Protein 7QFZ (pdb70)

Sequence (2276 aa):
LEELSQAQRERLAHIDFTLLFKGEAGRSYLTERFSVAPSVATQDFARYKALAPNNVMYDEKRRVHLKTSTFQPLFDYDIVRTLATISQGFGDGFLGKVRPPMACEAPFHLNKPKLEVVAAISEAIHKRAVINIEYTSLSSGHGSRQIVPHTLIDNGLRWHVRAFDRKHREFRDFVLTRISEVELLEDKVNDEVETLQWDKQWNRIVELELIPHPKLAHPEAVLIDYAMENNRLRVEIRAAFAGYLLRLWNIDCSKNSKSNGREFHLALKNPEALYGVDNAALAPGYSEELSQAQRERLAHIDFTLLFKGEAGRSYLTERFSVAPSVATQDFARYKALAPNNVMYDEKRRVHLKTSTFQPLFDYDIVRTLATISQGFGDGFLGKVRPPMACEAPFHLNKPKLEVVAAISEAIHKRAVINIEYTSLSSGHGSRQIVPHTLIDNGLRWHVRAFDRKHREFRDFVLTRISEVELLEDKVNDEVETLQWDKQWNRIVELELIPHPKLAHPEAVLIDYAMENNRLRVEIRAAFAGYLLRLWNIDCSKNSKSNGREFHLALKNPEALYGVDNAALAPGYSESLEELSQAQRERLAHIDFTLLFKGEAGRSYLTERFSVAPSVATQDFARYKALAPNNVMYDEKRRVHLKTSTFQPLFDYDIVRTLATISQGFGDGFLGKVRPPMACEAPFHLNKPKLEVVAAISEAIHKRAVINIEYTSLSSGHGSRQIVPHTLIDNGLRWHVRAFDRKHREFRDFVLTRISEVELLEDKVNDEVETLQWDKQWNRIVELELIPHPKLAHPEAVLIDYAMENNRLRVEIRAAFAGYLLRLWNIDCSKNSKSNGREFHLALKNPEALYGVDNAALAPGYSESGLEELSQAQRERLAHIDFTLLFKGEAGRSYLTERFSVAPSVATQDFARYKALAPNNVMYDEKRRVHLKTSTFQPLFDYDIVRTLATISQGFGDGFLGKVRPPMACEAPFHLNKPKLEVVAAISEAIHKRAVINIEYTSLSSGHGSRQIVPHTLIDNGLRWHVRAFDRKHREFRDFVLTRISEVELLEDKVNDEVETLQWDKQWNRIVELELIPHPKLAHPEAVLIDYAMENNRLRVEIRAAFAGYLLRLWNIDCSKNSKSNGREFHLALKNPEALYGVDNAALAPGYSESLSQAQRERLAHIDFTLLFKGEAGRSYLTERFSVAPSVATQDFARYKALAPNNVMYDEKRRVHLKTSTFQPLFDYDIVRTLATISQGFGDGFLGKVRPPMACEAPFHLNKPKLEVVAAISEAIHKRAVINIEYTSLSSGHGSRQIVPHTLIDNGLRWHVRAFDRKHREFRDFVLTRISEVELLEDKVNDEVETLQWDKQWNRIVELELIPHPKLAHPEAVLIDYAMENNRLRVEIRAAFAGYLLRLWNIDCSKNSKSNGREFHLALKNPEALYGVDNAALAPGYSESEELSQAQRERLAHIDFTLLFKGEAGRSYLTERFSVAPSVATQDFARYKALAPNNVMYDEKRRVHLKTSTFQPLFDYDIVRTLATISQGFGDGFLGKVRPPMACEAPFHLNKPKLEVVAAISEAIHKRAVINIEYTSLSSGHGSRQIVPHTLIDNGLRWHVRAFDRKHREFRDFVLTRISEVELLEDKVNDEVETLQWDKQWNRIVELELIPHPKLAHPEAVLIDYAMENNRLRVEIRAAFAGYLLRLWNIDCSKNSKSNGREFHLALKNPEALYGVDNAALAPGYSESEELSQAQRERLAHIDFTLLFKGEAGRSYLTERFSVAPSVATQDFARYKALAPNNVMYDEKRRVHLKTSTFQPLFDYDIVRTLATISQGFGDGFLGKVRPPMACEAPFHLNKPKLEVVAAISEAIHKRAVINIEYTSLSSGHGSRQIVPHTLIDNGLRWHVRAFDRKHREFRDFVLTRISEVELLEDKVNDEVETLQWDKQWNRIVELELIPHPKLAHPEAVLIDYAMENNRLRVEIRAAFAGYLLRLWNIDCSKNSKREFHLALKNPEALYGVDNAALAPGYLEELSQAQRERLAHIDFTLLFKGEAGRSYLTERFSVAPSVATQDFARYKALAPNNVMYDEKRRVHLKTSTFQPLFDYDIVRTLATISQGFGDGFLGKVRPPMACEAPFHLNKPKLEVVAAISEAIHKRAVINIEYTSLSSGHGSRQIVPHTLIDNGLRWHVRAFDRKHREFRDFVLTRISEVELLEDKVNDEVETLQWDKQWNRIVELELIPHPKLAHPEAVLIDYAMENNRLRVEIRAAFAGYLLRLWNIDCSEFHLALKNPEAL

Secondary structure (DSSP, 8-state):
-TTS-HHHHHHHHHHHHHHHHSSEE-HHHHHHHH---HHHHHHHHHHHHHH-GGGEEEETTTTEEEE-TT---SS---HHHHHHHHHH-SS-STTS----SSSEE-TT------HHHHHHHHHHHHHT--EEEEEEETTTEEEEEEEEEEEEEE-SSSEEEEEEETTTTEEEEEEGGGEEEEEE--PPP-TTTTSGGG-HHHHPEEEEEEEE-TT-S-HHHHHHHTT-BTTBEEEEEEHHHHHHHHHHTTEE-SSSS---SS--SEEES-GGGGTT-TTGGGSTT--/--S-HHHHHHHHHHHHHHHHSSEE-HHHHHHHH---HHHHHHHHHHHHHH-TTTEEEETTTTEEEE-TT---SS---HHHHHHHHHH-SS-STTS----SSSEE-TT------HHHHHHHHHHHHHT--EEEEEEETTTEEEEEEEEEEEEEE-SSSEEEEEEETTTTEEEEEEGGGEEEEEE--PPP-TTTSSGGG-HHHHPEEEEEEEE-TT-S-HHHHHHHTT-BTTBEEEEEEHHHHHHHHHHTTEE--TT----SS--SEEES-GGGGTT-TTGGGSTT----/--SS-HHHHHHHHHHHHHHHHSSEE-HHHHHHHH---HHHHHHHHHHHHHH-GGGEEEETTTTEEEE-TT---SS---HHHHHHHHHH-SS-STTS----SSSEE-TT------HHHHHHHHHHHHHT--EEEEEEETTTEEEEEEEEEEEEEE-SSSEEEEEEETTTTEEEEEEGGGEEEEEE--PPP-TTTSSGGG-HHHHPEEEEEEEE-TT-S-HHHHHHHTT-BTTBEEEEEEGGGHHHHHHHTTEE-STTS---SS--SEEES-GGGGTT-TTGGGSTT----/-GGGS-HHHHHHHHHHHHHHHHSSEE-HHHHHHHH---HHHHHHHHHHHHHH-TTTEEEETTTTEEEE-TT---SS---HHHHHHHHHH-SS-STTS----SSSEE-TT------HHHHHHHHHHHHHT--EEEEEE-SSS-EEEEEEEEEEEEE-SSSEEEEEEETTTTEEEEEEGGGEEEEEE--PPP-TTTSSGGG-HHHHPEEEEEEEE-TT-S-HHHHHHHTT-BTTBEEEEEEHHHHHHHHHHTTEE--SSS-SS-TT-SEEES-GGGGTT-TTGGGSTT----/--HHHHHHHHHHHHHHHHSSEE-HHHHHHHH---HHHHHHHHHHHHHH-GGGEEEETTTTEEEE-TT---SS-B-HHHHHHHHHH-SS-STTB----SSSEE-TT------HHHHHHHHHHHHHT--EEEEEEETTTEEEEEEEEEEEEEE-SSSEEEEEEETTTTEEEEEEGGGEEEEEE--PPP-TTTSSGGG-HHHHPEEEEEEEE-TT-S-HHHHHHHTT-BTTBEEEEEEGGGHHHHHHHTT-B--SS----SS---EEES-GGGGTT-TTGGGSTT----/--S-HHHHHHHHHHHHHHHHSSEE-HHHHHHHH---HHHHHHHHHHHHHH-GGGEEEETTTTEEEEPTT---SS-B-HHHHHHHHHH-SS-STTB----SSSEE-TT------HHHHHHHHHHHHHT--EEEEEEETTTEEEEEEEEEEEEEE-SSSEEEEEEETTTTEEEEEEGGGEEEEEE--PPP-TTTSSGGG-HHHHPEEEEEEEE-TT-S-HHHHHHHTT-BTTBEEEEEEHHHHHHHHHHTTEE--TTS---SS--SEEES-GGGGTT-TTGGGSTT----/--S-HHHHHHHHHHHHHHHHSSEE-HHHHHHHH---HHHHHHHHHHHHHH-GGGEEEETTTTEEEE-TT---SS---HHHHHHHHHH-SS-STTS----SSSEE-TT------HHHHHHHHHHHHHT-EEEEEEE-SSS-EEEEEEEEEEEEE-SSSEEEEEEETTTTEEEEEEGGGEEEEEEE-PPP-TTTTSGGG-HHHHPEEEEEEEE-TT-S-HHHHHHHTT-BTTBEEEEEEHHHHHHHHHHTTEE--SS------EEES-GGGGTT-TTGGGSTT-/-TTS-HHHHHHHHHHHHHHHHSSEE-HHHHHHHH---HHHHHHHHHHHHHH-GGGEEEETTTTEEEE-TT---SS---HHHHHHHHHH-SS-STTS----SSSEE-TT------HHHHHHHHHHHHHT-EEEEEEE-SSS-EEEEEEEEEEEEE-SSSEEEEEEETTTTEEEEEEGGGEEEEEEE-PPP-TTTSSGGG-HHHH-EEEEEEEE-TT-S-THHHHHHTT-BTTBEEEEEEHHHHHHHHHHTTEE-----EEES-GGG-

Structure (mmCIF, N/CA/C/O backbone):
data_7QFZ
#
_entry.id   7QFZ
#
_cell.length_a   131.125
_cell.length_b   131.125
_cell.length_c   358.359
_cell.angle_alpha   90.000
_cell.angle_beta   90.000
_cell.angle_gamma   90.000
#
_symmetry.space_group_name_H-M   'P 41 2 2'
#
loop_
_entity.id
_entity.type
_entity.pdbx_description
1 polymer 'WYL domain-containing protein'
2 non-polymer 'SULFATE ION'
3 water water
#
loop_
_atom_site.group_PDB
_atom_site.id
_atom_site.type_symbol
_atom_site.label_atom_id
_atom_site.label_alt_id
_atom_site.label_comp_id
_atom_site.label_asym_id
_atom_site.label_entity_id
_atom_site.label_seq_id
_atom_site.pdbx_PDB_ins_code
_atom_site.Cartn_x
_atom_site.Cartn_y
_atom_site.Cartn_z
_atom_site.occupancy
_atom_site.B_iso_or_equiv
_atom_site.auth_seq_id
_atom_site.auth_comp_id
_atom_site.auth_asym_id
_atom_site.auth_atom_id
_atom_site.pdbx_PDB_model_num
ATOM 1 N N . LEU A 1 7 ? -79.14300 3.30000 -47.56000 1.000 76.19000 7 LEU A N 1
ATOM 2 C CA . LEU A 1 7 ? -78.46900 4.20800 -48.48400 1.000 85.21000 7 LEU A CA 1
ATOM 3 C C . LEU A 1 7 ? -76.94900 4.19800 -48.30100 1.000 84.46000 7 LEU A C 1
ATOM 4 O O . LEU A 1 7 ? -76.19500 4.29600 -49.27600 1.000 83.43000 7 LEU A O 1
ATOM 9 N N . GLU A 1 8 ? -76.50400 4.07600 -47.04700 1.000 85.96000 8 GLU A N 1
ATOM 10 C CA . GLU A 1 8 ? -75.07700 4.08000 -46.74200 1.000 85.83000 8 GLU A CA 1
ATOM 11 C C . GLU A 1 8 ? -74.43900 2.70800 -46.91400 1.000 84.75000 8 GLU A C 1
ATOM 12 O O . GLU A 1 8 ? -73.21000 2.61200 -46.98800 1.000 85.13000 8 GLU A O 1
ATOM 18 N N . GLU A 1 9 ? -75.25100 1.65200 -46.97200 1.000 86.24000 9 GLU A N 1
ATOM 19 C CA . GLU A 1 9 ? -74.78100 0.29900 -47.23300 1.000 86.54000 9 GLU A CA 1
ATOM 20 C C . GLU A 1 9 ? -74.26400 0.11600 -48.65500 1.000 85.08000 9 GLU A C 1
ATOM 21 O O . GLU A 1 9 ? -73.63800 -0.91200 -48.94300 1.000 78.87000 9 GLU A O 1
ATOM 27 N N . LEU A 1 10 ? -74.50500 1.08000 -49.53900 1.000 82.95000 10 LEU A N 1
ATOM 28 C CA . LEU A 1 10 ? -74.27300 0.91300 -50.96400 1.000 71.22000 10 LEU A CA 1
ATOM 29 C C . LEU A 1 10 ? -72.83100 1.22000 -51.33200 1.000 68.89000 10 LEU A C 1
ATOM 30 O O . LEU A 1 10 ? -72.07100 1.80200 -50.56100 1.000 71.24000 10 LEU A O 1
ATOM 35 N N . SER A 1 11 ? -72.45000 0.78600 -52.52500 1.000 65.93000 11 SER A N 1
ATOM 36 C CA . SER A 1 11 ? -71.13700 1.13300 -53.02200 1.000 64.79000 11 SER A CA 1
ATOM 37 C C . SER A 1 11 ? -71.09100 2.62100 -53.35900 1.000 69.98000 11 SER A C 1
ATOM 38 O O . SER A 1 11 ? -72.12100 3.26300 -53.59100 1.000 65.87000 11 SER A O 1
ATOM 41 N N . GLN A 1 12 ? -69.87800 3.17700 -53.37600 1.000 71.15000 12 GLN A N 1
ATOM 42 C CA . GLN A 1 12 ? -69.74100 4.57200 -53.78200 1.000 67.39000 12 GLN A CA 1
ATOM 43 C C . GLN A 1 12 ? -70.31000 4.76300 -55.17800 1.000 63.23000 12 GLN A C 1
ATOM 44 O O . GLN A 1 12 ? -71.06600 5.71100 -55.42400 1.000 64.56000 12 GLN A O 1
ATOM 50 N N . ALA A 1 13 ? -70.01100 3.83000 -56.08500 1.000 58.19000 13 ALA A N 1
ATOM 51 C CA . ALA A 1 13 ? -70.52600 3.91500 -57.44700 1.000 60.42000 13 ALA A CA 1
ATOM 52 C C . ALA A 1 13 ? -72.04500 3.94200 -57.45800 1.000 59.58000 13 ALA A C 1
ATOM 53 O O . ALA A 1 13 ? -72.65900 4.66400 -58.25300 1.000 58.52000 13 ALA A O 1
ATOM 55 N N . GLN A 1 14 ? -72.66700 3.19900 -56.54900 1.000 57.84000 14 GLN A N 1
ATOM 56 C CA . GLN A 1 14 ? -74.12000 3.12100 -56.53800 1.000 61.15000 14 GLN A CA 1
ATOM 57 C C . GLN A 1 14 ? -74.73100 4.40800 -56.01100 1.000 58.79000 14 GLN A C 1
ATOM 58 O O . GLN A 1 14 ? -75.77900 4.84200 -56.49900 1.000 58.97000 14 GLN A O 1
ATOM 64 N N . ARG A 1 15 ? -74.09700 5.02800 -55.01100 1.000 58.09000 15 ARG A N 1
ATOM 65 C CA . ARG A 1 15 ? -74.57200 6.32600 -54.54600 1.000 59.48000 15 ARG A CA 1
ATOM 66 C C . ARG A 1 15 ? -74.40700 7.39400 -55.61800 1.000 54.91000 15 ARG A C 1
ATOM 67 O O . ARG A 1 15 ? -75.31400 8.20800 -55.82400 1.000 54.19000 15 ARG A O 1
ATOM 75 N N . GLU A 1 16 ? -73.29000 7.37200 -56.35400 1.000 54.27000 16 GLU A N 1
ATOM 76 C CA . GLU A 1 16 ? -73.08800 8.37000 -57.39900 1.000 53.53000 16 GLU A CA 1
ATOM 77 C C . GLU A 1 16 ? -74.15800 8.26000 -58.47500 1.000 55.72000 16 GLU A C 1
ATOM 78 O O . GLU A 1 16 ? -74.64900 9.27800 -58.98200 1.000 54.06000 16 GLU A O 1
ATOM 84 N N . ARG A 1 17 ? -74.54400 7.03300 -58.83000 1.000 56.20000 17 ARG A N 1
ATOM 85 C CA . ARG A 1 17 ? -75.57100 6.87900 -59.84900 1.000 50.53000 17 ARG A CA 1
ATOM 86 C C . ARG A 1 17 ? -76.94900 7.22300 -59.30000 1.000 49.22000 17 ARG A C 1
ATOM 87 O O . ARG A 1 17 ? -77.77900 7.77500 -60.02700 1.000 47.32000 17 ARG A O 1
ATOM 95 N N . LEU A 1 18 ? -77.20600 6.95000 -58.02000 1.000 49.28000 18 LEU A N 1
ATOM 96 C CA . LEU A 1 18 ? -78.45300 7.42600 -57.42800 1.000 51.29000 18 LEU A CA 1
ATOM 97 C C . LEU A 1 18 ? -78.51100 8.95000 -57.43000 1.000 54.91000 18 LEU A C 1
ATOM 98 O O . LEU A 1 18 ? -79.55200 9.54100 -57.75400 1.000 52.11000 18 LEU A O 1
ATOM 103 N N . ALA A 1 19 ? -77.40000 9.60400 -57.06900 1.000 49.39000 19 ALA A N 1
ATOM 104 C CA . ALA A 1 19 ? -77.38700 11.06100 -57.02800 1.000 51.18000 19 ALA A CA 1
ATOM 105 C C . ALA A 1 19 ? -77.58200 11.64800 -58.41900 1.000 49.42000 19 ALA A C 1
ATOM 106 O O . ALA A 1 19 ? -78.21400 12.69700 -58.56300 1.000 47.55000 19 ALA A O 1
ATOM 108 N N . HIS A 1 20 ? -77.08400 10.96800 -59.44900 1.000 46.02000 20 HIS A N 1
ATOM 109 C CA . HIS A 1 20 ? -77.31900 11.42300 -60.81000 1.000 44.43000 20 HIS A CA 1
ATOM 110 C C . HIS A 1 20 ? -78.78600 11.30000 -61.20300 1.000 48.35000 20 HIS A C 1
ATOM 111 O O . HIS A 1 20 ? -79.27100 12.10000 -62.01200 1.000 46.12000 20 HIS A O 1
ATOM 118 N N . ILE A 1 21 ? -79.49000 10.28600 -60.68400 1.000 47.70000 21 ILE A N 1
ATOM 119 C CA . ILE A 1 21 ? -80.93900 10.19400 -60.88500 1.000 50.45000 21 ILE A CA 1
ATOM 120 C C . ILE A 1 21 ? -81.63600 11.35100 -60.18800 1.000 45.17000 21 ILE A C 1
ATOM 121 O O . ILE A 1 21 ? -82.49100 12.03000 -60.76900 1.000 46.35000 21 ILE A O 1
ATOM 126 N N . ASP A 1 22 ? -81.29400 11.56300 -58.91600 1.000 43.75000 22 ASP A N 1
ATOM 127 C CA . ASP A 1 22 ? -81.82600 12.67300 -58.15000 1.000 44.17000 22 ASP A CA 1
ATOM 128 C C . ASP A 1 22 ? -81.62100 13.97400 -58.90600 1.000 48.22000 22 ASP A C 1
ATOM 129 O O . ASP A 1 22 ? -82.56500 14.75000 -59.09400 1.000 44.35000 22 ASP A O 1
ATOM 134 N N . PHE A 1 23 ? -80.39000 14.19800 -59.39100 1.000 45.06000 23 PHE A N 1
ATOM 135 C CA . PHE A 1 23 ? -80.05900 15.44500 -60.08300 1.000 45.09000 23 PHE A CA 1
ATOM 136 C C . PHE A 1 23 ? -80.87300 15.59800 -61.35900 1.000 44.44000 23 PHE A C 1
ATOM 137 O O . PHE A 1 23 ? -81.42300 16.67100 -61.63300 1.000 42.07000 23 PHE A O 1
ATOM 145 N N . THR A 1 24 ? -80.96500 14.52400 -62.15100 1.000 43.91000 24 THR A N 1
ATOM 146 C CA . THR A 1 24 ? -81.64100 14.60400 -63.43900 1.000 43.55000 24 THR A CA 1
ATOM 147 C C . THR A 1 24 ? -83.12900 14.86000 -63.25300 1.000 47.22000 24 THR A C 1
ATOM 148 O O . THR A 1 24 ? -83.72400 15.66200 -63.98400 1.000 46.96000 24 THR A O 1
ATOM 152 N N . LEU A 1 25 ? -83.73500 14.22300 -62.24900 1.000 44.11000 25 LEU A N 1
ATOM 153 C CA . LEU A 1 25 ? -85.13200 14.48900 -61.93500 1.000 44.57000 25 LEU A CA 1
ATOM 154 C C . LEU A 1 25 ? -85.33100 15.93400 -61.49100 1.000 47.99000 25 LEU A C 1
ATOM 155 O O . LEU A 1 25 ? -86.32200 16.57700 -61.85400 1.000 43.06000 25 LEU A O 1
ATOM 160 N N . LEU A 1 26 ? -84.39400 16.45800 -60.69700 1.000 47.34000 26 LEU A N 1
ATOM 161 C CA . LEU A 1 26 ? -84.53200 17.80700 -60.16500 1.000 44.40000 26 LEU A CA 1
ATOM 162 C C . LEU A 1 26 ? -84.36000 18.85200 -61.26300 1.000 44.93000 26 LEU A C 1
ATOM 163 O O . LEU A 1 26 ? -85.11800 19.82600 -61.33100 1.000 45.27000 26 LEU A O 1
ATOM 168 N N . PHE A 1 27 ? -83.38900 18.65900 -62.15000 1.000 46.00000 27 PHE A N 1
ATOM 169 C CA . PHE A 1 27 ? -83.03800 19.69600 -63.10600 1.000 44.47000 27 PHE A CA 1
ATOM 170 C C . PHE A 1 27 ? -83.66500 19.51600 -64.47900 1.000 46.78000 27 PHE A C 1
ATOM 171 O O . PHE A 1 27 ? -83.68300 20.46500 -65.26700 1.000 45.00000 27 PHE A O 1
ATOM 179 N N . LYS A 1 28 ? -84.10800 18.32100 -64.81300 1.000 47.94000 28 LYS A N 1
ATOM 180 C CA . LYS A 1 28 ? -84.91200 18.09100 -65.99300 1.000 48.88000 28 LYS A CA 1
ATOM 181 C C . LYS A 1 28 ? -86.24700 17.55300 -65.51100 1.000 50.95000 28 LYS A C 1
ATOM 182 O O . LYS A 1 28 ? -86.43600 17.26500 -64.32500 1.000 52.39000 28 LYS A O 1
ATOM 188 N N . GLY A 1 29 ? -87.20400 17.43700 -66.38700 1.000 46.54000 29 GLY A N 1
ATOM 189 C CA . GLY A 1 29 ? -88.32800 16.95000 -65.58700 1.000 57.76000 29 GLY A CA 1
ATOM 190 C C . GLY A 1 29 ? -88.33000 15.47500 -65.22700 1.000 49.59000 29 GLY A C 1
ATOM 191 O O . GLY A 1 29 ? -89.29200 14.99400 -64.63400 1.000 47.98000 29 GLY A O 1
ATOM 192 N N . GLU A 1 30 ? -87.26800 14.74200 -65.54200 1.000 54.15000 30 GLU A N 1
ATOM 193 C CA . GLU A 1 30 ? -87.41400 13.32200 -65.82700 1.000 54.39000 30 GLU A CA 1
ATOM 194 C C . GLU A 1 30 ? -86.04900 12.65600 -65.83400 1.000 53.36000 30 GLU A C 1
ATOM 195 O O . GLU A 1 30 ? -85.01500 13.31500 -65.96900 1.000 50.89000 30 GLU A O 1
ATOM 201 N N . ALA A 1 31 ? -86.06800 11.32400 -65.78600 1.000 51.54000 31 ALA A N 1
ATOM 202 C CA . ALA A 1 31 ? -84.84200 10.54600 -65.85700 1.000 53.69000 31 ALA A CA 1
ATOM 203 C C . ALA A 1 31 ? -85.15700 9.16400 -66.40500 1.000 55.42000 31 ALA A C 1
ATOM 204 O O . ALA A 1 31 ? -86.13500 8.53100 -65.99700 1.000 54.95000 31 ALA A O 1
ATOM 206 N N . GLY A 1 32 ? -84.31600 8.69900 -67.32900 1.000 56.16000 32 GLY A N 1
ATOM 207 C CA . GLY A 1 32 ? -84.45300 7.37000 -67.88000 1.000 58.94000 32 GLY A CA 1
ATOM 208 C C . GLY A 1 32 ? -83.14400 6.59900 -67.81600 1.000 56.70000 32 GLY A C 1
ATOM 209 O O . GLY A 1 32 ? -82.09900 7.12900 -67.43400 1.000 56.02000 32 GLY A O 1
ATOM 210 N N . ARG A 1 33 ? -83.22700 5.32400 -68.19900 1.000 57.75000 33 ARG A N 1
ATOM 211 C CA . ARG A 1 33 ? -82.04900 4.46700 -68.17600 1.000 60.28000 33 ARG A CA 1
ATOM 212 C C . ARG A 1 33 ? -80.94400 5.01100 -69.07500 1.000 60.89000 33 ARG A C 1
ATOM 213 O O . ARG A 1 33 ? -79.76000 4.83100 -68.77600 1.000 61.96000 33 ARG A O 1
ATOM 221 N N . SER A 1 34 ? -81.30200 5.70800 -70.15600 1.000 60.66000 34 SER A N 1
ATOM 222 C CA . SER A 1 34 ? -80.28300 6.22900 -71.06000 1.000 55.15000 34 SER A CA 1
ATOM 223 C C . SER A 1 34 ? -79.39900 7.28100 -70.39400 1.000 64.39000 34 SER A C 1
ATOM 224 O O . SER A 1 34 ? -78.20700 7.37100 -70.71500 1.000 63.93000 34 SER A O 1
ATOM 227 N N . TYR A 1 35 ? -79.94600 8.07900 -69.46800 1.000 59.97000 35 TYR A N 1
ATOM 228 C CA . TYR A 1 35 ? -79.09800 9.02900 -68.74800 1.000 63.77000 35 TYR A CA 1
ATOM 229 C C . TYR A 1 35 ? -77.99300 8.30600 -67.98600 1.000 62.27000 35 TYR A C 1
ATOM 230 O O . TYR A 1 35 ? -76.84500 8.76600 -67.95800 1.000 58.84000 35 TYR A O 1
ATOM 239 N N . LEU A 1 36 ? -78.31000 7.16100 -67.37900 1.000 60.74000 36 LEU A N 1
ATOM 240 C CA . LEU A 1 36 ? -77.30800 6.46500 -66.57900 1.000 59.53000 36 LEU A CA 1
ATOM 241 C C . LEU A 1 36 ? -76.28700 5.74000 -67.44900 1.000 60.77000 36 LEU A C 1
ATOM 242 O O . LEU A 1 36 ? -75.08600 5.78700 -67.16200 1.000 59.27000 36 LEU A O 1
ATOM 247 N N . THR A 1 37 ? -76.72700 5.08800 -68.52700 1.000 61.42000 37 THR A N 1
ATOM 248 C CA . THR A 1 37 ? -75.76900 4.42700 -69.41200 1.000 64.04000 37 THR A CA 1
ATOM 249 C C . THR A 1 37 ? -74.88600 5.42700 -70.14800 1.000 65.81000 37 THR A C 1
ATOM 250 O O . THR A 1 37 ? -73.71400 5.13600 -70.41200 1.000 65.73000 37 THR A O 1
ATOM 254 N N . GLU A 1 38 ? -75.41700 6.59500 -70.50200 1.000 65.29000 38 GLU A N 1
ATOM 255 C CA . GLU A 1 38 ? -74.56900 7.60800 -71.11900 1.000 61.09000 38 GLU A CA 1
ATOM 256 C C . GLU A 1 38 ? -73.54400 8.12400 -70.12000 1.000 61.01000 38 GLU A C 1
ATOM 257 O O . GLU A 1 38 ? -72.34400 8.18100 -70.40800 1.000 64.43000 38 GLU A O 1
ATOM 263 N N . ARG A 1 39 ? -73.99900 8.48100 -68.92500 1.000 61.37000 39 ARG A N 1
ATOM 264 C CA . ARG A 1 39 ? -73.11100 9.11800 -67.96400 1.000 57.80000 39 ARG A CA 1
ATOM 265 C C . ARG A 1 39 ? -72.09100 8.13300 -67.39400 1.000 61.75000 39 ARG A C 1
ATOM 266 O O . ARG A 1 39 ? -70.91400 8.47800 -67.23300 1.000 60.79000 39 ARG A O 1
ATOM 274 N N . PHE A 1 40 ? -72.50800 6.89400 -67.11100 1.000 57.58000 40 PHE A N 1
ATOM 275 C CA . PHE A 1 40 ? -71.67100 5.94900 -66.38400 1.000 57.43000 40 PHE A CA 1
ATOM 276 C C . PHE A 1 40 ? -71.24600 4.72800 -67.18800 1.000 65.13000 40 PHE A C 1
ATOM 277 O O . PHE A 1 40 ? -70.45700 3.92600 -66.67700 1.000 64.05000 40 PHE A O 1
ATOM 285 N N . SER A 1 41 ? -71.76500 4.53900 -68.40300 1.000 65.48000 41 SER A N 1
ATOM 286 C CA . SER A 1 41 ? -71.45000 3.36500 -69.21800 1.000 61.56000 41 SER A CA 1
ATOM 287 C C . SER A 1 41 ? -71.74200 2.07100 -68.46900 1.000 63.48000 41 SER A C 1
ATOM 288 O O . SER A 1 41 ? -71.02200 1.08000 -68.60000 1.000 68.95000 41 SER A O 1
ATOM 291 N N . VAL A 1 42 ? -72.77500 2.09000 -67.64100 1.000 62.14000 42 VAL A N 1
ATOM 292 C CA . VAL A 1 42 ? -73.26000 0.86400 -67.04200 1.000 64.04000 42 VAL A CA 1
ATOM 293 C C . VAL A 1 42 ? -74.22700 0.18100 -68.00600 1.000 66.13000 42 VAL A C 1
ATOM 294 O O . VAL A 1 42 ? -74.74900 0.78800 -68.94500 1.000 67.44000 42 VAL A O 1
ATOM 298 N N . ALA A 1 43 ? -74.43600 -1.11000 -67.78900 1.000 65.16000 43 ALA A N 1
ATOM 299 C CA . ALA A 1 43 ? -75.37800 -1.85300 -68.60200 1.000 66.88000 43 ALA A CA 1
ATOM 300 C C . ALA A 1 43 ? -76.80500 -1.37500 -68.34600 1.000 63.26000 43 ALA A C 1
ATOM 301 O O . ALA A 1 43 ? -77.13800 -0.95900 -67.22900 1.000 64.08000 43 ALA A O 1
ATOM 303 N N . PRO A 1 44 ? -77.67500 -1.45700 -69.35700 1.000 61.42000 44 PRO A N 1
ATOM 304 C CA . PRO A 1 44 ? -79.09100 -1.11700 -69.13500 1.000 62.23000 44 PRO A CA 1
ATOM 305 C C . PRO A 1 44 ? -79.69300 -1.81800 -67.93700 1.000 63.81000 44 PRO A C 1
ATOM 306 O O . PRO A 1 44 ? -80.51400 -1.22900 -67.21900 1.000 63.08000 44 PRO A O 1
ATOM 310 N N . SER A 1 45 ? -79.30400 -3.07200 -67.70200 1.000 64.34000 45 SER A N 1
ATOM 311 C CA . SER A 1 45 ? -79.80300 -3.78200 -66.53400 1.000 62.47000 45 SER A CA 1
ATOM 312 C C . SER A 1 45 ? -79.28700 -3.16200 -65.24100 1.000 61.72000 45 SER A C 1
ATOM 313 O O . SER A 1 45 ? -79.97100 -3.22100 -64.21000 1.000 62.73000 45 SER A O 1
ATOM 316 N N . VAL A 1 46 ? -78.09600 -2.55400 -65.26400 1.000 60.34000 46 VAL A N 1
ATOM 317 C CA . VAL A 1 46 ? -77.61400 -1.87500 -64.06100 1.000 60.75000 46 VAL A CA 1
ATOM 318 C C . VAL A 1 46 ? -78.46300 -0.64400 -63.77900 1.000 58.91000 46 VAL A C 1
ATOM 319 O O . VAL A 1 46 ? -78.90400 -0.41900 -62.64300 1.000 57.39000 46 VAL A O 1
ATOM 323 N N . ALA A 1 47 ? -78.75900 0.13300 -64.82500 1.000 60.02000 47 ALA A N 1
ATOM 324 C CA . ALA A 1 47 ? -79.58900 1.32400 -64.67700 1.000 58.73000 47 ALA A CA 1
ATOM 325 C C . ALA A 1 47 ? -80.96300 0.98200 -64.12200 1.000 61.57000 47 ALA A C 1
ATOM 326 O O . ALA A 1 47 ? -81.50100 1.72300 -63.28800 1.000 60.58000 47 ALA A O 1
ATOM 328 N N . THR A 1 48 ? -81.53900 -0.14800 -64.55700 1.000 61.01000 48 THR A N 1
ATOM 329 C CA . THR A 1 48 ? -82.84500 -0.55500 -64.05100 1.000 59.17000 48 THR A CA 1
ATOM 330 C C . THR A 1 48 ? -82.79600 -0.77500 -62.54800 1.000 60.52000 48 THR A C 1
ATOM 331 O O . THR A 1 48 ? -83.72100 -0.38700 -61.81900 1.000 57.54000 48 THR A O 1
ATOM 335 N N . GLN A 1 49 ? -81.72000 -1.40800 -62.06600 1.000 62.69000 49 GLN A N 1
ATOM 336 C CA . GLN A 1 49 ? -81.55800 -1.61800 -60.63000 1.000 62.20000 49 GLN A CA 1
ATOM 337 C C . GLN A 1 49 ? -81.38300 -0.29300 -59.89900 1.000 57.15000 49 GLN A C 1
ATOM 338 O O . GLN A 1 49 ? -81.87200 -0.11700 -58.77600 1.000 61.32000 49 GLN A O 1
ATOM 344 N N . ASP A 1 50 ? -80.68400 0.64800 -60.52600 1.000 55.57000 50 ASP A N 1
ATOM 345 C CA . ASP A 1 50 ? -80.50200 1.96500 -59.93100 1.000 59.55000 50 ASP A CA 1
ATOM 346 C C . ASP A 1 50 ? -81.85000 2.63000 -59.66700 1.000 55.44000 50 ASP A C 1
ATOM 347 O O . ASP A 1 50 ? -82.12300 3.10200 -58.55300 1.000 54.34000 50 ASP A O 1
ATOM 352 N N . PHE A 1 51 ? -82.72800 2.62500 -60.67000 1.000 52.89000 51 PHE A N 1
ATOM 353 C CA . PHE A 1 51 ? -84.03700 3.24400 -60.50500 1.000 52.02000 51 PHE A CA 1
ATOM 354 C C . PHE A 1 51 ? -84.85100 2.54000 -59.42700 1.000 52.73000 51 PHE A C 1
ATOM 355 O O . PHE A 1 51 ? -85.54600 3.19500 -58.63300 1.000 50.23000 51 PHE A O 1
ATOM 363 N N . ALA A 1 52 ? -84.74100 1.20700 -59.34900 1.000 56.27000 52 ALA A N 1
ATOM 364 C CA . ALA A 1 52 ? -85.41600 0.46600 -58.28600 1.000 54.97000 52 ALA A CA 1
ATOM 365 C C . ALA A 1 52 ? -84.90600 0.89300 -56.91800 1.000 52.58000 52 ALA A C 1
ATOM 366 O O . ALA A 1 52 ? -85.69800 1.10600 -55.98900 1.000 56.15000 52 ALA A O 1
ATOM 368 N N . ARG A 1 53 ? -83.58200 1.02200 -56.76500 1.000 51.90000 53 ARG A N 1
ATOM 369 C CA . ARG A 1 53 ? -83.05000 1.54300 -55.50400 1.000 55.36000 53 ARG A CA 1
ATOM 370 C C . ARG A 1 53 ? -83.55400 2.94900 -55.24100 1.000 55.97000 53 ARG A C 1
ATOM 371 O O . ARG A 1 53 ? -83.86100 3.29900 -54.09300 1.000 55.85000 53 ARG A O 1
ATOM 379 N N . TYR A 1 54 ? -83.65400 3.77400 -56.29200 1.000 53.12000 54 TYR A N 1
ATOM 380 C CA . TYR A 1 54 ? -84.13700 5.13500 -56.08400 1.000 53.29000 54 TYR A CA 1
ATOM 381 C C . TYR A 1 54 ? -85.60400 5.12900 -55.66200 1.000 52.24000 54 TYR A C 1
ATOM 382 O O . TYR A 1 54 ? -85.97900 5.79200 -54.68600 1.000 53.21000 54 TYR A O 1
ATOM 391 N N . LYS A 1 55 ? -86.44700 4.36400 -56.36900 1.000 54.10000 55 LYS A N 1
ATOM 392 C CA . LYS A 1 55 ? -87.86500 4.29000 -56.00600 1.000 52.87000 55 LYS A CA 1
ATOM 393 C C . LYS A 1 55 ? -88.03900 3.79900 -54.57300 1.000 55.83000 55 LYS A C 1
ATOM 394 O O . LYS A 1 55 ? -88.89900 4.29200 -53.83200 1.000 57.45000 55 LYS A O 1
ATOM 400 N N . ALA A 1 56 ? -87.22900 2.82400 -54.16600 1.000 57.68000 56 ALA A N 1
ATOM 401 C CA . ALA A 1 56 ? -87.28600 2.34000 -52.79200 1.000 54.24000 56 ALA A CA 1
ATOM 402 C C . ALA A 1 56 ? -86.88200 3.43000 -51.80400 1.000 57.58000 56 ALA A C 1
ATOM 403 O O . ALA A 1 56 ? -87.46900 3.54300 -50.72100 1.000 62.50000 56 ALA A O 1
ATOM 405 N N . LEU A 1 57 ? -85.87900 4.24600 -52.15000 1.000 56.97000 57 LEU A N 1
ATOM 406 C CA . LEU A 1 57 ? -85.40700 5.24600 -51.19400 1.000 54.67000 57 LEU A CA 1
ATOM 407 C C . LEU A 1 57 ? -86.27500 6.50400 -51.19100 1.000 58.81000 57 LEU A C 1
ATOM 408 O O . LEU A 1 57 ? -86.37000 7.17800 -50.15600 1.000 57.59000 57 LEU A O 1
ATOM 413 N N . ALA A 1 58 ? -86.91600 6.84600 -52.31100 1.000 56.62000 58 ALA A N 1
ATOM 414 C CA . ALA A 1 58 ? -87.74300 8.05300 -52.39900 1.000 60.30000 58 ALA A CA 1
ATOM 415 C C . ALA A 1 58 ? -88.96300 7.80100 -53.28100 1.000 59.35000 58 ALA A C 1
ATOM 416 O O . ALA A 1 58 ? -89.10900 8.39800 -54.35300 1.000 57.09000 58 ALA A O 1
ATOM 418 N N . PRO A 1 59 ? -89.91700 6.99900 -52.80400 1.000 61.27000 59 PRO A N 1
ATOM 419 C CA . PRO A 1 59 ? -91.04100 6.61400 -53.67600 1.000 60.83000 59 PRO A CA 1
ATOM 420 C C . PRO A 1 59 ? -91.92000 7.77800 -54.08500 1.000 57.80000 59 PRO A C 1
ATOM 421 O O . PRO A 1 59 ? -92.49200 7.75600 -55.18200 1.000 59.05000 59 PRO A O 1
ATOM 425 N N . ASN A 1 60 ? -92.02600 8.80700 -53.25800 1.000 58.87000 60 ASN A N 1
ATOM 426 C CA . ASN A 1 60 ? -92.86700 9.95200 -53.57200 1.000 60.01000 60 ASN A CA 1
ATOM 427 C C . ASN A 1 60 ? -92.15800 11.00200 -54.42400 1.000 57.54000 60 ASN A C 1
ATOM 428 O O . ASN A 1 60 ? -92.75600 12.04800 -54.71400 1.000 57.17000 60 ASN A O 1
ATOM 433 N N . ASN A 1 61 ? -90.92400 10.73800 -54.85800 1.000 52.17000 61 ASN A N 1
ATOM 434 C CA . ASN A 1 61 ? -90.20600 11.63800 -55.75000 1.000 54.89000 61 ASN A CA 1
ATOM 435 C C . ASN A 1 61 ? -90.47800 11.35700 -57.22100 1.000 58.91000 61 ASN A C 1
ATOM 436 O O . ASN A 1 61 ? -90.31700 12.25900 -58.05600 1.000 54.51000 61 ASN A O 1
ATOM 441 N N . VAL A 1 62 ? -90.91000 10.15000 -57.56600 1.000 55.99000 62 VAL A N 1
ATOM 442 C CA . VAL A 1 62 ? -90.90800 9.73500 -58.95700 1.000 56.65000 62 VAL A CA 1
ATOM 443 C C . VAL A 1 62 ? -92.21700 9.01900 -59.24300 1.000 57.42000 62 VAL A C 1
ATOM 444 O O . VAL A 1 62 ? -92.77400 8.33700 -58.37500 1.000 54.11000 62 VAL A O 1
ATOM 448 N N . MET A 1 63 ? -92.73500 9.23500 -60.44600 1.000 55.69000 63 MET A N 1
ATOM 449 C CA . MET A 1 63 ? -93.83400 8.46600 -61.00000 1.000 54.83000 63 MET A CA 1
ATOM 450 C C . MET A 1 63 ? -93.37700 8.03200 -62.37200 1.000 54.75000 63 MET A C 1
ATOM 451 O O . MET A 1 63 ? -92.76300 8.81000 -63.10800 1.000 56.22000 63 MET A O 1
ATOM 456 N N . TYR A 1 64 ? -93.71500 6.81000 -62.73300 1.000 62.55000 64 TYR A N 1
ATOM 457 C CA . TYR A 1 64 ? -93.21500 6.23800 -63.96900 1.000 59.22000 64 TYR A CA 1
ATOM 458 C C . TYR A 1 64 ? -94.17300 6.52800 -65.10700 1.000 54.30000 64 TYR A C 1
ATOM 459 O O . TYR A 1 64 ? -95.39200 6.56200 -64.91700 1.000 56.90000 64 TYR A O 1
ATOM 468 N N . ASP A 1 65 ? -93.61100 6.75500 -66.28500 1.000 52.77000 65 ASP A N 1
ATOM 469 C CA . ASP A 1 65 ? -94.38700 6.98400 -67.49000 1.000 54.79000 65 ASP A CA 1
ATOM 470 C C . ASP A 1 65 ? -94.15600 5.81000 -68.42200 1.000 62.45000 65 ASP A C 1
ATOM 471 O O . ASP A 1 65 ? -93.05400 5.64200 -68.96400 1.000 58.01000 65 ASP A O 1
ATOM 476 N N . GLU A 1 66 ? -95.23700 5.07600 -68.68400 1.000 65.58000 66 GLU A N 1
ATOM 477 C CA . GLU A 1 66 ? -95.15900 3.82600 -69.42900 1.000 61.26000 66 GLU A CA 1
ATOM 478 C C . GLU A 1 66 ? -94.89100 4.07400 -70.89700 1.000 58.82000 66 GLU A C 1
ATOM 479 O O . GLU A 1 66 ? -94.16800 3.30400 -71.53100 1.000 60.53000 66 GLU A O 1
ATOM 485 N N . LYS A 1 67 ? -95.50600 5.10200 -71.47500 1.000 63.84000 67 LYS A N 1
ATOM 486 C CA . LYS A 1 67 ? -95.28900 5.35200 -72.89500 1.000 63.12000 67 LYS A CA 1
ATOM 487 C C . LYS A 1 67 ? -93.81900 5.59300 -73.21300 1.000 66.51000 67 LYS A C 1
ATOM 488 O O . LYS A 1 67 ? -93.20600 4.84600 -73.98600 1.000 69.62000 67 LYS A O 1
ATOM 494 N N . ARG A 1 68 ? -93.22100 6.61600 -72.60900 1.000 70.96000 68 ARG A N 1
ATOM 495 C CA . ARG A 1 68 ? -91.87400 7.00600 -73.01000 1.000 65.73000 68 ARG A CA 1
ATOM 496 C C . ARG A 1 68 ? -90.79000 6.25900 -72.23800 1.000 63.46000 68 ARG A C 1
ATOM 497 O O . ARG A 1 68 ? -89.60800 6.38400 -72.57900 1.000 64.37000 68 ARG A O 1
ATOM 505 N N . ARG A 1 69 ? -91.16900 5.49400 -71.21400 1.000 61.82000 69 ARG A N 1
ATOM 506 C CA . ARG A 1 69 ? -90.22700 4.73200 -70.38800 1.000 66.68000 69 ARG A CA 1
ATOM 507 C C . ARG A 1 69 ? -89.21800 5.64400 -69.68600 1.000 64.51000 69 ARG A C 1
ATOM 508 O O . ARG A 1 69 ? -88.01400 5.38300 -69.66400 1.000 64.06000 69 ARG A O 1
ATOM 516 N N . VAL A 1 70 ? -89.71000 6.75000 -69.15200 1.000 58.20000 70 VAL A N 1
ATOM 517 C CA . VAL A 1 70 ? -88.93000 7.65300 -68.32600 1.000 57.49000 70 VAL A CA 1
ATOM 518 C C . VAL A 1 70 ? -89.62300 7.78400 -66.99000 1.000 54.24000 70 VAL A C 1
ATOM 519 O O . VAL A 1 70 ? -90.84600 7.65900 -66.89000 1.000 55.26000 70 VAL A O 1
ATOM 523 N N . HIS A 1 71 ? -88.83000 8.00600 -65.95600 1.000 51.06000 71 HIS A N 1
ATOM 524 C CA . HIS A 1 71 ? -89.35800 8.32000 -64.64400 1.000 51.42000 71 HIS A CA 1
ATOM 525 C C . HIS A 1 71 ? -89.56400 9.82800 -64.54800 1.000 51.23000 71 HIS A C 1
ATOM 526 O O . HIS A 1 71 ? -88.74000 10.60600 -65.03500 1.000 48.58000 71 HIS A O 1
ATOM 533 N N . LEU A 1 72 ? -90.71900 10.23000 -64.02400 1.000 48.55000 72 LEU A N 1
ATOM 534 C CA . LEU A 1 72 ? -91.12200 11.63000 -63.98300 1.000 53.14000 72 LEU A CA 1
ATOM 535 C C . LEU A 1 72 ? -90.99800 12.18200 -62.57000 1.000 50.61000 72 LEU A C 1
ATOM 536 O O . LEU A 1 72 ? -91.31200 11.49000 -61.59500 1.000 53.14000 72 LEU A O 1
ATOM 541 N N . LYS A 1 73 ? -90.55500 13.43800 -62.47100 1.000 50.25000 73 LYS A N 1
ATOM 542 C CA . LYS A 1 73 ? -90.54600 14.16100 -61.20400 1.000 49.42000 73 LYS A CA 1
ATOM 543 C C . LYS A 1 73 ? -91.97000 14.44500 -60.73500 1.000 51.10000 73 LYS A C 1
ATOM 544 O O . LYS A 1 73 ? -92.78100 14.98000 -61.49900 1.000 53.58000 73 LYS A O 1
ATOM 550 N N . THR A 1 74 ? -92.26800 14.13100 -59.47100 1.000 49.67000 74 THR A N 1
ATOM 551 C CA . THR A 1 74 ? -93.59900 14.40100 -58.93800 1.000 53.03000 74 THR A CA 1
ATOM 552 C C . THR A 1 74 ? -93.72000 15.83100 -58.39900 1.000 54.44000 74 THR A C 1
ATOM 553 O O . THR A 1 74 ? -92.73500 16.55400 -58.22600 1.000 51.19000 74 THR A O 1
ATOM 557 N N . SER A 1 75 ? -94.96000 16.22000 -58.09000 1.000 50.94000 75 SER A N 1
ATOM 558 C CA . SER A 1 75 ? -95.20300 17.52200 -57.48200 1.000 52.99000 75 SER A CA 1
ATOM 559 C C . SER A 1 75 ? -94.72500 17.60700 -56.03500 1.000 52.76000 75 SER A C 1
ATOM 560 O O . SER A 1 75 ? -94.59300 18.71500 -55.51000 1.000 55.80000 75 SER A O 1
ATOM 563 N N . THR A 1 76 ? -94.42700 16.48500 -55.39500 1.000 50.54000 76 THR A N 1
ATOM 564 C CA . THR A 1 76 ? -93.97400 16.46900 -54.00900 1.000 54.20000 76 THR A CA 1
ATOM 565 C C . THR A 1 76 ? -92.48600 16.15200 -53.88400 1.000 54.57000 76 THR A C 1
ATOM 566 O O . THR A 1 76 ? -92.02500 15.77300 -52.80300 1.000 56.61000 76 THR A O 1
ATOM 570 N N . PHE A 1 77 ? -91.73000 16.30300 -54.97200 1.000 53.84000 77 PHE A N 1
ATOM 571 C CA . PHE A 1 77 ? -90.32000 15.92900 -54.99400 1.000 51.06000 77 PHE A CA 1
ATOM 572 C C . PHE A 1 77 ? -89.52300 16.62300 -53.89500 1.000 52.16000 77 PHE A C 1
ATOM 573 O O . PHE A 1 77 ? -89.64300 17.83400 -53.68600 1.000 56.19000 77 PHE A O 1
ATOM 581 N N . GLN A 1 78 ? -88.71100 15.84700 -53.17900 1.000 48.65000 78 GLN A N 1
ATOM 582 C CA . GLN A 1 78 ? -87.72600 16.42300 -52.28400 1.000 50.46000 78 GLN A CA 1
ATOM 583 C C . GLN A 1 78 ? -86.39700 15.74000 -52.56800 1.000 51.86000 78 GLN A C 1
ATOM 584 O O . GLN A 1 78 ? -86.33300 14.49800 -52.58000 1.000 50.79000 78 GLN A O 1
ATOM 590 N N . PRO A 1 79 ? -85.32700 16.50500 -52.77800 1.000 49.37000 79 PRO A N 1
ATOM 591 C CA . PRO A 1 79 ? -84.05400 15.90700 -53.18800 1.000 48.76000 79 PRO A CA 1
ATOM 592 C C . PRO A 1 79 ? -83.60900 14.86100 -52.18000 1.000 52.63000 79 PRO A C 1
ATOM 593 O O . PRO A 1 79 ? -83.74900 15.04100 -50.96900 1.000 47.38000 79 PRO A O 1
ATOM 597 N N . LEU A 1 80 ? -83.12800 13.73500 -52.70800 1.000 50.30000 80 LEU A N 1
ATOM 598 C CA . LEU A 1 80 ? -82.65600 12.64800 -51.87200 1.000 53.08000 80 LEU A CA 1
ATOM 599 C C . LEU A 1 80 ? -81.31600 12.96100 -51.22700 1.000 56.55000 80 LEU A C 1
ATOM 600 O O . LEU A 1 80 ? -81.01100 12.39600 -50.16800 1.000 51.37000 80 LEU A O 1
ATOM 605 N N . PHE A 1 81 ? -80.52100 13.85200 -51.82800 1.000 51.95000 81 PHE A N 1
ATOM 606 C CA . PHE A 1 81 ? -79.18200 14.17200 -51.35000 1.000 50.67000 81 PHE A CA 1
ATOM 607 C C . PHE A 1 81 ? -79.05300 15.66000 -51.06600 1.000 49.33000 81 PHE A C 1
ATOM 608 O O . PHE A 1 81 ? -79.84600 16.47100 -51.54400 1.000 53.00000 81 PHE A O 1
ATOM 616 N N . ASP A 1 82 ? -78.04400 16.01500 -50.27500 1.000 49.29000 82 ASP A N 1
ATOM 617 C CA . ASP A 1 82 ? -77.62400 17.40400 -50.15900 1.000 52.76000 82 ASP A CA 1
ATOM 618 C C . ASP A 1 82 ? -76.63600 17.69400 -51.27700 1.000 50.92000 82 ASP A C 1
ATOM 619 O O . ASP A 1 82 ? -75.85500 16.82500 -51.66200 1.000 49.57000 82 ASP A O 1
ATOM 624 N N . TYR A 1 83 ? -76.69400 18.90200 -51.81500 1.000 48.66000 83 TYR A N 1
ATOM 625 C CA . TYR A 1 83 ? -75.86500 19.28900 -52.94700 1.000 42.31000 83 TYR A CA 1
ATOM 626 C C . TYR A 1 83 ? -74.83400 20.32600 -52.52400 1.000 42.63000 83 TYR A C 1
ATOM 627 O O . TYR A 1 83 ? -75.12700 21.21900 -51.72100 1.000 40.63000 83 TYR A O 1
ATOM 636 N N . ASP A 1 84 ? -73.61300 20.18500 -53.02700 1.000 44.47000 84 ASP A N 1
ATOM 637 C CA . ASP A 1 84 ? -72.66900 21.29500 -52.98000 1.000 42.88000 84 ASP A CA 1
ATOM 638 C C . ASP A 1 84 ? -73.11200 22.28600 -54.05500 1.000 39.43000 84 ASP A C 1
ATOM 639 O O . ASP A 1 84 ? -72.97700 22.00000 -55.24900 1.000 37.02000 84 ASP A O 1
ATOM 644 N N . ILE A 1 85 ? -73.65500 23.44000 -53.64400 1.000 40.56000 85 ILE A N 1
ATOM 645 C CA . ILE A 1 85 ? -74.29600 24.31500 -54.62300 1.000 36.57000 85 ILE A CA 1
ATOM 646 C C . ILE A 1 85 ? -73.24600 24.93400 -55.54200 1.000 37.42000 85 ILE A C 1
ATOM 647 O O . ILE A 1 85 ? -73.46600 25.05800 -56.75200 1.000 40.35000 85 ILE A O 1
ATOM 652 N N . VAL A 1 86 ? -72.06800 25.28000 -55.01000 1.000 35.43000 86 VAL A N 1
ATOM 653 C CA . VAL A 1 86 ? -71.02700 25.83000 -55.87300 1.000 33.84000 86 VAL A CA 1
ATOM 654 C C . VAL A 1 86 ? -70.60500 24.79600 -56.90800 1.000 37.85000 86 VAL A C 1
ATOM 655 O O . VAL A 1 86 ? -70.50100 25.09400 -58.10500 1.000 37.35000 86 VAL A O 1
ATOM 659 N N . ARG A 1 87 ? -70.34900 23.56100 -56.46500 1.000 36.90000 87 ARG A N 1
ATOM 660 C CA . ARG A 1 87 ? -69.86900 22.54400 -57.40200 1.000 35.99000 87 ARG A CA 1
ATOM 661 C C . ARG A 1 87 ? -70.97800 22.11300 -58.35800 1.000 38.44000 87 ARG A C 1
ATOM 662 O O . ARG A 1 87 ? -70.73300 21.89700 -59.55400 1.000 37.93000 87 ARG A O 1
ATOM 670 N N . THR A 1 88 ? -72.21400 22.04000 -57.86000 1.000 37.08000 88 THR A N 1
ATOM 671 C CA . THR A 1 88 ? -73.32900 21.68200 -58.72000 1.000 36.12000 88 THR A CA 1
ATOM 672 C C . THR A 1 88 ? -73.52700 22.71600 -59.82000 1.000 35.19000 88 THR A C 1
ATOM 673 O O . THR A 1 88 ? -73.73800 22.35800 -60.98000 1.000 37.37000 88 THR A O 1
ATOM 677 N N . LEU A 1 89 ? -73.44100 24.00900 -59.48200 1.000 37.91000 89 LEU A N 1
ATOM 678 C CA . LEU A 1 89 ? -73.54100 25.03900 -60.51100 1.000 38.19000 89 LEU A CA 1
ATOM 679 C C . LEU A 1 89 ? -72.35400 24.98800 -61.48100 1.000 37.56000 89 LEU A C 1
ATOM 680 O O . LEU A 1 89 ? -72.49700 25.36400 -62.65400 1.000 35.77000 89 LEU A O 1
ATOM 685 N N . ALA A 1 90 ? -71.16800 24.58000 -61.01300 1.000 34.06000 90 ALA A N 1
ATOM 686 C CA . ALA A 1 90 ? -70.05700 24.40900 -61.95300 1.000 38.43000 90 ALA A CA 1
ATOM 687 C C . ALA A 1 90 ? -70.35200 23.27400 -62.92400 1.000 39.39000 90 ALA A C 1
ATOM 688 O O . ALA A 1 90 ? -70.10900 23.40000 -64.12800 1.000 38.43000 90 ALA A O 1
ATOM 690 N N . THR A 1 91 ? -70.89400 22.16300 -62.41600 1.000 38.93000 91 THR A N 1
ATOM 691 C CA . THR A 1 91 ? -71.19200 21.01400 -63.27100 1.000 39.30000 91 THR A CA 1
ATOM 692 C C . THR A 1 91 ? -72.19500 21.36400 -64.38200 1.000 40.22000 91 THR A C 1
ATOM 693 O O . THR A 1 91 ? -71.97300 21.01700 -65.54300 1.000 39.97000 91 THR A O 1
ATOM 697 N N . ILE A 1 92 ? -73.29100 22.06600 -64.05600 1.000 35.59000 92 ILE A N 1
ATOM 698 C CA . ILE A 1 92 ? -74.30600 22.34900 -65.07700 1.000 38.19000 92 ILE A CA 1
ATOM 699 C C . ILE A 1 92 ? -73.83900 23.39700 -66.06400 1.000 40.13000 92 ILE A C 1
ATOM 700 O O . ILE A 1 92 ? -74.41500 23.50800 -67.15200 1.000 39.24000 92 ILE A O 1
ATOM 705 N N . SER A 1 93 ? -72.82400 24.19200 -65.71000 1.000 37.11000 93 SER A N 1
ATOM 706 C CA . SER A 1 93 ? -72.26400 25.16900 -66.62800 1.000 38.45000 93 SER A CA 1
ATOM 707 C C . SER A 1 93 ? -70.94200 24.70700 -67.24800 1.000 41.98000 93 SER A C 1
ATOM 708 O O . SER A 1 93 ? -70.34900 25.44800 -68.03300 1.000 42.01000 93 SER A O 1
ATOM 711 N N . GLN A 1 94 ? -70.45800 23.51500 -66.90800 1.000 36.94000 94 GLN A N 1
ATOM 712 C CA . GLN A 1 94 ? -69.19000 23.05200 -67.45700 1.000 39.99000 94 GLN A CA 1
ATOM 713 C C . GLN A 1 94 ? -69.28300 21.66200 -68.09000 1.000 44.98000 94 GLN A C 1
ATOM 714 O O . GLN A 1 94 ? -68.76800 21.44800 -69.19400 1.000 49.76000 94 GLN A O 1
ATOM 720 N N . GLY A 1 95 ? -69.92900 20.71400 -67.40800 1.000 37.28000 95 GLY A N 1
ATOM 721 C CA . GLY A 1 95 ? -69.92600 19.33000 -67.84100 1.000 44.08000 95 GLY A CA 1
ATOM 722 C C . GLY A 1 95 ? -69.70800 18.37700 -66.67900 1.000 47.03000 95 GLY A C 1
ATOM 723 O O . GLY A 1 95 ? -69.38800 18.83200 -65.57200 1.000 43.08000 95 GLY A O 1
ATOM 724 N N . PHE A 1 96 ? -69.81000 17.05800 -66.92600 1.000 45.37000 96 PHE A N 1
ATOM 725 C CA . PHE A 1 96 ? -69.98400 16.08200 -65.85200 1.000 47.40000 96 PHE A CA 1
ATOM 726 C C . PHE A 1 96 ? -68.72500 15.45000 -65.26500 1.000 48.13000 96 PHE A C 1
ATOM 727 O O . PHE A 1 96 ? -68.81000 14.85100 -64.19500 1.000 62.33000 96 PHE A O 1
ATOM 735 N N . GLY A 1 97 ? -67.58300 15.46400 -65.89000 1.000 48.10000 97 GLY A N 1
ATOM 736 C CA . GLY A 1 97 ? -66.46800 14.79200 -65.23600 1.000 54.99000 97 GLY A CA 1
ATOM 737 C C . GLY A 1 97 ? -65.73900 15.66100 -64.21300 1.000 52.33000 97 GLY A C 1
ATOM 738 O O . GLY A 1 97 ? -66.20900 16.71900 -63.79500 1.000 47.63000 97 GLY A O 1
ATOM 739 N N . ASP A 1 98 ? -64.56200 15.17500 -63.78900 1.000 48.62000 98 ASP A N 1
ATOM 740 C CA . ASP A 1 98 ? -63.60100 16.03100 -63.09800 1.000 41.98000 98 ASP A CA 1
ATOM 741 C C . ASP A 1 98 ? -62.75600 16.85000 -64.06900 1.000 46.29000 98 ASP A C 1
ATOM 742 O O . ASP A 1 98 ? -61.99300 17.72500 -63.63300 1.000 45.37000 98 ASP A O 1
ATOM 747 N N . GLY A 1 99 ? -62.86200 16.58900 -65.36800 1.000 42.33000 99 GLY A N 1
ATOM 748 C CA . GLY A 1 99 ? -62.12100 17.33900 -66.35300 1.000 42.54000 99 GLY A CA 1
ATOM 749 C C . GLY A 1 99 ? -60.86100 16.66900 -66.85000 1.000 45.02000 99 GLY A C 1
ATOM 750 O O . GLY A 1 99 ? -60.23700 17.18800 -67.77900 1.000 46.31000 99 GLY A O 1
ATOM 751 N N . PHE A 1 100 ? -60.48200 15.52200 -66.28400 1.000 47.63000 100 PHE A N 1
ATOM 752 C CA . PHE A 1 100 ? -59.19200 14.91700 -66.59400 1.000 53.13000 100 PHE A CA 1
ATOM 753 C C . PHE A 1 100 ? -59.21400 14.04700 -67.85100 1.000 56.14000 100 PHE A C 1
ATOM 754 O O . PHE A 1 100 ? -58.14300 13.65300 -68.32000 1.000 59.46000 100 PHE A O 1
ATOM 762 N N . LEU A 1 101 ? -60.38200 13.78700 -68.44500 1.000 56.14000 101 LEU A N 1
ATOM 763 C CA . LEU A 1 101 ? -60.50600 12.89000 -69.59200 1.000 54.67000 101 LEU A CA 1
ATOM 764 C C . LEU A 1 101 ? -60.91200 13.61600 -70.87200 1.000 59.26000 101 LEU A C 1
ATOM 765 O O . LEU A 1 101 ? -61.57300 13.03500 -71.73000 1.000 68.53000 101 LEU A O 1
ATOM 770 N N . GLY A 1 102 ? -60.57100 14.88800 -71.00000 1.000 58.80000 102 GLY A N 1
ATOM 771 C CA . GLY A 1 102 ? -60.82300 15.64300 -72.21300 1.000 56.74000 102 GLY A CA 1
ATOM 772 C C . GLY A 1 102 ? -61.95900 16.64200 -72.04900 1.000 56.20000 102 GLY A C 1
ATOM 773 O O . GLY A 1 102 ? -62.63900 16.70200 -71.02200 1.000 55.86000 102 GLY A O 1
ATOM 774 N N . LYS A 1 103 ? -62.16400 17.41000 -73.12300 1.000 53.86000 103 LYS A N 1
ATOM 775 C CA . LYS A 1 103 ? -63.15400 18.47700 -73.12600 1.000 55.41000 103 LYS A CA 1
ATOM 776 C C . LYS A 1 103 ? -64.52000 17.92700 -72.74100 1.000 54.75000 103 LYS A C 1
ATOM 777 O O . LYS A 1 103 ? -64.91400 16.83100 -73.14600 1.000 50.96000 103 LYS A O 1
ATOM 783 N N . VAL A 1 104 ? -65.22700 18.67800 -71.90900 1.000 54.23000 104 VAL A N 1
ATOM 784 C CA . VAL A 1 104 ? -66.58900 18.32300 -71.55800 1.000 53.68000 104 VAL A CA 1
ATOM 785 C C . VAL A 1 104 ? -67.47900 19.48700 -71.94400 1.000 54.24000 104 VAL A C 1
ATOM 786 O O . VAL A 1 104 ? -67.01600 20.60400 -72.18400 1.000 58.58000 104 VAL A O 1
ATOM 790 N N . ARG A 1 105 ? -68.77200 19.21100 -72.01600 1.000 53.99000 105 ARG A N 1
ATOM 791 C CA . ARG A 1 105 ? -69.71800 20.22800 -72.42600 1.000 55.41000 105 ARG A CA 1
ATOM 792 C C . ARG A 1 105 ? -70.88800 20.26100 -71.46000 1.000 47.71000 105 ARG A C 1
ATOM 793 O O . ARG A 1 105 ? -71.24800 19.23400 -70.86500 1.000 46.54000 105 ARG A O 1
ATOM 801 N N . PRO A 1 106 ? -71.48300 21.43500 -71.27200 1.000 50.89000 106 PRO A N 1
ATOM 802 C CA . PRO A 1 106 ? -72.60000 21.57000 -70.32900 1.000 48.29000 106 PRO A CA 1
ATOM 803 C C . PRO A 1 106 ? -73.73900 20.64000 -70.69800 1.000 49.04000 106 PRO A C 1
ATOM 804 O O . PRO A 1 106 ? -74.09200 20.52100 -71.87600 1.000 49.43000 106 PRO A O 1
ATOM 808 N N . PRO A 1 107 ? -74.37200 20.01100 -69.70900 1.000 53.74000 107 PRO A N 1
ATOM 809 C CA . PRO A 1 107 ? -75.47400 19.08600 -69.99700 1.000 49.08000 107 PRO A CA 1
ATOM 810 C C . PRO A 1 107 ? -76.82000 19.77400 -70.20200 1.000 48.32000 107 PRO A C 1
ATOM 811 O O . PRO A 1 107 ? -77.85500 19.12100 -70.04800 1.000 52.93000 107 PRO A O 1
ATOM 815 N N . MET A 1 108 ? -76.85000 21.07200 -70.49800 1.000 47.77000 108 MET A N 1
ATOM 816 C CA . MET A 1 108 ? -78.12400 21.78300 -70.59900 1.000 43.96000 108 MET A CA 1
ATOM 817 C C . MET A 1 108 ? -77.84100 23.15300 -71.21200 1.000 42.70000 108 MET A C 1
ATOM 818 O O . MET A 1 108 ? -76.68600 23.52600 -71.44000 1.000 47.22000 108 MET A O 1
ATOM 823 N N . ALA A 1 109 ? -78.90800 23.91400 -71.45600 1.000 40.51000 109 ALA A N 1
ATOM 824 C CA . ALA A 1 109 ? -78.78500 25.26400 -72.00900 1.000 46.36000 109 ALA A CA 1
ATOM 825 C C . ALA A 1 109 ? -78.28500 26.19100 -70.90700 1.000 41.08000 109 ALA A C 1
ATOM 826 O O . ALA A 1 109 ? -79.03400 26.93600 -70.26800 1.000 41.79000 109 ALA A O 1
ATOM 828 N N . CYS A 1 110 ? -76.98500 26.15000 -70.68900 1.000 43.48000 110 CYS A N 1
ATOM 829 C CA . CYS A 1 110 ? -76.38400 26.95900 -69.64700 1.000 42.95000 110 CYS A CA 1
ATOM 830 C C . CYS A 1 110 ? -75.04200 27.48600 -70.13200 1.000 40.76000 110 CYS A C 1
ATOM 831 O O . CYS A 1 110 ? -74.22100 26.71500 -70.63900 1.000 42.65000 110 CYS A O 1
ATOM 834 N N . GLU A 1 111 ? -74.83100 28.80100 -70.01500 1.000 38.31000 111 GLU A N 1
ATOM 835 C CA . GLU A 1 111 ? -73.60400 29.41400 -70.50200 1.000 38.73000 111 GLU A CA 1
ATOM 836 C C . GLU A 1 111 ? -72.90400 30.11100 -69.35100 1.000 41.49000 111 GLU A C 1
ATOM 837 O O . GLU A 1 111 ? -73.54700 30.56800 -68.39600 1.000 37.14000 111 GLU A O 1
ATOM 843 N N . ALA A 1 112 ? -71.57700 30.15500 -69.44300 1.000 37.99000 112 ALA A N 1
ATOM 844 C CA . ALA A 1 112 ? -70.73000 30.88000 -68.50000 1.000 38.09000 112 ALA A CA 1
ATOM 845 C C . ALA A 1 112 ? -69.73000 31.66800 -69.33400 1.000 34.32000 112 ALA A C 1
ATOM 846 O O . ALA A 1 112 ? -68.60700 31.22000 -69.57300 1.000 39.73000 112 ALA A O 1
ATOM 848 N N . PRO A 1 113 ? -70.13100 32.83500 -69.83300 1.000 37.46000 113 PRO A N 1
ATOM 849 C CA . PRO A 1 113 ? -69.32300 33.55800 -70.82200 1.000 36.71000 113 PRO A CA 1
ATOM 850 C C . PRO A 1 113 ? -68.22900 34.43400 -70.23300 1.000 38.81000 113 PRO A C 1
ATOM 851 O O . PRO A 1 113 ? -67.60700 35.19600 -70.97500 1.000 39.79000 113 PRO A O 1
ATOM 855 N N . PHE A 1 114 ? -67.95400 34.37100 -68.93300 1.000 40.89000 114 PHE A N 1
ATOM 856 C CA . PHE A 1 114 ? -67.03300 35.33900 -68.34800 1.000 40.37000 114 PHE A CA 1
ATOM 857 C C . PHE A 1 114 ? -65.58000 34.89700 -68.40400 1.000 42.39000 114 PHE A C 1
ATOM 858 O O . PHE A 1 114 ? -64.70000 35.69600 -68.06400 1.000 42.58000 114 PHE A O 1
ATOM 866 N N . HIS A 1 115 ? -65.29900 33.68000 -68.86200 1.000 43.49000 115 HIS A N 1
ATOM 867 C CA . HIS A 1 115 ? -63.92400 33.19100 -68.89100 1.000 42.02000 115 HIS A CA 1
ATOM 868 C C . HIS A 1 115 ? -63.18800 33.79700 -70.07400 1.000 46.04000 115 HIS A C 1
ATOM 869 O O . HIS A 1 115 ? -63.67600 33.76300 -71.20900 1.000 49.15000 115 HIS A O 1
ATOM 876 N N . LEU A 1 116 ? -62.03200 34.38900 -69.80700 1.000 48.82000 116 LEU A N 1
ATOM 877 C CA . LEU A 1 116 ? -61.10100 34.66000 -70.89300 1.000 42.37000 116 LEU A CA 1
ATOM 878 C C . LEU A 1 116 ? -60.07200 33.53200 -70.80100 1.000 47.10000 116 LEU A C 1
ATOM 879 O O . LEU A 1 116 ? -60.33900 32.50100 -70.17100 1.000 51.75000 116 LEU A O 1
ATOM 884 N N . ASN A 1 117 ? -58.89500 33.69600 -71.39100 1.000 41.80000 117 ASN A N 1
ATOM 885 C CA . ASN A 1 117 ? -57.95000 32.59800 -71.29800 1.000 39.76000 117 ASN A CA 1
ATOM 886 C C . ASN A 1 117 ? -57.53600 32.17200 -69.89000 1.000 39.11000 117 ASN A C 1
ATOM 887 O O . ASN A 1 117 ? -57.48600 32.97600 -68.95600 1.000 39.70000 117 ASN A O 1
ATOM 892 N N . LYS A 1 118 ? -57.17200 30.90400 -69.77600 1.000 41.61000 118 LYS A N 1
ATOM 893 C CA . LYS A 1 118 ? -56.79200 30.23000 -68.55400 1.000 41.29000 118 LYS A CA 1
ATOM 894 C C . LYS A 1 118 ? -55.29500 30.00000 -68.54600 1.000 45.12000 118 LYS A C 1
ATOM 895 O O . LYS A 1 118 ? -54.65800 29.96000 -69.60400 1.000 46.07000 118 LYS A O 1
ATOM 901 N N . PRO A 1 119 ? -54.69600 29.83600 -67.37000 1.000 45.33000 119 PRO A N 1
ATOM 902 C CA . PRO A 1 119 ? -53.27800 29.47600 -67.31200 1.000 43.36000 119 PRO A CA 1
ATOM 903 C C . PRO A 1 119 ? -53.01900 28.15000 -68.01000 1.000 45.71000 119 PRO A C 1
ATOM 904 O O . PRO A 1 119 ? -53.90200 27.29400 -68.10600 1.000 44.18000 119 PRO A O 1
ATOM 908 N N . LYS A 1 120 ? -51.78200 27.97400 -68.47100 1.000 47.16000 120 LYS A N 1
ATOM 909 C CA . LYS A 1 120 ? -51.37300 26.69900 -69.04900 1.000 45.77000 120 LYS A CA 1
ATOM 910 C C . LYS A 1 120 ? -51.35500 25.59900 -67.99900 1.000 46.29000 120 LYS A C 1
ATOM 911 O O . LYS A 1 120 ? -50.90500 25.79900 -66.86500 1.000 46.62000 120 LYS A O 1
ATOM 917 N N . LEU A 1 121 ? -51.83800 24.42300 -68.40000 1.000 44.65000 121 LEU A N 1
ATOM 918 C CA . LEU A 1 121 ? -51.87900 23.25800 -67.51700 1.000 45.97000 121 LEU A CA 1
ATOM 919 C C . LEU A 1 121 ? -50.53600 23.02800 -66.82900 1.000 51.37000 121 LEU A C 1
ATOM 920 O O . LEU A 1 121 ? -50.47700 22.80100 -65.61400 1.000 46.77000 121 LEU A O 1
ATOM 925 N N . GLU A 1 122 ? -49.43900 23.10400 -67.59300 1.000 47.31000 122 GLU A N 1
ATOM 926 C CA . GLU A 1 122 ? -48.12400 22.80000 -67.02700 1.000 50.24000 122 GLU A CA 1
ATOM 927 C C . GLU A 1 122 ? -47.68100 23.84300 -66.01200 1.000 46.98000 122 GLU A C 1
ATOM 928 O O . GLU A 1 122 ? -46.99600 23.50300 -65.03900 1.000 47.83000 122 GLU A O 1
ATOM 934 N N . VAL A 1 123 ? -48.05200 25.11000 -66.22000 1.000 46.97000 123 VAL A N 1
ATOM 935 C CA . VAL A 1 123 ? -47.67400 26.15200 -65.27700 1.000 44.35000 123 VAL A CA 1
ATOM 936 C C . VAL A 1 123 ? -48.42700 25.97200 -63.95900 1.000 42.90000 123 VAL A C 1
ATOM 937 O O . VAL A 1 123 ? -47.82000 26.02200 -62.88100 1.000 48.15000 123 VAL A O 1
ATOM 941 N N . VAL A 1 124 ? -49.75000 25.74200 -64.01500 1.000 46.06000 124 VAL A N 1
ATOM 942 C CA . VAL A 1 124 ? -50.52300 25.50200 -62.78500 1.000 45.15000 124 VAL A CA 1
ATOM 943 C C . VAL A 1 124 ? -50.05900 24.24000 -62.08600 1.000 43.48000 124 VAL A C 1
ATOM 944 O O . VAL A 1 124 ? -49.98800 24.19000 -60.85200 1.000 47.89000 124 VAL A O 1
ATOM 948 N N . ALA A 1 125 ? -49.80100 23.18000 -62.84900 1.000 44.04000 125 ALA A N 1
ATOM 949 C CA . ALA A 1 125 ? -49.36100 21.92100 -62.24900 1.000 46.18000 125 ALA A CA 1
ATOM 950 C C . ALA A 1 125 ? -48.01200 22.07200 -61.55000 1.000 46.71000 125 ALA A C 1
ATOM 951 O O . ALA A 1 125 ? -47.80400 21.53300 -60.46000 1.000 47.86000 125 ALA A O 1
ATOM 953 N N . ALA A 1 126 ? -47.07600 22.78800 -62.17200 1.000 46.79000 126 ALA A N 1
ATOM 954 C CA . ALA A 1 126 ? -45.75000 22.95100 -61.58400 1.000 44.09000 126 ALA A CA 1
ATOM 955 C C . ALA A 1 126 ? -45.80400 23.76200 -60.29300 1.000 45.65000 126 ALA A C 1
ATOM 956 O O . ALA A 1 126 ? -45.13400 23.42600 -59.30700 1.000 44.10000 126 ALA A O 1
ATOM 958 N N . ILE A 1 127 ? -46.59900 24.83600 -60.28000 1.000 48.07000 127 ILE A N 1
ATOM 959 C CA . ILE A 1 127 ? -46.76100 25.62400 -59.06000 1.000 46.66000 127 ILE A CA 1
ATOM 960 C C . ILE A 1 127 ? -47.46900 24.80100 -57.99800 1.000 43.86000 127 ILE A C 1
ATOM 961 O O . ILE A 1 127 ? -47.06300 24.78800 -56.83200 1.000 45.30000 127 ILE A O 1
ATOM 966 N N . SER A 1 128 ? -48.50300 24.06000 -58.39800 1.000 40.88000 128 SER A N 1
ATOM 967 C CA . SER A 1 128 ? -49.18100 23.15800 -57.47700 1.000 42.19000 128 SER A CA 1
ATOM 968 C C . SER A 1 128 ? -48.21800 22.13100 -56.88800 1.000 46.93000 128 SER A C 1
ATOM 969 O O . SER A 1 128 ? -48.27200 21.82100 -55.68500 1.000 42.06000 128 SER A O 1
ATOM 972 N N . GLU A 1 129 ? -47.34700 21.57300 -57.72900 1.000 49.22000 129 GLU A N 1
ATOM 973 C CA . GLU A 1 129 ? -46.35900 20.61600 -57.24600 1.000 50.15000 129 GLU A CA 1
ATOM 974 C C . GLU A 1 129 ? -45.42900 21.26300 -56.22500 1.000 45.29000 129 GLU A C 1
ATOM 975 O O . GLU A 1 129 ? -45.18900 20.71000 -55.14500 1.000 48.37000 129 GLU A O 1
ATOM 981 N N . ALA A 1 130 ? -44.95900 22.47200 -56.51900 1.000 47.49000 130 ALA A N 1
ATOM 982 C CA . ALA A 1 130 ? -44.05200 23.16100 -55.61200 1.000 44.42000 130 ALA A CA 1
ATOM 983 C C . ALA A 1 130 ? -44.71800 23.47800 -54.27300 1.000 46.81000 130 ALA A C 1
ATOM 984 O O . ALA A 1 130 ? -44.07900 23.40000 -53.21700 1.000 48.95000 130 ALA A O 1
ATOM 986 N N . ILE A 1 131 ? -45.98900 23.87900 -54.29200 1.000 46.42000 131 ILE A N 1
ATOM 987 C CA . ILE A 1 131 ? -46.70300 24.10600 -53.04000 1.000 45.09000 131 ILE A CA 1
ATOM 988 C C . ILE A 1 131 ? -46.77100 22.81500 -52.22800 1.000 47.27000 131 ILE A C 1
ATOM 989 O O . ILE A 1 131 ? -46.50700 22.79900 -51.01900 1.000 52.84000 131 ILE A O 1
ATOM 994 N N . HIS A 1 132 ? -47.15300 21.72000 -52.88100 1.000 43.91000 132 HIS A N 1
ATOM 995 C CA . HIS A 1 132 ? -47.27700 20.44500 -52.18800 1.000 47.76000 132 HIS A CA 1
ATOM 996 C C . HIS A 1 132 ? -45.94500 20.00000 -51.58700 1.000 51.18000 132 HIS A C 1
ATOM 997 O O . HIS A 1 132 ? -45.90300 19.48100 -50.47000 1.000 48.27000 132 HIS A O 1
ATOM 1004 N N . LYS A 1 133 ? -44.85100 20.17500 -52.32800 1.000 51.82000 133 LYS A N 1
ATOM 1005 C CA . LYS A 1 133 ? -43.53200 19.76100 -51.87600 1.000 50.67000 133 LYS A CA 1
ATOM 1006 C C . LYS A 1 133 ? -42.85900 20.79000 -50.99300 1.000 52.69000 133 LYS A C 1
ATOM 1007 O O . LYS A 1 133 ? -41.72700 20.54300 -50.56600 1.000 61.73000 133 LYS A O 1
ATOM 1013 N N . ARG A 1 134 ? -43.49900 21.93400 -50.72900 1.000 52.37000 134 ARG A N 1
ATOM 1014 C CA . ARG A 1 134 ? -42.90200 23.00200 -49.91500 1.000 55.89000 134 ARG A CA 1
ATOM 1015 C C . ARG A 1 134 ? -41.55700 23.45100 -50.49100 1.000 53.86000 134 ARG A C 1
ATOM 1016 O O . ARG A 1 134 ? -40.60400 23.72000 -49.76000 1.000 51.73000 134 ARG A O 1
ATOM 1024 N N . ALA A 1 135 ? -41.49000 23.58600 -51.80100 1.000 46.96000 135 ALA A N 1
ATOM 1025 C CA . ALA A 1 135 ? -40.24500 23.86300 -52.49200 1.000 48.60000 135 ALA A CA 1
ATOM 1026 C C . ALA A 1 135 ? -40.16200 25.33200 -52.88600 1.000 51.93000 135 ALA A C 1
ATOM 1027 O O . ALA A 1 135 ? -41.13900 26.07800 -52.80800 1.000 48.49000 135 ALA A O 1
ATOM 1029 N N . VAL A 1 136 ? -38.94900 25.74900 -53.21600 1.000 50.32000 136 VAL A N 1
ATOM 1030 C CA . VAL A 1 136 ? -38.65200 27.00600 -53.88600 1.000 46.83000 136 VAL A CA 1
ATOM 1031 C C . VAL A 1 136 ? -38.72000 26.76100 -55.38300 1.000 50.53000 136 VAL A C 1
ATOM 1032 O O . VAL A 1 136 ? -38.36100 25.68100 -55.86400 1.000 49.19000 136 VAL A O 1
ATOM 1036 N N . ILE A 1 137 ? -39.21900 27.73000 -56.12900 1.000 47.52000 137 ILE A N 1
ATOM 1037 C CA . ILE A 1 137 ? -39.17900 27.61300 -57.57700 1.000 48.84000 137 ILE A CA 1
ATOM 1038 C C . ILE A 1 137 ? -38.56800 28.86900 -58.15300 1.000 45.39000 137 ILE A C 1
ATOM 1039 O O . ILE A 1 137 ? -38.72500 29.96700 -57.61000 1.000 49.05000 137 ILE A O 1
ATOM 1044 N N . ASN A 1 138 ? -37.85000 28.69100 -59.25000 1.000 45.48000 138 ASN A N 1
ATOM 1045 C CA . ASN A 1 138 ? -37.45000 29.79200 -60.10600 1.000 48.93000 138 ASN A CA 1
ATOM 1046 C C . ASN A 1 138 ? -38.49600 29.93500 -61.20000 1.000 45.12000 138 ASN A C 1
ATOM 1047 O O . ASN A 1 138 ? -38.97000 28.93800 -61.74900 1.000 48.97000 138 ASN A O 1
ATOM 1052 N N . ILE A 1 139 ? -38.90000 31.17500 -61.46500 1.000 41.37000 139 ILE A N 1
ATOM 1053 C CA . ILE A 1 139 ? -39.88500 31.45900 -62.49400 1.000 47.28000 139 ILE A CA 1
ATOM 1054 C C . ILE A 1 139 ? -39.35300 32.59500 -63.34200 1.000 44.30000 139 ILE A C 1
ATOM 1055 O O . ILE A 1 139 ? -38.51300 33.38700 -62.91300 1.000 46.76000 139 ILE A O 1
ATOM 1060 N N . GLU A 1 140 ? -39.85800 32.65100 -64.56100 1.000 43.30000 140 GLU A N 1
ATOM 1061 C CA . GLU A 1 140 ? -39.83000 33.85000 -65.37200 1.000 49.01000 140 GLU A CA 1
ATOM 1062 C C . GLU A 1 140 ? -41.19000 34.52000 -65.26900 1.000 47.18000 140 GLU A C 1
ATOM 1063 O O . GLU A 1 140 ? -42.22500 33.85100 -65.26200 1.000 45.37000 140 GLU A O 1
ATOM 1069 N N . TYR A 1 141 ? -41.18300 35.83700 -65.15800 1.000 42.34000 141 TYR A N 1
ATOM 1070 C CA . TYR A 1 141 ? -42.40300 36.57200 -64.90000 1.000 41.47000 141 TYR A CA 1
ATOM 1071 C C . TYR A 1 141 ? -42.32900 37.90100 -65.61300 1.000 42.31000 141 TYR A C 1
ATOM 1072 O O . TYR A 1 141 ? -41.32900 38.60900 -65.50500 1.000 42.01000 141 TYR A O 1
ATOM 1081 N N . THR A 1 142 ? -43.40900 38.27000 -66.27300 1.000 39.00000 142 THR A N 1
ATOM 1082 C CA . THR A 1 142 ? -43.50900 39.57100 -66.91200 1.000 42.89000 142 THR A CA 1
ATOM 1083 C C . THR A 1 142 ? -44.50100 40.38400 -66.09600 1.000 42.91000 142 THR A C 1
ATOM 1084 O O . THR A 1 142 ? -45.70500 40.12600 -66.14400 1.000 46.01000 142 THR A O 1
ATOM 1088 N N . SER A 1 143 ? -43.99600 41.33600 -65.32500 1.000 43.72000 143 SER A N 1
ATOM 1089 C CA . SER A 1 143 ? -44.83500 42.12900 -64.44300 1.000 44.36000 143 SER A CA 1
ATOM 1090 C C . SER A 1 143 ? -45.21800 43.41700 -65.13000 1.000 43.63000 143 SER A C 1
ATOM 1091 O O . SER A 1 143 ? -44.51900 43.88800 -66.02700 1.000 43.57000 143 SER A O 1
ATOM 1094 N N . LEU A 1 144 ? -46.33000 44.00300 -64.67000 1.000 43.41000 144 LEU A N 1
ATOM 1095 C CA . LEU A 1 144 ? -46.71900 45.31500 -65.15900 1.000 41.11000 144 LEU A CA 1
ATOM 1096 C C . LEU A 1 144 ? -45.79800 46.40200 -64.65100 1.000 44.45000 144 LEU A C 1
ATOM 1097 O O . LEU A 1 144 ? -45.64600 47.44500 -65.30500 1.000 44.10000 144 LEU A O 1
ATOM 1102 N N . SER A 1 145 ? -45.18300 46.19400 -63.49400 1.000 43.34000 145 SER A N 1
ATOM 1103 C CA . SER A 1 145 ? -44.43600 47.29300 -62.91800 1.000 44.36000 145 SER A CA 1
ATOM 1104 C C . SER A 1 145 ? -43.04800 47.39900 -63.51900 1.000 46.06000 145 SER A C 1
ATOM 1105 O O . SER A 1 145 ? -42.54300 48.51700 -63.68300 1.000 47.50000 145 SER A O 1
ATOM 1108 N N . SER A 1 146 ? -42.43200 46.26700 -63.88500 1.000 39.77000 146 SER A N 1
ATOM 1109 C CA . SER A 1 146 ? -41.06100 46.29300 -64.38400 1.000 47.65000 146 SER A CA 1
ATOM 1110 C C . SER A 1 146 ? -40.77600 45.43500 -65.60700 1.000 46.53000 146 SER A C 1
ATOM 1111 O O . SER A 1 146 ? -39.60200 45.29800 -65.95400 1.000 47.26000 146 SER A O 1
ATOM 1114 N N . GLY A 1 147 ? -41.77400 44.84400 -66.25300 1.000 44.69000 147 GLY A N 1
ATOM 1115 C CA . GLY A 1 147 ? -41.54300 44.01800 -67.42600 1.000 40.82000 147 GLY A CA 1
ATOM 1116 C C . GLY A 1 147 ? -41.02900 42.62900 -67.09400 1.000 45.31000 147 GLY A C 1
ATOM 1117 O O . GLY A 1 147 ? -41.19300 42.11500 -65.98300 1.000 42.98000 147 GLY A O 1
ATOM 1118 N N . HIS A 1 148 ? -40.34400 42.03500 -68.07500 1.000 41.87000 148 HIS A N 1
ATOM 1119 C CA . HIS A 1 148 ? -39.89200 40.64500 -67.98600 1.000 46.68000 148 HIS A CA 1
ATOM 1120 C C . HIS A 1 148 ? -38.70200 40.47300 -67.04000 1.000 49.08000 148 HIS A C 1
ATOM 1121 O O . HIS A 1 148 ? -37.85200 41.35500 -66.91000 1.000 51.61000 148 HIS A O 1
ATOM 1128 N N . GLY A 1 149 ? -38.64800 39.32000 -66.37200 1.000 47.34000 149 GLY A N 1
ATOM 1129 C CA . GLY A 1 149 ? -37.53000 39.03700 -65.48600 1.000 40.81000 149 GLY A CA 1
ATOM 1130 C C . GLY A 1 149 ? -37.62700 37.63100 -64.93300 1.000 47.10000 149 GLY A C 1
ATOM 1131 O O . GLY A 1 149 ? -38.56800 36.88500 -65.22600 1.000 45.26000 149 GLY A O 1
ATOM 1132 N N . SER A 1 150 ? -36.62500 37.27900 -64.12100 1.000 46.28000 150 SER A N 1
ATOM 1133 C CA . SER A 1 150 ? -36.53800 36.00400 -63.42300 1.000 46.94000 150 SER A CA 1
ATOM 1134 C C . SER A 1 150 ? -36.47100 36.26300 -61.93100 1.000 44.50000 150 SER A C 1
ATOM 1135 O O . SER A 1 150 ? -36.10200 37.35600 -61.49800 1.000 44.90000 150 SER A O 1
ATOM 1138 N N . ARG A 1 151 ? -36.86500 35.26200 -61.14700 1.000 40.35000 151 ARG A N 1
ATOM 1139 C CA . ARG A 1 151 ? -36.80700 35.41400 -59.70100 1.000 46.67000 151 ARG A CA 1
ATOM 1140 C C . ARG A 1 151 ? -37.13300 34.08500 -59.04900 1.000 44.08000 151 ARG A C 1
ATOM 1141 O O . ARG A 1 151 ? -37.74900 33.20600 -59.65700 1.000 47.12000 151 ARG A O 1
ATOM 1149 N N . GLN A 1 152 ? -36.73000 33.95900 -57.79500 1.000 44.58000 152 GLN A N 1
ATOM 1150 C CA . GLN A 1 152 ? -37.10200 32.82300 -56.97000 1.000 41.90000 152 GLN A CA 1
ATOM 1151 C C . GLN A 1 152 ? -38.27600 33.22100 -56.08900 1.000 41.72000 152 GLN A C 1
ATOM 1152 O O . GLN A 1 152 ? -38.32300 34.34700 -55.58600 1.000 39.97000 152 GLN A O 1
ATOM 1158 N N . ILE A 1 153 ? -39.24900 32.31200 -55.94300 1.000 44.62000 153 ILE A N 1
ATOM 1159 C CA . ILE A 1 153 ? -40.41200 32.56000 -55.09500 1.000 44.82000 153 ILE A CA 1
ATOM 1160 C C . ILE A 1 153 ? -40.70700 31.31700 -54.26900 1.000 43.81000 153 ILE A C 1
ATOM 1161 O O . ILE A 1 153 ? -40.30900 30.20400 -54.61600 1.000 42.87000 153 ILE A O 1
ATOM 1166 N N . VAL A 1 154 ? -41.37800 31.52800 -53.13600 1.000 37.64000 154 VAL A N 1
ATOM 1167 C CA . VAL A 1 154 ? -41.79100 30.41900 -52.27800 1.000 38.98000 154 VAL A CA 1
ATOM 1168 C C . VAL A 1 154 ? -43.31700 30.39000 -52.23800 1.000 42.16000 154 VAL A C 1
ATOM 1169 O O . VAL A 1 154 ? -43.94000 31.06300 -51.40200 1.000 42.53000 154 VAL A O 1
ATOM 1173 N N . PRO A 1 155 ? -43.95300 29.60700 -53.09300 1.000 43.27000 155 PRO A N 1
ATOM 1174 C CA . PRO A 1 155 ? -45.41300 29.65800 -53.20900 1.000 42.54000 155 PRO A CA 1
ATOM 1175 C C . PRO A 1 155 ? -46.08300 28.90500 -52.07800 1.000 40.59000 155 PRO A C 1
ATOM 1176 O O . PRO A 1 155 ? -45.61200 27.85500 -51.64200 1.000 49.29000 155 PRO A O 1
ATOM 1180 N N . HIS A 1 156 ? -47.23800 29.39900 -51.63900 1.000 39.14000 156 HIS A N 1
ATOM 1181 C CA . HIS A 1 156 ? -47.99100 28.63900 -50.63800 1.000 41.02000 156 HIS A CA 1
ATOM 1182 C C . HIS A 1 156 ? -49.46300 28.38200 -50.96500 1.000 42.47000 156 HIS A C 1
ATOM 1183 O O . HIS A 1 156 ? -50.01500 27.40600 -50.43900 1.000 42.48000 156 HIS A O 1
ATOM 1190 N N . THR A 1 157 ? -50.10000 29.16300 -51.84300 1.000 39.56000 157 THR A N 1
ATOM 1191 C CA . THR A 1 157 ? -51.50800 28.97200 -52.16700 1.000 36.43000 157 THR A CA 1
ATOM 1192 C C . THR A 1 157 ? -51.79000 29.39700 -53.60800 1.000 36.20000 157 THR A C 1
ATOM 1193 O O . THR A 1 157 ? -51.23800 30.38700 -54.09200 1.000 35.54000 157 THR A O 1
ATOM 1197 N N . LEU A 1 158 ? -52.64200 28.63100 -54.28200 1.000 38.42000 158 LEU A N 1
ATOM 1198 C CA . LEU A 1 158 ? -53.18600 28.99200 -55.58600 1.000 35.74000 158 LEU A CA 1
ATOM 1199 C C . LEU A 1 158 ? -54.53600 29.67400 -55.41500 1.000 37.02000 158 LEU A C 1
ATOM 1200 O O . LEU A 1 158 ? -55.35000 29.26100 -54.58400 1.000 38.38000 158 LEU A O 1
ATOM 1205 N N . ILE A 1 159 ? -54.78700 30.70300 -56.22300 1.000 31.64000 159 ILE A N 1
ATOM 1206 C CA . ILE A 1 159 ? -55.98900 31.50900 -56.08300 1.000 37.23000 159 ILE A CA 1
ATOM 1207 C C . ILE A 1 159 ? -56.67500 31.64600 -57.44000 1.000 34.75000 159 ILE A C 1
ATOM 1208 O O . ILE A 1 159 ? -56.07900 32.15600 -58.39600 1.000 35.28000 159 ILE A O 1
ATOM 1213 N N . ASP A 1 160 ? -57.95100 31.27600 -57.50200 1.000 37.37000 160 ASP A N 1
ATOM 1214 C CA . ASP A 1 160 ? -58.82900 31.73600 -58.58700 1.000 37.90000 160 ASP A CA 1
ATOM 1215 C C . ASP A 1 160 ? -59.46300 33.02200 -58.08400 1.000 36.17000 160 ASP A C 1
ATOM 1216 O O . ASP A 1 160 ? -60.39900 32.98300 -57.29600 1.000 39.33000 160 ASP A O 1
ATOM 1221 N N . ASN A 1 161 ? -58.94800 34.17400 -58.50500 1.000 36.44000 161 ASN A N 1
ATOM 1222 C CA . ASN A 1 161 ? -59.59400 35.39700 -58.05800 1.000 39.43000 161 ASN A CA 1
ATOM 1223 C C . ASN A 1 161 ? -60.65500 35.69400 -59.10300 1.000 45.59000 161 ASN A C 1
ATOM 1224 O O . ASN A 1 161 ? -60.83400 34.91000 -60.04200 1.000 56.95000 161 ASN A O 1
ATOM 1229 N N . GLY A 1 162 ? -61.41800 36.75300 -58.99400 1.000 44.86000 162 GLY A N 1
ATOM 1230 C CA . GLY A 1 162 ? -62.53400 36.85800 -59.93300 1.000 61.50000 162 GLY A CA 1
ATOM 1231 C C . GLY A 1 162 ? -62.14100 36.61500 -61.39300 1.000 52.57000 162 GLY A C 1
ATOM 1232 O O . GLY A 1 162 ? -62.80600 35.87100 -62.11800 1.000 43.52000 162 GLY A O 1
ATOM 1233 N N . LEU A 1 163 ? -61.01300 37.18400 -61.81300 1.000 51.72000 163 LEU A N 1
ATOM 1234 C CA . LEU A 1 163 ? -60.64900 37.39300 -63.20800 1.000 50.64000 163 LEU A CA 1
ATOM 1235 C C . LEU A 1 163 ? -59.57000 36.45400 -63.72900 1.000 55.56000 163 LEU A C 1
ATOM 1236 O O . LEU A 1 163 ? -59.67900 35.94300 -64.85500 1.000 50.18000 163 LEU A O 1
ATOM 1241 N N . ARG A 1 164 ? -58.47800 36.30400 -62.97400 1.000 43.75000 164 ARG A N 1
ATOM 1242 C CA . ARG A 1 164 ? -57.32900 35.51800 -63.37000 1.000 39.48000 164 ARG A CA 1
ATOM 1243 C C . ARG A 1 164 ? -57.02100 34.51900 -62.26600 1.000 43.10000 164 ARG A C 1
ATOM 1244 O O . ARG A 1 164 ? -57.67800 34.49100 -61.21700 1.000 38.72000 164 ARG A O 1
ATOM 1252 N N . TRP A 1 165 ? -56.02000 33.68400 -62.51500 1.000 43.40000 165 TRP A N 1
ATOM 1253 C CA . TRP A 1 165 ? -55.43600 32.82600 -61.49700 1.000 41.55000 165 TRP A CA 1
ATOM 1254 C C . TRP A 1 165 ? -54.11600 33.43700 -61.04400 1.000 41.37000 165 TRP A C 1
ATOM 1255 O O . TRP A 1 165 ? -53.35600 33.96500 -61.86700 1.000 40.41000 165 TRP A O 1
ATOM 1266 N N . HIS A 1 166 ? -53.85500 33.40500 -59.73400 1.000 38.69000 166 HIS A N 1
ATOM 1267 C CA . HIS A 1 166 ? -52.54600 33.82800 -59.24600 1.000 41.82000 166 HIS A CA 1
ATOM 1268 C C . HIS A 1 166 ? -52.06000 32.89300 -58.14600 1.000 39.68000 166 HIS A C 1
ATOM 1269 O O . HIS A 1 166 ? -52.80500 32.04300 -57.63300 1.000 37.41000 166 HIS A O 1
ATOM 1276 N N . VAL A 1 167 ? -50.76700 33.01100 -57.82500 1.000 34.30000 167 VAL A N 1
ATOM 1277 C CA . VAL A 1 167 ? -50.18000 32.26300 -56.71800 1.000 35.27000 167 VAL A CA 1
ATOM 1278 C C . VAL A 1 167 ? -49.75300 33.25700 -55.65300 1.000 35.65000 167 VAL A C 1
ATOM 1279 O O . VAL A 1 167 ? -49.19100 34.31900 -55.95700 1.000 38.30000 167 VAL A O 1
ATOM 1283 N N . ARG A 1 168 ? -50.08600 32.95000 -54.41100 1.000 35.24000 168 ARG A N 1
ATOM 1284 C CA . ARG A 1 168 ? -49.62300 33.74800 -53.29200 1.000 38.25000 168 ARG A CA 1
ATOM 1285 C C . ARG A 1 168 ? -48.26000 33.21500 -52.87600 1.000 35.31000 168 ARG A C 1
ATOM 1286 O O . ARG A 1 168 ? -48.10200 32.01300 -52.66300 1.000 35.96000 168 ARG A O 1
ATOM 1294 N N . ALA A 1 169 ? -47.26700 34.08800 -52.80600 1.000 36.83000 169 ALA A N 1
ATOM 1295 C CA . ALA A 1 169 ? -45.92800 33.55200 -52.60600 1.000 40.17000 169 ALA A CA 1
ATOM 1296 C C . ALA A 1 169 ? -45.04600 34.59700 -51.95200 1.000 41.78000 169 ALA A C 1
ATOM 1297 O O . ALA A 1 169 ? -45.28100 35.80100 -52.09100 1.000 41.44000 169 ALA A O 1
ATOM 1299 N N . PHE A 1 170 ? -43.97900 34.12300 -51.29900 1.000 36.80000 170 PHE A N 1
ATOM 1300 C CA . PHE A 1 170 ? -42.90600 35.01900 -50.86600 1.000 40.34000 170 PHE A CA 1
ATOM 1301 C C . PHE A 1 170 ? -41.95700 35.25900 -52.03000 1.000 38.75000 170 PHE A C 1
ATOM 1302 O O . PHE A 1 170 ? -41.39300 34.31500 -52.58400 1.000 37.19000 170 PHE A O 1
ATOM 1310 N N . ASP A 1 171 ? -41.79100 36.51700 -52.41500 1.000 42.41000 171 ASP A N 1
ATOM 1311 C CA . ASP A 1 171 ? -40.92200 36.86400 -53.53500 1.000 43.19000 171 ASP A CA 1
ATOM 1312 C C . ASP A 1 171 ? -39.49500 37.13400 -53.04800 1.000 46.12000 171 ASP A C 1
ATOM 1313 O O . ASP A 1 171 ? -39.25300 38.13400 -52.36700 1.000 42.15000 171 ASP A O 1
ATOM 1318 N N . ARG A 1 172 ? -38.53100 36.30300 -53.46300 1.000 43.31000 172 ARG A N 1
ATOM 1319 C CA . ARG A 1 172 ? -37.16200 36.54500 -53.00400 1.000 46.92000 172 ARG A CA 1
ATOM 1320 C C . ARG A 1 172 ? -36.49700 37.72600 -53.69000 1.000 49.16000 172 ARG A C 1
ATOM 1321 O O . ARG A 1 172 ? -35.52600 38.27400 -53.15000 1.000 51.90000 172 ARG A O 1
ATOM 1329 N N . LYS A 1 173 ? -37.02000 38.18000 -54.82300 1.000 46.60000 173 LYS A N 1
ATOM 1330 C CA . LYS A 1 173 ? -36.42000 39.34200 -55.46300 1.000 46.72000 173 LYS A CA 1
ATOM 1331 C C . LYS A 1 173 ? -36.51900 40.57000 -54.56700 1.000 49.04000 173 LYS A C 1
ATOM 1332 O O . LYS A 1 173 ? -35.51200 41.23300 -54.29600 1.000 53.06000 173 LYS A O 1
ATOM 1338 N N . HIS A 1 174 ? -37.72000 40.88400 -54.08000 1.000 44.09000 174 HIS A N 1
ATOM 1339 C CA . HIS A 1 174 ? -37.91500 42.03200 -53.19900 1.000 44.81000 174 HIS A CA 1
ATOM 1340 C C . HIS A 1 174 ? -38.22500 41.62200 -51.75600 1.000 45.43000 174 HIS A C 1
ATOM 1341 O O . HIS A 1 174 ? -38.53900 42.48500 -50.92400 1.000 41.35000 174 HIS A O 1
ATOM 1348 N N . ARG A 1 175 ? -38.14700 40.33400 -51.43900 1.000 44.75000 175 ARG A N 1
ATOM 1349 C CA . ARG A 1 175 ? -38.31400 39.85200 -50.06400 1.000 50.71000 175 ARG A CA 1
ATOM 1350 C C . ARG A 1 175 ? -39.63800 40.32300 -49.45200 1.000 46.79000 175 ARG A C 1
ATOM 1351 O O . ARG A 1 175 ? -39.69700 40.93800 -48.38600 1.000 45.96000 175 ARG A O 1
ATOM 1359 N N . GLU A 1 176 ? -40.72500 39.95200 -50.12400 1.000 43.52000 176 GLU A N 1
ATOM 1360 C CA . GLU A 1 176 ? -42.05100 40.30500 -49.64600 1.000 43.85000 176 GLU A CA 1
ATOM 1361 C C . GLU A 1 176 ? -43.01900 39.25800 -50.16500 1.000 42.52000 176 GLU A C 1
ATOM 1362 O O . GLU A 1 176 ? -42.77100 38.63300 -51.20200 1.000 40.96000 176 GLU A O 1
ATOM 1368 N N . PHE A 1 177 ? -44.10300 39.04200 -49.41300 1.000 39.76000 177 PHE A N 1
ATOM 1369 C CA . PHE A 1 177 ? -45.19200 38.20700 -49.89600 1.000 38.81000 177 PHE A CA 1
ATOM 1370 C C . PHE A 1 177 ? -45.98800 38.97400 -50.93400 1.000 40.28000 177 PHE A C 1
ATOM 1371 O O . PHE A 1 177 ? -46.18500 40.18600 -50.80400 1.000 39.46000 177 PHE A O 1
ATOM 1379 N N . ARG A 1 178 ? -46.48800 38.26000 -51.94000 1.000 39.75000 178 ARG A N 1
ATOM 1380 C CA . ARG A 1 178 ? -46.91300 38.91300 -53.18000 1.000 41.08000 178 ARG A CA 1
ATOM 1381 C C . ARG A 1 178 ? -47.75400 37.93400 -53.99700 1.000 44.24000 178 ARG A C 1
ATOM 1382 O O . ARG A 1 178 ? -47.62900 36.71100 -53.84500 1.000 37.80000 178 ARG A O 1
ATOM 1390 N N . ASP A 1 179 ? -48.57100 38.48600 -54.90500 1.000 42.02000 179 ASP A N 1
ATOM 1391 C CA . ASP A 1 179 ? -49.33200 37.70500 -55.87600 1.000 41.58000 179 ASP A CA 1
ATOM 1392 C C . ASP A 1 179 ? -48.58000 37.65700 -57.19400 1.000 40.26000 179 ASP A C 1
ATOM 1393 O O . ASP A 1 179 ? -48.02200 38.66600 -57.63200 1.000 40.70000 179 ASP A O 1
ATOM 1398 N N . PHE A 1 180 ? -48.61000 36.50200 -57.84900 1.000 40.22000 180 PHE A N 1
ATOM 1399 C CA . PHE A 1 180 ? -48.07800 36.36300 -59.20600 1.000 40.43000 180 PHE A CA 1
ATOM 1400 C C . PHE A 1 180 ? -49.16000 35.77700 -60.10200 1.000 37.23000 180 PHE A C 1
ATOM 1401 O O . PHE A 1 180 ? -49.60000 34.64500 -59.88100 1.000 40.46000 180 PHE A O 1
ATOM 1409 N N . VAL A 1 181 ? -49.55700 36.52800 -61.13300 1.000 39.80000 181 VAL A N 1
ATOM 1410 C CA . VAL A 1 181 ? -50.58100 36.06700 -62.07000 1.000 34.37000 181 VAL A CA 1
ATOM 1411 C C . VAL A 1 181 ? -50.03100 34.91000 -62.90100 1.000 39.64000 181 VAL A C 1
ATOM 1412 O O . VAL A 1 181 ? -48.97200 35.02400 -63.53900 1.000 38.14000 181 VAL A O 1
ATOM 1416 N N . LEU A 1 182 ? -50.74800 33.78700 -62.89800 1.000 33.50000 182 LEU A N 1
ATOM 1417 C CA . LEU A 1 182 ? -50.22100 32.57000 -63.50700 1.000 41.63000 182 LEU A CA 1
ATOM 1418 C C . LEU A 1 182 ? -50.04200 32.71000 -65.01000 1.000 44.28000 182 LEU A C 1
ATOM 1419 O O . LEU A 1 182 ? -49.09400 32.15800 -65.56900 1.000 44.12000 182 LEU A O 1
ATOM 1424 N N . THR A 1 183 ? -50.90900 33.45300 -65.68200 1.000 44.65000 183 THR A N 1
ATOM 1425 C CA . THR A 1 183 ? -50.72100 33.55600 -67.12100 1.000 37.87000 183 THR A CA 1
ATOM 1426 C C . THR A 1 183 ? -49.54900 34.44600 -67.49900 1.000 44.93000 183 THR A C 1
ATOM 1427 O O . THR A 1 183 ? -49.24000 34.57700 -68.69300 1.000 44.88000 183 THR A O 1
ATOM 1431 N N . ARG A 1 184 ? -48.88600 35.07100 -66.53200 1.000 37.80000 184 ARG A N 1
ATOM 1432 C CA . ARG A 1 184 ? -47.67400 35.81500 -66.82000 1.000 41.81000 184 ARG A CA 1
ATOM 1433 C C . ARG A 1 184 ? -46.43800 35.07700 -66.33300 1.000 42.22000 184 ARG A C 1
ATOM 1434 O O . ARG A 1 184 ? -45.33600 35.63000 -66.38300 1.000 43.96000 184 ARG A O 1
ATOM 1442 N N . ILE A 1 185 ? -46.60100 33.85200 -65.84500 1.000 38.65000 185 ILE A N 1
ATOM 1443 C CA . ILE A 1 185 ? -45.47900 32.99300 -65.49900 1.000 47.40000 185 ILE A CA 1
ATOM 1444 C C . ILE A 1 185 ? -45.15000 32.15200 -66.72500 1.000 50.75000 185 ILE A C 1
ATOM 1445 O O . ILE A 1 185 ? -46.02200 31.45300 -67.25500 1.000 50.62000 185 ILE A O 1
ATOM 1450 N N . SER A 1 186 ? -43.89000 32.20000 -67.17000 1.000 51.36000 186 SER A N 1
ATOM 1451 C CA . SER A 1 186 ? -43.51300 31.59500 -68.44700 1.000 54.64000 186 SER A CA 1
ATOM 1452 C C . SER A 1 186 ? -42.84500 30.24900 -68.29000 1.000 60.47000 186 SER A C 1
ATOM 1453 O O . SER A 1 186 ? -43.08100 29.35100 -69.10800 1.000 66.23000 186 SER A O 1
ATOM 1456 N N . GLU A 1 187 ? -42.01900 30.09900 -67.25800 1.000 51.97000 187 GLU A N 1
ATOM 1457 C CA . GLU A 1 187 ? -41.27600 28.88200 -66.99300 1.000 52.32000 187 GLU A CA 1
ATOM 1458 C C . GLU A 1 187 ? -41.33800 28.64900 -65.49600 1.000 57.19000 187 GLU A C 1
ATOM 1459 O O . GLU A 1 187 ? -41.36200 29.61100 -64.72600 1.000 58.79000 187 GLU A O 1
ATOM 1465 N N . VAL A 1 188 ? -41.38000 27.38500 -65.07900 1.000 53.83000 188 VAL A N 1
ATOM 1466 C CA . VAL A 1 188 ? -41.31200 27.04500 -63.66200 1.000 51.56000 188 VAL A CA 1
ATOM 1467 C C . VAL A 1 188 ? -40.27300 25.95100 -63.48900 1.000 54.32000 188 VAL A C 1
ATOM 1468 O O . VAL A 1 188 ? -40.37400 24.89600 -64.12400 1.000 59.46000 188 VAL A O 1
ATOM 1472 N N . GLU A 1 189 ? -39.31800 26.16700 -62.58200 1.000 51.97000 189 GLU A N 1
ATOM 1473 C CA . GLU A 1 189 ? -38.27500 25.18600 -62.30100 1.000 52.85000 189 GLU A CA 1
ATOM 1474 C C . GLU A 1 189 ? -38.23400 24.93000 -60.80100 1.000 53.78000 189 GLU A C 1
ATOM 1475 O O . GLU A 1 189 ? -37.93500 25.83500 -60.01400 1.000 55.25000 189 GLU A O 1
ATOM 1481 N N . LEU A 1 190 ? -38.52800 23.69900 -60.41600 1.000 48.47000 190 LEU A N 1
ATOM 1482 C CA . LEU A 1 190 ? -38.42300 23.27900 -59.03300 1.000 52.66000 190 LEU A CA 1
ATOM 1483 C C . LEU A 1 190 ? -36.95300 23.26700 -58.62600 1.000 58.25000 190 LEU A C 1
ATOM 1484 O O . LEU A 1 190 ? -36.11400 22.69400 -59.32700 1.000 60.70000 190 LEU A O 1
ATOM 1489 N N . LEU A 1 191 ? -36.63900 23.90900 -57.50400 1.000 55.18000 191 LEU A N 1
ATOM 1490 C CA . LEU A 1 191 ? -35.28400 24.03500 -56.98900 1.000 52.77000 191 LEU A CA 1
ATOM 1491 C C . LEU A 1 191 ? -35.14700 23.22800 -55.70700 1.000 60.23000 191 LEU A C 1
ATOM 1492 O O . LEU A 1 191 ? -36.14400 22.84600 -55.08300 1.000 60.07000 191 LEU A O 1
ATOM 1497 N N . GLU A 1 192 ? -33.89900 22.96200 -55.31400 1.000 59.54000 192 GLU A N 1
ATOM 1498 C CA . GLU A 1 192 ? -33.63000 22.30900 -54.03900 1.000 63.82000 192 GLU A CA 1
ATOM 1499 C C . GLU A 1 192 ? -33.26400 23.28300 -52.92600 1.000 60.60000 192 GLU A C 1
ATOM 1500 O O . GLU A 1 192 ? -33.10100 22.84800 -51.78000 1.000 59.38000 192 GLU A O 1
ATOM 1506 N N . ASP A 1 193 ? -33.15700 24.58400 -53.22000 1.000 56.38000 193 ASP A N 1
ATOM 1507 C CA . ASP A 1 193 ? -32.81300 25.55800 -52.18800 1.000 54.38000 193 ASP A CA 1
ATOM 1508 C C . ASP A 1 193 ? -33.73400 25.43100 -50.97800 1.000 57.68000 193 ASP A C 1
ATOM 1509 O O . ASP A 1 193 ? -34.89600 25.02200 -51.08200 1.000 55.75000 193 ASP A O 1
ATOM 1514 N N . LYS A 1 194 ? -33.18400 25.76600 -49.81600 1.000 60.09000 194 LYS A N 1
ATOM 1515 C CA . LYS A 1 194 ? -33.89100 25.65100 -48.54900 1.000 57.65000 194 LYS A CA 1
ATOM 1516 C C . LYS A 1 194 ? -34.91700 26.76200 -48.37900 1.000 52.68000 194 LYS A C 1
ATOM 1517 O O . LYS A 1 194 ? -34.64200 27.93000 -48.67200 1.000 56.73000 194 LYS A O 1
ATOM 1523 N N . VAL A 1 195 ? -36.08200 26.40600 -47.84200 1.000 50.19000 195 VAL A N 1
ATOM 1524 C CA . VAL A 1 195 ? -37.05600 27.41900 -47.45100 1.000 49.72000 195 VAL A CA 1
ATOM 1525 C C . VAL A 1 195 ? -36.68600 27.90900 -46.05700 1.000 51.51000 195 VAL A C 1
ATOM 1526 O O . VAL A 1 195 ? -36.39000 27.10700 -45.16600 1.000 55.14000 195 VAL A O 1
ATOM 1530 N N . ASN A 1 196 ? -36.67600 29.21600 -45.86800 1.000 42.33000 196 ASN A N 1
ATOM 1531 C CA . ASN A 1 196 ? -36.48300 29.79000 -44.54200 1.000 47.77000 196 ASN A CA 1
ATOM 1532 C C . ASN A 1 196 ? -37.83300 29.81900 -43.82600 1.000 50.22000 196 ASN A C 1
ATOM 1533 O O . ASN A 1 196 ? -38.62700 30.75500 -43.99100 1.000 48.24000 196 ASN A O 1
ATOM 1538 N N . ASP A 1 197 ? -38.08500 28.82600 -43.00200 1.000 49.71000 197 ASP A N 1
ATOM 1539 C CA . ASP A 1 197 ? -39.38600 28.77900 -42.35500 1.000 51.34000 197 ASP A CA 1
ATOM 1540 C C . ASP A 1 197 ? -39.57300 29.84300 -41.28200 1.000 52.15000 197 ASP A C 1
ATOM 1541 O O . ASP A 1 197 ? -40.58100 29.82200 -40.57500 1.000 51.41000 197 ASP A O 1
ATOM 1546 N N . GLU A 1 198 ? -38.66800 30.80100 -41.12500 1.000 51.01000 198 GLU A N 1
ATOM 1547 C CA . GLU A 1 198 ? -38.87800 31.92800 -40.23300 1.000 47.24000 198 GLU A CA 1
ATOM 1548 C C . GLU A 1 198 ? -39.23300 33.21200 -40.97100 1.000 48.45000 198 GLU A C 1
ATOM 1549 O O . GLU A 1 198 ? -39.52700 34.22400 -40.32700 1.000 45.31000 198 GLU A O 1
ATOM 1555 N N . VAL A 1 199 ? -39.23500 33.19800 -42.30100 1.000 45.78000 199 VAL A N 1
ATOM 1556 C CA . VAL A 1 199 ? -39.45900 34.42500 -43.05000 1.000 49.10000 199 VAL A CA 1
ATOM 1557 C C . VAL A 1 199 ? -40.46900 34.21500 -44.17700 1.000 46.92000 199 VAL A C 1
ATOM 1558 O O . VAL A 1 199 ? -41.32400 35.07400 -44.43200 1.000 45.77000 199 VAL A O 1
ATOM 1562 N N . GLU A 1 200 ? -40.37600 33.06600 -44.83800 1.000 44.63000 200 GLU A N 1
ATOM 1563 C CA . GLU A 1 200 ? -40.91700 32.85700 -46.17200 1.000 44.65000 200 GLU A CA 1
ATOM 1564 C C . GLU A 1 200 ? -42.17100 32.00000 -46.21400 1.000 45.63000 200 GLU A C 1
ATOM 1565 O O . GLU A 1 200 ? -42.79500 31.91700 -47.27400 1.000 45.23000 200 GLU A O 1
ATOM 1571 N N . THR A 1 201 ? -42.55500 31.37500 -45.11100 1.000 37.99000 201 THR A N 1
ATOM 1572 C CA . THR A 1 201 ? -43.67500 30.46200 -45.10400 1.000 44.91000 201 THR A CA 1
ATOM 1573 C C . THR A 1 201 ? -44.96500 31.20600 -44.76900 1.000 41.99000 201 THR A C 1
ATOM 1574 O O . THR A 1 201 ? -44.95600 32.35400 -44.32800 1.000 43.12000 201 THR A O 1
ATOM 1578 N N . LEU A 1 202 ? -46.07700 30.48300 -44.92100 1.000 40.73000 202 LEU A N 1
ATOM 1579 C CA . LEU A 1 202 ? -47.41600 31.06800 -44.87300 1.000 43.59000 202 LEU A CA 1
ATOM 1580 C C . LEU A 1 202 ? -47.66100 31.83700 -43.57300 1.000 43.50000 202 LEU A C 1
ATOM 1581 O O . LEU A 1 202 ? -48.29400 32.90100 -43.57900 1.000 44.05000 202 LEU A O 1
ATOM 1586 N N . GLN A 1 203 ? -47.16300 31.32600 -42.44700 1.000 43.05000 203 GLN A N 1
ATOM 1587 C CA . GLN A 1 203 ? -47.45400 31.96500 -41.16100 1.000 42.97000 203 GLN A CA 1
ATOM 1588 C C . GLN A 1 203 ? -46.94300 33.39600 -41.07900 1.000 42.87000 203 GLN A C 1
ATOM 1589 O O . GLN A 1 203 ? -47.44300 34.17700 -40.26200 1.000 44.48000 203 GLN A O 1
ATOM 1595 N N . TRP A 1 204 ? -45.97200 33.77300 -41.89300 1.000 39.92000 204 TRP A N 1
ATOM 1596 C CA . TRP A 1 204 ? -45.46400 35.13700 -41.82600 1.000 41.64000 204 TRP A CA 1
ATOM 1597 C C . TRP A 1 204 ? -46.17300 36.08900 -42.77800 1.000 40.22000 204 TRP A C 1
ATOM 1598 O O . TRP A 1 204 ? -45.88300 37.29300 -42.76100 1.000 42.10000 204 TRP A O 1
ATOM 1609 N N . ASP A 1 205 ? -47.10400 35.59700 -43.58500 1.000 38.72000 205 ASP A N 1
ATOM 1610 C CA . ASP A 1 205 ? -47.74900 36.43700 -44.59500 1.000 37.80000 205 ASP A CA 1
ATOM 1611 C C . ASP A 1 205 ? -48.87100 37.23600 -43.91600 1.000 40.10000 205 ASP A C 1
ATOM 1612 O O . ASP A 1 205 ? -50.01100 36.78900 -43.83100 1.000 38.84000 205 ASP A O 1
ATOM 1617 N N . LYS A 1 206 ? -48.56200 38.45900 -43.46900 1.000 37.07000 206 LYS A N 1
ATOM 1618 C CA . LYS A 1 206 ? -49.52100 39.19300 -42.64300 1.000 42.26000 206 LYS A CA 1
ATOM 1619 C C . LYS A 1 206 ? -50.80000 39.52300 -43.42000 1.000 41.52000 206 LYS A C 1
ATOM 1620 O O . LYS A 1 206 ? -51.90900 39.33300 -42.91100 1.000 38.87000 206 LYS A O 1
ATOM 1626 N N . GLN A 1 207 ? -50.66600 40.02200 -44.65800 1.000 38.60000 207 GLN A N 1
ATOM 1627 C CA . GLN A 1 207 ? -51.84900 40.39900 -45.43300 1.000 38.13000 207 GLN A CA 1
ATOM 1628 C C . GLN A 1 207 ? -52.71000 39.18300 -45.75500 1.000 36.49000 207 GLN A C 1
ATOM 1629 O O . GLN A 1 207 ? -53.92700 39.30600 -45.89200 1.000 37.31000 207 GLN A O 1
ATOM 1635 N N . TRP A 1 208 ? -52.09600 38.01000 -45.86200 1.000 33.57000 208 TRP A N 1
ATOM 1636 C CA . TRP A 1 208 ? -52.84000 36.77800 -46.07500 1.000 33.06000 208 TRP A CA 1
ATOM 1637 C C . TRP A 1 208 ? -53.58900 36.37300 -44.81800 1.000 40.26000 208 TRP A C 1
ATOM 1638 O O . TRP A 1 208 ? -54.73200 35.89400 -44.88400 1.000 42.42000 208 TRP A O 1
ATOM 1649 N N . ASN A 1 209 ? -52.93800 36.51200 -43.66200 1.000 40.69000 209 ASN A N 1
ATOM 1650 C CA . ASN A 1 209 ? -53.50200 36.00000 -42.42800 1.000 38.01000 209 ASN A CA 1
ATOM 1651 C C . ASN A 1 209 ? -54.47400 36.97200 -41.79400 1.000 35.95000 209 ASN A C 1
ATOM 1652 O O . ASN A 1 209 ? -55.29900 36.54900 -40.98100 1.000 38.77000 209 ASN A O 1
ATOM 1657 N N . ARG A 1 210 ? -54.41900 38.25100 -42.16200 1.000 34.74000 210 ARG A N 1
ATOM 1658 C CA . ARG A 1 210 ? -55.37400 39.21900 -41.65100 1.000 33.22000 210 ARG A CA 1
ATOM 1659 C C . ARG A 1 210 ? -56.71300 39.07300 -42.36800 1.000 38.92000 210 ARG A C 1
ATOM 1660 O O . ARG A 1 210 ? -56.78600 39.26200 -43.59000 1.000 39.05000 210 ARG A O 1
ATOM 1668 N N . ILE A 1 211 ? -57.76900 38.78900 -41.61100 1.000 33.91000 211 ILE A N 1
ATOM 1669 C CA . ILE A 1 211 ? -59.13800 38.70000 -42.12200 1.000 36.96000 211 ILE A CA 1
ATOM 1670 C C . ILE A 1 211 ? -59.84000 40.03100 -41.86900 1.000 37.38000 211 ILE A C 1
ATOM 1671 O O . ILE A 1 211 ? -59.82800 40.51900 -40.73500 1.000 38.66000 211 ILE A O 1
ATOM 1676 N N . VAL A 1 212 ? -60.42000 40.65400 -42.92400 1.000 34.27000 212 VAL A N 1
ATOM 1677 C CA . VAL A 1 212 ? -61.21400 41.87200 -42.76600 1.000 34.50000 212 VAL A CA 1
ATOM 1678 C C . VAL A 1 212 ? -62.69800 41.53200 -42.83900 1.000 39.37000 212 VAL A C 1
ATOM 1679 O O . VAL A 1 212 ? -63.13900 40.71500 -43.67100 1.000 36.16000 212 VAL A O 1
ATOM 1683 N N . GLU A 1 213 ? -63.46300 42.14100 -41.92800 1.000 32.44000 213 GLU A N 1
ATOM 1684 C CA . GLU A 1 213 ? -64.87100 41.84700 -41.72500 1.000 40.09000 213 GLU A CA 1
ATOM 1685 C C . GLU A 1 213 ? -65.65500 42.99700 -42.35600 1.000 36.99000 213 GLU A C 1
ATOM 1686 O O . GLU A 1 213 ? -65.72600 44.10100 -41.81900 1.000 36.49000 213 GLU A O 1
ATOM 1692 N N . LEU A 1 214 ? -66.18200 42.73700 -43.53400 1.000 35.33000 214 LEU A N 1
ATOM 1693 C CA . LEU A 1 214 ? -66.85800 43.74000 -44.32600 1.000 35.58000 214 LEU A CA 1
ATOM 1694 C C . LEU A 1 214 ? -68.35400 43.69500 -44.06100 1.000 34.36000 214 LEU A C 1
ATOM 1695 O O . LEU A 1 214 ? -68.93500 42.62100 -43.88400 1.000 32.43000 214 LEU A O 1
ATOM 1700 N N . GLU A 1 215 ? -68.97000 44.86100 -44.02100 1.000 33.91000 215 GLU A N 1
ATOM 1701 C CA . GLU A 1 215 ? -70.41800 44.96600 -43.90300 1.000 40.11000 215 GLU A CA 1
ATOM 1702 C C . GLU A 1 215 ? -70.94500 45.56200 -45.20000 1.000 36.37000 215 GLU A C 1
ATOM 1703 O O . GLU A 1 215 ? -70.71900 46.74800 -45.47000 1.000 34.23000 215 GLU A O 1
ATOM 1709 N N . LEU A 1 216 ? -71.65200 44.75300 -45.98100 1.000 34.61000 216 LEU A N 1
ATOM 1710 C CA . LEU A 1 216 ? -72.24200 45.19900 -47.23300 1.000 39.82000 216 LEU A CA 1
ATOM 1711 C C . LEU A 1 216 ? -73.71500 45.51000 -46.99500 1.000 35.03000 216 LEU A C 1
ATOM 1712 O O . LEU A 1 216 ? -74.40900 44.75200 -46.31400 1.000 33.91000 216 LEU A O 1
ATOM 1717 N N . ILE A 1 217 ? -74.17300 46.63200 -47.54900 1.000 34.99000 217 ILE A N 1
ATOM 1718 C CA . ILE A 1 217 ? -75.55700 47.08700 -47.42200 1.000 34.44000 217 ILE A CA 1
ATOM 1719 C C . ILE A 1 217 ? -76.06400 47.47300 -48.80800 1.000 33.35000 217 ILE A C 1
ATOM 1720 O O . ILE A 1 217 ? -75.26700 47.75900 -49.71600 1.000 31.06000 217 ILE A O 1
ATOM 1725 N N . PRO A 1 218 ? -77.38500 47.48900 -49.00100 1.000 34.33000 218 PRO A N 1
ATOM 1726 C CA . PRO A 1 218 ? -77.92900 48.01000 -50.26600 1.000 33.25000 218 PRO A CA 1
ATOM 1727 C C . PRO A 1 218 ? -77.47900 49.44500 -50.47700 1.000 34.14000 218 PRO A C 1
ATOM 1728 O O . PRO A 1 218 ? -77.38000 50.21800 -49.52600 1.000 37.34000 218 PRO A O 1
ATOM 1732 N N . HIS A 1 219 ? -77.14700 49.78200 -51.71900 1.000 30.80000 219 HIS A N 1
ATOM 1733 C CA . HIS A 1 219 ? -76.63100 51.10800 -51.97900 1.000 33.18000 219 HIS A CA 1
ATOM 1734 C C . HIS A 1 219 ? -77.68600 52.15300 -51.62900 1.000 32.31000 219 HIS A C 1
ATOM 1735 O O . HIS A 1 219 ? -78.85800 51.98000 -51.96400 1.000 34.39000 219 HIS A O 1
ATOM 1742 N N . PRO A 1 220 ? -77.30300 53.24200 -50.96100 1.000 36.37000 220 PRO A N 1
ATOM 1743 C CA . PRO A 1 220 ? -78.30300 54.23200 -50.51900 1.000 37.36000 220 PRO A CA 1
ATOM 1744 C C . PRO A 1 220 ? -79.05300 54.88700 -51.66000 1.000 39.04000 220 PRO A C 1
ATOM 1745 O O . PRO A 1 220 ? -80.17400 55.36200 -51.44600 1.000 36.83000 220 PRO A O 1
ATOM 1749 N N . LYS A 1 221 ? -78.50000 54.90300 -52.87800 1.000 37.13000 221 LYS A N 1
ATOM 1750 C CA . LYS A 1 221 ? -79.22000 55.55200 -53.96600 1.000 37.29000 221 LYS A CA 1
ATOM 1751 C C . LYS A 1 221 ? -80.37800 54.72300 -54.50900 1.000 39.23000 221 LYS A C 1
ATOM 1752 O O . LYS A 1 221 ? -81.17000 55.25900 -55.27800 1.000 41.87000 221 LYS A O 1
ATOM 1758 N N . LEU A 1 222 ? -80.55500 53.47000 -54.08500 1.000 36.64000 222 LEU A N 1
ATOM 1759 C CA . LEU A 1 222 ? -81.55000 52.62000 -54.72100 1.000 34.05000 222 LEU A CA 1
ATOM 1760 C C . LEU A 1 222 ? -82.97400 52.95000 -54.26900 1.000 40.71000 222 LEU A C 1
ATOM 1761 O O . LEU A 1 222 ? -83.25100 53.14000 -53.07600 1.000 39.70000 222 LEU A O 1
ATOM 1766 N N . ALA A 1 223 ? -83.89100 52.98300 -55.23500 1.000 39.54000 223 ALA A N 1
ATOM 1767 C CA . ALA A 1 223 ? -85.31300 53.11900 -54.91300 1.000 37.41000 223 ALA A CA 1
ATOM 1768 C C . ALA A 1 223 ? -85.87900 51.84300 -54.31400 1.000 34.84000 223 ALA A C 1
ATOM 1769 O O . ALA A 1 223 ? -86.80800 51.90200 -53.50500 1.000 37.83000 223 ALA A O 1
ATOM 1771 N N . HIS A 1 224 ? -85.33400 50.68100 -54.65800 1.000 34.21000 224 HIS A N 1
ATOM 1772 C CA . HIS A 1 224 ? -85.84700 49.40800 -54.13700 1.000 33.73000 224 HIS A CA 1
ATOM 1773 C C . HIS A 1 224 ? -84.73000 48.56700 -53.52600 1.000 39.15000 224 HIS A C 1
ATOM 1774 O O . HIS A 1 224 ? -84.42500 47.46600 -54.01200 1.000 38.82000 224 HIS A O 1
ATOM 1781 N N . PRO A 1 225 ? -84.17100 49.00500 -52.38700 1.000 38.20000 225 PRO A N 1
ATOM 1782 C CA . PRO A 1 225 ? -83.11400 48.20500 -51.74100 1.000 37.05000 225 PRO A CA 1
ATOM 1783 C C . PRO A 1 225 ? -83.57700 46.81300 -51.35100 1.000 41.66000 225 PRO A C 1
ATOM 1784 O O . PRO A 1 225 ? -82.74000 45.89100 -51.25200 1.000 36.61000 225 PRO A O 1
ATOM 1788 N N . GLU A 1 226 ? -84.88800 46.61000 -51.21000 1.000 35.36000 226 GLU A N 1
ATOM 1789 C CA . GLU A 1 226 ? -85.39600 45.28400 -50.86100 1.000 38.00000 226 GLU A CA 1
ATOM 1790 C C . GLU A 1 226 ? -85.05100 44.25900 -51.92400 1.000 39.10000 226 GLU A C 1
ATOM 1791 O O . GLU A 1 226 ? -84.95000 43.06800 -51.61600 1.000 44.41000 226 GLU A O 1
ATOM 1797 N N . ALA A 1 227 ? -84.82900 44.69400 -53.16100 1.000 36.44000 227 ALA A N 1
ATOM 1798 C CA . ALA A 1 227 ? -84.35800 43.77500 -54.18700 1.000 39.48000 227 ALA A CA 1
ATOM 1799 C C . ALA A 1 227 ? -82.94900 43.27800 -53.86900 1.000 38.38000 227 ALA A C 1
ATOM 1800 O O . ALA A 1 227 ? -82.62300 42.10600 -54.12000 1.000 37.30000 227 ALA A O 1
ATOM 1802 N N . VAL A 1 228 ? -82.09700 44.15700 -53.33100 1.000 36.53000 228 VAL A N 1
ATOM 1803 C CA . VAL A 1 228 ? -80.73400 43.76000 -52.98300 1.000 32.65000 228 VAL A CA 1
ATOM 1804 C C . VAL A 1 228 ? -80.70700 42.91100 -51.70400 1.000 37.06000 228 VAL A C 1
ATOM 1805 O O . VAL A 1 228 ? -79.90200 41.97700 -51.59200 1.000 35.05000 228 VAL A O 1
ATOM 1809 N N . LEU A 1 229 ? -81.60100 43.19400 -50.74900 1.000 34.75000 229 LEU A N 1
ATOM 1810 C CA . LEU A 1 229 ? -81.71400 42.37700 -49.54500 1.000 38.88000 229 LEU A CA 1
ATOM 1811 C C . LEU A 1 229 ? -81.98800 40.92200 -49.90100 1.000 40.01000 229 LEU A C 1
ATOM 1812 O O . LEU A 1 229 ? -81.38300 40.01600 -49.31700 1.000 35.88000 229 LEU A O 1
ATOM 1817 N N . ILE A 1 230 ? -82.90300 40.67800 -50.85100 1.000 34.30000 230 ILE A N 1
ATOM 1818 C CA . ILE A 1 230 ? -83.19100 39.30400 -51.25500 1.000 34.58000 230 ILE A CA 1
ATOM 1819 C C . ILE A 1 230 ? -82.03600 38.73500 -52.06300 1.000 36.52000 230 ILE A C 1
ATOM 1820 O O . ILE A 1 230 ? -81.57700 37.61200 -51.81000 1.000 40.91000 230 ILE A O 1
ATOM 1825 N N . ASP A 1 231 ? -81.51000 39.52900 -53.00800 1.000 35.39000 231 ASP A N 1
ATOM 1826 C CA . ASP A 1 231 ? -80.45400 39.08900 -53.91900 1.000 36.88000 231 ASP A CA 1
ATOM 1827 C C . ASP A 1 231 ? -79.26700 38.50100 -53.15800 1.000 38.63000 231 ASP A C 1
ATOM 1828 O O . ASP A 1 231 ? -78.75900 37.42800 -53.49300 1.000 35.23000 231 ASP A O 1
ATOM 1833 N N . TYR A 1 232 ? -78.82100 39.18600 -52.11000 1.000 35.62000 232 TYR A N 1
ATOM 1834 C CA . TYR A 1 232 ? -77.63100 38.75200 -51.40000 1.000 37.02000 232 TYR A CA 1
ATOM 1835 C C . TYR A 1 232 ? -77.95300 38.03800 -50.08300 1.000 37.45000 232 TYR A C 1
ATOM 1836 O O . TYR A 1 232 ? -77.06400 37.86200 -49.25400 1.000 37.92000 232 TYR A O 1
ATOM 1845 N N . ALA A 1 233 ? -79.19900 37.60200 -49.88900 1.000 34.00000 233 ALA A N 1
ATOM 1846 C CA . ALA A 1 233 ? -79.59500 36.86400 -48.68300 1.000 37.98000 233 ALA A CA 1
ATOM 1847 C C . ALA A 1 233 ? -79.14100 37.61000 -47.43000 1.000 39.08000 233 ALA A C 1
ATOM 1848 O O . ALA A 1 233 ? -78.49200 37.05200 -46.53400 1.000 36.35000 233 ALA A O 1
ATOM 1850 N N . MET A 1 234 ? -79.49300 38.89400 -47.37500 1.000 35.11000 234 MET A N 1
ATOM 1851 C CA . MET A 1 234 ? -79.02500 39.73700 -46.29200 1.000 38.40000 234 MET A CA 1
ATOM 1852 C C . MET A 1 234 ? -79.90400 39.55100 -45.06100 1.000 40.58000 234 MET A C 1
ATOM 1853 O O . MET A 1 234 ? -81.05500 39.12100 -45.15300 1.000 42.08000 234 MET A O 1
ATOM 1858 N N . GLU A 1 235 ? -79.36600 39.92700 -43.90800 1.000 33.41000 235 GLU A N 1
ATOM 1859 C CA . GLU A 1 235 ? -80.09800 39.87500 -42.64800 1.000 39.30000 235 GLU A CA 1
ATOM 1860 C C . GLU A 1 235 ? -79.75600 41.13500 -41.87900 1.000 37.62000 235 GLU A C 1
ATOM 1861 O O . GLU A 1 235 ? -78.60600 41.57700 -41.89700 1.000 37.13000 235 GLU A O 1
ATOM 1867 N N . ASN A 1 236 ? -80.75400 41.72400 -41.23400 1.000 38.69000 236 ASN A N 1
ATOM 1868 C CA . ASN A 1 236 ? -80.57700 42.98500 -40.51100 1.000 35.77000 236 ASN A CA 1
ATOM 1869 C C . ASN A 1 236 ? -80.00800 44.05500 -41.43200 1.000 33.70000 236 ASN A C 1
ATOM 1870 O O . ASN A 1 236 ? -79.08600 44.78600 -41.05900 1.000 37.11000 236 ASN A O 1
ATOM 1875 N N . ASN A 1 237 ? -80.51800 44.09800 -42.67400 1.000 37.33000 237 ASN A N 1
ATOM 1876 C CA . ASN A 1 237 ? -80.13900 45.08900 -43.67800 1.000 35.78000 237 ASN A CA 1
ATOM 1877 C C . ASN A 1 237 ? -78.67600 44.96100 -44.10500 1.000 33.28000 237 ASN A C 1
ATOM 1878 O O . ASN A 1 237 ? -78.10500 45.91400 -44.64700 1.000 35.33000 237 ASN A O 1
ATOM 1883 N N . ARG A 1 238 ? -78.02300 43.81400 -43.89900 1.000 36.14000 238 ARG A N 1
ATOM 1884 C CA . ARG A 1 238 ? -76.61400 43.78200 -44.25200 1.000 33.59000 238 ARG A CA 1
ATOM 1885 C C . ARG A 1 238 ? -76.15500 42.37400 -44.61600 1.000 34.52000 238 ARG A C 1
ATOM 1886 O O . ARG A 1 238 ? -76.78100 41.37400 -44.26800 1.000 34.29000 238 ARG A O 1
ATOM 1894 N N . LEU A 1 239 ? -75.03400 42.30600 -45.32300 1.000 34.55000 239 LEU A N 1
ATOM 1895 C CA . LEU A 1 239 ? -74.33500 41.04700 -45.55300 1.000 36.83000 239 LEU A CA 1
ATOM 1896 C C . LEU A 1 239 ? -72.93800 41.18100 -44.97400 1.000 37.25000 239 LEU A C 1
ATOM 1897 O O . LEU A 1 239 ? -72.19800 42.09900 -45.34300 1.000 36.18000 239 LEU A O 1
ATOM 1902 N N . ARG A 1 240 ? -72.60200 40.30100 -44.04300 1.000 38.06000 240 ARG A N 1
ATOM 1903 C CA . ARG A 1 240 ? -71.26200 40.24200 -43.46800 1.000 39.78000 240 ARG A CA 1
ATOM 1904 C C . ARG A 1 240 ? -70.41200 39.27200 -44.26900 1.000 35.18000 240 ARG A C 1
ATOM 1905 O O . ARG A 1 240 ? -70.78900 38.10800 -44.43900 1.000 42.14000 240 ARG A O 1
ATOM 1913 N N . VAL A 1 241 ? -69.28200 39.75100 -44.77300 1.000 38.13000 241 VAL A N 1
ATOM 1914 C CA . VAL A 1 241 ? -68.35900 38.92700 -45.54000 1.000 38.13000 241 VAL A CA 1
ATOM 1915 C C . VAL A 1 241 ? -66.96500 39.08400 -44.93800 1.000 35.89000 241 VAL A C 1
ATOM 1916 O O . VAL A 1 241 ? -66.52800 40.19700 -44.63300 1.000 42.49000 241 VAL A O 1
ATOM 1920 N N . GLU A 1 242 ? -66.29900 37.97100 -44.72000 1.000 35.00000 242 GLU A N 1
ATOM 1921 C CA . GLU A 1 242 ? -64.94700 37.92800 -44.18100 1.000 38.44000 242 GLU A CA 1
ATOM 1922 C C . GLU A 1 242 ? -64.04200 37.46600 -45.30400 1.000 36.43000 242 GLU A C 1
ATOM 1923 O O . GLU A 1 242 ? -64.25900 36.39000 -45.86300 1.000 39.45000 242 GLU A O 1
ATOM 1929 N N . ILE A 1 243 ? -63.05200 38.27600 -45.64800 1.000 37.59000 243 ILE A N 1
ATOM 1930 C CA . ILE A 1 243 ? -62.12300 37.93500 -46.71100 1.000 37.85000 243 ILE A CA 1
ATOM 1931 C C . ILE A 1 243 ? -60.71600 38.28100 -46.25300 1.000 34.88000 243 ILE A C 1
ATOM 1932 O O . ILE A 1 243 ? -60.51800 39.16800 -45.41600 1.000 35.74000 243 ILE A O 1
ATOM 1937 N N . ARG A 1 244 ? -59.73200 37.56800 -46.80300 1.000 36.35000 244 ARG A N 1
ATOM 1938 C CA . ARG A 1 244 ? -58.34600 37.91100 -46.52900 1.000 35.68000 244 ARG A CA 1
ATOM 1939 C C . ARG A 1 244 ? -58.06500 39.31800 -47.03200 1.000 36.51000 244 ARG A C 1
ATOM 1940 O O . ARG A 1 244 ? -58.51600 39.70800 -48.11000 1.000 38.24000 244 ARG A O 1
ATOM 1948 N N . ALA A 1 245 ? -57.31200 40.08500 -46.24000 1.000 34.98000 245 ALA A N 1
ATOM 1949 C CA . ALA A 1 245 ? -56.91600 41.42000 -46.66400 1.000 34.54000 245 ALA A CA 1
ATOM 1950 C C . ALA A 1 245 ? -56.21900 41.37400 -48.02000 1.000 33.21000 245 ALA A C 1
ATOM 1951 O O . ALA A 1 245 ? -56.41300 42.26400 -48.85000 1.000 34.07000 245 ALA A O 1
ATOM 1953 N N . ALA A 1 246 ? -55.41600 40.33400 -48.26600 1.000 32.81000 246 ALA A N 1
ATOM 1954 C CA . ALA A 1 246 ? -54.74000 40.19900 -49.56200 1.000 32.56000 246 ALA A CA 1
ATOM 1955 C C . ALA A 1 246 ? -55.70800 40.07400 -50.74100 1.000 38.72000 246 ALA A C 1
ATOM 1956 O O . ALA A 1 246 ? -55.27500 40.23700 -51.88800 1.000 40.01000 246 ALA A O 1
ATOM 1958 N N . PHE A 1 247 ? -56.99400 39.77800 -50.49500 1.000 32.92000 247 PHE A N 1
ATOM 1959 C CA . PHE A 1 247 ? -58.01200 39.68700 -51.54600 1.000 35.68000 247 PHE A CA 1
ATOM 1960 C C . PHE A 1 247 ? -58.86900 40.93100 -51.68400 1.000 42.32000 247 PHE A C 1
ATOM 1961 O O . PHE A 1 247 ? -59.61800 41.02600 -52.66400 1.000 40.14000 247 PHE A O 1
ATOM 1969 N N . ALA A 1 248 ? -58.83900 41.83600 -50.69800 1.000 38.58000 248 ALA A N 1
ATOM 1970 C CA . ALA A 1 248 ? -59.92400 42.80400 -50.54400 1.000 37.16000 248 ALA A CA 1
ATOM 1971 C C . ALA A 1 248 ? -60.07700 43.68900 -51.77800 1.000 42.47000 248 ALA A C 1
ATOM 1972 O O . ALA A 1 248 ? -61.18600 43.85800 -52.29600 1.000 40.17000 248 ALA A O 1
ATOM 1974 N N . GLY A 1 249 ? -58.97600 44.26100 -52.26000 1.000 39.60000 249 GLY A N 1
ATOM 1975 C CA . GLY A 1 249 ? -59.00800 45.09500 -53.43900 1.000 42.84000 249 GLY A CA 1
ATOM 1976 C C . GLY A 1 249 ? -59.61900 44.41200 -54.65100 1.000 46.97000 249 GLY A C 1
ATOM 1977 O O . GLY A 1 249 ? -60.57700 44.95500 -55.20400 1.000 42.19000 249 GLY A O 1
ATOM 1978 N N . TYR A 1 250 ? -59.05100 43.26700 -55.08400 1.000 43.01000 250 TYR A N 1
ATOM 1979 C CA . TYR A 1 250 ? -59.59100 42.43900 -56.16400 1.000 47.75000 250 TYR A CA 1
ATOM 1980 C C . TYR A 1 250 ? -61.10000 42.28100 -56.04700 1.000 42.86000 250 TYR A C 1
ATOM 1981 O O . TYR A 1 250 ? -61.84600 42.55100 -56.99500 1.000 40.57000 250 TYR A O 1
ATOM 1990 N N . LEU A 1 251 ? -61.54100 41.77200 -54.89000 1.000 35.58000 251 LEU A N 1
ATOM 1991 C CA . LEU A 1 251 ? -62.90900 41.28300 -54.75300 1.000 37.83000 251 LEU A CA 1
ATOM 1992 C C . LEU A 1 251 ? -63.90500 42.42800 -54.65600 1.000 37.27000 251 LEU A C 1
ATOM 1993 O O . LEU A 1 251 ? -65.00100 42.35200 -55.22900 1.000 37.89000 251 LEU A O 1
ATOM 1998 N N . LEU A 1 252 ? -63.54500 43.49900 -53.94900 1.000 33.67000 252 LEU A N 1
ATOM 1999 C CA . LEU A 1 252 ? -64.44300 44.63900 -53.87200 1.000 35.08000 252 LEU A CA 1
ATOM 2000 C C . LEU A 1 252 ? -64.65100 45.25800 -55.24700 1.000 35.44000 252 LEU A C 1
ATOM 2001 O O . LEU A 1 252 ? -65.75700 45.70400 -55.57100 1.000 35.36000 252 LEU A O 1
ATOM 2006 N N . ARG A 1 253 ? -63.61000 45.27800 -56.08500 1.000 34.80000 253 ARG A N 1
ATOM 2007 C CA . ARG A 1 253 ? -63.80900 45.77400 -57.44700 1.000 39.18000 253 ARG A CA 1
ATOM 2008 C C . ARG A 1 253 ? -64.62000 44.78200 -58.27400 1.000 37.61000 253 ARG A C 1
ATOM 2009 O O . ARG A 1 253 ? -65.56300 45.16600 -58.97400 1.000 33.06000 253 ARG A O 1
ATOM 2017 N N . LEU A 1 254 ? -64.27000 43.50000 -58.19200 1.000 35.30000 254 LEU A N 1
ATOM 2018 C CA . LEU A 1 254 ? -65.00100 42.47400 -58.91400 1.000 38.34000 254 LEU A CA 1
ATOM 2019 C C . LEU A 1 254 ? -66.49200 42.49200 -58.55800 1.000 40.60000 254 LEU A C 1
ATOM 2020 O O . LEU A 1 254 ? -67.35400 42.42800 -59.44200 1.000 40.89000 254 LEU A O 1
ATOM 2025 N N . TRP A 1 255 ? -66.81600 42.60200 -57.27300 1.000 37.97000 255 TRP A N 1
ATOM 2026 C CA . TRP A 1 255 ? -68.19900 42.63500 -56.80700 1.000 35.20000 255 TRP A CA 1
ATOM 2027 C C . TRP A 1 255 ? -68.88300 43.97900 -57.06100 1.000 36.34000 255 TRP A C 1
ATOM 2028 O O . TRP A 1 255 ? -70.06800 44.12700 -56.74200 1.000 32.97000 255 TRP A O 1
ATOM 2039 N N . ASN A 1 256 ? -68.15900 44.96900 -57.59200 1.000 36.86000 256 ASN A N 1
ATOM 2040 C CA . ASN A 1 256 ? -68.74000 46.27500 -57.91000 1.000 40.12000 256 ASN A CA 1
ATOM 2041 C C . ASN A 1 256 ? -69.39000 46.92200 -56.67500 1.000 37.29000 256 ASN A C 1
ATOM 2042 O O . ASN A 1 256 ? -70.55100 47.33900 -56.69600 1.000 36.09000 256 ASN A O 1
ATOM 2047 N N . ILE A 1 257 ? -68.62400 46.99700 -55.58100 1.000 33.42000 257 ILE A N 1
ATOM 2048 C CA . ILE A 1 257 ? -69.09800 47.55200 -54.31200 1.000 35.22000 257 ILE A CA 1
ATOM 2049 C C . ILE A 1 257 ? -68.62400 48.99500 -54.16300 1.000 32.62000 257 ILE A C 1
ATOM 2050 O O . ILE A 1 257 ? -67.43700 49.28300 -54.32000 1.000 38.91000 257 ILE A O 1
ATOM 2055 N N . ASP A 1 258 ? -69.55400 49.91100 -53.87100 1.000 35.26000 258 ASP A N 1
ATOM 2056 C CA . ASP A 1 258 ? -69.19400 51.31000 -53.63500 1.000 37.67000 258 ASP A CA 1
ATOM 2057 C C . ASP A 1 258 ? -68.53700 51.43500 -52.26300 1.000 36.20000 258 ASP A C 1
ATOM 2058 O O . ASP A 1 258 ? -69.20600 51.26700 -51.23400 1.000 34.01000 258 ASP A O 1
ATOM 2063 N N . CYS A 1 259 ? -67.23200 51.73500 -52.23400 1.000 35.11000 259 CYS A N 1
ATOM 2064 C CA . CYS A 1 259 ? -66.50100 51.80600 -50.97300 1.000 38.30000 259 CYS A CA 1
ATOM 2065 C C . CYS A 1 259 ? -66.12400 53.23600 -50.60700 1.000 40.91000 259 CYS A C 1
ATOM 2066 O O . CYS A 1 259 ? -65.25600 53.44400 -49.75300 1.000 43.84000 259 CYS A O 1
ATOM 2069 N N . SER A 1 260 ? -66.76800 54.22600 -51.21700 1.000 41.45000 260 SER A N 1
ATOM 2070 C CA . SER A 1 260 ? -66.50400 55.61200 -50.86400 1.000 44.51000 260 SER A CA 1
ATOM 2071 C C . SER A 1 260 ? -67.21100 55.94600 -49.55900 1.000 51.55000 260 SER A C 1
ATOM 2072 O O . SER A 1 260 ? -68.23000 55.33600 -49.20900 1.000 49.89000 260 SER A O 1
ATOM 2075 N N . LYS A 1 261 ? -66.66600 56.93500 -48.84200 1.000 53.73000 261 LYS A N 1
ATOM 2076 C CA . LYS A 1 261 ? -67.16700 57.24400 -47.50200 1.000 58.54000 261 LYS A CA 1
ATOM 2077 C C . LYS A 1 261 ? -68.65000 57.59800 -47.50700 1.000 56.82000 261 LYS A C 1
ATOM 2078 O O . LYS A 1 261 ? -69.42200 57.08400 -46.69000 1.000 63.63000 261 LYS A O 1
ATOM 2084 N N . ASN A 1 262 ? -69.06700 58.48300 -48.40000 1.000 54.15000 262 ASN A N 1
ATOM 2085 C CA . ASN A 1 262 ? -70.45500 58.93700 -48.42800 1.000 62.68000 262 ASN A CA 1
ATOM 2086 C C . ASN A 1 262 ? -71.37100 58.21100 -49.42200 1.000 62.36000 262 ASN A C 1
ATOM 2087 O O . ASN A 1 262 ? -72.57600 58.47300 -49.40700 1.000 59.77000 262 ASN A O 1
ATOM 2092 N N . SER A 1 263 ? -70.84200 57.30500 -50.23900 1.000 60.00000 263 SER A N 1
ATOM 2093 C CA . SER A 1 263 ? -71.64100 56.57700 -51.26400 1.000 60.45000 263 SER A CA 1
ATOM 2094 C C . SER A 1 263 ? -72.13200 57.53500 -52.34400 1.000 61.14000 263 SER A C 1
ATOM 2095 O O . SER A 1 263 ? -73.24600 57.34800 -52.82900 1.000 67.11000 263 SER A O 1
ATOM 2098 N N . LYS A 1 264 ? -71.30800 58.51000 -52.70300 1.000 70.47000 264 LYS A N 1
ATOM 2099 C CA . LYS A 1 264 ? -71.68500 59.49600 -53.74200 1.000 75.36000 264 LYS A CA 1
ATOM 2100 C C . LYS A 1 264 ? -70.61100 59.49000 -54.82800 1.000 80.92000 264 LYS A C 1
ATOM 2101 O O . LYS A 1 264 ? -70.87900 60.02100 -55.91400 1.000 89.94000 264 LYS A O 1
ATOM 2107 N N . SER A 1 265 ? -69.43700 58.92800 -54.53700 1.000 79.39000 265 SER A N 1
ATOM 2108 C CA . SER A 1 265 ? -68.37600 58.79100 -55.56900 1.000 78.32000 265 SER A CA 1
ATOM 2109 C C . SER A 1 265 ? -68.67700 57.53200 -56.36500 1.000 84.64000 265 SER A C 1
ATOM 2110 O O . SER A 1 265 ? -68.45800 56.42500 -55.83100 1.000 80.32000 265 SER A O 1
ATOM 2113 N N . ASN A 1 266 ? -69.15100 57.69700 -57.59500 1.000 92.69000 266 ASN A N 1
ATOM 2114 C CA . ASN A 1 266 ? -69.58900 56.49800 -58.34200 1.000 93.19000 266 ASN A CA 1
ATOM 2115 C C . ASN A 1 266 ? -69.12900 56.17500 -59.75400 1.000 94.97000 266 ASN A C 1
ATOM 2116 O O . ASN A 1 266 ? -68.35100 55.22000 -59.91700 1.000 96.01000 266 ASN A O 1
ATOM 2121 N N . GLY A 1 267 ? -69.63600 56.93700 -60.72700 1.000 90.24000 267 GLY A N 1
ATOM 2122 C CA . GLY A 1 267 ? -69.37300 56.61200 -62.13900 1.000 90.80000 267 GLY A CA 1
ATOM 2123 C C . GLY A 1 267 ? -69.93400 55.28000 -62.59700 1.000 88.95000 267 GLY A C 1
ATOM 2124 O O . GLY A 1 267 ? -69.86900 54.99200 -63.80500 1.000 94.94000 267 GLY A O 1
ATOM 2125 N N . ARG A 1 268 ? -70.51900 54.51900 -61.66600 1.000 80.93000 268 ARG A N 1
ATOM 2126 C CA . ARG A 1 268 ? -71.05200 53.18100 -62.01800 1.000 74.62000 268 ARG A CA 1
ATOM 2127 C C . ARG A 1 268 ? -72.51100 53.03500 -61.59500 1.000 74.56000 268 ARG A C 1
ATOM 2128 O O . ARG A 1 268 ? -73.16600 54.06500 -61.36000 1.000 77.99000 268 ARG A O 1
ATOM 2136 N N . GLU A 1 269 ? -72.97400 51.79800 -61.46500 1.000 67.42000 269 GLU A N 1
ATOM 2137 C CA . GLU A 1 269 ? -74.36900 51.48900 -61.16100 1.000 60.86000 269 GLU A CA 1
ATOM 2138 C C . GLU A 1 269 ? -74.35400 50.45200 -60.03400 1.000 58.97000 269 GLU A C 1
ATOM 2139 O O . GLU A 1 269 ? -74.67200 49.27300 -60.20200 1.000 61.07000 269 GLU A O 1
ATOM 2145 N N . PHE A 1 270 ? -73.88700 50.91000 -58.87800 1.000 42.16000 270 PHE A N 1
ATOM 2146 C CA . PHE A 1 270 ? -73.73300 50.06700 -57.69700 1.000 43.70000 270 PHE A CA 1
ATOM 2147 C C . PHE A 1 270 ? -75.06600 49.51800 -57.17900 1.000 41.20000 270 PHE A C 1
ATOM 2148 O O . PHE A 1 270 ? -76.06500 50.23000 -57.10500 1.000 41.16000 270 PHE A O 1
ATOM 2156 N N . HIS A 1 271 ? -75.07400 48.23500 -56.81600 1.000 37.78000 271 HIS A N 1
ATOM 2157 C CA . HIS A 1 271 ? -76.14200 47.68200 -55.99000 1.000 40.57000 271 HIS A CA 1
ATOM 2158 C C . HIS A 1 271 ? -75.76700 47.62900 -54.51900 1.000 34.11000 271 HIS A C 1
ATOM 2159 O O . HIS A 1 271 ? -76.66300 47.59100 -53.66500 1.000 34.34000 271 HIS A O 1
ATOM 2166 N N . LEU A 1 272 ? -74.47800 47.57700 -54.20700 1.000 35.31000 272 LEU A N 1
ATOM 2167 C CA . LEU A 1 272 ? -74.01100 47.37200 -52.84600 1.000 34.95000 272 LEU A CA 1
ATOM 2168 C C . LEU A 1 272 ? -73.09100 48.51200 -52.46000 1.000 35.98000 272 LEU A C 1
ATOM 2169 O O . LEU A 1 272 ? -72.36300 49.04900 -53.30400 1.000 34.61000 272 LEU A O 1
ATOM 2174 N N . ALA A 1 273 ? -73.12600 48.87400 -51.17500 1.000 32.22000 273 ALA A N 1
ATOM 2175 C CA . ALA A 1 273 ? -72.16200 49.80500 -50.61200 1.000 34.19000 273 ALA A CA 1
ATOM 2176 C C . ALA A 1 273 ? -71.43800 49.13500 -49.44800 1.000 34.34000 273 ALA A C 1
ATOM 2177 O O . ALA A 1 273 ? -71.98700 48.26000 -48.76700 1.000 36.50000 273 ALA A O 1
ATOM 2179 N N . LEU A 1 274 ? -70.17900 49.51800 -49.25100 1.000 36.25000 274 LEU A N 1
ATOM 2180 C CA . LEU A 1 274 ? -69.41000 49.06600 -48.10000 1.000 33.31000 274 LEU A CA 1
ATOM 2181 C C . LEU A 1 274 ? -69.73100 50.00600 -46.94400 1.000 39.11000 274 LEU A C 1
ATOM 2182 O O . LEU A 1 274 ? -69.36700 51.18800 -46.97400 1.000 37.61000 274 LEU A O 1
ATOM 2187 N N . LYS A 1 275 ? -70.42400 49.48700 -45.93400 1.000 38.06000 275 LYS A N 1
ATOM 2188 C CA . LYS A 1 275 ? -70.83200 50.33000 -44.81200 1.000 38.11000 275 LYS A CA 1
ATOM 2189 C C . LYS A 1 275 ? -69.64200 50.82400 -43.99700 1.000 38.68000 275 LYS A C 1
ATOM 2190 O O . LYS A 1 275 ? -69.66400 51.95400 -43.50600 1.000 42.78000 275 LYS A O 1
ATOM 2196 N N . ASN A 1 276 ? -68.58300 50.01900 -43.87000 1.000 36.25000 276 ASN A N 1
ATOM 2197 C CA . ASN A 1 276 ? -67.47100 50.31400 -42.96400 1.000 33.60000 276 ASN A CA 1
ATOM 2198 C C . ASN A 1 276 ? -66.14200 50.31100 -43.71200 1.000 36.15000 276 ASN A C 1
ATOM 2199 O O . ASN A 1 276 ? -65.29900 49.43000 -43.49800 1.000 36.77000 276 ASN A O 1
ATOM 2204 N N . PRO A 1 277 ? -65.90100 51.31000 -44.56300 1.000 37.39000 277 PRO A N 1
ATOM 2205 C CA . PRO A 1 277 ? -64.59100 51.39800 -45.22300 1.000 38.17000 277 PRO A CA 1
ATOM 2206 C C . PRO A 1 277 ? -63.41600 51.51200 -44.24700 1.000 42.62000 277 PRO A C 1
ATOM 2207 O O . PRO A 1 277 ? -62.27200 51.27000 -44.66100 1.000 39.95000 277 PRO A O 1
ATOM 2211 N N . GLU A 1 278 ? -63.66400 51.84800 -42.97000 1.000 39.44000 278 GLU A N 1
ATOM 2212 C CA . GLU A 1 278 ? -62.60700 51.80700 -41.95800 1.000 38.90000 278 GLU A CA 1
ATOM 2213 C C . GLU A 1 278 ? -61.94600 50.43400 -41.90500 1.000 38.39000 278 GLU A C 1
ATOM 2214 O O . GLU A 1 278 ? -60.78300 50.31700 -41.49500 1.000 39.82000 278 GLU A O 1
ATOM 2220 N N . ALA A 1 279 ? -62.66800 49.38400 -42.30600 1.000 33.25000 279 ALA A N 1
ATOM 2221 C CA . ALA A 1 279 ? -62.12200 48.03500 -42.23000 1.000 38.72000 279 ALA A CA 1
ATOM 2222 C C . ALA A 1 279 ? -61.01100 47.79200 -43.24100 1.000 38.21000 279 ALA A C 1
ATOM 2223 O O . ALA A 1 279 ? -60.33800 46.76200 -43.15000 1.000 35.56000 279 ALA A O 1
ATOM 2225 N N . LEU A 1 280 ? -60.80700 48.70400 -44.19000 1.000 37.72000 280 LEU A N 1
ATOM 2226 C CA . LEU A 1 280 ? -59.77800 48.53800 -45.20700 1.000 39.13000 280 LEU A CA 1
ATOM 2227 C C . LEU A 1 280 ? -58.48100 49.24500 -44.84100 1.000 42.06000 280 LEU A C 1
ATOM 2228 O O . LEU A 1 280 ? -57.52900 49.20900 -45.63400 1.000 37.70000 280 LEU A O 1
ATOM 2233 N N . TYR A 1 281 ? -58.42800 49.90300 -43.67600 1.000 37.14000 281 TYR A N 1
ATOM 2234 C CA . TYR A 1 281 ? -57.21300 50.61400 -43.29500 1.000 40.02000 281 TYR A CA 1
ATOM 2235 C C . TYR A 1 281 ? -56.03600 49.65300 -43.26600 1.000 34.15000 281 TYR A C 1
ATOM 2236 O O . TYR A 1 281 ? -56.11000 48.57900 -42.66100 1.000 35.76000 281 TYR A O 1
ATOM 2245 N N . GLY A 1 282 ? -54.93800 50.05300 -43.90400 1.000 35.86000 282 GLY A N 1
ATOM 2246 C CA . GLY A 1 282 ? -53.74500 49.23200 -43.88700 1.000 36.56000 282 GLY A CA 1
ATOM 2247 C C . GLY A 1 282 ? -53.78500 48.03000 -44.80100 1.000 41.72000 282 GLY A C 1
ATOM 2248 O O . GLY A 1 282 ? -52.85600 47.21000 -44.76800 1.000 43.04000 282 GLY A O 1
ATOM 2249 N N . VAL A 1 283 ? -54.83100 47.87700 -45.60600 1.000 38.29000 283 VAL A N 1
ATOM 2250 C CA . VAL A 1 283 ? -54.93300 46.73900 -46.51600 1.000 39.70000 283 VAL A CA 1
ATOM 2251 C C . VAL A 1 283 ? -54.18600 47.09400 -47.79300 1.000 38.09000 283 VAL A C 1
ATOM 2252 O O . VAL A 1 283 ? -54.51700 48.07400 -48.46600 1.000 38.46000 283 VAL A O 1
ATOM 2256 N N . ASP A 1 284 ? -53.13900 46.33800 -48.08600 1.000 39.62000 284 ASP A N 1
ATOM 2257 C CA . ASP A 1 284 ? -52.37900 46.58300 -49.29500 1.000 43.71000 284 ASP A CA 1
ATOM 2258 C C . ASP A 1 284 ? -53.29900 46.40400 -50.48800 1.000 45.63000 284 ASP A C 1
ATOM 2259 O O . ASP A 1 284 ? -53.99000 45.39100 -50.59800 1.000 48.38000 284 ASP A O 1
ATOM 2264 N N . ASN A 1 285 ? -53.35800 47.41900 -51.33300 1.000 47.96000 285 ASN A N 1
ATOM 2265 C CA . ASN A 1 285 ? -54.15700 47.43000 -52.55200 1.000 55.36000 285 ASN A CA 1
ATOM 2266 C C . ASN A 1 285 ? -55.63700 47.67000 -52.30100 1.000 51.02000 285 ASN A C 1
ATOM 2267 O O . ASN A 1 285 ? -56.46200 47.35100 -53.16800 1.000 48.04000 285 ASN A O 1
ATOM 2272 N N . ALA A 1 286 ? -56.00400 48.26000 -51.15700 1.000 44.14000 286 ALA A N 1
ATOM 2273 C CA . ALA A 1 286 ? -57.38800 48.69800 -50.98200 1.000 44.71000 286 ALA A CA 1
ATOM 2274 C C . ALA A 1 286 ? -57.79500 49.74900 -52.00600 1.000 43.54000 286 ALA A C 1
ATOM 2275 O O . ALA A 1 286 ? -58.99400 49.93100 -52.24600 1.000 43.35000 286 ALA A O 1
ATOM 2277 N N . ALA A 1 287 ? -56.83200 50.45600 -52.61100 1.000 49.09000 287 ALA A N 1
ATOM 2278 C CA . ALA A 1 287 ? -57.16500 51.50700 -53.57200 1.000 48.93000 287 ALA A CA 1
ATOM 2279 C C . ALA A 1 287 ? -57.85000 50.95700 -54.82500 1.000 44.55000 287 ALA A C 1
ATOM 2280 O O . ALA A 1 287 ? -58.49400 51.71800 -55.54900 1.000 39.60000 287 ALA A O 1
ATOM 2282 N N . LEU A 1 288 ? -57.72900 49.65500 -55.08800 1.000 43.18000 288 LEU A N 1
ATOM 2283 C CA . LEU A 1 288 ? -58.50900 49.02200 -56.14300 1.000 46.00000 288 LEU A CA 1
ATOM 2284 C C . LEU A 1 288 ? -60.00700 49.01800 -55.85500 1.000 45.65000 288 LEU A C 1
ATOM 2285 O O . LEU A 1 288 ? -60.80300 48.86200 -56.78700 1.000 39.77000 288 LEU A O 1
ATOM 2290 N N . ALA A 1 289 ? -60.41600 49.13200 -54.59100 1.000 42.18000 289 ALA A N 1
ATOM 2291 C CA . ALA A 1 289 ? -61.84400 49.06500 -54.27000 1.000 39.54000 289 ALA A CA 1
ATOM 2292 C C . ALA A 1 289 ? -62.53200 50.32900 -54.77600 1.000 40.73000 289 ALA A C 1
ATOM 2293 O O . ALA A 1 289 ? -62.04600 51.42900 -54.50700 1.000 43.09000 289 ALA A O 1
ATOM 2295 N N . PRO A 1 290 ? -63.65600 50.21600 -55.49100 1.000 39.93000 290 PRO A N 1
ATOM 2296 C CA . PRO A 1 290 ? -64.27600 51.39600 -56.12700 1.000 37.61000 290 PRO A CA 1
ATOM 2297 C C . PRO A 1 290 ? -64.57300 52.51700 -55.13800 1.000 41.30000 290 PRO A C 1
ATOM 2298 O O . PRO A 1 290 ? -65.29000 52.33400 -54.14800 1.000 40.24000 290 PRO A O 1
ATOM 2302 N N . GLY A 1 291 ? -64.00800 53.68900 -55.41300 1.000 42.27000 291 GLY A N 1
ATOM 2303 C CA . GLY A 1 291 ? -64.28000 54.87300 -54.62200 1.000 45.76000 291 GLY A CA 1
ATOM 2304 C C . GLY A 1 291 ? -63.59900 54.92600 -53.27400 1.000 47.40000 291 GLY A C 1
ATOM 2305 O O . GLY A 1 291 ? -63.86300 55.85700 -52.50700 1.000 48.61000 291 GLY A O 1
ATOM 2306 N N . TYR A 1 292 ? -62.72700 53.97100 -52.95700 1.000 41.77000 292 TYR A N 1
ATOM 2307 C CA . TYR A 1 292 ? -62.08300 53.98700 -51.65400 1.000 46.51000 292 TYR A CA 1
ATOM 2308 C C . TYR A 1 292 ? -61.02900 55.08900 -51.57500 1.000 54.33000 292 TYR A C 1
ATOM 2309 O O . TYR A 1 292 ? -60.19400 55.24300 -52.47500 1.000 57.48000 292 TYR A O 1
ATOM 2318 N N . SER A 1 293 ? -61.05400 55.83700 -50.47600 1.000 52.42000 293 SER A N 1
ATOM 2319 C CA . SER A 1 293 ? -60.09800 56.90800 -50.24000 1.000 58.70000 293 SER A CA 1
ATOM 2320 C C . SER A 1 293 ? -59.63100 56.89800 -48.78200 1.000 59.15000 293 SER A C 1
ATOM 2321 O O . SER A 1 293 ? -60.43500 56.73700 -47.85900 1.000 58.34000 293 SER A O 1
ATOM 2324 N N . GLU B 1 8 ? -58.86200 2.78000 -73.75000 1.000 94.35000 8 GLU B N 1
ATOM 2325 C CA . GLU B 1 8 ? -59.92900 2.78000 -74.74900 1.000 100.80000 8 GLU B CA 1
ATOM 2326 C C . GLU B 1 8 ? -60.65900 1.42600 -74.78100 1.000 97.65000 8 GLU B C 1
ATOM 2327 O O . GLU B 1 8 ? -61.84700 1.34000 -75.10200 1.000 93.56000 8 GLU B O 1
ATOM 2333 N N . GLU B 1 9 ? -59.93100 0.36900 -74.44500 1.000 96.44000 9 GLU B N 1
ATOM 2334 C CA . GLU B 1 9 ? -60.51200 -0.94900 -74.24100 1.000 94.43000 9 GLU B CA 1
ATOM 2335 C C . GLU B 1 9 ? -60.96000 -1.16300 -72.79800 1.000 93.50000 9 GLU B C 1
ATOM 2336 O O . GLU B 1 9 ? -61.59500 -2.17900 -72.49500 1.000 89.90000 9 GLU B O 1
ATOM 2342 N N . LEU B 1 10 ? -60.64800 -0.21900 -71.91800 1.000 90.39000 10 LEU B N 1
ATOM 2343 C CA . LEU B 1 10 ? -60.87400 -0.27500 -70.48400 1.000 79.84000 10 LEU B CA 1
ATOM 2344 C C . LEU B 1 10 ? -62.30500 0.12800 -70.15900 1.000 75.26000 10 LEU B C 1
ATOM 2345 O O . LEU B 1 10 ? -63.00600 0.73100 -70.97500 1.000 79.27000 10 LEU B O 1
ATOM 2350 N N . SER B 1 11 ? -62.74800 -0.22200 -68.96100 1.000 71.79000 11 SER B N 1
ATOM 2351 C CA . SER B 1 11 ? -64.04400 0.27500 -68.53000 1.000 71.80000 11 SER B CA 1
ATOM 2352 C C . SER B 1 11 ? -63.93900 1.76600 -68.19400 1.000 73.30000 11 SER B C 1
ATOM 2353 O O . SER B 1 11 ? -62.85300 2.30200 -67.94600 1.000 70.32000 11 SER B O 1
ATOM 2356 N N . GLN B 1 12 ? -65.08700 2.44900 -68.21200 1.000 72.86000 12 GLN B N 1
ATOM 2357 C CA . GLN B 1 12 ? -65.07700 3.87300 -67.88400 1.000 70.14000 12 GLN B CA 1
ATOM 2358 C C . GLN B 1 12 ? -64.48300 4.09700 -66.50100 1.000 68.86000 12 GLN B C 1
ATOM 2359 O O . GLN B 1 12 ? -63.66200 5.00300 -66.31200 1.000 67.15000 12 GLN B O 1
ATOM 2365 N N . ALA B 1 13 ? -64.85900 3.25500 -65.53100 1.000 65.06000 13 ALA B N 1
ATOM 2366 C CA . ALA B 1 13 ? -64.31800 3.37600 -64.18200 1.000 67.33000 13 ALA B CA 1
ATOM 2367 C C . ALA B 1 13 ? -62.79800 3.25900 -64.18400 1.000 75.17000 13 ALA B C 1
ATOM 2368 O O . ALA B 1 13 ? -62.11600 3.91900 -63.38700 1.000 72.14000 13 ALA B O 1
ATOM 2370 N N . GLN B 1 14 ? -62.24900 2.41700 -65.07000 1.000 71.43000 14 GLN B N 1
ATOM 2371 C CA . GLN B 1 14 ? -60.80500 2.23800 -65.09600 1.000 67.23000 14 GLN B CA 1
ATOM 2372 C C . GLN B 1 14 ? -60.10600 3.40600 -65.77500 1.000 66.33000 14 GLN B C 1
ATOM 2373 O O . GLN B 1 14 ? -59.04100 3.83300 -65.31600 1.000 69.34000 14 GLN B O 1
ATOM 2379 N N . ARG B 1 15 ? -60.69000 3.95300 -66.84500 1.000 63.34000 15 ARG B N 1
ATOM 2380 C CA . ARG B 1 15 ? -60.11200 5.14700 -67.45100 1.000 65.71000 15 ARG B CA 1
ATOM 2381 C C . ARG B 1 15 ? -60.13900 6.31500 -66.47600 1.000 62.67000 15 ARG B C 1
ATOM 2382 O O . ARG B 1 15 ? -59.19700 7.10900 -66.42300 1.000 63.95000 15 ARG B O 1
ATOM 2390 N N . GLU B 1 16 ? -61.20500 6.42500 -65.68600 1.000 62.78000 16 GLU B N 1
ATOM 2391 C CA . GLU B 1 16 ? -61.28500 7.48700 -64.69300 1.000 63.95000 16 GLU B CA 1
ATOM 2392 C C . GLU B 1 16 ? -60.17800 7.35400 -63.65900 1.000 65.25000 16 GLU B C 1
ATOM 2393 O O . GLU B 1 16 ? -59.59200 8.35600 -63.23500 1.000 62.24000 16 GLU B O 1
ATOM 2399 N N . ARG B 1 17 ? -59.89800 6.11700 -63.23900 1.000 67.47000 17 ARG B N 1
ATOM 2400 C CA . ARG B 1 17 ? -58.84700 5.88900 -62.20900 1.000 60.99000 17 ARG B CA 1
ATOM 2401 C C . ARG B 1 17 ? -57.47800 6.19500 -62.82000 1.000 61.83000 17 ARG B C 1
ATOM 2402 O O . ARG B 1 17 ? -56.60700 6.69300 -62.08800 1.000 64.74000 17 ARG B O 1
ATOM 2410 N N . LEU B 1 18 ? -57.31600 5.92800 -64.11800 1.000 62.38000 18 LEU B N 1
ATOM 2411 C CA . LEU B 1 18 ? -56.02500 6.19800 -64.80400 1.000 60.55000 18 LEU B CA 1
ATOM 2412 C C . LEU B 1 18 ? -55.85000 7.71300 -64.93900 1.000 62.95000 18 LEU B C 1
ATOM 2413 O O . LEU B 1 18 ? -54.70700 8.18300 -64.79000 1.000 59.96000 18 LEU B O 1
ATOM 2418 N N . ALA B 1 19 ? -56.93600 8.44000 -65.22500 1.000 61.05000 19 ALA B N 1
ATOM 2419 C CA . ALA B 1 19 ? -56.86500 9.89300 -65.32200 1.000 56.32000 19 ALA B CA 1
ATOM 2420 C C . ALA B 1 19 ? -56.57100 10.52000 -63.96900 1.000 51.07000 19 ALA B C 1
ATOM 2421 O O . ALA B 1 19 ? -55.80900 11.48800 -63.88400 1.000 51.93000 19 ALA B O 1
ATOM 2423 N N . HIS B 1 20 ? -57.10600 9.94200 -62.89100 1.000 52.38000 20 HIS B N 1
ATOM 2424 C CA . HIS B 1 20 ? -56.79400 10.45600 -61.55900 1.000 55.80000 20 HIS B CA 1
ATOM 2425 C C . HIS B 1 20 ? -55.32700 10.22800 -61.19500 1.000 58.87000 20 HIS B C 1
ATOM 2426 O O . HIS B 1 20 ? -54.72500 11.06500 -60.50800 1.000 58.05000 20 HIS B O 1
ATOM 2433 N N . ILE B 1 21 ? -54.73500 9.11800 -61.65200 1.000 59.15000 21 ILE B N 1
ATOM 2434 C CA . ILE B 1 21 ? -53.29800 8.90900 -61.48100 1.000 59.44000 21 ILE B CA 1
ATOM 2435 C C . ILE B 1 21 ? -52.52200 9.95800 -62.26100 1.000 55.61000 21 ILE B C 1
ATOM 2436 O O . ILE B 1 21 ? -51.58500 10.57900 -61.74400 1.000 56.94000 21 ILE B O 1
ATOM 2441 N N . ASP B 1 22 ? -52.88800 10.15700 -63.52500 1.000 54.02000 22 ASP B N 1
ATOM 2442 C CA . ASP B 1 22 ? -52.24000 11.18200 -64.33200 1.000 56.67000 22 ASP B CA 1
ATOM 2443 C C . ASP B 1 22 ? -52.30200 12.54400 -63.64300 1.000 60.35000 22 ASP B C 1
ATOM 2444 O O . ASP B 1 22 ? -51.29400 13.26500 -63.56500 1.000 53.45000 22 ASP B O 1
ATOM 2449 N N . PHE B 1 23 ? -53.49000 12.90600 -63.13600 1.000 56.41000 23 PHE B N 1
ATOM 2450 C CA . PHE B 1 23 ? -53.67400 14.20000 -62.48300 1.000 55.61000 23 PHE B CA 1
ATOM 2451 C C . PHE B 1 23 ? -52.79900 14.32500 -61.23900 1.000 53.96000 23 PHE B C 1
ATOM 2452 O O . PHE B 1 23 ? -52.15400 15.35600 -61.02400 1.000 50.47000 23 PHE B O 1
ATOM 2460 N N . THR B 1 24 ? -52.76700 13.28400 -60.40500 1.000 55.31000 24 THR B N 1
ATOM 2461 C CA . THR B 1 24 ? -52.01300 13.36600 -59.15800 1.000 57.55000 24 THR B CA 1
ATOM 2462 C C . THR B 1 24 ? -50.51300 13.46500 -59.41300 1.000 59.82000 24 THR B C 1
ATOM 2463 O O . THR B 1 24 ? -49.81300 14.23300 -58.73900 1.000 58.86000 24 THR B O 1
ATOM 2467 N N . LEU B 1 25 ? -50.00700 12.71300 -60.39300 1.000 53.65000 25 LEU B N 1
ATOM 2468 C CA . LEU B 1 25 ? -48.60100 12.83300 -60.75900 1.000 57.78000 25 LEU B CA 1
ATOM 2469 C C . LEU B 1 25 ? -48.29300 14.21700 -61.30200 1.000 57.78000 25 LEU B C 1
ATOM 2470 O O . LEU B 1 25 ? -47.25200 14.80000 -60.99000 1.000 59.88000 25 LEU B O 1
ATOM 2475 N N . LEU B 1 26 ? -49.19600 14.76300 -62.10800 1.000 56.92000 26 LEU B N 1
ATOM 2476 C CA . LEU B 1 26 ? -48.96300 16.06700 -62.71000 1.000 52.78000 26 LEU B CA 1
ATOM 2477 C C . LEU B 1 26 ? -48.97600 17.16900 -61.66400 1.000 52.65000 26 LEU B C 1
ATOM 2478 O O . LEU B 1 26 ? -48.11200 18.05400 -61.68100 1.000 50.19000 26 LEU B O 1
ATOM 2483 N N . PHE B 1 27 ? -49.92800 17.11400 -60.72800 1.000 51.19000 27 PHE B N 1
ATOM 2484 C CA . PHE B 1 27 ? -50.17500 18.22400 -59.82000 1.000 53.34000 27 PHE B CA 1
ATOM 2485 C C . PHE B 1 27 ? -49.51200 18.06700 -58.45900 1.000 56.48000 27 PHE B C 1
ATOM 2486 O O . PHE B 1 27 ? -49.28700 19.07200 -57.77700 1.000 55.61000 27 PHE B O 1
ATOM 2494 N N . LYS B 1 28 ? -49.18000 16.85400 -58.05900 1.000 54.44000 28 LYS B N 1
ATOM 2495 C CA . LYS B 1 28 ? -48.32300 16.60600 -56.91600 1.000 55.74000 28 LYS B CA 1
ATOM 2496 C C . LYS B 1 28 ? -47.08600 15.90600 -57.45000 1.000 63.11000 28 LYS B C 1
ATOM 2497 O O . LYS B 1 28 ? -47.02400 15.53900 -58.62500 1.000 66.29000 28 LYS B O 1
ATOM 2503 N N . GLY B 1 29 ? -46.07500 15.73700 -56.62700 1.000 62.38000 29 GLY B N 1
ATOM 2504 C CA . GLY B 1 29 ? -44.98100 15.08800 -57.33800 1.000 70.55000 29 GLY B CA 1
ATOM 2505 C C . GLY B 1 29 ? -45.11000 13.59100 -57.52500 1.000 66.08000 29 GLY B C 1
ATOM 2506 O O . GLY B 1 29 ? -44.22400 12.96300 -58.11400 1.000 69.56000 29 GLY B O 1
ATOM 2507 N N . GLU B 1 30 ? -46.23000 13.01300 -57.10600 1.000 65.85000 30 GLU B N 1
ATOM 2508 C CA . GLU B 1 30 ? -46.25400 11.62500 -56.67100 1.000 72.74000 30 GLU B CA 1
ATOM 2509 C C . GLU B 1 30 ? -47.69500 11.15300 -56.58700 1.000 73.49000 30 GLU B C 1
ATOM 2510 O O . GLU B 1 30 ? -48.62400 11.95900 -56.55800 1.000 71.85000 30 GLU B O 1
ATOM 2516 N N . ALA B 1 31 ? -47.86800 9.83600 -56.52600 1.000 73.45000 31 ALA B N 1
ATOM 2517 C CA . ALA B 1 31 ? -49.19400 9.25700 -56.37600 1.000 71.68000 31 ALA B CA 1
ATOM 2518 C C . ALA B 1 31 ? -49.05800 7.86500 -55.78100 1.000 79.28000 31 ALA B C 1
ATOM 2519 O O . ALA B 1 31 ? -48.23800 7.07200 -56.25300 1.000 80.26000 31 ALA B O 1
ATOM 2521 N N . GLY B 1 32 ? -49.89800 7.55100 -54.79100 1.000 75.81000 32 GLY B N 1
ATOM 2522 C CA . GLY B 1 32 ? -49.89100 6.24400 -54.17600 1.000 74.31000 32 GLY B CA 1
ATOM 2523 C C . GLY B 1 32 ? -51.28100 5.63100 -54.16200 1.000 77.95000 32 GLY B C 1
ATOM 2524 O O . GLY B 1 32 ? -52.27300 6.26900 -54.50000 1.000 79.73000 32 GLY B O 1
ATOM 2525 N N . ARG B 1 33 ? -51.32400 4.37400 -53.73900 1.000 76.84000 33 ARG B N 1
ATOM 2526 C CA . ARG B 1 33 ? -52.57500 3.63200 -53.70000 1.000 74.13000 33 ARG B CA 1
ATOM 2527 C C . ARG B 1 33 ? -53.61400 4.31800 -52.82200 1.000 74.89000 33 ARG B C 1
ATOM 2528 O O . ARG B 1 33 ? -54.81400 4.20700 -53.08800 1.000 76.28000 33 ARG B O 1
ATOM 2536 N N . SER B 1 34 ? -53.18300 5.04100 -51.78400 1.000 77.66000 34 SER B N 1
ATOM 2537 C CA . SER B 1 34 ? -54.15500 5.68900 -50.90900 1.000 73.90000 34 SER B CA 1
ATOM 2538 C C . SER B 1 34 ? -54.95800 6.75700 -51.64600 1.000 80.01000 34 SER B C 1
ATOM 2539 O O . SER B 1 34 ? -56.14100 6.95000 -51.34200 1.000 81.87000 34 SER B O 1
ATOM 2542 N N . TYR B 1 35 ? -54.35500 7.44400 -52.62600 1.000 77.42000 35 TYR B N 1
ATOM 2543 C CA . TYR B 1 35 ? -55.12000 8.41500 -53.40700 1.000 76.27000 35 TYR B CA 1
ATOM 2544 C C . TYR B 1 35 ? -56.29000 7.74400 -54.11700 1.000 74.88000 35 TYR B C 1
ATOM 2545 O O . TYR B 1 35 ? -57.38400 8.31500 -54.18600 1.000 73.35000 35 TYR B O 1
ATOM 2554 N N . LEU B 1 36 ? -56.08800 6.52500 -54.63900 1.000 74.51000 36 LEU B N 1
ATOM 2555 C CA . LEU B 1 36 ? -57.14600 5.87000 -55.40700 1.000 71.76000 36 LEU B CA 1
ATOM 2556 C C . LEU B 1 36 ? -58.24500 5.31000 -54.51700 1.000 71.08000 36 LEU B C 1
ATOM 2557 O O . LEU B 1 36 ? -59.42500 5.40100 -54.86700 1.000 73.37000 36 LEU B O 1
ATOM 2562 N N . THR B 1 37 ? -57.88700 4.71000 -53.38300 1.000 71.68000 37 THR B N 1
ATOM 2563 C CA . THR B 1 37 ? -58.91000 4.19600 -52.47600 1.000 76.17000 37 THR B CA 1
ATOM 2564 C C . THR B 1 37 ? -59.70900 5.31900 -51.82100 1.000 76.84000 37 THR B C 1
ATOM 2565 O O . THR B 1 37 ? -60.90700 5.15600 -51.57100 1.000 78.37000 37 THR B O 1
ATOM 2569 N N . GLU B 1 38 ? -59.07700 6.45600 -51.52600 1.000 78.28000 38 GLU B N 1
ATOM 2570 C CA . GLU B 1 38 ? -59.83200 7.58500 -50.99400 1.000 76.60000 38 GLU B CA 1
ATOM 2571 C C . GLU B 1 38 ? -60.77700 8.14700 -52.04900 1.000 75.78000 38 GLU B C 1
ATOM 2572 O O . GLU B 1 38 ? -61.96700 8.35400 -51.78900 1.000 75.51000 38 GLU B O 1
ATOM 2578 N N . ARG B 1 39 ? -60.25900 8.40000 -53.25300 1.000 71.19000 39 ARG B N 1
ATOM 2579 C CA . ARG B 1 39 ? -61.07300 9.04300 -54.27500 1.000 68.26000 39 ARG B CA 1
ATOM 2580 C C . ARG B 1 39 ? -62.15700 8.10300 -54.79600 1.000 71.32000 39 ARG B C 1
ATOM 2581 O O . ARG B 1 39 ? -63.30700 8.52000 -54.98600 1.000 68.37000 39 ARG B O 1
ATOM 2589 N N . PHE B 1 40 ? -61.83300 6.82100 -54.97800 1.000 71.42000 40 PHE B N 1
ATOM 2590 C CA . PHE B 1 40 ? -62.73100 5.90900 -55.67500 1.000 71.47000 40 PHE B CA 1
ATOM 2591 C C . PHE B 1 40 ? -63.30400 4.80300 -54.79800 1.000 73.39000 40 PHE B C 1
ATOM 2592 O O . PHE B 1 40 ? -64.21500 4.10000 -55.24600 1.000 71.97000 40 PHE B O 1
ATOM 2600 N N . SER B 1 41 ? -62.81600 4.64600 -53.56500 1.000 76.38000 41 SER B N 1
ATOM 2601 C CA . SER B 1 41 ? -63.28400 3.59700 -52.65200 1.000 77.09000 41 SER B CA 1
ATOM 2602 C C . SER B 1 41 ? -63.18600 2.20800 -53.27500 1.000 75.57000 41 SER B C 1
ATOM 2603 O O . SER B 1 41 ? -64.01500 1.33700 -53.00600 1.000 76.11000 41 SER B O 1
ATOM 2606 N N . VAL B 1 42 ? -62.16600 1.98600 -54.10300 1.000 73.15000 42 VAL B N 1
ATOM 2607 C CA . VAL B 1 42 ? -61.89900 0.64400 -54.59500 1.000 78.05000 42 VAL B CA 1
ATOM 2608 C C . VAL B 1 42 ? -61.10800 -0.12000 -53.53800 1.000 85.15000 42 VAL B C 1
ATOM 2609 O O . VAL B 1 42 ? -60.47800 0.46500 -52.64400 1.000 81.05000 42 VAL B O 1
ATOM 2613 N N . ALA B 1 43 ? -61.13100 -1.44900 -53.65100 1.000 87.03000 43 ALA B N 1
ATOM 2614 C CA . ALA B 1 43 ? -60.36600 -2.26400 -52.72500 1.000 87.02000 43 ALA B CA 1
ATOM 2615 C C . ALA B 1 43 ? -58.87900 -1.96400 -52.90600 1.000 87.16000 43 ALA B C 1
ATOM 2616 O O . ALA B 1 43 ? -58.43600 -1.62400 -54.01100 1.000 82.19000 43 ALA B O 1
ATOM 2618 N N . PRO B 1 44 ? -58.09200 -2.06600 -51.82600 1.000 89.61000 44 PRO B N 1
ATOM 2619 C CA . PRO B 1 44 ? -56.64700 -1.79300 -51.93000 1.000 85.85000 44 PRO B CA 1
ATOM 2620 C C . PRO B 1 44 ? -55.96200 -2.55200 -53.05700 1.000 88.99000 44 PRO B C 1
ATOM 2621 O O . PRO B 1 44 ? -55.06300 -2.01700 -53.72000 1.000 87.03000 44 PRO B O 1
ATOM 2625 N N . SER B 1 45 ? -56.37300 -3.79700 -53.29600 1.000 86.92000 45 SER B N 1
ATOM 2626 C CA . SER B 1 45 ? -55.79600 -4.58400 -54.37800 1.000 82.96000 45 SER B CA 1
ATOM 2627 C C . SER B 1 45 ? -56.12700 -4.01600 -55.75500 1.000 86.87000 45 SER B C 1
ATOM 2628 O O . SER B 1 45 ? -55.38200 -4.26800 -56.71100 1.000 87.37000 45 SER B O 1
ATOM 2631 N N . VAL B 1 46 ? -57.23600 -3.27500 -55.88700 1.000 87.57000 46 VAL B N 1
ATOM 2632 C CA . VAL B 1 46 ? -57.60600 -2.68800 -57.17700 1.000 83.44000 46 VAL B CA 1
ATOM 2633 C C . VAL B 1 46 ? -56.62000 -1.59700 -57.59500 1.000 81.55000 46 VAL B C 1
ATOM 2634 O O . VAL B 1 46 ? -56.30900 -1.44700 -58.78400 1.000 79.53000 46 VAL B O 1
ATOM 2638 N N . ALA B 1 47 ? -56.14300 -0.79400 -56.63800 1.000 80.79000 47 ALA B N 1
ATOM 2639 C CA . ALA B 1 47 ? -55.22800 0.29800 -56.96800 1.000 79.85000 47 ALA B CA 1
ATOM 2640 C C . ALA B 1 47 ? -53.94400 -0.19300 -57.63500 1.000 79.46000 47 ALA B C 1
ATOM 2641 O O . ALA B 1 47 ? -53.45400 0.43500 -58.58200 1.000 77.14000 47 ALA B O 1
ATOM 2643 N N . THR B 1 48 ? -53.38200 -1.30900 -57.16600 1.000 82.59000 48 THR B N 1
ATOM 2644 C CA . THR B 1 48 ? -52.18800 -1.83900 -57.81600 1.000 78.51000 48 THR B CA 1
ATOM 2645 C C . THR B 1 48 ? -52.47300 -2.17000 -59.27400 1.000 77.46000 48 THR B C 1
ATOM 2646 O O . THR B 1 48 ? -51.66100 -1.87000 -60.15800 1.000 76.74000 48 THR B O 1
ATOM 2650 N N . GLN B 1 49 ? -53.65600 -2.72400 -59.55000 1.000 80.58000 49 GLN B N 1
ATOM 2651 C CA . GLN B 1 49 ? -54.04800 -3.00400 -60.92900 1.000 82.53000 49 GLN B CA 1
ATOM 2652 C C . GLN B 1 49 ? -54.05900 -1.72800 -61.76000 1.000 79.80000 49 GLN B C 1
ATOM 2653 O O . GLN B 1 49 ? -53.66900 -1.73200 -62.93500 1.000 78.91000 49 GLN B O 1
ATOM 2659 N N . ASP B 1 50 ? -54.51600 -0.62800 -61.15500 1.000 79.32000 50 ASP B N 1
ATOM 2660 C CA . ASP B 1 50 ? -54.55800 0.66500 -61.83200 1.000 76.70000 50 ASP B CA 1
ATOM 2661 C C . ASP B 1 50 ? -53.15800 1.17300 -62.16000 1.000 72.57000 50 ASP B C 1
ATOM 2662 O O . ASP B 1 50 ? -52.87900 1.57200 -63.29900 1.000 71.32000 50 ASP B O 1
ATOM 2667 N N . PHE B 1 51 ? -52.26100 1.17600 -61.16700 1.000 72.75000 51 PHE B N 1
ATOM 2668 C CA . PHE B 1 51 ? -50.91100 1.68500 -61.39900 1.000 74.01000 51 PHE B CA 1
ATOM 2669 C C . PHE B 1 51 ? -50.17200 0.83500 -62.42000 1.000 75.29000 51 PHE B C 1
ATOM 2670 O O . PHE B 1 51 ? -49.43000 1.36100 -63.26100 1.000 73.86000 51 PHE B O 1
ATOM 2678 N N . ALA B 1 52 ? -50.37700 -0.48300 -62.37200 1.000 76.09000 52 ALA B N 1
ATOM 2679 C CA . ALA B 1 52 ? -49.79400 -1.35400 -63.38300 1.000 71.27000 52 ALA B CA 1
ATOM 2680 C C . ALA B 1 52 ? -50.32700 -0.99600 -64.76300 1.000 73.17000 52 ALA B C 1
ATOM 2681 O O . ALA B 1 52 ? -49.55900 -0.89300 -65.72900 1.000 72.89000 52 ALA B O 1
ATOM 2683 N N . ARG B 1 53 ? -51.64700 -0.78200 -64.86900 1.000 74.26000 53 ARG B N 1
ATOM 2684 C CA . ARG B 1 53 ? -52.21900 -0.34000 -66.13800 1.000 73.13000 53 ARG B CA 1
ATOM 2685 C C . ARG B 1 53 ? -51.62700 0.99900 -66.56500 1.000 74.86000 53 ARG B C 1
ATOM 2686 O O . ARG B 1 53 ? -51.32600 1.20200 -67.75000 1.000 75.14000 53 ARG B O 1
ATOM 2694 N N . TYR B 1 54 ? -51.42600 1.91700 -65.61000 1.000 72.73000 54 TYR B N 1
ATOM 2695 C CA . TYR B 1 54 ? -50.82400 3.20800 -65.94300 1.000 73.77000 54 TYR B CA 1
ATOM 2696 C C . TYR B 1 54 ? -49.36700 3.04500 -66.36100 1.000 72.50000 54 TYR B C 1
ATOM 2697 O O . TYR B 1 54 ? -48.91700 3.66800 -67.33200 1.000 73.45000 54 TYR B O 1
ATOM 2706 N N . LYS B 1 55 ? -48.60200 2.24200 -65.61400 1.000 73.07000 55 LYS B N 1
ATOM 2707 C CA . LYS B 1 55 ? -47.20100 2.01400 -65.96500 1.000 75.07000 55 LYS B CA 1
ATOM 2708 C C . LYS B 1 55 ? -47.06200 1.44400 -67.37000 1.000 75.98000 55 LYS B C 1
ATOM 2709 O O . LYS B 1 55 ? -46.19100 1.86900 -68.13800 1.000 76.63000 55 LYS B O 1
ATOM 2715 N N . ALA B 1 56 ? -47.93300 0.49800 -67.73100 1.000 76.04000 56 ALA B N 1
ATOM 2716 C CA . ALA B 1 56 ? -47.88900 -0.09000 -69.06500 1.000 75.75000 56 ALA B CA 1
ATOM 2717 C C . ALA B 1 56 ? -48.16300 0.95100 -70.14000 1.000 79.67000 56 ALA B C 1
ATOM 2718 O O . ALA B 1 56 ? -47.54000 0.93400 -71.21100 1.000 78.45000 56 ALA B O 1
ATOM 2720 N N . LEU B 1 57 ? -49.09300 1.86700 -69.87900 1.000 75.69000 57 LEU B N 1
ATOM 2721 C CA . LEU B 1 57 ? -49.48500 2.80400 -70.91900 1.000 72.72000 57 LEU B CA 1
ATOM 2722 C C . LEU B 1 57 ? -48.52600 3.98200 -71.02400 1.000 74.39000 57 LEU B C 1
ATOM 2723 O O . LEU B 1 57 ? -48.35300 4.53300 -72.11500 1.000 69.89000 57 LEU B O 1
ATOM 2728 N N . ALA B 1 58 ? -47.87000 4.36000 -69.92600 1.000 78.05000 58 ALA B N 1
ATOM 2729 C CA . ALA B 1 58 ? -46.94900 5.50000 -69.90500 1.000 76.26000 58 ALA B CA 1
ATOM 2730 C C . ALA B 1 58 ? -45.76100 5.18000 -69.00800 1.000 82.73000 58 ALA B C 1
ATOM 2731 O O . ALA B 1 58 ? -45.67300 5.65500 -67.86900 1.000 83.95000 58 ALA B O 1
ATOM 2733 N N . PRO B 1 59 ? -44.83900 4.33500 -69.48100 1.000 84.01000 59 PRO B N 1
ATOM 2734 C CA . PRO B 1 59 ? -43.70700 3.93700 -68.62300 1.000 81.20000 59 PRO B CA 1
ATOM 2735 C C . PRO B 1 59 ? -42.73200 5.06700 -68.32700 1.000 82.23000 59 PRO B C 1
ATOM 2736 O O . PRO B 1 59 ? -42.09600 5.04600 -67.26500 1.000 82.71000 59 PRO B O 1
ATOM 2740 N N . ASN B 1 60 ? -42.59700 6.05000 -69.22500 1.000 82.65000 60 ASN B N 1
ATOM 2741 C CA . ASN B 1 60 ? -41.65200 7.15400 -69.07200 1.000 82.74000 60 ASN B CA 1
ATOM 2742 C C . ASN B 1 60 ? -42.20800 8.31100 -68.24200 1.000 86.54000 60 ASN B C 1
ATOM 2743 O O . ASN B 1 60 ? -41.55800 9.36300 -68.15600 1.000 82.47000 60 ASN B O 1
ATOM 2748 N N . ASN B 1 61 ? -43.34800 8.09500 -67.58600 1.000 83.11000 61 ASN B N 1
ATOM 2749 C CA . ASN B 1 61 ? -43.99300 9.15600 -66.77600 1.000 75.55000 61 ASN B CA 1
ATOM 2750 C C . ASN B 1 61 ? -43.83200 8.81400 -65.29800 1.000 78.13000 61 ASN B C 1
ATOM 2751 O O . ASN B 1 61 ? -43.84500 9.74300 -64.48200 1.000 76.22000 61 ASN B O 1
ATOM 2756 N N . VAL B 1 62 ? -43.67400 7.53200 -64.97100 1.000 79.53000 62 VAL B N 1
ATOM 2757 C CA . VAL B 1 62 ? -43.65400 7.11800 -63.53700 1.000 82.73000 62 VAL B CA 1
ATOM 2758 C C . VAL B 1 62 ? -42.30900 6.50800 -63.13600 1.000 87.33000 62 VAL B C 1
ATOM 2759 O O . VAL B 1 62 ? -41.54600 6.12200 -64.03700 1.000 90.99000 62 VAL B O 1
ATOM 2763 N N . MET B 1 63 ? -42.07800 6.36300 -61.82900 1.000 86.96000 63 MET B N 1
ATOM 2764 C CA . MET B 1 63 ? -40.82400 5.77700 -61.29700 1.000 92.25000 63 MET B CA 1
ATOM 2765 C C . MET B 1 63 ? -41.08800 5.41100 -59.83600 1.000 93.35000 63 MET B C 1
ATOM 2766 O O . MET B 1 63 ? -41.02400 6.31200 -58.99300 1.000 95.21000 63 MET B O 1
ATOM 2771 N N . TYR B 1 64 ? -41.36700 4.14100 -59.54300 1.000 96.02000 64 TYR B N 1
ATOM 2772 C CA . TYR B 1 64 ? -41.73200 3.73900 -58.15800 1.000 97.99000 64 TYR B CA 1
ATOM 2773 C C . TYR B 1 64 ? -40.55000 3.86900 -57.19500 1.000 101.26000 64 TYR B C 1
ATOM 2774 O O . TYR B 1 64 ? -39.41900 3.55200 -57.59500 1.000 102.04000 64 TYR B O 1
ATOM 2783 N N . ASP B 1 65 ? -40.81000 4.32000 -55.96400 1.000 102.66000 65 ASP B N 1
ATOM 2784 C CA . ASP B 1 65 ? -39.76200 4.40000 -54.91300 1.000 106.26000 65 ASP B CA 1
ATOM 2785 C C . ASP B 1 65 ? -40.16500 3.40100 -53.83600 1.000 112.16000 65 ASP B C 1
ATOM 2786 O O . ASP B 1 65 ? -41.20300 3.62400 -53.20600 1.000 110.32000 65 ASP B O 1
ATOM 2791 N N . GLU B 1 66 ? -39.37600 2.34100 -53.65100 1.000 117.00000 66 GLU B N 1
ATOM 2792 C CA . GLU B 1 66 ? -39.75000 1.25900 -52.70500 1.000 114.78000 66 GLU B CA 1
ATOM 2793 C C . GLU B 1 66 ? -39.78400 1.78800 -51.27400 1.000 115.62000 66 GLU B C 1
ATOM 2794 O O . GLU B 1 66 ? -40.70300 1.41300 -50.52900 1.000 115.52000 66 GLU B O 1
ATOM 2800 N N . LYS B 1 67 ? -38.82000 2.62900 -50.91500 1.000 118.17000 67 LYS B N 1
ATOM 2801 C CA . LYS B 1 67 ? -38.74400 3.13400 -49.52500 1.000 117.75000 67 LYS B CA 1
ATOM 2802 C C . LYS B 1 67 ? -39.93300 4.05000 -49.27600 1.000 118.46000 67 LYS B C 1
ATOM 2803 O O . LYS B 1 67 ? -40.54000 3.94700 -48.19600 1.000 117.73000 67 LYS B O 1
ATOM 2809 N N . ARG B 1 68 ? -40.25600 4.90000 -50.24900 1.000 116.16000 68 ARG B N 1
ATOM 2810 C CA . ARG B 1 68 ? -41.33500 5.89200 -50.03000 1.000 113.97000 68 ARG B CA 1
ATOM 2811 C C . ARG B 1 68 ? -42.69000 5.24300 -50.30300 1.000 114.99000 68 ARG B C 1
ATOM 2812 O O . ARG B 1 68 ? -43.70600 5.87300 -49.95700 1.000 114.22000 68 ARG B O 1
ATOM 2820 N N . ARG B 1 69 ? -42.69200 4.04900 -50.90700 1.000 115.34000 69 ARG B N 1
ATOM 2821 C CA . ARG B 1 69 ? -43.95000 3.31500 -51.21100 1.000 114.21000 69 ARG B CA 1
ATOM 2822 C C . ARG B 1 69 ? -44.83800 4.19600 -52.09400 1.000 108.23000 69 ARG B C 1
ATOM 2823 O O . ARG B 1 69 ? -46.06200 4.16600 -51.90200 1.000 104.54000 69 ARG B O 1
ATOM 2831 N N . VAL B 1 70 ? -44.24400 4.91700 -53.04500 1.000 105.39000 70 VAL B N 1
ATOM 2832 C CA . VAL B 1 70 ? -45.03600 5.88500 -53.85200 1.000 96.82000 70 VAL B CA 1
ATOM 2833 C C . VAL B 1 70 ? -44.48000 5.93900 -55.27700 1.000 93.02000 70 VAL B C 1
ATOM 2834 O O . VAL B 1 70 ? -43.27000 5.73400 -55.44600 1.000 96.32000 70 VAL B O 1
ATOM 2838 N N . HIS B 1 71 ? -45.34900 6.13900 -56.26500 1.000 85.56000 71 HIS B N 1
ATOM 2839 C CA . HIS B 1 71 ? -44.90900 6.27300 -57.67100 1.000 84.85000 71 HIS B CA 1
ATOM 2840 C C . HIS B 1 71 ? -44.52200 7.73100 -57.88900 1.000 84.41000 71 HIS B C 1
ATOM 2841 O O . HIS B 1 71 ? -45.26200 8.59300 -57.41900 1.000 84.87000 71 HIS B O 1
ATOM 2848 N N . LEU B 1 72 ? -43.41200 7.99600 -58.57300 1.000 83.67000 72 LEU B N 1
ATOM 2849 C CA . LEU B 1 72 ? -42.94500 9.39800 -58.67100 1.000 76.67000 72 LEU B CA 1
ATOM 2850 C C . LEU B 1 72 ? -42.99600 9.90000 -60.10700 1.000 76.67000 72 LEU B C 1
ATOM 2851 O O . LEU B 1 72 ? -42.71600 9.11900 -61.01500 1.000 77.17000 72 LEU B O 1
ATOM 2856 N N . LYS B 1 73 ? -43.33100 11.17600 -60.27400 1.000 73.34000 73 LYS B N 1
ATOM 2857 C CA . LYS B 1 73 ? -43.34300 11.78800 -61.62000 1.000 71.68000 73 LYS B CA 1
ATOM 2858 C C . LYS B 1 73 ? -41.89300 11.93000 -62.06800 1.000 71.61000 73 LYS B C 1
ATOM 2859 O O . LYS B 1 73 ? -41.06700 12.38000 -61.26500 1.000 68.70000 73 LYS B O 1
ATOM 2865 N N . THR B 1 74 ? -41.60100 11.51900 -63.29500 1.000 72.75000 74 THR B N 1
ATOM 2866 C CA . THR B 1 74 ? -40.25900 11.64300 -63.83500 1.000 73.64000 74 THR B CA 1
ATOM 2867 C C . THR B 1 74 ? -40.03800 13.05000 -64.36900 1.000 73.45000 74 THR B C 1
ATOM 2868 O O . THR B 1 74 ? -40.94800 13.87900 -64.40400 1.000 75.49000 74 THR B O 1
ATOM 2872 N N . SER B 1 75 ? -38.79200 13.33200 -64.74900 1.000 74.54000 75 SER B N 1
ATOM 2873 C CA . SER B 1 75 ? -38.48500 14.58100 -65.43900 1.000 71.84000 75 SER B CA 1
ATOM 2874 C C . SER B 1 75 ? -38.97700 14.59600 -66.88100 1.000 71.79000 75 SER B C 1
ATOM 2875 O O . SER B 1 75 ? -38.97800 15.66000 -67.50500 1.000 76.36000 75 SER B O 1
ATOM 2878 N N . THR B 1 76 ? -39.37900 13.45700 -67.43400 1.000 74.42000 76 THR B N 1
ATOM 2879 C CA . THR B 1 76 ? -39.84300 13.39100 -68.81500 1.000 79.79000 76 THR B CA 1
ATOM 2880 C C . THR B 1 76 ? -41.35500 13.22300 -68.92200 1.000 80.49000 76 THR B C 1
ATOM 2881 O O . THR B 1 76 ? -41.86100 12.91000 -70.00800 1.000 79.21000 76 THR B O 1
ATOM 2885 N N . PHE B 1 77 ? -42.07700 13.45900 -67.82700 1.000 77.68000 77 PHE B N 1
ATOM 2886 C CA . PHE B 1 77 ? -43.52300 13.28800 -67.77500 1.000 72.46000 77 PHE B CA 1
ATOM 2887 C C . PHE B 1 77 ? -44.22700 14.12600 -68.83300 1.000 69.87000 77 PHE B C 1
ATOM 2888 O O . PHE B 1 77 ? -43.93900 15.31400 -69.00200 1.000 74.47000 77 PHE B O 1
ATOM 2896 N N . GLN B 1 78 ? -45.14000 13.48700 -69.55800 1.000 69.74000 78 GLN B N 1
ATOM 2897 C CA . GLN B 1 78 ? -46.08600 14.16700 -70.42500 1.000 69.42000 78 GLN B CA 1
ATOM 2898 C C . GLN B 1 78 ? -47.45800 13.57400 -70.13500 1.000 69.37000 78 GLN B C 1
ATOM 2899 O O . GLN B 1 78 ? -47.59800 12.34000 -70.08300 1.000 65.99000 78 GLN B O 1
ATOM 2905 N N . PRO B 1 79 ? -48.47800 14.40600 -69.91700 1.000 69.76000 79 PRO B N 1
ATOM 2906 C CA . PRO B 1 79 ? -49.76900 13.89100 -69.44600 1.000 65.37000 79 PRO B CA 1
ATOM 2907 C C . PRO B 1 79 ? -50.34000 12.84200 -70.38200 1.000 65.73000 79 PRO B C 1
ATOM 2908 O O . PRO B 1 79 ? -50.30600 12.98200 -71.60500 1.000 64.47000 79 PRO B O 1
ATOM 2912 N N . LEU B 1 80 ? -50.86800 11.77600 -69.78200 1.000 64.64000 80 LEU B N 1
ATOM 2913 C CA . LEU B 1 80 ? -51.44700 10.69900 -70.56700 1.000 66.98000 80 LEU B CA 1
ATOM 2914 C C . LEU B 1 80 ? -52.76700 11.11100 -71.20700 1.000 69.20000 80 LEU B C 1
ATOM 2915 O O . LEU B 1 80 ? -53.14700 10.55500 -72.24700 1.000 66.81000 80 LEU B O 1
ATOM 2920 N N . PHE B 1 81 ? -53.45200 12.10000 -70.64300 1.000 67.91000 81 PHE B N 1
ATOM 2921 C CA . PHE B 1 81 ? -54.75400 12.51500 -71.13400 1.000 59.13000 81 PHE B CA 1
ATOM 2922 C C . PHE B 1 81 ? -54.72300 13.98800 -71.49400 1.000 58.25000 81 PHE B C 1
ATOM 2923 O O . PHE B 1 81 ? -53.78400 14.71100 -71.16200 1.000 63.42000 81 PHE B O 1
ATOM 2931 N N . ASP B 1 82 ? -55.72200 14.41000 -72.25000 1.000 63.41000 82 ASP B N 1
ATOM 2932 C CA . ASP B 1 82 ? -56.00000 15.82600 -72.42000 1.000 61.77000 82 ASP B CA 1
ATOM 2933 C C . ASP B 1 82 ? -56.90700 16.29000 -71.29200 1.000 63.19000 82 ASP B C 1
ATOM 2934 O O . ASP B 1 82 ? -57.78500 15.54600 -70.83900 1.000 62.74000 82 ASP B O 1
ATOM 2939 N N . TYR B 1 83 ? -56.69400 17.51900 -70.84200 1.000 53.97000 83 TYR B N 1
ATOM 2940 C CA . TYR B 1 83 ? -57.47900 18.07500 -69.75400 1.000 54.78000 83 TYR B CA 1
ATOM 2941 C C . TYR B 1 83 ? -58.38100 19.16700 -70.30300 1.000 47.64000 83 TYR B C 1
ATOM 2942 O O . TYR B 1 83 ? -57.96700 19.96000 -71.15200 1.000 51.60000 83 TYR B O 1
ATOM 2951 N N . ASP B 1 84 ? -59.63300 19.15900 -69.86500 1.000 49.56000 84 ASP B N 1
ATOM 2952 C CA . ASP B 1 84 ? -60.48000 20.34000 -69.99100 1.000 45.51000 84 ASP B CA 1
ATOM 2953 C C . ASP B 1 84 ? -59.97200 21.35100 -68.96600 1.000 44.18000 84 ASP B C 1
ATOM 2954 O O . ASP B 1 84 ? -60.05900 21.10300 -67.75600 1.000 46.18000 84 ASP B O 1
ATOM 2959 N N . ILE B 1 85 ? -59.37600 22.45700 -69.43200 1.000 40.68000 85 ILE B N 1
ATOM 2960 C CA . ILE B 1 85 ? -58.66900 23.33400 -68.50100 1.000 41.73000 85 ILE B CA 1
ATOM 2961 C C . ILE B 1 85 ? -59.65300 24.05600 -67.57100 1.000 38.94000 85 ILE B C 1
ATOM 2962 O O . ILE B 1 85 ? -59.38800 24.20100 -66.37400 1.000 41.93000 85 ILE B O 1
ATOM 2967 N N . VAL B 1 86 ? -60.82400 24.45300 -68.07100 1.000 36.31000 86 VAL B N 1
ATOM 2968 C CA . VAL B 1 86 ? -61.79800 25.12700 -67.20700 1.000 38.84000 86 VAL B CA 1
ATOM 2969 C C . VAL B 1 86 ? -62.28200 24.18300 -66.11700 1.000 42.40000 86 VAL B C 1
ATOM 2970 O O . VAL B 1 86 ? -62.23800 24.50600 -64.92700 1.000 40.39000 86 VAL B O 1
ATOM 2974 N N . ARG B 1 87 ? -62.68500 22.97300 -66.50200 1.000 40.26000 87 ARG B N 1
ATOM 2975 C CA . ARG B 1 87 ? -63.21400 22.03400 -65.51900 1.000 38.47000 87 ARG B CA 1
ATOM 2976 C C . ARG B 1 87 ? -62.12100 21.54900 -64.55800 1.000 41.61000 87 ARG B C 1
ATOM 2977 O O . ARG B 1 87 ? -62.39100 21.32500 -63.37100 1.000 45.16000 87 ARG B O 1
ATOM 2985 N N . THR B 1 88 ? -60.88800 21.36600 -65.05100 1.000 41.46000 88 THR B N 1
ATOM 2986 C CA . THR B 1 88 ? -59.79400 20.93200 -64.18300 1.000 41.84000 88 THR B CA 1
ATOM 2987 C C . THR B 1 88 ? -59.49200 21.99200 -63.12600 1.000 41.21000 88 THR B C 1
ATOM 2988 O O . THR B 1 88 ? -59.33300 21.67700 -61.93900 1.000 40.56000 88 THR B O 1
ATOM 2992 N N . LEU B 1 89 ? -59.42300 23.26200 -63.54600 1.000 38.37000 89 LEU B N 1
ATOM 2993 C CA . LEU B 1 89 ? -59.20900 24.34700 -62.60300 1.000 40.34000 89 LEU B CA 1
ATOM 2994 C C . LEU B 1 89 ? -60.35900 24.44500 -61.61100 1.000 43.11000 89 LEU B C 1
ATOM 2995 O O . LEU B 1 89 ? -60.13700 24.76400 -60.43000 1.000 37.56000 89 LEU B O 1
ATOM 3000 N N . ALA B 1 90 ? -61.58500 24.12200 -62.05200 1.000 37.18000 90 ALA B N 1
ATOM 3001 C CA . ALA B 1 90 ? -62.70500 24.07400 -61.11800 1.000 40.25000 90 ALA B CA 1
ATOM 3002 C C . ALA B 1 90 ? -62.50500 22.96500 -60.09400 1.000 37.54000 90 ALA B C 1
ATOM 3003 O O . ALA B 1 90 ? -62.67600 23.17400 -58.88500 1.000 37.84000 90 ALA B O 1
ATOM 3005 N N . THR B 1 91 ? -62.09400 21.78700 -60.55200 1.000 43.43000 91 THR B N 1
ATOM 3006 C CA . THR B 1 91 ? -61.93500 20.66000 -59.63600 1.000 38.53000 91 THR B CA 1
ATOM 3007 C C . THR B 1 91 ? -60.88700 20.95600 -58.57000 1.000 38.53000 91 THR B C 1
ATOM 3008 O O . THR B 1 91 ? -61.10300 20.68400 -57.38500 1.000 42.77000 91 THR B O 1
ATOM 3012 N N . ILE B 1 92 ? -59.74600 21.52800 -58.96000 1.000 40.47000 92 ILE B N 1
ATOM 3013 C CA . ILE B 1 92 ? -58.71800 21.79600 -57.96200 1.000 38.16000 92 ILE B CA 1
ATOM 3014 C C . ILE B 1 92 ? -59.09700 22.95900 -57.04800 1.000 44.46000 92 ILE B C 1
ATOM 3015 O O . ILE B 1 92 ? -58.54800 23.06600 -55.94700 1.000 42.19000 92 ILE B O 1
ATOM 3020 N N . SER B 1 93 ? -60.02800 23.83300 -57.46000 1.000 42.07000 93 SER B N 1
ATOM 3021 C CA . SER B 1 93 ? -60.48700 24.93100 -56.61300 1.000 41.43000 93 SER B CA 1
ATOM 3022 C C . SER B 1 93 ? -61.81400 24.63400 -55.94000 1.000 42.61000 93 SER B C 1
ATOM 3023 O O . SER B 1 93 ? -62.31400 25.48400 -55.20600 1.000 42.12000 93 SER B O 1
ATOM 3026 N N . GLN B 1 94 ? -62.40800 23.46400 -56.18400 1.000 44.46000 94 GLN B N 1
ATOM 3027 C CA . GLN B 1 94 ? -63.70700 23.14700 -55.60000 1.000 43.41000 94 GLN B CA 1
ATOM 3028 C C . GLN B 1 94 ? -63.73300 21.78000 -54.91500 1.000 44.32000 94 GLN B C 1
ATOM 3029 O O . GLN B 1 94 ? -64.19600 21.66900 -53.77600 1.000 49.14000 94 GLN B O 1
ATOM 3035 N N . GLY B 1 95 ? -63.21400 20.74100 -55.57200 1.000 44.59000 95 GLY B N 1
ATOM 3036 C CA . GLY B 1 95 ? -63.33100 19.37700 -55.06300 1.000 44.31000 95 GLY B CA 1
ATOM 3037 C C . GLY B 1 95 ? -63.66900 18.36800 -56.14700 1.000 44.02000 95 GLY B C 1
ATOM 3038 O O . GLY B 1 95 ? -64.00200 18.76300 -57.27200 1.000 43.72000 95 GLY B O 1
ATOM 3039 N N . PHE B 1 96 ? -63.66600 17.06900 -55.82000 1.000 47.38000 96 PHE B N 1
ATOM 3040 C CA . PHE B 1 96 ? -63.67200 16.01700 -56.83900 1.000 46.39000 96 PHE B CA 1
ATOM 3041 C C . PHE B 1 96 ? -65.05000 15.54200 -57.30200 1.000 49.91000 96 PHE B C 1
ATOM 3042 O O . PHE B 1 96 ? -65.16900 15.03400 -58.42300 1.000 59.63000 96 PHE B O 1
ATOM 3050 N N . GLY B 1 97 ? -66.11100 15.62700 -56.52400 1.000 45.49000 97 GLY B N 1
ATOM 3051 C CA . GLY B 1 97 ? -67.33600 15.07900 -57.10900 1.000 55.74000 97 GLY B CA 1
ATOM 3052 C C . GLY B 1 97 ? -67.89800 15.87100 -58.30600 1.000 45.18000 97 GLY B C 1
ATOM 3053 O O . GLY B 1 97 ? -67.27600 16.77800 -58.86400 1.000 46.31000 97 GLY B O 1
ATOM 3054 N N . ASP B 1 98 ? -69.11300 15.49000 -58.70300 1.000 42.66000 98 ASP B N 1
ATOM 3055 C CA . ASP B 1 98 ? -69.95100 16.37500 -59.50500 1.000 44.71000 98 ASP B CA 1
ATOM 3056 C C . ASP B 1 98 ? -70.71900 17.35600 -58.63300 1.000 42.95000 98 ASP B C 1
ATOM 3057 O O . ASP B 1 98 ? -71.34600 18.28900 -59.15800 1.000 43.26000 98 ASP B O 1
ATOM 3062 N N . GLY B 1 99 ? -70.68700 17.16100 -57.32400 1.000 41.34000 99 GLY B N 1
ATOM 3063 C CA . GLY B 1 99 ? -71.36700 18.01500 -56.38300 1.000 41.51000 99 GLY B CA 1
ATOM 3064 C C . GLY B 1 99 ? -72.68400 17.48100 -55.87300 1.000 43.34000 99 GLY B C 1
ATOM 3065 O O . GLY B 1 99 ? -73.27000 18.09600 -54.97200 1.000 46.98000 99 GLY B O 1
ATOM 3066 N N . PHE B 1 100 ? -73.16100 16.35400 -56.39800 1.000 46.23000 100 PHE B N 1
ATOM 3067 C CA . PHE B 1 100 ? -74.50500 15.87400 -56.08200 1.000 47.74000 100 PHE B CA 1
ATOM 3068 C C . PHE B 1 100 ? -74.56700 15.05100 -54.79000 1.000 49.08000 100 PHE B C 1
ATOM 3069 O O . PHE B 1 100 ? -75.66100 14.66800 -54.36600 1.000 50.27000 100 PHE B O 1
ATOM 3077 N N . LEU B 1 101 ? -73.43100 14.77400 -54.14900 1.000 48.17000 101 LEU B N 1
ATOM 3078 C CA . LEU B 1 101 ? -73.38800 13.96800 -52.93200 1.000 52.01000 101 LEU B CA 1
ATOM 3079 C C . LEU B 1 101 ? -72.92800 14.76100 -51.71000 1.000 54.92000 101 LEU B C 1
ATOM 3080 O O . LEU B 1 101 ? -72.29200 14.20400 -50.81500 1.000 60.64000 101 LEU B O 1
ATOM 3085 N N . GLY B 1 102 ? -73.17200 16.06200 -51.67900 1.000 50.01000 102 GLY B N 1
ATOM 3086 C CA . GLY B 1 102 ? -72.86200 16.85400 -50.50700 1.000 47.66000 102 GLY B CA 1
ATOM 3087 C C . GLY B 1 102 ? -71.63300 17.71800 -50.72100 1.000 47.66000 102 GLY B C 1
ATOM 3088 O O . GLY B 1 102 ? -70.99000 17.69400 -51.77000 1.000 44.86000 102 GLY B O 1
ATOM 3089 N N . LYS B 1 103 ? -71.34100 18.50700 -49.69100 1.000 48.12000 103 LYS B N 1
ATOM 3090 C CA . LYS B 1 103 ? -70.23100 19.44300 -49.73300 1.000 46.91000 103 LYS B CA 1
ATOM 3091 C C . LYS B 1 103 ? -68.93800 18.71900 -50.08800 1.000 49.52000 103 LYS B C 1
ATOM 3092 O O . LYS B 1 103 ? -68.64100 17.65200 -49.55300 1.000 50.52000 103 LYS B O 1
ATOM 3098 N N . VAL B 1 104 ? -68.15900 19.32000 -50.98400 1.000 51.95000 104 VAL B N 1
ATOM 3099 C CA . VAL B 1 104 ? -66.83300 18.83700 -51.32400 1.000 48.04000 104 VAL B CA 1
ATOM 3100 C C . VAL B 1 104 ? -65.84600 19.95400 -51.00600 1.000 51.46000 104 VAL B C 1
ATOM 3101 O O . VAL B 1 104 ? -66.21700 21.11100 -50.80500 1.000 51.57000 104 VAL B O 1
ATOM 3105 N N . ARG B 1 105 ? -64.57400 19.58300 -50.93900 1.000 55.11000 105 ARG B N 1
ATOM 3106 C CA . ARG B 1 105 ? -63.49900 20.46900 -50.53500 1.000 52.99000 105 ARG B CA 1
ATOM 3107 C C . ARG B 1 105 ? -62.32000 20.36100 -51.48800 1.000 45.90000 105 ARG B C 1
ATOM 3108 O O . ARG B 1 105 ? -62.04700 19.28700 -52.02700 1.000 51.27000 105 ARG B O 1
ATOM 3116 N N . PRO B 1 106 ? -61.59700 21.45500 -51.70300 1.000 48.35000 106 PRO B N 1
ATOM 3117 C CA . PRO B 1 106 ? -60.47700 21.43900 -52.64200 1.000 45.37000 106 PRO B CA 1
ATOM 3118 C C . PRO B 1 106 ? -59.42600 20.42100 -52.24100 1.000 48.29000 106 PRO B C 1
ATOM 3119 O O . PRO B 1 106 ? -59.12500 20.24800 -51.04700 1.000 46.78000 106 PRO B O 1
ATOM 3123 N N . PRO B 1 107 ? -58.83800 19.73800 -53.22500 1.000 47.74000 107 PRO B N 1
ATOM 3124 C CA . PRO B 1 107 ? -57.84100 18.70500 -52.93500 1.000 48.98000 107 PRO B CA 1
ATOM 3125 C C . PRO B 1 107 ? -56.43100 19.24100 -52.72800 1.000 51.77000 107 PRO B C 1
ATOM 3126 O O . PRO B 1 107 ? -55.47200 18.46400 -52.80200 1.000 54.35000 107 PRO B O 1
ATOM 3130 N N . MET B 1 108 ? -56.27000 20.53700 -52.48600 1.000 48.82000 108 MET B N 1
ATOM 3131 C CA . MET B 1 108 ? -54.93600 21.13100 -52.41300 1.000 46.09000 108 MET B CA 1
ATOM 3132 C C . MET B 1 108 ? -55.10700 22.55700 -51.89100 1.000 45.38000 108 MET B C 1
ATOM 3133 O O . MET B 1 108 ? -56.22800 23.03300 -51.69600 1.000 45.87000 108 MET B O 1
ATOM 3138 N N . ALA B 1 109 ? -53.98000 23.24200 -51.68400 1.000 42.26000 109 ALA B N 1
ATOM 3139 C CA . ALA B 1 109 ? -53.94500 24.62100 -51.18700 1.000 42.55000 109 ALA B CA 1
ATOM 3140 C C . ALA B 1 109 ? -54.37200 25.56300 -52.31100 1.000 39.45000 109 ALA B C 1
ATOM 3141 O O . ALA B 1 109 ? -53.55700 26.20100 -52.97800 1.000 37.78000 109 ALA B O 1
ATOM 3143 N N . CYS B 1 110 ? -55.68500 25.64300 -52.52100 1.000 38.97000 110 CYS B N 1
ATOM 3144 C CA . CYS B 1 110 ? -56.25300 26.43900 -53.59600 1.000 35.79000 110 CYS B CA 1
ATOM 3145 C C . CYS B 1 110 ? -57.55000 27.05900 -53.10200 1.000 39.76000 110 CYS B C 1
ATOM 3146 O O . CYS B 1 110 ? -58.38200 26.36400 -52.51200 1.000 38.08000 110 CYS B O 1
ATOM 3149 N N . GLU B 1 111 ? -57.69000 28.37000 -53.28200 1.000 40.24000 111 GLU B N 1
ATOM 3150 C CA . GLU B 1 111 ? -58.85400 29.10900 -52.82000 1.000 38.66000 111 GLU B CA 1
ATOM 3151 C C . GLU B 1 111 ? -59.50300 29.82600 -54.00000 1.000 38.94000 111 GLU B C 1
ATOM 3152 O O . GLU B 1 111 ? -58.83000 30.23800 -54.94900 1.000 38.82000 111 GLU B O 1
ATOM 3158 N N . ALA B 1 112 ? -60.81800 29.96800 -53.92100 1.000 39.01000 112 ALA B N 1
ATOM 3159 C CA . ALA B 1 112 ? -61.62600 30.68100 -54.90900 1.000 38.00000 112 ALA B CA 1
ATOM 3160 C C . ALA B 1 112 ? -62.55600 31.58800 -54.11800 1.000 41.13000 112 ALA B C 1
ATOM 3161 O O . ALA B 1 112 ? -63.72300 31.23900 -53.87700 1.000 40.96000 112 ALA B O 1
ATOM 3163 N N . PRO B 1 113 ? -62.06400 32.74100 -53.66700 1.000 35.89000 113 PRO B N 1
ATOM 3164 C CA . PRO B 1 113 ? -62.80000 33.55500 -52.68500 1.000 33.93000 113 PRO B CA 1
ATOM 3165 C C . PRO B 1 113 ? -63.83900 34.50700 -53.26300 1.000 39.46000 113 PRO B C 1
ATOM 3166 O O . PRO B 1 113 ? -64.34900 35.34600 -52.51500 1.000 39.07000 113 PRO B O 1
ATOM 3170 N N . PHE B 1 114 ? -64.15000 34.43800 -54.55300 1.000 39.63000 114 PHE B N 1
ATOM 3171 C CA . PHE B 1 114 ? -65.00300 35.44600 -55.17900 1.000 36.50000 114 PHE B CA 1
ATOM 3172 C C . PHE B 1 114 ? -66.49600 35.12600 -55.12800 1.000 36.98000 114 PHE B C 1
ATOM 3173 O O . PHE B 1 114 ? -67.29600 35.93600 -55.60600 1.000 39.55000 114 PHE B O 1
ATOM 3181 N N . HIS B 1 115 ? -66.90100 33.97200 -54.61200 1.000 36.59000 115 HIS B N 1
ATOM 3182 C CA . HIS B 1 115 ? -68.32000 33.61900 -54.59300 1.000 42.17000 115 HIS B CA 1
ATOM 3183 C C . HIS B 1 115 ? -69.01700 34.32000 -53.42800 1.000 45.79000 115 HIS B C 1
ATOM 3184 O O . HIS B 1 115 ? -68.55600 34.24300 -52.28500 1.000 42.51000 115 HIS B O 1
ATOM 3191 N N . LEU B 1 116 ? -70.11500 35.01800 -53.71500 1.000 40.64000 116 LEU B N 1
ATOM 3192 C CA . LEU B 1 116 ? -71.02700 35.40200 -52.64300 1.000 40.31000 116 LEU B CA 1
ATOM 3193 C C . LEU B 1 116 ? -72.13100 34.34800 -52.69000 1.000 44.47000 116 LEU B C 1
ATOM 3194 O O . LEU B 1 116 ? -71.90900 33.25800 -53.22700 1.000 50.64000 116 LEU B O 1
ATOM 3199 N N . ASN B 1 117 ? -73.32000 34.63800 -52.18500 1.000 34.35000 117 ASN B N 1
ATOM 3200 C CA . ASN B 1 117 ? -74.36500 33.62700 -52.22200 1.000 37.31000 117 ASN B CA 1
ATOM 3201 C C . ASN B 1 117 ? -74.78600 33.15800 -53.62100 1.000 41.36000 117 ASN B C 1
ATOM 3202 O O . ASN B 1 117 ? -74.68200 33.88400 -54.61100 1.000 39.22000 117 ASN B O 1
ATOM 3207 N N . LYS B 1 118 ? -75.28800 31.93200 -53.68600 1.000 42.82000 118 LYS B N 1
ATOM 3208 C CA . LYS B 1 118 ? -75.74500 31.29200 -54.91200 1.000 40.70000 118 LYS B CA 1
ATOM 3209 C C . LYS B 1 118 ? -77.26700 31.17400 -54.90400 1.000 41.76000 118 LYS B C 1
ATOM 3210 O O . LYS B 1 118 ? -77.89400 31.18400 -53.83800 1.000 39.80000 118 LYS B O 1
ATOM 3216 N N . PRO B 1 119 ? -77.90300 31.04200 -56.07000 1.000 40.44000 119 PRO B N 1
ATOM 3217 C CA . PRO B 1 119 ? -79.34600 30.78100 -56.07300 1.000 42.19000 119 PRO B CA 1
ATOM 3218 C C . PRO B 1 119 ? -79.66300 29.51900 -55.28500 1.000 42.34000 119 PRO B C 1
ATOM 3219 O O . PRO B 1 119 ? -78.80200 28.66000 -55.07000 1.000 39.31000 119 PRO B O 1
ATOM 3223 N N . LYS B 1 120 ? -80.91100 29.45100 -54.81500 1.000 40.98000 120 LYS B N 1
ATOM 3224 C CA . LYS B 1 120 ? -81.41700 28.26700 -54.12900 1.000 44.07000 120 LYS B CA 1
ATOM 3225 C C . LYS B 1 120 ? -81.47400 27.10800 -55.10600 1.000 38.50000 120 LYS B C 1
ATOM 3226 O O . LYS B 1 120 ? -81.88500 27.27600 -56.25700 1.000 37.07000 120 LYS B O 1
ATOM 3232 N N . LEU B 1 121 ? -81.05800 25.92800 -54.63700 1.000 40.44000 121 LEU B N 1
ATOM 3233 C CA . LEU B 1 121 ? -81.05500 24.72700 -55.47100 1.000 42.55000 121 LEU B CA 1
ATOM 3234 C C . LEU B 1 121 ? -82.39300 24.51900 -56.17600 1.000 43.61000 121 LEU B C 1
ATOM 3235 O O . LEU B 1 121 ? -82.44300 24.19200 -57.36600 1.000 40.42000 121 LEU B O 1
ATOM 3240 N N . GLU B 1 122 ? -83.49500 24.67800 -55.44100 1.000 43.51000 122 GLU B N 1
ATOM 3241 C CA . GLU B 1 122 ? -84.80700 24.43500 -56.03100 1.000 44.34000 122 GLU B CA 1
ATOM 3242 C C . GLU B 1 122 ? -85.14800 25.47100 -57.08600 1.000 40.90000 122 GLU B C 1
ATOM 3243 O O . GLU B 1 122 ? -85.82100 25.14900 -58.06800 1.000 43.14000 122 GLU B O 1
ATOM 3249 N N . VAL B 1 123 ? -84.70400 26.71600 -56.90700 1.000 39.82000 123 VAL B N 1
ATOM 3250 C CA . VAL B 1 123 ? -85.00900 27.74500 -57.89300 1.000 36.74000 123 VAL B CA 1
ATOM 3251 C C . VAL B 1 123 ? -84.25200 27.48800 -59.20100 1.000 38.75000 123 VAL B C 1
ATOM 3252 O O . VAL B 1 123 ? -84.86000 27.49600 -60.28100 1.000 36.32000 123 VAL B O 1
ATOM 3256 N N . VAL B 1 124 ? -82.92700 27.22900 -59.13300 1.000 37.38000 124 VAL B N 1
ATOM 3257 C CA . VAL B 1 124 ? -82.17100 26.95000 -60.36300 1.000 39.29000 124 VAL B CA 1
ATOM 3258 C C . VAL B 1 124 ? -82.73600 25.72700 -61.05600 1.000 37.94000 124 VAL B C 1
ATOM 3259 O O . VAL B 1 124 ? -82.84400 25.68700 -62.28700 1.000 35.56000 124 VAL B O 1
ATOM 3263 N N . ALA B 1 125 ? -83.06700 24.69500 -60.27300 1.000 36.39000 125 ALA B N 1
ATOM 3264 C CA . ALA B 1 125 ? -83.59500 23.46500 -60.85100 1.000 41.80000 125 ALA B CA 1
ATOM 3265 C C . ALA B 1 125 ? -84.93100 23.70300 -61.54100 1.000 39.55000 125 ALA B C 1
ATOM 3266 O O . ALA B 1 125 ? -85.18000 23.17600 -62.63700 1.000 43.65000 125 ALA B O 1
ATOM 3268 N N . ALA B 1 126 ? -85.80800 24.49100 -60.92000 1.000 36.89000 126 ALA B N 1
ATOM 3269 C CA . ALA B 1 126 ? -87.11600 24.70800 -61.52400 1.000 36.05000 126 ALA B CA 1
ATOM 3270 C C . ALA B 1 126 ? -86.98700 25.45900 -62.84300 1.000 39.42000 126 ALA B C 1
ATOM 3271 O O . ALA B 1 126 ? -87.67000 25.13200 -63.81900 1.000 37.05000 126 ALA B O 1
ATOM 3273 N N . ILE B 1 127 ? -86.09600 26.45200 -62.90300 1.000 35.77000 127 ILE B N 1
ATOM 3274 C CA . ILE B 1 127 ? -85.89900 27.17700 -64.15300 1.000 36.68000 127 ILE B CA 1
ATOM 3275 C C . ILE B 1 127 ? -85.25300 26.28100 -65.20400 1.000 38.71000 127 ILE B C 1
ATOM 3276 O O . ILE B 1 127 ? -85.67200 26.26500 -66.36500 1.000 39.57000 127 ILE B O 1
ATOM 3281 N N . SER B 1 128 ? -84.23500 25.51400 -64.81300 1.000 39.26000 128 SER B N 1
ATOM 3282 C CA . SER B 1 128 ? -83.62000 24.55600 -65.72300 1.000 37.59000 128 SER B CA 1
ATOM 3283 C C . SER B 1 128 ? -84.64100 23.54400 -66.24100 1.000 40.11000 128 SER B C 1
ATOM 3284 O O . SER B 1 128 ? -84.66100 23.21500 -67.43500 1.000 41.05000 128 SER B O 1
ATOM 3287 N N . GLU B 1 129 ? -85.50900 23.05100 -65.35900 1.000 41.62000 129 GLU B N 1
ATOM 3288 C CA . GLU B 1 129 ? -86.55400 22.13600 -65.80100 1.000 41.44000 129 GLU B CA 1
ATOM 3289 C C . GLU B 1 129 ? -87.47700 22.79200 -66.82400 1.000 42.43000 129 GLU B C 1
ATOM 3290 O O . GLU B 1 129 ? -87.80600 22.18700 -67.85100 1.000 44.44000 129 GLU B O 1
ATOM 3296 N N . ALA B 1 130 ? -87.88900 24.03500 -66.57700 1.000 41.22000 130 ALA B N 1
ATOM 3297 C CA . ALA B 1 130 ? -88.77400 24.71400 -67.51700 1.000 39.87000 130 ALA B CA 1
ATOM 3298 C C . ALA B 1 130 ? -88.09100 24.94600 -68.85700 1.000 43.80000 130 ALA B C 1
ATOM 3299 O O . ALA B 1 130 ? -88.71900 24.80800 -69.91200 1.000 42.23000 130 ALA B O 1
ATOM 3301 N N . ILE B 1 131 ? -86.80900 25.31400 -68.83800 1.000 43.27000 131 ILE B N 1
ATOM 3302 C CA . ILE B 1 131 ? -86.06600 25.46600 -70.08400 1.000 41.42000 131 ILE B CA 1
ATOM 3303 C C . ILE B 1 131 ? -86.05500 24.14900 -70.84700 1.000 43.30000 131 ILE B C 1
ATOM 3304 O O . ILE B 1 131 ? -86.32100 24.10600 -72.05500 1.000 44.86000 131 ILE B O 1
ATOM 3309 N N . HIS B 1 132 ? -85.76300 23.05500 -70.14200 1.000 42.16000 132 HIS B N 1
ATOM 3310 C CA . HIS B 1 132 ? -85.72100 21.73500 -70.76700 1.000 46.28000 132 HIS B CA 1
ATOM 3311 C C . HIS B 1 132 ? -87.06200 21.36700 -71.39800 1.000 47.88000 132 HIS B C 1
ATOM 3312 O O . HIS B 1 132 ? -87.10700 20.83700 -72.50900 1.000 47.98000 132 HIS B O 1
ATOM 3319 N N . LYS B 1 133 ? -88.16600 21.63500 -70.70300 1.000 45.81000 133 LYS B N 1
ATOM 3320 C CA . LYS B 1 133 ? -89.48800 21.28700 -71.20100 1.000 43.18000 133 LYS B CA 1
ATOM 3321 C C . LYS B 1 133 ? -90.06400 22.33800 -72.12900 1.000 44.51000 133 LYS B C 1
ATOM 3322 O O . LYS B 1 133 ? -91.18500 22.15500 -72.61700 1.000 48.44000 133 LYS B O 1
ATOM 3328 N N . ARG B 1 134 ? -89.34100 23.42900 -72.37100 1.000 43.20000 134 ARG B N 1
ATOM 3329 C CA . ARG B 1 134 ? -89.83000 24.50500 -73.22700 1.000 45.56000 134 ARG B CA 1
ATOM 3330 C C . ARG B 1 134 ? -91.15800 25.04300 -72.71200 1.000 47.72000 134 ARG B C 1
ATOM 3331 O O . ARG B 1 134 ? -92.09500 25.24900 -73.48200 1.000 44.94000 134 ARG B O 1
ATOM 3339 N N . ALA B 1 135 ? -91.24300 25.25700 -71.39900 1.000 40.82000 135 ALA B N 1
ATOM 3340 C CA . ALA B 1 135 ? -92.47700 25.64800 -70.73800 1.000 39.81000 135 ALA B CA 1
ATOM 3341 C C . ALA B 1 135 ? -92.46700 27.12600 -70.35500 1.000 43.24000 135 ALA B C 1
ATOM 3342 O O . ALA B 1 135 ? -91.43900 27.80300 -70.37700 1.000 40.95000 135 ALA B O 1
ATOM 3344 N N . VAL B 1 136 ? -93.66400 27.62300 -70.05100 1.000 39.00000 136 VAL B N 1
ATOM 3345 C CA . VAL B 1 136 ? -93.90400 28.89300 -69.39300 1.000 36.78000 136 VAL B CA 1
ATOM 3346 C C . VAL B 1 136 ? -93.84700 28.65900 -67.89000 1.000 42.26000 136 VAL B C 1
ATOM 3347 O O . VAL B 1 136 ? -94.27200 27.60100 -67.40600 1.000 40.85000 136 VAL B O 1
ATOM 3351 N N . ILE B 1 137 ? -93.32000 29.62900 -67.13800 1.000 38.76000 137 ILE B N 1
ATOM 3352 C CA . ILE B 1 137 ? -93.36000 29.55900 -65.67600 1.000 39.75000 137 ILE B CA 1
ATOM 3353 C C . ILE B 1 137 ? -93.91600 30.85500 -65.10100 1.000 41.15000 137 ILE B C 1
ATOM 3354 O O . ILE B 1 137 ? -93.68800 31.95200 -65.62400 1.000 38.93000 137 ILE B O 1
ATOM 3359 N N . ASN B 1 138 ? -94.61800 30.72700 -63.98700 1.000 37.95000 138 ASN B N 1
ATOM 3360 C CA . ASN B 1 138 ? -94.96100 31.89300 -63.19700 1.000 44.07000 138 ASN B CA 1
ATOM 3361 C C . ASN B 1 138 ? -93.87600 32.05900 -62.14300 1.000 40.01000 138 ASN B C 1
ATOM 3362 O O . ASN B 1 138 ? -93.45500 31.08300 -61.51800 1.000 41.64000 138 ASN B O 1
ATOM 3367 N N . ILE B 1 139 ? -93.38400 33.27500 -61.98000 1.000 42.10000 139 ILE B N 1
ATOM 3368 C CA . ILE B 1 139 ? -92.35800 33.51800 -60.98100 1.000 44.85000 139 ILE B CA 1
ATOM 3369 C C . ILE B 1 139 ? -92.77900 34.70700 -60.13300 1.000 42.20000 139 ILE B C 1
ATOM 3370 O O . ILE B 1 139 ? -93.57000 35.55800 -60.54800 1.000 43.01000 139 ILE B O 1
ATOM 3375 N N . GLU B 1 140 ? -92.25200 34.73200 -58.91900 1.000 34.66000 140 GLU B N 1
ATOM 3376 C CA . GLU B 1 140 ? -92.20300 35.94300 -58.13100 1.000 43.41000 140 GLU B CA 1
ATOM 3377 C C . GLU B 1 140 ? -90.80100 36.51200 -58.25700 1.000 41.04000 140 GLU B C 1
ATOM 3378 O O . GLU B 1 140 ? -89.81400 35.77400 -58.25000 1.000 43.01000 140 GLU B O 1
ATOM 3384 N N . TYR B 1 141 ? -90.72900 37.81700 -58.46900 1.000 39.92000 141 TYR B N 1
ATOM 3385 C CA . TYR B 1 141 ? -89.48200 38.49100 -58.79500 1.000 41.63000 141 TYR B CA 1
ATOM 3386 C C . TYR B 1 141 ? -89.50600 39.85800 -58.14200 1.000 39.16000 141 TYR B C 1
ATOM 3387 O O . TYR B 1 141 ? -90.52000 40.55800 -58.17900 1.000 42.66000 141 TYR B O 1
ATOM 3396 N N . THR B 1 142 ? -88.39400 40.23200 -57.55600 1.000 37.20000 142 THR B N 1
ATOM 3397 C CA . THR B 1 142 ? -88.23500 41.54800 -56.95400 1.000 40.34000 142 THR B CA 1
ATOM 3398 C C . THR B 1 142 ? -87.23900 42.31400 -57.81100 1.000 37.59000 142 THR B C 1
ATOM 3399 O O . THR B 1 142 ? -86.04600 41.99600 -57.82300 1.000 38.86000 142 THR B O 1
ATOM 3403 N N . SER B 1 143 ? -87.72100 43.29500 -58.55400 1.000 38.33000 143 SER B N 1
ATOM 3404 C CA . SER B 1 143 ? -86.84800 44.00500 -59.46700 1.000 36.90000 143 SER B CA 1
ATOM 3405 C C . SER B 1 143 ? -86.29600 45.26800 -58.80800 1.000 39.61000 143 SER B C 1
ATOM 3406 O O . SER B 1 143 ? -86.85500 45.78400 -57.83900 1.000 36.72000 143 SER B O 1
ATOM 3409 N N . LEU B 1 144 ? -85.18600 45.76600 -59.35600 1.000 39.78000 144 LEU B N 1
ATOM 3410 C CA . LEU B 1 144 ? -84.64900 47.03500 -58.88900 1.000 39.29000 144 LEU B CA 1
ATOM 3411 C C . LEU B 1 144 ? -85.54200 48.19700 -59.29300 1.000 41.04000 144 LEU B C 1
ATOM 3412 O O . LEU B 1 144 ? -85.59600 49.21300 -58.59100 1.000 39.07000 144 LEU B O 1
ATOM 3417 N N . SER B 1 145 ? -86.24900 48.08100 -60.41100 1.000 38.23000 145 SER B N 1
ATOM 3418 C CA . SER B 1 145 ? -87.04500 49.21300 -60.85200 1.000 38.66000 145 SER B CA 1
ATOM 3419 C C . SER B 1 145 ? -88.41200 49.24700 -60.19900 1.000 35.48000 145 SER B C 1
ATOM 3420 O O . SER B 1 145 ? -88.94700 50.32900 -59.99500 1.000 41.70000 145 SER B O 1
ATOM 3423 N N . SER B 1 146 ? -88.99400 48.10100 -59.83700 1.000 37.16000 146 SER B N 1
ATOM 3424 C CA . SER B 1 146 ? -90.35100 48.11900 -59.31200 1.000 38.60000 146 SER B CA 1
ATOM 3425 C C . SER B 1 146 ? -90.59200 47.31300 -58.04400 1.000 42.34000 146 SER B C 1
ATOM 3426 O O . SER B 1 146 ? -91.73500 47.27000 -57.59300 1.000 40.52000 146 SER B O 1
ATOM 3429 N N . GLY B 1 147 ? -89.59500 46.67600 -57.45800 1.000 38.21000 147 GLY B N 1
ATOM 3430 C CA . GLY B 1 147 ? -89.84200 45.89000 -56.26400 1.000 37.60000 147 GLY B CA 1
ATOM 3431 C C . GLY B 1 147 ? -90.54800 44.58100 -56.57700 1.000 39.62000 147 GLY B C 1
ATOM 3432 O O . GLY B 1 147 ? -90.57200 44.10000 -57.71500 1.000 41.81000 147 GLY B O 1
ATOM 3433 N N . HIS B 1 148 ? -91.21800 44.05500 -55.56100 1.000 39.34000 148 HIS B N 1
ATOM 3434 C CA . HIS B 1 148 ? -91.79500 42.71600 -55.64400 1.000 40.40000 148 HIS B CA 1
ATOM 3435 C C . HIS B 1 148 ? -93.00900 42.67200 -56.54900 1.000 40.05000 148 HIS B C 1
ATOM 3436 O O . HIS B 1 148 ? -93.80000 43.61400 -56.59300 1.000 39.92000 148 HIS B O 1
ATOM 3443 N N . GLY B 1 149 ? -93.15800 41.55200 -57.25000 1.000 41.65000 149 GLY B N 1
ATOM 3444 C CA . GLY B 1 149 ? -94.30900 41.30200 -58.09900 1.000 38.38000 149 GLY B CA 1
ATOM 3445 C C . GLY B 1 149 ? -94.21600 39.90300 -58.66400 1.000 40.03000 149 GLY B C 1
ATOM 3446 O O . GLY B 1 149 ? -93.25800 39.16800 -58.41300 1.000 38.55000 149 GLY B O 1
ATOM 3447 N N . SER B 1 150 ? -95.22300 39.53300 -59.43700 1.000 41.59000 150 SER B N 1
ATOM 3448 C CA . SER B 1 150 ? -95.20700 38.24200 -60.10700 1.000 42.24000 150 SER B CA 1
ATOM 3449 C C . SER B 1 150 ? -95.40900 38.45100 -61.60700 1.000 43.06000 150 SER B C 1
ATOM 3450 O O . SER B 1 150 ? -95.86200 39.51400 -62.04900 1.000 42.27000 150 SER B O 1
ATOM 3453 N N . ARG B 1 151 ? -95.01000 37.44900 -62.40000 1.000 42.52000 151 ARG B N 1
ATOM 3454 C CA . ARG B 1 151 ? -95.13800 37.52400 -63.85600 1.000 40.35000 151 ARG B CA 1
ATOM 3455 C C . ARG B 1 151 ? -94.89100 36.14600 -64.45600 1.000 41.41000 151 ARG B C 1
ATOM 3456 O O . ARG B 1 151 ? -94.35700 35.24600 -63.79500 1.000 44.29000 151 ARG B O 1
ATOM 3464 N N . GLN B 1 152 ? -95.32700 35.97700 -65.70500 1.000 40.91000 152 GLN B N 1
ATOM 3465 C CA . GLN B 1 152 ? -95.03200 34.78000 -66.49200 1.000 41.51000 152 GLN B CA 1
ATOM 3466 C C . GLN B 1 152 ? -93.84300 35.05300 -67.39400 1.000 36.70000 152 GLN B C 1
ATOM 3467 O O . GLN B 1 152 ? -93.77500 36.10300 -68.03200 1.000 39.50000 152 GLN B O 1
ATOM 3473 N N . ILE B 1 153 ? -92.91400 34.10700 -67.45600 1.000 37.14000 153 ILE B N 1
ATOM 3474 C CA . ILE B 1 153 ? -91.74500 34.25000 -68.30800 1.000 36.76000 153 ILE B CA 1
ATOM 3475 C C . ILE B 1 153 ? -91.52600 32.94900 -69.05000 1.000 38.39000 153 ILE B C 1
ATOM 3476 O O . ILE B 1 153 ? -91.95100 31.88100 -68.60900 1.000 33.73000 153 ILE B O 1
ATOM 3481 N N . VAL B 1 154 ? -90.87300 33.05400 -70.19800 1.000 37.65000 154 VAL B N 1
ATOM 3482 C CA . VAL B 1 154 ? -90.54300 31.91100 -71.03100 1.000 35.82000 154 VAL B CA 1
ATOM 3483 C C . VAL B 1 154 ? -89.03100 31.80900 -71.09100 1.000 34.61000 154 VAL B C 1
ATOM 3484 O O . VAL B 1 154 ? -88.38500 32.51200 -71.87200 1.000 34.79000 154 VAL B O 1
ATOM 3488 N N . PRO B 1 155 ? -88.42900 30.97100 -70.24900 1.000 33.31000 155 PRO B N 1
ATOM 3489 C CA . PRO B 1 155 ? -86.96700 30.92300 -70.14800 1.000 32.45000 155 PRO B CA 1
ATOM 3490 C C . PRO B 1 155 ? -86.34600 30.12900 -71.27700 1.000 33.76000 155 PRO B C 1
ATOM 3491 O O . PRO B 1 155 ? -86.89500 29.12400 -71.72500 1.000 35.93000 155 PRO B O 1
ATOM 3495 N N . HIS B 1 156 ? -85.15300 30.54900 -71.71500 1.000 32.87000 156 HIS B N 1
ATOM 3496 C CA . HIS B 1 156 ? -84.44700 29.71900 -72.67700 1.000 34.31000 156 HIS B CA 1
ATOM 3497 C C . HIS B 1 156 ? -82.98400 29.44400 -72.35700 1.000 41.18000 156 HIS B C 1
ATOM 3498 O O . HIS B 1 156 ? -82.47700 28.43000 -72.83400 1.000 36.55000 156 HIS B O 1
ATOM 3505 N N . THR B 1 157 ? -82.30100 30.25500 -71.54400 1.000 36.24000 157 THR B N 1
ATOM 3506 C CA . THR B 1 157 ? -80.90800 29.94000 -71.24200 1.000 34.43000 157 THR B CA 1
ATOM 3507 C C . THR B 1 157 ? -80.59600 30.40400 -69.82100 1.000 38.65000 157 THR B C 1
ATOM 3508 O O . THR B 1 157 ? -81.05600 31.46900 -69.38200 1.000 35.29000 157 THR B O 1
ATOM 3512 N N . LEU B 1 158 ? -79.84800 29.57100 -69.09700 1.000 35.81000 158 LEU B N 1
ATOM 3513 C CA . LEU B 1 158 ? -79.29200 29.93200 -67.79800 1.000 39.01000 158 LEU B CA 1
ATOM 3514 C C . LEU B 1 158 ? -77.88800 30.48000 -67.97700 1.000 38.48000 158 LEU B C 1
ATOM 3515 O O . LEU B 1 158 ? -77.11800 29.96300 -68.79200 1.000 37.57000 158 LEU B O 1
ATOM 3520 N N . ILE B 1 159 ? -77.54500 31.50800 -67.19700 1.000 34.22000 159 ILE B N 1
ATOM 3521 C CA . ILE B 1 159 ? -76.27500 32.21000 -67.37100 1.000 38.52000 159 ILE B CA 1
ATOM 3522 C C . ILE B 1 159 ? -75.57500 32.37000 -66.02200 1.000 37.27000 159 ILE B C 1
ATOM 3523 O O . ILE B 1 159 ? -76.12100 32.98900 -65.09700 1.000 35.98000 159 ILE B O 1
ATOM 3528 N N . ASP B 1 160 ? -74.34700 31.89400 -65.93500 1.000 35.14000 160 ASP B N 1
ATOM 3529 C CA . ASP B 1 160 ? -73.45800 32.31400 -64.85800 1.000 35.81000 160 ASP B CA 1
ATOM 3530 C C . ASP B 1 160 ? -72.72300 33.52900 -65.39500 1.000 32.52000 160 ASP B C 1
ATOM 3531 O O . ASP B 1 160 ? -71.74100 33.39000 -66.11700 1.000 35.29000 160 ASP B O 1
ATOM 3536 N N . ASN B 1 161 ? -73.18100 34.73300 -65.05500 1.000 35.61000 161 ASN B N 1
ATOM 3537 C CA . ASN B 1 161 ? -72.44800 35.90200 -65.51400 1.000 37.33000 161 ASN B CA 1
ATOM 3538 C C . ASN B 1 161 ? -71.25400 36.00100 -64.57300 1.000 42.66000 161 ASN B C 1
ATOM 3539 O O . ASN B 1 161 ? -70.97000 35.09100 -63.78800 1.000 48.24000 161 ASN B O 1
ATOM 3544 N N . GLY B 1 162 ? -70.48500 37.05200 -64.59300 1.000 43.25000 162 GLY B N 1
ATOM 3545 C CA . GLY B 1 162 ? -69.39700 37.04800 -63.61100 1.000 59.37000 162 GLY B CA 1
ATOM 3546 C C . GLY B 1 162 ? -69.85500 36.94600 -62.15400 1.000 48.80000 162 GLY B C 1
ATOM 3547 O O . GLY B 1 162 ? -69.26600 36.21900 -61.34900 1.000 48.63000 162 GLY B O 1
ATOM 3548 N N . LEU B 1 163 ? -70.92200 37.66200 -61.81100 1.000 47.32000 163 LEU B N 1
ATOM 3549 C CA . LEU B 1 163 ? -71.27900 38.06900 -60.45700 1.000 46.46000 163 LEU B CA 1
ATOM 3550 C C . LEU B 1 163 ? -72.47000 37.32300 -59.86800 1.000 46.20000 163 LEU B C 1
ATOM 3551 O O . LEU B 1 163 ? -72.46400 36.96700 -58.68100 1.000 45.92000 163 LEU B O 1
ATOM 3556 N N . ARG B 1 164 ? -73.54400 37.18600 -60.64000 1.000 37.80000 164 ARG B N 1
ATOM 3557 C CA . ARG B 1 164 ? -74.75300 36.50400 -60.23900 1.000 38.51000 164 ARG B CA 1
ATOM 3558 C C . ARG B 1 164 ? -75.09400 35.47700 -61.30800 1.000 40.91000 164 ARG B C 1
ATOM 3559 O O . ARG B 1 164 ? -74.45800 35.40100 -62.35900 1.000 36.26000 164 ARG B O 1
ATOM 3567 N N . TRP B 1 165 ? -76.13200 34.70900 -61.03900 1.000 35.31000 165 TRP B N 1
ATOM 3568 C CA . TRP B 1 165 ? -76.73600 33.83600 -62.02500 1.000 32.03000 165 TRP B CA 1
ATOM 3569 C C . TRP B 1 165 ? -77.99700 34.50600 -62.53600 1.000 35.03000 165 TRP B C 1
ATOM 3570 O O . TRP B 1 165 ? -78.75800 35.09000 -61.75500 1.000 36.00000 165 TRP B O 1
ATOM 3581 N N . HIS B 1 166 ? -78.23700 34.42100 -63.83900 1.000 32.40000 166 HIS B N 1
ATOM 3582 C CA . HIS B 1 166 ? -79.51000 34.91500 -64.33400 1.000 35.15000 166 HIS B CA 1
ATOM 3583 C C . HIS B 1 166 ? -80.06500 33.95800 -65.38400 1.000 34.13000 166 HIS B C 1
ATOM 3584 O O . HIS B 1 166 ? -79.36900 33.06100 -65.87300 1.000 35.76000 166 HIS B O 1
ATOM 3591 N N . VAL B 1 167 ? -81.35000 34.13900 -65.70500 1.000 35.96000 167 VAL B N 1
ATOM 3592 C CA . VAL B 1 167 ? -82.01400 33.39700 -66.77200 1.000 34.68000 167 VAL B CA 1
ATOM 3593 C C . VAL B 1 167 ? -82.40700 34.39100 -67.86000 1.000 35.62000 167 VAL B C 1
ATOM 3594 O O . VAL B 1 167 ? -82.92200 35.47800 -67.56700 1.000 35.13000 167 VAL B O 1
ATOM 3598 N N . ARG B 1 168 ? -82.12200 34.04100 -69.10700 1.000 36.41000 168 ARG B N 1
ATOM 3599 C CA . ARG B 1 168 ? -82.57400 34.82900 -70.24800 1.000 36.29000 168 ARG B CA 1
ATOM 3600 C C . ARG B 1 168 ? -83.95300 34.31600 -70.65200 1.000 34.95000 168 ARG B C 1
ATOM 3601 O O . ARG B 1 168 ? -84.11800 33.12000 -70.90000 1.000 35.88000 168 ARG B O 1
ATOM 3609 N N . ALA B 1 169 ? -84.93200 35.20800 -70.72600 1.000 31.99000 169 ALA B N 1
ATOM 3610 C CA . ALA B 1 169 ? -86.31400 34.76900 -70.90100 1.000 35.01000 169 ALA B CA 1
ATOM 3611 C C . ALA B 1 169 ? -87.12800 35.82600 -71.61600 1.000 36.61000 169 ALA B C 1
ATOM 3612 O O . ALA B 1 169 ? -86.83100 37.02200 -71.53600 1.000 34.07000 169 ALA B O 1
ATOM 3614 N N . PHE B 1 170 ? -88.22400 35.38300 -72.24300 1.000 33.64000 170 PHE B N 1
ATOM 3615 C CA . PHE B 1 170 ? -89.23000 36.33300 -72.70000 1.000 33.52000 170 PHE B CA 1
ATOM 3616 C C . PHE B 1 170 ? -90.13100 36.67700 -71.52600 1.000 34.33000 170 PHE B C 1
ATOM 3617 O O . PHE B 1 170 ? -90.72400 35.78300 -70.91700 1.000 34.09000 170 PHE B O 1
ATOM 3625 N N . ASP B 1 171 ? -90.21200 37.96400 -71.19100 1.000 36.92000 171 ASP B N 1
ATOM 3626 C CA . ASP B 1 171 ? -91.04400 38.44800 -70.09200 1.000 36.34000 171 ASP B CA 1
ATOM 3627 C C . ASP B 1 171 ? -92.43500 38.79200 -70.62300 1.000 36.19000 171 ASP B C 1
ATOM 3628 O O . ASP B 1 171 ? -92.58700 39.72500 -71.41100 1.000 40.43000 171 ASP B O 1
ATOM 3633 N N . ARG B 1 172 ? -93.44900 38.07500 -70.16300 1.000 36.84000 172 ARG B N 1
ATOM 3634 C CA . ARG B 1 172 ? -94.81000 38.35600 -70.61100 1.000 41.75000 172 ARG B CA 1
ATOM 3635 C C . ARG B 1 172 ? -95.39700 39.59400 -69.97700 1.000 43.00000 172 ARG B C 1
ATOM 3636 O O . ARG B 1 172 ? -96.42800 40.06400 -70.44800 1.000 47.46000 172 ARG B O 1
ATOM 3644 N N . LYS B 1 173 ? -94.79800 40.11300 -68.90700 1.000 42.42000 173 LYS B N 1
ATOM 3645 C CA . LYS B 1 173 ? -95.32900 41.33100 -68.31100 1.000 41.79000 173 LYS B CA 1
ATOM 3646 C C . LYS B 1 173 ? -95.17400 42.51200 -69.25600 1.000 39.68000 173 LYS B C 1
ATOM 3647 O O . LYS B 1 173 ? -96.14100 43.22800 -69.52500 1.000 43.38000 173 LYS B O 1
ATOM 3653 N N . HIS B 1 174 ? -93.96200 42.74100 -69.76600 1.000 40.18000 174 HIS B N 1
ATOM 3654 C CA . HIS B 1 174 ? -93.70900 43.84700 -70.68500 1.000 40.89000 174 HIS B CA 1
ATOM 3655 C C . HIS B 1 174 ? -93.41400 43.38800 -72.10700 1.000 39.53000 174 HIS B C 1
ATOM 3656 O O . HIS B 1 174 ? -93.00700 44.20900 -72.93700 1.000 39.63000 174 HIS B O 1
ATOM 3663 N N . ARG B 1 175 ? -93.54300 42.09500 -72.38400 1.000 38.74000 175 ARG B N 1
ATOM 3664 C CA . ARG B 1 175 ? -93.39300 41.53600 -73.72400 1.000 42.90000 175 ARG B CA 1
ATOM 3665 C C . ARG B 1 175 ? -92.05000 41.89300 -74.35400 1.000 40.53000 175 ARG B C 1
ATOM 3666 O O . ARG B 1 175 ? -91.97400 42.49100 -75.42800 1.000 43.32000 175 ARG B O 1
ATOM 3674 N N . GLU B 1 176 ? -90.97800 41.46200 -73.68100 1.000 40.35000 176 GLU B N 1
ATOM 3675 C CA . GLU B 1 176 ? -89.62300 41.69000 -74.16500 1.000 39.77000 176 GLU B CA 1
ATOM 3676 C C . GLU B 1 176 ? -88.72100 40.58400 -73.63000 1.000 36.92000 176 GLU B C 1
ATOM 3677 O O . GLU B 1 176 ? -88.98300 40.00600 -72.56600 1.000 34.28000 176 GLU B O 1
ATOM 3683 N N . PHE B 1 177 ? -87.65600 40.29000 -74.37200 1.000 34.74000 177 PHE B N 1
ATOM 3684 C CA . PHE B 1 177 ? -86.62600 39.39800 -73.83700 1.000 36.54000 177 PHE B CA 1
ATOM 3685 C C . PHE B 1 177 ? -85.80300 40.14000 -72.80300 1.000 36.06000 177 PHE B C 1
ATOM 3686 O O . PHE B 1 177 ? -85.63200 41.35600 -72.88000 1.000 38.68000 177 PHE B O 1
ATOM 3694 N N . ARG B 1 178 ? -85.34300 39.40700 -71.79400 1.000 34.77000 178 ARG B N 1
ATOM 3695 C CA . ARG B 1 178 ? -84.86500 40.09400 -70.60000 1.000 40.07000 178 ARG B CA 1
ATOM 3696 C C . ARG B 1 178 ? -84.09800 39.11100 -69.72000 1.000 36.71000 178 ARG B C 1
ATOM 3697 O O . ARG B 1 178 ? -84.32800 37.90500 -69.78800 1.000 39.07000 178 ARG B O 1
ATOM 3705 N N . ASP B 1 179 ? -83.23900 39.64700 -68.84600 1.000 33.66000 179 ASP B N 1
ATOM 3706 C CA . ASP B 1 179 ? -82.55200 38.87300 -67.81900 1.000 36.60000 179 ASP B CA 1
ATOM 3707 C C . ASP B 1 179 ? -83.33200 38.92700 -66.50000 1.000 40.10000 179 ASP B C 1
ATOM 3708 O O . ASP B 1 179 ? -83.84700 39.98400 -66.11400 1.000 36.46000 179 ASP B O 1
ATOM 3713 N N . PHE B 1 180 ? -83.38000 37.79300 -65.79000 1.000 35.46000 180 PHE B N 1
ATOM 3714 C CA . PHE B 1 180 ? -83.90400 37.72200 -64.42300 1.000 33.27000 180 PHE B CA 1
ATOM 3715 C C . PHE B 1 180 ? -82.85000 37.10400 -63.50900 1.000 34.95000 180 PHE B C 1
ATOM 3716 O O . PHE B 1 180 ? -82.43000 35.96400 -63.72400 1.000 38.62000 180 PHE B O 1
ATOM 3724 N N . VAL B 1 181 ? -82.43300 37.84600 -62.48600 1.000 37.13000 181 VAL B N 1
ATOM 3725 C CA . VAL B 1 181 ? -81.42000 37.34900 -61.55000 1.000 33.96000 181 VAL B CA 1
ATOM 3726 C C . VAL B 1 181 ? -82.01100 36.21600 -60.71800 1.000 32.99000 181 VAL B C 1
ATOM 3727 O O . VAL B 1 181 ? -83.08000 36.36900 -60.12500 1.000 34.72000 181 VAL B O 1
ATOM 3731 N N . LEU B 1 182 ? -81.33700 35.05800 -60.68600 1.000 29.97000 182 LEU B N 1
ATOM 3732 C CA . LEU B 1 182 ? -81.95700 33.91200 -60.01300 1.000 34.17000 182 LEU B CA 1
ATOM 3733 C C . LEU B 1 182 ? -82.13400 34.13700 -58.51400 1.000 36.64000 182 LEU B C 1
ATOM 3734 O O . LEU B 1 182 ? -83.06600 33.59400 -57.91900 1.000 37.50000 182 LEU B O 1
ATOM 3739 N N . THR B 1 183 ? -81.23200 34.88500 -57.87300 1.000 36.63000 183 THR B N 1
ATOM 3740 C CA . THR B 1 183 ? -81.37700 35.13000 -56.44400 1.000 36.63000 183 THR B CA 1
ATOM 3741 C C . THR B 1 183 ? -82.48500 36.14100 -56.11300 1.000 36.72000 183 THR B C 1
ATOM 3742 O O . THR B 1 183 ? -82.71100 36.43400 -54.93300 1.000 37.88000 183 THR B O 1
ATOM 3746 N N . ARG B 1 184 ? -83.15300 36.73200 -57.09900 1.000 33.80000 184 ARG B N 1
ATOM 3747 C CA . ARG B 1 184 ? -84.34300 37.53300 -56.81300 1.000 36.19000 184 ARG B CA 1
ATOM 3748 C C . ARG B 1 184 ? -85.62900 36.83100 -57.22700 1.000 33.31000 184 ARG B C 1
ATOM 3749 O O . ARG B 1 184 ? -86.70000 37.42500 -57.12700 1.000 36.58000 184 ARG B O 1
ATOM 3757 N N . ILE B 1 185 ? -85.54800 35.59900 -57.71300 1.000 35.97000 185 ILE B N 1
ATOM 3758 C CA . ILE B 1 185 ? -86.72100 34.79400 -58.03200 1.000 37.61000 185 ILE B CA 1
ATOM 3759 C C . ILE B 1 185 ? -87.04100 33.97100 -56.79200 1.000 43.63000 185 ILE B C 1
ATOM 3760 O O . ILE B 1 185 ? -86.18000 33.22900 -56.30000 1.000 42.57000 185 ILE B O 1
ATOM 3765 N N . SER B 1 186 ? -88.26000 34.10200 -56.27100 1.000 43.63000 186 SER B N 1
ATOM 3766 C CA . SER B 1 186 ? -88.58500 33.49400 -54.97600 1.000 50.00000 186 SER B CA 1
ATOM 3767 C C . SER B 1 186 ? -89.48000 32.27000 -55.06900 1.000 57.88000 186 SER B C 1
ATOM 3768 O O . SER B 1 186 ? -89.34500 31.36100 -54.24100 1.000 63.20000 186 SER B O 1
ATOM 3771 N N . GLU B 1 187 ? -90.38500 32.22600 -56.04400 1.000 49.69000 187 GLU B N 1
ATOM 3772 C CA . GLU B 1 187 ? -91.23600 31.08000 -56.29500 1.000 49.49000 187 GLU B CA 1
ATOM 3773 C C . GLU B 1 187 ? -91.15700 30.84900 -57.78700 1.000 54.28000 187 GLU B C 1
ATOM 3774 O O . GLU B 1 187 ? -90.96800 31.80300 -58.56000 1.000 50.95000 187 GLU B O 1
ATOM 3780 N N . VAL B 1 188 ? -91.21100 29.57600 -58.17100 1.000 41.14000 188 VAL B N 1
ATOM 3781 C CA . VAL B 1 188 ? -91.25900 29.15400 -59.56400 1.000 44.62000 188 VAL B CA 1
ATOM 3782 C C . VAL B 1 188 ? -92.36400 28.12200 -59.69000 1.000 43.61000 188 VAL B C 1
ATOM 3783 O O . VAL B 1 188 ? -92.44100 27.19800 -58.87700 1.000 40.95000 188 VAL B O 1
ATOM 3787 N N . GLU B 1 189 ? -93.25200 28.31400 -60.66400 1.000 43.52000 189 GLU B N 1
ATOM 3788 C CA . GLU B 1 189 ? -94.34500 27.38100 -60.91000 1.000 46.80000 189 GLU B CA 1
ATOM 3789 C C . GLU B 1 189 ? -94.38700 27.03600 -62.39400 1.000 42.61000 189 GLU B C 1
ATOM 3790 O O . GLU B 1 189 ? -94.63000 27.90700 -63.23800 1.000 38.66000 189 GLU B O 1
ATOM 3796 N N . LEU B 1 190 ? -94.15600 25.76300 -62.70700 1.000 44.93000 190 LEU B N 1
ATOM 3797 C CA . LEU B 1 190 ? -94.23300 25.28900 -64.07800 1.000 41.41000 190 LEU B CA 1
ATOM 3798 C C . LEU B 1 190 ? -95.68000 25.33300 -64.56600 1.000 41.47000 190 LEU B C 1
ATOM 3799 O O . LEU B 1 190 ? -96.58700 24.90900 -63.85300 1.000 43.42000 190 LEU B O 1
ATOM 3804 N N . LEU B 1 191 ? -95.92000 25.90700 -65.74200 1.000 41.87000 191 LEU B N 1
ATOM 3805 C CA . LEU B 1 191 ? -97.28400 26.03600 -66.24500 1.000 42.11000 191 LEU B CA 1
ATOM 3806 C C . LEU B 1 191 ? -97.51600 25.15400 -67.46400 1.000 46.20000 191 LEU B C 1
ATOM 3807 O O . LEU B 1 191 ? -96.57700 24.69500 -68.12200 1.000 43.36000 191 LEU B O 1
ATOM 3812 N N . GLU B 1 192 ? -98.79700 24.93500 -67.77500 1.000 49.10000 192 GLU B N 1
ATOM 3813 C CA . GLU B 1 192 ? -99.15100 24.22300 -68.99600 1.000 48.92000 192 GLU B CA 1
ATOM 3814 C C . GLU B 1 192 ? -99.43000 25.16400 -70.15800 1.000 49.75000 192 GLU B C 1
ATOM 3815 O O . GLU B 1 192 ? -99.64500 24.68400 -71.27600 1.000 49.19000 192 GLU B O 1
ATOM 3821 N N . ASP B 1 193 ? -99.32600 26.46200 -69.89700 1.000 46.85000 193 ASP B N 1
ATOM 3822 C CA . ASP B 1 193 ? -99.62300 27.49800 -70.91400 1.000 45.30000 193 ASP B CA 1
ATOM 3823 C C . ASP B 1 193 ? -98.78200 27.29900 -72.17300 1.000 49.43000 193 ASP B C 1
ATOM 3824 O O . ASP B 1 193 ? -97.60600 26.96900 -72.05100 1.000 50.10000 193 ASP B O 1
ATOM 3829 N N . LYS B 1 194 ? -99.37300 27.54400 -73.33600 1.000 48.45000 194 LYS B N 1
ATOM 3830 C CA . LYS B 1 194 ? -98.71300 27.34400 -74.61600 1.000 47.47000 194 LYS B CA 1
ATOM 3831 C C . LYS B 1 194 ? -97.71000 28.44900 -74.90300 1.000 47.00000 194 LYS B C 1
ATOM 3832 O O . LYS B 1 194 ? -97.96600 29.62400 -74.63400 1.000 46.62000 194 LYS B O 1
ATOM 3838 N N . VAL B 1 195 ? -96.57000 28.07000 -75.47100 1.000 44.44000 195 VAL B N 1
ATOM 3839 C CA . VAL B 1 195 ? -95.56700 29.03600 -75.89600 1.000 41.57000 195 VAL B CA 1
ATOM 3840 C C . VAL B 1 195 ? -95.90800 29.50900 -77.30800 1.000 47.50000 195 VAL B C 1
ATOM 3841 O O . VAL B 1 195 ? -96.25200 28.70500 -78.18200 1.000 46.55000 195 VAL B O 1
ATOM 3845 N N . ASN B 1 196 ? -95.85400 30.82000 -77.52300 1.000 45.64000 196 ASN B N 1
ATOM 3846 C CA . ASN B 1 196 ? -96.01400 31.41500 -78.85000 1.000 44.95000 196 ASN B CA 1
ATOM 3847 C C . ASN B 1 196 ? -94.66500 31.33900 -79.55100 1.000 46.72000 196 ASN B C 1
ATOM 3848 O O . ASN B 1 196 ? -93.82100 32.23200 -79.37900 1.000 47.54000 196 ASN B O 1
ATOM 3853 N N . ASP B 1 197 ? -94.45100 30.28600 -80.36900 1.000 45.74000 197 ASP B N 1
ATOM 3854 C CA . ASP B 1 197 ? -93.11300 30.15300 -80.97000 1.000 47.68000 197 ASP B CA 1
ATOM 3855 C C . ASP B 1 197 ? -92.85800 31.13900 -82.08700 1.000 48.92000 197 ASP B C 1
ATOM 3856 O O . ASP B 1 197 ? -91.82800 31.03900 -82.75500 1.000 51.47000 197 ASP B O 1
ATOM 3861 N N . GLU B 1 198 ? -93.73200 32.11400 -82.30300 1.000 44.63000 198 GLU B N 1
ATOM 3862 C CA . GLU B 1 198 ? -93.45000 33.19300 -83.23000 1.000 51.49000 198 GLU B CA 1
ATOM 3863 C C . GLU B 1 198 ? -93.01600 34.46100 -82.52800 1.000 47.94000 198 GLU B C 1
ATOM 3864 O O . GLU B 1 198 ? -92.65400 35.42400 -83.20800 1.000 44.68000 198 GLU B O 1
ATOM 3870 N N . VAL B 1 199 ? -93.03300 34.48700 -81.19100 1.000 42.28000 199 VAL B N 1
ATOM 3871 C CA . VAL B 1 199 ? -92.72600 35.71300 -80.46300 1.000 43.46000 199 VAL B CA 1
ATOM 3872 C C . VAL B 1 199 ? -91.74800 35.45100 -79.32100 1.000 46.33000 199 VAL B C 1
ATOM 3873 O O . VAL B 1 199 ? -90.82900 36.25100 -79.08800 1.000 40.70000 199 VAL B O 1
ATOM 3877 N N . GLU B 1 200 ? -91.90700 34.30900 -78.63500 1.000 42.59000 200 GLU B N 1
ATOM 3878 C CA . GLU B 1 200 ? -91.35700 34.13100 -77.29500 1.000 42.51000 200 GLU B CA 1
ATOM 3879 C C . GLU B 1 200 ? -90.13200 33.22500 -77.22100 1.000 41.05000 200 GLU B C 1
ATOM 3880 O O . GLU B 1 200 ? -89.51200 33.15300 -76.16000 1.000 43.12000 200 GLU B O 1
ATOM 3886 N N . THR B 1 201 ? -89.75800 32.54300 -78.29700 1.000 39.97000 201 THR B N 1
ATOM 3887 C CA . THR B 1 201 ? -88.63800 31.61800 -78.25200 1.000 42.19000 201 THR B CA 1
ATOM 3888 C C . THR B 1 201 ? -87.33300 32.29600 -78.65800 1.000 37.75000 201 THR B C 1
ATOM 3889 O O . THR B 1 201 ? -87.30200 33.42200 -79.16200 1.000 39.28000 201 THR B O 1
ATOM 3893 N N . LEU B 1 202 ? -86.25600 31.53000 -78.49200 1.000 39.58000 202 LEU B N 1
ATOM 3894 C CA . LEU B 1 202 ? -84.89000 32.03700 -78.56600 1.000 39.11000 202 LEU B CA 1
ATOM 3895 C C . LEU B 1 202 ? -84.58500 32.74700 -79.88300 1.000 40.85000 202 LEU B C 1
ATOM 3896 O O . LEU B 1 202 ? -83.93200 33.80100 -79.89300 1.000 39.64000 202 LEU B O 1
ATOM 3901 N N . GLN B 1 203 ? -85.07400 32.21500 -81.00000 1.000 40.92000 203 GLN B N 1
ATOM 3902 C CA . GLN B 1 203 ? -84.70300 32.76700 -82.30500 1.000 37.99000 203 GLN B CA 1
ATOM 3903 C C . GLN B 1 203 ? -85.12000 34.21300 -82.47900 1.000 38.34000 203 GLN B C 1
ATOM 3904 O O . GLN B 1 203 ? -84.55100 34.89500 -83.33600 1.000 44.68000 203 GLN B O 1
ATOM 3910 N N . TRP B 1 204 ? -86.10200 34.69900 -81.70700 1.000 39.66000 204 TRP B N 1
ATOM 3911 C CA . TRP B 1 204 ? -86.57900 36.08000 -81.81100 1.000 37.30000 204 TRP B CA 1
ATOM 3912 C C . TRP B 1 204 ? -85.84500 37.04000 -80.88000 1.000 37.41000 204 TRP B C 1
ATOM 3913 O O . TRP B 1 204 ? -86.11600 38.24600 -80.90800 1.000 38.46000 204 TRP B O 1
ATOM 3924 N N . ASP B 1 205 ? -84.93800 36.53100 -80.05100 1.000 40.99000 205 ASP B N 1
ATOM 3925 C CA . ASP B 1 205 ? -84.21400 37.31200 -79.04100 1.000 35.96000 205 ASP B CA 1
ATOM 3926 C C . ASP B 1 205 ? -83.01500 37.96000 -79.70800 1.000 35.84000 205 ASP B C 1
ATOM 3927 O O . ASP B 1 205 ? -81.93800 37.36600 -79.79900 1.000 32.85000 205 ASP B O 1
ATOM 3932 N N . LYS B 1 206 ? -83.20200 39.20600 -80.15200 1.000 34.34000 206 LYS B N 1
ATOM 3933 C CA . LYS B 1 206 ? -82.21700 39.86700 -80.99700 1.000 32.79000 206 LYS B CA 1
ATOM 3934 C C . LYS B 1 206 ? -80.91000 40.14100 -80.26200 1.000 38.64000 206 LYS B C 1
ATOM 3935 O O . LYS B 1 206 ? -79.82000 39.92700 -80.81900 1.000 37.02000 206 LYS B O 1
ATOM 3941 N N . GLN B 1 207 ? -80.98900 40.66800 -79.02800 1.000 35.34000 207 GLN B N 1
ATOM 3942 C CA . GLN B 1 207 ? -79.75300 40.96200 -78.30400 1.000 34.46000 207 GLN B CA 1
ATOM 3943 C C . GLN B 1 207 ? -78.98900 39.68500 -77.98400 1.000 31.81000 207 GLN B C 1
ATOM 3944 O O . GLN B 1 207 ? -77.75700 39.70300 -77.89900 1.000 38.05000 207 GLN B O 1
ATOM 3950 N N . TRP B 1 208 ? -79.70000 38.56800 -77.83500 1.000 31.17000 208 TRP B N 1
ATOM 3951 C CA . TRP B 1 208 ? -79.05400 37.28700 -77.57800 1.000 34.81000 208 TRP B CA 1
ATOM 3952 C C . TRP B 1 208 ? -78.33700 36.78300 -78.82400 1.000 38.91000 208 TRP B C 1
ATOM 3953 O O . TRP B 1 208 ? -77.18800 36.33100 -78.74600 1.000 34.66000 208 TRP B O 1
ATOM 3964 N N . ASN B 1 209 ? -78.98300 36.90700 -79.99500 1.000 34.04000 209 ASN B N 1
ATOM 3965 C CA . ASN B 1 209 ? -78.45000 36.32100 -81.21500 1.000 34.52000 209 ASN B CA 1
ATOM 3966 C C . ASN B 1 209 ? -77.42100 37.21500 -81.88400 1.000 38.62000 209 ASN B C 1
ATOM 3967 O O . ASN B 1 209 ? -76.62300 36.71500 -82.68100 1.000 36.09000 209 ASN B O 1
ATOM 3972 N N . ARG B 1 210 ? -77.39600 38.51100 -81.54900 1.000 33.76000 210 ARG B N 1
ATOM 3973 C CA . ARG B 1 210 ? -76.39400 39.42000 -82.08300 1.000 31.75000 210 ARG B CA 1
ATOM 3974 C C . ARG B 1 210 ? -75.04800 39.19200 -81.38700 1.000 38.40000 210 ARG B C 1
ATOM 3975 O O . ARG B 1 210 ? -74.92800 39.37100 -80.17000 1.000 36.85000 210 ARG B O 1
ATOM 3983 N N . ILE B 1 211 ? -74.02500 38.81600 -82.15300 1.000 33.37000 211 ILE B N 1
ATOM 3984 C CA . ILE B 1 211 ? -72.69200 38.58800 -81.61700 1.000 34.25000 211 ILE B CA 1
ATOM 3985 C C . ILE B 1 211 ? -71.85900 39.83500 -81.86400 1.000 35.76000 211 ILE B C 1
ATOM 3986 O O . ILE B 1 211 ? -71.80100 40.32200 -82.99400 1.000 35.60000 211 ILE B O 1
ATOM 3991 N N . VAL B 1 212 ? -71.25400 40.39500 -80.81100 1.000 39.10000 212 VAL B N 1
ATOM 3992 C CA . VAL B 1 212 ? -70.41600 41.58300 -80.95700 1.000 36.35000 212 VAL B CA 1
ATOM 3993 C C . VAL B 1 212 ? -68.96200 41.14800 -80.96300 1.000 37.46000 212 VAL B C 1
ATOM 3994 O O . VAL B 1 212 ? -68.54300 40.31100 -80.15300 1.000 37.80000 212 VAL B O 1
ATOM 3998 N N . GLU B 1 213 ? -68.19700 41.69500 -81.90000 1.000 40.85000 213 GLU B N 1
ATOM 3999 C CA . GLU B 1 213 ? -66.81000 41.30100 -82.10800 1.000 42.68000 213 GLU B CA 1
ATOM 4000 C C . GLU B 1 213 ? -65.92300 42.39700 -81.53700 1.000 43.54000 213 GLU B C 1
ATOM 4001 O O . GLU B 1 213 ? -65.71000 43.44900 -82.15500 1.000 45.35000 213 GLU B O 1
ATOM 4007 N N . LEU B 1 214 ? -65.41700 42.13900 -80.33800 1.000 41.66000 214 LEU B N 1
ATOM 4008 C CA . LEU B 1 214 ? -64.62100 43.10900 -79.60400 1.000 43.97000 214 LEU B CA 1
ATOM 4009 C C . LEU B 1 214 ? -63.14300 42.89000 -79.90100 1.000 42.99000 214 LEU B C 1
ATOM 4010 O O . LEU B 1 214 ? -62.68000 41.74500 -80.00800 1.000 41.50000 214 LEU B O 1
ATOM 4015 N N . GLU B 1 215 ? -62.40400 43.98800 -80.01300 1.000 41.23000 215 GLU B N 1
ATOM 4016 C CA . GLU B 1 215 ? -60.95300 43.95000 -80.12700 1.000 43.22000 215 GLU B CA 1
ATOM 4017 C C . GLU B 1 215 ? -60.38400 44.56400 -78.86000 1.000 45.06000 215 GLU B C 1
ATOM 4018 O O . GLU B 1 215 ? -60.54300 45.76500 -78.62200 1.000 40.24000 215 GLU B O 1
ATOM 4024 N N . LEU B 1 216 ? -59.74800 43.73400 -78.04400 1.000 41.84000 216 LEU B N 1
ATOM 4025 C CA . LEU B 1 216 ? -59.12700 44.18000 -76.80600 1.000 45.67000 216 LEU B CA 1
ATOM 4026 C C . LEU B 1 216 ? -57.63200 44.38100 -77.04000 1.000 45.89000 216 LEU B C 1
ATOM 4027 O O . LEU B 1 216 ? -56.98900 43.59400 -77.74600 1.000 44.44000 216 LEU B O 1
ATOM 4032 N N . ILE B 1 217 ? -57.09500 45.46700 -76.49100 1.000 43.02000 217 ILE B N 1
ATOM 4033 C CA . ILE B 1 217 ? -55.67500 45.76700 -76.64300 1.000 42.43000 217 ILE B CA 1
ATOM 4034 C C . ILE B 1 217 ? -55.12400 46.12300 -75.27400 1.000 44.58000 217 ILE B C 1
ATOM 4035 O O . ILE B 1 217 ? -55.88400 46.52500 -74.37400 1.000 43.26000 217 ILE B O 1
ATOM 4040 N N . PRO B 1 218 ? -53.80600 45.99100 -75.08000 1.000 41.21000 218 PRO B N 1
ATOM 4041 C CA . PRO B 1 218 ? -53.21100 46.48600 -73.83900 1.000 41.65000 218 PRO B CA 1
ATOM 4042 C C . PRO B 1 218 ? -53.50300 47.96700 -73.70100 1.000 42.42000 218 PRO B C 1
ATOM 4043 O O . PRO B 1 218 ? -53.46800 48.70900 -74.68000 1.000 44.06000 218 PRO B O 1
ATOM 4047 N N . HIS B 1 219 ? -53.82600 48.38700 -72.48100 1.000 42.09000 219 HIS B N 1
ATOM 4048 C CA . HIS B 1 219 ? -54.24500 49.76500 -72.28800 1.000 45.89000 219 HIS B CA 1
ATOM 4049 C C . HIS B 1 219 ? -53.10900 50.70600 -72.68400 1.000 45.29000 219 HIS B C 1
ATOM 4050 O O . HIS B 1 219 ? -51.94900 50.45200 -72.35700 1.000 43.10000 219 HIS B O 1
ATOM 4057 N N . PRO B 1 220 ? -53.40300 51.78100 -73.40900 1.000 44.62000 220 PRO B N 1
ATOM 4058 C CA . PRO B 1 220 ? -52.32000 52.62600 -73.93300 1.000 45.51000 220 PRO B CA 1
ATOM 4059 C C . PRO B 1 220 ? -51.48400 53.31300 -72.85900 1.000 51.16000 220 PRO B C 1
ATOM 4060 O O . PRO B 1 220 ? -50.32000 53.62500 -73.12500 1.000 52.98000 220 PRO B O 1
ATOM 4064 N N . LYS B 1 221 ? -52.00900 53.52700 -71.65500 1.000 45.91000 221 LYS B N 1
ATOM 4065 C CA . LYS B 1 221 ? -51.23700 54.18100 -70.60400 1.000 49.92000 221 LYS B CA 1
ATOM 4066 C C . LYS B 1 221 ? -50.22500 53.26200 -69.92600 1.000 50.50000 221 LYS B C 1
ATOM 4067 O O . LYS B 1 221 ? -49.49400 53.71600 -69.04000 1.000 49.67000 221 LYS B O 1
ATOM 4073 N N . LEU B 1 222 ? -50.17400 51.98600 -70.27700 1.000 45.90000 222 LEU B N 1
ATOM 4074 C CA . LEU B 1 222 ? -49.30400 51.06600 -69.56300 1.000 44.73000 222 LEU B CA 1
ATOM 4075 C C . LEU B 1 222 ? -47.84500 51.24400 -69.97500 1.000 46.71000 222 LEU B C 1
ATOM 4076 O O . LEU B 1 222 ? -47.52700 51.37200 -71.16100 1.000 45.10000 222 LEU B O 1
ATOM 4081 N N . ALA B 1 223 ? -46.95000 51.22600 -68.98600 1.000 44.50000 223 ALA B N 1
ATOM 4082 C CA . ALA B 1 223 ? -45.52300 51.20600 -69.30500 1.000 37.96000 223 ALA B CA 1
ATOM 4083 C C . ALA B 1 223 ? -45.08200 49.85400 -69.83700 1.000 40.89000 223 ALA B C 1
ATOM 4084 O O . ALA B 1 223 ? -44.09900 49.77000 -70.57800 1.000 43.84000 223 ALA B O 1
ATOM 4086 N N . HIS B 1 224 ? -45.75700 48.77600 -69.45400 1.000 43.86000 224 HIS B N 1
ATOM 4087 C CA . HIS B 1 224 ? -45.36900 47.43300 -69.88500 1.000 42.61000 224 HIS B CA 1
ATOM 4088 C C . HIS B 1 224 ? -46.55400 46.68200 -70.47800 1.000 43.93000 224 HIS B C 1
ATOM 4089 O O . HIS B 1 224 ? -47.09200 45.75200 -69.86300 1.000 43.57000 224 HIS B O 1
ATOM 4096 N N . PRO B 1 225 ? -46.98900 47.06200 -71.68300 1.000 43.45000 225 PRO B N 1
ATOM 4097 C CA . PRO B 1 225 ? -48.05700 46.29600 -72.34400 1.000 38.22000 225 PRO B CA 1
ATOM 4098 C C . PRO B 1 225 ? -47.66400 44.86500 -72.62600 1.000 42.79000 225 PRO B C 1
ATOM 4099 O O . PRO B 1 225 ? -48.55100 44.00500 -72.75600 1.000 43.40000 225 PRO B O 1
ATOM 4103 N N . GLU B 1 226 ? -46.36300 44.56200 -72.69800 1.000 37.32000 226 GLU B N 1
ATOM 4104 C CA . GLU B 1 226 ? -45.96500 43.18000 -72.95500 1.000 39.28000 226 GLU B CA 1
ATOM 4105 C C . GLU B 1 226 ? -46.44200 42.25000 -71.86300 1.000 37.29000 226 GLU B C 1
ATOM 4106 O O . GLU B 1 226 ? -46.57400 41.05000 -72.11200 1.000 47.54000 226 GLU B O 1
ATOM 4112 N N . ALA B 1 227 ? -46.68600 42.76300 -70.65500 1.000 38.83000 227 ALA B N 1
ATOM 4113 C CA . ALA B 1 227 ? -47.26000 41.92200 -69.60600 1.000 39.78000 227 ALA B CA 1
ATOM 4114 C C . ALA B 1 227 ? -48.69900 41.52100 -69.93400 1.000 37.50000 227 ALA B C 1
ATOM 4115 O O . ALA B 1 227 ? -49.11900 40.39900 -69.62600 1.000 39.43000 227 ALA B O 1
ATOM 4117 N N . VAL B 1 228 ? -49.47000 42.43100 -70.54500 1.000 37.65000 228 VAL B N 1
ATOM 4118 C CA . VAL B 1 228 ? -50.85100 42.13200 -70.93000 1.000 39.99000 228 VAL B CA 1
ATOM 4119 C C . VAL B 1 228 ? -50.88200 41.17600 -72.11800 1.000 42.53000 228 VAL B C 1
ATOM 4120 O O . VAL B 1 228 ? -51.73100 40.27200 -72.18600 1.000 41.04000 228 VAL B O 1
ATOM 4124 N N . LEU B 1 229 ? -49.91800 41.31900 -73.03600 1.000 43.84000 229 LEU B N 1
ATOM 4125 C CA . LEU B 1 229 ? -49.83300 40.43300 -74.19700 1.000 45.38000 229 LEU B CA 1
ATOM 4126 C C . LEU B 1 229 ? -49.68000 38.97900 -73.78800 1.000 42.44000 229 LEU B C 1
ATOM 4127 O O . LEU B 1 229 ? -50.36800 38.10700 -74.32200 1.000 43.93000 229 LEU B O 1
ATOM 4132 N N . ILE B 1 230 ? -48.77300 38.68000 -72.85600 1.000 43.66000 230 ILE B N 1
ATOM 4133 C CA . ILE B 1 230 ? -48.66900 37.27800 -72.44500 1.000 41.04000 230 ILE B CA 1
ATOM 4134 C C . ILE B 1 230 ? -49.87100 36.88800 -71.58200 1.000 42.25000 230 ILE B C 1
ATOM 4135 O O . ILE B 1 230 ? -50.41400 35.78100 -71.71800 1.000 44.94000 230 ILE B O 1
ATOM 4140 N N . ASP B 1 231 ? -50.32500 37.80000 -70.70500 1.000 41.25000 231 ASP B N 1
ATOM 4141 C CA . ASP B 1 231 ? -51.42100 37.49800 -69.77300 1.000 43.16000 231 ASP B CA 1
ATOM 4142 C C . ASP B 1 231 ? -52.65700 36.96600 -70.50500 1.000 38.96000 231 ASP B C 1
ATOM 4143 O O . ASP B 1 231 ? -53.22100 35.92900 -70.13200 1.000 42.17000 231 ASP B O 1
ATOM 4148 N N . TYR B 1 232 ? -53.08300 37.65900 -71.56100 1.000 42.61000 232 TYR B N 1
ATOM 4149 C CA . TYR B 1 232 ? -54.30600 37.32500 -72.28900 1.000 42.74000 232 TYR B CA 1
ATOM 4150 C C . TYR B 1 232 ? -54.02000 36.58000 -73.59300 1.000 44.09000 232 TYR B C 1
ATOM 4151 O O . TYR B 1 232 ? -54.93600 36.37100 -74.39000 1.000 41.13000 232 TYR B O 1
ATOM 4160 N N . ALA B 1 233 ? -52.78900 36.09400 -73.77000 1.000 42.36000 233 ALA B N 1
ATOM 4161 C CA . ALA B 1 233 ? -52.39500 35.29500 -74.93000 1.000 47.77000 233 ALA B CA 1
ATOM 4162 C C . ALA B 1 233 ? -52.76200 36.00500 -76.21800 1.000 47.84000 233 ALA B C 1
ATOM 4163 O O . ALA B 1 233 ? -53.40700 35.44200 -77.09300 1.000 45.76000 233 ALA B O 1
ATOM 4165 N N . MET B 1 234 ? -52.34000 37.26100 -76.32700 1.000 48.43000 234 MET B N 1
ATOM 4166 C CA . MET B 1 234 ? -52.71800 38.06900 -77.46800 1.000 44.60000 234 MET B CA 1
ATOM 4167 C C . MET B 1 234 ? -51.85400 37.72300 -78.67300 1.000 47.59000 234 MET B C 1
ATOM 4168 O O . MET B 1 234 ? -50.82200 37.06400 -78.55800 1.000 52.39000 234 MET B O 1
ATOM 4173 N N . GLU B 1 235 ? -52.31400 38.15300 -79.84700 1.000 52.45000 235 GLU B N 1
ATOM 4174 C CA . GLU B 1 235 ? -51.58400 37.98600 -81.09900 1.000 54.18000 235 GLU B CA 1
ATOM 4175 C C . GLU B 1 235 ? -51.73800 39.27000 -81.88300 1.000 52.93000 235 GLU B C 1
ATOM 4176 O O . GLU B 1 235 ? -52.83000 39.84600 -81.92700 1.000 52.46000 235 GLU B O 1
ATOM 4182 N N . ASN B 1 236 ? -50.64000 39.73600 -82.46700 1.000 54.49000 236 ASN B N 1
ATOM 4183 C CA . ASN B 1 236 ? -50.64500 41.00900 -83.18100 1.000 56.13000 236 ASN B CA 1
ATOM 4184 C C . ASN B 1 236 ? -51.22400 42.11400 -82.30600 1.000 53.81000 236 ASN B C 1
ATOM 4185 O O . ASN B 1 236 ? -52.03200 42.93300 -82.74800 1.000 53.76000 236 ASN B O 1
ATOM 4190 N N . ASN B 1 237 ? -50.84700 42.08000 -81.02500 1.000 51.58000 237 ASN B N 1
ATOM 4191 C CA . ASN B 1 237 ? -51.15700 43.11700 -80.05100 1.000 46.67000 237 ASN B CA 1
ATOM 4192 C C . ASN B 1 237 ? -52.64800 43.27000 -79.76000 1.000 44.83000 237 ASN B C 1
ATOM 4193 O O . ASN B 1 237 ? -53.08800 44.34400 -79.33400 1.000 50.32000 237 ASN B O 1
ATOM 4198 N N . ARG B 1 238 ? -53.45100 42.23500 -79.97600 1.000 45.06000 238 ARG B N 1
ATOM 4199 C CA . ARG B 1 238 ? -54.87400 42.35700 -79.68700 1.000 47.89000 238 ARG B CA 1
ATOM 4200 C C . ARG B 1 238 ? -55.41800 40.99400 -79.32400 1.000 42.26000 238 ARG B C 1
ATOM 4201 O O . ARG B 1 238 ? -54.79300 39.96900 -79.58800 1.000 43.05000 238 ARG B O 1
ATOM 4209 N N . LEU B 1 239 ? -56.56200 41.00700 -78.64200 1.000 45.00000 239 LEU B N 1
ATOM 4210 C CA . LEU B 1 239 ? -57.34000 39.80600 -78.37000 1.000 48.48000 239 LEU B CA 1
ATOM 4211 C C . LEU B 1 239 ? -58.71700 40.01200 -78.96900 1.000 45.59000 239 LEU B C 1
ATOM 4212 O O . LEU B 1 239 ? -59.38500 41.00300 -78.66000 1.000 45.02000 239 LEU B O 1
ATOM 4217 N N . ARG B 1 240 ? -59.12000 39.10900 -79.85200 1.000 41.58000 240 ARG B N 1
ATOM 4218 C CA . ARG B 1 240 ? -60.45800 39.14400 -80.41600 1.000 44.48000 240 ARG B CA 1
ATOM 4219 C C . ARG B 1 240 ? -61.36700 38.32600 -79.51300 1.000 40.70000 240 ARG B C 1
ATOM 4220 O O . ARG B 1 240 ? -61.05300 37.18100 -79.18000 1.000 43.36000 240 ARG B O 1
ATOM 4228 N N . VAL B 1 241 ? -62.44600 38.93200 -79.05800 1.000 39.95000 241 VAL B N 1
ATOM 4229 C CA . VAL B 1 241 ? -63.41600 38.24600 -78.21300 1.000 40.75000 241 VAL B CA 1
ATOM 4230 C C . VAL B 1 241 ? -64.78600 38.45000 -78.83700 1.000 40.35000 241 VAL B C 1
ATOM 4231 O O . VAL B 1 241 ? -65.13800 39.57300 -79.21600 1.000 45.57000 241 VAL B O 1
ATOM 4235 N N . GLU B 1 242 ? -65.54200 37.37000 -78.96700 1.000 42.89000 242 GLU B N 1
ATOM 4236 C CA . GLU B 1 242 ? -66.90000 37.41000 -79.49000 1.000 40.69000 242 GLU B CA 1
ATOM 4237 C C . GLU B 1 242 ? -67.86500 37.09100 -78.36100 1.000 39.50000 242 GLU B C 1
ATOM 4238 O O . GLU B 1 242 ? -67.75000 36.03400 -77.73400 1.000 41.47000 242 GLU B O 1
ATOM 4244 N N . ILE B 1 243 ? -68.79700 38.00500 -78.08700 1.000 36.53000 243 ILE B N 1
ATOM 4245 C CA . ILE B 1 243 ? -69.76200 37.79100 -77.01500 1.000 40.44000 243 ILE B CA 1
ATOM 4246 C C . ILE B 1 243 ? -71.15100 38.21100 -77.46900 1.000 34.56000 243 ILE B C 1
ATOM 4247 O O . ILE B 1 243 ? -71.31300 39.09700 -78.31500 1.000 33.07000 243 ILE B O 1
ATOM 4252 N N . ARG B 1 244 ? -72.15700 37.58600 -76.87100 1.000 33.14000 244 ARG B N 1
ATOM 4253 C CA . ARG B 1 244 ? -73.52800 38.00400 -77.10900 1.000 34.36000 244 ARG B CA 1
ATOM 4254 C C . ARG B 1 244 ? -73.71000 39.44600 -76.66700 1.000 37.30000 244 ARG B C 1
ATOM 4255 O O . ARG B 1 244 ? -73.20500 39.85100 -75.61100 1.000 37.27000 244 ARG B O 1
ATOM 4263 N N . ALA B 1 245 ? -74.43900 40.21900 -77.49200 1.000 32.45000 245 ALA B N 1
ATOM 4264 C CA . ALA B 1 245 ? -74.73700 41.60200 -77.14900 1.000 35.78000 245 ALA B CA 1
ATOM 4265 C C . ALA B 1 245 ? -75.39200 41.69200 -75.77400 1.000 31.53000 245 ALA B C 1
ATOM 4266 O O . ALA B 1 245 ? -75.10600 42.61000 -75.00500 1.000 34.94000 245 ALA B O 1
ATOM 4268 N N . ALA B 1 246 ? -76.26000 40.73200 -75.45700 1.000 33.96000 246 ALA B N 1
ATOM 4269 C CA . ALA B 1 246 ? -76.95700 40.65400 -74.18100 1.000 35.06000 246 ALA B CA 1
ATOM 4270 C C . ALA B 1 246 ? -76.00100 40.48500 -73.00400 1.000 40.53000 246 ALA B C 1
ATOM 4271 O O . ALA B 1 246 ? -76.41700 40.68200 -71.85100 1.000 42.06000 246 ALA B O 1
ATOM 4273 N N . PHE B 1 247 ? -74.74000 40.11700 -73.26500 1.000 34.70000 247 PHE B N 1
ATOM 4274 C CA . PHE B 1 247 ? -73.71700 39.98400 -72.22500 1.000 39.58000 247 PHE B CA 1
ATOM 4275 C C . PHE B 1 247 ? -72.78200 41.18800 -72.13400 1.000 43.26000 247 PHE B C 1
ATOM 4276 O O . PHE B 1 247 ? -72.03300 41.28400 -71.15900 1.000 40.92000 247 PHE B O 1
ATOM 4284 N N . ALA B 1 248 ? -72.75900 42.06300 -73.14600 1.000 38.10000 248 ALA B N 1
ATOM 4285 C CA . ALA B 1 248 ? -71.63500 42.98100 -73.32900 1.000 38.46000 248 ALA B CA 1
ATOM 4286 C C . ALA B 1 248 ? -71.41900 43.89100 -72.11900 1.000 41.35000 248 ALA B C 1
ATOM 4287 O O . ALA B 1 248 ? -70.29200 44.04400 -71.63300 1.000 40.63000 248 ALA B O 1
ATOM 4289 N N . GLY B 1 249 ? -72.47700 44.51500 -71.63200 1.000 40.39000 249 GLY B N 1
ATOM 4290 C CA . GLY B 1 249 ? -72.35200 45.38300 -70.47900 1.000 46.69000 249 GLY B CA 1
ATOM 4291 C C . GLY B 1 249 ? -71.73000 44.71100 -69.26700 1.000 47.64000 249 GLY B C 1
ATOM 4292 O O . GLY B 1 249 ? -70.69000 45.17700 -68.76800 1.000 43.24000 249 GLY B O 1
ATOM 4293 N N . TYR B 1 250 ? -72.37600 43.63500 -68.79200 1.000 40.53000 250 TYR B N 1
ATOM 4294 C CA . TYR B 1 250 ? -71.87600 42.81800 -67.69000 1.000 44.85000 250 TYR B CA 1
ATOM 4295 C C . TYR B 1 250 ? -70.40200 42.53600 -67.85000 1.000 41.51000 250 TYR B C 1
ATOM 4296 O O . TYR B 1 250 ? -69.59800 42.78500 -66.94600 1.000 44.63000 250 TYR B O 1
ATOM 4305 N N . LEU B 1 251 ? -70.05100 41.93400 -68.98600 1.000 38.21000 251 LEU B N 1
ATOM 4306 C CA . LEU B 1 251 ? -68.73200 41.33300 -69.09900 1.000 37.69000 251 LEU B CA 1
ATOM 4307 C C . LEU B 1 251 ? -67.66200 42.40400 -69.21800 1.000 39.23000 251 LEU B C 1
ATOM 4308 O O . LEU B 1 251 ? -66.57300 42.26000 -68.65100 1.000 37.77000 251 LEU B O 1
ATOM 4313 N N . LEU B 1 252 ? -67.94700 43.48600 -69.94000 1.000 32.68000 252 LEU B N 1
ATOM 4314 C CA . LEU B 1 252 ? -66.94800 44.53100 -70.03800 1.000 36.47000 252 LEU B CA 1
ATOM 4315 C C . LEU B 1 252 ? -66.68900 45.15600 -68.67100 1.000 38.19000 252 LEU B C 1
ATOM 4316 O O . LEU B 1 252 ? -65.55100 45.52300 -68.37000 1.000 37.42000 252 LEU B O 1
ATOM 4321 N N . ARG B 1 253 ? -67.71800 45.24800 -67.82400 1.000 37.20000 253 ARG B N 1
ATOM 4322 C CA . ARG B 1 253 ? -67.51300 45.74100 -66.46900 1.000 42.39000 253 ARG B CA 1
ATOM 4323 C C . ARG B 1 253 ? -66.77500 44.71300 -65.62700 1.000 37.04000 253 ARG B C 1
ATOM 4324 O O . ARG B 1 253 ? -65.80500 45.04300 -64.94600 1.000 38.70000 253 ARG B O 1
ATOM 4332 N N . LEU B 1 254 ? -67.20500 43.45900 -65.69300 1.000 37.64000 254 LEU B N 1
ATOM 4333 C CA . LEU B 1 254 ? -66.56800 42.41600 -64.90800 1.000 38.56000 254 LEU B CA 1
ATOM 4334 C C . LEU B 1 254 ? -65.08200 42.33600 -65.22000 1.000 41.22000 254 LEU B C 1
ATOM 4335 O O . LEU B 1 254 ? -64.26400 42.22600 -64.30800 1.000 38.77000 254 LEU B O 1
ATOM 4340 N N . TRP B 1 255 ? -64.72000 42.39200 -66.50500 1.000 40.69000 255 TRP B N 1
ATOM 4341 C CA . TRP B 1 255 ? -63.33800 42.34200 -66.96800 1.000 40.05000 255 TRP B CA 1
ATOM 4342 C C . TRP B 1 255 ? -62.59800 43.66300 -66.79700 1.000 40.43000 255 TRP B C 1
ATOM 4343 O O . TRP B 1 255 ? -61.40900 43.73200 -67.14600 1.000 38.57000 255 TRP B O 1
ATOM 4354 N N . ASN B 1 256 ? -63.27100 44.72100 -66.33300 1.000 36.65000 256 ASN B N 1
ATOM 4355 C CA . ASN B 1 256 ? -62.62100 46.00900 -66.10500 1.000 44.72000 256 ASN B CA 1
ATOM 4356 C C . ASN B 1 256 ? -61.94400 46.52600 -67.38300 1.000 43.11000 256 ASN B C 1
ATOM 4357 O O . ASN B 1 256 ? -60.76400 46.89400 -67.38800 1.000 42.35000 256 ASN B O 1
ATOM 4362 N N . ILE B 1 257 ? -62.70300 46.57200 -68.48300 1.000 43.49000 257 ILE B N 1
ATOM 4363 C CA . ILE B 1 257 ? -62.15300 46.97800 -69.78100 1.000 39.20000 257 ILE B CA 1
ATOM 4364 C C . ILE B 1 257 ? -62.42700 48.46300 -69.96500 1.000 38.05000 257 ILE B C 1
ATOM 4365 O O . ILE B 1 257 ? -63.57100 48.90500 -69.83600 1.000 42.33000 257 ILE B O 1
ATOM 4370 N N . ASP B 1 258 ? -61.41000 49.23600 -70.32100 1.000 41.58000 258 ASP B N 1
ATOM 4371 C CA . ASP B 1 258 ? -61.65500 50.65100 -70.60300 1.000 42.96000 258 ASP B CA 1
ATOM 4372 C C . ASP B 1 258 ? -62.35100 50.78900 -71.95800 1.000 41.29000 258 ASP B C 1
ATOM 4373 O O . ASP B 1 258 ? -61.76400 50.48500 -73.00200 1.000 42.92000 258 ASP B O 1
ATOM 4378 N N . CYS B 1 259 ? -63.61300 51.22700 -71.96400 1.000 41.20000 259 CYS B N 1
ATOM 4379 C CA . CYS B 1 259 ? -64.36500 51.33400 -73.21400 1.000 44.28000 259 CYS B CA 1
ATOM 4380 C C . CYS B 1 259 ? -64.59700 52.77900 -73.63800 1.000 49.27000 259 CYS B C 1
ATOM 4381 O O . CYS B 1 259 ? -65.45400 53.04600 -74.49300 1.000 45.34000 259 CYS B O 1
ATOM 4384 N N . SER B 1 260 ? -63.81900 53.70900 -73.09400 1.000 46.84000 260 SER B N 1
ATOM 4385 C CA . SER B 1 260 ? -63.92400 55.10100 -73.49400 1.000 50.55000 260 SER B CA 1
ATOM 4386 C C . SER B 1 260 ? -63.23400 55.33100 -74.83000 1.000 55.15000 260 SER B C 1
ATOM 4387 O O . SER B 1 260 ? -62.33400 54.58700 -75.23000 1.000 58.37000 260 SER B O 1
ATOM 4390 N N . LYS B 1 261 ? -63.70400 56.36600 -75.53400 1.000 63.75000 261 LYS B N 1
ATOM 4391 C CA . LYS B 1 261 ? -63.20600 56.68900 -76.86800 1.000 62.59000 261 LYS B CA 1
ATOM 4392 C C . LYS B 1 261 ? -61.71600 57.00300 -76.84500 1.000 71.23000 261 LYS B C 1
ATOM 4393 O O . LYS B 1 261 ? -60.92900 56.42500 -77.60200 1.000 73.36000 261 LYS B O 1
ATOM 4399 N N . ASN B 1 262 ? -61.32300 58.02200 -76.07800 1.000 77.10000 262 ASN B N 1
ATOM 4400 C CA . ASN B 1 262 ? -59.89800 58.45300 -76.13900 1.000 78.07000 262 ASN B CA 1
ATOM 4401 C C . ASN B 1 262 ? -59.17400 58.07700 -74.85000 1.000 78.75000 262 ASN B C 1
ATOM 4402 O O . ASN B 1 262 ? -58.39300 58.91900 -74.37500 1.000 81.78000 262 ASN B O 1
ATOM 4407 N N . SER B 1 263 ? -59.39700 56.86000 -74.34200 1.000 72.70000 263 SER B N 1
ATOM 4408 C CA . SER B 1 263 ? -58.79400 56.44200 -73.04800 1.000 71.97000 263 SER B CA 1
ATOM 4409 C C . SER B 1 263 ? -58.95700 57.65000 -72.12000 1.000 78.09000 263 SER B C 1
ATOM 4410 O O . SER B 1 263 ? -60.11700 58.06300 -71.91400 1.000 82.47000 263 SER B O 1
ATOM 4413 N N . LYS B 1 264 ? -57.84500 58.21100 -71.63000 1.000 80.64000 264 LYS B N 1
ATOM 4414 C CA . LYS B 1 264 ? -57.89800 59.37200 -70.69900 1.000 91.28000 264 LYS B CA 1
ATOM 4415 C C . LYS B 1 264 ? -58.69200 58.88100 -69.48600 1.000 93.49000 264 LYS B C 1
ATOM 4416 O O . LYS B 1 264 ? -59.38800 59.70600 -68.86300 1.000 98.24000 264 LYS B O 1
ATOM 4422 N N . SER B 1 265 ? -58.58100 57.58500 -69.17300 1.000 88.19000 265 SER B N 1
ATOM 4423 C CA . SER B 1 265 ? -59.35000 57.00200 -68.05700 1.000 89.54000 265 SER B CA 1
ATOM 4424 C C . SER B 1 265 ? -58.37400 56.06300 -67.35700 1.000 93.61000 265 SER B C 1
ATOM 4425 O O . SER B 1 265 ? -57.99900 55.05700 -67.97500 1.000 87.69000 265 SER B O 1
ATOM 4428 N N . ASN B 1 266 ? -57.90000 56.44600 -66.17400 1.000 97.28000 266 ASN B N 1
ATOM 4429 C CA . ASN B 1 266 ? -56.98400 55.57400 -65.39800 1.000 94.09000 266 ASN B CA 1
ATOM 4430 C C . ASN B 1 266 ? -57.19600 55.84800 -63.91600 1.000 96.39000 266 ASN B C 1
ATOM 4431 O O . ASN B 1 266 ? -56.19900 55.87900 -63.17200 1.000 95.14000 266 ASN B O 1
ATOM 4436 N N . GLY B 1 267 ? -58.44900 56.05800 -63.51500 1.000 93.88000 267 GLY B N 1
ATOM 4437 C CA . GLY B 1 267 ? -58.72700 56.17000 -62.07500 1.000 95.35000 267 GLY B CA 1
ATOM 4438 C C . GLY B 1 267 ? -59.12700 54.79600 -61.58100 1.000 98.25000 267 GLY B C 1
ATOM 4439 O O . GLY B 1 267 ? -59.56500 54.68800 -60.42100 1.000 101.56000 267 GLY B O 1
ATOM 4440 N N . ARG B 1 268 ? -58.95500 53.77600 -62.42900 1.000 92.25000 268 ARG B N 1
ATOM 4441 C CA . ARG B 1 268 ? -59.43800 52.42500 -62.06500 1.000 88.90000 268 ARG B CA 1
ATOM 4442 C C . ARG B 1 268 ? -58.34600 51.39700 -62.35500 1.000 81.19000 268 ARG B C 1
ATOM 4443 O O . ARG B 1 268 ? -58.60000 50.20200 -62.10900 1.000 77.09000 268 ARG B O 1
ATOM 4451 N N . GLU B 1 269 ? -57.20000 51.84500 -62.86300 1.000 83.55000 269 GLU B N 1
ATOM 4452 C CA . GLU B 1 269 ? -56.06800 50.91700 -63.13300 1.000 79.58000 269 GLU B CA 1
ATOM 4453 C C . GLU B 1 269 ? -56.49800 49.83900 -64.13500 1.000 72.63000 269 GLU B C 1
ATOM 4454 O O . GLU B 1 269 ? -56.52000 48.65300 -63.77200 1.000 73.98000 269 GLU B O 1
ATOM 4460 N N . PHE B 1 270 ? -56.78400 50.24400 -65.36200 1.000 58.13000 270 PHE B N 1
ATOM 4461 C CA . PHE B 1 270 ? -57.15900 49.28100 -66.41600 1.000 51.43000 270 PHE B CA 1
ATOM 4462 C C . PHE B 1 270 ? -55.91000 48.61800 -66.99400 1.000 48.97000 270 PHE B C 1
ATOM 4463 O O . PHE B 1 270 ? -54.87100 49.27600 -67.05900 1.000 49.74000 270 PHE B O 1
ATOM 4471 N N . HIS B 1 271 ? -56.01600 47.35100 -67.38500 1.000 44.66000 271 HIS B N 1
ATOM 4472 C CA . HIS B 1 271 ? -54.90500 46.65400 -68.07600 1.000 43.43000 271 HIS B CA 1
ATOM 4473 C C . HIS B 1 271 ? -55.30400 46.53500 -69.54300 1.000 43.00000 271 HIS B C 1
ATOM 4474 O O . HIS B 1 271 ? -54.43500 46.30200 -70.38100 1.000 41.74000 271 HIS B O 1
ATOM 4481 N N . LEU B 1 272 ? -56.59200 46.68900 -69.82400 1.000 41.63000 272 LEU B N 1
ATOM 4482 C CA . LEU B 1 272 ? -57.08400 46.45800 -71.19800 1.000 42.40000 272 LEU B CA 1
ATOM 4483 C C . LEU B 1 272 ? -57.97400 47.59400 -71.67300 1.000 41.69000 272 LEU B C 1
ATOM 4484 O O . LEU B 1 272 ? -58.67900 48.16900 -70.84300 1.000 45.64000 272 LEU B O 1
ATOM 4489 N N . ALA B 1 273 ? -57.93300 47.88500 -72.96600 1.000 40.51000 273 ALA B N 1
ATOM 4490 C CA . ALA B 1 273 ? -58.80700 48.88100 -73.56800 1.000 44.47000 273 ALA B CA 1
ATOM 4491 C C . ALA B 1 273 ? -59.58100 48.23300 -74.71200 1.000 44.51000 273 ALA B C 1
ATOM 4492 O O . ALA B 1 273 ? -59.11500 47.27300 -75.33900 1.000 43.25000 273 ALA B O 1
ATOM 4494 N N . LEU B 1 274 ? -60.79000 48.72200 -74.93600 1.000 42.07000 274 LEU B N 1
ATOM 4495 C CA . LEU B 1 274 ? -61.59600 48.30600 -76.07600 1.000 46.16000 274 LEU B CA 1
ATOM 4496 C C . LEU B 1 274 ? -61.21100 49.18000 -77.26200 1.000 43.06000 274 LEU B C 1
ATOM 4497 O O . LEU B 1 274 ? -61.43600 50.39400 -77.24700 1.000 42.54000 274 LEU B O 1
ATOM 4502 N N . LYS B 1 275 ? -60.58900 48.56800 -78.26400 1.000 43.29000 275 LYS B N 1
ATOM 4503 C CA . LYS B 1 275 ? -60.13400 49.32100 -79.42400 1.000 38.40000 275 LYS B CA 1
ATOM 4504 C C . LYS B 1 275 ? -61.28900 49.84400 -80.25500 1.000 41.33000 275 LYS B C 1
ATOM 4505 O O . LYS B 1 275 ? -61.17400 50.92700 -80.82900 1.000 42.50000 275 LYS B O 1
ATOM 4511 N N . ASN B 1 276 ? -62.41100 49.11400 -80.32200 1.000 41.93000 276 ASN B N 1
ATOM 4512 C CA . ASN B 1 276 ? -63.52900 49.46100 -81.20200 1.000 39.29000 276 ASN B CA 1
ATOM 4513 C C . ASN B 1 276 ? -64.83300 49.60800 -80.42000 1.000 40.77000 276 ASN B C 1
ATOM 4514 O O . ASN B 1 276 ? -65.74200 48.78100 -80.54600 1.000 39.76000 276 ASN B O 1
ATOM 4519 N N . PRO B 1 277 ? -64.97800 50.67700 -79.63400 1.000 39.65000 277 PRO B N 1
ATOM 4520 C CA . PRO B 1 277 ? -66.25300 50.88800 -78.94400 1.000 42.50000 277 PRO B CA 1
ATOM 4521 C C . PRO B 1 277 ? -67.42900 51.06900 -79.88100 1.000 42.12000 277 PRO B C 1
ATOM 4522 O O . PRO B 1 277 ? -68.57300 50.92400 -79.43200 1.000 39.46000 277 PRO B O 1
ATOM 4526 N N . GLU B 1 278 ? -67.19200 51.36400 -81.16700 1.000 43.01000 278 GLU B N 1
ATOM 4527 C CA . GLU B 1 278 ? -68.27900 51.37800 -82.14300 1.000 37.27000 278 GLU B CA 1
ATOM 4528 C C . GLU B 1 278 ? -69.01000 50.04400 -82.19700 1.000 37.98000 278 GLU B C 1
ATOM 4529 O O . GLU B 1 278 ? -70.16700 49.99100 -82.62800 1.000 42.17000 278 GLU B O 1
ATOM 4535 N N . ALA B 1 279 ? -68.36300 48.95900 -81.77800 1.000 39.62000 279 ALA B N 1
ATOM 4536 C CA . ALA B 1 279 ? -69.02400 47.66100 -81.78700 1.000 39.95000 279 ALA B CA 1
ATOM 4537 C C . ALA B 1 279 ? -70.14400 47.53900 -80.74500 1.000 40.33000 279 ALA B C 1
ATOM 4538 O O . ALA B 1 279 ? -70.88900 46.55700 -80.77900 1.000 36.72000 279 ALA B O 1
ATOM 4540 N N . LEU B 1 280 ? -70.28600 48.50400 -79.83600 1.000 37.41000 280 LEU B N 1
ATOM 4541 C CA . LEU B 1 280 ? -71.29900 48.47400 -78.79000 1.000 39.08000 280 LEU B CA 1
ATOM 4542 C C . LEU B 1 280 ? -72.55600 49.25300 -79.13800 1.000 41.37000 280 LEU B C 1
ATOM 4543 O O . LEU B 1 280 ? -73.51800 49.22100 -78.36200 1.000 40.07000 280 LEU B O 1
ATOM 4548 N N . TYR B 1 281 ? -72.57700 49.94700 -80.27300 1.000 42.61000 281 TYR B N 1
ATOM 4549 C CA . TYR B 1 281 ? -73.75800 50.70900 -80.65500 1.000 40.20000 281 TYR B CA 1
ATOM 4550 C C . TYR B 1 281 ? -74.98200 49.80000 -80.74500 1.000 38.66000 281 TYR B C 1
ATOM 4551 O O . TYR B 1 281 ? -74.92900 48.74100 -81.37100 1.000 42.44000 281 TYR B O 1
ATOM 4560 N N . GLY B 1 282 ? -76.09100 50.22700 -80.12700 1.000 38.50000 282 GLY B N 1
ATOM 4561 C CA . GLY B 1 282 ? -77.32600 49.46900 -80.13200 1.000 38.73000 282 GLY B CA 1
ATOM 4562 C C . GLY B 1 282 ? -77.35800 48.28000 -79.19500 1.000 38.87000 282 GLY B C 1
ATOM 4563 O O . GLY B 1 282 ? -78.35100 47.53700 -79.18700 1.000 39.46000 282 GLY B O 1
ATOM 4564 N N . VAL B 1 283 ? -76.31100 48.07400 -78.41300 1.000 36.15000 283 VAL B N 1
ATOM 4565 C CA . VAL B 1 283 ? -76.25800 46.99300 -77.44300 1.000 39.42000 283 VAL B CA 1
ATOM 4566 C C . VAL B 1 283 ? -76.91800 47.48100 -76.16300 1.000 38.63000 283 VAL B C 1
ATOM 4567 O O . VAL B 1 283 ? -76.49500 48.48500 -75.57600 1.000 40.88000 283 VAL B O 1
ATOM 4571 N N . ASP B 1 284 ? -77.97100 46.79600 -75.74700 1.000 36.84000 284 ASP B N 1
ATOM 4572 C CA . ASP B 1 284 ? -78.64900 47.19300 -74.52400 1.000 45.87000 284 ASP B CA 1
ATOM 4573 C C . ASP B 1 284 ? -77.71500 46.96900 -73.35000 1.000 50.37000 284 ASP B C 1
ATOM 4574 O O . ASP B 1 284 ? -76.99300 45.96700 -73.29800 1.000 44.12000 284 ASP B O 1
ATOM 4579 N N . ASN B 1 285 ? -77.68700 47.94800 -72.44600 1.000 45.93000 285 ASN B N 1
ATOM 4580 C CA . ASN B 1 285 ? -76.82200 47.95100 -71.26800 1.000 50.31000 285 ASN B CA 1
ATOM 4581 C C . ASN B 1 285 ? -75.35400 48.04700 -71.61800 1.000 49.93000 285 ASN B C 1
ATOM 4582 O O . ASN B 1 285 ? -74.50100 47.63600 -70.82000 1.000 46.87000 285 ASN B O 1
ATOM 4587 N N . ALA B 1 286 ? -75.04200 48.58600 -72.79900 1.000 41.64000 286 ALA B N 1
ATOM 4588 C CA . ALA B 1 286 ? -73.66300 48.97800 -73.05100 1.000 44.06000 286 ALA B CA 1
ATOM 4589 C C . ALA B 1 286 ? -73.19500 50.00500 -72.04400 1.000 47.05000 286 ALA B C 1
ATOM 4590 O O . ALA B 1 286 ? -71.98900 50.09200 -71.77500 1.000 45.57000 286 ALA B O 1
ATOM 4592 N N . ALA B 1 287 ? -74.12400 50.77900 -71.47800 1.000 46.79000 287 ALA B N 1
ATOM 4593 C CA . ALA B 1 287 ? -73.75600 51.83800 -70.54000 1.000 49.88000 287 ALA B CA 1
ATOM 4594 C C . ALA B 1 287 ? -73.01700 51.28900 -69.32400 1.000 46.34000 287 ALA B C 1
ATOM 4595 O O . ALA B 1 287 ? -72.25300 52.02200 -68.68800 1.000 45.04000 287 ALA B O 1
ATOM 4597 N N . LEU B 1 288 ? -73.23800 50.01400 -68.98400 1.000 42.61000 288 LEU B N 1
ATOM 4598 C CA . LEU B 1 288 ? -72.48800 49.35100 -67.92600 1.000 45.29000 288 LEU B CA 1
ATOM 4599 C C . LEU B 1 288 ? -71.02300 49.13200 -68.27100 1.000 50.21000 288 LEU B C 1
ATOM 4600 O O . LEU B 1 288 ? -70.26300 48.67500 -67.40600 1.000 48.98000 288 LEU B O 1
ATOM 4605 N N . ALA B 1 289 ? -70.62400 49.35900 -69.49700 1.000 39.52000 289 ALA B N 1
ATOM 4606 C CA . ALA B 1 289 ? -69.22300 49.16600 -69.83500 1.000 46.02000 289 ALA B CA 1
ATOM 4607 C C . ALA B 1 289 ? -68.41300 50.35900 -69.34200 1.000 45.34000 289 ALA B C 1
ATOM 4608 O O . ALA B 1 289 ? -68.75700 51.50000 -69.65800 1.000 43.32000 289 ALA B O 1
ATOM 4610 N N . PRO B 1 290 ? -67.31700 50.13400 -68.59400 1.000 48.58000 290 PRO B N 1
ATOM 4611 C CA . PRO B 1 290 ? -66.53500 51.25700 -68.05500 1.000 44.87000 290 PRO B CA 1
ATOM 4612 C C . PRO B 1 290 ? -66.16200 52.29400 -69.10100 1.000 48.80000 290 PRO B C 1
ATOM 4613 O O . PRO B 1 290 ? -65.53400 51.97400 -70.11900 1.000 44.61000 290 PRO B O 1
ATOM 4617 N N . GLY B 1 291 ? -66.56500 53.54000 -68.86200 1.000 42.54000 291 GLY B N 1
ATOM 4618 C CA . GLY B 1 291 ? -66.17900 54.62100 -69.73700 1.000 42.62000 291 GLY B CA 1
ATOM 4619 C C . GLY B 1 291 ? -66.89900 54.67500 -71.06000 1.000 49.68000 291 GLY B C 1
ATOM 4620 O O . GLY B 1 291 ? -66.51900 55.48000 -71.91300 1.000 50.66000 291 GLY B O 1
ATOM 4621 N N . TYR B 1 292 ? -67.91500 53.84300 -71.27900 1.000 46.46000 292 TYR B N 1
ATOM 4622 C CA . TYR B 1 292 ? -68.57100 53.83500 -72.57600 1.000 50.82000 292 TYR B CA 1
ATOM 4623 C C . TYR B 1 292 ? -69.47600 55.04700 -72.71800 1.000 53.46000 292 TYR B C 1
ATOM 4624 O O . TYR B 1 292 ? -70.35200 55.27600 -71.87600 1.000 59.36000 292 TYR B O 1
ATOM 4633 N N . SER B 1 293 ? -69.28700 55.79400 -73.80500 1.000 54.59000 293 SER B N 1
ATOM 4634 C CA . SER B 1 293 ? -70.14100 56.92600 -74.15500 1.000 67.56000 293 SER B CA 1
ATOM 4635 C C . SER B 1 293 ? -70.50800 56.85700 -75.63400 1.000 68.94000 293 SER B C 1
ATOM 4636 O O . SER B 1 293 ? -69.63000 56.92300 -76.50200 1.000 68.87000 293 SER B O 1
ATOM 4639 N N . GLU B 1 294 ? -71.80100 56.74000 -75.92500 1.000 70.37000 294 GLU B N 1
ATOM 4640 C CA . GLU B 1 294 ? -72.26800 56.82700 -77.30500 1.000 72.82000 294 GLU B CA 1
ATOM 4641 C C . GLU B 1 294 ? -72.81700 58.22700 -77.56100 1.000 84.83000 294 GLU B C 1
ATOM 4642 O O . GLU B 1 294 ? -72.21400 59.01600 -78.30100 1.000 82.67000 294 GLU B O 1
ATOM 4648 N N . SER B 1 295 ? -73.95700 58.53600 -76.93400 1.000 89.42000 295 SER B N 1
ATOM 4649 C CA . SER B 1 295 ? -74.56700 59.87100 -76.95400 1.000 91.08000 295 SER B CA 1
ATOM 4650 C C . SER B 1 295 ? -74.60100 60.48400 -75.54800 1.000 90.97000 295 SER B C 1
ATOM 4651 O O . SER B 1 295 ? -73.63500 60.38300 -74.78200 1.000 90.01000 295 SER B O 1
ATOM 4654 N N . LEU C 1 7 ? -29.15100 11.77000 -4.91100 1.000 74.34000 7 LEU C N 1
ATOM 4655 C CA . LEU C 1 7 ? -29.42300 13.10000 -5.45700 1.000 78.85000 7 LEU C CA 1
ATOM 4656 C C . LEU C 1 7 ? -28.35700 14.11300 -5.01200 1.000 81.64000 7 LEU C C 1
ATOM 4657 O O . LEU C 1 7 ? -27.92700 14.96300 -5.79100 1.000 78.66000 7 LEU C O 1
ATOM 4662 N N . GLU C 1 8 ? -27.92600 14.01100 -3.75500 1.000 84.07000 8 GLU C N 1
ATOM 4663 C CA . GLU C 1 8 ? -26.88600 14.90000 -3.25200 1.000 85.42000 8 GLU C CA 1
ATOM 4664 C C . GLU C 1 8 ? -25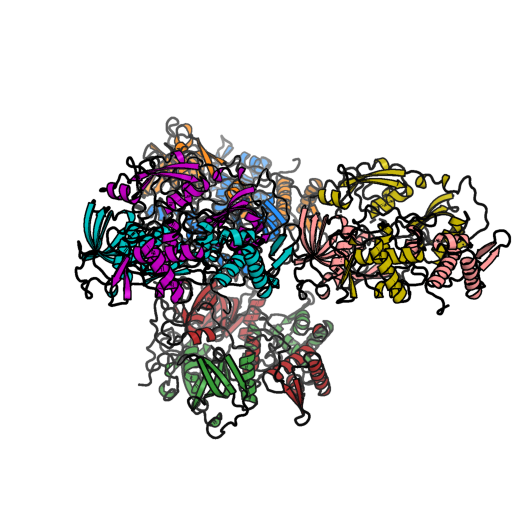.48700 14.46400 -3.68900 1.000 85.81000 8 GLU C C 1
ATOM 4665 O O . GLU C 1 8 ? -24.60100 15.31300 -3.85600 1.000 87.25000 8 GLU C O 1
ATOM 4671 N N . GLU C 1 9 ? -25.26800 13.15700 -3.87900 1.000 81.83000 9 GLU C N 1
ATOM 4672 C CA . GLU C 1 9 ? -23.96600 12.66100 -4.31500 1.000 79.13000 9 GLU C CA 1
ATOM 4673 C C . GLU C 1 9 ? -23.69100 12.94000 -5.78800 1.000 77.39000 9 GLU C C 1
ATOM 4674 O O . GLU C 1 9 ? -22.54000 12.82400 -6.21900 1.000 78.50000 9 GLU C O 1
ATOM 4680 N N . LEU C 1 10 ? -24.70900 13.29000 -6.57100 1.000 74.14000 10 LEU C N 1
ATOM 4681 C CA . LEU C 1 10 ? -24.50100 13.55100 -7.98400 1.000 67.60000 10 LEU C CA 1
ATOM 4682 C C . LEU C 1 10 ? -23.79600 14.88600 -8.18500 1.000 62.19000 10 LEU C C 1
ATOM 4683 O O . LEU C 1 10 ? -23.75800 15.73400 -7.29500 1.000 62.22000 10 LEU C O 1
ATOM 4688 N N . SER C 1 11 ? -23.20900 15.05500 -9.36500 1.000 55.09000 11 SER C N 1
ATOM 4689 C CA . SER C 1 11 ? -22.62700 16.34000 -9.71000 1.000 53.55000 11 SER C CA 1
ATOM 4690 C C . SER C 1 11 ? -23.72700 17.33800 -10.04900 1.000 58.37000 11 SER C C 1
ATOM 4691 O O . SER C 1 11 ? -24.84100 16.96600 -10.43900 1.000 58.17000 11 SER C O 1
ATOM 4694 N N . GLN C 1 12 ? -23.38800 18.62600 -9.94700 1.000 52.07000 12 GLN C N 1
ATOM 4695 C CA . GLN C 1 12 ? -24.36400 19.65300 -10.29600 1.000 55.74000 12 GLN C CA 1
ATOM 4696 C C . GLN C 1 12 ? -24.85300 19.46900 -11.72800 1.000 52.61000 12 GLN C C 1
ATOM 4697 O O . GLN C 1 12 ? -26.05600 19.56200 -11.99400 1.000 52.82000 12 GLN C O 1
ATOM 4703 N N . ALA C 1 13 ? -23.93900 19.18500 -12.66300 1.000 47.41000 13 ALA C N 1
ATOM 4704 C CA . ALA C 1 13 ? -24.36400 18.98400 -14.04700 1.000 50.34000 13 ALA C CA 1
ATOM 4705 C C . ALA C 1 13 ? -25.35900 17.83500 -14.17000 1.000 49.55000 13 ALA C C 1
ATOM 4706 O O . ALA C 1 13 ? -26.28000 17.90000 -14.99200 1.000 49.28000 13 ALA C O 1
ATOM 4708 N N . GLN C 1 14 ? -25.20900 16.78800 -13.35300 1.000 53.00000 14 GLN C N 1
ATOM 4709 C CA . GLN C 1 14 ? -26.13500 15.65700 -13.42000 1.000 51.16000 14 GLN C CA 1
ATOM 4710 C C . GLN C 1 14 ? -27.49300 15.99700 -12.80800 1.000 50.85000 14 GLN C C 1
ATOM 4711 O O . GLN C 1 14 ? -28.52600 15.52300 -13.29400 1.000 50.59000 14 GLN C O 1
ATOM 4717 N N . ARG C 1 15 ? -27.52100 16.79000 -11.72700 1.000 50.21000 15 ARG C N 1
ATOM 4718 C CA . ARG C 1 15 ? -28.80500 17.26900 -11.21700 1.000 50.00000 15 ARG C CA 1
ATOM 4719 C C . ARG C 1 15 ? -29.49900 18.17900 -12.22200 1.000 51.56000 15 ARG C C 1
ATOM 4720 O O . ARG C 1 15 ? -30.72900 18.14200 -12.35400 1.000 49.18000 15 ARG C O 1
ATOM 4728 N N . GLU C 1 16 ? -28.73900 19.02100 -12.92900 1.000 50.00000 16 GLU C N 1
ATOM 4729 C CA . GLU C 1 16 ? -29.37400 19.91000 -13.89400 1.000 47.48000 16 GLU C CA 1
ATOM 4730 C C . GLU C 1 16 ? -30.06200 19.12000 -14.99700 1.000 47.11000 16 GLU C C 1
ATOM 4731 O O . GLU C 1 16 ? -31.14600 19.50000 -15.45600 1.000 49.15000 16 GLU C O 1
ATOM 4737 N N . ARG C 1 17 ? -29.46200 18.01800 -15.44200 1.000 48.89000 17 ARG C N 1
ATOM 4738 C CA . ARG C 1 17 ? -30.12400 17.23800 -16.48400 1.000 46.55000 17 ARG C CA 1
ATOM 4739 C C . ARG C 1 17 ? -31.31100 16.46000 -15.92600 1.000 44.92000 17 ARG C C 1
ATOM 4740 O O . ARG C 1 17 ? -32.32000 16.28700 -16.61900 1.000 46.94000 17 ARG C O 1
ATOM 4748 N N . LEU C 1 18 ? -31.22800 16.01800 -14.67700 1.000 45.15000 18 LEU C N 1
ATOM 4749 C CA . LEU C 1 18 ? -32.39000 15.41400 -14.04400 1.000 48.09000 18 LEU C CA 1
ATOM 4750 C C . LEU C 1 18 ? -33.53000 16.41800 -13.93500 1.000 50.58000 18 LEU C C 1
ATOM 4751 O O . LEU C 1 18 ? -34.68700 16.09500 -14.24600 1.000 48.12000 18 LEU C O 1
ATOM 4756 N N . ALA C 1 19 ? -33.21900 17.65700 -13.53200 1.000 47.63000 19 ALA C N 1
ATOM 4757 C CA . ALA C 1 19 ? -34.26400 18.67000 -13.42400 1.000 43.58000 19 ALA C CA 1
ATOM 4758 C C . ALA C 1 19 ? -34.86900 18.96600 -14.78300 1.000 43.56000 19 ALA C C 1
ATOM 4759 O O . ALA C 1 19 ? -36.08200 19.18400 -14.89500 1.000 44.21000 19 ALA C O 1
ATOM 4761 N N . HIS C 1 20 ? -34.06200 18.91500 -15.83500 1.000 42.19000 20 HIS C N 1
ATOM 4762 C CA . HIS C 1 20 ? -34.61600 19.13500 -17.15900 1.000 45.26000 20 HIS C CA 1
ATOM 4763 C C . HIS C 1 20 ? -35.56900 18.01500 -17.55400 1.000 45.80000 20 HIS C C 1
ATOM 4764 O O . HIS C 1 20 ? -36.58800 18.27900 -18.20600 1.000 44.52000 20 HIS C O 1
ATOM 4771 N N . ILE C 1 21 ? -35.28600 16.77600 -17.13400 1.000 44.95000 21 ILE C N 1
ATOM 4772 C CA . ILE C 1 21 ? -36.22300 15.68100 -17.38300 1.000 46.54000 21 ILE C CA 1
ATOM 4773 C C . ILE C 1 21 ? -37.50900 15.91300 -16.60900 1.000 43.59000 21 ILE C C 1
ATOM 4774 O O . ILE C 1 21 ? -38.61200 15.75800 -17.14400 1.000 46.03000 21 ILE C O 1
ATOM 4779 N N . ASP C 1 22 ? -37.37900 16.24700 -15.32400 1.000 44.49000 22 ASP C N 1
ATOM 4780 C CA . ASP C 1 22 ? -38.53700 16.57100 -14.50300 1.000 44.61000 22 ASP C CA 1
ATOM 4781 C C . ASP C 1 22 ? -39.37700 17.66500 -15.16400 1.000 44.19000 22 ASP C C 1
ATOM 4782 O O . ASP C 1 22 ? -40.58800 17.50600 -15.35200 1.000 44.96000 22 ASP C O 1
ATOM 4787 N N . PHE C 1 23 ? -38.72600 18.75100 -15.59600 1.000 42.32000 23 PHE C N 1
ATOM 4788 C CA . PHE C 1 23 ? -39.44200 19.85700 -16.22900 1.000 43.98000 23 PHE C CA 1
ATOM 4789 C C . PHE C 1 23 ? -40.15100 19.40000 -17.50200 1.000 44.20000 23 PHE C C 1
ATOM 4790 O O . PHE C 1 23 ? -41.32100 19.72600 -17.72800 1.000 43.08000 23 PHE C O 1
ATOM 4798 N N . THR C 1 24 ? -39.45600 18.64000 -18.35600 1.000 45.41000 24 THR C N 1
ATOM 4799 C CA . THR C 1 24 ? -40.06000 18.26900 -19.63600 1.000 48.98000 24 THR C CA 1
ATOM 4800 C C . THR C 1 24 ? -41.25300 17.34300 -19.45300 1.000 45.06000 24 THR C C 1
ATOM 4801 O O . THR C 1 24 ? -42.26400 17.48600 -20.15100 1.000 46.08000 24 THR C O 1
ATOM 4805 N N . LEU C 1 25 ? -41.16100 16.39500 -18.51700 1.000 45.80000 25 LEU C N 1
ATOM 4806 C CA . LEU C 1 25 ? -42.29900 15.53000 -18.23200 1.000 49.94000 25 LEU C CA 1
ATOM 4807 C C . LEU C 1 25 ? -43.47200 16.32700 -17.67900 1.000 49.59000 25 LEU C C 1
ATOM 4808 O O . LEU C 1 25 ? -44.62800 16.07800 -18.04300 1.000 47.74000 25 LEU C O 1
ATOM 4813 N N . LEU C 1 26 ? -43.18700 17.30600 -16.81900 1.000 46.25000 26 LEU C N 1
ATOM 4814 C CA . LEU C 1 26 ? -44.24200 18.10200 -16.20200 1.000 43.75000 26 LEU C CA 1
ATOM 4815 C C . LEU C 1 26 ? -44.95000 18.98800 -17.22400 1.000 46.04000 26 LEU C C 1
ATOM 4816 O O . LEU C 1 26 ? -46.18700 19.08500 -17.21400 1.000 47.09000 26 LEU C O 1
ATOM 4821 N N . PHE C 1 27 ? -44.19000 19.63400 -18.12300 1.000 42.01000 27 PHE C N 1
ATOM 4822 C CA . PHE C 1 27 ? -44.74400 20.64700 -19.02400 1.000 42.24000 27 PHE C CA 1
ATOM 4823 C C . PHE C 1 27 ? -45.08300 20.11300 -20.41400 1.000 44.67000 27 PHE C C 1
ATOM 4824 O O . PHE C 1 27 ? -45.78400 20.79400 -21.16400 1.000 43.74000 27 PHE C O 1
ATOM 4832 N N . LYS C 1 28 ? -44.54900 18.96200 -20.80200 1.000 45.36000 28 LYS C N 1
ATOM 4833 C CA . LYS C 1 28 ? -44.97600 18.24700 -21.98900 1.000 47.91000 28 LYS C CA 1
ATOM 4834 C C . LYS C 1 28 ? -45.46400 16.86500 -21.55500 1.000 53.38000 28 LYS C C 1
ATOM 4835 O O . LYS C 1 28 ? -45.27300 16.43900 -20.41100 1.000 55.60000 28 LYS C O 1
ATOM 4841 N N . GLY C 1 29 ? -46.10100 16.13300 -22.43400 1.000 52.74000 29 GLY C N 1
ATOM 4842 C CA . GLY C 1 29 ? -46.46700 14.89300 -21.74600 1.000 61.74000 29 GLY C CA 1
ATOM 4843 C C . GLY C 1 29 ? -45.37400 13.84400 -21.58300 1.000 57.44000 29 GLY C C 1
ATOM 4844 O O . GLY C 1 29 ? -45.63100 12.76700 -21.03400 1.000 58.81000 29 GLY C O 1
ATOM 4845 N N . GLU C 1 30 ? -44.14800 14.15500 -21.99100 1.000 57.79000 30 GLU C N 1
ATOM 4846 C CA . GLU C 1 30 ? -43.18400 13.15000 -22.41900 1.000 59.32000 30 GLU C CA 1
ATOM 4847 C C . GLU C 1 30 ? -41.80000 13.77900 -22.50200 1.000 59.31000 30 GLU C C 1
ATOM 4848 O O . GLU C 1 30 ? -41.65700 15.00600 -22.56300 1.000 55.68000 30 GLU C O 1
ATOM 4854 N N . ALA C 1 31 ? -40.78700 12.91800 -22.55900 1.000 54.67000 31 ALA C N 1
ATOM 4855 C CA . ALA C 1 31 ? -39.40600 13.35500 -22.70100 1.000 61.84000 31 ALA C CA 1
ATOM 4856 C C . ALA C 1 31 ? -38.57600 12.22500 -23.31400 1.000 65.46000 31 ALA C C 1
ATOM 4857 O O . ALA C 1 31 ? -38.72900 11.06600 -22.92400 1.000 60.84000 31 ALA C O 1
ATOM 4859 N N . GLY C 1 32 ? -37.69500 12.56700 -24.26900 1.000 62.27000 32 GLY C N 1
ATOM 4860 C CA . GLY C 1 32 ? -36.80700 11.59400 -24.87200 1.000 60.94000 32 GLY C CA 1
ATOM 4861 C C . GLY C 1 32 ? -35.35700 12.04900 -24.81500 1.000 62.07000 32 GLY C C 1
ATOM 4862 O O . GLY C 1 32 ? -35.04700 13.16100 -24.37700 1.000 61.10000 32 GLY C O 1
ATOM 4863 N N . ARG C 1 33 ? -34.46800 11.15600 -25.25900 1.000 56.80000 33 ARG C N 1
ATOM 4864 C CA . ARG C 1 33 ? -33.03800 11.45300 -25.24500 1.000 58.92000 33 ARG C CA 1
ATOM 4865 C C . ARG C 1 33 ? -32.70900 12.68600 -26.06900 1.000 59.51000 33 ARG C C 1
ATOM 4866 O O . ARG C 1 33 ? -31.77400 13.42400 -25.73400 1.000 56.94000 33 ARG C O 1
ATOM 4874 N N . SER C 1 34 ? -33.46800 12.93700 -27.13700 1.000 56.76000 34 SER C N 1
ATOM 4875 C CA . SER C 1 34 ? -33.16200 14.07900 -27.98800 1.000 58.72000 34 SER C CA 1
ATOM 4876 C C . SER C 1 34 ? -33.34000 15.39200 -27.23800 1.000 63.12000 34 SER C C 1
ATOM 4877 O O . SER C 1 34 ? -32.64900 16.37300 -27.53800 1.000 64.58000 34 SER C O 1
ATOM 4880 N N . TYR C 1 35 ? -34.26200 15.43900 -26.27300 1.000 60.50000 35 TYR C N 1
ATOM 4881 C CA . TYR C 1 35 ? -34.36200 16.62600 -25.43500 1.000 59.06000 35 TYR C CA 1
ATOM 4882 C C . TYR C 1 35 ? -33.06400 16.86800 -24.68100 1.000 60.88000 35 TYR C C 1
ATOM 4883 O O . TYR C 1 35 ? -32.62500 18.01700 -24.55700 1.000 56.40000 35 TYR C O 1
ATOM 4892 N N . LEU C 1 36 ? -32.42700 15.80400 -24.17500 1.000 57.15000 36 LEU C N 1
ATOM 4893 C CA . LEU C 1 36 ? -31.22500 16.02900 -23.38000 1.000 55.64000 36 LEU C CA 1
ATOM 4894 C C . LEU C 1 36 ? -30.01100 16.33300 -24.24900 1.000 53.03000 36 LEU C C 1
ATOM 4895 O O . LEU C 1 36 ? -29.20400 17.20400 -23.90300 1.000 54.34000 36 LEU C O 1
ATOM 4900 N N . THR C 1 37 ? -29.84800 15.63800 -25.36900 1.000 54.72000 37 THR C N 1
ATOM 4901 C CA . THR C 1 37 ? -28.70900 15.94500 -26.23200 1.000 56.65000 37 THR C CA 1
ATOM 4902 C C . THR C 1 37 ? -28.83100 17.32500 -26.87700 1.000 55.78000 37 THR C C 1
ATOM 4903 O O . THR C 1 37 ? -27.82300 18.01700 -27.04500 1.000 56.27000 37 THR C O 1
ATOM 4907 N N . GLU C 1 38 ? -30.04200 17.75800 -27.24100 1.000 56.14000 38 GLU C N 1
ATOM 4908 C CA . GLU C 1 38 ? -30.18900 19.10700 -27.79400 1.000 58.94000 38 GLU C CA 1
ATOM 4909 C C . GLU C 1 38 ? -29.93400 20.16400 -26.73100 1.000 60.67000 38 GLU C C 1
ATOM 4910 O O . GLU C 1 38 ? -29.24200 21.15900 -26.98200 1.000 60.10000 38 GLU C O 1
ATOM 4916 N N . ARG C 1 39 ? -30.52600 19.98700 -25.54800 1.000 57.72000 39 ARG C N 1
ATOM 4917 C CA . ARG C 1 39 ? -30.41500 20.99000 -24.49500 1.000 51.66000 39 ARG C CA 1
ATOM 4918 C C . ARG C 1 39 ? -28.99700 21.05700 -23.92800 1.000 55.04000 39 ARG C C 1
ATOM 4919 O O . ARG C 1 39 ? -28.48600 22.14700 -23.64800 1.000 48.61000 39 ARG C O 1
ATOM 4927 N N . PHE C 1 40 ? -28.33200 19.90800 -23.75800 1.000 52.35000 40 PHE C N 1
ATOM 4928 C CA . PHE C 1 40 ? -27.06200 19.88000 -23.04500 1.000 51.19000 40 PHE C CA 1
ATOM 4929 C C . PHE C 1 40 ? -25.86700 19.47700 -23.89500 1.000 53.93000 40 PHE C C 1
ATOM 4930 O O . PHE C 1 40 ? -24.72800 19.60600 -23.42600 1.000 52.84000 40 PHE C O 1
ATOM 4938 N N . SER C 1 41 ? -26.08800 19.01600 -25.12400 1.000 54.79000 41 SER C N 1
ATOM 4939 C CA . SER C 1 41 ? -25.01000 18.54100 -25.99000 1.000 57.49000 41 SER C CA 1
ATOM 4940 C C . SER C 1 41 ? -24.20400 17.41700 -25.33500 1.000 53.92000 41 SER C C 1
ATOM 4941 O O . SER C 1 41 ? -22.97800 17.37500 -25.43500 1.000 54.57000 41 SER C O 1
ATOM 4944 N N . VAL C 1 42 ? -24.88600 16.56200 -24.56800 1.000 55.63000 42 VAL C N 1
ATOM 4945 C CA . VAL C 1 42 ? -24.29400 15.33000 -24.05700 1.000 55.63000 42 VAL C CA 1
ATOM 4946 C C . VAL C 1 42 ? -24.48500 14.21900 -25.08300 1.000 57.79000 42 VAL C C 1
ATOM 4947 O O . VAL C 1 42 ? -25.30200 14.31600 -26.00900 1.000 55.67000 42 VAL C O 1
ATOM 4951 N N . ALA C 1 43 ? -23.69700 13.15800 -24.92900 1.000 57.03000 43 ALA C N 1
ATOM 4952 C CA . ALA C 1 43 ? -23.82600 11.99000 -25.79100 1.000 65.86000 43 ALA C CA 1
ATOM 4953 C C . ALA C 1 43 ? -25.15200 11.26700 -25.53900 1.000 64.56000 43 ALA C C 1
ATOM 4954 O O . ALA C 1 43 ? -25.66900 11.27600 -24.41900 1.000 66.15000 43 ALA C O 1
ATOM 4956 N N . PRO C 1 44 ? -25.72500 10.63600 -26.56900 1.000 63.33000 44 PRO C N 1
ATOM 4957 C CA . PRO C 1 44 ? -26.93300 9.82600 -26.34500 1.000 63.66000 44 PRO C CA 1
ATOM 4958 C C . PRO C 1 44 ? -26.77200 8.82100 -25.22400 1.000 62.30000 44 PRO C C 1
ATOM 4959 O O . PRO C 1 44 ? -27.71800 8.58900 -24.46400 1.000 66.49000 44 PRO C O 1
ATOM 4963 N N . SER C 1 45 ? -25.59100 8.22500 -25.08700 1.000 62.56000 45 SER C N 1
ATOM 4964 C CA . SER C 1 45 ? -25.38900 7.29600 -23.98600 1.000 62.96000 45 SER C CA 1
ATOM 4965 C C . SER C 1 45 ? -25.44300 8.00800 -22.64500 1.000 65.82000 45 SER C C 1
ATOM 4966 O O . SER C 1 45 ? -25.88100 7.42100 -21.64900 1.000 69.47000 45 SER C O 1
ATOM 4969 N N . VAL C 1 46 ? -25.03800 9.27900 -22.59700 1.000 63.51000 46 VAL C N 1
ATOM 4970 C CA . VAL C 1 46 ? -25.14100 10.00800 -21.34000 1.000 63.15000 46 VAL C CA 1
ATOM 4971 C C . VAL C 1 46 ? -26.60300 10.25200 -20.99800 1.000 60.34000 46 VAL C C 1
ATOM 4972 O O . VAL C 1 46 ? -27.03100 10.03600 -19.85600 1.000 59.26000 46 VAL C O 1
ATOM 4976 N N . ALA C 1 47 ? -27.40200 10.65300 -21.99600 1.000 58.49000 47 ALA C N 1
ATOM 4977 C CA . ALA C 1 47 ? -28.81900 10.90300 -21.76600 1.000 56.27000 47 ALA C CA 1
ATOM 4978 C C . ALA C 1 47 ? -29.51500 9.65600 -21.24200 1.000 57.76000 47 ALA C C 1
ATOM 4979 O O . ALA C 1 47 ? -30.37500 9.73900 -20.35600 1.000 57.78000 47 ALA C O 1
ATOM 4981 N N . THR C 1 48 ? -29.12500 8.48700 -21.75800 1.000 62.33000 48 THR C N 1
ATOM 4982 C CA . THR C 1 48 ? -29.69100 7.22500 -21.28900 1.000 57.11000 48 THR C CA 1
ATOM 4983 C C . THR C 1 48 ? -29.41700 7.01700 -19.80400 1.000 54.92000 48 THR C C 1
ATOM 4984 O O . THR C 1 48 ? -30.32100 6.66300 -19.03900 1.000 60.00000 48 THR C O 1
ATOM 4988 N N . GLN C 1 49 ? -28.19500 7.30000 -19.36300 1.000 59.64000 49 GLN C N 1
ATOM 4989 C CA . GLN C 1 49 ? -27.88700 7.23800 -17.93500 1.000 62.84000 49 GLN C CA 1
ATOM 4990 C C . GLN C 1 49 ? -28.70000 8.25800 -17.14300 1.000 59.97000 49 GLN C C 1
ATOM 4991 O O . GLN C 1 49 ? -29.04600 8.02200 -15.97800 1.000 58.06000 49 GLN C O 1
ATOM 4997 N N . ASP C 1 50 ? -28.95400 9.42900 -17.73200 1.000 58.58000 50 ASP C N 1
ATOM 4998 C CA . ASP C 1 50 ? -29.77900 10.41400 -17.04800 1.000 57.20000 50 ASP C CA 1
ATOM 4999 C C . ASP C 1 50 ? -31.17400 9.85900 -16.80500 1.000 55.43000 50 ASP C C 1
ATOM 5000 O O . ASP C 1 50 ? -31.67500 9.88500 -15.67400 1.000 58.65000 50 ASP C O 1
ATOM 5005 N N . PHE C 1 51 ? -31.80400 9.31100 -17.84800 1.000 51.30000 51 PHE C N 1
ATOM 5006 C CA . PHE C 1 51 ? -33.16100 8.79700 -17.66900 1.000 56.99000 51 PHE C CA 1
ATOM 5007 C C . PHE C 1 51 ? -33.19100 7.66300 -16.64700 1.000 58.37000 51 PHE C C 1
ATOM 5008 O O . PHE C 1 51 ? -34.14500 7.54900 -15.86700 1.000 55.13000 51 PHE C O 1
ATOM 5016 N N . ALA C 1 52 ? -32.14900 6.82700 -16.62300 1.000 56.05000 52 ALA C N 1
ATOM 5017 C CA . ALA C 1 52 ? -32.06100 5.78300 -15.60600 1.000 56.24000 52 ALA C CA 1
ATOM 5018 C C . ALA C 1 52 ? -31.94200 6.37500 -14.20800 1.000 56.94000 52 ALA C C 1
ATOM 5019 O O . ALA C 1 52 ? -32.61200 5.91800 -13.27400 1.000 61.21000 52 ALA C O 1
ATOM 5021 N N . ARG C 1 53 ? -31.08100 7.38700 -14.03300 1.000 56.61000 53 ARG C N 1
ATOM 5022 C CA . ARG C 1 53 ? -30.99300 8.03000 -12.72000 1.000 59.67000 53 ARG C CA 1
ATOM 5023 C C . ARG C 1 53 ? -32.33300 8.62600 -12.31800 1.000 58.92000 53 ARG C C 1
ATOM 5024 O O . ARG C 1 53 ? -32.73400 8.54200 -11.14900 1.000 55.71000 53 ARG C O 1
ATOM 5032 N N . TYR C 1 54 ? -33.05300 9.20800 -13.28000 1.000 57.73000 54 TYR C N 1
ATOM 5033 C CA . TYR C 1 54 ? -34.35500 9.77700 -12.96700 1.000 59.14000 54 TYR C CA 1
ATOM 5034 C C . TYR C 1 54 ? -35.32500 8.68400 -12.53000 1.000 61.53000 54 TYR C C 1
ATOM 5035 O O . TYR C 1 54 ? -36.00100 8.81500 -11.50100 1.000 63.67000 54 TYR C O 1
ATOM 5044 N N . LYS C 1 55 ? -35.37200 7.57600 -13.28100 1.000 62.92000 55 LYS C N 1
ATOM 5045 C CA . LYS C 1 55 ? -36.26500 6.46900 -12.93100 1.000 67.31000 55 LYS C CA 1
ATOM 5046 C C . LYS C 1 55 ? -35.99600 5.94700 -11.52500 1.000 63.04000 55 LYS C C 1
ATOM 5047 O O . LYS C 1 55 ? -36.93400 5.69200 -10.76300 1.000 65.53000 55 LYS C O 1
ATOM 5053 N N . ALA C 1 56 ? -34.72100 5.83100 -11.14600 1.000 62.98000 56 ALA C N 1
ATOM 5054 C CA . ALA C 1 56 ? -34.38800 5.34900 -9.80800 1.000 61.28000 56 ALA C CA 1
ATOM 5055 C C . ALA C 1 56 ? -34.92100 6.27900 -8.72900 1.000 63.64000 56 ALA C C 1
ATOM 5056 O O . ALA C 1 56 ? -35.31900 5.82300 -7.65100 1.000 67.62000 56 ALA C O 1
ATOM 5058 N N . LEU C 1 57 ? -34.88300 7.58900 -8.97400 1.000 62.90000 57 LEU C N 1
ATOM 5059 C CA . LEU C 1 57 ? -35.28100 8.54100 -7.94500 1.000 60.45000 57 LEU C CA 1
ATOM 5060 C C . LEU C 1 57 ? -36.78500 8.76900 -7.90900 1.000 61.96000 57 LEU C C 1
ATOM 5061 O O . LEU C 1 57 ? -37.33600 9.06700 -6.84100 1.000 64.17000 57 LEU C O 1
ATOM 5066 N N . ALA C 1 58 ? -37.46600 8.62300 -9.04200 1.000 62.04000 58 ALA C N 1
ATOM 5067 C CA . ALA C 1 58 ? -38.90900 8.85600 -9.12900 1.000 61.25000 58 ALA C CA 1
ATOM 5068 C C . ALA C 1 58 ? -39.51200 7.79500 -10.03400 1.000 63.80000 58 ALA C C 1
ATOM 5069 O O . ALA C 1 58 ? -39.96100 8.08200 -11.15000 1.000 61.40000 58 ALA C O 1
ATOM 5071 N N . PRO C 1 59 ? -39.57800 6.54800 -9.55700 1.000 67.22000 59 PRO C N 1
ATOM 5072 C CA . PRO C 1 59 ? -40.02800 5.45400 -10.43300 1.000 66.49000 59 PRO C CA 1
ATOM 5073 C C . PRO C 1 59 ? -41.48800 5.56900 -10.83300 1.000 63.17000 59 PRO C C 1
ATOM 5074 O O . PRO C 1 59 ? -41.86200 5.12100 -11.92600 1.000 67.29000 59 PRO C O 1
ATOM 5078 N N . ASN C 1 60 ? -42.32000 6.16000 -9.98300 1.000 62.11000 60 ASN C N 1
ATOM 5079 C CA . ASN C 1 60 ? -43.74300 6.30900 -10.23700 1.000 66.38000 60 ASN C CA 1
ATOM 5080 C C . ASN C 1 60 ? -44.07800 7.58900 -10.99800 1.000 67.56000 60 ASN C C 1
ATOM 5081 O O . ASN C 1 60 ? -45.26000 7.90300 -11.17900 1.000 64.88000 60 ASN C O 1
ATOM 5086 N N . ASN C 1 61 ? -43.06600 8.33400 -11.44300 1.000 66.12000 61 ASN C N 1
ATOM 5087 C CA . ASN C 1 61 ? -43.29200 9.50400 -12.27600 1.000 58.88000 61 ASN C CA 1
ATOM 5088 C C . ASN C 1 61 ? -43.32600 9.18300 -13.75700 1.000 57.74000 61 ASN C C 1
ATOM 5089 O O . ASN C 1 61 ? -43.94400 9.92600 -14.52400 1.000 58.70000 61 ASN C O 1
ATOM 5094 N N . VAL C 1 62 ? -42.68600 8.10500 -14.18300 1.000 54.02000 62 VAL C N 1
ATOM 5095 C CA . VAL C 1 62 ? -42.35400 7.95900 -15.59000 1.000 60.72000 62 VAL C CA 1
ATOM 5096 C C . VAL C 1 62 ? -42.50600 6.50100 -16.01100 1.000 61.22000 62 VAL C C 1
ATOM 5097 O O . VAL C 1 62 ? -42.26600 5.58200 -15.22200 1.000 61.28000 62 VAL C O 1
ATOM 5101 N N . MET C 1 63 ? -42.92600 6.31300 -17.26800 1.000 59.65000 63 MET C N 1
ATOM 5102 C CA . MET C 1 63 ? -43.01200 4.96400 -17.87900 1.000 64.61000 63 MET C CA 1
ATOM 5103 C C . MET C 1 63 ? -42.42600 5.06900 -19.29400 1.000 65.88000 63 MET C C 1
ATOM 5104 O O . MET C 1 63 ? -42.51500 6.14300 -19.87200 1.000 64.37000 63 MET C O 1
ATOM 5109 N N . TYR C 1 64 ? -41.84000 3.99500 -19.82700 1.000 68.31000 64 TYR C N 1
ATOM 5110 C CA . TYR C 1 64 ? -41.17600 4.06200 -21.15600 1.000 69.86000 64 TYR C CA 1
ATOM 5111 C C . TYR C 1 64 ? -42.04100 3.45700 -22.25800 1.000 72.58000 64 TYR C C 1
ATOM 5112 O O . TYR C 1 64 ? -42.53400 2.34100 -22.07900 1.000 73.41000 64 TYR C O 1
ATOM 5121 N N . ASP C 1 65 ? -42.22000 4.18700 -23.35700 1.000 73.70000 65 ASP C N 1
ATOM 5122 C CA . ASP C 1 65 ? -42.95700 3.66300 -24.53000 1.000 78.49000 65 ASP C CA 1
ATOM 5123 C C . ASP C 1 65 ? -41.89500 3.21300 -25.52100 1.000 85.24000 65 ASP C C 1
ATOM 5124 O O . ASP C 1 65 ? -41.39900 4.06300 -26.26100 1.000 84.12000 65 ASP C O 1
ATOM 5129 N N . GLU C 1 66 ? -41.57200 1.92000 -25.51800 1.000 92.34000 66 GLU C N 1
ATOM 5130 C CA . GLU C 1 66 ? -40.53500 1.35200 -26.41800 1.000 94.77000 66 GLU C CA 1
ATOM 5131 C C . GLU C 1 66 ? -40.88400 1.65800 -27.87500 1.000 95.86000 66 GLU C C 1
ATOM 5132 O O . GLU C 1 66 ? -39.95100 1.79600 -28.68200 1.000 97.87000 66 GLU C O 1
ATOM 5138 N N . LYS C 1 67 ? -42.17500 1.76300 -28.18600 1.000 100.53000 67 LYS C N 1
ATOM 5139 C CA . LYS C 1 67 ? -42.61700 2.04800 -29.57000 1.000 103.90000 67 LYS C CA 1
ATOM 5140 C C . LYS C 1 67 ? -42.19100 3.46300 -29.95800 1.000 103.78000 67 LYS C C 1
ATOM 5141 O O . LYS C 1 67 ? -41.48900 3.60000 -30.97100 1.000 105.89000 67 LYS C O 1
ATOM 5147 N N . ARG C 1 68 ? -42.60400 4.47400 -29.19100 1.000 98.80000 68 ARG C N 1
ATOM 5148 C CA . ARG C 1 68 ? -42.31100 5.87900 -29.57900 1.000 98.83000 68 ARG C CA 1
ATOM 5149 C C . ARG C 1 68 ? -40.91000 6.27100 -29.12000 1.000 92.66000 68 ARG C C 1
ATOM 5150 O O . ARG C 1 68 ? -40.51000 7.41600 -29.39900 1.000 86.14000 68 ARG C O 1
ATOM 5158 N N . ARG C 1 69 ? -40.21500 5.36300 -28.43400 1.000 91.68000 69 ARG C N 1
ATOM 5159 C CA . ARG C 1 69 ? -38.86900 5.66600 -27.89100 1.000 88.79000 69 ARG C CA 1
ATOM 5160 C C . ARG C 1 69 ? -38.94600 6.95400 -27.07600 1.000 83.17000 69 ARG C C 1
ATOM 5161 O O . ARG C 1 69 ? -38.06900 7.81100 -27.25800 1.000 81.04000 69 ARG C O 1
ATOM 5169 N N . VAL C 1 70 ? -39.95100 7.06400 -26.20700 1.000 78.49000 70 VAL C N 1
ATOM 5170 C CA . VAL C 1 70 ? -40.14400 8.29500 -25.39600 1.000 70.25000 70 VAL C CA 1
ATOM 5171 C C . VAL C 1 70 ? -40.60800 7.90600 -23.99300 1.000 70.69000 70 VAL C C 1
ATOM 5172 O O . VAL C 1 70 ? -41.40200 6.97000 -23.86200 1.000 73.32000 70 VAL C O 1
ATOM 5176 N N . HIS C 1 71 ? -40.04500 8.54100 -22.97300 1.000 66.28000 71 HIS C N 1
ATOM 5177 C CA . HIS C 1 71 ? -40.50800 8.30600 -21.58600 1.000 65.35000 71 HIS C CA 1
ATOM 5178 C C . HIS C 1 71 ? -41.74900 9.17200 -21.39000 1.000 64.08000 71 HIS C C 1
ATOM 5179 O O . HIS C 1 71 ? -41.72800 10.30100 -21.86100 1.000 64.32000 71 HIS C O 1
ATOM 5186 N N . LEU C 1 72 ? -42.78300 8.65900 -20.72700 1.000 62.19000 72 LEU C N 1
ATOM 5187 C CA . LEU C 1 72 ? -44.06000 9.40200 -20.61900 1.000 59.85000 72 LEU C CA 1
ATOM 5188 C C . LEU C 1 72 ? -44.40800 9.72400 -19.16900 1.000 58.52000 72 LEU C C 1
ATOM 5189 O O . LEU C 1 72 ? -44.10700 8.90400 -18.30000 1.000 58.45000 72 LEU C O 1
ATOM 5194 N N . LYS C 1 73 ? -45.03600 10.87500 -18.94100 1.000 53.44000 73 LYS C N 1
ATOM 5195 C CA . LYS C 1 73 ? -45.49300 11.25300 -17.60800 1.000 55.46000 73 LYS C CA 1
ATOM 5196 C C . LYS C 1 73 ? -46.66100 10.37100 -17.16300 1.000 56.05000 73 LYS C C 1
ATOM 5197 O O . LYS C 1 73 ? -47.61900 10.17800 -17.90800 1.000 60.46000 73 LYS C O 1
ATOM 5203 N N . THR C 1 74 ? -46.59200 9.84600 -15.94400 1.000 56.43000 74 THR C N 1
ATOM 5204 C CA . THR C 1 74 ? -47.67000 9.02400 -15.42100 1.000 56.66000 74 THR C CA 1
ATOM 5205 C C . THR C 1 74 ? -48.74800 9.89300 -14.79100 1.000 64.80000 74 THR C C 1
ATOM 5206 O O . THR C 1 74 ? -48.59800 11.10500 -14.62700 1.000 64.18000 74 THR C O 1
ATOM 5210 N N . SER C 1 75 ? -49.87200 9.26400 -14.43600 1.000 65.64000 75 SER C N 1
ATOM 5211 C CA . SER C 1 75 ? -50.95300 10.01100 -13.74100 1.000 63.03000 75 SER C CA 1
ATOM 5212 C C . SER C 1 75 ? -50.51300 10.24900 -12.29600 1.000 63.07000 75 SER C C 1
ATOM 5213 O O . SER C 1 75 ? -51.00600 11.21000 -11.67500 1.000 63.56000 75 SER C O 1
ATOM 5216 N N . THR C 1 76 ? -49.60900 9.40400 -11.79400 1.000 61.64000 76 THR C N 1
ATOM 5217 C CA . THR C 1 76 ? -49.12800 9.52900 -10.39300 1.000 63.86000 76 THR C CA 1
ATOM 5218 C C . THR C 1 76 ? -47.92500 10.47400 -10.30300 1.000 65.93000 76 THR C C 1
ATOM 5219 O O . THR C 1 76 ? -47.26900 10.48900 -9.24300 1.000 62.37000 76 THR C O 1
ATOM 5223 N N . PHE C 1 77 ? -47.65000 11.22300 -11.37600 1.000 63.18000 77 PHE C N 1
ATOM 5224 C CA . PHE C 1 77 ? -46.50700 12.14200 -11.36900 1.000 60.68000 77 PHE C CA 1
ATOM 5225 C C . PHE C 1 77 ? -46.46900 13.16500 -10.23900 1.000 58.87000 77 PHE C C 1
ATOM 5226 O O . PHE C 1 77 ? -47.42300 13.92100 -10.02900 1.000 55.54000 77 PHE C O 1
ATOM 5234 N N . GLN C 1 78 ? -45.33100 13.22900 -9.55000 1.000 55.88000 78 GLN C N 1
ATOM 5235 C CA . GLN C 1 78 ? -45.06400 14.32200 -8.62700 1.000 61.82000 78 GLN C CA 1
ATOM 5236 C C . GLN C 1 78 ? -43.67000 14.87800 -8.89600 1.000 55.20000 78 GLN C C 1
ATOM 5237 O O . GLN C 1 78 ? -42.69000 14.11000 -8.95000 1.000 49.90000 78 GLN C O 1
ATOM 5243 N N . PRO C 1 79 ? -43.53400 16.19300 -9.04400 1.000 52.76000 79 PRO C N 1
ATOM 5244 C CA . PRO C 1 79 ? -42.25500 16.75400 -9.49500 1.000 48.74000 79 PRO C CA 1
ATOM 5245 C C . PRO C 1 79 ? -41.12800 16.33200 -8.56200 1.000 50.10000 79 PRO C C 1
ATOM 5246 O O . PRO C 1 79 ? -41.25100 16.40500 -7.33900 1.000 47.03000 79 PRO C O 1
ATOM 5250 N N . LEU C 1 80 ? -40.01100 15.90400 -9.14600 1.000 46.89000 80 LEU C N 1
ATOM 5251 C CA . LEU C 1 80 ? -38.89700 15.50300 -8.30200 1.000 45.88000 80 LEU C CA 1
ATOM 5252 C C . LEU C 1 80 ? -38.24300 16.69600 -7.61800 1.000 49.42000 80 LEU C C 1
ATOM 5253 O O . LEU C 1 80 ? -37.59900 16.52000 -6.58400 1.000 52.10000 80 LEU C O 1
ATOM 5258 N N . PHE C 1 81 ? -38.40700 17.90300 -8.15200 1.000 48.15000 81 PHE C N 1
ATOM 5259 C CA . PHE C 1 81 ? -37.74200 19.08900 -7.64500 1.000 48.41000 81 PHE C CA 1
ATOM 5260 C C . PHE C 1 81 ? -38.75100 20.16900 -7.29200 1.000 46.81000 81 PHE C C 1
ATOM 5261 O O . PHE C 1 81 ? -39.91900 20.11300 -7.69100 1.000 46.07000 81 PHE C O 1
ATOM 5269 N N . ASP C 1 82 ? -38.28700 21.13200 -6.49600 1.000 45.97000 82 ASP C N 1
ATOM 5270 C CA . ASP C 1 82 ? -38.97600 22.40100 -6.31400 1.000 43.72000 82 ASP C CA 1
ATOM 5271 C C . ASP C 1 82 ? -38.58200 23.35000 -7.43300 1.000 50.52000 82 ASP C C 1
ATOM 5272 O O . ASP C 1 82 ? -37.45200 23.30600 -7.93900 1.000 47.81000 82 ASP C O 1
ATOM 5277 N N . TYR C 1 83 ? -39.53600 24.16100 -7.86400 1.000 45.79000 83 TYR C N 1
ATOM 5278 C CA . TYR C 1 83 ? -39.32900 25.09900 -8.95300 1.000 44.51000 83 TYR C CA 1
ATOM 5279 C C . TYR C 1 83 ? -39.42300 26.51600 -8.42400 1.000 43.41000 83 TYR C C 1
ATOM 5280 O O . TYR C 1 83 ? -40.31900 26.82700 -7.64000 1.000 45.37000 83 TYR C O 1
ATOM 5289 N N . ASP C 1 84 ? -38.49900 27.37100 -8.85100 1.000 43.92000 84 ASP C N 1
ATOM 5290 C CA . ASP C 1 84 ? -38.65100 28.81000 -8.66600 1.000 38.84000 84 ASP C CA 1
ATOM 5291 C C . ASP C 1 84 ? -39.70800 29.28600 -9.66000 1.000 37.30000 84 ASP C C 1
ATOM 5292 O O . ASP C 1 84 ? -39.48300 29.23600 -10.87300 1.000 36.37000 84 ASP C O 1
ATOM 5297 N N . ILE C 1 85 ? -40.88200 29.70600 -9.17300 1.000 36.85000 85 ILE C N 1
ATOM 5298 C CA . ILE C 1 85 ? -41.98100 29.91400 -10.11300 1.000 37.79000 85 ILE C CA 1
ATOM 5299 C C . ILE C 1 85 ? -41.71600 31.12000 -11.00900 1.000 34.57000 85 ILE C C 1
ATOM 5300 O O . ILE C 1 85 ? -41.99400 31.07200 -12.21200 1.000 35.19000 85 ILE C O 1
ATOM 5305 N N . VAL C 1 86 ? -41.13700 32.20200 -10.47200 1.000 36.26000 86 VAL C N 1
ATOM 5306 C CA . VAL C 1 86 ? -40.83400 33.34400 -11.33600 1.000 31.40000 86 VAL C CA 1
ATOM 5307 C C . VAL C 1 86 ? -39.82000 32.94500 -12.40700 1.000 35.39000 86 VAL C C 1
ATOM 5308 O O . VAL C 1 86 ? -40.02700 33.18700 -13.59900 1.000 32.74000 86 VAL C O 1
ATOM 5312 N N . ARG C 1 87 ? -38.73200 32.28700 -12.00400 1.000 33.15000 87 ARG C N 1
ATOM 5313 C CA . ARG C 1 87 ? -37.69400 31.94900 -12.97100 1.000 33.74000 87 ARG C CA 1
ATOM 5314 C C . ARG C 1 87 ? -38.17800 30.87400 -13.94500 1.000 36.02000 87 ARG C C 1
ATOM 5315 O O . ARG C 1 87 ? -37.87700 30.94000 -15.14600 1.000 33.09000 87 ARG C O 1
ATOM 5323 N N . THR C 1 88 ? -38.97300 29.90700 -13.46600 1.000 36.82000 88 THR C N 1
ATOM 5324 C CA . THR C 1 88 ? -39.50600 28.88200 -14.36600 1.000 34.27000 88 THR C CA 1
ATOM 5325 C C . THR C 1 88 ? -40.40200 29.50500 -15.43600 1.000 36.25000 88 THR C C 1
ATOM 5326 O O . THR C 1 88 ? -40.26800 29.19200 -16.62200 1.000 35.42000 88 THR C O 1
ATOM 5330 N N . LEU C 1 89 ? -41.29500 30.42300 -15.04000 1.000 34.62000 89 LEU C N 1
ATOM 5331 C CA . LEU C 1 89 ? -42.13700 31.09900 -16.01800 1.000 38.39000 89 LEU C CA 1
ATOM 5332 C C . LEU C 1 89 ? -41.31500 31.95400 -16.97900 1.000 43.23000 89 LEU C C 1
ATOM 5333 O O . LEU C 1 89 ? -41.69400 32.13300 -18.15800 1.000 36.01000 89 LEU C O 1
ATOM 5338 N N . ALA C 1 90 ? -40.20600 32.51300 -16.49600 1.000 35.53000 90 ALA C N 1
ATOM 5339 C CA . ALA C 1 90 ? -39.32000 33.23300 -17.40100 1.000 38.28000 90 ALA C CA 1
ATOM 5340 C C . ALA C 1 90 ? -38.71900 32.27900 -18.42200 1.000 36.09000 90 ALA C C 1
ATOM 5341 O O . ALA C 1 90 ? -38.65800 32.58700 -19.61300 1.000 35.84000 90 ALA C O 1
ATOM 5343 N N . THR C 1 91 ? -38.26200 31.11900 -17.96300 1.000 37.64000 91 THR C N 1
ATOM 5344 C CA . THR C 1 91 ? -37.61700 30.17300 -18.86100 1.000 35.41000 91 THR C CA 1
ATOM 5345 C C . THR C 1 91 ? -38.56600 29.70300 -19.96000 1.000 37.92000 91 THR C C 1
ATOM 5346 O O . THR C 1 91 ? -38.16900 29.63200 -21.12300 1.000 35.87000 91 THR C O 1
ATOM 5350 N N . ILE C 1 92 ? -39.82400 29.37800 -19.62400 1.000 35.68000 92 ILE C N 1
ATOM 5351 C CA . ILE C 1 92 ? -40.71500 28.85500 -20.66700 1.000 37.94000 92 ILE C CA 1
ATOM 5352 C C . ILE C 1 92 ? -41.12400 29.95400 -21.64000 1.000 40.16000 92 ILE C C 1
ATOM 5353 O O . ILE C 1 92 ? -41.47900 29.64800 -22.77700 1.000 42.27000 92 ILE C O 1
ATOM 5358 N N . SER C 1 93 ? -41.01600 31.23100 -21.25800 1.000 36.00000 93 SER C N 1
ATOM 5359 C CA . SER C 1 93 ? -41.31300 32.33300 -22.16700 1.000 38.39000 93 SER C CA 1
ATOM 5360 C C . SER C 1 93 ? -40.06600 32.99300 -22.75900 1.000 35.57000 93 SER C C 1
ATOM 5361 O O . SER C 1 93 ? -40.19900 33.93700 -23.53700 1.000 37.01000 93 SER C O 1
ATOM 5364 N N . GLN C 1 94 ? -38.86400 32.52800 -22.43000 1.000 35.02000 94 GLN C N 1
ATOM 5365 C CA . GLN C 1 94 ? -37.67900 33.18600 -22.97500 1.000 38.15000 94 GLN C CA 1
ATOM 5366 C C . GLN C 1 94 ? -36.74700 32.18400 -23.63500 1.000 40.54000 94 GLN C C 1
ATOM 5367 O O . GLN C 1 94 ? -36.25600 32.41300 -24.74000 1.000 41.87000 94 GLN C O 1
ATOM 5373 N N . GLY C 1 95 ? -36.50100 31.06500 -22.96700 1.000 41.44000 95 GLY C N 1
ATOM 5374 C CA . GLY C 1 95 ? -35.56400 30.06700 -23.43600 1.000 40.19000 95 GLY C CA 1
ATOM 5375 C C . GLY C 1 95 ? -34.66100 29.58400 -22.31900 1.000 41.00000 95 GLY C C 1
ATOM 5376 O O . GLY C 1 95 ? -34.65400 30.10800 -21.20300 1.000 39.93000 95 GLY C O 1
ATOM 5377 N N . PHE C 1 96 ? -33.87700 28.57000 -22.65400 1.000 37.71000 96 PHE C N 1
ATOM 5378 C CA . PHE C 1 96 ? -33.09100 27.85600 -21.67600 1.000 36.50000 96 PHE C CA 1
ATOM 5379 C C . PHE C 1 96 ? -31.74300 28.55400 -21.56100 1.000 40.48000 96 PHE C C 1
ATOM 5380 O O . PHE C 1 96 ? -31.27700 29.19200 -22.51000 1.000 40.81000 96 PHE C O 1
ATOM 5388 N N . GLY C 1 97 ? -31.11200 28.40800 -20.40100 1.000 39.15000 97 GLY C N 1
ATOM 5389 C CA . GLY C 1 97 ? -29.82100 29.01000 -20.12100 1.000 34.54000 97 GLY C CA 1
ATOM 5390 C C . GLY C 1 97 ? -29.92400 30.42600 -19.57400 1.000 37.14000 97 GLY C C 1
ATOM 5391 O O . GLY C 1 97 ? -31.00200 31.02400 -19.43400 1.000 38.76000 97 GLY C O 1
ATOM 5392 N N . ASP C 1 98 ? -28.75200 30.99500 -19.30000 1.000 41.28000 98 ASP C N 1
ATOM 5393 C CA . ASP C 1 98 ? -28.69300 32.27400 -18.60600 1.000 39.72000 98 ASP C CA 1
ATOM 5394 C C . ASP C 1 98 ? -28.72600 33.46000 -19.55200 1.000 38.46000 98 ASP C C 1
ATOM 5395 O O . ASP C 1 98 ? -28.92300 34.59800 -19.09300 1.000 35.62000 98 ASP C O 1
ATOM 5400 N N . GLY C 1 99 ? -28.57400 33.20900 -20.85100 1.000 34.37000 99 GLY C N 1
ATOM 5401 C CA . GLY C 1 99 ? -28.59600 34.25000 -21.86000 1.000 34.99000 99 GLY C CA 1
ATOM 5402 C C . GLY C 1 99 ? -27.23800 34.70600 -22.35800 1.000 38.33000 99 GLY C C 1
ATOM 5403 O O . GLY C 1 99 ? -27.19000 35.57900 -23.22300 1.000 34.59000 99 GLY C O 1
ATOM 5404 N N . PHE C 1 100 ? -26.14100 34.17200 -21.81000 1.000 37.53000 100 PHE C N 1
ATOM 5405 C CA . PHE C 1 100 ? -24.78800 34.65400 -22.07700 1.000 37.93000 100 PHE C CA 1
ATOM 5406 C C . PHE C 1 100 ? -24.13500 34.03900 -23.32000 1.000 44.27000 100 PHE C C 1
ATOM 5407 O O . PHE C 1 100 ? -22.98800 34.38800 -23.63300 1.000 44.68000 100 PHE C O 1
ATOM 5415 N N . LEU C 1 101 ? -24.80000 33.11400 -24.01600 1.000 43.96000 101 LEU C N 1
ATOM 5416 C CA . LEU C 1 101 ? -24.22300 32.47600 -25.19800 1.000 46.79000 101 LEU C CA 1
ATOM 5417 C C . LEU C 1 101 ? -24.97800 32.78900 -26.48900 1.000 50.93000 101 LEU C C 1
ATOM 5418 O O . LEU C 1 101 ? -24.86500 32.03700 -27.45600 1.000 57.67000 101 LEU C O 1
ATOM 5423 N N . GLY C 1 102 ? -25.69700 33.89000 -26.55600 1.000 48.10000 102 GLY C N 1
ATOM 5424 C CA . GLY C 1 102 ? -26.43000 34.25800 -27.75300 1.000 47.80000 102 GLY C CA 1
ATOM 5425 C C . GLY C 1 102 ? -27.93300 34.10900 -27.56800 1.000 46.67000 102 GLY C C 1
ATOM 5426 O O . GLY C 1 102 ? -28.42900 33.70900 -26.51100 1.000 44.66000 102 GLY C O 1
ATOM 5427 N N . LYS C 1 103 ? -28.64700 34.47200 -28.63800 1.000 47.14000 103 LYS C N 1
ATOM 5428 C CA . LYS C 1 103 ? -30.10900 34.46900 -28.65700 1.000 48.06000 103 LYS C CA 1
ATOM 5429 C C . LYS C 1 103 ? -30.67400 33.10600 -28.26600 1.000 49.75000 103 LYS C C 1
ATOM 5430 O O . LYS C 1 103 ? -30.17300 32.05800 -28.68100 1.000 50.13000 103 LYS C O 1
ATOM 5436 N N . VAL C 1 104 ? -31.71400 33.12200 -27.43800 1.000 47.59000 104 VAL C N 1
ATOM 5437 C CA . VAL C 1 104 ? -32.43500 31.90600 -27.09500 1.000 46.25000 104 VAL C CA 1
ATOM 5438 C C . VAL C 1 104 ? -33.89900 32.10800 -27.46400 1.000 49.40000 104 VAL C C 1
ATOM 5439 O O . VAL C 1 104 ? -34.35100 33.22500 -27.72300 1.000 50.63000 104 VAL C O 1
ATOM 5443 N N . ARG C 1 105 ? -34.63300 31.00300 -27.53400 1.000 50.95000 105 ARG C N 1
ATOM 5444 C CA . ARG C 1 105 ? -36.03600 31.05800 -27.92500 1.000 49.65000 105 ARG C CA 1
ATOM 5445 C C . ARG C 1 105 ? -36.87900 30.18000 -27.00900 1.000 44.19000 105 ARG C C 1
ATOM 5446 O O . ARG C 1 105 ? -36.38300 29.18700 -26.46500 1.000 41.99000 105 ARG C O 1
ATOM 5454 N N . PRO C 1 106 ? -38.14500 30.53900 -26.80500 1.000 45.13000 106 PRO C N 1
ATOM 5455 C CA . PRO C 1 106 ? -39.02300 29.75500 -25.91000 1.000 46.23000 106 PRO C CA 1
ATOM 5456 C C . PRO C 1 106 ? -39.10400 28.30000 -26.34000 1.000 50.14000 106 PRO C C 1
ATOM 5457 O O . PRO C 1 106 ? -39.18200 27.99500 -27.53700 1.000 48.31000 106 PRO C O 1
ATOM 5461 N N . PRO C 1 107 ? -39.08700 27.37100 -25.39200 1.000 46.66000 107 PRO C N 1
ATOM 5462 C CA . PRO C 1 107 ? -39.16300 25.94600 -25.74400 1.000 45.96000 107 PRO C CA 1
ATOM 5463 C C . PRO C 1 107 ? -40.58400 25.42800 -25.98500 1.000 51.62000 107 PRO C C 1
ATOM 5464 O O . PRO C 1 107 ? -40.80600 24.21700 -25.90800 1.000 53.25000 107 PRO C O 1
ATOM 5468 N N . MET C 1 108 ? -41.55300 26.29700 -26.24900 1.000 46.34000 108 MET C N 1
ATOM 5469 C CA . MET C 1 108 ? -42.94400 25.86200 -26.36500 1.000 44.55000 108 MET C CA 1
ATOM 5470 C C . MET C 1 108 ? -43.72300 27.03300 -26.94100 1.000 44.62000 108 MET C C 1
ATOM 5471 O O . MET C 1 108 ? -43.16600 28.10900 -27.17800 1.000 45.85000 108 MET C O 1
ATOM 5476 N N . ALA C 1 109 ? -45.01300 26.80900 -27.20000 1.000 46.58000 109 ALA C N 1
ATOM 5477 C CA . ALA C 1 109 ? -45.89600 27.85600 -27.71900 1.000 39.95000 109 ALA C CA 1
ATOM 5478 C C . ALA C 1 109 ? -46.23300 28.80200 -26.56900 1.000 45.26000 109 ALA C C 1
ATOM 5479 O O . ALA C 1 109 ? -47.30900 28.76600 -25.95700 1.000 43.33000 109 ALA C O 1
ATOM 5481 N N . CYS C 1 110 ? -45.28300 29.68900 -26.29000 1.000 46.99000 110 CYS C N 1
ATOM 5482 C CA . CYS C 1 110 ? -45.40300 30.63800 -25.19600 1.000 40.92000 110 CYS C CA 1
ATOM 5483 C C . CYS C 1 110 ? -44.83100 31.96900 -25.66200 1.000 39.99000 110 CYS C C 1
ATOM 5484 O O . CYS C 1 110 ? -43.72100 32.00800 -26.20600 1.000 41.59000 110 CYS C O 1
ATOM 5487 N N . GLU C 1 111 ? -45.60800 33.04000 -25.50400 1.000 35.76000 111 GLU C N 1
ATOM 5488 C CA . GLU C 1 111 ? -45.22800 34.37400 -25.95100 1.000 40.33000 111 GLU C CA 1
ATOM 5489 C C . GLU C 1 111 ? -45.24700 35.34400 -24.77500 1.000 41.75000 111 GLU C C 1
ATOM 5490 O O . GLU C 1 111 ? -46.05200 35.21100 -23.84700 1.000 40.74000 111 GLU C O 1
ATOM 5496 N N . ALA C 1 112 ? -44.37800 36.34400 -24.84700 1.000 43.92000 112 ALA C N 1
ATOM 5497 C CA . ALA C 1 112 ? -44.29100 37.42200 -23.86100 1.000 37.04000 112 ALA C CA 1
ATOM 5498 C C . ALA C 1 112 ? -44.20900 38.70900 -24.65900 1.000 36.24000 112 ALA C C 1
ATOM 5499 O O . ALA C 1 112 ? -43.11800 39.26200 -24.85500 1.000 39.40000 112 ALA C O 1
ATOM 5501 N N . PRO C 1 113 ? -45.34700 39.22300 -25.12600 1.000 37.42000 113 PRO C N 1
ATOM 5502 C CA . PRO C 1 113 ? -45.33500 40.31100 -26.11200 1.000 36.00000 113 PRO C CA 1
ATOM 5503 C C . PRO C 1 113 ? -45.18600 41.71100 -25.53400 1.000 39.64000 113 PRO C C 1
ATOM 5504 O O . PRO C 1 113 ? -45.32100 42.68100 -26.28400 1.000 39.09000 113 PRO C O 1
ATOM 5508 N N . PHE C 1 114 ? -44.92800 41.87800 -24.23500 1.000 40.62000 114 PHE C N 1
ATOM 5509 C CA . PHE C 1 114 ? -44.97100 43.20800 -23.62300 1.000 43.09000 114 PHE C CA 1
ATOM 5510 C C . PHE C 1 114 ? -43.63200 43.93900 -23.65500 1.000 41.90000 114 PHE C C 1
ATOM 5511 O O . PHE C 1 114 ? -43.55900 45.09400 -23.21400 1.000 42.44000 114 PHE C O 1
ATOM 5519 N N . HIS C 1 115 ? -42.58100 43.31300 -24.16000 1.000 44.10000 115 HIS C N 1
ATOM 5520 C CA . HIS C 1 115 ? -41.26600 43.94100 -24.19200 1.000 43.97000 115 HIS C CA 1
ATOM 5521 C C . HIS C 1 115 ? -41.19000 44.93400 -25.34100 1.000 49.17000 115 HIS C C 1
ATOM 5522 O O . HIS C 1 115 ? -41.53500 44.60900 -26.48600 1.000 52.53000 115 HIS C O 1
ATOM 5529 N N . LEU C 1 116 ? -40.78200 46.16100 -25.03000 1.000 49.92000 116 LEU C N 1
ATOM 5530 C CA . LEU C 1 116 ? -40.31700 47.06200 -26.07100 1.000 44.95000 116 LEU C CA 1
ATOM 5531 C C . LEU C 1 116 ? -38.81800 47.14500 -25.77200 1.000 51.24000 116 LEU C C 1
ATOM 5532 O O . LEU C 1 116 ? -38.31800 46.36300 -24.95700 1.000 60.38000 116 LEU C O 1
ATOM 5537 N N . ASN C 1 117 ? -38.07600 48.04600 -26.41000 1.000 38.66000 117 ASN C N 1
ATOM 5538 C CA . ASN C 1 117 ? -36.63200 47.89200 -26.47800 1.000 42.65000 117 ASN C CA 1
ATOM 5539 C C . ASN C 1 117 ? -36.02700 47.88700 -25.07100 1.000 43.12000 117 ASN C C 1
ATOM 5540 O O . ASN C 1 117 ? -36.59100 48.42700 -24.11200 1.000 38.70000 117 ASN C O 1
ATOM 5545 N N . LYS C 1 118 ? -34.85300 47.29700 -24.97200 1.000 40.94000 118 LYS C N 1
ATOM 5546 C CA . LYS C 1 118 ? -34.11100 47.12300 -23.74500 1.000 37.92000 118 LYS C CA 1
ATOM 5547 C C . LYS C 1 118 ? -32.90300 48.04300 -23.71600 1.000 41.92000 118 LYS C C 1
ATOM 5548 O O . LYS C 1 118 ? -32.41400 48.48300 -24.75900 1.000 36.43000 118 LYS C O 1
ATOM 5554 N N . PRO C 1 119 ? -32.38500 48.35300 -22.53500 1.000 39.35000 119 PRO C N 1
ATOM 5555 C CA . PRO C 1 119 ? -31.14300 49.12300 -22.47400 1.000 41.00000 119 PRO C CA 1
ATOM 5556 C C . PRO C 1 119 ? -30.05000 48.37200 -23.21100 1.000 39.66000 119 PRO C C 1
ATOM 5557 O O . PRO C 1 119 ? -30.11600 47.15300 -23.37700 1.000 39.08000 119 PRO C O 1
ATOM 5561 N N . LYS C 1 120 ? -29.04800 49.11700 -23.67100 1.000 36.82000 120 LYS C N 1
ATOM 5562 C CA . LYS C 1 120 ? -27.86400 48.49400 -24.25900 1.000 41.48000 120 LYS C CA 1
ATOM 5563 C C . LYS C 1 120 ? -27.09700 47.69400 -23.21700 1.000 41.83000 120 LYS C C 1
ATOM 5564 O O . LYS C 1 120 ? -26.98600 48.09500 -22.04600 1.000 39.19000 120 LYS C O 1
ATOM 5570 N N . LEU C 1 121 ? -26.58100 46.54200 -23.65500 1.000 40.45000 121 LEU C N 1
ATOM 5571 C CA . LEU C 1 121 ? -25.79300 45.68100 -22.78100 1.000 40.21000 121 LEU C CA 1
ATOM 5572 C C . LEU C 1 121 ? -24.68700 46.45100 -22.06900 1.000 40.57000 121 LEU C C 1
ATOM 5573 O O . LEU C 1 121 ? -24.49100 46.30800 -20.86000 1.000 38.57000 121 LEU C O 1
ATOM 5578 N N . GLU C 1 122 ? -23.95000 47.28100 -22.81100 1.000 41.81000 122 GLU C N 1
ATOM 5579 C CA . GLU C 1 122 ? -22.79200 47.94600 -22.22100 1.000 44.82000 122 GLU C CA 1
ATOM 5580 C C . GLU C 1 122 ? -23.20200 48.97100 -21.17900 1.000 38.48000 122 GLU C C 1
ATOM 5581 O O . GLU C 1 122 ? -22.45700 49.20500 -20.21700 1.000 42.88000 122 GLU C O 1
ATOM 5587 N N . VAL C 1 123 ? -24.35200 49.60900 -21.37200 1.000 36.78000 123 VAL C N 1
ATOM 5588 C CA . VAL C 1 123 ? -24.82300 50.59900 -20.41400 1.000 37.02000 123 VAL C CA 1
ATOM 5589 C C . VAL C 1 123 ? -25.22900 49.92300 -19.10400 1.000 37.60000 123 VAL C C 1
ATOM 5590 O O . VAL C 1 123 ? -24.68900 50.25900 -18.03700 1.000 34.13000 123 VAL C O 1
ATOM 5594 N N . VAL C 1 124 ? -26.08200 48.88300 -19.17500 1.000 38.85000 124 VAL C N 1
ATOM 5595 C CA . VAL C 1 124 ? -26.49700 48.17400 -17.95300 1.000 33.72000 124 VAL C CA 1
ATOM 5596 C C . VAL C 1 124 ? -25.28500 47.62900 -17.23800 1.000 35.87000 124 VAL C C 1
ATOM 5597 O O . VAL C 1 124 ? -25.19600 47.69200 -16.01000 1.000 37.82000 124 VAL C O 1
ATOM 5601 N N . ALA C 1 125 ? -24.33700 47.06400 -17.99700 1.000 34.50000 125 ALA C N 1
ATOM 5602 C CA . ALA C 1 125 ? -23.14600 46.48300 -17.37500 1.000 40.06000 125 ALA C CA 1
ATOM 5603 C C . ALA C 1 125 ? -22.30700 47.54600 -16.67900 1.000 34.37000 125 ALA C C 1
ATOM 5604 O O . ALA C 1 125 ? -21.82400 47.33300 -15.56400 1.000 36.12000 125 ALA C O 1
ATOM 5606 N N . ALA C 1 126 ? -22.13200 48.69800 -17.31500 1.000 35.95000 126 ALA C N 1
ATOM 5607 C CA . ALA C 1 126 ? -21.30900 49.74200 -16.71100 1.000 35.28000 126 ALA C CA 1
ATOM 5608 C C . ALA C 1 126 ? -21.92800 50.23700 -15.41200 1.000 35.90000 126 ALA C C 1
ATOM 5609 O O . ALA C 1 126 ? -21.22100 50.46300 -14.42100 1.000 35.61000 126 ALA C O 1
ATOM 5611 N N . ILE C 1 127 ? -23.25700 50.39400 -15.39100 1.000 33.48000 127 ILE C N 1
ATOM 5612 C CA . ILE C 1 127 ? -23.92800 50.82900 -14.16800 1.000 37.94000 127 ILE C CA 1
ATOM 5613 C C . ILE C 1 127 ? -23.83700 49.75500 -13.09700 1.000 33.55000 127 ILE C C 1
ATOM 5614 O O . ILE C 1 127 ? -23.55000 50.04500 -11.93100 1.000 32.46000 127 ILE C O 1
ATOM 5619 N N . SER C 1 128 ? -24.04500 48.49600 -13.48200 1.000 35.65000 128 SER C N 1
ATOM 5620 C CA . SER C 1 128 ? -23.86400 47.39600 -12.54400 1.000 36.86000 128 SER C CA 1
ATOM 5621 C C . SER C 1 128 ? -22.43400 47.34400 -11.99800 1.000 39.01000 128 SER C C 1
ATOM 5622 O O . SER C 1 128 ? -22.22700 47.14400 -10.79600 1.000 39.31000 128 SER C O 1
ATOM 5625 N N . GLU C 1 129 ? -21.43400 47.53300 -12.86700 1.000 40.59000 129 GLU C N 1
ATOM 5626 C CA . GLU C 1 129 ? -20.04400 47.54000 -12.41500 1.000 37.80000 129 GLU C CA 1
ATOM 5627 C C . GLU C 1 129 ? -19.82200 48.63100 -11.38900 1.000 37.84000 129 GLU C C 1
ATOM 5628 O O . GLU C 1 129 ? -19.22100 48.39500 -10.32600 1.000 38.17000 129 GLU C O 1
ATOM 5634 N N . ALA C 1 130 ? -20.36400 49.82500 -11.66700 1.000 37.70000 130 ALA C N 1
ATOM 5635 C CA . ALA C 1 130 ? -20.24600 50.93800 -10.73600 1.000 36.87000 130 ALA C CA 1
ATOM 5636 C C . ALA C 1 130 ? -20.96900 50.65400 -9.41500 1.000 38.60000 130 ALA C C 1
ATOM 5637 O O . ALA C 1 130 ? -20.44600 50.96300 -8.34400 1.000 40.75000 130 ALA C O 1
ATOM 5639 N N . ILE C 1 131 ? -22.16500 50.05600 -9.45600 1.000 37.29000 131 ILE C N 1
ATOM 5640 C CA . ILE C 1 131 ? -22.83300 49.69200 -8.20100 1.000 36.10000 131 ILE C CA 1
ATOM 5641 C C . ILE C 1 131 ? -21.97300 48.71600 -7.40700 1.000 36.22000 131 ILE C C 1
ATOM 5642 O O . ILE C 1 131 ? -21.78300 48.86300 -6.19100 1.000 39.96000 131 ILE C O 1
ATOM 5647 N N . HIS C 1 132 ? -21.44700 47.69700 -8.08400 1.000 39.82000 132 HIS C N 1
ATOM 5648 C CA . HIS C 1 132 ? -20.62000 46.70300 -7.41200 1.000 40.27000 132 HIS C CA 1
ATOM 5649 C C . HIS C 1 132 ? -19.39000 47.33700 -6.75800 1.000 44.95000 132 HIS C C 1
ATOM 5650 O O . HIS C 1 132 ? -19.02100 46.97400 -5.63200 1.000 41.97000 132 HIS C O 1
ATOM 5657 N N . LYS C 1 133 ? -18.73300 48.27100 -7.45600 1.000 38.01000 133 LYS C N 1
ATOM 5658 C CA . LYS C 1 133 ? -17.52500 48.91300 -6.95900 1.000 37.76000 133 LYS C CA 1
ATOM 5659 C C . LYS C 1 133 ? -17.81900 50.10100 -6.06400 1.000 43.66000 133 LYS C C 1
ATOM 5660 O O . LYS C 1 133 ? -16.87000 50.68500 -5.53200 1.000 40.84000 133 LYS C O 1
ATOM 5666 N N . ARG C 1 134 ? -19.09600 50.46100 -5.86900 1.000 40.93000 134 ARG C N 1
ATOM 5667 C CA . ARG C 1 134 ? -19.47100 51.60300 -5.02400 1.000 42.73000 134 ARG C CA 1
ATOM 5668 C C . ARG C 1 134 ? -18.82800 52.88700 -5.52900 1.000 45.57000 134 ARG C C 1
ATOM 5669 O O . ARG C 1 134 ? -18.25100 53.65700 -4.75700 1.000 42.82000 134 ARG C O 1
ATOM 5677 N N . ALA C 1 135 ? -18.88700 53.09700 -6.83800 1.000 43.00000 135 ALA C N 1
ATOM 5678 C CA . ALA C 1 135 ? -18.20100 54.20700 -7.46800 1.000 47.48000 135 ALA C CA 1
ATOM 5679 C C . ALA C 1 135 ? -19.17800 55.30400 -7.88500 1.000 46.61000 135 ALA C C 1
ATOM 5680 O O . ALA C 1 135 ? -20.39700 55.09900 -7.97100 1.000 40.30000 135 ALA C O 1
ATOM 5682 N N . VAL C 1 136 ? -18.60600 56.48400 -8.13500 1.000 40.28000 136 VAL C N 1
ATOM 5683 C CA . VAL C 1 136 ? -19.27200 57.57500 -8.83000 1.000 35.95000 136 VAL C CA 1
ATOM 5684 C C . VAL C 1 136 ? -19.08200 57.34100 -10.32100 1.000 39.70000 136 VAL C C 1
ATOM 5685 O O . VAL C 1 136 ? -18.01800 56.89600 -10.77000 1.000 42.37000 136 VAL C O 1
ATOM 5689 N N . ILE C 1 137 ? -20.11400 57.62400 -11.09500 1.000 38.75000 137 ILE C N 1
ATOM 5690 C CA . ILE C 1 137 ? -20.02100 57.57400 -12.54400 1.000 38.11000 137 ILE C CA 1
ATOM 5691 C C . ILE C 1 137 ? -20.50600 58.89600 -13.09500 1.000 36.95000 137 ILE C C 1
ATOM 5692 O O . ILE C 1 137 ? -21.42000 59.52000 -12.54200 1.000 36.01000 137 ILE C O 1
ATOM 5697 N N . ASN C 1 138 ? -19.87500 59.32500 -14.17500 1.000 40.04000 138 ASN C N 1
ATOM 5698 C CA . ASN C 1 138 ? -20.37500 60.41000 -14.99400 1.000 37.54000 138 ASN C CA 1
ATOM 5699 C C . ASN C 1 138 ? -21.19500 59.79300 -16.11000 1.000 38.99000 138 ASN C C 1
ATOM 5700 O O . ASN C 1 138 ? -20.75300 58.82700 -16.73200 1.000 38.47000 138 ASN C O 1
ATOM 5705 N N . ILE C 1 139 ? -22.39100 60.33900 -16.34600 1.000 37.64000 139 ILE C N 1
ATOM 5706 C CA . ILE C 1 139 ? -23.27100 59.84000 -17.38600 1.000 40.97000 139 ILE C CA 1
ATOM 5707 C C . ILE C 1 139 ? -23.72100 60.99800 -18.25200 1.000 38.23000 139 ILE C C 1
ATOM 5708 O O . ILE C 1 139 ? -23.75300 62.15000 -17.83000 1.000 41.40000 139 ILE C O 1
ATOM 5713 N N . GLU C 1 140 ? -24.08400 60.66200 -19.47600 1.000 37.67000 140 GLU C N 1
ATOM 5714 C CA . GLU C 1 140 ? -24.90900 61.51200 -20.31400 1.000 40.08000 140 GLU C CA 1
ATOM 5715 C C . GLU C 1 140 ? -26.33900 61.00200 -20.23400 1.000 39.69000 140 GLU C C 1
ATOM 5716 O O . GLU C 1 140 ? -26.57300 59.79000 -20.24900 1.000 40.58000 140 GLU C O 1
ATOM 5722 N N . TYR C 1 141 ? -27.28200 61.93100 -20.09800 1.000 36.39000 141 TYR C N 1
ATOM 5723 C CA . TYR C 1 141 ? -28.67200 61.61300 -19.84700 1.000 37.22000 141 TYR C CA 1
ATOM 5724 C C . TYR C 1 141 ? -29.54200 62.64100 -20.55200 1.000 41.54000 141 TYR C C 1
ATOM 5725 O O . TYR C 1 141 ? -29.30700 63.85400 -20.44900 1.000 45.23000 141 TYR C O 1
ATOM 5734 N N . THR C 1 142 ? -30.57400 62.15300 -21.21300 1.000 34.73000 142 THR C N 1
ATOM 5735 C CA . THR C 1 142 ? -31.56300 62.99700 -21.86900 1.000 40.38000 142 THR C CA 1
ATOM 5736 C C . THR C 1 142 ? -32.85300 62.90200 -21.06700 1.000 42.04000 142 THR C C 1
ATOM 5737 O O . THR C 1 142 ? -33.54100 61.87600 -21.09300 1.000 39.87000 142 THR C O 1
ATOM 5741 N N . SER C 1 143 ? -33.16200 63.95100 -20.32900 1.000 39.51000 143 SER C N 1
ATOM 5742 C CA . SER C 1 143 ? -34.32000 63.87100 -19.46500 1.000 42.04000 143 SER C CA 1
ATOM 5743 C C . SER C 1 143 ? -35.53600 64.41100 -20.18600 1.000 37.32000 143 SER C C 1
ATOM 5744 O O . SER C 1 143 ? -35.42700 65.21400 -21.10900 1.000 41.40000 143 SER C O 1
ATOM 5747 N N . LEU C 1 144 ? -36.70900 63.98900 -19.73200 1.000 39.19000 144 LEU C N 1
ATOM 5748 C CA . LEU C 1 144 ? -37.91800 64.59500 -20.25700 1.000 42.18000 144 LEU C CA 1
ATOM 5749 C C . LEU C 1 144 ? -38.04700 66.03200 -19.80400 1.000 42.53000 144 LEU C C 1
ATOM 5750 O O . LEU C 1 144 ? -38.69400 66.83300 -20.48400 1.000 40.25000 144 LEU C O 1
ATOM 5755 N N . SER C 1 145 ? -37.47300 66.36400 -18.64300 1.000 37.64000 145 SER C N 1
ATOM 5756 C CA . SER C 1 145 ? -37.69000 67.67400 -18.05600 1.000 42.94000 145 SER C CA 1
ATOM 5757 C C . SER C 1 145 ? -36.73100 68.73800 -18.58300 1.000 42.39000 145 SER C C 1
ATOM 5758 O O . SER C 1 145 ? -37.12800 69.89600 -18.70700 1.000 44.50000 145 SER C O 1
ATOM 5761 N N . SER C 1 146 ? -35.49300 68.38200 -18.93400 1.000 41.75000 146 SER C N 1
ATOM 5762 C CA . SER C 1 146 ? -34.52900 69.38100 -19.38800 1.000 40.41000 146 SER C CA 1
ATOM 5763 C C . SER C 1 146 ? -33.71200 68.99000 -20.60900 1.000 43.83000 146 SER C C 1
ATOM 5764 O O . SER C 1 146 ? -32.85100 69.77300 -21.01700 1.000 44.34000 146 SER C O 1
ATOM 5767 N N . GLY C 1 147 ? -33.93400 67.82100 -21.19600 1.000 42.34000 147 GLY C N 1
ATOM 5768 C CA . GLY C 1 147 ? -33.20600 67.40200 -22.37500 1.000 41.25000 147 GLY C CA 1
ATOM 5769 C C . GLY C 1 147 ? -31.82400 66.86300 -22.06500 1.000 42.39000 147 GLY C C 1
ATOM 5770 O O . GLY C 1 147 ? -31.51200 66.48600 -20.93600 1.000 43.82000 147 GLY C O 1
ATOM 5771 N N . HIS C 1 148 ? -30.95800 66.90600 -23.07700 1.000 39.71000 148 HIS C N 1
ATOM 5772 C CA . HIS C 1 148 ? -29.64700 66.27300 -22.95900 1.000 43.53000 148 HIS C CA 1
ATOM 5773 C C . HIS C 1 148 ? -28.72100 67.03100 -22.00500 1.000 43.75000 148 HIS C C 1
ATOM 5774 O O . HIS C 1 148 ? -28.76600 68.25900 -21.89700 1.000 45.58000 148 HIS C O 1
ATOM 5781 N N . GLY C 1 149 ? -27.88000 66.28000 -21.30100 1.000 44.32000 149 GLY C N 1
ATOM 5782 C CA . GLY C 1 149 ? -26.87000 66.87400 -20.43500 1.000 38.05000 149 GLY C CA 1
ATOM 5783 C C . GLY C 1 149 ? -25.99200 65.78400 -19.85300 1.000 42.83000 149 GLY C C 1
ATOM 5784 O O . GLY C 1 149 ? -26.20300 64.58800 -20.10300 1.000 43.51000 149 GLY C O 1
ATOM 5785 N N . SER C 1 150 ? -25.01400 66.22200 -19.04200 1.000 39.83000 150 SER C N 1
ATOM 5786 C CA . SER C 1 150 ? -24.07700 65.37300 -18.31800 1.000 40.06000 150 SER C CA 1
ATOM 5787 C C . SER C 1 150 ? -24.22600 65.61800 -16.82700 1.000 40.49000 150 SER C C 1
ATOM 5788 O O . SER C 1 150 ? -24.66100 66.69300 -16.40600 1.000 41.38000 150 SER C O 1
ATOM 5791 N N . ARG C 1 151 ? -23.85400 64.61900 -16.02400 1.000 39.51000 151 ARG C N 1
ATOM 5792 C CA . ARG C 1 151 ? -23.94800 64.74900 -14.57200 1.000 38.99000 151 ARG C CA 1
ATOM 5793 C C . ARG C 1 151 ? -23.23400 63.56100 -13.94700 1.000 39.08000 151 ARG C C 1
ATOM 5794 O O . ARG C 1 151 ? -23.05200 62.52500 -14.58600 1.000 40.68000 151 ARG C O 1
ATOM 5802 N N . GLN C 1 152 ? -22.84500 63.71800 -12.68900 1.000 34.66000 152 GLN C N 1
ATOM 5803 C CA . GLN C 1 152 ? -22.29000 62.63100 -11.89300 1.000 37.28000 152 GLN C CA 1
ATOM 5804 C C . GLN C 1 152 ? -23.41700 62.04700 -11.05400 1.000 38.31000 152 GLN C C 1
ATOM 5805 O O . GLN C 1 152 ? -24.29500 62.78900 -10.59100 1.000 36.46000 152 GLN C O 1
ATOM 5811 N N . ILE C 1 153 ? -23.44500 60.71900 -10.93400 1.000 34.07000 153 ILE C N 1
ATOM 5812 C CA . ILE C 1 153 ? -24.43600 60.05300 -10.09200 1.000 36.05000 153 ILE C CA 1
ATOM 5813 C C . ILE C 1 153 ? -23.75000 58.95500 -9.30800 1.000 35.31000 153 ILE C C 1
ATOM 5814 O O . ILE C 1 153 ? -22.70100 58.43400 -9.70100 1.000 35.61000 153 ILE C O 1
ATOM 5819 N N . VAL C 1 154 ? -24.34600 58.62500 -8.17400 1.000 34.36000 154 VAL C N 1
ATOM 5820 C CA . VAL C 1 154 ? -23.87600 57.55500 -7.31400 1.000 30.94000 154 VAL C CA 1
ATOM 5821 C C . VAL C 1 154 ? -24.95000 56.47400 -7.29200 1.000 34.97000 154 VAL C C 1
ATOM 5822 O O . VAL C 1 154 ? -25.90700 56.54800 -6.52300 1.000 33.50000 154 VAL C O 1
ATOM 5826 N N . PRO C 1 155 ? -24.83000 55.46000 -8.13900 1.000 35.22000 155 PRO C N 1
ATOM 5827 C CA . PRO C 1 155 ? -25.89700 54.45700 -8.25300 1.000 35.07000 155 PRO C CA 1
ATOM 5828 C C . PRO C 1 155 ? -25.84400 53.45800 -7.11200 1.000 35.35000 155 PRO C C 1
ATOM 5829 O O . PRO C 1 155 ? -24.77900 53.12100 -6.58900 1.000 38.11000 155 PRO C O 1
ATOM 5833 N N . HIS C 1 156 ? -27.00600 52.97800 -6.70600 1.000 36.20000 156 HIS C N 1
ATOM 5834 C CA . HIS C 1 156 ? -26.98200 51.89700 -5.72400 1.000 35.57000 156 HIS C CA 1
ATOM 5835 C C . HIS C 1 156 ? -27.82800 50.67600 -6.07600 1.000 35.27000 156 HIS C C 1
ATOM 5836 O O . HIS C 1 156 ? -27.56700 49.61200 -5.51000 1.000 36.64000 156 HIS C O 1
ATOM 5843 N N . THR C 1 157 ? -28.82000 50.77700 -6.96800 1.000 34.30000 157 THR C N 1
ATOM 5844 C CA . THR C 1 157 ? -29.64600 49.61700 -7.30200 1.000 32.72000 157 THR C CA 1
ATOM 5845 C C . THR C 1 157 ? -30.14100 49.71200 -8.74100 1.000 34.90000 157 THR C C 1
ATOM 5846 O O . THR C 1 157 ? -30.52000 50.79300 -9.20800 1.000 32.80000 157 THR C O 1
ATOM 5850 N N . LEU C 1 158 ? -30.15000 48.57300 -9.43500 1.000 29.18000 158 LEU C N 1
ATOM 5851 C CA . LEU C 1 158 ? -30.77300 48.47400 -10.75500 1.000 34.52000 158 LEU C CA 1
ATOM 5852 C C . LEU C 1 158 ? -32.20400 47.98700 -10.60800 1.000 34.89000 158 LEU C C 1
ATOM 5853 O O . LEU C 1 158 ? -32.47800 47.11400 -9.77900 1.000 35.48000 158 LEU C O 1
ATOM 5858 N N . ILE C 1 159 ? -33.12100 48.55100 -11.40400 1.000 32.95000 159 ILE C N 1
ATOM 5859 C CA . ILE C 1 159 ? -34.54400 48.23900 -11.26400 1.000 33.35000 159 ILE C CA 1
ATOM 5860 C C . ILE C 1 159 ? -35.14700 47.88200 -12.63000 1.000 35.96000 159 ILE C C 1
ATOM 5861 O O . ILE C 1 159 ? -35.12600 48.69900 -13.55900 1.000 32.74000 159 ILE C O 1
ATOM 5866 N N . ASP C 1 160 ? -35.75900 46.70500 -12.72800 1.000 34.27000 160 ASP C N 1
ATOM 5867 C CA . ASP C 1 160 ? -36.71700 46.43400 -13.80600 1.000 34.90000 160 ASP C CA 1
ATOM 5868 C C . ASP C 1 160 ? -38.08100 46.82900 -13.26100 1.000 34.45000 160 ASP C C 1
ATOM 5869 O O . ASP C 1 160 ? -38.66700 46.10200 -12.46500 1.000 30.74000 160 ASP C O 1
ATOM 5874 N N . ASN C 1 161 ? -38.59200 47.99100 -13.67300 1.000 32.37000 161 ASN C N 1
ATOM 5875 C CA . ASN C 1 161 ? -39.89900 48.37600 -13.15800 1.000 35.99000 161 ASN C CA 1
ATOM 5876 C C . ASN C 1 161 ? -41.06000 47.74700 -13.91100 1.000 41.58000 161 ASN C C 1
ATOM 5877 O O . ASN C 1 161 ? -42.21000 48.06300 -13.59800 1.000 38.73000 161 ASN C O 1
ATOM 5882 N N . GLY C 1 162 ? -40.80900 46.87600 -14.88700 1.000 41.43000 162 GLY C N 1
ATOM 5883 C CA . GLY C 1 162 ? -41.92500 46.27100 -15.58800 1.000 39.32000 162 GLY C CA 1
ATOM 5884 C C . GLY C 1 162 ? -42.06400 46.81600 -16.99100 1.000 41.16000 162 GLY C C 1
ATOM 5885 O O . GLY C 1 162 ? -42.47600 46.09500 -17.89900 1.000 46.72000 162 GLY C O 1
ATOM 5886 N N . LEU C 1 163 ? -41.84100 48.12000 -17.13900 1.000 41.17000 163 LEU C N 1
ATOM 5887 C CA . LEU C 1 163 ? -41.99400 48.85200 -18.39200 1.000 42.78000 163 LEU C CA 1
ATOM 5888 C C . LEU C 1 163 ? -40.64700 49.26900 -18.96100 1.000 47.35000 163 LEU C C 1
ATOM 5889 O O . LEU C 1 163 ? -40.36400 49.05300 -20.14000 1.000 45.56000 163 LEU C O 1
ATOM 5894 N N . ARG C 1 164 ? -39.80800 49.88800 -18.13700 1.000 44.18000 164 ARG C N 1
ATOM 5895 C CA . ARG C 1 164 ? -38.44900 50.26500 -18.47700 1.000 39.78000 164 ARG C CA 1
ATOM 5896 C C . ARG C 1 164 ? -37.50900 49.72600 -17.39900 1.000 38.62000 164 ARG C C 1
ATOM 5897 O O . ARG C 1 164 ? -37.93400 49.28500 -16.32600 1.000 35.71000 164 ARG C O 1
ATOM 5905 N N . TRP C 1 165 ? -36.21500 49.85400 -17.66100 1.000 31.74000 165 TRP C N 1
ATOM 5906 C CA . TRP C 1 165 ? -35.16900 49.65700 -16.67200 1.000 33.51000 165 TRP C CA 1
ATOM 5907 C C . TRP C 1 165 ? -34.71600 51.02100 -16.17000 1.000 35.27000 165 TRP C C 1
ATOM 5908 O O . TRP C 1 165 ? -34.58900 51.98000 -16.94800 1.000 34.39000 165 TRP C O 1
ATOM 5919 N N . HIS C 1 166 ? -34.50200 51.12200 -14.86800 1.000 34.07000 166 HIS C N 1
ATOM 5920 C CA . HIS C 1 166 ? -33.90900 52.34300 -14.34400 1.000 33.20000 166 HIS C CA 1
ATOM 5921 C C . HIS C 1 166 ? -32.90800 51.98800 -13.26100 1.000 33.51000 166 HIS C C 1
ATOM 5922 O O . HIS C 1 166 ? -32.86100 50.84600 -12.77600 1.000 32.53000 166 HIS C O 1
ATOM 5929 N N . VAL C 1 167 ? -32.07400 52.97200 -12.92000 1.000 31.83000 167 VAL C N 1
ATOM 5930 C CA . VAL C 1 167 ? -31.12300 52.85100 -11.81800 1.000 32.81000 167 VAL C CA 1
ATOM 5931 C C . VAL C 1 167 ? -31.51000 53.85300 -10.73600 1.000 31.77000 167 VAL C C 1
ATOM 5932 O O . VAL C 1 167 ? -31.79800 55.02100 -11.02500 1.000 30.57000 167 VAL C O 1
ATOM 5936 N N . ARG C 1 168 ? -31.52200 53.40200 -9.49400 1.000 33.10000 168 ARG C N 1
ATOM 5937 C CA . ARG C 1 168 ? -31.73200 54.31000 -8.37300 1.000 35.61000 168 ARG C CA 1
ATOM 5938 C C . ARG C 1 168 ? -30.37500 54.86700 -7.93700 1.000 33.36000 168 ARG C C 1
ATOM 5939 O O . ARG C 1 168 ? -29.42900 54.09800 -7.70600 1.000 34.77000 168 ARG C O 1
ATOM 5947 N N . ALA C 1 169 ? -30.26500 56.19800 -7.87100 1.000 33.45000 169 ALA C N 1
ATOM 5948 C CA . ALA C 1 169 ? -28.95800 56.81000 -7.63100 1.000 34.15000 169 ALA C CA 1
ATOM 5949 C C . ALA C 1 169 ? -29.07000 58.18400 -6.98100 1.000 35.46000 169 ALA C C 1
ATOM 5950 O O . ALA C 1 169 ? -30.08000 58.89600 -7.10800 1.000 33.68000 169 ALA C O 1
ATOM 5952 N N . PHE C 1 170 ? -27.97200 58.58600 -6.34000 1.000 34.08000 170 PHE C N 1
ATOM 5953 C CA . PHE C 1 170 ? -27.85800 59.97000 -5.89700 1.000 37.11000 170 PHE C CA 1
ATOM 5954 C C . PHE C 1 170 ? -27.39200 60.80900 -7.07200 1.000 32.94000 170 PHE C C 1
ATOM 5955 O O . PHE C 1 170 ? -26.35800 60.51500 -7.67100 1.000 34.78000 170 PHE C O 1
ATOM 5963 N N . ASP C 1 171 ? -28.18500 61.80700 -7.43600 1.000 34.18000 171 ASP C N 1
ATOM 5964 C CA . ASP C 1 171 ? -27.87600 62.70400 -8.54200 1.000 37.36000 171 ASP C CA 1
ATOM 5965 C C . ASP C 1 171 ? -27.09400 63.88400 -7.97700 1.000 39.12000 171 ASP C C 1
ATOM 5966 O O . ASP C 1 171 ? -27.64600 64.65500 -7.19400 1.000 37.55000 171 ASP C O 1
ATOM 5971 N N . ARG C 1 172 ? -25.82400 64.04600 -8.37600 1.000 36.64000 172 ARG C N 1
ATOM 5972 C CA . ARG C 1 172 ? -25.06800 65.18500 -7.85300 1.000 39.39000 172 ARG C CA 1
ATOM 5973 C C . ARG C 1 172 ? -25.47600 66.49800 -8.50200 1.000 42.68000 172 ARG C C 1
ATOM 5974 O O . ARG C 1 172 ? -25.22300 67.55300 -7.91500 1.000 40.22000 172 ARG C O 1
ATOM 5982 N N . LYS C 1 173 ? -26.15200 66.45500 -9.66200 1.000 34.93000 173 LYS C N 1
ATOM 5983 C CA . LYS C 1 173 ? -26.59300 67.69800 -10.29800 1.000 36.96000 173 LYS C CA 1
ATOM 5984 C C . LYS C 1 173 ? -27.57400 68.44500 -9.40300 1.000 40.77000 173 LYS C C 1
ATOM 5985 O O . LYS C 1 173 ? -27.38800 69.62800 -9.12100 1.000 45.25000 173 LYS C O 1
ATOM 5991 N N . HIS C 1 174 ? -28.62400 67.77400 -8.93600 1.000 40.00000 174 HIS C N 1
ATOM 5992 C CA . HIS C 1 174 ? -29.59200 68.42200 -8.05900 1.000 40.56000 174 HIS C CA 1
ATOM 5993 C C . HIS C 1 174 ? -29.51000 67.91900 -6.63000 1.000 40.95000 174 HIS C C 1
ATOM 5994 O O . HIS C 1 174 ? -30.31300 68.33400 -5.79300 1.000 40.34000 174 HIS C O 1
ATOM 6001 N N . ARG C 1 175 ? -28.52400 67.07500 -6.32400 1.000 40.61000 175 ARG C N 1
ATOM 6002 C CA . ARG C 1 175 ? -28.26500 66.62400 -4.96400 1.000 41.42000 175 ARG C CA 1
ATOM 6003 C C . ARG C 1 175 ? -29.52100 65.98600 -4.36600 1.000 39.53000 175 ARG C C 1
ATOM 6004 O O . ARG C 1 175 ? -30.05900 66.41600 -3.34300 1.000 44.31000 175 ARG C O 1
ATOM 6012 N N . GLU C 1 176 ? -29.99300 64.94300 -5.04800 1.000 38.72000 176 GLU C N 1
ATOM 6013 C CA . GLU C 1 176 ? -31.17300 64.21700 -4.60500 1.000 40.25000 176 GLU C CA 1
ATOM 6014 C C . GLU C 1 176 ? -31.09300 62.79500 -5.13100 1.000 36.10000 176 GLU C C 1
ATOM 6015 O O . GLU C 1 176 ? -30.44900 62.53000 -6.15000 1.000 34.59000 176 GLU C O 1
ATOM 6021 N N . PHE C 1 177 ? -31.72700 61.88400 -4.40300 1.000 33.29000 177 PHE C N 1
ATOM 6022 C CA . PHE C 1 177 ? -31.94800 60.53500 -4.89600 1.000 37.43000 177 PHE C CA 1
ATOM 6023 C C . PHE C 1 177 ? -33.08600 60.52000 -5.90300 1.000 35.07000 177 PHE C C 1
ATOM 6024 O O . PHE C 1 177 ? -34.09300 61.20400 -5.71900 1.000 34.12000 177 PHE C O 1
ATOM 6032 N N . ARG C 1 178 ? -32.93900 59.70700 -6.94800 1.000 34.76000 178 ARG C N 1
ATOM 6033 C CA . ARG C 1 178 ? -33.87000 59.71200 -8.07800 1.000 35.85000 178 ARG C CA 1
ATOM 6034 C C . ARG C 1 178 ? -33.55800 58.53400 -8.99900 1.000 39.21000 178 ARG C C 1
ATOM 6035 O O . ARG C 1 178 ? -32.52900 57.85900 -8.86700 1.000 33.99000 178 ARG C O 1
ATOM 6043 N N . ASP C 1 179 ? -34.49000 58.29900 -9.92500 1.000 33.57000 179 ASP C N 1
ATOM 6044 C CA . ASP C 1 179 ? -34.38800 57.28000 -10.94800 1.000 34.78000 179 ASP C CA 1
ATOM 6045 C C . ASP C 1 179 ? -33.82200 57.85400 -12.23800 1.000 33.96000 179 ASP C C 1
ATOM 6046 O O . ASP C 1 179 ? -34.15500 58.97600 -12.63500 1.000 35.27000 179 ASP C O 1
ATOM 6051 N N . PHE C 1 180 ? -33.00300 57.05500 -12.91900 1.000 34.02000 180 PHE C N 1
ATOM 6052 C CA . PHE C 1 180 ? -32.52800 57.36200 -14.26600 1.000 32.60000 180 PHE C CA 1
ATOM 6053 C C . PHE C 1 180 ? -32.90200 56.20800 -15.19600 1.000 33.10000 180 PHE C C 1
ATOM 6054 O O . PHE C 1 180 ? -32.51800 55.06300 -14.95200 1.000 34.03000 180 PHE C O 1
ATOM 6062 N N . VAL C 1 181 ? -33.66600 56.50300 -16.24400 1.000 34.90000 181 VAL C N 1
ATOM 6063 C CA . VAL C 1 181 ? -34.07000 55.47000 -17.20300 1.000 35.99000 181 VAL C CA 1
ATOM 6064 C C . VAL C 1 181 ? -32.84400 54.99300 -17.98000 1.000 29.38000 181 VAL C C 1
ATOM 6065 O O . VAL C 1 181 ? -32.14400 55.78800 -18.60700 1.000 35.11000 181 VAL C O 1
ATOM 6069 N N . LEU C 1 182 ? -32.59100 53.68400 -17.96600 1.000 31.31000 182 LEU C N 1
ATOM 6070 C CA . LEU C 1 182 ? -31.34500 53.17800 -18.53400 1.000 34.57000 182 LEU C CA 1
ATOM 6071 C C . LEU C 1 182 ? -31.27200 53.42900 -20.03800 1.000 38.43000 182 LEU C C 1
ATOM 6072 O O . LEU C 1 182 ? -30.18800 53.68800 -20.56800 1.000 38.70000 182 LEU C O 1
ATOM 6077 N N . THR C 1 183 ? -32.40500 53.37300 -20.74600 1.000 36.62000 183 THR C N 1
ATOM 6078 C CA . THR C 1 183 ? -32.36100 53.61900 -22.18400 1.000 35.49000 183 THR C CA 1
ATOM 6079 C C . THR C 1 183 ? -32.18400 55.09200 -22.53300 1.000 38.67000 183 THR C C 1
ATOM 6080 O O . THR C 1 183 ? -32.06000 55.42500 -23.71200 1.000 39.77000 183 THR C O 1
ATOM 6084 N N . ARG C 1 184 ? -32.17000 55.98600 -21.55800 1.000 37.68000 184 ARG C N 1
ATOM 6085 C CA . ARG C 1 184 ? -31.86000 57.38500 -21.82400 1.000 36.30000 184 ARG C CA 1
ATOM 6086 C C . ARG C 1 184 ? -30.45700 57.76500 -21.37200 1.000 33.66000 184 ARG C C 1
ATOM 6087 O O . ARG C 1 184 ? -30.07300 58.93600 -21.47500 1.000 36.02000 184 ARG C O 1
ATOM 6095 N N . ILE C 1 185 ? -29.69900 56.80400 -20.87500 1.000 34.65000 185 ILE C N 1
ATOM 6096 C CA . ILE C 1 185 ? -28.30100 56.99200 -20.51200 1.000 39.33000 185 ILE C CA 1
ATOM 6097 C C . ILE C 1 185 ? -27.47700 56.57300 -21.71400 1.000 43.02000 185 ILE C C 1
ATOM 6098 O O . ILE C 1 185 ? -27.62600 55.44900 -22.20800 1.000 46.44000 185 ILE C O 1
ATOM 6103 N N . SER C 1 186 ? -26.63900 57.47600 -22.22000 1.000 45.06000 186 SER C N 1
ATOM 6104 C CA . SER C 1 186 ? -25.91300 57.19100 -23.45700 1.000 49.67000 186 SER C CA 1
ATOM 6105 C C . SER C 1 186 ? -24.44000 56.90500 -23.23800 1.000 53.44000 186 SER C C 1
ATOM 6106 O O . SER C 1 186 ? -23.83600 56.20800 -24.06200 1.000 62.17000 186 SER C O 1
ATOM 6109 N N . GLU C 1 187 ? -23.82900 57.48100 -22.20200 1.000 43.33000 187 GLU C N 1
ATOM 6110 C CA . GLU C 1 187 ? -22.43700 57.21400 -21.88500 1.000 45.62000 187 GLU C CA 1
ATOM 6111 C C . GLU C 1 187 ? -22.37100 57.01100 -20.39000 1.000 51.39000 187 GLU C C 1
ATOM 6112 O O . GLU C 1 187 ? -23.14900 57.62200 -19.64800 1.000 53.86000 187 GLU C O 1
ATOM 6118 N N . VAL C 1 188 ? -21.48200 56.11500 -19.96200 1.000 40.61000 188 VAL C N 1
ATOM 6119 C CA . VAL C 1 188 ? -21.20300 55.86200 -18.55100 1.000 41.12000 188 VAL C CA 1
ATOM 6120 C C . VAL C 1 188 ? -19.69200 55.85500 -18.39700 1.000 43.55000 188 VAL C C 1
ATOM 6121 O O . VAL C 1 188 ? -19.00400 55.18700 -19.16900 1.000 41.96000 188 VAL C O 1
ATOM 6125 N N . GLU C 1 189 ? -19.17400 56.61600 -17.43500 1.000 44.68000 189 GLU C N 1
ATOM 6126 C CA . GLU C 1 189 ? -17.73700 56.66500 -17.18000 1.000 45.12000 189 GLU C CA 1
ATOM 6127 C C . GLU C 1 189 ? -17.49500 56.48000 -15.68600 1.000 43.66000 189 GLU C C 1
ATOM 6128 O O . GLU C 1 189 ? -17.98800 57.26300 -14.87000 1.000 40.03000 189 GLU C O 1
ATOM 6134 N N . LEU C 1 190 ? -16.79500 55.41100 -15.33600 1.000 42.74000 190 LEU C N 1
ATOM 6135 C CA . LEU C 1 190 ? -16.43300 55.14300 -13.95300 1.000 45.87000 190 LEU C CA 1
ATOM 6136 C C . LEU C 1 190 ? -15.39300 56.15700 -13.49800 1.000 47.97000 190 LEU C C 1
ATOM 6137 O O . LEU C 1 190 ? -14.35700 56.31100 -14.14600 1.000 44.92000 190 LEU C O 1
ATOM 6142 N N . LEU C 1 191 ? -15.63800 56.80800 -12.36300 1.000 49.91000 191 LEU C N 1
ATOM 6143 C CA . LEU C 1 191 ? -14.75900 57.84900 -11.84600 1.000 44.90000 191 LEU C CA 1
ATOM 6144 C C . LEU C 1 191 ? -14.03200 57.38300 -10.59900 1.000 50.14000 191 LEU C C 1
ATOM 6145 O O . LEU C 1 191 ? -14.38700 56.37300 -9.97600 1.000 51.00000 191 LEU C O 1
ATOM 6150 N N . GLU C 1 192 ? -12.99500 58.14300 -10.24200 1.000 51.07000 192 GLU C N 1
ATOM 6151 C CA . GLU C 1 192 ? -12.27000 57.89000 -9.00900 1.000 52.77000 192 GLU C CA 1
ATOM 6152 C C . GLU C 1 192 ? -12.73600 58.74900 -7.84500 1.000 49.02000 192 GLU C C 1
ATOM 6153 O O . GLU C 1 192 ? -12.30200 58.50200 -6.72100 1.000 46.27000 192 GLU C O 1
ATOM 6159 N N . ASP C 1 193 ? -13.63200 59.71200 -8.07200 1.000 46.97000 193 ASP C N 1
ATOM 6160 C CA . ASP C 1 193 ? -14.08900 60.57100 -6.98800 1.000 46.74000 193 ASP C CA 1
ATOM 6161 C C . ASP C 1 193 ? -14.65100 59.74800 -5.83500 1.000 48.73000 193 ASP C C 1
ATOM 6162 O O . ASP C 1 193 ? -15.20800 58.66500 -6.02500 1.000 48.20000 193 ASP C O 1
ATOM 6167 N N . LYS C 1 194 ? -14.47500 60.26600 -4.62700 1.000 48.85000 194 LYS C N 1
ATOM 6168 C CA . LYS C 1 194 ? -14.90900 59.57900 -3.42400 1.000 47.10000 194 LYS C CA 1
ATOM 6169 C C . LYS C 1 194 ? -16.40800 59.74800 -3.25600 1.000 43.51000 194 LYS C C 1
ATOM 6170 O O . LYS C 1 194 ? -16.96100 60.78400 -3.60700 1.000 43.31000 194 LYS C O 1
ATOM 6176 N N . VAL C 1 195 ? -17.06700 58.72200 -2.74700 1.000 43.92000 195 VAL C N 1
ATOM 6177 C CA . VAL C 1 195 ? -18.47900 58.81300 -2.39100 1.000 40.18000 195 VAL C CA 1
ATOM 6178 C C . VAL C 1 195 ? -18.60000 59.40500 -0.99500 1.000 43.63000 195 VAL C C 1
ATOM 6179 O O . VAL C 1 195 ? -17.87400 59.02300 -0.07500 1.000 42.66000 195 VAL C O 1
ATOM 6183 N N . ASN C 1 196 ? -19.52400 60.33700 -0.82800 1.000 39.73000 196 ASN C N 1
ATOM 6184 C CA . ASN C 1 196 ? -19.82300 60.88200 0.48700 1.000 37.62000 196 ASN C CA 1
ATOM 6185 C C . ASN C 1 196 ? -20.79200 59.94300 1.20800 1.000 46.57000 196 ASN C C 1
ATOM 6186 O O . ASN C 1 196 ? -22.01500 60.01500 1.00300 1.000 41.61000 196 ASN C O 1
ATOM 6191 N N . ASP C 1 197 ? -20.28200 59.12600 2.13000 1.000 47.06000 197 ASP C N 1
ATOM 6192 C CA . ASP C 1 197 ? -21.11400 58.10800 2.83000 1.000 46.76000 197 ASP C CA 1
ATOM 6193 C C . ASP C 1 197 ? -22.05100 58.70000 3.89200 1.000 44.23000 197 ASP C C 1
ATOM 6194 O O . ASP C 1 197 ? -22.65400 57.91500 4.62000 1.000 49.27000 197 ASP C O 1
ATOM 6199 N N . GLU C 1 198 ? -22.17600 60.02000 3.96100 1.000 47.02000 198 GLU C N 1
ATOM 6200 C CA . GLU C 1 198 ? -23.10900 60.66400 4.91900 1.000 47.45000 198 GLU C CA 1
ATOM 6201 C C . GLU C 1 198 ? -24.29800 61.28900 4.18300 1.000 48.60000 198 GLU C C 1
ATOM 6202 O O . GLU C 1 198 ? -25.19900 61.79200 4.85800 1.000 48.16000 198 GLU C O 1
ATOM 6208 N N . VAL C 1 199 ? -24.28300 61.26400 2.85000 1.000 44.73000 199 VAL C N 1
ATOM 6209 C CA . VAL C 1 199 ? -25.39500 61.86000 2.05300 1.000 48.16000 199 VAL C CA 1
ATOM 6210 C C . VAL C 1 199 ? -25.72400 60.78100 1.01300 1.000 45.38000 199 VAL C C 1
ATOM 6211 O O . VAL C 1 199 ? -26.84200 60.27000 1.06500 1.000 50.12000 199 VAL C O 1
ATOM 6215 N N . GLU C 1 200 ? -24.78100 60.39000 0.16000 1.000 38.89000 200 GLU C N 1
ATOM 6216 C CA . GLU C 1 200 ? -25.04300 59.78000 -1.16900 1.000 40.74000 200 GLU C CA 1
ATOM 6217 C C . GLU C 1 200 ? -25.29400 58.27700 -1.12800 1.000 42.98000 200 GLU C C 1
ATOM 6218 O O . GLU C 1 200 ? -25.62700 57.72400 -2.17300 1.000 40.29000 200 GLU C O 1
ATOM 6224 N N . THR C 1 201 ? -25.16600 57.65900 0.03200 1.000 38.18000 201 THR C N 1
ATOM 6225 C CA . THR C 1 201 ? -25.29200 56.19000 0.11000 1.000 37.01000 201 THR C CA 1
ATOM 6226 C C . THR C 1 201 ? -26.75500 55.76800 0.25700 1.000 37.82000 201 THR C C 1
ATOM 6227 O O . THR C 1 201 ? -27.56600 56.60800 0.64500 1.000 41.29000 201 THR C O 1
ATOM 6231 N N . LEU C 1 202 ? -27.04600 54.49500 0.00000 1.000 39.35000 202 LEU C N 1
ATOM 6232 C CA . LEU C 1 202 ? -28.40700 53.95900 0.04100 1.000 39.31000 202 LEU C CA 1
ATOM 6233 C C . LEU C 1 202 ? -29.11000 54.25300 1.36700 1.000 38.67000 202 LEU C C 1
ATOM 6234 O O . LEU C 1 202 ? -30.32700 54.47700 1.39100 1.000 37.00000 202 LEU C O 1
ATOM 6239 N N . GLN C 1 203 ? -28.38100 54.21400 2.49000 1.000 39.41000 203 GLN C N 1
ATOM 6240 C CA . GLN C 1 203 ? -29.05900 54.40200 3.77500 1.000 36.09000 203 GLN C CA 1
ATOM 6241 C C . GLN C 1 203 ? -29.74700 55.75500 3.88200 1.000 38.52000 203 GLN C C 1
ATOM 6242 O O . GLN C 1 203 ? -30.71500 55.88400 4.63600 1.000 40.67000 203 GLN C O 1
ATOM 6248 N N . TRP C 1 204 ? -29.32300 56.75200 3.11400 1.000 37.30000 204 TRP C N 1
ATOM 6249 C CA . TRP C 1 204 ? -29.93800 58.07300 3.20300 1.000 35.98000 204 TRP C CA 1
ATOM 6250 C C . TRP C 1 204 ? -31.09300 58.27600 2.22600 1.000 36.29000 204 TRP C C 1
ATOM 6251 O O . TRP C 1 204 ? -31.69400 59.35600 2.21600 1.000 36.40000 204 TRP C O 1
ATOM 6262 N N . ASP C 1 205 ? -31.39500 57.28700 1.38900 1.000 35.39000 205 ASP C N 1
ATOM 6263 C CA . ASP C 1 205 ? -32.44900 57.39600 0.37200 1.000 33.53000 205 ASP C CA 1
ATOM 6264 C C . ASP C 1 205 ? -33.79500 57.12200 1.04700 1.000 35.97000 205 ASP C C 1
ATOM 6265 O O . ASP C 1 205 ? -34.25200 55.97700 1.13700 1.000 35.15000 205 ASP C O 1
ATOM 6270 N N . LYS C 1 206 ? -34.44900 58.19500 1.50300 1.000 33.71000 206 LYS C N 1
ATOM 6271 C CA . LYS C 1 206 ? -35.66500 58.06300 2.30400 1.000 33.37000 206 LYS C CA 1
ATOM 6272 C C . LYS C 1 206 ? -36.80600 57.41400 1.51700 1.000 37.80000 206 LYS C C 1
ATOM 6273 O O . LYS C 1 206 ? -37.51500 56.55500 2.05000 1.000 36.86000 206 LYS C O 1
ATOM 6279 N N . GLN C 1 207 ? -37.02200 57.83000 0.25800 1.000 32.37000 207 GLN C N 1
ATOM 6280 C CA . GLN C 1 207 ? -38.09200 57.22500 -0.52800 1.000 34.46000 207 GLN C CA 1
ATOM 6281 C C . GLN C 1 207 ? -37.80800 55.75900 -0.83300 1.000 35.26000 207 GLN C C 1
ATOM 6282 O O . GLN C 1 207 ? -38.74100 54.95700 -0.96000 1.000 35.90000 207 GLN C O 1
ATOM 6288 N N . TRP C 1 208 ? -36.53200 55.38500 -0.91800 1.000 32.27000 208 TRP C N 1
ATOM 6289 C CA . TRP C 1 208 ? -36.18900 53.99000 -1.15400 1.000 32.76000 208 TRP C CA 1
ATOM 6290 C C . TRP C 1 208 ? -36.44800 53.12900 0.07500 1.000 34.33000 208 TRP C C 1
ATOM 6291 O O . TRP C 1 208 ? -36.90000 51.97500 -0.03900 1.000 32.30000 208 TRP C O 1
ATOM 6302 N N . ASN C 1 209 ? -36.10800 53.64800 1.25200 1.000 33.49000 209 ASN C N 1
ATOM 6303 C CA . ASN C 1 209 ? -36.13800 52.86500 2.47400 1.000 31.82000 209 ASN C CA 1
ATOM 6304 C C . ASN C 1 209 ? -37.51300 52.83700 3.12000 1.000 35.34000 209 ASN C C 1
ATOM 6305 O O . ASN C 1 209 ? -37.75700 51.97400 3.96500 1.000 38.23000 209 ASN C O 1
ATOM 6310 N N . ARG C 1 210 ? -38.39500 53.76900 2.75500 1.000 31.33000 210 ARG C N 1
ATOM 6311 C CA . ARG C 1 210 ? -39.76500 53.79000 3.25800 1.000 34.41000 210 ARG C CA 1
ATOM 6312 C C . ARG C 1 210 ? -40.59400 52.70500 2.56400 1.000 36.76000 210 ARG C C 1
ATOM 6313 O O . ARG C 1 210 ? -40.76200 52.73300 1.33700 1.000 32.80000 210 ARG C O 1
ATOM 6321 N N . ILE C 1 211 ? -41.13900 51.77200 3.33800 1.000 34.23000 211 ILE C N 1
ATOM 6322 C CA . ILE C 1 211 ? -42.02100 50.73700 2.80600 1.000 35.89000 211 ILE C CA 1
ATOM 6323 C C . ILE C 1 211 ? -43.45300 51.20200 2.99400 1.000 35.86000 211 ILE C C 1
ATOM 6324 O O . ILE C 1 211 ? -43.83100 51.61700 4.09500 1.000 35.00000 211 ILE C O 1
ATOM 6329 N N . VAL C 1 212 ? -44.23200 51.22600 1.91500 1.000 32.11000 212 VAL C N 1
ATOM 6330 C CA . VAL C 1 212 ? -45.64600 51.54900 2.03900 1.000 34.14000 212 VAL C CA 1
ATOM 6331 C C . VAL C 1 212 ? -46.43500 50.24200 2.00900 1.000 37.67000 212 VAL C C 1
ATOM 6332 O O . VAL C 1 212 ? -46.12600 49.31600 1.24500 1.000 36.02000 212 VAL C O 1
ATOM 6336 N N . GLU C 1 213 ? -47.39800 50.13400 2.90300 1.000 36.35000 213 GLU C N 1
ATOM 6337 C CA . GLU C 1 213 ? -48.16300 48.90500 3.10200 1.000 38.65000 213 GLU C CA 1
ATOM 6338 C C . GLU C 1 213 ? -49.54200 49.14100 2.49100 1.000 39.40000 213 GLU C C 1
ATOM 6339 O O . GLU C 1 213 ? -50.37900 49.84000 3.06500 1.000 39.65000 213 GLU C O 1
ATOM 6345 N N . LEU C 1 214 ? -49.74700 48.59700 1.29600 1.000 39.57000 214 LEU C N 1
ATOM 6346 C CA . LEU C 1 214 ? -50.96200 48.83200 0.53000 1.000 37.11000 214 LEU C CA 1
ATOM 6347 C C . LEU C 1 214 ? -51.97600 47.72500 0.79100 1.000 34.72000 214 LEU C C 1
ATOM 6348 O O . LEU C 1 214 ? -51.62000 46.55400 0.92700 1.000 40.16000 214 LEU C O 1
ATOM 6353 N N . GLU C 1 215 ? -53.23500 48.09900 0.87100 1.000 36.54000 215 GLU C N 1
ATOM 6354 C CA . GLU C 1 215 ? -54.31500 47.14200 1.04200 1.000 41.65000 215 GLU C CA 1
ATOM 6355 C C . GLU C 1 215 ? -55.16000 47.15800 -0.22800 1.000 38.93000 215 GLU C C 1
ATOM 6356 O O . GLU C 1 215 ? -55.88000 48.12900 -0.48800 1.000 41.41000 215 GLU C O 1
ATOM 6362 N N . LEU C 1 216 ? -55.08300 46.09200 -1.01600 1.000 34.47000 216 LEU C N 1
ATOM 6363 C CA . LEU C 1 216 ? -55.81600 46.01800 -2.27900 1.000 38.52000 216 LEU C CA 1
ATOM 6364 C C . LEU C 1 216 ? -57.07300 45.18000 -2.11900 1.000 37.75000 216 LEU C C 1
ATOM 6365 O O . LEU C 1 216 ? -57.04700 44.14700 -1.45100 1.000 37.66000 216 LEU C O 1
ATOM 6370 N N . ILE C 1 217 ? -58.16800 45.63200 -2.72800 1.000 36.19000 217 ILE C N 1
ATOM 6371 C CA . ILE C 1 217 ? -59.44900 44.93200 -2.65000 1.000 37.81000 217 ILE C CA 1
ATOM 6372 C C . ILE C 1 217 ? -60.05700 44.83800 -4.04300 1.000 38.30000 217 ILE C C 1
ATOM 6373 O O . ILE C 1 217 ? -59.71700 45.62200 -4.93900 1.000 36.30000 217 ILE C O 1
ATOM 6378 N N . PRO C 1 218 ? -60.97700 43.89300 -4.25800 1.000 40.46000 218 PRO C N 1
ATOM 6379 C CA . PRO C 1 218 ? -61.70700 43.87100 -5.52900 1.000 34.42000 218 PRO C CA 1
ATOM 6380 C C . PRO C 1 218 ? -62.42300 45.18500 -5.74100 1.000 36.89000 218 PRO C C 1
ATOM 6381 O O . PRO C 1 218 ? -62.95000 45.77900 -4.80300 1.000 37.70000 218 PRO C O 1
ATOM 6385 N N . HIS C 1 219 ? -62.39900 45.66800 -6.97700 1.000 37.81000 219 HIS C N 1
ATOM 6386 C CA . HIS C 1 219 ? -62.98200 46.97000 -7.21400 1.000 38.13000 219 HIS C CA 1
ATOM 6387 C C . HIS C 1 219 ? -64.46200 46.91500 -6.85000 1.000 37.80000 219 HIS C C 1
ATOM 6388 O O . HIS C 1 219 ? -65.14300 45.94500 -7.16800 1.000 37.26000 219 HIS C O 1
ATOM 6395 N N . PRO C 1 220 ? -64.97700 47.91200 -6.15300 1.000 41.15000 220 PRO C N 1
ATOM 6396 C CA . PRO C 1 220 ? -66.36500 47.82300 -5.69700 1.000 42.60000 220 PRO C CA 1
ATOM 6397 C C . PRO C 1 220 ? -67.38400 47.78400 -6.84200 1.000 45.17000 220 PRO C C 1
ATOM 6398 O O . PRO C 1 220 ? -68.51500 47.34000 -6.62400 1.000 43.47000 220 PRO C O 1
ATOM 6402 N N . LYS C 1 221 ? -67.02600 48.19500 -8.05900 1.000 43.42000 221 LYS C N 1
ATOM 6403 C CA . LYS C 1 221 ? -68.01200 48.14700 -9.12600 1.000 47.83000 221 LYS C CA 1
ATOM 6404 C C . LYS C 1 221 ? -68.23200 46.75100 -9.67500 1.000 45.74000 221 LYS C C 1
ATOM 6405 O O . LYS C 1 221 ? -69.18400 46.55300 -10.42600 1.000 50.64000 221 LYS C O 1
ATOM 6411 N N . LEU C 1 222 ? -67.44000 45.76400 -9.28000 1.000 39.22000 222 LEU C N 1
ATOM 6412 C CA . LEU C 1 222 ? -67.52200 44.46200 -9.93200 1.000 39.48000 222 LEU C CA 1
ATOM 6413 C C . LEU C 1 222 ? -68.73600 43.68100 -9.44900 1.000 46.60000 222 LEU C C 1
ATOM 6414 O O . LEU C 1 222 ? -69.01700 43.61700 -8.24700 1.000 42.44000 222 LEU C O 1
ATOM 6419 N N . ALA C 1 223 ? -69.43500 43.05200 -10.39900 1.000 46.30000 223 ALA C N 1
ATOM 6420 C CA . ALA C 1 223 ? -70.55300 42.17400 -10.06000 1.000 42.23000 223 ALA C CA 1
ATOM 6421 C C . ALA C 1 223 ? -70.08500 40.86400 -9.45300 1.000 42.76000 223 ALA C C 1
ATOM 6422 O O . ALA C 1 223 ? -70.78000 40.28700 -8.60500 1.000 41.98000 223 ALA C O 1
ATOM 6424 N N . HIS C 1 224 ? -68.90400 40.39200 -9.84000 1.000 42.18000 224 HIS C N 1
ATOM 6425 C CA . HIS C 1 224 ? -68.36900 39.12000 -9.35600 1.000 42.63000 224 HIS C CA 1
ATOM 6426 C C . HIS C 1 224 ? -66.96700 39.32400 -8.79300 1.000 44.21000 224 HIS C C 1
ATOM 6427 O O . HIS C 1 224 ? -65.97900 38.85000 -9.37000 1.000 43.76000 224 HIS C O 1
ATOM 6434 N N . PRO C 1 225 ? -66.84600 39.99700 -7.64000 1.000 43.86000 225 PRO C N 1
ATOM 6435 C CA . PRO C 1 225 ? -65.51300 40.17500 -7.03200 1.000 42.97000 225 PRO C CA 1
ATOM 6436 C C . PRO C 1 225 ? -64.80900 38.87100 -6.68800 1.000 45.57000 225 PRO C C 1
ATOM 6437 O O . PRO C 1 225 ? -63.58300 38.87200 -6.49200 1.000 42.94000 225 PRO C O 1
ATOM 6441 N N . GLU C 1 226 ? -65.54100 37.76000 -6.58300 1.000 42.24000 226 GLU C N 1
ATOM 6442 C CA . GLU C 1 226 ? -64.89400 36.49500 -6.25100 1.000 43.07000 226 GLU C CA 1
ATOM 6443 C C . GLU C 1 226 ? -63.88100 36.09200 -7.30200 1.000 45.33000 226 GLU C C 1
ATOM 6444 O O . GLU C 1 226 ? -62.91000 35.39100 -6.99500 1.000 42.77000 226 GLU C O 1
ATOM 6450 N N . ALA C 1 227 ? -64.05800 36.55600 -8.53400 1.000 43.27000 227 ALA C N 1
ATOM 6451 C CA . ALA C 1 227 ? -63.07600 36.25900 -9.56600 1.000 44.68000 227 ALA C CA 1
ATOM 6452 C C . ALA C 1 227 ? -61.73900 36.92100 -9.25100 1.000 43.94000 227 ALA C C 1
ATOM 6453 O O . ALA C 1 227 ? -60.67700 36.32300 -9.46800 1.000 43.46000 227 ALA C O 1
ATOM 6455 N N . VAL C 1 228 ? -61.77700 38.13900 -8.71000 1.000 38.21000 228 VAL C N 1
ATOM 6456 C CA . VAL C 1 228 ? -60.55200 38.84300 -8.34200 1.000 40.34000 228 VAL C CA 1
ATOM 6457 C C . VAL C 1 228 ? -59.92300 38.23900 -7.08300 1.000 43.88000 228 VAL C C 1
ATOM 6458 O O . VAL C 1 228 ? -58.69300 38.16200 -6.97300 1.000 39.51000 228 VAL C O 1
ATOM 6462 N N . LEU C 1 229 ? -60.75500 37.77400 -6.13200 1.000 42.43000 229 LEU C N 1
ATOM 6463 C CA . LEU C 1 229 ? -60.24300 37.13600 -4.91600 1.000 42.23000 229 LEU C CA 1
ATOM 6464 C C . LEU C 1 229 ? -59.38900 35.92400 -5.25100 1.000 43.19000 229 LEU C C 1
ATOM 6465 O O . LEU C 1 229 ? -58.29500 35.76200 -4.70000 1.000 42.11000 229 LEU C O 1
ATOM 6470 N N . ILE C 1 230 ? -59.86100 35.07300 -6.17500 1.000 41.54000 230 ILE C N 1
ATOM 6471 C CA . ILE C 1 230 ? -59.07800 33.90800 -6.58200 1.000 36.95000 230 ILE C CA 1
ATOM 6472 C C . ILE C 1 230 ? -57.86900 34.35000 -7.39800 1.000 41.93000 230 ILE C C 1
ATOM 6473 O O . ILE C 1 230 ? -56.74800 33.85000 -7.21200 1.000 43.39000 230 ILE C O 1
ATOM 6478 N N . ASP C 1 231 ? -58.07800 35.31100 -8.30100 1.000 40.26000 231 ASP C N 1
ATOM 6479 C CA . ASP C 1 231 ? -57.03100 35.75300 -9.21600 1.000 40.41000 231 ASP C CA 1
ATOM 6480 C C . ASP C 1 231 ? -55.78000 36.17200 -8.45200 1.000 41.14000 231 ASP C C 1
ATOM 6481 O O . ASP C 1 231 ? -54.67500 35.70100 -8.74300 1.000 40.60000 231 ASP C O 1
ATOM 6486 N N . TYR C 1 232 ? -55.94400 37.01100 -7.42200 1.000 42.54000 232 TYR C N 1
ATOM 6487 C CA . TYR C 1 232 ? -54.82400 37.59700 -6.69400 1.000 38.20000 232 TYR C CA 1
ATOM 6488 C C . TYR C 1 232 ? -54.58600 36.92300 -5.35300 1.000 37.09000 232 TYR C C 1
ATOM 6489 O O . TYR C 1 232 ? -53.95000 37.51600 -4.48300 1.000 42.59000 232 TYR C O 1
ATOM 6498 N N . ALA C 1 233 ? -55.12200 35.71600 -5.15700 1.000 42.06000 233 ALA C N 1
ATOM 6499 C CA . ALA C 1 233 ? -54.92500 34.95000 -3.92200 1.000 42.99000 233 ALA C CA 1
ATOM 6500 C C . ALA C 1 233 ? -55.22300 35.81800 -2.70000 1.000 39.31000 233 ALA C C 1
ATOM 6501 O O . ALA C 1 233 ? -54.41300 35.96000 -1.78500 1.000 37.84000 233 ALA C O 1
ATOM 6503 N N . MET C 1 234 ? -56.38600 36.45300 -2.71300 1.000 39.72000 234 MET C N 1
ATOM 6504 C CA . MET C 1 234 ? -56.70300 37.36100 -1.63000 1.000 41.12000 234 MET C CA 1
ATOM 6505 C C . MET C 1 234 ? -57.21600 36.56400 -0.43600 1.000 41.77000 234 MET C C 1
ATOM 6506 O O . MET C 1 234 ? -57.64200 35.41800 -0.56000 1.000 46.16000 234 MET C O 1
ATOM 6511 N N . GLU C 1 235 ? -57.17000 37.18900 0.73100 1.000 36.51000 235 GLU C N 1
ATOM 6512 C CA . GLU C 1 235 ? -57.70200 36.61400 1.95900 1.000 43.30000 235 GLU C CA 1
ATOM 6513 C C . GLU C 1 235 ? -58.38900 37.71900 2.73200 1.000 41.08000 235 GLU C C 1
ATOM 6514 O O . GLU C 1 235 ? -57.89900 38.85000 2.76000 1.000 38.27000 235 GLU C O 1
ATOM 6520 N N . ASN C 1 236 ? -59.53200 37.39800 3.33600 1.000 40.58000 236 ASN C N 1
ATOM 6521 C CA . ASN C 1 236 ? -60.29000 38.40000 4.07200 1.000 36.88000 236 ASN C CA 1
ATOM 6522 C C . ASN C 1 236 ? -60.60900 39.59900 3.18000 1.000 42.83000 236 ASN C C 1
ATOM 6523 O O . ASN C 1 236 ? -60.56400 40.75300 3.62500 1.000 39.65000 236 ASN C O 1
ATOM 6528 N N . ASN C 1 237 ? -60.92600 39.31100 1.90200 1.000 40.14000 237 ASN C N 1
ATOM 6529 C CA . ASN C 1 237 ? -61.30900 40.29300 0.89000 1.000 37.57000 237 ASN C CA 1
ATOM 6530 C C . ASN C 1 237 ? -60.16500 41.25700 0.56100 1.000 36.56000 237 ASN C C 1
ATOM 6531 O O . ASN C 1 237 ? -60.39300 42.33700 0.01200 1.000 40.24000 237 ASN C O 1
ATOM 6536 N N . ARG C 1 238 ? -58.91600 40.85900 0.79400 1.000 39.90000 238 ARG C N 1
ATOM 6537 C CA . ARG C 1 238 ? -57.80100 41.79400 0.69400 1.000 37.19000 238 ARG C CA 1
ATOM 6538 C C . ARG C 1 238 ? -56.54400 41.10000 0.18800 1.000 38.72000 238 ARG C C 1
ATOM 6539 O O . ARG C 1 238 ? -56.32100 39.90900 0.43300 1.000 36.41000 238 ARG C O 1
ATOM 6547 N N . LEU C 1 239 ? -55.68500 41.89800 -0.44400 1.000 36.82000 239 LEU C N 1
ATOM 6548 C CA . LEU C 1 239 ? -54.29500 41.55800 -0.70600 1.000 38.20000 239 LEU C CA 1
ATOM 6549 C C . LEU C 1 239 ? -53.46600 42.68300 -0.10100 1.000 37.39000 239 LEU C C 1
ATOM 6550 O O . LEU C 1 239 ? -53.64500 43.85300 -0.45800 1.000 37.30000 239 LEU C O 1
ATOM 6555 N N . ARG C 1 240 ? -52.59000 42.33000 0.82800 1.000 35.83000 240 ARG C N 1
ATOM 6556 C CA . ARG C 1 240 ? -51.63100 43.25800 1.39400 1.000 39.86000 240 ARG C CA 1
ATOM 6557 C C . ARG C 1 240 ? -50.34200 43.18800 0.57800 1.000 40.76000 240 ARG C C 1
ATOM 6558 O O . ARG C 1 240 ? -49.79500 42.10600 0.35400 1.000 40.41000 240 ARG C O 1
ATOM 6566 N N . VAL C 1 241 ? -49.89700 44.34000 0.09500 1.000 34.41000 241 VAL C N 1
ATOM 6567 C CA . VAL C 1 241 ? -48.70400 44.46500 -0.73500 1.000 38.05000 241 VAL C CA 1
ATOM 6568 C C . VAL C 1 241 ? -47.79300 45.50100 -0.09700 1.000 37.00000 241 VAL C C 1
ATOM 6569 O O . VAL C 1 241 ? -48.25200 46.58600 0.28600 1.000 39.52000 241 VAL C O 1
ATOM 6573 N N . GLU C 1 242 ? -46.51800 45.16200 0.04300 1.000 36.87000 242 GLU C N 1
ATOM 6574 C CA . GLU C 1 242 ? -45.50200 46.04300 0.61800 1.000 38.33000 242 GLU C CA 1
ATOM 6575 C C . GLU C 1 242 ? -44.52900 46.42600 -0.48400 1.000 40.10000 242 GLU C C 1
ATOM 6576 O O . GLU C 1 242 ? -43.95800 45.55500 -1.14100 1.000 37.93000 242 GLU C O 1
ATOM 6582 N N . ILE C 1 243 ? -44.38500 47.71400 -0.73500 1.000 36.85000 243 ILE C N 1
ATOM 6583 C CA . ILE C 1 243 ? -43.49600 48.14400 -1.80100 1.000 36.70000 243 ILE C CA 1
ATOM 6584 C C . ILE C 1 243 ? -42.71400 49.35600 -1.33500 1.000 35.35000 243 ILE C C 1
ATOM 6585 O O . ILE C 1 243 ? -43.19700 50.16100 -0.52800 1.000 34.50000 243 ILE C O 1
ATOM 6590 N N . ARG C 1 244 ? -41.52000 49.51900 -1.89400 1.000 33.94000 244 ARG C N 1
ATOM 6591 C CA . ARG C 1 244 ? -40.80200 50.76500 -1.67200 1.000 30.65000 244 ARG C CA 1
ATOM 6592 C C . ARG C 1 244 ? -41.63200 51.94400 -2.16700 1.000 32.96000 244 ARG C C 1
ATOM 6593 O O . ARG C 1 244 ? -42.27300 51.87500 -3.22300 1.000 36.09000 244 ARG C O 1
ATOM 6601 N N . ALA C 1 245 ? -41.63000 53.03100 -1.37900 1.000 33.64000 245 ALA C N 1
ATOM 6602 C CA . ALA C 1 245 ? -42.28100 54.27900 -1.78100 1.000 31.20000 245 ALA C CA 1
ATOM 6603 C C . ALA C 1 245 ? -41.77500 54.76900 -3.13400 1.000 34.24000 245 ALA C C 1
ATOM 6604 O O . ALA C 1 245 ? -42.54200 55.31700 -3.93500 1.000 31.60000 245 ALA C O 1
ATOM 6606 N N . ALA C 1 246 ? -40.47100 54.61400 -3.38700 1.000 31.74000 246 ALA C N 1
ATOM 6607 C CA . ALA C 1 246 ? -39.89200 55.01800 -4.66000 1.000 32.84000 246 ALA C CA 1
ATOM 6608 C C . ALA C 1 246 ? -40.49700 54.26500 -5.83900 1.000 37.66000 246 ALA C C 1
ATOM 6609 O O . ALA C 1 246 ? -40.30400 54.69600 -6.97700 1.000 41.80000 246 ALA C O 1
ATOM 6611 N N . PHE C 1 247 ? -41.19500 53.14300 -5.59900 1.000 35.91000 247 PHE C N 1
ATOM 6612 C CA . PHE C 1 247 ? -41.85700 52.36900 -6.65700 1.000 40.02000 247 PHE C CA 1
ATOM 6613 C C . PHE C 1 247 ? -43.35400 52.63700 -6.79600 1.000 40.47000 247 PHE C C 1
ATOM 6614 O O . PHE C 1 247 ? -43.94300 52.20900 -7.79400 1.000 40.97000 247 PHE C O 1
ATOM 6622 N N . ALA C 1 248 ? -43.99100 53.27600 -5.80500 1.000 37.64000 248 ALA C N 1
ATOM 6623 C CA . ALA C 1 248 ? -45.44800 53.18300 -5.65100 1.000 38.47000 248 ALA C CA 1
ATOM 6624 C C . ALA C 1 248 ? -46.20200 53.69300 -6.88100 1.000 40.21000 248 ALA C C 1
ATOM 6625 O O . ALA C 1 248 ? -47.13600 53.03500 -7.36600 1.000 37.91000 248 ALA C O 1
ATOM 6627 N N . GLY C 1 249 ? -45.83600 54.87100 -7.37700 1.000 36.90000 249 GLY C N 1
ATOM 6628 C CA . GLY C 1 249 ? -46.43800 55.42900 -8.56900 1.000 42.11000 249 GLY C CA 1
ATOM 6629 C C . GLY C 1 249 ? -46.37300 54.51200 -9.78900 1.000 48.22000 249 GLY C C 1
ATOM 6630 O O . GLY C 1 249 ? -47.42400 54.17300 -10.34900 1.000 46.98000 249 GLY C O 1
ATOM 6631 N N . TYR C 1 250 ? -45.15800 54.12500 -10.21200 1.000 44.42000 250 TYR C N 1
ATOM 6632 C CA . TYR C 1 250 ? -44.96000 53.15500 -11.28600 1.000 45.41000 250 TYR C CA 1
ATOM 6633 C C . TYR C 1 250 ? -45.92000 51.98900 -11.16200 1.000 41.19000 250 TYR C C 1
ATOM 6634 O O . TYR C 1 250 ? -46.61900 51.62900 -12.11200 1.000 41.43000 250 TYR C O 1
ATOM 6643 N N . LEU C 1 251 ? -45.87800 51.32900 -10.00300 1.000 36.67000 251 LEU C N 1
ATOM 6644 C CA . LEU C 1 251 ? -46.47000 50.00800 -9.87500 1.000 38.27000 251 LEU C CA 1
ATOM 6645 C C . LEU C 1 251 ? -47.99000 50.08900 -9.79400 1.000 37.69000 251 LEU C C 1
ATOM 6646 O O . LEU C 1 251 ? -48.68900 49.31200 -10.45400 1.000 38.37000 251 LEU C O 1
ATOM 6651 N N . LEU C 1 252 ? -48.51900 51.07100 -9.06600 1.000 38.49000 252 LEU C N 1
ATOM 6652 C CA . LEU C 1 252 ? -49.96300 51.22400 -8.99100 1.000 37.01000 252 LEU C CA 1
ATOM 6653 C C . LEU C 1 252 ? -50.55100 51.51700 -10.36800 1.000 40.07000 252 LEU C C 1
ATOM 6654 O O . LEU C 1 252 ? -51.66800 51.08200 -10.66800 1.000 37.18000 252 LEU C O 1
ATOM 6659 N N . ARG C 1 253 ? -49.82900 52.26000 -11.21600 1.000 40.62000 253 ARG C N 1
ATOM 6660 C CA . ARG 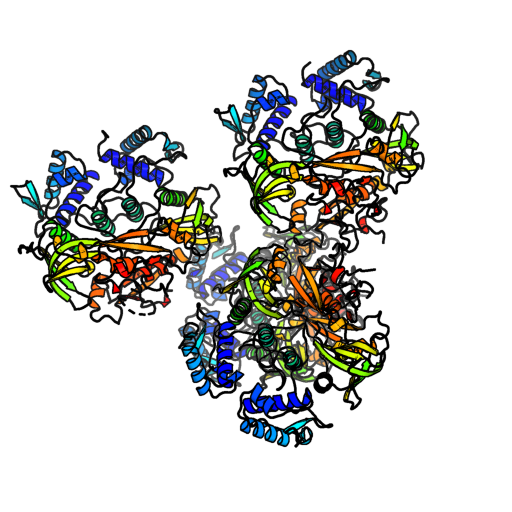C 1 253 ? -50.31600 52.47800 -12.57700 1.000 41.21000 253 ARG C CA 1
ATOM 6661 C C . ARG C 1 253 ? -50.17100 51.21200 -13.41000 1.000 41.96000 253 ARG C C 1
ATOM 6662 O O . ARG C 1 253 ? -51.09200 50.83000 -14.13200 1.000 38.60000 253 ARG C O 1
ATOM 6670 N N . LEU C 1 254 ? -49.01100 50.55800 -13.31900 1.000 38.08000 254 LEU C N 1
ATOM 6671 C CA . LEU C 1 254 ? -48.76300 49.33900 -14.07000 1.000 38.02000 254 LEU C CA 1
ATOM 6672 C C . LEU C 1 254 ? -49.79800 48.27000 -13.76700 1.000 45.45000 254 LEU C C 1
ATOM 6673 O O . LEU C 1 254 ? -50.30100 47.60100 -14.68100 1.000 41.67000 254 LEU C O 1
ATOM 6678 N N . TRP C 1 255 ? -50.11400 48.08500 -12.49000 1.000 39.66000 255 TRP C N 1
ATOM 6679 C CA . TRP C 1 255 ? -51.10700 47.13200 -12.04700 1.000 36.38000 255 TRP C CA 1
ATOM 6680 C C . TRP C 1 255 ? -52.53800 47.60400 -12.29100 1.000 34.32000 255 TRP C C 1
ATOM 6681 O O . TRP C 1 255 ? -53.46900 46.87100 -11.94200 1.000 35.09000 255 TRP C O 1
ATOM 6692 N N . ASN C 1 256 ? -52.73900 48.82300 -12.81000 1.000 38.26000 256 ASN C N 1
ATOM 6693 C CA . ASN C 1 256 ? -54.08300 49.34400 -13.12500 1.000 42.04000 256 ASN C CA 1
ATOM 6694 C C . ASN C 1 256 ? -55.00100 49.35100 -11.89400 1.000 40.38000 256 ASN C C 1
ATOM 6695 O O . ASN C 1 256 ? -56.11400 48.82500 -11.91500 1.000 39.60000 256 ASN C O 1
ATOM 6700 N N . ILE C 1 257 ? -54.51700 49.93300 -10.80200 1.000 39.34000 257 ILE C N 1
ATOM 6701 C CA . ILE C 1 257 ? -55.24800 49.96400 -9.54300 1.000 34.78000 257 ILE C CA 1
ATOM 6702 C C . ILE C 1 257 ? -55.91800 51.31500 -9.36500 1.000 37.33000 257 ILE C C 1
ATOM 6703 O O . ILE C 1 257 ? -55.27800 52.36200 -9.50100 1.000 42.29000 257 ILE C O 1
ATOM 6708 N N . ASP C 1 258 ? -57.21100 51.28900 -9.06900 1.000 39.59000 258 ASP C N 1
ATOM 6709 C CA . ASP C 1 258 ? -57.97700 52.50300 -8.80800 1.000 38.00000 258 ASP C CA 1
ATOM 6710 C C . ASP C 1 258 ? -57.62100 53.01500 -7.41400 1.000 40.17000 258 ASP C C 1
ATOM 6711 O O . ASP C 1 258 ? -57.95000 52.38200 -6.39900 1.000 37.10000 258 ASP C O 1
ATOM 6716 N N . CYS C 1 259 ? -56.94400 54.16400 -7.36700 1.000 38.55000 259 CYS C N 1
ATOM 6717 C CA . CYS C 1 259 ? -56.46400 54.73800 -6.11900 1.000 40.53000 259 CYS C CA 1
ATOM 6718 C C . CYS C 1 259 ? -57.23500 55.99600 -5.73300 1.000 42.96000 259 CYS C C 1
ATOM 6719 O O . CYS C 1 259 ? -56.77100 56.76600 -4.88300 1.000 43.34000 259 CYS C O 1
ATOM 6722 N N . SER C 1 260 ? -58.41600 56.20200 -6.32100 1.000 43.31000 260 SER C N 1
ATOM 6723 C CA . SER C 1 260 ? -59.25500 57.33000 -5.94500 1.000 47.07000 260 SER C CA 1
ATOM 6724 C C . SER C 1 260 ? -59.99400 57.04100 -4.64000 1.000 49.43000 260 SER C C 1
ATOM 6725 O O . SER C 1 260 ? -60.22000 55.88600 -4.26900 1.000 46.01000 260 SER C O 1
ATOM 6728 N N . LYS C 1 261 ? -60.35600 58.11500 -3.93700 1.000 53.05000 261 LYS C N 1
ATOM 6729 C CA . LYS C 1 261 ? -60.97800 57.97500 -2.62400 1.000 55.30000 261 LYS C CA 1
ATOM 6730 C C . LYS C 1 261 ? -62.26500 57.16700 -2.69300 1.000 59.47000 261 LYS C C 1
ATOM 6731 O O . LYS C 1 261 ? -62.48300 56.24900 -1.89100 1.000 62.81000 261 LYS C O 1
ATOM 6737 N N . ASN C 1 262 ? -63.16000 57.53100 -3.59900 1.000 55.11000 262 ASN C N 1
ATOM 6738 C CA . ASN C 1 262 ? -64.46800 56.89700 -3.63600 1.000 62.76000 262 ASN C CA 1
ATOM 6739 C C . ASN C 1 262 ? -64.57400 55.75700 -4.64300 1.000 64.50000 262 ASN C C 1
ATOM 6740 O O . ASN C 1 262 ? -65.67600 55.23200 -4.84700 1.000 67.27000 262 ASN C O 1
ATOM 6745 N N . SER C 1 263 ? -63.46700 55.35800 -5.26900 1.000 60.28000 263 SER C N 1
ATOM 6746 C CA . SER C 1 263 ? -63.48500 54.33900 -6.32400 1.000 55.30000 263 SER C CA 1
ATOM 6747 C C . SER C 1 263 ? -64.49900 54.66900 -7.41500 1.000 59.17000 263 SER C C 1
ATOM 6748 O O . SER C 1 263 ? -65.13100 53.77200 -7.98200 1.000 59.28000 263 SER C O 1
ATOM 6751 N N . LYS C 1 264 ? -64.69500 55.95700 -7.69700 1.000 66.83000 264 LYS C N 1
ATOM 6752 C CA . LYS C 1 264 ? -65.64000 56.34700 -8.73900 1.000 75.70000 264 LYS C CA 1
ATOM 6753 C C . LYS C 1 264 ? -64.98000 56.70900 -10.05800 1.000 78.03000 264 LYS C C 1
ATOM 6754 O O . LYS C 1 264 ? -65.64700 56.64300 -11.10000 1.000 82.71000 264 LYS C O 1
ATOM 6760 N N . SER C 1 265 ? -63.70300 57.10300 -10.04800 1.000 78.05000 265 SER C N 1
ATOM 6761 C CA . SER C 1 265 ? -63.00000 57.39600 -11.29600 1.000 79.92000 265 SER C CA 1
ATOM 6762 C C . SER C 1 265 ? -62.92800 56.13000 -12.14500 1.000 83.85000 265 SER C C 1
ATOM 6763 O O . SER C 1 265 ? -62.51400 55.07200 -11.65400 1.000 78.36000 265 SER C O 1
ATOM 6766 N N . ASN C 1 266 ? -63.29000 56.22100 -13.42800 1.000 90.75000 266 ASN C N 1
ATOM 6767 C CA . ASN C 1 266 ? -63.14700 55.01600 -14.29000 1.000 90.63000 266 ASN C CA 1
ATOM 6768 C C . ASN C 1 266 ? -62.47500 55.34000 -15.62400 1.000 95.61000 266 ASN C C 1
ATOM 6769 O O . ASN C 1 266 ? -63.19700 55.40000 -16.63800 1.000 97.01000 266 ASN C O 1
ATOM 6774 N N . GLY C 1 267 ? -61.15200 55.52900 -15.62800 1.000 95.83000 267 GLY C N 1
ATOM 6775 C CA . GLY C 1 267 ? -60.44800 55.70500 -16.91400 1.000 93.93000 267 GLY C CA 1
ATOM 6776 C C . GLY C 1 267 ? -60.53400 54.40200 -17.68300 1.000 94.63000 267 GLY C C 1
ATOM 6777 O O . GLY C 1 267 ? -61.03400 54.42200 -18.82400 1.000 103.59000 267 GLY C O 1
ATOM 6778 N N . ARG C 1 268 ? -60.14300 53.30100 -17.05000 1.000 88.64000 268 ARG C N 1
ATOM 6779 C CA . ARG C 1 268 ? -60.30000 51.98600 -17.71000 1.000 83.61000 268 ARG C CA 1
ATOM 6780 C C . ARG C 1 268 ? -61.21100 51.14400 -16.83600 1.000 78.31000 268 ARG C C 1
ATOM 6781 O O . ARG C 1 268 ? -61.86300 51.71400 -15.96700 1.000 85.70000 268 ARG C O 1
ATOM 6789 N N . GLU C 1 269 ? -61.24200 49.84600 -17.07900 1.000 70.61000 269 GLU C N 1
ATOM 6790 C CA . GLU C 1 269 ? -62.01800 48.91500 -16.24000 1.000 70.25000 269 GLU C CA 1
ATOM 6791 C C . GLU C 1 269 ? -61.12600 48.43400 -15.09200 1.000 65.77000 269 GLU C C 1
ATOM 6792 O O . GLU C 1 269 ? -60.31600 47.53000 -15.33900 1.000 64.65000 269 GLU C O 1
ATOM 6798 N N . PHE C 1 270 ? -61.27200 49.00700 -13.89700 1.000 60.28000 270 PHE C N 1
ATOM 6799 C CA . PHE C 1 270 ? -60.36100 48.57300 -12.80900 1.000 49.85000 270 PHE C CA 1
ATOM 6800 C C . PHE C 1 270 ? -60.94200 47.32600 -12.14200 1.000 50.66000 270 PHE C C 1
ATOM 6801 O O . PHE C 1 270 ? -62.17500 47.25200 -11.98400 1.000 51.77000 270 PHE C O 1
ATOM 6809 N N . HIS C 1 271 ? -60.08100 46.37200 -11.79000 1.000 45.28000 271 HIS C N 1
ATOM 6810 C CA . HIS C 1 271 ? -60.53400 45.14800 -11.08000 1.000 52.87000 271 HIS C CA 1
ATOM 6811 C C . HIS C 1 271 ? -60.02200 45.21600 -9.64200 1.000 38.25000 271 HIS C C 1
ATOM 6812 O O . HIS C 1 271 ? -60.51600 44.43400 -8.80900 1.000 43.16000 271 HIS C O 1
ATOM 6819 N N . LEU C 1 272 ? -59.06100 46.10800 -9.36900 1.000 38.79000 272 LEU C N 1
ATOM 6820 C CA . LEU C 1 272 ? -58.57900 46.26800 -8.01100 1.000 36.51000 272 LEU C CA 1
ATOM 6821 C C . LEU C 1 272 ? -58.73900 47.71400 -7.61800 1.000 37.63000 272 LEU C C 1
ATOM 6822 O O . LEU C 1 272 ? -58.64600 48.61900 -8.45500 1.000 39.16000 272 LEU C O 1
ATOM 6827 N N . ALA C 1 273 ? -58.99300 47.92700 -6.34200 1.000 35.98000 273 ALA C N 1
ATOM 6828 C CA . ALA C 1 273 ? -58.97800 49.26100 -5.77400 1.000 33.81000 273 ALA C CA 1
ATOM 6829 C C . ALA C 1 273 ? -58.00900 49.29100 -4.59700 1.000 35.04000 273 ALA C C 1
ATOM 6830 O O . ALA C 1 273 ? -57.80100 48.28100 -3.91000 1.000 38.06000 273 ALA C O 1
ATOM 6832 N N . LEU C 1 274 ? -57.40100 50.44500 -4.39100 1.000 36.86000 274 LEU C N 1
ATOM 6833 C CA . LEU C 1 274 ? -56.56700 50.67300 -3.22100 1.000 38.09000 274 LEU C CA 1
ATOM 6834 C C . LEU C 1 274 ? -57.47600 51.10700 -2.08100 1.000 39.97000 274 LEU C C 1
ATOM 6835 O O . LEU C 1 274 ? -58.08100 52.18400 -2.13700 1.000 37.27000 274 LEU C O 1
ATOM 6840 N N . LYS C 1 275 ? -57.60000 50.25400 -1.06200 1.000 37.84000 275 LYS C N 1
ATOM 6841 C CA . LYS C 1 275 ? -58.47100 50.57600 0.05700 1.000 40.41000 275 LYS C CA 1
ATOM 6842 C C . LYS C 1 275 ? -57.94400 51.75500 0.86500 1.000 42.67000 275 LYS C C 1
ATOM 6843 O O . LYS C 1 275 ? -58.74200 52.54900 1.37100 1.000 47.29000 275 LYS C O 1
ATOM 6849 N N . ASN C 1 276 ? -56.61900 51.93000 0.96600 1.000 39.29000 276 ASN C N 1
ATOM 6850 C CA . ASN C 1 276 ? -56.04100 52.93400 1.86500 1.000 39.15000 276 ASN C CA 1
ATOM 6851 C C . ASN C 1 276 ? -55.12600 53.90400 1.11000 1.000 39.04000 276 ASN C C 1
ATOM 6852 O O . ASN C 1 276 ? -53.90700 53.92000 1.33200 1.000 36.63000 276 ASN C O 1
ATOM 6857 N N . PRO C 1 277 ? -55.68900 54.77900 0.26100 1.000 43.06000 277 PRO C N 1
ATOM 6858 C CA . PRO C 1 277 ? -54.84500 55.77800 -0.42900 1.000 38.86000 277 PRO C CA 1
ATOM 6859 C C . PRO C 1 277 ? -54.10600 56.71600 0.52600 1.000 41.07000 277 PRO C C 1
ATOM 6860 O O . PRO C 1 277 ? -53.11600 57.34700 0.11900 1.000 39.45000 277 PRO C O 1
ATOM 6864 N N . GLU C 1 278 ? -54.54700 56.79500 1.78800 1.000 43.13000 278 GLU C N 1
ATOM 6865 C CA . GLU C 1 278 ? -53.81700 57.52900 2.82200 1.000 43.78000 278 GLU C CA 1
ATOM 6866 C C . GLU C 1 278 ? -52.38100 57.03400 2.94000 1.000 42.31000 278 GLU C C 1
ATOM 6867 O O . GLU C 1 278 ? -51.49900 57.78700 3.37500 1.000 37.84000 278 GLU C O 1
ATOM 6873 N N . ALA C 1 279 ? -52.12600 55.78200 2.54500 1.000 37.42000 279 ALA C N 1
ATOM 6874 C CA . ALA C 1 279 ? -50.77900 55.22800 2.60900 1.000 36.15000 279 ALA C CA 1
ATOM 6875 C C . ALA C 1 279 ? -49.83300 55.86200 1.59900 1.000 41.45000 279 ALA C C 1
ATOM 6876 O O . ALA C 1 279 ? -48.61300 55.66600 1.69600 1.000 35.99000 279 ALA C O 1
ATOM 6878 N N . LEU C 1 280 ? -50.35200 56.63100 0.65100 1.000 40.42000 280 LEU C N 1
ATOM 6879 C CA . LEU C 1 280 ? -49.49900 57.26200 -0.34300 1.000 38.28000 280 LEU C CA 1
ATOM 6880 C C . LEU C 1 280 ? -49.10400 58.69000 0.04200 1.000 37.24000 280 LEU C C 1
ATOM 6881 O O . LEU C 1 280 ? -48.40800 59.34800 -0.73300 1.000 38.22000 280 LEU C O 1
ATOM 6886 N N . TYR C 1 281 ? -49.53200 59.20100 1.20600 1.000 37.71000 281 TYR C N 1
ATOM 6887 C CA . TYR C 1 281 ? -49.17600 60.57100 1.57300 1.000 37.26000 281 TYR C CA 1
ATOM 6888 C C . TYR C 1 281 ? -47.66000 60.72500 1.61000 1.000 34.00000 281 TYR C C 1
ATOM 6889 O O . TYR C 1 281 ? -46.96400 59.92200 2.23000 1.000 35.03000 281 TYR C O 1
ATOM 6898 N N . GLY C 1 282 ? -47.15400 61.76800 0.95800 1.000 35.99000 282 GLY C N 1
ATOM 6899 C CA . GLY C 1 282 ? -45.72900 62.05900 0.96700 1.000 33.14000 282 GLY C CA 1
ATOM 6900 C C . GLY C 1 282 ? -44.89200 61.15600 0.08600 1.000 38.95000 282 GLY C C 1
ATOM 6901 O O . GLY C 1 282 ? -43.66000 61.20900 0.15800 1.000 40.61000 282 GLY C O 1
ATOM 6902 N N . VAL C 1 283 ? -45.51500 60.30900 -0.72200 1.000 34.41000 283 VAL C N 1
ATOM 6903 C CA . VAL C 1 283 ? -44.79500 59.42400 -1.62500 1.000 35.06000 283 VAL C CA 1
ATOM 6904 C C . VAL C 1 283 ? -44.55700 60.18200 -2.91900 1.000 38.30000 283 VAL C C 1
ATOM 6905 O O . VAL C 1 283 ? -45.50800 60.63400 -3.56100 1.000 35.60000 283 VAL C O 1
ATOM 6909 N N . ASP C 1 284 ? -43.29000 60.36000 -3.28200 1.000 38.15000 284 ASP C N 1
ATOM 6910 C CA . ASP C 1 284 ? -42.97400 61.07800 -4.51000 1.000 47.11000 284 ASP C CA 1
ATOM 6911 C C . ASP C 1 284 ? -43.49900 60.27600 -5.69400 1.000 45.71000 284 ASP C C 1
ATOM 6912 O O . ASP C 1 284 ? -43.40400 59.04800 -5.71200 1.000 49.80000 284 ASP C O 1
ATOM 6917 N N . ASN C 1 285 ? -44.10600 60.95900 -6.65700 1.000 46.24000 285 ASN C N 1
ATOM 6918 C CA . ASN C 1 285 ? -44.71200 60.32400 -7.83000 1.000 51.32000 285 ASN C CA 1
ATOM 6919 C C . ASN C 1 285 ? -45.98000 59.53400 -7.50700 1.000 51.11000 285 ASN C C 1
ATOM 6920 O O . ASN C 1 285 ? -46.43200 58.72900 -8.33300 1.000 47.98000 285 ASN C O 1
ATOM 6925 N N . ALA C 1 286 ? -46.58400 59.72900 -6.33000 1.000 48.41000 286 ALA C N 1
ATOM 6926 C CA . ALA C 1 286 ? -47.86000 59.06500 -6.06600 1.000 43.69000 286 ALA C CA 1
ATOM 6927 C C . ALA C 1 286 ? -48.91100 59.44900 -7.09700 1.000 44.10000 286 ALA C C 1
ATOM 6928 O O . ALA C 1 286 ? -49.81600 58.65900 -7.37500 1.000 44.66000 286 ALA C O 1
ATOM 6930 N N . ALA C 1 287 ? -48.80300 60.64000 -7.68600 1.000 39.62000 287 ALA C N 1
ATOM 6931 C CA . ALA C 1 287 ? -49.82200 61.11200 -8.62200 1.000 41.53000 287 ALA C CA 1
ATOM 6932 C C . ALA C 1 287 ? -49.86400 60.30800 -9.92100 1.000 44.65000 287 ALA C C 1
ATOM 6933 O O . ALA C 1 287 ? -50.80500 60.46700 -10.69300 1.000 47.24000 287 ALA C O 1
ATOM 6935 N N . LEU C 1 288 ? -48.86500 59.47000 -10.19100 1.000 43.83000 288 LEU C N 1
ATOM 6936 C CA . LEU C 1 288 ? -48.96600 58.49500 -11.26000 1.000 43.88000 288 LEU C CA 1
ATOM 6937 C C . LEU C 1 288 ? -49.97000 57.40100 -10.95400 1.000 47.75000 288 LEU C C 1
ATOM 6938 O O . LEU C 1 288 ? -50.32500 56.65400 -11.86800 1.000 43.32000 288 LEU C O 1
ATOM 6943 N N . ALA C 1 289 ? -50.39600 57.24700 -9.69500 1.000 44.32000 289 ALA C N 1
ATOM 6944 C CA . ALA C 1 289 ? -51.32700 56.17000 -9.36600 1.000 43.33000 289 ALA C CA 1
ATOM 6945 C C . ALA C 1 289 ? -52.71500 56.54300 -9.87100 1.000 41.01000 289 ALA C C 1
ATOM 6946 O O . ALA C 1 289 ? -53.16600 57.66500 -9.63400 1.000 45.23000 289 ALA C O 1
ATOM 6948 N N . PRO C 1 290 ? -53.41300 55.64500 -10.57000 1.000 41.00000 290 PRO C N 1
ATOM 6949 C CA . PRO C 1 290 ? -54.69000 56.02600 -11.20600 1.000 39.82000 290 PRO C CA 1
ATOM 6950 C C . PRO C 1 290 ? -55.70700 56.59400 -10.22600 1.000 41.29000 290 PRO C C 1
ATOM 6951 O O . PRO C 1 290 ? -56.08000 55.96400 -9.22900 1.000 45.31000 290 PRO C O 1
ATOM 6955 N N . GLY C 1 291 ? -56.16700 57.79600 -10.52700 1.000 42.64000 291 GLY C N 1
ATOM 6956 C CA . GLY C 1 291 ? -57.20800 58.40500 -9.73700 1.000 44.89000 291 GLY C CA 1
ATOM 6957 C C . GLY C 1 291 ? -56.74200 58.96800 -8.41800 1.000 47.32000 291 GLY C C 1
ATOM 6958 O O . GLY C 1 291 ? -57.57900 59.37900 -7.61500 1.000 47.88000 291 GLY C O 1
ATOM 6959 N N . TYR C 1 292 ? -55.43900 59.00200 -8.15600 1.000 44.56000 292 TYR C N 1
ATOM 6960 C CA . TYR C 1 292 ? -54.99900 59.41200 -6.83400 1.000 46.15000 292 TYR C CA 1
ATOM 6961 C C . TYR C 1 292 ? -55.10500 60.92100 -6.69900 1.000 51.64000 292 TYR C C 1
ATOM 6962 O O . TYR C 1 292 ? -54.67600 61.66600 -7.58100 1.000 53.66000 292 TYR C O 1
ATOM 6971 N N . SER C 1 293 ? -55.65900 61.36600 -5.57300 1.000 54.43000 293 SER C N 1
ATOM 6972 C CA . SER C 1 293 ? -55.73900 62.78300 -5.24600 1.000 58.23000 293 SER C CA 1
ATOM 6973 C C . SER C 1 293 ? -55.37800 62.95700 -3.77700 1.000 61.29000 293 SER C C 1
ATOM 6974 O O . SER C 1 293 ? -56.04300 62.39000 -2.90300 1.000 58.52000 293 SER C O 1
ATOM 6977 N N . GLU C 1 294 ? -54.32500 63.73200 -3.50200 1.000 65.27000 294 GLU C N 1
ATOM 6978 C CA . GLU C 1 294 ? -53.91800 63.94200 -2.11400 1.000 69.67000 294 GLU C CA 1
ATOM 6979 C C . GLU C 1 294 ? -55.00600 64.67800 -1.33600 1.000 71.76000 294 GLU C C 1
ATOM 6980 O O . GLU C 1 294 ? -55.49600 64.19000 -0.30900 1.000 75.57000 294 GLU C O 1
ATOM 6986 N N . SER C 1 295 ? -55.41300 65.84500 -1.83000 1.000 76.33000 295 SER C N 1
ATOM 6987 C CA . SER C 1 295 ? -56.45000 66.65000 -1.18300 1.000 82.44000 295 SER C CA 1
ATOM 6988 C C . SER C 1 295 ? -57.85500 66.10900 -1.47400 1.000 78.27000 295 SER C C 1
ATOM 6989 O O . SER C 1 295 ? -58.41900 66.34000 -2.54700 1.000 76.33000 295 SER C O 1
ATOM 6992 N N . GLY D 1 6 ? -11.43900 29.33000 -31.61000 1.000 79.38000 6 GLY D N 1
ATOM 6993 C CA . GLY D 1 6 ? -11.21200 28.15500 -30.78400 1.000 85.99000 6 GLY D CA 1
ATOM 6994 C C . GLY D 1 6 ? -12.44000 27.66900 -30.02500 1.000 80.09000 6 GLY D C 1
ATOM 6995 O O . GLY D 1 6 ? -12.44800 26.56700 -29.48400 1.000 74.46000 6 GLY D O 1
ATOM 6996 N N . LEU D 1 7 ? -13.48800 28.49600 -29.99600 1.000 77.83000 7 LEU D N 1
ATOM 6997 C CA . LEU D 1 7 ? -14.70300 28.15700 -29.26000 1.000 74.47000 7 LEU D CA 1
ATOM 6998 C C . LEU D 1 7 ? -15.41100 26.92600 -29.81100 1.000 75.59000 7 LEU D C 1
ATOM 6999 O O . LEU D 1 7 ? -16.12200 26.24600 -29.06400 1.000 68.72000 7 LEU D O 1
ATOM 7004 N N . GLU D 1 8 ? -15.21300 26.62400 -31.09600 1.000 85.53000 8 GLU D N 1
ATOM 7005 C CA . GLU D 1 8 ? -15.97000 25.57100 -31.76900 1.000 82.44000 8 GLU D CA 1
ATOM 7006 C C . GLU D 1 8 ? -15.81300 24.22400 -31.06700 1.000 77.83000 8 GLU D C 1
ATOM 7007 O O . GLU D 1 8 ? -16.79600 23.50800 -30.84800 1.000 79.45000 8 GLU D O 1
ATOM 7013 N N . GLU D 1 9 ? -14.58400 23.86400 -30.69900 1.000 78.12000 9 GLU D N 1
ATOM 7014 C CA . GLU D 1 9 ? -14.28400 22.50400 -30.27100 1.000 74.31000 9 GLU D CA 1
ATOM 7015 C C . GLU D 1 9 ? -14.43700 22.27200 -28.76700 1.000 72.59000 9 GLU D C 1
ATOM 7016 O O . GLU D 1 9 ? -14.24600 21.13400 -28.31800 1.000 73.12000 9 GLU D O 1
ATOM 7022 N N . LEU D 1 10 ? -14.76600 23.29400 -27.97200 1.000 65.74000 10 LEU D N 1
ATOM 7023 C CA . LEU D 1 10 ? -14.96400 23.03300 -26.55500 1.000 58.76000 10 LEU D CA 1
ATOM 7024 C C . LEU D 1 10 ? -16.35800 22.46900 -26.31700 1.000 55.61000 10 LEU D C 1
ATOM 7025 O O . LEU D 1 10 ? -17.25500 22.59800 -27.15000 1.000 57.73000 10 LEU D O 1
ATOM 7030 N N . SER D 1 11 ? -16.53100 21.83500 -25.16200 1.000 52.68000 11 SER D N 1
ATOM 7031 C CA . SER D 1 11 ? -17.84500 21.33000 -24.78900 1.000 51.99000 11 SER D CA 1
ATOM 7032 C C . SER D 1 11 ? -18.78200 22.47700 -24.41400 1.000 50.99000 11 SER D C 1
ATOM 7033 O O . SER D 1 11 ? -18.35400 23.57700 -24.06100 1.000 50.29000 11 SER D O 1
ATOM 7036 N N . GLN D 1 12 ? -20.08500 22.20200 -24.48700 1.000 50.95000 12 GLN D N 1
ATOM 7037 C CA . GLN D 1 12 ? -21.06300 23.21300 -24.11000 1.000 45.32000 12 GLN D CA 1
ATOM 7038 C C . GLN D 1 12 ? -20.84300 23.67100 -22.67600 1.000 46.74000 12 GLN D C 1
ATOM 7039 O O . GLN D 1 12 ? -20.85600 24.87300 -22.39300 1.000 47.03000 12 GLN D O 1
ATOM 7045 N N . ALA D 1 13 ? -20.58300 22.73000 -21.76800 1.000 48.79000 13 ALA D N 1
ATOM 7046 C CA . ALA D 1 13 ? -20.32800 23.09900 -20.38000 1.000 47.79000 13 ALA D CA 1
ATOM 7047 C C . ALA D 1 13 ? -19.13900 24.04900 -20.28100 1.000 45.32000 13 ALA D C 1
ATOM 7048 O O . ALA D 1 13 ? -19.13000 24.98200 -19.46100 1.000 46.43000 13 ALA D O 1
ATOM 7050 N N . GLN D 1 14 ? -18.14300 23.85900 -21.13700 1.000 47.67000 14 GLN D N 1
ATOM 7051 C CA . GLN D 1 14 ? -16.97500 24.72100 -21.06000 1.000 45.30000 14 GLN D CA 1
ATOM 7052 C C . GLN D 1 14 ? -17.27800 26.09900 -21.60800 1.000 39.80000 14 GLN D C 1
ATOM 7053 O O . GLN D 1 14 ? -16.85700 27.10500 -21.03300 1.000 42.34000 14 GLN D O 1
ATOM 7059 N N . ARG D 1 15 ? -18.05500 26.16200 -22.68500 1.000 43.89000 15 ARG D N 1
ATOM 7060 C CA . ARG D 1 15 ? -18.47300 27.44700 -23.21700 1.000 42.77000 15 ARG D CA 1
ATOM 7061 C C . ARG D 1 15 ? -19.33800 28.18600 -22.20200 1.000 44.23000 15 ARG D C 1
ATOM 7062 O O . ARG D 1 15 ? -19.22800 29.40600 -22.05100 1.000 46.33000 15 ARG D O 1
ATOM 7070 N N . GLU D 1 16 ? -20.19000 27.45600 -21.47700 1.000 41.44000 16 GLU D N 1
ATOM 7071 C CA . GLU D 1 16 ? -21.02700 28.09700 -20.47500 1.000 43.85000 16 GLU D CA 1
ATOM 7072 C C . GLU D 1 16 ? -20.18400 28.74800 -19.39300 1.000 39.00000 16 GLU D C 1
ATOM 7073 O O . GLU D 1 16 ? -20.48900 29.85900 -18.94300 1.000 40.30000 16 GLU D O 1
ATOM 7079 N N . ARG D 1 17 ? -19.10200 28.09000 -18.98100 1.000 38.73000 17 ARG D N 1
ATOM 7080 C CA . ARG D 1 17 ? -18.27000 28.66700 -17.93200 1.000 39.57000 17 ARG D CA 1
ATOM 7081 C C . ARG D 1 17 ? -17.43400 29.83300 -18.46500 1.000 36.88000 17 ARG D C 1
ATOM 7082 O O . ARG D 1 17 ? -17.22300 30.81600 -17.75000 1.000 36.91000 17 ARG D O 1
ATOM 7090 N N . LEU D 1 18 ? -17.01600 29.77800 -19.73000 1.000 40.28000 18 LEU D N 1
ATOM 7091 C CA . LEU D 1 18 ? -16.39600 30.94500 -20.35900 1.000 37.36000 18 LEU D CA 1
ATOM 7092 C C . LEU D 1 18 ? -17.37500 32.11800 -20.44300 1.000 40.93000 18 LEU D C 1
ATOM 7093 O O . LEU D 1 18 ? -16.99800 33.27800 -20.22300 1.000 38.07000 18 LEU D O 1
ATOM 7098 N N . ALA D 1 19 ? -18.63400 31.84500 -20.80100 1.000 39.87000 19 ALA D N 1
ATOM 7099 C CA . ALA D 1 19 ? -19.60800 32.93600 -20.87700 1.000 40.89000 19 ALA D CA 1
ATOM 7100 C C . ALA D 1 19 ? -19.85900 33.55500 -19.50400 1.000 38.27000 19 ALA D C 1
ATOM 7101 O O . ALA D 1 19 ? -20.11600 34.75500 -19.40200 1.000 36.41000 19 ALA D O 1
ATOM 7103 N N . HIS D 1 20 ? -19.78900 32.75300 -18.43900 1.000 38.33000 20 HIS D N 1
ATOM 7104 C CA . HIS D 1 20 ? -19.94500 33.28700 -17.09200 1.000 35.41000 20 HIS D CA 1
ATOM 7105 C C . HIS D 1 20 ? -18.76100 34.16000 -16.68200 1.000 37.29000 20 HIS D C 1
ATOM 7106 O O . HIS D 1 20 ? -18.94400 35.16900 -15.99300 1.000 35.85000 20 HIS D O 1
ATOM 7113 N N . ILE D 1 21 ? -17.54300 33.81100 -17.11000 1.000 37.68000 21 ILE D N 1
ATOM 7114 C CA . ILE D 1 21 ? -16.40000 34.69700 -16.86700 1.000 36.78000 21 ILE D CA 1
ATOM 7115 C C . ILE D 1 21 ? -16.61700 36.01600 -17.58700 1.000 36.46000 21 ILE D C 1
ATOM 7116 O O . ILE D 1 21 ? -16.45700 37.09900 -17.00700 1.000 40.03000 21 ILE D O 1
ATOM 7121 N N . ASP D 1 22 ? -17.00200 35.93600 -18.86600 1.000 38.21000 22 ASP D N 1
ATOM 7122 C CA . ASP D 1 22 ? -17.29800 37.12800 -19.65600 1.000 37.37000 22 ASP D CA 1
ATOM 7123 C C . ASP D 1 22 ? -18.31800 37.99900 -18.93200 1.000 36.79000 22 ASP D C 1
ATOM 7124 O O . ASP D 1 22 ? -18.10200 39.20100 -18.73000 1.000 36.62000 22 ASP D O 1
ATOM 7129 N N . PHE D 1 23 ? -19.42400 37.38600 -18.49400 1.000 38.48000 23 PHE D N 1
ATOM 7130 C CA . PHE D 1 23 ? -20.49700 38.12600 -17.82900 1.000 39.05000 23 PHE D CA 1
ATOM 7131 C C . PHE D 1 23 ? -19.98800 38.79300 -16.55800 1.000 35.21000 23 PHE D C 1
ATOM 7132 O O . PHE D 1 23 ? -20.27700 39.96400 -16.29300 1.000 38.36000 23 PHE D O 1
ATOM 7140 N N . THR D 1 24 ? -19.23300 38.04700 -15.75600 1.000 35.41000 24 THR D N 1
ATOM 7141 C CA . THR D 1 24 ? -18.75400 38.56600 -14.48400 1.000 37.78000 24 THR D CA 1
ATOM 7142 C C . THR D 1 24 ? -17.76700 39.70500 -14.69100 1.000 44.30000 24 THR D C 1
ATOM 7143 O O . THR D 1 24 ? -17.80400 40.69700 -13.95900 1.000 41.91000 24 THR D O 1
ATOM 7147 N N . LEU D 1 25 ? -16.87500 39.57600 -15.68200 1.000 37.36000 25 LEU D N 1
ATOM 7148 C CA . LEU D 1 25 ? -15.98200 40.67800 -16.00500 1.000 41.23000 25 LEU D CA 1
ATOM 7149 C C . LEU D 1 25 ? -16.78200 41.87200 -16.48200 1.000 44.82000 25 LEU D C 1
ATOM 7150 O O . LEU D 1 25 ? -16.48600 43.01200 -16.12300 1.000 38.06000 25 LEU D O 1
ATOM 7155 N N . LEU D 1 26 ? -17.82900 41.61500 -17.26500 1.000 38.15000 26 LEU D N 1
ATOM 7156 C CA . LEU D 1 26 ? -18.61800 42.68800 -17.83600 1.000 37.15000 26 LEU D CA 1
ATOM 7157 C C . LEU D 1 26 ? -19.44500 43.41800 -16.78000 1.000 37.84000 26 LEU D C 1
ATOM 7158 O O . LEU D 1 26 ? -19.54900 44.65100 -16.80800 1.000 40.40000 26 LEU D O 1
ATOM 7163 N N . PHE D 1 27 ? -20.06100 42.69000 -15.85700 1.000 39.12000 27 PHE D N 1
ATOM 7164 C CA . PHE D 1 27 ? -21.02200 43.30800 -14.95300 1.000 37.85000 27 PHE D CA 1
ATOM 7165 C C . PHE D 1 27 ? -20.45400 43.64400 -13.59200 1.000 41.08000 27 PHE D C 1
ATOM 7166 O O . PHE D 1 27 ? -21.01900 44.49000 -12.89100 1.000 40.17000 27 PHE D O 1
ATOM 7174 N N . LYS D 1 28 ? -19.35000 43.02200 -13.21700 1.000 40.82000 28 LYS D N 1
ATOM 7175 C CA . LYS D 1 28 ? -18.58500 43.40200 -12.05200 1.000 42.25000 28 LYS D CA 1
ATOM 7176 C C . LYS D 1 28 ? -17.21300 43.84100 -12.54600 1.000 49.11000 28 LYS D C 1
ATOM 7177 O O . LYS D 1 28 ? -16.85800 43.64600 -13.71000 1.000 53.21000 28 LYS D O 1
ATOM 7183 N N . GLY D 1 29 ? -16.43000 44.46000 -11.70800 1.000 45.92000 29 GLY D N 1
ATOM 7184 C CA . GLY D 1 29 ? -15.22900 44.81300 -12.47200 1.000 56.81000 29 GLY D CA 1
ATOM 7185 C C . GLY D 1 29 ? -14.18900 43.72500 -12.70300 1.000 50.00000 29 GLY D C 1
ATOM 7186 O O . GLY D 1 29 ? -13.11700 44.00200 -13.24900 1.000 47.59000 29 GLY D O 1
ATOM 7187 N N . GLU D 1 30 ? -14.47600 42.48600 -12.32300 1.000 50.15000 30 GLU D N 1
ATOM 7188 C CA . GLU D 1 30 ? -13.43800 41.54400 -11.92700 1.000 49.75000 30 GLU D CA 1
ATOM 7189 C C . GLU D 1 30 ? -14.05000 40.15300 -11.92500 1.000 48.50000 30 GLU D C 1
ATOM 7190 O O . GLU D 1 30 ? -15.26900 40.00800 -11.94800 1.000 47.39000 30 GLU D O 1
ATOM 7196 N N . ALA D 1 31 ? -13.19200 39.12700 -11.87100 1.000 50.75000 31 ALA D N 1
ATOM 7197 C CA . ALA D 1 31 ? -13.64700 37.74200 -11.79900 1.000 45.86000 31 ALA D CA 1
ATOM 7198 C C . ALA D 1 31 ? -12.54900 36.88100 -11.18600 1.000 49.89000 31 ALA D C 1
ATOM 7199 O O . ALA D 1 31 ? -11.37100 37.10500 -11.45100 1.000 52.33000 31 ALA D O 1
ATOM 7201 N N . GLY D 1 32 ? -12.93300 35.95200 -10.31000 1.000 45.54000 32 GLY D N 1
ATOM 7202 C CA . GLY D 1 32 ? -12.00400 35.00000 -9.73600 1.000 45.89000 32 GLY D CA 1
ATOM 7203 C C . GLY D 1 32 ? -12.55900 33.58700 -9.81400 1.000 50.71000 32 GLY D C 1
ATOM 7204 O O . GLY D 1 32 ? -13.71200 33.37300 -10.20500 1.000 49.48000 32 GLY D O 1
ATOM 7205 N N . ARG D 1 33 ? -11.72300 32.62800 -9.39600 1.000 46.63000 33 ARG D N 1
ATOM 7206 C CA . ARG D 1 33 ? -12.13600 31.22200 -9.44300 1.000 49.08000 33 ARG D CA 1
ATOM 7207 C C . ARG D 1 33 ? -13.37900 30.96100 -8.59600 1.000 49.96000 33 ARG D C 1
ATOM 7208 O O . ARG D 1 33 ? -14.21100 30.12600 -8.96400 1.000 48.03000 33 ARG D O 1
ATOM 7216 N N . SER D 1 34 ? -13.55400 31.70300 -7.49300 1.000 49.77000 34 SER D N 1
ATOM 7217 C CA . SER D 1 34 ? -14.67800 31.45900 -6.58900 1.000 49.28000 34 SER D CA 1
ATOM 7218 C C . SER D 1 34 ? -16.01800 31.70700 -7.27300 1.000 50.91000 34 SER D C 1
ATOM 7219 O O . SER D 1 34 ? -17.02200 31.10100 -6.88800 1.000 55.67000 34 SER D O 1
ATOM 7222 N N . TYR D 1 35 ? -16.07500 32.62200 -8.24700 1.000 48.27000 35 TYR D N 1
ATOM 7223 C CA . TYR D 1 35 ? -17.30300 32.76100 -9.02400 1.000 51.07000 35 TYR D CA 1
ATOM 7224 C C . TYR D 1 35 ? -17.62700 31.45800 -9.75300 1.000 50.46000 35 TYR D C 1
ATOM 7225 O O . TYR D 1 35 ? -18.79700 31.06900 -9.85800 1.000 46.88000 35 TYR D O 1
ATOM 7234 N N . LEU D 1 36 ? -16.60600 30.78000 -10.29100 1.000 45.51000 36 LEU D N 1
ATOM 7235 C CA . LEU D 1 36 ? -16.88400 29.57800 -11.06300 1.000 45.24000 36 LEU D CA 1
ATOM 7236 C C . LEU D 1 36 ? -17.20800 28.40200 -10.16100 1.000 44.76000 36 LEU D C 1
ATOM 7237 O O . LEU D 1 36 ? -18.09100 27.60300 -10.48500 1.000 41.83000 36 LEU D O 1
ATOM 7242 N N . THR D 1 37 ? -16.51300 28.27000 -9.02700 1.000 45.37000 37 THR D N 1
ATOM 7243 C CA . THR D 1 37 ? -16.81200 27.15000 -8.13900 1.000 49.05000 37 THR D CA 1
ATOM 7244 C C . THR D 1 37 ? -18.19800 27.28700 -7.50800 1.000 49.98000 37 THR D C 1
ATOM 7245 O O . THR D 1 37 ? -18.93300 26.29900 -7.39600 1.000 49.16000 37 THR D O 1
ATOM 7249 N N . GLU D 1 38 ? -18.59800 28.50600 -7.14000 1.000 48.80000 38 GLU D N 1
ATOM 7250 C CA . GLU D 1 38 ? -19.93700 28.70200 -6.58700 1.000 48.66000 38 GLU D CA 1
ATOM 7251 C C . GLU D 1 38 ? -21.00200 28.50300 -7.65800 1.000 53.06000 38 GLU D C 1
ATOM 7252 O O . GLU D 1 38 ? -21.96500 27.75200 -7.46200 1.000 49.86000 38 GLU D O 1
ATOM 7258 N N . ARG D 1 39 ? -20.82200 29.13700 -8.81700 1.000 47.71000 39 ARG D N 1
ATOM 7259 C CA . ARG D 1 39 ? -21.85100 29.07500 -9.84300 1.000 47.19000 39 ARG D CA 1
ATOM 7260 C C . ARG D 1 39 ? -21.99700 27.66300 -10.40500 1.000 49.58000 39 ARG D C 1
ATOM 7261 O O . ARG D 1 39 ? -23.11700 27.22700 -10.70000 1.000 43.14000 39 ARG D O 1
ATOM 7269 N N . PHE D 1 40 ? -20.88400 26.93600 -10.56700 1.000 43.18000 40 PHE D N 1
ATOM 7270 C CA . PHE D 1 40 ? -20.90000 25.66900 -11.29200 1.000 45.23000 40 PHE D CA 1
ATOM 7271 C C . PHE D 1 40 ? -20.52400 24.43200 -10.48200 1.000 47.88000 40 PHE D C 1
ATOM 7272 O O . PHE D 1 40 ? -20.63200 23.32100 -11.01800 1.000 43.04000 40 PHE D O 1
ATOM 7280 N N . SER D 1 41 ? -20.09400 24.58100 -9.22600 1.000 48.62000 41 SER D N 1
ATOM 7281 C CA . SER D 1 41 ? -19.63400 23.46100 -8.39200 1.000 48.51000 41 SER D CA 1
ATOM 7282 C C . SER D 1 41 ? -18.48700 22.70600 -9.04900 1.000 49.89000 41 SER D C 1
ATOM 7283 O O . SER D 1 41 ? -18.36000 21.48900 -8.88900 1.000 54.30000 41 SER D O 1
ATOM 7286 N N . VAL D 1 42 ? -17.63000 23.42000 -9.78200 1.000 49.78000 42 VAL D N 1
ATOM 7287 C CA . VAL D 1 42 ? -16.43500 22.80000 -10.33600 1.000 45.67000 42 VAL D CA 1
ATOM 7288 C C . VAL D 1 42 ? -15.32800 22.80000 -9.29100 1.000 42.55000 42 VAL D C 1
ATOM 7289 O O . VAL D 1 42 ? -15.34100 23.57300 -8.32800 1.000 48.02000 42 VAL D O 1
ATOM 7293 N N . ALA D 1 43 ? -14.36500 21.89900 -9.48200 1.000 46.17000 43 ALA D N 1
ATOM 7294 C CA . ALA D 1 43 ? -13.17000 21.89800 -8.65500 1.000 45.73000 43 ALA D CA 1
ATOM 7295 C C . ALA D 1 43 ? -12.35500 23.14900 -8.96500 1.000 45.79000 43 ALA D C 1
ATOM 7296 O O . ALA D 1 43 ? -12.46200 23.70000 -10.06300 1.000 44.88000 43 ALA D O 1
ATOM 7298 N N . PRO D 1 44 ? -11.58900 23.65700 -7.99400 1.000 47.02000 44 PRO D N 1
ATOM 7299 C CA . PRO D 1 44 ? -10.71600 24.81400 -8.27000 1.000 49.48000 44 PRO D CA 1
ATOM 7300 C C . PRO D 1 44 ? -9.78800 24.63100 -9.46300 1.000 51.55000 44 PRO D C 1
ATOM 7301 O O . PRO D 1 44 ? -9.53300 25.60300 -10.19000 1.000 50.20000 44 PRO D O 1
ATOM 7305 N N . SER D 1 45 ? -9.26500 23.41900 -9.67400 1.000 46.17000 45 SER D N 1
ATOM 7306 C CA . SER D 1 45 ? -8.37200 23.18300 -10.80300 1.000 51.01000 45 SER D CA 1
ATOM 7307 C C . SER D 1 45 ? -9.09800 23.29900 -12.13900 1.000 51.45000 45 SER D C 1
ATOM 7308 O O . SER D 1 45 ? -8.46100 23.58200 -13.16000 1.000 51.83000 45 SER D O 1
ATOM 7311 N N . VAL D 1 46 ? -10.40400 23.01100 -12.17300 1.000 46.51000 46 VAL D N 1
ATOM 7312 C CA . VAL D 1 46 ? -11.15700 23.22200 -13.40100 1.000 45.36000 46 VAL D CA 1
ATOM 7313 C C . VAL D 1 46 ? -11.28800 24.71600 -13.66400 1.000 46.63000 46 VAL D C 1
ATOM 7314 O O . VAL D 1 46 ? -11.12000 25.17800 -14.79900 1.000 46.39000 46 VAL D O 1
ATOM 7318 N N . ALA D 1 47 ? -11.54900 25.49400 -12.60500 1.000 44.25000 47 ALA D N 1
ATOM 7319 C CA . ALA D 1 47 ? -11.66400 26.94000 -12.74000 1.000 46.36000 47 ALA D CA 1
ATOM 7320 C C . ALA D 1 47 ? -10.37500 27.57300 -13.27200 1.000 47.42000 47 ALA D C 1
ATOM 7321 O O . ALA D 1 47 ? -10.43700 28.49100 -14.09800 1.000 48.92000 47 ALA D O 1
ATOM 7323 N N . THR D 1 48 ? -9.19600 27.11100 -12.82500 1.000 46.83000 48 THR D N 1
ATOM 7324 C CA . THR D 1 48 ? -7.97100 27.66100 -13.41000 1.000 49.67000 48 THR D CA 1
ATOM 7325 C C . THR D 1 48 ? -7.89700 27.35200 -14.90200 1.000 47.70000 48 THR D C 1
ATOM 7326 O O . THR D 1 48 ? -7.45000 28.19200 -15.69400 1.000 49.00000 48 THR D O 1
ATOM 7330 N N . GLN D 1 49 ? -8.32900 26.15400 -15.31200 1.000 45.45000 49 GLN D N 1
ATOM 7331 C CA . GLN D 1 49 ? -8.35000 25.85300 -16.74300 1.000 45.06000 49 GLN D CA 1
ATOM 7332 C C . GLN D 1 49 ? -9.29200 26.80700 -17.48700 1.000 46.52000 49 GLN D C 1
ATOM 7333 O O . GLN D 1 49 ? -8.99000 27.26900 -18.59900 1.000 43.56000 49 GLN D O 1
ATOM 7339 N N . ASP D 1 50 ? -10.44100 27.12100 -16.88100 1.000 42.78000 50 ASP D N 1
ATOM 7340 C CA . ASP D 1 50 ? -11.40000 28.02800 -17.51100 1.000 42.91000 50 ASP D CA 1
ATOM 7341 C C . ASP D 1 50 ? -10.79600 29.40900 -17.73800 1.000 39.12000 50 ASP D C 1
ATOM 7342 O O . ASP D 1 50 ? -10.91000 29.97300 -18.83000 1.000 38.96000 50 ASP D O 1
ATOM 7347 N N . PHE D 1 51 ? -10.17300 29.98600 -16.70600 1.000 39.94000 51 PHE D N 1
ATOM 7348 C CA . PHE D 1 51 ? -9.59700 31.32100 -16.85900 1.000 42.26000 51 PHE D CA 1
ATOM 7349 C C . PHE D 1 51 ? -8.46600 31.32900 -17.87800 1.000 41.60000 51 PHE D C 1
ATOM 7350 O O . PHE D 1 51 ? -8.34800 32.27000 -18.67300 1.000 43.26000 51 PHE D O 1
ATOM 7358 N N . ALA D 1 52 ? -7.65900 30.26200 -17.90900 1.000 43.42000 52 ALA D N 1
ATOM 7359 C CA . ALA D 1 52 ? -6.61900 30.15900 -18.92800 1.000 43.08000 52 ALA D CA 1
ATOM 7360 C C . ALA D 1 52 ? -7.23300 30.13800 -20.32000 1.000 41.12000 52 ALA D C 1
ATOM 7361 O O . ALA D 1 52 ? -6.75800 30.82800 -21.23200 1.000 44.31000 52 ALA D O 1
ATOM 7363 N N . ARG D 1 53 ? -8.29000 29.33800 -20.50400 1.000 41.84000 53 ARG D N 1
ATOM 7364 C CA . ARG D 1 53 ? -8.97700 29.29600 -21.79700 1.000 40.29000 53 ARG D CA 1
ATOM 7365 C C . ARG D 1 53 ? -9.56900 30.65800 -22.15400 1.000 41.66000 53 ARG D C 1
ATOM 7366 O O . ARG D 1 53 ? -9.52900 31.07700 -23.31600 1.000 46.97000 53 ARG D O 1
ATOM 7374 N N . TYR D 1 54 ? -10.10800 31.37500 -21.16400 1.000 42.73000 54 TYR D N 1
ATOM 7375 C CA . TYR D 1 54 ? -10.70200 32.67800 -21.44500 1.000 41.61000 54 TYR D CA 1
ATOM 7376 C C . TYR D 1 54 ? -9.64600 33.66000 -21.94300 1.000 45.33000 54 TYR D C 1
ATOM 7377 O O . TYR D 1 54 ? -9.85400 34.35900 -22.94600 1.000 46.55000 54 TYR D O 1
ATOM 7386 N N . LYS D 1 55 ? -8.50400 33.72400 -21.24800 1.000 42.75000 55 LYS D N 1
ATOM 7387 C CA . LYS D 1 55 ? -7.41800 34.61700 -21.65400 1.000 47.30000 55 LYS D CA 1
ATOM 7388 C C . LYS D 1 55 ? -6.94500 34.31000 -23.07100 1.000 47.74000 55 LYS D C 1
ATOM 7389 O O . LYS D 1 55 ? -6.72300 35.22900 -23.87200 1.000 47.41000 55 LYS D O 1
ATOM 7395 N N . ALA D 1 56 ? -6.84100 33.01900 -23.41500 1.000 47.55000 56 ALA D N 1
ATOM 7396 C CA . ALA D 1 56 ? -6.42400 32.63300 -24.76200 1.000 38.70000 56 ALA D CA 1
ATOM 7397 C C . ALA D 1 56 ? -7.40200 33.13300 -25.81000 1.000 48.35000 56 ALA D C 1
ATOM 7398 O O . ALA D 1 56 ? -6.99700 33.51800 -26.91600 1.000 49.88000 56 ALA D O 1
ATOM 7400 N N . LEU D 1 57 ? -8.70500 33.09200 -25.50200 1.000 48.09000 57 LEU D N 1
ATOM 7401 C CA . LEU D 1 57 ? -9.70200 33.47400 -26.49900 1.000 48.46000 57 LEU D CA 1
ATOM 7402 C C . LEU D 1 57 ? -9.91000 34.98400 -26.55000 1.000 50.57000 57 LEU D C 1
ATOM 7403 O O . LEU D 1 57 ? -10.31600 35.51000 -27.59200 1.000 53.74000 57 LEU D O 1
ATOM 7408 N N . ALA D 1 58 ? -9.66500 35.69200 -25.44700 1.000 47.06000 58 ALA D N 1
ATOM 7409 C CA . ALA D 1 58 ? -9.83700 37.14600 -25.38800 1.000 46.48000 58 ALA D CA 1
ATOM 7410 C C . ALA D 1 58 ? -8.72000 37.73500 -24.54100 1.000 46.35000 58 ALA D C 1
ATOM 7411 O O . ALA D 1 58 ? -8.93100 38.14400 -23.39500 1.000 49.73000 58 ALA D O 1
ATOM 7413 N N . PRO D 1 59 ? -7.50100 37.79100 -25.08300 1.000 45.42000 59 PRO D N 1
ATOM 7414 C CA . PRO D 1 59 ? -6.36700 38.25100 -24.26700 1.000 50.45000 59 PRO D CA 1
ATOM 7415 C C . PRO D 1 59 ? -6.45500 39.70900 -23.87100 1.000 48.78000 59 PRO D C 1
ATOM 7416 O O . PRO D 1 59 ? -5.92000 40.07400 -22.81900 1.000 44.77000 59 PRO D O 1
ATOM 7420 N N . ASN D 1 60 ? -7.10500 40.55600 -24.66700 1.000 48.72000 60 ASN D N 1
ATOM 7421 C CA . ASN D 1 60 ? -7.21000 41.97000 -24.32900 1.000 50.64000 60 ASN D CA 1
ATOM 7422 C C . ASN D 1 60 ? -8.42400 42.30100 -23.45100 1.000 55.42000 60 ASN D C 1
ATOM 7423 O O . ASN D 1 60 ? -8.65600 43.48400 -23.16100 1.000 51.08000 60 ASN D O 1
ATOM 7428 N N . ASN D 1 61 ? -9.18900 41.29800 -23.00200 1.000 51.33000 61 ASN D N 1
ATOM 7429 C CA . ASN D 1 61 ? -10.32900 41.56300 -22.12800 1.000 48.47000 61 ASN D CA 1
ATOM 7430 C C . ASN D 1 61 ? -9.96100 41.62100 -20.65600 1.000 48.26000 61 ASN D C 1
ATOM 7431 O O . ASN D 1 61 ? -10.69900 42.23200 -19.87500 1.000 44.42000 61 ASN D O 1
ATOM 7436 N N . VAL D 1 62 ? -8.86200 40.98800 -20.25400 1.000 42.46000 62 VAL D N 1
ATOM 7437 C CA . VAL D 1 62 ? -8.63300 40.72000 -18.84600 1.000 46.69000 62 VAL D CA 1
ATOM 7438 C C . VAL D 1 62 ? -7.14100 40.80600 -18.55400 1.000 49.15000 62 VAL D C 1
ATOM 7439 O O . VAL D 1 62 ? -6.31300 40.49100 -19.41000 1.000 56.55000 62 VAL D O 1
ATOM 7443 N N . MET D 1 63 ? -6.79000 41.28200 -17.35700 1.000 47.89000 63 MET D N 1
ATOM 7444 C CA . MET D 1 63 ? -5.42700 41.15800 -16.85100 1.000 53.04000 63 MET D CA 1
ATOM 7445 C C . MET D 1 63 ? -5.47900 40.62600 -15.42300 1.000 54.87000 63 MET D C 1
ATOM 7446 O O . MET D 1 63 ? -6.32100 41.05100 -14.63000 1.000 56.46000 63 MET D O 1
ATOM 7451 N N . TYR D 1 64 ? -4.54700 39.75800 -15.04000 1.000 55.52000 64 TYR D N 1
ATOM 7452 C CA . TYR D 1 64 ? -4.52500 39.21400 -13.65600 1.000 57.52000 64 TYR D CA 1
ATOM 7453 C C . TYR D 1 64 ? -3.82400 40.15200 -12.67700 1.000 61.60000 64 TYR D C 1
ATOM 7454 O O . TYR D 1 64 ? -2.75300 40.66000 -13.00900 1.000 62.72000 64 TYR D O 1
ATOM 7463 N N . ASP D 1 65 ? -4.42200 40.36000 -11.50600 1.000 64.41000 65 ASP D N 1
ATOM 7464 C CA . ASP D 1 65 ? -3.79400 41.17700 -10.43700 1.000 66.69000 65 ASP D CA 1
ATOM 7465 C C . ASP D 1 65 ? -3.37100 40.22300 -9.32300 1.000 72.13000 65 ASP D C 1
ATOM 7466 O O . ASP D 1 65 ? -4.25300 39.60300 -8.72300 1.000 76.33000 65 ASP D O 1
ATOM 7471 N N . GLU D 1 66 ? -2.07000 40.12100 -9.05500 1.000 75.42000 66 GLU D N 1
ATOM 7472 C CA . GLU D 1 66 ? -1.56000 39.14300 -8.05500 1.000 83.77000 66 GLU D CA 1
ATOM 7473 C C . GLU D 1 66 ? -1.95000 39.55400 -6.64000 1.000 83.59000 66 GLU D C 1
ATOM 7474 O O . GLU D 1 66 ? -2.29000 38.66900 -5.84100 1.000 81.94000 66 GLU D O 1
ATOM 7480 N N . LYS D 1 67 ? -1.89100 40.85000 -6.35000 1.000 86.10000 67 LYS D N 1
ATOM 7481 C CA . LYS D 1 67 ? -2.17300 41.31900 -4.97300 1.000 85.41000 67 LYS D CA 1
ATOM 7482 C C . LYS D 1 67 ? -3.54800 40.83600 -4.53000 1.000 89.82000 67 LYS D C 1
ATOM 7483 O O . LYS D 1 67 ? -3.62600 40.22700 -3.45200 1.000 90.30000 67 LYS D O 1
ATOM 7489 N N . ARG D 1 68 ? -4.58800 41.08000 -5.33000 1.000 86.54000 68 ARG D N 1
ATOM 7490 C CA . ARG D 1 68 ? -5.95200 40.73400 -4.85600 1.000 83.96000 68 ARG D CA 1
ATOM 7491 C C . ARG D 1 68 ? -6.37400 39.37100 -5.39000 1.000 77.40000 68 ARG D C 1
ATOM 7492 O O . ARG D 1 68 ? -7.49200 38.95200 -5.06900 1.000 81.25000 68 ARG D O 1
ATOM 7500 N N . ARG D 1 69 ? -5.51200 38.72400 -6.17100 1.000 78.13000 69 ARG D N 1
ATOM 7501 C CA . ARG D 1 69 ? -5.82100 37.39500 -6.75900 1.000 75.74000 69 ARG D CA 1
ATOM 7502 C C . ARG D 1 69 ? -7.14400 37.45900 -7.51700 1.000 70.10000 69 ARG D C 1
ATOM 7503 O O . ARG D 1 69 ? -7.94600 36.52500 -7.38500 1.000 69.63000 69 ARG D O 1
ATOM 7511 N N . VAL D 1 70 ? -7.33800 38.52300 -8.29100 1.000 65.91000 70 VAL D N 1
ATOM 7512 C CA . VAL D 1 70 ? -8.56500 38.64900 -9.11600 1.000 64.49000 70 VAL D CA 1
ATOM 7513 C C . VAL D 1 70 ? -8.16500 38.96700 -10.54800 1.000 63.47000 70 VAL D C 1
ATOM 7514 O O . VAL D 1 70 ? -7.12100 39.58700 -10.75400 1.000 64.99000 70 VAL D O 1
ATOM 7518 N N . HIS D 1 71 ? -8.97000 38.52100 -11.49600 1.000 55.44000 71 HIS D N 1
ATOM 7519 C CA . HIS D 1 71 ? -8.74000 38.88200 -12.90600 1.000 53.71000 71 HIS D CA 1
ATOM 7520 C C . HIS D 1 71 ? -9.54600 40.15700 -13.13000 1.000 53.52000 71 HIS D C 1
ATOM 7521 O O . HIS D 1 71 ? -10.71300 40.15700 -12.77700 1.000 51.16000 71 HIS D O 1
ATOM 7528 N N . LEU D 1 72 ? -8.93300 41.19700 -13.67000 1.000 50.27000 72 LEU D N 1
ATOM 7529 C CA . LEU D 1 72 ? -9.58200 42.48600 -13.83400 1.000 48.52000 72 LEU D CA 1
ATOM 7530 C C . LEU D 1 72 ? -10.00800 42.70300 -15.27400 1.000 48.77000 72 LEU D C 1
ATOM 7531 O O . LEU D 1 72 ? -9.28400 42.34200 -16.20500 1.000 51.54000 72 LEU D O 1
ATOM 7536 N N . LYS D 1 73 ? -11.18100 43.31200 -15.43500 1.000 43.44000 73 LYS D N 1
ATOM 7537 C CA . LYS D 1 73 ? -11.64000 43.82300 -16.71800 1.000 49.73000 73 LYS D CA 1
ATOM 7538 C C . LYS D 1 73 ? -10.72400 44.97200 -17.14100 1.000 49.35000 73 LYS D C 1
ATOM 7539 O O . LYS D 1 73 ? -10.37000 45.82000 -16.32000 1.000 45.57000 73 LYS D O 1
ATOM 7545 N N . THR D 1 74 ? -10.26900 44.94800 -18.38900 1.000 43.89000 74 THR D N 1
ATOM 7546 C CA . THR D 1 74 ? -9.41900 45.99900 -18.93700 1.000 49.09000 74 THR D CA 1
ATOM 7547 C C . THR D 1 74 ? -10.25600 47.13300 -19.53000 1.000 49.95000 74 THR D C 1
ATOM 7548 O O . THR D 1 74 ? -11.48100 47.05600 -19.59500 1.000 50.68000 74 THR D O 1
ATOM 7552 N N . SER D 1 75 ? -9.57400 48.21300 -19.95300 1.000 50.60000 75 SER D N 1
ATOM 7553 C CA . SER D 1 75 ? -10.25500 49.33400 -20.61000 1.000 49.62000 75 SER D CA 1
ATOM 7554 C C . SER D 1 75 ? -10.71700 49.01400 -22.02800 1.000 50.20000 75 SER D C 1
ATOM 7555 O O . SER D 1 75 ? -11.58000 49.71900 -22.56000 1.000 49.56000 75 SER D O 1
ATOM 7558 N N . THR D 1 76 ? -10.14900 47.99900 -22.66600 1.000 50.98000 76 THR D N 1
ATOM 7559 C CA . THR D 1 76 ? -10.51500 47.64900 -24.03200 1.000 52.53000 76 THR D CA 1
ATOM 7560 C C . THR D 1 76 ? -11.43700 46.43200 -24.11700 1.000 49.66000 76 THR D C 1
ATOM 7561 O O . THR D 1 76 ? -11.55600 45.83600 -25.19200 1.000 53.34000 76 THR D O 1
ATOM 7565 N N . PHE D 1 77 ? -12.08900 46.05600 -23.01600 1.000 53.37000 77 PHE D N 1
ATOM 7566 C CA . PHE D 1 77 ? -12.94700 44.87100 -22.99400 1.000 48.32000 77 PHE D CA 1
ATOM 7567 C C . PHE D 1 77 ? -13.98200 44.94500 -24.09000 1.000 46.18000 77 PHE D C 1
ATOM 7568 O O . PHE D 1 77 ? -14.63900 45.97100 -24.27200 1.000 47.36000 77 PHE D O 1
ATOM 7576 N N . GLN D 1 78 ? -14.10500 43.85000 -24.83200 1.000 47.27000 78 GLN D N 1
ATOM 7577 C CA . GLN D 1 78 ? -15.20000 43.66200 -25.76300 1.000 51.77000 78 GLN D CA 1
ATOM 7578 C C . GLN D 1 78 ? -15.74500 42.27000 -25.47700 1.000 49.23000 78 GLN D C 1
ATOM 7579 O O . GLN D 1 78 ? -14.95800 41.30900 -25.37000 1.000 50.79000 78 GLN D O 1
ATOM 7585 N N . PRO D 1 79 ? -17.05700 42.11900 -25.30300 1.000 49.94000 79 PRO D N 1
ATOM 7586 C CA . PRO D 1 79 ? -17.58700 40.82900 -24.84200 1.000 45.91000 79 PRO D CA 1
ATOM 7587 C C . PRO D 1 79 ? -17.22600 39.70300 -25.79700 1.000 46.40000 79 PRO D C 1
ATOM 7588 O O . PRO D 1 79 ? -17.30300 39.84300 -27.01500 1.000 47.71000 79 PRO D O 1
ATOM 7592 N N . LEU D 1 80 ? -16.81700 38.57500 -25.22400 1.000 45.01000 80 LEU D N 1
ATOM 7593 C CA . LEU D 1 80 ? -16.47600 37.43500 -26.04400 1.000 41.21000 80 LEU D CA 1
ATOM 7594 C C . LEU D 1 80 ? -17.70300 36.82200 -26.69600 1.000 46.02000 80 LEU D C 1
ATOM 7595 O O . LEU D 1 80 ? -17.57900 36.17300 -27.74100 1.000 47.39000 80 LEU D O 1
ATOM 7600 N N . PHE D 1 81 ? -18.88300 37.01800 -26.11900 1.000 44.40000 81 PHE D N 1
ATOM 7601 C CA . PHE D 1 81 ? -20.08800 36.41200 -26.64800 1.000 44.44000 81 PHE D CA 1
ATOM 7602 C C . PHE D 1 81 ? -21.12600 37.47900 -26.95300 1.000 41.74000 81 PHE D C 1
ATOM 7603 O O . PHE D 1 81 ? -21.04300 38.61300 -26.48100 1.000 39.85000 81 PHE D O 1
ATOM 7611 N N . ASP D 1 82 ? -22.09600 37.08500 -27.76800 1.000 45.25000 82 ASP D N 1
ATOM 7612 C CA . ASP D 1 82 ? -23.32000 37.84400 -27.95100 1.000 45.31000 82 ASP D CA 1
ATOM 7613 C C . ASP D 1 82 ? -24.27400 37.46300 -26.82800 1.000 46.62000 82 ASP D C 1
ATOM 7614 O O . ASP D 1 82 ? -24.33600 36.30200 -26.42000 1.000 47.78000 82 ASP D O 1
ATOM 7619 N N . TYR D 1 83 ? -25.02300 38.42500 -26.32800 1.000 40.57000 83 TYR D N 1
ATOM 7620 C CA . TYR D 1 83 ? -25.92100 38.17800 -25.21300 1.000 41.38000 83 TYR D CA 1
ATOM 7621 C C . TYR D 1 83 ? -27.34800 38.29600 -25.70800 1.000 40.90000 83 TYR D C 1
ATOM 7622 O O . TYR D 1 83 ? -27.64100 39.14700 -26.55000 1.000 40.51000 83 TYR D O 1
ATOM 7631 N N . ASP D 1 84 ? -28.21100 37.39300 -25.25700 1.000 38.50000 84 ASP D N 1
ATOM 7632 C CA . ASP D 1 84 ? -29.65000 37.61200 -25.40000 1.000 39.39000 84 ASP D CA 1
ATOM 7633 C C . ASP D 1 84 ? -30.06000 38.65600 -24.37300 1.000 35.56000 84 ASP D C 1
ATOM 7634 O O . ASP D 1 84 ? -30.01700 38.38200 -23.16400 1.000 33.79000 84 ASP D O 1
ATOM 7639 N N . ILE D 1 85 ? -30.44300 39.85700 -24.81900 1.000 32.33000 85 ILE D N 1
ATOM 7640 C CA . ILE D 1 85 ? -30.56900 40.92800 -23.83100 1.000 36.79000 85 ILE D CA 1
ATOM 7641 C C . ILE D 1 85 ? -31.76900 40.69600 -22.90400 1.000 34.92000 85 ILE D C 1
ATOM 7642 O O . ILE D 1 85 ? -31.67800 40.91400 -21.69000 1.000 36.19000 85 ILE D O 1
ATOM 7647 N N . VAL D 1 86 ? -32.88600 40.20300 -23.43200 1.000 36.24000 86 VAL D N 1
ATOM 7648 C CA . VAL D 1 86 ? -34.03800 39.92500 -22.57600 1.000 31.70000 86 VAL D CA 1
ATOM 7649 C C . VAL D 1 86 ? -33.68900 38.86000 -21.53700 1.000 36.94000 86 VAL D C 1
ATOM 7650 O O . VAL D 1 86 ? -33.97600 39.01200 -20.35000 1.000 32.68000 86 VAL D O 1
ATOM 7654 N N . ARG D 1 87 ? -33.05000 37.77200 -21.96600 1.000 32.56000 87 ARG D N 1
ATOM 7655 C CA . ARG D 1 87 ? -32.74800 36.69500 -21.02700 1.000 35.45000 87 ARG D CA 1
ATOM 7656 C C . ARG D 1 87 ? -31.64700 37.09300 -20.04500 1.000 38.14000 87 ARG D C 1
ATOM 7657 O O . ARG D 1 87 ? -31.64000 36.63500 -18.89200 1.000 34.70000 87 ARG D O 1
ATOM 7665 N N . THR D 1 88 ? -30.68500 37.90000 -20.49500 1.000 36.23000 88 THR D N 1
ATOM 7666 C CA . THR D 1 88 ? -29.61900 38.36200 -19.61100 1.000 31.47000 88 THR D CA 1
ATOM 7667 C C . THR D 1 88 ? -30.17900 39.25000 -18.51100 1.000 36.68000 88 THR D C 1
ATOM 7668 O O . THR D 1 88 ? -29.81500 39.11900 -17.33200 1.000 30.50000 88 THR D O 1
ATOM 7672 N N . LEU D 1 89 ? -31.06100 40.17400 -18.89500 1.000 30.47000 89 LEU D N 1
ATOM 7673 C CA . LEU D 1 89 ? -31.69000 41.04900 -17.92300 1.000 32.91000 89 LEU D CA 1
ATOM 7674 C C . LEU D 1 89 ? -32.57100 40.26300 -16.96500 1.000 37.38000 89 LEU D C 1
ATOM 7675 O O . LEU D 1 89 ? -32.68700 40.63300 -15.78700 1.000 37.10000 89 LEU D O 1
ATOM 7680 N N . ALA D 1 90 ? -33.18600 39.17400 -17.44000 1.000 34.72000 90 ALA D N 1
ATOM 7681 C CA . ALA D 1 90 ? -33.92000 38.29800 -16.52600 1.000 36.31000 90 ALA D CA 1
ATOM 7682 C C . ALA D 1 90 ? -32.96200 37.65900 -15.53400 1.000 34.41000 90 ALA D C 1
ATOM 7683 O O . ALA D 1 90 ? -33.21400 37.64700 -14.32200 1.000 34.86000 90 ALA D O 1
ATOM 7685 N N . THR D 1 91 ? -31.82600 37.16900 -16.02300 1.000 33.12000 91 THR D N 1
ATOM 7686 C CA . THR D 1 91 ? -30.87700 36.51900 -15.13100 1.000 34.01000 91 THR D CA 1
ATOM 7687 C C . THR D 1 91 ? -30.40300 37.47500 -14.02700 1.000 38.90000 91 THR D C 1
ATOM 7688 O O . THR D 1 91 ? -30.39500 37.10600 -12.84600 1.000 35.71000 91 THR D O 1
ATOM 7692 N N . ILE D 1 92 ? -30.06100 38.72900 -14.36900 1.000 35.19000 92 ILE D N 1
ATOM 7693 C CA . ILE D 1 92 ? -29.52700 39.59100 -13.31200 1.000 33.04000 92 ILE D CA 1
ATOM 7694 C C . ILE D 1 92 ? -30.61300 40.03100 -12.33500 1.000 36.42000 92 ILE D C 1
ATOM 7695 O O . ILE D 1 92 ? -30.29100 40.36600 -11.18800 1.000 33.88000 92 ILE D O 1
ATOM 7700 N N . SER D 1 93 ? -31.89600 39.98800 -12.72600 1.000 33.87000 93 SER D N 1
ATOM 7701 C CA . SER D 1 93 ? -32.99100 40.32200 -11.81500 1.000 34.28000 93 SER D CA 1
ATOM 7702 C C . SER D 1 93 ? -33.69800 39.10300 -11.22300 1.000 35.84000 93 SER D C 1
ATOM 7703 O O . SER D 1 93 ? -34.61400 39.27400 -10.41400 1.000 37.51000 93 SER D O 1
ATOM 7706 N N . GLN D 1 94 ? -33.27800 37.88000 -11.55500 1.000 35.07000 94 GLN D N 1
ATOM 7707 C CA . GLN D 1 94 ? -33.96100 36.70500 -11.01500 1.000 36.72000 94 GLN D CA 1
ATOM 7708 C C . GLN D 1 94 ? -32.97000 35.74000 -10.37600 1.000 42.83000 94 GLN D C 1
ATOM 7709 O O . GLN D 1 94 ? -33.18700 35.25100 -9.25900 1.000 43.47000 94 GLN D O 1
ATOM 7715 N N . GLY D 1 95 ? -31.87800 35.45600 -11.07100 1.000 40.89000 95 GLY D N 1
ATOM 7716 C CA . GLY D 1 95 ? -30.89000 34.50900 -10.60400 1.000 37.63000 95 GLY D CA 1
ATOM 7717 C C . GLY D 1 95 ? -30.45900 33.56500 -11.70400 1.000 37.06000 95 GLY D C 1
ATOM 7718 O O . GLY D 1 95 ? -31.02300 33.52600 -12.79800 1.000 37.27000 95 GLY D O 1
ATOM 7719 N N . PHE D 1 96 ? -29.46500 32.76100 -11.36700 1.000 35.54000 96 PHE D N 1
ATOM 7720 C CA . PHE D 1 96 ? -28.76700 31.94600 -12.33300 1.000 39.26000 96 PHE D CA 1
ATOM 7721 C C . PHE D 1 96 ? -29.50600 30.61700 -12.45900 1.000 39.99000 96 PHE D C 1
ATOM 7722 O O . PHE D 1 96 ? -30.18400 30.17600 -11.52700 1.000 37.39000 96 PHE D O 1
ATOM 7730 N N . GLY D 1 97 ? -29.37500 29.98600 -13.63200 1.000 41.99000 97 GLY D N 1
ATOM 7731 C CA . GLY D 1 97 ? -30.02100 28.71800 -13.90100 1.000 38.96000 97 GLY D CA 1
ATOM 7732 C C . GLY D 1 97 ? -31.42300 28.88300 -14.45700 1.000 40.85000 97 GLY D C 1
ATOM 7733 O O . GLY D 1 97 ? -31.95200 29.98700 -14.61700 1.000 35.69000 97 GLY D O 1
ATOM 7734 N N . ASP D 1 98 ? -32.05400 27.74100 -14.72600 1.000 38.13000 98 ASP D N 1
ATOM 7735 C CA . ASP D 1 98 ? -33.34400 27.73100 -15.40100 1.000 37.39000 98 ASP D CA 1
ATOM 7736 C C . ASP D 1 98 ? -34.53800 27.80500 -14.45900 1.000 38.35000 98 ASP D C 1
ATOM 7737 O O . ASP D 1 98 ? -35.66100 28.00600 -14.93000 1.000 39.03000 98 ASP D O 1
ATOM 7742 N N . GLY D 1 99 ? -34.33400 27.66500 -13.15800 1.000 37.38000 99 GLY D N 1
ATOM 7743 C CA . GLY D 1 99 ? -35.41600 27.70400 -12.19200 1.000 37.87000 99 GLY D CA 1
ATOM 7744 C C . GLY D 1 99 ? -35.88700 26.34900 -11.69500 1.000 45.51000 99 GLY D C 1
ATOM 7745 O O . GLY D 1 99 ? -36.72400 26.30000 -10.78800 1.000 43.58000 99 GLY D O 1
ATOM 7746 N N . PHE D 1 100 ? -35.35800 25.25400 -12.23700 1.000 39.85000 100 PHE D N 1
ATOM 7747 C CA . PHE D 1 100 ? -35.89700 23.93100 -11.95900 1.000 45.26000 100 PHE D CA 1
ATOM 7748 C C . PHE D 1 100 ? -35.29100 23.25700 -10.72400 1.000 47.63000 100 PHE D C 1
ATOM 7749 O O . PHE D 1 100 ? -35.73300 22.16600 -10.36500 1.000 50.20000 100 PHE D O 1
ATOM 7757 N N . LEU D 1 101 ? -34.28700 23.84700 -10.08000 1.000 46.54000 101 LEU D N 1
ATOM 7758 C CA . LEU D 1 101 ? -33.63200 23.23900 -8.92800 1.000 48.97000 101 LEU D CA 1
ATOM 7759 C C . LEU D 1 101 ? -33.86100 24.03100 -7.64700 1.000 47.25000 101 LEU D C 1
ATOM 7760 O O . LEU D 1 101 ? -33.02500 24.00500 -6.74500 1.000 52.42000 101 LEU D O 1
ATOM 7765 N N . GLY D 1 102 ? -34.96200 24.75900 -7.55800 1.000 48.19000 102 GLY D N 1
ATOM 7766 C CA . GLY D 1 102 ? -35.29500 25.48500 -6.34500 1.000 52.83000 102 GLY D CA 1
ATOM 7767 C C . GLY D 1 102 ? -35.13200 26.99000 -6.49500 1.000 46.57000 102 GLY D C 1
ATOM 7768 O O . GLY D 1 102 ? -34.73600 27.50800 -7.54000 1.000 49.03000 102 GLY D O 1
ATOM 7769 N N . LYS D 1 103 ? -35.47400 27.68100 -5.40900 1.000 51.38000 103 LYS D N 1
ATOM 7770 C CA . LYS D 1 103 ? -35.46700 29.14400 -5.37500 1.000 54.66000 103 LYS D CA 1
ATOM 7771 C C . LYS D 1 103 ? -34.11000 29.71500 -5.77100 1.000 53.32000 103 LYS D C 1
ATOM 7772 O O . LYS D 1 103 ? -33.06300 29.22100 -5.34300 1.000 48.71000 103 LYS D O 1
ATOM 7778 N N . VAL D 1 104 ? -34.12700 30.77500 -6.58100 1.000 43.56000 104 VAL D N 1
ATOM 7779 C CA . VAL D 1 104 ? -32.89200 31.47000 -6.91900 1.000 47.74000 104 VAL D CA 1
ATOM 7780 C C . VAL D 1 104 ? -33.03000 32.92900 -6.51900 1.000 45.96000 104 VAL D C 1
ATOM 7781 O O . VAL D 1 104 ? -34.13300 33.44000 -6.30200 1.000 50.49000 104 VAL D O 1
ATOM 7785 N N . ARG D 1 105 ? -31.88900 33.60800 -6.44100 1.000 49.87000 105 ARG D N 1
ATOM 7786 C CA . ARG D 1 105 ? -31.84100 35.00400 -6.03100 1.000 49.06000 105 ARG D CA 1
ATOM 7787 C C . ARG D 1 105 ? -30.96500 35.81500 -6.97400 1.000 47.11000 105 ARG D C 1
ATOM 7788 O O . ARG D 1 105 ? -29.98400 35.29900 -7.52300 1.000 43.75000 105 ARG D O 1
ATOM 7796 N N . PRO D 1 106 ? -31.29300 37.08900 -7.17200 1.000 46.32000 106 PRO D N 1
ATOM 7797 C CA . PRO D 1 106 ? -30.50800 37.93500 -8.08000 1.000 43.02000 106 PRO D CA 1
ATOM 7798 C C . PRO D 1 106 ? -29.05700 37.99500 -7.64100 1.000 47.12000 106 PRO D C 1
ATOM 7799 O O . PRO D 1 106 ? -28.76800 38.00100 -6.43400 1.000 42.23000 106 PRO D O 1
ATOM 7803 N N . PRO D 1 107 ? -28.11300 37.99600 -8.60300 1.000 47.44000 107 PRO D N 1
ATOM 7804 C CA . PRO D 1 107 ? -26.67700 37.98400 -8.26300 1.000 43.90000 107 PRO D CA 1
ATOM 7805 C C . PRO D 1 107 ? -26.04500 39.34900 -7.99000 1.000 47.15000 107 PRO D C 1
ATOM 7806 O O . PRO D 1 107 ? -24.81200 39.46900 -7.97200 1.000 44.61000 107 PRO D O 1
ATOM 7810 N N . MET D 1 108 ? -26.85400 40.37000 -7.75400 1.000 46.49000 108 MET D N 1
ATOM 7811 C CA . MET D 1 108 ? -26.37300 41.74400 -7.61200 1.000 43.94000 108 MET D CA 1
ATOM 7812 C C . MET D 1 108 ? -27.53800 42.54500 -7.04200 1.000 44.84000 108 MET D C 1
ATOM 7813 O O . MET D 1 108 ? -28.62600 42.00600 -6.82500 1.000 41.18000 108 MET D O 1
ATOM 7818 N N . ALA D 1 109 ? -27.28900 43.82800 -6.76500 1.000 38.08000 109 ALA D N 1
ATOM 7819 C CA . ALA D 1 109 ? -28.30700 44.74400 -6.25600 1.000 35.30000 109 ALA D CA 1
ATOM 7820 C C . ALA D 1 109 ? -29.23100 45.10200 -7.41800 1.000 38.34000 109 ALA D C 1
ATOM 7821 O O . ALA D 1 109 ? -29.11800 46.15300 -8.06000 1.000 36.72000 109 ALA D O 1
ATOM 7823 N N . CYS D 1 110 ? -30.15700 44.19600 -7.70200 1.000 33.99000 110 CYS D N 1
ATOM 7824 C CA . CYS D 1 110 ? -31.10100 44.38200 -8.79400 1.000 33.29000 110 CYS D CA 1
ATOM 7825 C C . CYS D 1 110 ? -32.46100 43.86100 -8.33400 1.000 39.09000 110 CYS D C 1
ATOM 7826 O O . CYS D 1 110 ? -32.54500 42.75800 -7.78300 1.000 41.39000 110 CYS D O 1
ATOM 7829 N N . GLU D 1 111 ? -33.50800 44.67600 -8.49600 1.000 35.71000 111 GLU D N 1
ATOM 7830 C CA . GLU D 1 111 ? -34.84900 44.35000 -8.02800 1.000 38.85000 111 GLU D CA 1
ATOM 7831 C C . GLU D 1 111 ? -35.81300 44.35700 -9.20800 1.000 39.86000 111 GLU D C 1
ATOM 7832 O O . GLU D 1 111 ? -35.60700 45.07900 -10.18400 1.000 37.30000 111 GLU D O 1
ATOM 7838 N N . ALA D 1 112 ? -36.85000 43.51300 -9.12100 1.000 37.07000 112 ALA D N 1
ATOM 7839 C CA . ALA D 1 112 ? -37.92200 43.43600 -10.11400 1.000 36.27000 112 ALA D CA 1
ATOM 7840 C C . ALA D 1 112 ? -39.23300 43.39400 -9.34100 1.000 41.86000 112 ALA D C 1
ATOM 7841 O O . ALA D 1 112 ? -39.82100 42.31800 -9.12400 1.000 40.66000 112 ALA D O 1
ATOM 7843 N N . PRO D 1 113 ? -39.70900 44.55200 -8.89100 1.000 40.60000 113 PRO D N 1
ATOM 7844 C CA . PRO D 1 113 ? -40.79900 44.61400 -7.89800 1.000 39.49000 113 PRO D CA 1
ATOM 7845 C C . PRO D 1 113 ? -42.21900 44.56800 -8.45500 1.000 38.82000 113 PRO D C 1
ATOM 7846 O O . PRO D 1 113 ? -43.16500 44.74100 -7.68300 1.000 39.72000 113 PRO D O 1
ATOM 7850 N N . PHE D 1 114 ? -42.41200 44.34100 -9.74600 1.000 34.68000 114 PHE D N 1
ATOM 7851 C CA . PHE D 1 114 ? -43.73300 44.44700 -10.34700 1.000 38.55000 114 PHE D CA 1
ATOM 7852 C C . PHE D 1 114 ? -44.53100 43.14600 -10.33900 1.000 39.20000 114 PHE D C 1
ATOM 7853 O O . PHE D 1 114 ? -45.66000 43.15100 -10.84300 1.000 40.23000 114 PHE D O 1
ATOM 7861 N N . HIS D 1 115 ? -43.96400 42.03500 -9.85200 1.000 38.07000 115 HIS D N 1
ATOM 7862 C CA . HIS D 1 115 ? -44.66000 40.74800 -9.85600 1.000 41.75000 115 HIS D CA 1
ATOM 7863 C C . HIS D 1 115 ? -45.64400 40.66700 -8.69400 1.000 45.65000 115 HIS D C 1
ATOM 7864 O O . HIS D 1 115 ? -45.26900 40.88300 -7.53700 1.000 43.82000 115 HIS D O 1
ATOM 7871 N N . LEU D 1 116 ? -46.89800 40.35500 -8.99200 1.000 47.56000 116 LEU D N 1
ATOM 7872 C CA . LEU D 1 116 ? -47.81200 39.94500 -7.93400 1.000 44.36000 116 LEU D CA 1
ATOM 7873 C C . LEU D 1 116 ? -47.90000 38.42700 -8.04600 1.000 49.52000 116 LEU D C 1
ATOM 7874 O O . LEU D 1 116 ? -47.06700 37.81600 -8.72200 1.000 51.88000 116 LEU D O 1
ATOM 7879 N N . ASN D 1 117 ? -48.87200 37.78600 -7.40000 1.000 40.89000 117 ASN D N 1
ATOM 7880 C CA . ASN D 1 117 ? -48.85600 36.33800 -7.52700 1.000 41.11000 117 ASN D CA 1
ATOM 7881 C C . ASN D 1 117 ? -48.79700 35.71100 -8.92600 1.000 40.67000 117 ASN D C 1
ATOM 7882 O O . ASN D 1 117 ? -49.21800 36.30100 -9.93100 1.000 38.00000 117 ASN D O 1
ATOM 7887 N N . LYS D 1 118 ? -48.25300 34.50400 -8.97800 1.000 39.06000 118 LYS D N 1
ATOM 7888 C CA . LYS D 1 118 ? -48.07300 33.74800 -10.21200 1.000 39.63000 118 LYS D CA 1
ATOM 7889 C C . LYS D 1 118 ? -49.03500 32.56700 -10.28000 1.000 39.47000 118 LYS D C 1
ATOM 7890 O O . LYS D 1 118 ? -49.54200 32.10700 -9.25400 1.000 36.74000 118 LYS D O 1
ATOM 7896 N N . PRO D 1 119 ? -49.31000 32.04500 -11.47200 1.000 41.04000 119 PRO D N 1
ATOM 7897 C CA . PRO D 1 119 ? -50.12400 30.83500 -11.55300 1.000 41.07000 119 PRO D CA 1
ATOM 7898 C C . PRO D 1 119 ? -49.45400 29.69100 -10.81000 1.000 40.26000 119 PRO D C 1
ATOM 7899 O O . PRO D 1 119 ? -48.23400 29.66300 -10.62800 1.000 41.55000 119 PRO D O 1
ATOM 7903 N N . LYS D 1 120 ? -50.26800 28.73200 -10.37300 1.000 40.71000 120 LYS D N 1
ATOM 7904 C CA . LYS D 1 120 ? -49.70800 27.51900 -9.79000 1.000 46.43000 120 LYS D CA 1
ATOM 7905 C C . LYS D 1 120 ? -48.97100 26.68300 -10.83600 1.000 45.45000 120 LYS D C 1
ATOM 7906 O O . LYS D 1 120 ? -49.41300 26.54400 -11.98700 1.000 41.30000 120 LYS D O 1
ATOM 7912 N N . LEU D 1 121 ? -47.82700 26.13700 -10.41600 1.000 43.44000 121 LEU D N 1
ATOM 7913 C CA . LEU D 1 121 ? -46.99100 25.31400 -11.28400 1.000 46.14000 121 LEU D CA 1
ATOM 7914 C C . LEU D 1 121 ? -47.79900 24.23700 -12.00000 1.000 45.36000 121 LEU D C 1
ATOM 7915 O O . LEU D 1 121 ? -47.64100 24.01700 -13.20900 1.000 37.07000 121 LEU D O 1
ATOM 7920 N N . GLU D 1 122 ? -48.66900 23.54400 -11.25600 1.000 47.93000 122 GLU D N 1
ATOM 7921 C CA . GLU D 1 122 ? -49.42400 22.43700 -11.82900 1.000 41.95000 122 GLU D CA 1
ATOM 7922 C C . GLU D 1 122 ? -50.41800 22.91900 -12.86000 1.000 40.03000 122 GLU D C 1
ATOM 7923 O O . GLU D 1 122 ? -50.64700 22.22400 -13.85100 1.000 40.07000 122 GLU D O 1
ATOM 7929 N N . VAL D 1 123 ? -50.99100 24.11200 -12.66200 1.000 38.55000 123 VAL D N 1
ATOM 7930 C CA . VAL D 1 123 ? -51.96000 24.64200 -13.61100 1.000 39.06000 123 VAL D CA 1
ATOM 7931 C C . VAL D 1 123 ? -51.26900 25.03500 -14.91400 1.000 42.27000 123 VAL D C 1
ATOM 7932 O O . VAL D 1 123 ? -51.71500 24.64800 -16.00200 1.000 42.33000 123 VAL D O 1
ATOM 7936 N N . VAL D 1 124 ? -50.15400 25.77200 -14.82900 1.000 38.57000 124 VAL D N 1
ATOM 7937 C CA . VAL D 1 124 ? -49.42900 26.15700 -16.04200 1.000 37.27000 124 VAL D CA 1
ATOM 7938 C C . VAL D 1 124 ? -48.94100 24.93100 -16.78400 1.000 39.27000 124 VAL D C 1
ATOM 7939 O O . VAL D 1 124 ? -49.06800 24.84300 -18.00800 1.000 42.54000 124 VAL D O 1
ATOM 7943 N N . ALA D 1 125 ? -48.36700 23.96700 -16.05900 1.000 36.64000 125 ALA D N 1
ATOM 7944 C CA . ALA D 1 125 ? -47.83800 22.78000 -16.71900 1.000 42.92000 125 ALA D CA 1
ATOM 7945 C C . ALA D 1 125 ? -48.94700 21.98100 -17.39900 1.000 41.26000 125 ALA D C 1
ATOM 7946 O O . ALA D 1 125 ? -48.74900 21.45200 -18.49600 1.000 41.99000 125 ALA D O 1
ATOM 7948 N N . ALA D 1 126 ? -50.10800 21.85600 -16.75300 1.000 39.79000 126 ALA D N 1
ATOM 7949 C CA . ALA D 1 126 ? -51.18700 21.08500 -17.36400 1.000 43.26000 126 ALA D CA 1
ATOM 7950 C C . ALA D 1 126 ? -51.65700 21.74800 -18.64700 1.000 39.66000 126 ALA D C 1
ATOM 7951 O O . ALA D 1 126 ? -51.83700 21.08100 -19.66600 1.000 41.09000 126 ALA D O 1
ATOM 7953 N N . ILE D 1 127 ? -51.79100 23.07100 -18.63900 1.000 42.78000 127 ILE D N 1
ATOM 7954 C CA . ILE D 1 127 ? -52.17500 23.76000 -19.86200 1.000 42.95000 127 ILE D CA 1
ATOM 7955 C C . ILE D 1 127 ? -51.06700 23.64400 -20.90800 1.000 42.99000 127 ILE D C 1
ATOM 7956 O O . ILE D 1 127 ? -51.32500 23.38400 -22.09100 1.000 44.65000 127 ILE D O 1
ATOM 7961 N N . SER D 1 128 ? -49.82200 23.79600 -20.48600 1.000 42.56000 128 SER D N 1
ATOM 7962 C CA . SER D 1 128 ? -48.71000 23.61000 -21.40400 1.000 46.71000 128 SER D CA 1
ATOM 7963 C C . SER D 1 128 ? -48.70000 22.19600 -21.98100 1.000 43.52000 128 SER D C 1
ATOM 7964 O O . SER D 1 128 ? -48.47300 22.00300 -23.18400 1.000 38.72000 128 SER D O 1
ATOM 7967 N N . GLU D 1 129 ? -48.94100 21.19900 -21.12900 1.000 41.17000 129 GLU D N 1
ATOM 7968 C CA . GLU D 1 129 ? -48.99800 19.81300 -21.58000 1.000 44.24000 129 GLU D CA 1
ATOM 7969 C C . GLU D 1 129 ? -50.09900 19.62100 -22.60600 1.000 44.34000 129 GLU D C 1
ATOM 7970 O O . GLU D 1 129 ? -49.90000 18.96400 -23.63500 1.000 46.20000 129 GLU D O 1
ATOM 7976 N N . ALA D 1 130 ? -51.27100 20.19200 -22.33900 1.000 44.01000 130 ALA D N 1
ATOM 7977 C CA . ALA D 1 130 ? -52.38500 20.06600 -23.26400 1.000 41.83000 130 ALA D CA 1
ATOM 7978 C C . ALA D 1 130 ? -52.09700 20.77700 -24.58200 1.000 45.46000 130 ALA D C 1
ATOM 7979 O O . ALA D 1 130 ? -52.52900 20.31000 -25.63800 1.000 46.09000 130 ALA D O 1
ATOM 7981 N N . ILE D 1 131 ? -51.43600 21.94300 -24.54100 1.000 43.39000 131 ILE D N 1
ATOM 7982 C CA . ILE D 1 131 ? -51.05400 22.62600 -25.78000 1.000 42.46000 131 ILE D CA 1
ATOM 7983 C C . ILE D 1 131 ? -50.13600 21.74300 -26.60600 1.000 44.21000 131 ILE D C 1
ATOM 7984 O O . ILE D 1 131 ? -50.29800 21.60900 -27.82300 1.000 49.41000 131 ILE D O 1
ATOM 7989 N N . HIS D 1 132 ? -49.14200 21.15000 -25.95400 1.000 44.16000 132 HIS D N 1
ATOM 7990 C CA . HIS D 1 132 ? -48.20800 20.28400 -26.65400 1.000 48.01000 132 HIS D CA 1
ATOM 7991 C C . HIS D 1 132 ? -48.92800 19.10900 -27.31100 1.000 52.12000 132 HIS D C 1
ATOM 7992 O O . HIS D 1 132 ? -48.64700 18.77000 -28.46400 1.000 50.82000 132 HIS D O 1
ATOM 7999 N N . LYS D 1 133 ? -49.87900 18.49000 -26.60400 1.000 49.56000 133 LYS D N 1
ATOM 8000 C CA . LYS D 1 133 ? -50.56700 17.31400 -27.12400 1.000 47.74000 133 LYS D CA 1
ATOM 8001 C C . LYS D 1 133 ? -51.73700 17.65200 -28.02800 1.000 50.50000 133 LYS D C 1
ATOM 8002 O O . LYS D 1 133 ? -52.40400 16.72800 -28.50000 1.000 53.19000 133 LYS D O 1
ATOM 8008 N N . ARG D 1 134 ? -52.01900 18.93500 -28.26500 1.000 48.10000 134 ARG D N 1
ATOM 8009 C CA . ARG D 1 134 ? -53.13800 19.34300 -29.11100 1.000 50.05000 134 ARG D CA 1
ATOM 8010 C C . ARG D 1 134 ? -54.44500 18.75800 -28.59000 1.000 52.14000 134 ARG D C 1
ATOM 8011 O O . ARG D 1 134 ? -55.25900 18.24800 -29.35600 1.000 51.81000 134 ARG D O 1
ATOM 8019 N N . ALA D 1 135 ? -54.63400 18.80400 -27.27600 1.000 46.52000 135 ALA D N 1
ATOM 8020 C CA . ALA D 1 135 ? -55.76700 18.18200 -26.61900 1.000 47.04000 135 ALA D CA 1
ATOM 8021 C C . ALA D 1 135 ? -56.80200 19.21400 -26.17900 1.000 48.30000 135 ALA D C 1
ATOM 8022 O O . ALA D 1 135 ? -56.51600 20.40800 -26.05800 1.000 46.70000 135 ALA D O 1
ATOM 8024 N N . VAL D 1 136 ? -58.02100 18.72000 -25.91900 1.000 47.40000 136 VAL D N 1
ATOM 8025 C CA . VAL D 1 136 ? -59.06300 19.46400 -25.21400 1.000 42.66000 136 VAL D CA 1
ATOM 8026 C C . VAL D 1 136 ? -58.86500 19.25600 -23.71700 1.000 43.71000 136 VAL D C 1
ATOM 8027 O O . VAL D 1 136 ? -58.45000 18.17800 -23.27400 1.000 42.47000 136 VAL D O 1
ATOM 8031 N N . ILE D 1 137 ? -59.12900 20.29200 -22.93300 1.000 46.09000 137 ILE D N 1
ATOM 8032 C CA . ILE D 1 137 ? -59.08000 20.17700 -21.48100 1.000 47.31000 137 ILE D CA 1
ATOM 8033 C C . ILE D 1 137 ? -60.39800 20.67000 -20.93800 1.000 42.37000 137 ILE D C 1
ATOM 8034 O O . ILE D 1 137 ? -61.02900 21.56500 -21.50400 1.000 43.78000 137 ILE D O 1
ATOM 8039 N N . ASN D 1 138 ? -60.82500 20.05000 -19.85400 1.000 44.95000 138 ASN D N 1
ATOM 8040 C CA . ASN D 1 138 ? -61.91500 20.57500 -19.05600 1.000 42.92000 138 ASN D CA 1
ATOM 8041 C C . ASN D 1 138 ? -61.29800 21.40800 -17.94400 1.000 42.58000 138 ASN D C 1
ATOM 8042 O O . ASN D 1 138 ? -60.28800 21.01700 -17.36000 1.000 43.23000 138 ASN D O 1
ATOM 8047 N N . ILE D 1 139 ? -61.84900 22.59300 -17.70100 1.000 41.68000 139 ILE D N 1
ATOM 8048 C CA . ILE D 1 139 ? -61.32300 23.44200 -16.64400 1.000 41.04000 139 ILE D CA 1
ATOM 8049 C C . ILE D 1 139 ? -62.47400 23.96800 -15.81600 1.000 44.56000 139 ILE D C 1
ATOM 8050 O O . ILE D 1 139 ? -63.60100 24.11800 -16.29400 1.000 45.03000 139 ILE D O 1
ATOM 8055 N N . GLU D 1 140 ? -62.14600 24.32500 -14.58300 1.000 44.64000 140 GLU D N 1
ATOM 8056 C CA . GLU D 1 140 ? -62.95800 25.23300 -13.79500 1.000 46.94000 140 GLU D CA 1
ATOM 8057 C C . GLU D 1 140 ? -62.33700 26.62000 -13.89500 1.000 43.18000 140 GLU D C 1
ATOM 8058 O O . GLU D 1 140 ? -61.11100 26.76300 -13.94000 1.000 44.15000 140 GLU D O 1
ATOM 8064 N N . TYR D 1 141 ? -63.20100 27.61800 -14.02800 1.000 35.06000 141 TYR D N 1
ATOM 8065 C CA . TYR D 1 141 ? -62.83800 28.99500 -14.29400 1.000 41.99000 141 TYR D CA 1
ATOM 8066 C C . TYR D 1 141 ? -63.85400 29.88700 -13.60800 1.000 43.61000 141 TYR D C 1
ATOM 8067 O O . TYR D 1 141 ? -65.06200 29.60200 -13.63100 1.000 43.11000 141 TYR D O 1
ATOM 8076 N N . THR D 1 142 ? -63.36700 30.95600 -13.01000 1.000 35.78000 142 THR D N 1
ATOM 8077 C CA . THR D 1 142 ? -64.20000 31.98200 -12.40400 1.000 45.08000 142 THR D CA 1
ATOM 8078 C C . THR D 1 142 ? -64.06200 33.25100 -13.23100 1.000 43.23000 142 THR D C 1
ATOM 8079 O O . THR D 1 142 ? -63.00500 33.89100 -13.20200 1.000 44.58000 142 THR D O 1
ATOM 8083 N N . SER D 1 143 ? -65.12200 33.62400 -13.96000 1.000 41.20000 143 SER D N 1
ATOM 8084 C CA . SER D 1 143 ? -65.06300 34.78400 -14.85000 1.000 46.17000 143 SER D CA 1
ATOM 8085 C C . SER D 1 143 ? -65.52900 36.04800 -14.13200 1.000 44.71000 143 SER D C 1
ATOM 8086 O O . SER D 1 143 ? -66.18900 35.98800 -13.10300 1.000 43.82000 143 SER D O 1
ATOM 8089 N N . LEU D 1 144 ? -65.15500 37.21300 -14.67000 1.000 44.25000 144 LEU D N 1
ATOM 8090 C CA . LEU D 1 144 ? -65.71200 38.44800 -14.12400 1.000 39.91000 144 LEU D CA 1
ATOM 8091 C C . LEU D 1 144 ? -67.18200 38.62100 -14.48800 1.000 51.04000 144 LEU D C 1
ATOM 8092 O O . LEU D 1 144 ? -67.96200 39.16600 -13.69200 1.000 46.50000 144 LEU D O 1
ATOM 8097 N N . SER D 1 145 ? -67.59900 38.13100 -15.65800 1.000 49.27000 145 SER D N 1
ATOM 8098 C CA . SER D 1 145 ? -68.95700 38.43800 -16.10900 1.000 53.27000 145 SER D CA 1
ATOM 8099 C C . SER D 1 145 ? -69.97600 37.48900 -15.49500 1.000 49.88000 145 SER D C 1
ATOM 8100 O O . SER D 1 145 ? -71.10500 37.89500 -15.20000 1.000 56.14000 145 SER D O 1
ATOM 8103 N N . SER D 1 146 ? -69.57000 36.26100 -15.22300 1.000 44.46000 146 SER D N 1
ATOM 8104 C CA . SER D 1 146 ? -70.41000 35.24500 -14.61800 1.000 49.39000 146 SER D CA 1
ATOM 8105 C C . SER D 1 146 ? -69.60500 34.72800 -13.43900 1.000 54.28000 146 SER D C 1
ATOM 8106 O O . SER D 1 146 ? -68.45900 35.11900 -13.22600 1.000 56.75000 146 SER D O 1
ATOM 8109 N N . GLY D 1 147 ? -70.14600 33.85500 -12.64300 1.000 49.92000 147 GLY D N 1
ATOM 8110 C CA . GLY D 1 147 ? -69.22100 33.55100 -11.56400 1.000 51.09000 147 GLY D CA 1
ATOM 8111 C C . GLY D 1 147 ? -68.31700 32.40000 -11.91100 1.000 46.52000 147 GLY D C 1
ATOM 8112 O O . GLY D 1 147 ? -67.73500 32.32000 -12.99500 1.000 42.79000 147 GLY D O 1
ATOM 8113 N N . HIS D 1 148 ? -68.21700 31.49900 -10.94700 1.000 45.07000 148 HIS D N 1
ATOM 8114 C CA . HIS D 1 148 ? -67.53300 30.23300 -11.10200 1.000 45.15000 148 HIS D CA 1
ATOM 8115 C C . HIS D 1 148 ? -68.31000 29.30700 -12.04100 1.000 47.17000 148 HIS D C 1
ATOM 8116 O O . HIS D 1 148 ? -69.53600 29.35100 -12.11800 1.000 51.75000 148 HIS D O 1
ATOM 8123 N N . GLY D 1 149 ? -67.57900 28.46400 -12.76100 1.000 47.28000 149 GLY D N 1
ATOM 8124 C CA . GLY D 1 149 ? -68.19100 27.46200 -13.60800 1.000 42.08000 149 GLY D CA 1
ATOM 8125 C C . GLY D 1 149 ? -67.11500 26.56700 -14.17000 1.000 46.27000 149 GLY D C 1
ATOM 8126 O O . GLY D 1 149 ? -65.92800 26.71900 -13.87100 1.000 48.09000 149 GLY D O 1
ATOM 8127 N N . SER D 1 150 ? -67.54700 25.58100 -14.94700 1.000 48.77000 150 SER D N 1
ATOM 8128 C CA . SER D 1 150 ? -66.61400 24.69800 -15.62800 1.000 48.13000 150 SER D CA 1
ATOM 8129 C C . SER D 1 150 ? -66.94500 24.69500 -17.11800 1.000 46.84000 150 SER D C 1
ATOM 8130 O O . SER D 1 150 ? -68.03500 25.10500 -17.52900 1.000 46.21000 150 SER D O 1
ATOM 8133 N N . ARG D 1 151 ? -65.96900 24.29400 -17.93400 1.000 47.86000 151 ARG D N 1
ATOM 8134 C CA . ARG D 1 151 ? -66.15400 24.28700 -19.38300 1.000 49.48000 151 ARG D CA 1
ATOM 8135 C C . ARG D 1 151 ? -64.99200 23.54200 -20.03900 1.000 49.39000 151 ARG D C 1
ATOM 8136 O O . ARG D 1 151 ? -63.93300 23.35100 -19.43400 1.000 49.97000 151 ARG D O 1
ATOM 8144 N N . GLN D 1 152 ? -65.19600 23.14100 -21.29300 1.000 47.83000 152 GLN D N 1
ATOM 8145 C CA . GLN D 1 152 ? -64.14000 22.56000 -22.11400 1.000 49.30000 152 GLN D CA 1
ATOM 8146 C C . GLN D 1 152 ? -63.49900 23.63600 -22.97900 1.000 41.07000 152 GLN D C 1
ATOM 8147 O O . GLN D 1 152 ? -64.19700 24.48300 -23.53300 1.000 47.35000 152 GLN D O 1
ATOM 8153 N N . ILE D 1 153 ? -62.16400 23.62400 -23.07700 1.000 43.00000 153 ILE D N 1
ATOM 8154 C CA . ILE D 1 153 ? -61.44800 24.58400 -23.92100 1.000 42.39000 153 ILE D CA 1
ATOM 8155 C C . ILE D 1 153 ? -60.34500 23.87100 -24.68000 1.000 36.82000 153 ILE D C 1
ATOM 8156 O O . ILE D 1 153 ? -59.80900 22.85500 -24.22900 1.000 36.81000 153 ILE D O 1
ATOM 8161 N N . VAL D 1 154 ? -59.98200 24.44400 -25.82600 1.000 36.54000 154 VAL D N 1
ATOM 8162 C CA . VAL D 1 154 ? -58.91000 23.92500 -26.67700 1.000 37.46000 154 VAL D CA 1
ATOM 8163 C C . VAL D 1 154 ? -57.77000 24.93800 -26.70200 1.000 36.39000 154 VAL D C 1
ATOM 8164 O O . VAL D 1 154 ? -57.80800 25.88800 -27.49400 1.000 40.42000 154 VAL D O 1
ATOM 8168 N N . PRO D 1 155 ? -56.75100 24.78600 -25.87100 1.000 38.77000 155 PRO D N 1
ATOM 8169 C CA . PRO D 1 155 ? -55.71900 25.82300 -25.76000 1.000 42.04000 155 PRO D CA 1
ATOM 8170 C C . PRO D 1 155 ? -54.72200 25.75200 -26.89800 1.000 38.91000 155 PRO D C 1
ATOM 8171 O O . PRO D 1 155 ? -54.39200 24.66900 -27.37800 1.000 41.90000 155 PRO D O 1
ATOM 8175 N N . HIS D 1 156 ? -54.19900 26.91900 -27.32000 1.000 36.89000 156 HIS D N 1
ATOM 8176 C CA . HIS D 1 156 ? -53.10800 26.86400 -28.29900 1.000 40.22000 156 HIS D CA 1
ATOM 8177 C C . HIS D 1 156 ? -51.86200 27.67900 -27.95600 1.000 41.98000 156 HIS D C 1
ATOM 8178 O O . HIS D 1 156 ? -50.79900 27.36000 -28.49700 1.000 39.18000 156 HIS D O 1
ATOM 8185 N N . THR D 1 157 ? -51.93200 28.69300 -27.09000 1.000 40.49000 157 THR D N 1
ATOM 8186 C CA . THR D 1 157 ? -50.73200 29.45700 -26.75200 1.000 35.96000 157 THR D CA 1
ATOM 8187 C C . THR D 1 157 ? -50.83300 29.97400 -25.32400 1.000 41.48000 157 THR D C 1
ATOM 8188 O O . THR D 1 157 ? -51.89100 30.47100 -24.92700 1.000 40.05000 157 THR D O 1
ATOM 8192 N N . LEU D 1 158 ? -49.71500 29.91300 -24.58300 1.000 38.92000 158 LEU D N 1
ATOM 8193 C CA . LEU D 1 158 ? -49.58300 30.56900 -23.27800 1.000 38.35000 158 LEU D CA 1
ATOM 8194 C C . LEU D 1 158 ? -48.97600 31.95900 -23.43900 1.000 39.22000 158 LEU D C 1
ATOM 8195 O O . LEU D 1 158 ? -48.03200 32.14300 -24.21400 1.000 37.63000 158 LEU D O 1
ATOM 8200 N N . ILE D 1 159 ? -49.50200 32.93200 -22.68300 1.000 35.76000 159 ILE D N 1
ATOM 8201 C CA . ILE D 1 159 ? -49.10400 34.32800 -22.81100 1.000 35.40000 159 ILE D CA 1
ATOM 8202 C C . ILE D 1 159 ? -48.78600 34.92000 -21.44300 1.000 38.84000 159 ILE D C 1
ATOM 8203 O O . ILE D 1 159 ? -49.61700 34.88100 -20.52400 1.000 37.13000 159 ILE D O 1
ATOM 8208 N N . ASP D 1 160 ? -47.59600 35.49700 -21.32200 1.000 36.39000 160 ASP D N 1
ATOM 8209 C CA . ASP D 1 160 ? -47.29600 36.44100 -20.23800 1.000 38.37000 160 ASP D CA 1
ATOM 8210 C C . ASP D 1 160 ? -47.64600 37.82900 -20.75600 1.000 39.75000 160 ASP D C 1
ATOM 8211 O O . ASP D 1 160 ? -46.89300 38.41200 -21.52800 1.000 40.94000 160 ASP D O 1
ATOM 8216 N N . ASN D 1 161 ? -48.81700 38.36300 -20.38800 1.000 38.31000 161 ASN D N 1
ATOM 8217 C CA . ASN D 1 161 ? -49.08800 39.73600 -20.80100 1.000 38.59000 161 ASN D CA 1
ATOM 8218 C C . ASN D 1 161 ? -48.32900 40.63000 -19.82400 1.000 46.89000 161 ASN D C 1
ATOM 8219 O O . ASN D 1 161 ? -47.44700 40.18400 -19.08100 1.000 48.05000 161 ASN D O 1
ATOM 8224 N N . GLY D 1 162 ? -48.59000 41.91400 -19.78800 1.000 47.13000 162 GLY D N 1
ATOM 8225 C CA . GLY D 1 162 ? -47.87300 42.68500 -18.77600 1.000 58.36000 162 GLY D CA 1
ATOM 8226 C C . GLY D 1 162 ? -48.12500 42.19400 -17.35400 1.000 50.51000 162 GLY D C 1
ATOM 8227 O O . GLY D 1 162 ? -47.19700 42.05500 -16.55100 1.000 49.18000 162 GLY D O 1
ATOM 8228 N N . LEU D 1 163 ? -49.37900 41.88300 -17.04200 1.000 48.86000 163 LEU D N 1
ATOM 8229 C CA . LEU D 1 163 ? -49.86100 41.78000 -15.67400 1.000 46.89000 163 LEU D CA 1
ATOM 8230 C C . LEU D 1 163 ? -50.11700 40.36100 -15.20200 1.000 50.39000 163 LEU D C 1
ATOM 8231 O O . LEU D 1 163 ? -49.79700 40.03400 -14.05500 1.000 47.73000 163 LEU D O 1
ATOM 8236 N N . ARG D 1 164 ? -50.79700 39.54300 -16.00800 1.000 42.14000 164 ARG D N 1
ATOM 8237 C CA . ARG D 1 164 ? -51.12300 38.18600 -15.60600 1.000 43.15000 164 ARG D CA 1
ATOM 8238 C C . ARG D 1 164 ? -50.62400 37.22300 -16.68000 1.000 40.48000 164 ARG D C 1
ATOM 8239 O O . ARG D 1 164 ? -50.10200 37.61700 -17.72500 1.000 41.37000 164 ARG D O 1
ATOM 8247 N N . TRP D 1 165 ? -50.79800 35.95000 -16.40800 1.000 40.59000 165 TRP D N 1
ATOM 8248 C CA . TRP D 1 165 ? -50.60000 34.90600 -17.38900 1.000 37.68000 165 TRP D CA 1
ATOM 8249 C C . TRP D 1 165 ? -51.96100 34.48200 -17.91200 1.000 40.25000 165 TRP D C 1
ATOM 8250 O O . TRP D 1 165 ? -52.90800 34.31700 -17.13700 1.000 41.13000 165 TRP D O 1
ATOM 8261 N N . HIS D 1 166 ? -52.06900 34.29800 -19.22300 1.000 38.54000 166 HIS D N 1
ATOM 8262 C CA . HIS D 1 166 ? -53.30800 33.74800 -19.73400 1.000 39.57000 166 HIS D CA 1
ATOM 8263 C C . HIS D 1 166 ? -53.00000 32.71300 -20.81000 1.000 38.69000 166 HIS D C 1
ATOM 8264 O O . HIS D 1 166 ? -51.84900 32.52000 -21.21300 1.000 38.40000 166 HIS D O 1
ATOM 8271 N N . VAL D 1 167 ? -54.02400 31.94100 -21.15700 1.000 37.96000 167 VAL D N 1
ATOM 8272 C CA . VAL D 1 167 ? -53.96000 30.98400 -22.25100 1.000 34.98000 167 VAL D CA 1
ATOM 8273 C C . VAL D 1 167 ? -54.96100 31.43800 -23.30900 1.000 36.56000 167 VAL D C 1
ATOM 8274 O O . VAL D 1 167 ? -56.08300 31.85000 -22.98100 1.000 40.56000 167 VAL D O 1
ATOM 8278 N N . ARG D 1 168 ? -54.52200 31.46800 -24.55500 1.000 35.34000 168 ARG D N 1
ATOM 8279 C CA . ARG D 1 168 ? -55.40900 31.70200 -25.69100 1.000 36.87000 168 ARG D CA 1
ATOM 8280 C C . ARG D 1 168 ? -55.94000 30.34900 -26.12900 1.000 35.81000 168 ARG D C 1
ATOM 8281 O O . ARG D 1 168 ? -55.16000 29.40700 -26.30600 1.000 33.31000 168 ARG D O 1
ATOM 8289 N N . ALA D 1 169 ? -57.25900 30.24400 -26.23800 1.000 35.30000 169 ALA D N 1
ATOM 8290 C CA . ALA D 1 169 ? -57.89300 28.96200 -26.46300 1.000 34.29000 169 ALA D CA 1
ATOM 8291 C C . ALA D 1 169 ? -59.24600 29.17600 -27.11800 1.000 35.43000 169 ALA D C 1
ATOM 8292 O O . ALA D 1 169 ? -59.84000 30.25700 -27.02900 1.000 37.45000 169 ALA D O 1
ATOM 8294 N N . PHE D 1 170 ? -59.74000 28.11400 -27.75700 1.000 38.87000 170 PHE D N 1
ATOM 8295 C CA . PHE D 1 170 ? -61.13300 28.07900 -28.19600 1.000 38.23000 170 PHE D CA 1
ATOM 8296 C C . PHE D 1 170 ? -62.00900 27.61500 -27.03900 1.000 36.89000 170 PHE D C 1
ATOM 8297 O O . PHE D 1 170 ? -61.82300 26.51300 -26.50900 1.000 40.23000 170 PHE D O 1
ATOM 8305 N N . ASP D 1 171 ? -62.96500 28.44600 -26.65500 1.000 40.73000 171 ASP D N 1
ATOM 8306 C CA . ASP D 1 171 ? -63.88100 28.14700 -25.55900 1.000 42.67000 171 ASP D CA 1
ATOM 8307 C C . ASP D 1 171 ? -65.10200 27.40700 -26.10500 1.000 44.59000 171 ASP D C 1
ATOM 8308 O O . ASP D 1 171 ? -65.86300 27.97700 -26.88600 1.000 41.84000 171 ASP D O 1
ATOM 8313 N N . ARG D 1 172 ? -65.31100 26.15600 -25.67700 1.000 44.41000 172 ARG D N 1
ATOM 8314 C CA . ARG D 1 172 ? -66.47200 25.41500 -26.17300 1.000 47.39000 172 ARG D CA 1
ATOM 8315 C C . ARG D 1 172 ? -67.78700 25.85200 -25.54400 1.000 50.71000 172 ARG D C 1
ATOM 8316 O O . ARG D 1 172 ? -68.84600 25.52800 -26.09300 1.000 50.01000 172 ARG D O 1
ATOM 8324 N N . LYS D 1 173 ? -67.75500 26.56800 -24.41400 1.000 44.80000 173 LYS D N 1
ATOM 8325 C CA . LYS D 1 173 ? -68.99900 27.04500 -23.81600 1.000 46.93000 173 LYS D CA 1
ATOM 8326 C C . LYS D 1 173 ? -69.68300 28.07100 -24.70800 1.000 50.18000 173 LYS D C 1
ATOM 8327 O O . LYS D 1 173 ? -70.87600 27.96000 -24.99000 1.000 51.51000 173 LYS D O 1
ATOM 8333 N N . HIS D 1 174 ? -68.95800 29.09200 -25.15100 1.000 49.21000 174 HIS D N 1
ATOM 8334 C CA . HIS D 1 174 ? -69.55500 30.08600 -26.02900 1.000 47.58000 174 HIS D CA 1
ATOM 8335 C C . HIS D 1 174 ? -69.03700 29.99900 -27.46000 1.000 47.85000 174 HIS D C 1
ATOM 8336 O O . HIS D 1 174 ? -69.37200 30.86000 -28.27800 1.000 45.01000 174 HIS D O 1
ATOM 8343 N N . ARG D 1 175 ? -68.22700 28.99100 -27.77400 1.000 45.65000 175 ARG D N 1
ATOM 8344 C CA . ARG D 1 175 ? -67.76700 28.71900 -29.13600 1.000 50.32000 175 ARG D CA 1
ATOM 8345 C C . ARG D 1 175 ? -67.09700 29.94400 -29.76000 1.000 49.01000 175 ARG D C 1
ATOM 8346 O O . ARG D 1 175 ? -67.51000 30.46400 -30.79500 1.000 47.27000 175 ARG D O 1
ATOM 8354 N N . GLU D 1 176 ? -66.03700 30.40000 -29.10700 1.000 45.73000 176 GLU D N 1
ATOM 8355 C CA . GLU D 1 176 ? -65.28700 31.55400 -29.57100 1.000 42.40000 176 GLU D CA 1
ATOM 8356 C C . GLU D 1 176 ? -63.88200 31.42600 -29.02000 1.000 42.61000 176 GLU D C 1
ATOM 8357 O O . GLU D 1 176 ? -63.67900 30.82300 -27.96100 1.000 44.80000 176 GLU D O 1
ATOM 8363 N N . PHE D 1 177 ? -62.91600 31.99400 -29.73600 1.000 42.35000 177 PHE D N 1
ATOM 8364 C CA . PHE D 1 177 ? -61.55500 32.09300 -29.21700 1.000 44.02000 177 PHE D CA 1
ATOM 8365 C C . PHE D 1 177 ? -61.48500 33.19700 -28.16700 1.000 40.56000 177 PHE D C 1
ATOM 8366 O O . PHE D 1 177 ? -62.14300 34.23200 -28.29000 1.000 40.25000 177 PHE D O 1
ATOM 8374 N N . ARG D 1 178 ? -60.64200 32.99300 -27.15900 1.000 38.71000 178 ARG D N 1
ATOM 8375 C CA . ARG D 1 178 ? -60.79000 33.78100 -25.93700 1.000 41.20000 178 ARG D CA 1
ATOM 8376 C C . ARG D 1 178 ? -59.54100 33.62200 -25.07800 1.000 42.67000 178 ARG D C 1
ATOM 8377 O O . ARG D 1 178 ? -58.76000 32.68600 -25.27300 1.000 40.63000 178 ARG D O 1
ATOM 8385 N N . ASP D 1 179 ? -59.35400 34.56000 -24.13600 1.000 37.35000 179 ASP D N 1
ATOM 8386 C CA . ASP D 1 179 ? -58.30300 34.48200 -23.12900 1.000 40.64000 179 ASP D CA 1
ATOM 8387 C C . ASP D 1 179 ? -58.86900 33.91600 -21.82800 1.000 39.12000 179 ASP D C 1
ATOM 8388 O O . ASP D 1 179 ? -59.93400 34.33400 -21.37600 1.000 39.61000 179 ASP D O 1
ATOM 8393 N N . PHE D 1 180 ? -58.11200 33.04700 -21.17400 1.000 35.90000 180 PHE D N 1
ATOM 8394 C CA . PHE D 1 180 ? -58.45500 32.58600 -19.83400 1.000 38.84000 180 PHE D CA 1
ATOM 8395 C C . PHE D 1 180 ? -57.27200 32.88800 -18.91200 1.000 41.09000 180 PHE D C 1
ATOM 8396 O O . PHE D 1 180 ? -56.16100 32.38600 -19.13500 1.000 42.61000 180 PHE D O 1
ATOM 8404 N N . VAL D 1 181 ? -57.50400 33.71200 -17.89000 1.000 38.77000 181 VAL D N 1
ATOM 8405 C CA . VAL D 1 181 ? -56.44100 34.05800 -16.94200 1.000 38.98000 181 VAL D CA 1
ATOM 8406 C C . VAL D 1 181 ? -56.06500 32.83800 -16.11100 1.000 39.12000 181 VAL D C 1
ATOM 8407 O O . VAL D 1 181 ? -56.92300 32.20500 -15.48200 1.000 40.27000 181 VAL D O 1
ATOM 8411 N N . LEU D 1 182 ? -54.77400 32.49600 -16.10900 1.000 39.20000 182 LEU D N 1
ATOM 8412 C CA . LEU D 1 182 ? -54.32000 31.25400 -15.47500 1.000 37.91000 182 LEU D CA 1
ATOM 8413 C C . LEU D 1 182 ? -54.52700 31.23600 -13.95700 1.000 42.49000 182 LEU D C 1
ATOM 8414 O O . LEU D 1 182 ? -54.70100 30.15500 -13.37300 1.000 39.91000 182 LEU D O 1
ATOM 8419 N N . THR D 1 183 ? -54.45400 32.39600 -13.28800 1.000 35.75000 183 THR D N 1
ATOM 8420 C CA . THR D 1 183 ? -54.65900 32.40900 -11.84800 1.000 35.74000 183 THR D CA 1
ATOM 8421 C C . THR D 1 183 ? -56.12800 32.24000 -11.46200 1.000 44.21000 183 THR D C 1
ATOM 8422 O O . THR D 1 183 ? -56.42400 32.09600 -10.26600 1.000 46.15000 183 THR D O 1
ATOM 8426 N N . ARG D 1 184 ? -57.04100 32.21800 -12.43700 1.000 42.58000 184 ARG D N 1
ATOM 8427 C CA . ARG D 1 184 ? -58.45300 31.90700 -12.22600 1.000 39.16000 184 ARG D CA 1
ATOM 8428 C C . ARG D 1 184 ? -58.85600 30.52100 -12.71600 1.000 42.92000 184 ARG D C 1
ATOM 8429 O O . ARG D 1 184 ? -60.04700 30.18900 -12.69200 1.000 42.92000 184 ARG D O 1
ATOM 8437 N N . ILE D 1 185 ? -57.90700 29.71300 -13.16900 1.000 41.60000 185 ILE D N 1
ATOM 8438 C CA . ILE D 1 185 ? -58.15800 28.33100 -13.54800 1.000 39.95000 185 ILE D CA 1
ATOM 8439 C C . ILE D 1 185 ? -57.81100 27.46000 -12.35700 1.000 48.67000 185 ILE D C 1
ATOM 8440 O O . ILE D 1 185 ? -56.69200 27.52900 -11.83400 1.000 49.61000 185 ILE D O 1
ATOM 8445 N N . SER D 1 186 ? -58.77400 26.66900 -11.89200 1.000 54.49000 186 SER D N 1
ATOM 8446 C CA . SER D 1 186 ? -58.58700 25.93200 -10.64200 1.000 58.14000 186 SER D CA 1
ATOM 8447 C C . SER D 1 186 ? -58.38000 24.43800 -10.82400 1.000 63.95000 186 SER D C 1
ATOM 8448 O O . SER D 1 186 ? -57.68400 23.82600 -10.00800 1.000 69.93000 186 SER D O 1
ATOM 8451 N N . GLU D 1 187 ? -58.97800 23.82600 -11.84600 1.000 57.23000 187 GLU D N 1
ATOM 8452 C CA . GLU D 1 187 ? -58.76100 22.41700 -12.12100 1.000 54.92000 187 GLU D CA 1
ATOM 8453 C C . GLU D 1 187 ? -58.52100 22.33600 -13.61100 1.000 60.66000 187 GLU D C 1
ATOM 8454 O O . GLU D 1 187 ? -59.10500 23.12500 -14.35900 1.000 63.84000 187 GLU D O 1
ATOM 8460 N N . VAL D 1 188 ? -57.62700 21.43700 -14.03400 1.000 48.54000 188 VAL D N 1
ATOM 8461 C CA . VAL D 1 188 ? -57.36700 21.17100 -15.44700 1.000 49.03000 188 VAL D CA 1
ATOM 8462 C C . VAL D 1 188 ? -57.38900 19.66200 -15.63200 1.000 50.30000 188 VAL D C 1
ATOM 8463 O O . VAL D 1 188 ? -56.67200 18.94500 -14.93500 1.000 50.23000 188 VAL D O 1
ATOM 8467 N N . GLU D 1 189 ? -58.16900 19.18300 -16.59600 1.000 48.67000 189 GLU D N 1
ATOM 8468 C CA . GLU D 1 189 ? -58.26700 17.75400 -16.86000 1.000 51.64000 189 GLU D CA 1
ATOM 8469 C C . GLU D 1 189 ? -58.05900 17.51900 -18.34600 1.000 49.76000 189 GLU D C 1
ATOM 8470 O O . GLU D 1 189 ? -58.80200 18.05600 -19.17100 1.000 53.02000 189 GLU D O 1
ATOM 8476 N N . LEU D 1 190 ? -57.01800 16.76300 -18.68000 1.000 45.98000 190 LEU D N 1
ATOM 8477 C CA . LEU D 1 190 ? -56.75800 16.40700 -20.06400 1.000 50.48000 190 LEU D CA 1
ATOM 8478 C C . LEU D 1 190 ? -57.85000 15.46600 -20.56400 1.000 56.87000 190 LEU D C 1
ATOM 8479 O O . LEU D 1 190 ? -58.15800 14.45900 -19.91800 1.000 57.04000 190 LEU D O 1
ATOM 8484 N N . LEU D 1 191 ? -58.44700 15.78900 -21.70900 1.000 57.47000 191 LEU D N 1
ATOM 8485 C CA . LEU D 1 191 ? -59.53700 14.98300 -22.24100 1.000 54.92000 191 LEU D CA 1
ATOM 8486 C C . LEU D 1 191 ? -59.11900 14.28700 -23.52300 1.000 60.70000 191 LEU D C 1
ATOM 8487 O O . LEU D 1 191 ? -58.17000 14.68400 -24.20700 1.000 59.46000 191 LEU D O 1
ATOM 8492 N N . GLU D 1 192 ? -59.88000 13.25900 -23.86500 1.000 66.20000 192 GLU D N 1
ATOM 8493 C CA . GLU D 1 192 ? -59.68400 12.55500 -25.11500 1.000 65.69000 192 GLU D CA 1
ATOM 8494 C C . GLU D 1 192 ? -60.62000 13.02100 -26.21700 1.000 56.42000 192 GLU D C 1
ATOM 8495 O O . GLU D 1 192 ? -60.46000 12.57400 -27.35500 1.000 60.36000 192 GLU D O 1
ATOM 8501 N N . ASP D 1 193 ? -61.55700 13.93400 -25.92900 1.000 56.72000 193 ASP D N 1
ATOM 8502 C CA . ASP D 1 193 ? -62.44200 14.41900 -26.98400 1.000 60.00000 193 ASP D CA 1
ATOM 8503 C C . ASP D 1 193 ? -61.60000 14.91500 -28.15100 1.000 59.93000 193 ASP D C 1
ATOM 8504 O O . ASP D 1 193 ? -60.48800 15.41300 -27.96800 1.000 63.96000 193 ASP D O 1
ATOM 8509 N N . LYS D 1 194 ? -62.08900 14.71900 -29.36600 1.000 57.81000 194 LYS D N 1
ATOM 8510 C CA . LYS D 1 194 ? -61.29800 15.08500 -30.53100 1.000 57.84000 194 LYS D CA 1
ATOM 8511 C C . LYS D 1 194 ? -61.43200 16.57500 -30.80500 1.000 56.75000 194 LYS D C 1
ATOM 8512 O O . LYS D 1 194 ? -62.49600 17.16400 -30.61700 1.000 50.93000 194 LYS D O 1
ATOM 8518 N N . VAL D 1 195 ? -60.34700 17.18000 -31.25700 1.000 56.30000 195 VAL D N 1
ATOM 8519 C CA . VAL D 1 195 ? -60.36700 18.58100 -31.65000 1.000 52.97000 195 VAL D CA 1
ATOM 8520 C C . VAL D 1 195 ? -60.90700 18.67800 -33.07200 1.000 52.05000 195 VAL D C 1
ATOM 8521 O O . VAL D 1 195 ? -60.51000 17.91000 -33.95400 1.000 56.71000 195 VAL D O 1
ATOM 8525 N N . ASN D 1 196 ? -61.83000 19.62600 -33.29100 1.000 47.99000 196 ASN D N 1
ATOM 8526 C CA . ASN D 1 196 ? -62.33700 19.88800 -34.66600 1.000 51.97000 196 ASN D CA 1
ATOM 8527 C C . ASN D 1 196 ? -61.28700 20.74500 -35.37500 1.000 49.74000 196 ASN D C 1
ATOM 8528 O O . ASN D 1 196 ? -61.11600 21.91500 -34.97900 1.000 49.08000 196 ASN D O 1
ATOM 8533 N N . ASP D 1 197 ? -60.61600 20.18600 -36.38300 1.000 57.09000 197 ASP D N 1
ATOM 8534 C CA . ASP D 1 197 ? -59.51300 20.91500 -37.06200 1.000 55.20000 197 ASP D CA 1
ATOM 8535 C C . ASP D 1 197 ? -60.06100 22.03600 -37.95200 1.000 51.62000 197 ASP D C 1
ATOM 8536 O O . ASP D 1 197 ? -59.23200 22.71400 -38.58900 1.000 55.46000 197 ASP D O 1
ATOM 8541 N N . GLU D 1 198 ? -61.38600 22.21800 -38.01600 1.000 51.29000 198 GLU D N 1
ATOM 8542 C CA . GLU D 1 198 ? -61.92300 23.21600 -38.92200 1.000 50.62000 198 GLU D CA 1
ATOM 8543 C C . GLU D 1 198 ? -62.50000 24.42600 -38.21000 1.000 51.69000 198 GLU D C 1
ATOM 8544 O O . GLU D 1 198 ? -62.87300 25.39300 -38.88100 1.000 54.84000 198 GLU D O 1
ATOM 8550 N N . VAL D 1 199 ? -62.58600 24.41500 -36.87900 1.000 51.51000 199 VAL D N 1
ATOM 8551 C CA . VAL D 1 199 ? -63.17100 25.56700 -36.19500 1.000 51.69000 199 VAL D CA 1
ATOM 8552 C C . VAL D 1 199 ? -62.32900 25.96000 -34.98300 1.000 48.51000 199 VAL D C 1
ATOM 8553 O O . VAL D 1 199 ? -62.22100 27.14800 -34.66100 1.000 43.91000 199 VAL D O 1
ATOM 8557 N N . GLU D 1 200 ? -61.70900 24.98400 -34.31800 1.000 46.20000 200 GLU D N 1
ATOM 8558 C CA . GLU D 1 200 ? -61.21700 25.17800 -32.96000 1.000 46.61000 200 GLU D CA 1
ATOM 8559 C C . GLU D 1 200 ? -59.70700 25.37700 -32.86400 1.000 49.86000 200 GLU D C 1
ATOM 8560 O O . GLU D 1 200 ? -59.22400 25.73700 -31.78500 1.000 46.34000 200 GLU D O 1
ATOM 8566 N N . THR D 1 201 ? -58.96000 25.17300 -33.95100 1.000 46.28000 201 THR D N 1
ATOM 8567 C CA . THR D 1 201 ? -57.50800 25.24700 -33.92800 1.000 42.19000 201 THR D CA 1
ATOM 8568 C C . THR D 1 201 ? -57.02800 26.66300 -34.23000 1.000 40.78000 201 THR D C 1
ATOM 8569 O O . THR D 1 201 ? -57.79500 27.54300 -34.61300 1.000 38.66000 201 THR D O 1
ATOM 8573 N N . LEU D 1 202 ? -55.71800 26.85700 -34.06700 1.000 45.87000 202 LEU D N 1
ATOM 8574 C CA . LEU D 1 202 ? -55.13500 28.20000 -34.08000 1.000 44.10000 202 LEU D CA 1
ATOM 8575 C C . LEU D 1 202 ? -55.41200 28.92500 -35.38700 1.000 39.24000 202 LEU D C 1
ATOM 8576 O O . LEU D 1 202 ? -55.71100 30.12300 -35.38700 1.000 43.68000 202 LEU D O 1
ATOM 8581 N N . GLN D 1 203 ? -55.38000 28.20600 -36.50800 1.000 42.48000 203 GLN D N 1
ATOM 8582 C CA . GLN D 1 203 ? -55.51300 28.86400 -37.80000 1.000 41.77000 203 GLN D CA 1
ATOM 8583 C C . GLN D 1 203 ? -56.82400 29.62700 -37.94800 1.000 41.54000 203 GLN D C 1
ATOM 8584 O O . GLN D 1 203 ? -56.87400 30.57900 -38.73900 1.000 42.33000 203 GLN D O 1
ATOM 8590 N N . TRP D 1 204 ? -57.86400 29.28700 -37.17300 1.000 39.51000 204 TRP D N 1
ATOM 8591 C CA . TRP D 1 204 ? -59.15800 29.96800 -37.26300 1.000 41.28000 204 TRP D CA 1
ATOM 8592 C C . TRP D 1 204 ? -59.27900 31.15800 -36.31400 1.000 40.87000 204 TRP D C 1
ATOM 8593 O O . TRP D 1 204 ? -60.29200 31.86800 -36.35100 1.000 39.13000 204 TRP D O 1
ATOM 8604 N N . ASP D 1 205 ? -58.27100 31.41700 -35.48200 1.000 40.53000 205 ASP D N 1
ATOM 8605 C CA . ASP D 1 205 ? -58.35700 32.49100 -34.47700 1.000 39.10000 205 ASP D CA 1
ATOM 8606 C C . ASP D 1 205 ? -58.02300 33.82300 -35.15700 1.000 38.79000 205 ASP D C 1
ATOM 8607 O O . ASP D 1 205 ? -56.86200 34.22300 -35.27500 1.000 39.69000 205 ASP D O 1
ATOM 8612 N N . LYS D 1 206 ? -59.05600 34.53300 -35.59300 1.000 36.91000 206 LYS D N 1
ATOM 8613 C CA . LYS D 1 206 ? -58.85400 35.72000 -36.41300 1.000 39.26000 206 LYS D CA 1
ATOM 8614 C C . LYS D 1 206 ? -58.13100 36.83700 -35.65700 1.000 39.72000 206 LYS D C 1
ATOM 8615 O O . LYS D 1 206 ? -57.18900 37.44200 -36.18500 1.000 38.30000 206 LYS D O 1
ATOM 8621 N N . GLN D 1 207 ? -58.55900 37.13700 -34.42400 1.000 39.02000 207 GLN D N 1
ATOM 8622 C CA . GLN D 1 207 ? -57.93100 38.22000 -33.66700 1.000 38.36000 207 GLN D CA 1
ATOM 8623 C C . GLN D 1 207 ? -56.48700 37.89300 -33.30800 1.000 37.42000 207 GLN D C 1
ATOM 8624 O O . GLN D 1 207 ? -55.65000 38.80100 -33.22800 1.000 35.05000 207 GLN D O 1
ATOM 8630 N N . TRP D 1 208 ? -56.17400 36.60000 -33.16100 1.000 35.04000 208 TRP D N 1
ATOM 8631 C CA . TRP D 1 208 ? -54.81000 36.14900 -32.90600 1.000 32.43000 208 TRP D CA 1
ATOM 8632 C C . TRP D 1 208 ? -53.91500 36.30400 -34.13500 1.000 40.97000 208 TRP D C 1
ATOM 8633 O O . TRP D 1 208 ? -52.74400 36.70300 -34.02200 1.000 37.89000 208 TRP D O 1
ATOM 8644 N N . ASN D 1 209 ? -54.43300 35.95300 -35.31200 1.000 36.86000 209 ASN D N 1
ATOM 8645 C CA . ASN D 1 209 ? -53.63300 35.91100 -36.52000 1.000 37.24000 209 ASN D CA 1
ATOM 8646 C C . ASN D 1 209 ? -53.54800 37.25500 -37.19900 1.000 37.47000 209 ASN D C 1
ATOM 8647 O O . ASN D 1 209 ? -52.66100 37.45000 -38.03500 1.000 39.31000 209 ASN D O 1
ATOM 8652 N N . ARG D 1 210 ? -54.44500 38.17800 -36.85800 1.000 36.84000 210 ARG D N 1
ATOM 8653 C CA . ARG D 1 210 ? -54.40800 39.52800 -37.39700 1.000 34.72000 210 ARG D CA 1
ATOM 8654 C C . ARG D 1 210 ? -53.30300 40.32000 -36.71600 1.000 40.03000 210 ARG D C 1
ATOM 8655 O O . ARG D 1 210 ? -53.34100 40.49500 -35.49300 1.000 36.32000 210 ARG D O 1
ATOM 8663 N N . ILE D 1 211 ? -52.33500 40.80100 -37.49700 1.000 36.91000 211 ILE D N 1
ATOM 8664 C CA . ILE D 1 211 ? -51.22200 41.58700 -36.98100 1.000 38.62000 211 ILE D CA 1
ATOM 8665 C C . ILE D 1 211 ? -51.54300 43.05100 -37.18800 1.000 38.62000 211 ILE D C 1
ATOM 8666 O O . ILE D 1 211 ? -51.81700 43.48400 -38.31400 1.000 38.45000 211 ILE D O 1
ATOM 8671 N N . VAL D 1 212 ? -51.50800 43.81100 -36.09700 1.000 36.85000 212 VAL D N 1
ATOM 8672 C CA . VAL D 1 212 ? -51.76500 45.24300 -36.12600 1.000 36.40000 212 VAL D CA 1
ATOM 8673 C C . VAL D 1 212 ? -50.42300 45.95900 -36.15400 1.000 38.21000 212 VAL D C 1
ATOM 8674 O O . VAL D 1 212 ? -49.53200 45.65100 -35.35100 1.000 39.06000 212 VAL D O 1
ATOM 8678 N N . GLU D 1 213 ? -50.27800 46.91900 -37.07200 1.000 38.04000 213 GLU D N 1
ATOM 8679 C CA . GLU D 1 213 ? -49.01300 47.61500 -37.29500 1.000 41.20000 213 GLU D CA 1
ATOM 8680 C C . GLU D 1 213 ? -49.18700 49.01500 -36.73700 1.000 43.04000 213 GLU D C 1
ATOM 8681 O O . GLU D 1 213 ? -49.82500 49.87200 -37.36100 1.000 40.31000 213 GLU D O 1
ATOM 8687 N N . LEU D 1 214 ? -48.63700 49.21500 -35.53700 1.000 44.60000 214 LEU D N 1
ATOM 8688 C CA . LEU D 1 214 ? -48.77000 50.45200 -34.78800 1.000 40.98000 214 LEU D CA 1
ATOM 8689 C C . LEU D 1 214 ? -47.59800 51.37700 -35.07400 1.000 44.37000 214 LEU D C 1
ATOM 8690 O O . LEU D 1 214 ? -46.45000 50.93400 -35.20800 1.000 42.56000 214 LEU D O 1
ATOM 8695 N N . GLU D 1 215 ? -47.89100 52.66600 -35.13900 1.000 44.88000 215 GLU D N 1
ATOM 8696 C CA . GLU D 1 215 ? -46.87300 53.68900 -35.30800 1.000 46.11000 215 GLU D CA 1
ATOM 8697 C C . GLU D 1 215 ? -46.86300 54.52400 -34.02500 1.000 45.55000 215 GLU D C 1
ATOM 8698 O O . GLU D 1 215 ? -47.80700 55.27400 -33.75500 1.000 45.36000 215 GLU D O 1
ATOM 8704 N N . LEU D 1 216 ? -45.81500 54.36800 -33.21800 1.000 43.33000 216 LEU D N 1
ATOM 8705 C CA . LEU D 1 216 ? -45.69200 55.08800 -31.95300 1.000 43.80000 216 LEU D CA 1
ATOM 8706 C C . LEU D 1 216 ? -44.79200 56.30100 -32.14400 1.000 46.21000 216 LEU D C 1
ATOM 8707 O O . LEU D 1 216 ? -43.75500 56.21700 -32.80800 1.000 47.35000 216 LEU D O 1
ATOM 8712 N N . ILE D 1 217 ? -45.19700 57.43700 -31.58400 1.000 42.65000 217 ILE D N 1
ATOM 8713 C CA . ILE D 1 217 ? -44.40500 58.65800 -31.72200 1.000 40.44000 217 ILE D CA 1
ATOM 8714 C C . ILE D 1 217 ? -44.27600 59.30000 -30.35000 1.000 44.94000 217 ILE D C 1
ATOM 8715 O O . ILE D 1 217 ? -45.11900 59.07800 -29.46800 1.000 42.10000 217 ILE D O 1
ATOM 8720 N N . PRO D 1 218 ? -43.25400 60.13500 -30.14900 1.000 44.69000 218 PRO D N 1
ATOM 8721 C CA . PRO D 1 218 ? -43.19500 60.91400 -28.91200 1.000 41.92000 218 PRO D CA 1
ATOM 8722 C C . PRO D 1 218 ? -44.45400 61.74100 -28.78700 1.000 43.12000 218 PRO D C 1
ATOM 8723 O O . PRO D 1 218 ? -44.95400 62.27600 -29.77500 1.000 41.50000 218 PRO D O 1
ATOM 8727 N N . HIS D 1 219 ? -44.97600 61.82300 -27.57000 1.000 44.18000 219 HIS D N 1
ATOM 8728 C CA . HIS D 1 219 ? -46.24200 62.50700 -27.37200 1.000 43.47000 219 HIS D CA 1
ATOM 8729 C C . HIS D 1 219 ? -46.10400 63.97700 -27.75400 1.000 47.23000 219 HIS D C 1
ATOM 8730 O O . HIS D 1 219 ? -45.09700 64.61100 -27.42600 1.000 43.70000 219 HIS D O 1
ATOM 8737 N N . PRO D 1 220 ? -47.08400 64.54000 -28.46200 1.000 46.81000 220 PRO D N 1
ATOM 8738 C CA . PRO D 1 220 ? -46.92400 65.90400 -28.98000 1.000 46.35000 220 PRO D CA 1
ATOM 8739 C C . PRO D 1 220 ? -46.84600 66.97400 -27.90600 1.000 48.35000 220 PRO D C 1
ATOM 8740 O O . PRO D 1 220 ? -46.31300 68.05000 -28.18300 1.000 55.48000 220 PRO D O 1
ATOM 8744 N N . LYS D 1 221 ? -47.36500 66.74100 -26.70800 1.000 43.05000 221 LYS D N 1
ATOM 8745 C CA . LYS D 1 221 ? -47.28800 67.76500 -25.67300 1.000 53.54000 221 LYS D CA 1
ATOM 8746 C C . LYS D 1 221 ? -45.92500 67.83800 -24.98000 1.000 50.89000 221 LYS D C 1
ATOM 8747 O O . LYS D 1 221 ? -45.71600 68.72300 -24.14200 1.000 50.10000 221 LYS D O 1
ATOM 8753 N N . LEU D 1 222 ? -44.98500 66.96200 -25.31000 1.000 49.85000 222 LEU D N 1
ATOM 8754 C CA . LEU D 1 222 ? -43.73200 66.91900 -24.57500 1.000 46.12000 222 LEU D CA 1
ATOM 8755 C C . LEU D 1 222 ? -42.82900 68.07800 -24.98600 1.000 50.99000 222 LEU D C 1
ATOM 8756 O O . LEU D 1 222 ? -42.69800 68.40300 -26.17700 1.000 47.80000 222 LEU D O 1
ATOM 8761 N N . ALA D 1 223 ? -42.20400 68.70800 -23.98800 1.000 44.36000 223 ALA D N 1
ATOM 8762 C CA . ALA D 1 223 ? -41.21300 69.73000 -24.30100 1.000 41.86000 223 ALA D CA 1
ATOM 8763 C C . ALA D 1 223 ? -39.94300 69.11100 -24.85500 1.000 41.03000 223 ALA D C 1
ATOM 8764 O O . ALA D 1 223 ? -39.24800 69.73900 -25.65200 1.000 45.42000 223 ALA D O 1
ATOM 8766 N N . HIS D 1 224 ? -39.63400 67.87800 -24.48700 1.000 39.30000 224 HIS D N 1
ATOM 8767 C CA . HIS D 1 224 ? -38.40300 67.22900 -24.92800 1.000 43.90000 224 HIS D CA 1
ATOM 8768 C C . HIS D 1 224 ? -38.66900 65.86600 -25.55600 1.000 42.11000 224 HIS D C 1
ATOM 8769 O O . HIS D 1 224 ? -38.23400 64.83200 -25.03500 1.000 40.52000 224 HIS D O 1
ATOM 8776 N N . PRO D 1 225 ? -39.28300 65.83900 -26.73900 1.000 44.76000 225 PRO D N 1
ATOM 8777 C CA . PRO D 1 225 ? -39.51300 64.54900 -27.41100 1.000 41.13000 225 PRO D CA 1
ATOM 8778 C C . PRO D 1 225 ? -38.23300 63.78800 -27.69900 1.000 42.97000 225 PRO D C 1
ATOM 8779 O O . PRO D 1 225 ? -38.27800 62.56000 -27.83700 1.000 40.97000 225 PRO D O 1
ATOM 8783 N N . GLU D 1 226 ? -37.08400 64.47300 -27.74600 1.000 41.65000 226 GLU D N 1
ATOM 8784 C CA . GLU D 1 226 ? -35.82300 63.79100 -28.01700 1.000 40.76000 226 GLU D CA 1
ATOM 8785 C C . GLU D 1 226 ? -35.48200 62.77800 -26.94100 1.000 39.23000 226 GLU D C 1
ATOM 8786 O O . GLU D 1 226 ? -34.78500 61.79900 -27.22600 1.000 43.29000 226 GLU D O 1
ATOM 8792 N N . ALA D 1 227 ? -35.97900 62.96600 -25.71200 1.000 38.26000 227 ALA D N 1
ATOM 8793 C CA . ALA D 1 227 ? -35.76000 61.95100 -24.68100 1.000 36.83000 227 ALA D CA 1
ATOM 8794 C C . ALA D 1 227 ? -36.49900 60.65700 -25.01200 1.000 37.51000 227 ALA D C 1
ATOM 8795 O O . ALA D 1 227 ? -36.02000 59.56400 -24.68900 1.000 37.72000 227 ALA D O 1
ATOM 8797 N N . VAL D 1 228 ? -37.69400 60.77000 -25.60600 1.000 37.79000 228 VAL D N 1
ATOM 8798 C CA . VAL D 1 228 ? -38.45700 59.59400 -25.99500 1.000 37.36000 228 VAL D CA 1
ATOM 8799 C C . VAL D 1 228 ? -37.84100 58.93800 -27.21700 1.000 37.85000 228 VAL D C 1
ATOM 8800 O O . VAL D 1 228 ? -37.76400 57.70400 -27.29700 1.000 37.68000 228 VAL D O 1
ATOM 8804 N N . LEU D 1 229 ? -37.31300 59.74400 -28.14400 1.000 39.54000 229 LEU D N 1
ATOM 8805 C CA . LEU D 1 229 ? -36.64700 59.18000 -29.32100 1.000 41.44000 229 LEU D CA 1
ATOM 8806 C C . LEU D 1 229 ? -35.52500 58.23500 -28.92200 1.000 39.28000 229 LEU D C 1
ATOM 8807 O O . LEU D 1 229 ? -35.43600 57.12100 -29.44100 1.000 42.69000 229 LEU D O 1
ATOM 8812 N N . ILE D 1 230 ? -34.67600 58.63800 -27.97100 1.000 38.61000 230 ILE D N 1
ATOM 8813 C CA . ILE D 1 230 ? -33.59300 57.75100 -27.55100 1.000 34.66000 230 ILE D CA 1
ATOM 8814 C C . ILE D 1 230 ? -34.13300 56.61000 -26.68800 1.000 40.43000 230 ILE D C 1
ATOM 8815 O O . ILE D 1 230 ? -33.65900 55.47500 -26.78700 1.000 39.63000 230 ILE D O 1
ATOM 8820 N N . ASP D 1 231 ? -35.12500 56.89600 -25.82900 1.000 36.60000 231 ASP D N 1
ATOM 8821 C CA . ASP D 1 231 ? -35.66300 55.89900 -24.89800 1.000 37.57000 231 ASP D CA 1
ATOM 8822 C C . ASP D 1 231 ? -36.10400 54.64200 -25.64000 1.000 39.50000 231 ASP D C 1
ATOM 8823 O O . ASP D 1 231 ? -35.72900 53.52400 -25.27900 1.000 40.82000 231 ASP D O 1
ATOM 8828 N N . TYR D 1 232 ? -36.88000 54.81800 -26.70800 1.000 39.10000 232 TYR D N 1
ATOM 8829 C CA . TYR D 1 232 ? -37.47900 53.71800 -27.44400 1.000 39.77000 232 TYR D CA 1
ATOM 8830 C C . TYR D 1 232 ? -36.73100 53.42900 -28.73900 1.000 37.21000 232 TYR D C 1
ATOM 8831 O O . TYR D 1 232 ? -37.21700 52.66500 -29.58100 1.000 42.41000 232 TYR D O 1
ATOM 8840 N N . ALA D 1 233 ? -35.52500 53.97300 -28.87800 1.000 37.44000 233 ALA D N 1
ATOM 8841 C CA . ALA D 1 233 ? -34.66600 53.71000 -30.03100 1.000 38.76000 233 ALA D CA 1
ATOM 8842 C C . ALA D 1 233 ? -35.42100 53.93800 -31.33400 1.000 39.97000 233 ALA D C 1
ATOM 8843 O O . ALA D 1 233 ? -35.42800 53.10200 -32.22900 1.000 43.65000 233 ALA D O 1
ATOM 8845 N N . MET D 1 234 ? -36.05300 55.10000 -31.43900 1.000 43.79000 234 MET D N 1
ATOM 8846 C CA . MET D 1 234 ? -36.89300 55.41700 -32.58000 1.000 45.11000 234 MET D CA 1
ATOM 8847 C C . MET D 1 234 ? -36.02100 55.82700 -33.76500 1.000 47.54000 234 MET D C 1
ATOM 8848 O O . MET D 1 234 ? -34.82100 56.07100 -33.63100 1.000 47.77000 234 MET D O 1
ATOM 8853 N N . GLU D 1 235 ? -36.62600 55.82300 -34.94600 1.000 50.21000 235 GLU D N 1
ATOM 8854 C CA . GLU D 1 235 ? -35.97600 56.29900 -36.16200 1.000 54.98000 235 GLU D CA 1
ATOM 8855 C C . GLU D 1 235 ? -37.01200 57.05300 -36.97100 1.000 51.19000 235 GLU D C 1
ATOM 8856 O O . GLU D 1 235 ? -38.15600 56.60400 -37.08500 1.000 48.23000 235 GLU D O 1
ATOM 8862 N N . ASN D 1 236 ? -36.61400 58.19400 -37.53100 1.000 52.31000 236 ASN D N 1
ATOM 8863 C CA . ASN D 1 236 ? -37.56000 59.05500 -38.23600 1.000 56.13000 236 ASN D CA 1
ATOM 8864 C C . ASN D 1 236 ? -38.74200 59.39600 -37.34300 1.000 53.50000 236 ASN D C 1
ATOM 8865 O O . ASN D 1 236 ? -39.89600 59.39000 -37.77400 1.000 56.60000 236 ASN D O 1
ATOM 8870 N N . ASN D 1 237 ? -38.44500 59.64400 -36.06700 1.000 50.31000 237 ASN D N 1
ATOM 8871 C CA . ASN D 1 237 ? -39.41400 60.09600 -35.07300 1.000 48.10000 237 ASN D CA 1
ATOM 8872 C C . ASN D 1 237 ? -40.51200 59.09600 -34.80200 1.000 43.09000 237 ASN D C 1
ATOM 8873 O O . ASN D 1 237 ? -41.60800 59.49300 -34.41600 1.000 45.72000 237 ASN D O 1
ATOM 8878 N N . ARG D 1 238 ? -40.28200 57.80700 -35.03400 1.000 47.54000 238 ARG D N 1
ATOM 8879 C CA . ARG D 1 238 ? -41.35300 56.85800 -34.77500 1.000 46.23000 238 ARG D CA 1
ATOM 8880 C C . ARG D 1 238 ? -40.78600 55.49700 -34.42200 1.000 41.93000 238 ARG D C 1
ATOM 8881 O O . ARG D 1 238 ? -39.63100 55.17600 -34.71400 1.000 41.65000 238 ARG D O 1
ATOM 8889 N N . LEU D 1 239 ? -41.62700 54.71300 -33.75400 1.000 41.36000 239 LEU D N 1
ATOM 8890 C CA . LEU D 1 239 ? -41.37000 53.31400 -33.47000 1.000 42.59000 239 LEU D CA 1
ATOM 8891 C C . LEU D 1 239 ? -42.48800 52.50500 -34.09900 1.000 45.68000 239 LEU D C 1
ATOM 8892 O O . LEU D 1 239 ? -43.66700 52.76600 -33.82900 1.000 45.74000 239 LEU D O 1
ATOM 8897 N N . ARG D 1 240 ? -42.12800 51.57200 -34.97800 1.000 42.49000 240 ARG D N 1
ATOM 8898 C CA . ARG D 1 240 ? -43.10200 50.64600 -35.53600 1.000 43.72000 240 ARG D CA 1
ATOM 8899 C C . ARG D 1 240 ? -43.12500 49.38100 -34.69700 1.000 41.26000 240 ARG D C 1
ATOM 8900 O O . ARG D 1 240 ? -42.08900 48.75100 -34.48100 1.000 45.37000 240 ARG D O 1
ATOM 8908 N N . VAL D 1 241 ? -44.30100 49.01900 -34.21700 1.000 38.06000 241 VAL D N 1
ATOM 8909 C CA . VAL D 1 241 ? -44.49000 47.82000 -33.41000 1.000 40.81000 241 VAL D CA 1
ATOM 8910 C C . VAL D 1 241 ? -45.58800 46.99700 -34.06700 1.000 40.80000 241 VAL D C 1
ATOM 8911 O O . VAL D 1 241 ? -46.65400 47.53000 -34.37700 1.000 45.40000 241 VAL D O 1
ATOM 8915 N N . GLU D 1 242 ? -45.34200 45.71300 -34.26600 1.000 42.51000 242 GLU D N 1
ATOM 8916 C CA . GLU D 1 242 ? -46.33100 44.80600 -34.83300 1.000 42.64000 242 GLU D CA 1
ATOM 8917 C C . GLU D 1 242 ? -46.79000 43.87000 -33.72600 1.000 42.14000 242 GLU D C 1
ATOM 8918 O O . GLU D 1 242 ? -45.97100 43.14700 -33.15700 1.000 45.20000 242 GLU D O 1
ATOM 8924 N N . ILE D 1 243 ? -48.09300 43.87600 -33.42500 1.000 41.93000 243 ILE D N 1
ATOM 8925 C CA . ILE D 1 243 ? -48.63500 43.05500 -32.34800 1.000 40.43000 243 ILE D CA 1
ATOM 8926 C C . ILE D 1 243 ? -49.92300 42.36800 -32.79300 1.000 37.65000 243 ILE D C 1
ATOM 8927 O O . ILE D 1 243 ? -50.68700 42.88900 -33.61500 1.000 38.24000 243 ILE D O 1
ATOM 8932 N N . ARG D 1 244 ? -50.18300 41.20400 -32.20500 1.000 35.43000 244 ARG D N 1
ATOM 8933 C CA . ARG D 1 244 ? -51.44000 40.52300 -32.45400 1.000 35.53000 244 ARG D CA 1
ATOM 8934 C C . ARG D 1 244 ? -52.60200 41.39000 -31.99000 1.000 39.90000 244 ARG D C 1
ATOM 8935 O O . ARG D 1 244 ? -52.54700 42.02100 -30.92500 1.000 40.65000 244 ARG D O 1
ATOM 8943 N N . ALA D 1 245 ? -53.66400 41.42300 -32.80100 1.000 34.46000 245 ALA D N 1
ATOM 8944 C CA . ALA D 1 245 ? -54.85100 42.17400 -32.40700 1.000 38.44000 245 ALA D CA 1
ATOM 8945 C C . ALA D 1 245 ? -55.35000 41.70500 -31.05100 1.000 33.53000 245 ALA D C 1
ATOM 8946 O O . ALA D 1 245 ? -55.83800 42.50700 -30.25300 1.000 36.27000 245 ALA D O 1
ATOM 8948 N N . ALA D 1 246 ? -55.22600 40.40700 -30.77600 1.000 35.25000 246 ALA D N 1
ATOM 8949 C CA . ALA D 1 246 ? -55.62500 39.84500 -29.48800 1.000 39.28000 246 ALA D CA 1
ATOM 8950 C C . ALA D 1 246 ? -54.84200 40.41900 -28.30500 1.000 43.23000 246 ALA D C 1
ATOM 8951 O O . ALA D 1 246 ? -55.29300 40.26800 -27.16400 1.000 48.05000 246 ALA D O 1
ATOM 8953 N N . PHE D 1 247 ? -53.68100 41.05900 -28.54200 1.000 38.82000 247 PHE D N 1
ATOM 8954 C CA . PHE D 1 247 ? -52.88300 41.69200 -27.48200 1.000 40.94000 247 PHE D CA 1
ATOM 8955 C C . PHE D 1 247 ? -53.08300 43.20400 -27.37300 1.000 44.55000 247 PHE D C 1
ATOM 8956 O O . PHE D 1 247 ? -52.69200 43.79100 -26.34800 1.000 44.62000 247 PHE D O 1
ATOM 8964 N N . ALA D 1 248 ? -53.68000 43.84000 -28.39100 1.000 37.02000 248 ALA D N 1
ATOM 8965 C CA . ALA D 1 248 ? -53.56000 45.28700 -28.55600 1.000 42.15000 248 ALA D CA 1
ATOM 8966 C C . ALA D 1 248 ? -54.07200 46.04800 -27.33900 1.000 45.92000 248 ALA D C 1
ATOM 8967 O O . ALA D 1 248 ? -53.41700 46.98700 -26.87000 1.000 47.33000 248 ALA D O 1
ATOM 8969 N N . GLY D 1 249 ? -55.25700 45.68800 -26.85000 1.000 44.33000 249 GLY D N 1
ATOM 8970 C CA . GLY D 1 249 ? -55.83600 46.29400 -25.66600 1.000 44.55000 249 GLY D CA 1
ATOM 8971 C C . GLY D 1 249 ? -54.94700 46.21900 -24.42900 1.000 47.75000 249 GLY D C 1
ATOM 8972 O O . GLY D 1 249 ? -54.59000 47.26700 -23.88100 1.000 45.42000 249 GLY D O 1
ATOM 8973 N N . TYR D 1 250 ? -54.59400 45.00200 -23.98600 1.000 45.75000 250 TYR D N 1
ATOM 8974 C CA . TYR D 1 250 ? -53.62700 44.81000 -22.90500 1.000 49.71000 250 TYR D CA 1
ATOM 8975 C C . TYR D 1 250 ? -52.45400 45.76200 -23.06500 1.000 46.44000 250 TYR D C 1
ATOM 8976 O O . TYR D 1 250 ? -52.18400 46.60300 -22.20400 1.000 44.56000 250 TYR D O 1
ATOM 8985 N N . LEU D 1 251 ? -51.78300 45.65700 -24.21500 1.000 44.39000 251 LEU D N 1
ATOM 8986 C CA . LEU D 1 251 ? -50.44400 46.20500 -24.34800 1.000 35.07000 251 LEU D CA 1
ATOM 8987 C C . LEU D 1 251 ? -50.47300 47.71600 -24.44400 1.000 40.49000 251 LEU D C 1
ATOM 8988 O O . LEU D 1 251 ? -49.68500 48.39900 -23.77400 1.000 38.80000 251 LEU D O 1
ATOM 8993 N N . LEU D 1 252 ? -51.42600 48.26800 -25.19200 1.000 41.36000 252 LEU D N 1
ATOM 8994 C CA . LEU D 1 252 ? -51.46600 49.72000 -25.28600 1.000 36.48000 252 LEU D CA 1
ATOM 8995 C C . LEU D 1 252 ? -51.73500 50.35900 -23.92400 1.000 43.15000 252 LEU D C 1
ATOM 8996 O O . LEU D 1 252 ? -51.19300 51.43500 -23.62800 1.000 42.92000 252 LEU D O 1
ATOM 9001 N N . ARG D 1 253 ? -52.53900 49.70800 -23.07200 1.000 43.31000 253 ARG D N 1
ATOM 9002 C CA . ARG D 1 253 ? -52.77400 50.23400 -21.72400 1.000 49.17000 253 ARG D CA 1
ATOM 9003 C C . ARG D 1 253 ? -51.53700 50.08600 -20.85300 1.000 47.09000 253 ARG D C 1
ATOM 9004 O O . ARG D 1 253 ? -51.11800 51.04000 -20.19100 1.000 42.03000 253 ARG D O 1
ATOM 9012 N N . LEU D 1 254 ? -50.94700 48.89200 -20.86000 1.000 42.03000 254 LEU D N 1
ATOM 9013 C CA . LEU D 1 254 ? -49.74300 48.61900 -20.09700 1.000 44.30000 254 LEU D CA 1
ATOM 9014 C C . LEU D 1 254 ? -48.62400 49.58800 -20.44800 1.000 44.63000 254 LEU D C 1
ATOM 9015 O O . LEU D 1 254 ? -47.91100 50.05900 -19.55700 1.000 42.97000 254 LEU D O 1
ATOM 9020 N N . TRP D 1 255 ? -48.42700 49.86400 -21.74200 1.000 39.19000 255 TRP D N 1
ATOM 9021 C CA . TRP D 1 255 ? -47.38700 50.78500 -22.19200 1.000 39.01000 255 TRP D CA 1
ATOM 9022 C C . TRP D 1 255 ? -47.76900 52.24300 -21.99000 1.000 40.74000 255 TRP D C 1
ATOM 9023 O O . TRP D 1 255 ? -46.93400 53.11900 -22.23500 1.000 39.53000 255 TRP D O 1
ATOM 9034 N N . ASN D 1 256 ? -49.00000 52.49100 -21.51800 1.000 42.13000 256 ASN D N 1
ATOM 9035 C CA . ASN D 1 256 ? -49.49700 53.87300 -21.25100 1.000 45.91000 256 ASN D CA 1
ATOM 9036 C C . ASN D 1 256 ? -49.38200 54.72500 -22.52000 1.000 43.78000 256 ASN D C 1
ATOM 9037 O O . ASN D 1 256 ? -48.77300 55.80400 -22.45400 1.000 41.10000 256 ASN D O 1
ATOM 9042 N N . ILE D 1 257 ? -49.96100 54.25700 -23.62700 1.000 44.42000 257 ILE D N 1
ATOM 9043 C CA . ILE D 1 257 ? -49.84100 54.99700 -24.91800 1.000 39.89000 257 ILE D CA 1
ATOM 9044 C C . ILE D 1 257 ? -51.14200 55.75800 -25.18200 1.000 43.62000 257 ILE D C 1
ATOM 9045 O O . ILE D 1 257 ? -52.21200 55.12400 -25.16600 1.000 44.50000 257 ILE D O 1
ATOM 9050 N N . ASP D 1 258 ? -51.04500 57.06900 -25.41000 1.000 41.17000 258 ASP D N 1
ATOM 9051 C CA . ASP D 1 258 ? -52.25000 57.87100 -25.73700 1.000 47.00000 258 ASP D CA 1
ATOM 9052 C C . ASP D 1 258 ? -52.74200 57.49100 -27.13400 1.000 46.50000 258 ASP D C 1
ATOM 9053 O O . ASP D 1 258 ? -52.03500 57.78900 -28.10700 1.000 44.69000 258 ASP D O 1
ATOM 9058 N N . CYS D 1 259 ? -53.88800 56.81800 -27.18200 1.000 46.48000 259 CYS D N 1
ATOM 9059 C CA . CYS D 1 259 ? -54.47300 56.36600 -28.46200 1.000 49.94000 259 CYS D CA 1
ATOM 9060 C C . CYS D 1 259 ? -55.64500 57.29000 -28.79800 1.000 56.08000 259 CYS D C 1
ATOM 9061 O O . CYS D 1 259 ? -56.56400 56.84400 -29.49100 1.000 56.85000 259 CYS D O 1
ATOM 9064 N N . SER D 1 260 ? -55.59400 58.53100 -28.31300 1.000 59.04000 260 SER D N 1
ATOM 9065 C CA . SER D 1 260 ? -56.62300 59.55100 -28.62800 1.000 58.57000 260 SER D CA 1
ATOM 9066 C C . SER D 1 260 ? -56.47400 59.96400 -30.08800 1.000 64.13000 260 SER D C 1
ATOM 9067 O O . SER D 1 260 ? -55.34600 59.96900 -30.58600 1.000 65.27000 260 SER D O 1
ATOM 9070 N N . LYS D 1 261 ? -57.57700 60.32800 -30.73500 1.000 74.16000 261 LYS D N 1
ATOM 9071 C CA . LYS D 1 261 ? -57.54200 60.67800 -32.17800 1.000 78.48000 261 LYS D CA 1
ATOM 9072 C C . LYS D 1 261 ? -56.64500 61.89100 -32.37100 1.000 80.07000 261 LYS D C 1
ATOM 9073 O O . LYS D 1 261 ? -55.78300 61.86100 -33.25700 1.000 90.74000 261 LYS D O 1
ATOM 9079 N N . ASN D 1 262 ? -56.87500 62.92800 -31.57600 1.000 82.95000 262 ASN D N 1
ATOM 9080 C CA . ASN D 1 262 ? -56.08100 64.16900 -31.72600 1.000 86.74000 262 ASN D CA 1
ATOM 9081 C C . ASN D 1 262 ? -55.50300 64.53400 -30.37000 1.000 90.28000 262 ASN D C 1
ATOM 9082 O O . ASN D 1 262 ? -56.17100 64.24500 -29.36200 1.000 85.71000 262 ASN D O 1
ATOM 9087 N N . SER D 1 263 ? -54.30700 65.11300 -30.36100 1.000 95.81000 263 SER D N 1
ATOM 9088 C CA . SER D 1 263 ? -53.70000 65.60300 -29.10000 1.000 100.26000 263 SER D CA 1
ATOM 9089 C C . SER D 1 263 ? -53.83100 64.56100 -27.99300 1.000 98.33000 263 SER D C 1
ATOM 9090 O O . SER D 1 263 ? -53.34700 63.44300 -28.19800 1.000 100.85000 263 SER D O 1
ATOM 9093 N N . LYS D 1 264 ? -54.45300 64.94100 -26.87900 1.000 85.89000 264 LYS D N 1
ATOM 9094 C CA . LYS D 1 264 ? -54.58300 64.03300 -25.71900 1.000 84.05000 264 LYS D CA 1
ATOM 9095 C C . LYS D 1 264 ? -55.90500 64.32100 -25.01800 1.000 91.11000 264 LYS D C 1
ATOM 9096 O O . LYS D 1 264 ? -56.15600 65.49300 -24.68800 1.000 89.98000 264 LYS D O 1
ATOM 9102 N N . SER D 1 265 ? -56.73400 63.29400 -24.84200 1.000 92.80000 265 SER D N 1
ATOM 9103 C CA . SER D 1 265 ? -57.98000 63.49400 -24.05900 1.000 97.95000 265 SER D CA 1
ATOM 9104 C C . SER D 1 265 ? -57.95700 62.59000 -22.82300 1.000 101.17000 265 SER D C 1
ATOM 9105 O O . SER D 1 265 ? -59.05000 62.21100 -22.35600 1.000 103.46000 265 SER D O 1
ATOM 9108 N N . ASN D 1 266 ? -56.77600 62.21800 -22.32600 1.000 96.74000 266 ASN D N 1
ATOM 9109 C CA . ASN D 1 266 ? -56.72300 61.25000 -21.19600 1.000 90.10000 266 ASN D CA 1
ATOM 9110 C C . ASN D 1 266 ? -55.73000 61.76700 -20.15500 1.000 91.32000 266 ASN D C 1
ATOM 9111 O O . ASN D 1 266 ? -55.45300 61.02100 -19.20900 1.000 93.57000 266 ASN D O 1
ATOM 9116 N N . GLY D 1 267 ? -55.22800 62.99500 -20.32600 1.000 92.45000 267 GLY D N 1
ATOM 9117 C CA . GLY D 1 267 ? -54.32200 63.62500 -19.33900 1.000 91.35000 267 GLY D CA 1
ATOM 9118 C C . GLY D 1 267 ? -53.13100 62.76300 -18.96700 1.000 92.32000 267 GLY D C 1
ATOM 9119 O O . GLY D 1 267 ? -52.32300 62.48800 -19.85900 1.000 89.97000 267 GLY D O 1
ATOM 9120 N N . ARG D 1 268 ? -53.00800 62.41000 -17.68700 1.000 91.76000 268 ARG D N 1
ATOM 9121 C CA . ARG D 1 268 ? -51.92300 61.51400 -17.20400 1.000 87.34000 268 ARG D CA 1
ATOM 9122 C C . ARG D 1 268 ? -50.47500 61.96300 -17.39800 1.000 87.96000 268 ARG D C 1
ATOM 9123 O O . ARG D 1 268 ? -50.12600 63.09300 -17.00500 1.000 96.89000 268 ARG D O 1
ATOM 9131 N N . GLU D 1 269 ? -49.64600 61.06600 -17.91900 1.000 77.59000 269 GLU D N 1
ATOM 9132 C CA . GLU D 1 269 ? -48.21100 61.38600 -18.06300 1.000 75.36000 269 GLU D CA 1
ATOM 9133 C C . GLU D 1 269 ? -47.79000 60.51100 -19.23700 1.000 70.45000 269 GLU D C 1
ATOM 9134 O O . GLU D 1 269 ? -46.94900 59.61900 -19.04800 1.000 72.33000 269 GLU D O 1
ATOM 9140 N N . PHE D 1 270 ? -48.37600 60.75900 -20.39900 1.000 56.71000 270 PHE D N 1
ATOM 9141 C CA . PHE D 1 270 ? -47.98500 60.02000 -21.59100 1.000 53.80000 270 PHE D CA 1
ATOM 9142 C C . PHE D 1 270 ? -46.59400 60.44600 -22.08200 1.000 48.26000 270 PHE D C 1
ATOM 9143 O O . PHE D 1 270 ? -46.27100 61.63300 -22.11600 1.000 48.53000 270 PHE D O 1
ATOM 9151 N N . HIS D 1 271 ? -45.75800 59.46800 -22.43800 1.000 45.36000 271 HIS D N 1
ATOM 9152 C CA . HIS D 1 271 ? -44.54600 59.70300 -23.22300 1.000 46.90000 271 HIS D CA 1
ATOM 9153 C C . HIS D 1 271 ? -44.75000 59.45900 -24.69800 1.000 43.80000 271 HIS D C 1
ATOM 9154 O O . HIS D 1 271 ? -44.02000 60.01300 -25.53300 1.000 40.44000 271 HIS D O 1
ATOM 9161 N N . LEU D 1 272 ? -45.68200 58.58100 -25.00300 1.000 44.03000 272 LEU D N 1
ATOM 9162 C CA . LEU D 1 272 ? -45.89000 58.04000 -26.32400 1.000 40.74000 272 LEU D CA 1
ATOM 9163 C C . LEU D 1 272 ? -47.33100 58.29500 -26.72600 1.000 42.87000 272 LEU D C 1
ATOM 9164 O O . LEU D 1 272 ? -48.24000 58.31000 -25.88200 1.000 38.59000 272 LEU D O 1
ATOM 9169 N N . ALA D 1 273 ? -47.51500 58.53800 -28.01500 1.000 40.89000 273 ALA D N 1
ATOM 9170 C CA . ALA D 1 273 ? -48.83000 58.60600 -28.63000 1.000 44.04000 273 ALA D CA 1
ATOM 9171 C C . ALA D 1 273 ? -48.88200 57.61700 -29.78800 1.000 41.68000 273 ALA D C 1
ATOM 9172 O O . ALA D 1 273 ? -47.86400 57.33100 -30.42900 1.000 40.75000 273 ALA D O 1
ATOM 9174 N N . LEU D 1 274 ? -50.06700 57.06800 -30.02400 1.000 41.36000 274 LEU D N 1
ATOM 9175 C CA . LEU D 1 274 ? -50.31800 56.22500 -31.19200 1.000 40.20000 274 LEU D CA 1
ATOM 9176 C C . LEU D 1 274 ? -50.68700 57.12800 -32.36000 1.000 41.98000 274 LEU D C 1
ATOM 9177 O O . LEU D 1 274 ? -51.74700 57.75500 -32.35100 1.000 44.85000 274 LEU D O 1
ATOM 9182 N N . LYS D 1 275 ? -49.82300 57.18400 -33.36800 1.000 41.46000 275 LYS D N 1
ATOM 9183 C CA . LYS D 1 275 ? -50.06500 58.06800 -34.50300 1.000 41.98000 275 LYS D CA 1
ATOM 9184 C C . LYS D 1 275 ? -51.26400 57.63500 -35.34200 1.000 45.96000 275 LYS D C 1
ATOM 9185 O O . LYS D 1 275 ? -51.97600 58.49100 -35.86700 1.000 47.49000 275 LYS D O 1
ATOM 9191 N N . ASN D 1 276 ? -51.53100 56.32800 -35.45100 1.000 43.37000 276 ASN D N 1
ATOM 9192 C CA . ASN D 1 276 ? -52.52200 55.78700 -36.38300 1.000 41.39000 276 ASN D CA 1
ATOM 9193 C C . ASN D 1 276 ? -53.56400 54.95900 -35.63300 1.000 41.18000 276 ASN D C 1
ATOM 9194 O O . ASN D 1 276 ? -53.56600 53.72500 -35.70900 1.000 40.84000 276 ASN D O 1
ATOM 9199 N N . PRO D 1 277 ? -54.45000 55.60500 -34.86500 1.000 45.07000 277 PRO D N 1
ATOM 9200 C CA . PRO D 1 277 ? -55.48600 54.83800 -34.15000 1.000 41.54000 277 PRO D CA 1
ATOM 9201 C C . PRO D 1 277 ? -56.44900 54.07800 -35.07200 1.000 42.65000 277 PRO D C 1
ATOM 9202 O O . PRO D 1 277 ? -57.06500 53.08600 -34.63700 1.000 39.80000 277 PRO D O 1
ATOM 9206 N N . GLU D 1 278 ? -56.52300 54.45800 -36.34600 1.000 41.81000 278 GLU D N 1
ATOM 9207 C CA . GLU D 1 278 ? -57.28100 53.69600 -37.33600 1.000 40.87000 278 GLU D CA 1
ATOM 9208 C C . GLU D 1 278 ? -56.84400 52.24500 -37.37400 1.000 42.62000 278 GLU D C 1
ATOM 9209 O O . GLU D 1 278 ? -57.61400 51.38700 -37.81600 1.000 39.13000 278 GLU D O 1
ATOM 9215 N N . ALA D 1 279 ? -55.61500 51.95200 -36.93100 1.000 37.53000 279 ALA D N 1
ATOM 9216 C CA . ALA D 1 279 ? -55.12600 50.58300 -36.95000 1.000 39.34000 279 ALA D CA 1
ATOM 9217 C C . ALA D 1 279 ? -55.84200 49.69700 -35.94500 1.000 41.84000 279 ALA D C 1
ATOM 9218 O O . ALA D 1 279 ? -55.69700 48.46600 -36.01600 1.000 41.06000 279 ALA D O 1
ATOM 9220 N N . LEU D 1 280 ? -56.63000 50.28400 -35.03700 1.000 38.80000 280 LEU D N 1
ATOM 9221 C CA . LEU D 1 280 ? -57.35000 49.52900 -34.01500 1.000 42.08000 280 LEU D CA 1
ATOM 9222 C C . LEU D 1 280 ? -58.79500 49.20200 -34.38300 1.000 37.86000 280 LEU D C 1
ATOM 9223 O O . LEU D 1 280 ? -59.48300 48.55400 -33.59300 1.000 41.23000 280 LEU D O 1
ATOM 9228 N N . TYR D 1 281 ? -59.26600 49.60900 -35.55500 1.000 41.89000 281 TYR D N 1
ATOM 9229 C CA . TYR D 1 281 ? -60.63300 49.29800 -35.96100 1.000 37.59000 281 TYR D CA 1
ATOM 9230 C C . TYR D 1 281 ? -60.85400 47.79600 -36.01300 1.000 39.39000 281 TYR D C 1
ATOM 9231 O O . TYR D 1 281 ? -60.06200 47.05200 -36.60800 1.000 42.31000 281 TYR D O 1
ATOM 9240 N N . GLY D 1 282 ? -61.93100 47.34000 -35.37800 1.000 38.09000 282 GLY D N 1
ATOM 9241 C CA . GLY D 1 282 ? -62.25100 45.92600 -35.38200 1.000 37.74000 282 GLY D CA 1
ATOM 9242 C C . GLY D 1 282 ? -61.39900 45.06700 -34.47400 1.000 41.15000 282 GLY D C 1
ATOM 9243 O O . GLY D 1 282 ? -61.53000 43.83800 -34.50500 1.000 43.84000 282 GLY D O 1
ATOM 9244 N N . VAL D 1 283 ? -60.52300 45.66500 -33.67800 1.000 40.40000 283 VAL D N 1
ATOM 9245 C CA . VAL D 1 283 ? -59.71800 44.91800 -32.71700 1.000 41.00000 283 VAL D CA 1
ATOM 9246 C C . VAL D 1 283 ? -60.54400 44.71400 -31.45400 1.000 41.92000 283 VAL D C 1
ATOM 9247 O O . VAL D 1 283 ? -60.99000 45.68200 -30.83200 1.000 41.57000 283 VAL D O 1
ATOM 9251 N N . ASP D 1 284 ? -60.79700 43.46600 -31.10700 1.000 41.31000 284 ASP D N 1
ATOM 9252 C CA . ASP D 1 284 ? -61.53800 43.19200 -29.88700 1.000 52.12000 284 ASP D CA 1
ATOM 9253 C C . ASP D 1 284 ? -60.76100 43.79200 -28.72300 1.000 53.38000 284 ASP D C 1
ATOM 9254 O O . ASP D 1 284 ? -59.54500 43.63200 -28.65500 1.000 51.45000 284 ASP D O 1
ATOM 9259 N N . ASN D 1 285 ? -61.45000 44.55700 -27.86600 1.000 49.50000 285 ASN D N 1
ATOM 9260 C CA . ASN D 1 285 ? -60.88300 45.17700 -26.66400 1.000 51.50000 285 ASN D CA 1
ATOM 9261 C C . ASN D 1 285 ? -59.94400 46.34300 -26.95100 1.000 50.51000 285 ASN D C 1
ATOM 9262 O O . ASN D 1 285 ? -59.20300 46.77300 -26.05900 1.000 49.05000 285 ASN D O 1
ATOM 9267 N N . ALA D 1 286 ? -59.96900 46.88800 -28.16900 1.000 45.91000 286 ALA D N 1
ATOM 9268 C CA . ALA D 1 286 ? -59.31900 48.17100 -28.42300 1.000 48.85000 286 ALA D CA 1
ATOM 9269 C C . ALA D 1 286 ? -59.72200 49.23500 -27.39800 1.000 48.50000 286 ALA D C 1
ATOM 9270 O O . ALA D 1 286 ? -58.95800 50.17400 -27.14500 1.000 47.55000 286 ALA D O 1
ATOM 9272 N N . ALA D 1 287 ? -60.91500 49.11700 -26.80600 1.000 46.66000 287 ALA D N 1
ATOM 9273 C CA . ALA D 1 287 ? -61.37900 50.11500 -25.84000 1.000 48.84000 287 ALA D CA 1
ATOM 9274 C C . ALA D 1 287 ? -60.51200 50.15300 -24.57000 1.000 50.60000 287 ALA D C 1
ATOM 9275 O O . ALA D 1 287 ? -60.47000 51.17800 -23.88200 1.000 48.05000 287 ALA D O 1
ATOM 9277 N N . LEU D 1 288 ? -59.82000 49.05500 -24.23400 1.000 48.41000 288 LEU D N 1
ATOM 9278 C CA . LEU D 1 288 ? -58.80300 49.10300 -23.18700 1.000 46.19000 288 LEU D CA 1
ATOM 9279 C C . LEU D 1 288 ? -57.57800 49.94100 -23.56400 1.000 53.53000 288 LEU D C 1
ATOM 9280 O O . LEU D 1 288 ? -56.62100 49.95900 -22.78100 1.000 56.37000 288 LEU D O 1
ATOM 9285 N N . ALA D 1 289 ? -57.55700 50.62700 -24.73100 1.000 50.16000 289 ALA D N 1
ATOM 9286 C CA . ALA D 1 289 ? -56.42400 51.48800 -25.07400 1.000 43.82000 289 ALA D CA 1
ATOM 9287 C C . ALA D 1 289 ? -56.71500 52.91400 -24.63300 1.000 47.95000 289 ALA D C 1
ATOM 9288 O O . ALA D 1 289 ? -57.77700 53.45800 -24.97300 1.000 49.85000 289 ALA D O 1
ATOM 9290 N N . PRO D 1 290 ? -55.80300 53.55500 -23.90500 1.000 51.29000 290 PRO D N 1
ATOM 9291 C CA . PRO D 1 290 ? -56.13800 54.83800 -23.28300 1.000 49.68000 290 PRO D CA 1
ATOM 9292 C C . PRO D 1 290 ? -56.50000 55.87300 -24.33400 1.000 51.95000 290 PRO D C 1
ATOM 9293 O O . PRO D 1 290 ? -55.78900 56.05700 -25.32300 1.000 47.64000 290 PRO D O 1
ATOM 9297 N N . GLY D 1 291 ? -57.63100 56.54300 -24.11600 1.000 53.02000 291 GLY D N 1
ATOM 9298 C CA . GLY D 1 291 ? -58.12500 57.53000 -25.04900 1.000 53.31000 291 GLY D CA 1
ATOM 9299 C C . GLY D 1 291 ? -58.73300 56.98900 -26.32800 1.000 51.72000 291 GLY D C 1
ATOM 9300 O O . GLY D 1 291 ? -59.09900 57.78400 -27.20000 1.000 55.20000 291 GLY D O 1
ATOM 9301 N N . TYR D 1 292 ? -58.86600 55.68000 -26.48600 1.000 46.26000 292 TYR D N 1
ATOM 9302 C CA . TYR D 1 292 ? -59.33400 55.17000 -27.76200 1.000 52.15000 292 TYR D CA 1
ATOM 9303 C C . TYR D 1 292 ? -60.85300 55.29100 -27.86300 1.000 56.06000 292 TYR D C 1
ATOM 9304 O O . TYR D 1 292 ? -61.57500 54.87300 -26.95200 1.000 56.81000 292 TYR D O 1
ATOM 9313 N N . SER D 1 293 ? -61.33100 55.86100 -28.97200 1.000 56.12000 293 SER D N 1
ATOM 9314 C CA . SER D 1 293 ? -62.73300 55.76400 -29.37300 1.000 63.69000 293 SER D CA 1
ATOM 9315 C C . SER D 1 293 ? -62.82400 55.73400 -30.89800 1.000 61.36000 293 SER D C 1
ATOM 9316 O O . SER D 1 293 ? -62.00100 56.32900 -31.59800 1.000 58.62000 293 SER D O 1
ATOM 9319 N N . GLU D 1 294 ? -63.84200 55.04300 -31.41000 1.000 68.21000 294 GLU D N 1
ATOM 9320 C CA . GLU D 1 294 ? -64.00100 54.89400 -32.85500 1.000 69.93000 294 GLU D CA 1
ATOM 9321 C C . GLU D 1 294 ? -64.76100 56.08900 -33.42400 1.000 80.59000 294 GLU D C 1
ATOM 9322 O O . GLU D 1 294 ? -65.89300 56.37400 -33.01000 1.000 79.53000 294 GLU D O 1
ATOM 9328 N N . SER D 1 295 ? -64.13500 56.78400 -34.37500 1.000 83.52000 295 SER D N 1
ATOM 9329 C CA . SER D 1 295 ? -64.70300 58.00200 -34.95900 1.000 90.35000 295 SER D CA 1
ATOM 9330 C C . SER D 1 295 ? -64.16000 58.23800 -36.36800 1.000 90.59000 295 SER D C 1
ATOM 9331 O O . SER D 1 295 ? -63.02900 58.70200 -36.53500 1.000 89.52000 295 SER D O 1
ATOM 9334 N N . LEU E 1 10 ? -7.50100 97.08800 -78.74600 1.000 86.76000 10 LEU E N 1
ATOM 9335 C CA . LEU E 1 10 ? -7.44100 96.98200 -77.28900 1.000 82.61000 10 LEU E CA 1
ATOM 9336 C C . LEU E 1 10 ? -7.35200 95.50400 -76.91500 1.000 80.74000 10 LEU E C 1
ATOM 9337 O O . LEU E 1 10 ? -7.73700 94.65500 -77.71900 1.000 80.39000 10 LEU E O 1
ATOM 9342 N N . SER E 1 11 ? -6.86000 95.18700 -75.71400 1.000 78.39000 11 SER E N 1
ATOM 9343 C CA . SER E 1 11 ? -6.84700 93.79400 -75.27500 1.000 81.24000 11 SER E CA 1
ATOM 9344 C C . SER E 1 11 ? -8.25200 93.33700 -74.87800 1.000 79.27000 11 SER E C 1
ATOM 9345 O O . SER E 1 11 ? -9.13100 94.14500 -74.56300 1.000 82.25000 11 SER E O 1
ATOM 9348 N N . GLN E 1 12 ? -8.45700 92.01600 -74.89600 1.000 79.99000 12 GLN E N 1
ATOM 9349 C CA . GLN E 1 12 ? -9.75500 91.46800 -74.50500 1.000 79.24000 12 GLN E CA 1
ATOM 9350 C C . GLN E 1 12 ? -10.11300 91.84100 -73.07100 1.000 79.04000 12 GLN E C 1
ATOM 9351 O O . GLN E 1 12 ? -11.24500 92.26200 -72.79700 1.000 75.26000 12 GLN E O 1
ATOM 9357 N N . ALA E 1 13 ? -9.15200 91.72100 -72.14800 1.000 78.98000 13 ALA E N 1
ATOM 9358 C CA . ALA E 1 13 ? -9.40700 92.07200 -70.75500 1.000 74.60000 13 ALA E CA 1
ATOM 9359 C C . ALA E 1 13 ? -9.85200 93.51900 -70.62700 1.000 77.28000 13 ALA E C 1
ATOM 9360 O O . ALA E 1 13 ? -10.65000 93.85200 -69.74300 1.000 78.43000 13 ALA E O 1
ATOM 9362 N N . GLN E 1 14 ? -9.32700 94.39400 -71.48400 1.000 78.71000 14 GLN E N 1
ATOM 9363 C CA . GLN E 1 14 ? -9.69900 95.80400 -71.46400 1.000 81.64000 14 GLN E CA 1
ATOM 9364 C C . GLN E 1 14 ? -11.08100 96.02100 -72.07200 1.000 77.57000 14 GLN E C 1
ATOM 9365 O O . GLN E 1 14 ? -11.82000 96.91500 -71.64000 1.000 73.02000 14 GLN E O 1
ATOM 9371 N N . ARG E 1 15 ? -11.42900 95.24700 -73.10400 1.000 74.94000 15 ARG E N 1
ATOM 9372 C CA . ARG E 1 15 ? -12.78800 95.31700 -73.62900 1.000 79.60000 15 ARG E CA 1
ATOM 9373 C C . ARG E 1 15 ? -13.79600 94.83400 -72.59000 1.000 75.15000 15 ARG E C 1
ATOM 9374 O O . ARG E 1 15 ? -14.86700 95.43000 -72.42300 1.000 72.62000 15 ARG E O 1
ATOM 9382 N N . GLU E 1 16 ? -13.44900 93.77900 -71.85400 1.000 67.89000 16 GLU E N 1
ATOM 9383 C CA . GLU E 1 16 ? -14.36300 93.24900 -70.85400 1.000 71.61000 16 GLU E CA 1
ATOM 9384 C C . GLU E 1 16 ? -14.64200 94.26900 -69.76100 1.000 75.34000 16 GLU E C 1
ATOM 9385 O O . GLU E 1 16 ? -15.79100 94.42400 -69.31900 1.000 70.76000 16 GLU E O 1
ATOM 9391 N N . ARG E 1 17 ? -13.61300 95.00600 -69.34100 1.000 71.40000 17 ARG E N 1
ATOM 9392 C CA . ARG E 1 17 ? -13.83300 95.98800 -68.29300 1.000 67.67000 17 ARG E CA 1
ATOM 9393 C C . ARG E 1 17 ? -14.60100 97.18900 -68.82400 1.000 67.62000 17 ARG E C 1
ATOM 9394 O O . ARG E 1 17 ? -15.39100 97.78900 -68.08400 1.000 64.01000 17 ARG E O 1
ATOM 9402 N N . LEU E 1 18 ? -14.38400 97.55500 -70.09300 1.000 69.86000 18 LEU E N 1
ATOM 9403 C CA . LEU E 1 18 ? -15.21000 98.58500 -70.72300 1.000 70.44000 18 LEU E CA 1
ATOM 9404 C C . LEU E 1 18 ? -16.65700 98.11900 -70.85800 1.000 70.39000 18 LEU E C 1
ATOM 9405 O O . LEU E 1 18 ? -17.59600 98.89000 -70.60300 1.000 65.67000 18 LEU E O 1
ATOM 9410 N N . ALA E 1 19 ? -16.85900 96.86100 -71.26400 1.000 72.33000 19 ALA E N 1
ATOM 9411 C CA . ALA E 1 19 ? -18.21700 96.34400 -71.36200 1.000 67.33000 19 ALA E CA 1
ATOM 9412 C C . ALA E 1 19 ? -18.87000 96.31500 -69.99700 1.000 67.15000 19 ALA E C 1
ATOM 9413 O O . ALA E 1 19 ? -20.06600 96.61100 -69.87300 1.000 64.96000 19 ALA E O 1
ATOM 9415 N N . HIS E 1 20 ? -18.08400 96.04200 -68.95200 1.000 63.38000 20 HIS E N 1
ATOM 9416 C CA . HIS E 1 20 ? -18.65000 96.05600 -67.61700 1.000 63.09000 20 HIS E CA 1
ATOM 9417 C C . HIS E 1 20 ? -19.08200 97.46100 -67.21400 1.000 66.66000 20 HIS E C 1
ATOM 9418 O O . HIS E 1 20 ? -20.07300 97.61400 -66.48900 1.000 66.90000 20 HIS E O 1
ATOM 9425 N N . ILE E 1 21 ? -18.35800 98.49000 -67.66800 1.000 68.23000 21 ILE E N 1
ATOM 9426 C CA . ILE E 1 21 ? -18.77900 99.87600 -67.44500 1.000 66.08000 21 ILE E CA 1
ATOM 9427 C C . ILE E 1 21 ? -20.07100 100.16200 -68.19400 1.000 67.07000 21 ILE E C 1
ATOM 9428 O O . ILE E 1 21 ? -20.99000 100.79700 -67.66300 1.000 68.07000 21 ILE E O 1
ATOM 9433 N N . ASP E 1 22 ? -20.12500 99.76100 -69.46800 1.000 67.64000 22 ASP E N 1
ATOM 9434 C CA . ASP E 1 22 ? -21.33300 99.93800 -70.26400 1.000 69.19000 22 ASP E CA 1
ATOM 9435 C C . ASP E 1 22 ? -22.53500 99.31700 -69.55800 1.000 70.18000 22 ASP E C 1
ATOM 9436 O O . ASP E 1 22 ? -23.57400 99.96900 -69.37900 1.000 66.48000 22 ASP E O 1
ATOM 9441 N N . PHE E 1 23 ? -22.37300 98.07200 -69.09000 1.000 67.39000 23 PHE E N 1
ATOM 9442 C CA . PHE E 1 23 ? -23.44600 97.36000 -68.40000 1.000 62.02000 23 PHE E CA 1
ATOM 9443 C C . PHE E 1 23 ? -23.86300 98.08600 -67.12800 1.000 64.70000 23 PHE E C 1
ATOM 9444 O O . PHE E 1 23 ? -25.06100 98.25400 -66.86300 1.000 61.49000 23 PHE E O 1
ATOM 9452 N N . THR E 1 24 ? -22.88700 98.54300 -66.34000 1.000 62.49000 24 THR E N 1
ATOM 9453 C CA . THR E 1 24 ? -23.20200 99.18000 -65.06900 1.000 61.42000 24 THR E CA 1
ATOM 9454 C C . THR E 1 24 ? -23.94500 100.49400 -65.27300 1.000 65.28000 24 THR E C 1
ATOM 9455 O O . THR E 1 24 ? -24.89700 100.79400 -64.54400 1.000 67.49000 24 THR E O 1
ATOM 9459 N N . LEU E 1 25 ? -23.53600 101.28600 -66.26200 1.000 66.49000 25 LEU E N 1
ATOM 9460 C CA . LEU E 1 25 ? -24.27500 102.50300 -66.59100 1.000 73.12000 25 LEU E CA 1
ATOM 9461 C C . LEU E 1 25 ? -25.66600 102.17800 -67.11900 1.000 71.48000 25 LEU E C 1
ATOM 9462 O O . LEU E 1 25 ? -26.61700 102.94000 -66.89400 1.000 69.55000 25 LEU E O 1
ATOM 9467 N N . LEU E 1 26 ? -25.77700 101.09300 -67.89600 1.000 64.24000 26 LEU E N 1
ATOM 9468 C CA . LEU E 1 26 ? -27.05300 100.70000 -68.48700 1.000 64.40000 26 LEU E CA 1
ATOM 9469 C C . LEU E 1 26 ? -28.02300 100.17300 -67.43200 1.000 64.29000 26 LEU E C 1
ATOM 9470 O O . LEU E 1 26 ? -29.18700 100.58700 -67.37800 1.000 61.74000 26 LEU E O 1
ATOM 9475 N N . PHE E 1 27 ? -27.54800 99.29700 -66.55100 1.000 62.73000 27 PHE E N 1
ATOM 9476 C CA . PHE E 1 27 ? -28.42700 98.58600 -65.63800 1.000 61.92000 27 PHE E CA 1
ATOM 9477 C C . PHE E 1 27 ? -28.50500 99.24200 -64.27200 1.000 68.36000 27 PHE E C 1
ATOM 9478 O O . PHE E 1 27 ? -29.44300 98.96800 -63.51300 1.000 64.00000 27 PHE E O 1
ATOM 9486 N N . LYS E 1 28 ? -27.54300 100.08700 -63.94100 1.000 68.15000 28 LYS E N 1
ATOM 9487 C CA . LYS E 1 28 ? -27.65300 100.96200 -62.79400 1.000 70.92000 28 LYS E CA 1
ATOM 9488 C C . LYS E 1 28 ? -27.61600 102.38800 -63.32400 1.000 76.20000 28 LYS E C 1
ATOM 9489 O O . LYS E 1 28 ? -27.24900 102.63100 -64.47500 1.000 78.43000 28 LYS E O 1
ATOM 9495 N N . GLY E 1 29 ? -27.97600 103.34900 -62.49600 1.000 74.45000 29 GLY E N 1
ATOM 9496 C CA . GLY E 1 29 ? -27.96000 104.65700 -63.11900 1.000 83.64000 29 GLY E CA 1
ATOM 9497 C C . GLY E 1 29 ? -26.59400 105.28000 -63.26500 1.000 85.63000 29 GLY E C 1
ATOM 9498 O O . GLY E 1 29 ? -26.47700 106.44200 -63.66400 1.000 82.56000 29 GLY E O 1
ATOM 9499 N N . GLU E 1 30 ? -25.54900 104.52800 -62.94400 1.000 83.90000 30 GLU E N 1
ATOM 9500 C CA . GLU E 1 30 ? -24.30400 105.12500 -62.51200 1.000 85.11000 30 GLU E CA 1
ATOM 9501 C C . GLU E 1 30 ? -23.21900 104.06200 -62.52800 1.000 84.52000 30 GLU E C 1
ATOM 9502 O O . GLU E 1 30 ? -23.50400 102.86400 -62.56100 1.000 83.60000 30 GLU E O 1
ATOM 9508 N N . ALA E 1 31 ? -21.96800 104.51400 -62.49300 1.000 92.15000 31 ALA E N 1
ATOM 9509 C CA . ALA E 1 31 ? -20.83500 103.60000 -62.45100 1.000 91.99000 31 ALA E CA 1
ATOM 9510 C C . ALA E 1 31 ? -19.64500 104.30500 -61.81200 1.000 99.70000 31 ALA E C 1
ATOM 9511 O O . ALA E 1 31 ? -19.34400 105.45700 -62.14300 1.000 102.14000 31 ALA E O 1
ATOM 9513 N N . GLY E 1 32 ? -18.97500 103.60400 -60.88800 1.000 96.28000 32 GLY E N 1
ATOM 9514 C CA . GLY E 1 32 ? -17.78400 104.12100 -60.25400 1.000 93.54000 32 GLY E CA 1
ATOM 9515 C C . GLY E 1 32 ? -16.66400 103.10000 -60.33000 1.000 91.15000 32 GLY E C 1
ATOM 9516 O O . GLY E 1 32 ? -16.86800 101.95300 -60.73800 1.000 89.10000 32 GLY E O 1
ATOM 9517 N N . ARG E 1 33 ? -15.46300 103.53700 -59.95700 1.000 94.60000 33 ARG E N 1
ATOM 9518 C CA . ARG E 1 33 ? -14.26500 102.66800 -60.05200 1.000 91.27000 33 ARG E CA 1
ATOM 9519 C C . ARG E 1 33 ? -14.42100 101.43600 -59.16100 1.000 88.92000 33 ARG E C 1
ATOM 9520 O O . ARG E 1 33 ? -13.85500 100.40800 -59.51500 1.000 87.64000 33 ARG E O 1
ATOM 9528 N N . SER E 1 34 ? -15.14700 101.55300 -58.04800 1.000 89.81000 34 SER E N 1
ATOM 9529 C CA . SER E 1 34 ? -15.27800 100.41900 -57.14500 1.000 87.91000 34 SER E CA 1
ATOM 9530 C C . SER E 1 34 ? -15.91400 99.23200 -57.85600 1.000 88.23000 34 SER E C 1
ATOM 9531 O O . SER E 1 34 ? -15.61300 98.07700 -57.53400 1.000 87.82000 34 SER E O 1
ATOM 9534 N N . TYR E 1 35 ? -16.78200 99.49300 -58.83500 1.000 86.74000 35 TYR E N 1
ATOM 9535 C CA . TYR E 1 35 ? -17.32000 98.39800 -59.63000 1.000 83.00000 35 TYR E CA 1
ATOM 9536 C C . TYR E 1 35 ? -16.19800 97.65100 -60.33600 1.000 83.46000 35 TYR E C 1
ATOM 9537 O O . TYR E 1 35 ? -16.19500 96.41600 -60.37500 1.000 84.73000 35 TYR E O 1
ATOM 9546 N N . LEU E 1 36 ? -15.20900 98.38200 -60.85900 1.000 85.16000 36 LEU E N 1
ATOM 9547 C CA . LEU E 1 36 ? -14.14800 97.73800 -61.63000 1.000 84.55000 36 LEU E CA 1
ATOM 9548 C C . LEU E 1 36 ? -13.13200 97.03100 -60.74500 1.000 81.78000 36 LEU E C 1
ATOM 9549 O O . LEU E 1 36 ? -12.68300 95.92800 -61.07300 1.000 82.49000 36 LEU E O 1
ATOM 9554 N N . THR E 1 37 ? -12.74500 97.64500 -59.62800 1.000 85.88000 37 THR E N 1
ATOM 9555 C CA . THR E 1 37 ? -11.80500 96.97700 -58.73400 1.000 86.27000 37 THR E CA 1
ATOM 9556 C C . THR E 1 37 ? -12.44300 95.77100 -58.05700 1.000 85.88000 37 THR E C 1
ATOM 9557 O O . THR E 1 37 ? -11.77000 94.76600 -57.81700 1.000 81.90000 37 THR E O 1
ATOM 9561 N N . GLU E 1 38 ? -13.73100 95.85600 -57.71700 1.000 87.24000 38 GLU E N 1
ATOM 9562 C CA . GLU E 1 38 ? -14.40600 94.70000 -57.12900 1.000 88.60000 38 GLU E CA 1
ATOM 9563 C C . GLU E 1 38 ? -14.62800 93.60200 -58.16400 1.000 85.22000 38 GLU E C 1
ATOM 9564 O O . GLU E 1 38 ? -14.34200 92.42600 -57.90600 1.000 81.81000 38 GLU E O 1
ATOM 9570 N N . ARG E 1 39 ? -15.13300 93.96700 -59.34400 1.000 83.82000 39 ARG E N 1
ATOM 9571 C CA . ARG E 1 39 ? -15.44200 92.95900 -60.35300 1.000 80.28000 39 ARG E CA 1
ATOM 9572 C C . ARG E 1 39 ? -14.17100 92.29600 -60.86600 1.000 79.10000 39 ARG E C 1
ATOM 9573 O O . ARG E 1 39 ? -14.15100 91.08600 -61.11400 1.000 80.30000 39 ARG E O 1
ATOM 9581 N N . PHE E 1 40 ? -13.09600 93.06400 -61.02400 1.000 81.03000 40 PHE E N 1
ATOM 9582 C CA . PHE E 1 40 ? -11.90600 92.55100 -61.68000 1.000 79.54000 40 PHE E CA 1
ATOM 9583 C C . PHE E 1 40 ? -10.67500 92.47300 -60.78900 1.000 78.92000 40 PHE E C 1
ATOM 9584 O O . PHE E 1 40 ? -9.67600 91.88400 -61.21400 1.000 77.00000 40 PHE E O 1
ATOM 9592 N N . SER E 1 41 ? -10.71400 93.03700 -59.57600 1.000 84.72000 41 SER E N 1
ATOM 9593 C CA . SER E 1 41 ? -9.56000 93.07000 -58.66300 1.000 82.61000 41 SER E CA 1
ATOM 9594 C C . SER E 1 41 ? -8.32800 93.66400 -59.34800 1.000 84.63000 41 SER E C 1
ATOM 9595 O O . SER E 1 41 ? -7.19800 93.23700 -59.10400 1.000 85.29000 41 SER E O 1
ATOM 9598 N N . VAL E 1 42 ? -8.55100 94.64500 -60.23500 1.000 86.10000 42 VAL E N 1
ATOM 9599 C CA . VAL E 1 42 ? -7.45800 95.40100 -60.83700 1.000 87.44000 42 VAL E CA 1
ATOM 9600 C C . VAL E 1 42 ? -7.05100 96.52400 -59.89000 1.000 91.21000 42 VAL E C 1
ATOM 9601 O O . VAL E 1 42 ? -7.78700 96.88900 -58.96500 1.000 89.39000 42 VAL E O 1
ATOM 9605 N N . ALA E 1 43 ? -5.86000 97.07500 -60.12400 1.000 88.99000 43 ALA E N 1
ATOM 9606 C CA . ALA E 1 43 ? -5.39400 98.18200 -59.30700 1.000 90.01000 43 ALA E CA 1
ATOM 9607 C C . ALA E 1 43 ? -6.33600 99.37200 -59.48200 1.000 89.77000 43 ALA E C 1
ATOM 9608 O O . ALA E 1 43 ? -6.91700 99.55200 -60.55700 1.000 89.94000 43 ALA E O 1
ATOM 9610 N N . PRO E 1 44 ? -6.51800 100.19300 -58.43800 1.000 86.88000 44 PRO E N 1
ATOM 9611 C CA . PRO E 1 44 ? -7.38900 101.36600 -58.60100 1.000 88.13000 44 PRO E CA 1
ATOM 9612 C C . PRO E 1 44 ? -7.04100 102.21300 -59.80900 1.000 95.15000 44 PRO E C 1
ATOM 9613 O O . PRO E 1 44 ? -7.94900 102.55800 -60.56600 1.000 94.39000 44 PRO E O 1
ATOM 9617 N N . SER E 1 45 ? -5.75500 102.42800 -60.10500 1.000 97.23000 45 SER E N 1
ATOM 9618 C CA . SER E 1 45 ? -5.38600 103.28600 -61.23400 1.000 94.44000 45 SER E CA 1
ATOM 9619 C C . SER E 1 45 ? -5.87900 102.72100 -62.56000 1.000 90.71000 45 SER E C 1
ATOM 9620 O O . SER E 1 45 ? -6.11700 103.47800 -63.50900 1.000 88.29000 45 SER E O 1
ATOM 9623 N N . VAL E 1 46 ? -6.05500 101.40400 -62.63900 1.000 92.68000 46 VAL E N 1
ATOM 9624 C CA . VAL E 1 46 ? -6.55700 100.79100 -63.86400 1.000 94.10000 46 VAL E CA 1
ATOM 9625 C C . VAL E 1 46 ? -7.98900 101.23900 -64.13800 1.000 93.34000 46 VAL E C 1
ATOM 9626 O O . VAL E 1 46 ? -8.37700 101.45600 -65.29300 1.000 90.41000 46 VAL E O 1
ATOM 9630 N N . ALA E 1 47 ? -8.80500 101.35300 -63.08700 1.000 94.13000 47 ALA E N 1
ATOM 9631 C CA . ALA E 1 47 ? -10.19100 101.78000 -63.25900 1.000 91.45000 47 ALA E CA 1
ATOM 9632 C C . ALA E 1 47 ? -10.29900 103.18700 -63.85400 1.000 93.75000 47 ALA E C 1
ATOM 9633 O O . ALA E 1 47 ? -11.19200 103.44500 -64.67300 1.000 91.50000 47 ALA E O 1
ATOM 9635 N N . THR E 1 48 ? -9.42600 104.12100 -63.44100 1.000 95.86000 48 THR E N 1
ATOM 9636 C CA . THR E 1 48 ? -9.41900 105.44100 -64.08200 1.000 91.23000 48 THR E CA 1
ATOM 9637 C C . THR E 1 48 ? -9.09500 105.33700 -65.56300 1.000 87.08000 48 THR E C 1
ATOM 9638 O O . THR E 1 48 ? -9.70900 106.01900 -66.39200 1.000 87.99000 48 THR E O 1
ATOM 9642 N N . GLN E 1 49 ? -8.13500 104.48500 -65.91500 1.000 87.59000 49 GLN E N 1
ATOM 9643 C CA . GLN E 1 49 ? -7.79600 104.28600 -67.31900 1.000 91.84000 49 GLN E CA 1
ATOM 9644 C C . GLN E 1 49 ? -8.99600 103.75700 -68.09900 1.000 90.86000 49 GLN E C 1
ATOM 9645 O O . GLN E 1 49 ? -9.27700 104.20400 -69.22100 1.000 8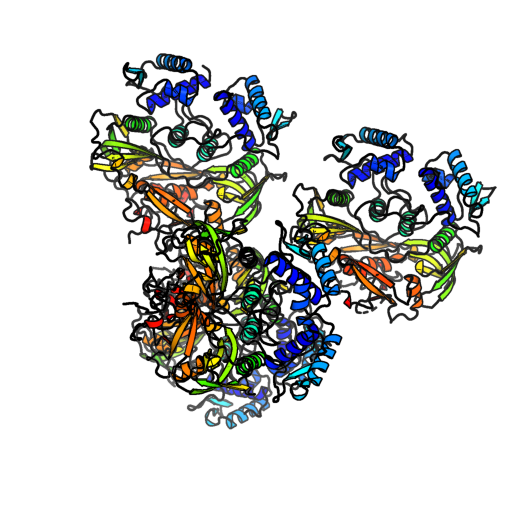7.09000 49 GLN E O 1
ATOM 9651 N N . ASP E 1 50 ? -9.73900 102.82800 -67.49200 1.000 91.06000 50 ASP E N 1
ATOM 9652 C CA . ASP E 1 50 ? -10.93200 102.28100 -68.12300 1.000 86.62000 50 ASP E CA 1
ATOM 9653 C C . ASP E 1 50 ? -11.99400 103.35600 -68.32100 1.000 82.32000 50 ASP E C 1
ATOM 9654 O O . ASP E 1 50 ? -12.49400 103.54900 -69.43400 1.000 80.09000 50 ASP E O 1
ATOM 9659 N N . PHE E 1 51 ? -12.32800 104.09200 -67.25400 1.000 82.27000 51 PHE E N 1
ATOM 9660 C CA . PHE E 1 51 ? -13.36200 105.12000 -67.36400 1.000 86.45000 51 PHE E CA 1
ATOM 9661 C C . PHE E 1 51 ? -12.94900 106.23700 -68.31200 1.000 90.03000 51 PHE E C 1
ATOM 9662 O O . PHE E 1 51 ? -13.79000 106.77900 -69.04000 1.000 89.59000 51 PHE E O 1
ATOM 9670 N N . ALA E 1 52 ? -11.65100 106.53300 -68.38700 1.000 90.40000 52 ALA E N 1
ATOM 9671 C CA . ALA E 1 52 ? -11.17900 107.56000 -69.34400 1.000 87.72000 52 ALA E CA 1
ATOM 9672 C C . ALA E 1 52 ? -11.39200 107.06400 -70.77300 1.000 86.87000 52 ALA E C 1
ATOM 9673 O O . ALA E 1 52 ? -11.94300 107.82500 -71.58300 1.000 86.26000 52 ALA E O 1
ATOM 9675 N N . ARG E 1 53 ? -10.97600 105.82900 -71.05600 1.000 84.58000 53 ARG E N 1
ATOM 9676 C CA . ARG E 1 53 ? -11.12600 105.24000 -72.41000 1.000 83.10000 53 ARG E CA 1
ATOM 9677 C C . ARG E 1 53 ? -12.60700 105.23600 -72.79300 1.000 86.44000 53 ARG E C 1
ATOM 9678 O O . ARG E 1 53 ? -12.91400 105.56200 -73.94400 1.000 85.98000 53 ARG E O 1
ATOM 9686 N N . TYR E 1 54 ? -13.48100 104.87700 -71.85300 1.000 85.03000 54 TYR E N 1
ATOM 9687 C CA . TYR E 1 54 ? -14.92900 104.80400 -72.14600 1.000 83.51000 54 TYR E CA 1
ATOM 9688 C C . TYR E 1 54 ? -15.42000 106.19000 -72.55300 1.000 85.32000 54 TYR E C 1
ATOM 9689 O O . TYR E 1 54 ? -16.10200 106.29900 -73.57900 1.000 86.72000 54 TYR E O 1
ATOM 9698 N N . LYS E 1 55 ? -15.09700 107.20400 -71.75400 1.000 87.45000 55 LYS E N 1
ATOM 9699 C CA . LYS E 1 55 ? -15.53600 108.59000 -72.06200 1.000 90.97000 55 LYS E CA 1
ATOM 9700 C C . LYS E 1 55 ? -15.10600 108.97900 -73.48200 1.000 91.44000 55 LYS E C 1
ATOM 9701 O O . LYS E 1 55 ? -15.89700 109.59000 -74.18800 1.000 90.40000 55 LYS E O 1
ATOM 9707 N N . ALA E 1 56 ? -13.89400 108.61700 -73.89000 1.000 91.41000 56 ALA E N 1
ATOM 9708 C CA . ALA E 1 56 ? -13.46600 108.91300 -75.27300 1.000 92.55000 56 ALA E CA 1
ATOM 9709 C C . ALA E 1 56 ? -14.32900 108.14500 -76.27200 1.000 92.99000 56 ALA E C 1
ATOM 9710 O O . ALA E 1 56 ? -14.89100 108.78700 -77.17200 1.000 95.05000 56 ALA E O 1
ATOM 9712 N N . LEU E 1 57 ? -14.44100 106.82800 -76.11200 1.000 90.47000 57 LEU E N 1
ATOM 9713 C CA . LEU E 1 57 ? -15.17000 105.99700 -77.10800 1.000 89.41000 57 LEU E CA 1
ATOM 9714 C C . LEU E 1 57 ? -16.65400 106.36500 -77.16700 1.000 87.26000 57 LEU E C 1
ATOM 9715 O O . LEU E 1 57 ? -17.26000 106.15500 -78.22800 1.000 86.89000 57 LEU E O 1
ATOM 9720 N N . ALA E 1 58 ? -17.20700 106.88900 -76.07600 1.000 90.36000 58 ALA E N 1
ATOM 9721 C CA . ALA E 1 58 ? -18.64000 107.24600 -76.01900 1.000 91.60000 58 ALA E CA 1
ATOM 9722 C C . ALA E 1 58 ? -18.80300 108.46300 -75.11700 1.000 94.36000 58 ALA E C 1
ATOM 9723 O O . ALA E 1 58 ? -19.12100 108.28800 -73.93200 1.000 95.55000 58 ALA E O 1
ATOM 9725 N N . PRO E 1 59 ? -18.59400 109.69100 -75.62300 1.000 94.77000 59 PRO E N 1
ATOM 9726 C CA . PRO E 1 59 ? -18.65300 110.86700 -74.77100 1.000 95.03000 59 PRO E CA 1
ATOM 9727 C C . PRO E 1 59 ? -20.06900 111.20300 -74.29800 1.000 96.68000 59 PRO E C 1
ATOM 9728 O O . PRO E 1 59 ? -20.20600 111.78500 -73.24800 1.000 97.89000 59 PRO E O 1
ATOM 9732 N N . ASN E 1 60 ? -21.07900 110.81000 -75.06500 1.000 95.58000 60 ASN E N 1
ATOM 9733 C CA . ASN E 1 60 ? -22.47000 111.17800 -74.70800 1.000 99.99000 60 ASN E CA 1
ATOM 9734 C C . ASN E 1 60 ? -23.12400 110.02500 -73.94400 1.000 100.65000 60 ASN E C 1
ATOM 9735 O O . ASN E 1 60 ? -24.34300 109.83500 -74.10500 1.000 99.85000 60 ASN E O 1
ATOM 9740 N N . ASN E 1 61 ? -22.34600 109.31000 -73.12800 1.000 97.78000 61 ASN E N 1
ATOM 9741 C CA . ASN E 1 61 ? -22.89300 108.21500 -72.28700 1.000 93.47000 61 ASN E CA 1
ATOM 9742 C C . ASN E 1 61 ? -22.47400 108.48500 -70.84400 1.000 97.95000 61 ASN E C 1
ATOM 9743 O O . ASN E 1 61 ? -22.97600 107.78300 -69.95500 1.000 99.53000 61 ASN E O 1
ATOM 9748 N N . VAL E 1 62 ? -21.62400 109.49000 -70.62000 1.000 97.91000 62 VAL E N 1
ATOM 9749 C CA . VAL E 1 62 ? -21.03800 109.72100 -69.26800 1.000 100.18000 62 VAL E CA 1
ATOM 9750 C C . VAL E 1 62 ? -21.16300 111.18100 -68.82200 1.000 107.16000 62 VAL E C 1
ATOM 9751 O O . VAL E 1 62 ? -20.91700 112.06800 -69.65700 1.000 108.05000 62 VAL E O 1
ATOM 9755 N N . MET E 1 63 ? -21.52900 111.42600 -67.56100 1.000 112.55000 63 MET E N 1
ATOM 9756 C CA . MET E 1 63 ? -21.54200 112.80000 -66.99200 1.000 113.70000 63 MET E CA 1
ATOM 9757 C C . MET E 1 63 ? -20.82600 112.61400 -65.65300 1.000 117.77000 63 MET E C 1
ATOM 9758 O O . MET E 1 63 ? -20.25600 111.52800 -65.47200 1.000 117.37000 63 MET E O 1
ATOM 9763 N N . TYR E 1 64 ? -20.82400 113.60900 -64.75800 1.000 118.17000 64 TYR E N 1
ATOM 9764 C CA . TYR E 1 64 ? -20.18300 113.37100 -63.43700 1.000 117.69000 64 TYR E CA 1
ATOM 9765 C C . TYR E 1 64 ? -20.89500 114.10200 -62.30000 1.000 118.17000 64 TYR E C 1
ATOM 9766 O O . TYR E 1 64 ? -21.46300 115.18200 -62.53600 1.000 116.66000 64 TYR E O 1
ATOM 9775 N N . ASP E 1 65 ? -20.88400 113.50400 -61.10800 1.000 121.84000 65 ASP E N 1
ATOM 9776 C CA . ASP E 1 65 ? -21.42600 114.18500 -59.90700 1.000 123.87000 65 ASP E CA 1
ATOM 9777 C C . ASP E 1 65 ? -20.27300 114.26700 -58.90900 1.000 126.56000 65 ASP E C 1
ATOM 9778 O O . ASP E 1 65 ? -19.80900 113.20200 -58.46600 1.000 125.37000 65 ASP E O 1
ATOM 9783 N N . GLU E 1 66 ? -19.79700 115.48100 -58.61900 1.000 127.42000 66 GLU E N 1
ATOM 9784 C CA . GLU E 1 66 ? -18.67600 115.67700 -57.66300 1.000 126.68000 66 GLU E CA 1
ATOM 9785 C C . GLU E 1 66 ? -19.07400 115.04800 -56.32900 1.000 126.64000 66 GLU E C 1
ATOM 9786 O O . GLU E 1 66 ? -18.19900 114.45800 -55.67100 1.000 122.64000 66 GLU E O 1
ATOM 9792 N N . LYS E 1 67 ? -20.34900 115.17000 -55.95900 1.000 125.77000 67 LYS E N 1
ATOM 9793 C CA . LYS E 1 67 ? -20.84900 114.49900 -54.74000 1.000 121.20000 67 LYS E CA 1
ATOM 9794 C C . LYS E 1 67 ? -21.04400 113.03200 -55.11600 1.000 124.79000 67 LYS E C 1
ATOM 9795 O O . LYS E 1 67 ? -21.55000 112.80900 -56.22300 1.000 124.54000 67 LYS E O 1
ATOM 9801 N N . ARG E 1 68 ? -20.61400 112.09700 -54.26500 1.000 126.68000 68 ARG E N 1
ATOM 9802 C CA . ARG E 1 68 ? -20.68700 110.63000 -54.54000 1.000 126.78000 68 ARG E CA 1
ATOM 9803 C C . ARG E 1 68 ? -19.58500 110.17900 -55.51000 1.000 127.94000 68 ARG E C 1
ATOM 9804 O O . ARG E 1 68 ? -19.41800 108.95300 -55.64400 1.000 126.61000 68 ARG E O 1
ATOM 9812 N N . ARG E 1 69 ? -18.87900 111.11200 -56.16200 1.000 127.67000 69 ARG E N 1
ATOM 9813 C CA . ARG E 1 69 ? -17.72800 110.76400 -57.04000 1.000 125.87000 69 ARG E CA 1
ATOM 9814 C C . ARG E 1 69 ? -17.96200 109.53500 -57.92500 1.000 125.65000 69 ARG E C 1
ATOM 9815 O O . ARG E 1 69 ? -17.02900 108.72700 -58.06600 1.000 124.94000 69 ARG E O 1
ATOM 9823 N N . VAL E 1 70 ? -19.13600 109.47300 -58.56200 1.000 121.10000 70 VAL E N 1
ATOM 9824 C CA . VAL E 1 70 ? -19.43200 108.38300 -59.53300 1.000 116.74000 70 VAL E CA 1
ATOM 9825 C C . VAL E 1 70 ? -19.81200 109.04800 -60.85400 1.000 113.33000 70 VAL E C 1
ATOM 9826 O O . VAL E 1 70 ? -20.03900 110.26900 -60.86200 1.000 115.50000 70 VAL E O 1
ATOM 9830 N N . HIS E 1 71 ? -19.87300 108.26500 -61.92700 1.000 111.35000 71 HIS E N 1
ATOM 9831 C CA . HIS E 1 71 ? -20.28900 108.80000 -63.24500 1.000 108.83000 71 HIS E CA 1
ATOM 9832 C C . HIS E 1 71 ? -21.79900 108.63400 -63.34700 1.000 106.43000 71 HIS E C 1
ATOM 9833 O O . HIS E 1 71 ? -22.32000 107.72400 -62.70500 1.000 104.64000 71 HIS E O 1
ATOM 9840 N N . LEU E 1 72 ? -22.46800 109.47500 -64.12100 1.000 105.75000 72 LEU E N 1
ATOM 9841 C CA . LEU E 1 72 ? -23.91800 109.25900 -64.26100 1.000 100.21000 72 LEU E CA 1
ATOM 9842 C C . LEU E 1 72 ? -24.26000 108.96600 -65.71600 1.000 101.20000 72 LEU E C 1
ATOM 9843 O O . LEU E 1 72 ? -23.81700 109.72100 -66.59200 1.000 104.97000 72 LEU E O 1
ATOM 9848 N N . LYS E 1 73 ? -24.99700 107.88400 -65.94600 1.000 99.00000 73 LYS E N 1
ATOM 9849 C CA . LYS E 1 73 ? -25.46800 107.56700 -67.31200 1.000 96.46000 73 LYS E CA 1
ATOM 9850 C C . LYS E 1 73 ? -26.16200 108.82400 -67.82000 1.000 98.65000 73 LYS E C 1
ATOM 9851 O O . LYS E 1 73 ? -27.09500 109.30800 -67.14900 1.000 102.46000 73 LYS E O 1
ATOM 9857 N N . THR E 1 74 ? -25.69600 109.34900 -68.94600 1.000 98.30000 74 THR E N 1
ATOM 9858 C CA . THR E 1 74 ? -26.27500 110.61400 -69.43300 1.000 102.01000 74 THR E CA 1
ATOM 9859 C C . THR E 1 74 ? -27.55000 110.30800 -70.19100 1.000 101.32000 74 THR E C 1
ATOM 9860 O O . THR E 1 74 ? -27.97100 109.14300 -70.25200 1.000 99.03000 74 THR E O 1
ATOM 9864 N N . SER E 1 75 ? -28.11300 111.34200 -70.79200 1.000 103.96000 75 SER E N 1
ATOM 9865 C CA . SER E 1 75 ? -29.28800 111.06400 -71.65700 1.000 103.53000 75 SER E CA 1
ATOM 9866 C C . SER E 1 75 ? -28.77300 110.71700 -73.05600 1.000 104.90000 75 SER E C 1
ATOM 9867 O O . SER E 1 75 ? -27.53900 110.78000 -73.24500 1.000 106.72000 75 SER E O 1
ATOM 9870 N N . THR E 1 76 ? -29.67100 110.41200 -74.00100 1.000 100.56000 76 THR E N 1
ATOM 9871 C CA . THR E 1 76 ? -29.25200 109.97600 -75.36500 1.000 102.42000 76 THR E CA 1
ATOM 9872 C C . THR E 1 76 ? -28.19700 108.87300 -75.22700 1.000 99.76000 76 THR E C 1
ATOM 9873 O O . THR E 1 76 ? -27.42300 108.67700 -76.18700 1.000 99.53000 76 THR E O 1
ATOM 9877 N N . PHE E 1 77 ? -28.17300 108.18600 -74.07900 1.000 99.06000 77 PHE E N 1
ATOM 9878 C CA . PHE E 1 77 ? -27.23900 107.09100 -73.87200 1.000 91.82000 77 PHE E CA 1
ATOM 9879 C C . PHE E 1 77 ? -27.56400 106.01500 -74.88900 1.000 87.52000 77 PHE E C 1
ATOM 9880 O O . PHE E 1 77 ? -28.72700 105.66300 -75.08500 1.000 91.53000 77 PHE E O 1
ATOM 9888 N N . GLN E 1 78 ? -26.54300 105.50400 -75.55200 1.000 88.86000 78 GLN E N 1
ATOM 9889 C CA . GLN E 1 78 ? -26.73700 104.34100 -76.38600 1.000 87.80000 78 GLN E CA 1
ATOM 9890 C C . GLN E 1 78 ? -25.66200 103.32700 -76.02700 1.000 86.14000 78 GLN E C 1
ATOM 9891 O O . GLN E 1 78 ? -24.48400 103.70000 -75.87200 1.000 84.78000 78 GLN E O 1
ATOM 9897 N N . PRO E 1 79 ? -26.03800 102.06600 -75.81200 1.000 87.13000 79 PRO E N 1
ATOM 9898 C CA . PRO E 1 79 ? -25.06600 101.07200 -75.35500 1.000 81.82000 79 PRO E CA 1
ATOM 9899 C C . PRO E 1 79 ? -23.89500 100.98600 -76.31900 1.000 81.55000 79 PRO E C 1
ATOM 9900 O O . PRO E 1 79 ? -24.06400 100.99100 -77.54000 1.000 83.35000 79 PRO E O 1
ATOM 9904 N N . LEU E 1 80 ? -22.69600 100.94600 -75.74800 1.000 78.71000 80 LEU E N 1
ATOM 9905 C CA . LEU E 1 80 ? -21.48600 100.89900 -76.55100 1.000 77.92000 80 LEU E CA 1
ATOM 9906 C C . LEU E 1 80 ? -21.27700 99.53900 -77.20300 1.000 78.21000 80 LEU E C 1
ATOM 9907 O O . LEU E 1 80 ? -20.55800 99.45800 -78.20300 1.000 79.99000 80 LEU E O 1
ATOM 9912 N N . PHE E 1 81 ? -21.86800 98.47200 -76.66000 1.000 77.48000 81 PHE E N 1
ATOM 9913 C CA . PHE E 1 81 ? -21.67600 97.11400 -77.15900 1.000 75.99000 81 PHE E CA 1
ATOM 9914 C C . PHE E 1 81 ? -23.00900 96.47100 -77.50400 1.000 71.74000 81 PHE E C 1
ATOM 9915 O O . PHE E 1 81 ? -24.07100 96.96500 -77.12300 1.000 73.64000 81 PHE E O 1
ATOM 9923 N N . ASP E 1 82 ? -22.94100 95.37300 -78.26100 1.000 72.12000 82 ASP E N 1
ATOM 9924 C CA . ASP E 1 82 ? -24.07700 94.47000 -78.41000 1.000 74.95000 82 ASP E CA 1
ATOM 9925 C C . ASP E 1 82 ? -24.08500 93.46100 -77.26900 1.000 73.45000 82 ASP E C 1
ATOM 9926 O O . ASP E 1 82 ? -23.03100 92.97900 -76.84400 1.000 71.78000 82 ASP E O 1
ATOM 9931 N N . TYR E 1 83 ? -25.27900 93.13200 -76.78400 1.000 65.14000 83 TYR E N 1
ATOM 9932 C CA . TYR E 1 83 ? -25.42400 92.21100 -75.66900 1.000 61.91000 83 TYR E CA 1
ATOM 9933 C C . TYR E 1 83 ? -26.10000 90.93100 -76.13300 1.000 61.18000 83 TYR E C 1
ATOM 9934 O O . TYR E 1 83 ? -27.09200 90.97600 -76.87000 1.000 63.48000 83 TYR E O 1
ATOM 9943 N N . ASP E 1 84 ? -25.56300 89.79500 -75.70000 1.000 60.04000 84 ASP E N 1
ATOM 9944 C CA . ASP E 1 84 ? -26.29200 88.53600 -75.78900 1.000 59.65000 84 ASP E CA 1
ATOM 9945 C C . ASP E 1 84 ? -27.38400 88.55000 -74.72400 1.000 55.97000 84 ASP E C 1
ATOM 9946 O O . ASP E 1 84 ? -27.09200 88.50500 -73.52300 1.000 52.81000 84 ASP E O 1
ATOM 9951 N N . ILE E 1 85 ? -28.64400 88.64100 -75.15000 1.000 55.59000 85 ILE E N 1
ATOM 9952 C CA . ILE E 1 85 ? -29.69200 88.94100 -74.18100 1.000 52.71000 85 ILE E CA 1
ATOM 9953 C C . ILE E 1 85 ? -29.93500 87.74700 -73.25600 1.000 47.66000 85 ILE E C 1
ATOM 9954 O O . ILE E 1 85 ? -30.15700 87.92500 -72.05600 1.000 51.27000 85 ILE E O 1
ATOM 9959 N N . VAL E 1 86 ? -29.84400 86.51800 -73.77200 1.000 46.76000 86 VAL E N 1
ATOM 9960 C CA . VAL E 1 86 ? -29.99900 85.34500 -72.91400 1.000 48.68000 86 VAL E CA 1
ATOM 9961 C C . VAL E 1 86 ? -28.89200 85.29900 -71.87100 1.000 53.78000 86 VAL E C 1
ATOM 9962 O O . VAL E 1 86 ? -29.15000 85.15200 -70.66800 1.000 50.09000 86 VAL E O 1
ATOM 9966 N N . ARG E 1 87 ? -27.64200 85.46600 -72.30700 1.000 51.37000 87 ARG E N 1
ATOM 9967 C CA . ARG E 1 87 ? -26.52800 85.37700 -71.36800 1.000 50.48000 87 ARG E CA 1
ATOM 9968 C C . ARG E 1 87 ? -26.53200 86.54900 -70.38800 1.000 50.94000 87 ARG E C 1
ATOM 9969 O O . ARG E 1 87 ? -26.15600 86.38900 -69.21700 1.000 48.49000 87 ARG E O 1
ATOM 9977 N N . THR E 1 88 ? -26.94600 87.73400 -70.85400 1.000 48.78000 88 THR E N 1
ATOM 9978 C CA . THR E 1 88 ? -27.01600 88.91400 -69.99700 1.000 51.66000 88 THR E CA 1
ATOM 9979 C C . THR E 1 88 ? -28.06300 88.74200 -68.89500 1.000 52.00000 88 THR E C 1
ATOM 9980 O O . THR E 1 88 ? -27.81200 89.06600 -67.72500 1.000 51.48000 88 THR E O 1
ATOM 9984 N N . LEU E 1 89 ? -29.25600 88.26200 -69.26100 1.000 50.03000 89 LEU E N 1
ATOM 9985 C CA . LEU E 1 89 ? -30.29900 88.00500 -68.27500 1.000 49.77000 89 LEU E CA 1
ATOM 9986 C C . LEU E 1 89 ? -29.87900 86.90400 -67.32400 1.000 47.42000 89 LEU E C 1
ATOM 9987 O O . LEU E 1 89 ? -30.16200 86.97500 -66.12300 1.000 46.41000 89 LEU E O 1
ATOM 9992 N N . ALA E 1 90 ? -29.13700 85.91800 -67.83100 1.000 42.30000 90 ALA E N 1
ATOM 9993 C CA . ALA E 1 90 ? -28.58300 84.90500 -66.94900 1.000 47.18000 90 ALA E CA 1
ATOM 9994 C C . ALA E 1 90 ? -27.60100 85.52900 -65.96200 1.000 54.00000 90 ALA E C 1
ATOM 9995 O O . ALA E 1 90 ? -27.64500 85.22800 -64.76100 1.000 50.31000 90 ALA E O 1
ATOM 9997 N N . THR E 1 91 ? -26.71900 86.42100 -66.44700 1.000 53.45000 91 THR E N 1
ATOM 9998 C CA . THR E 1 91 ? -25.72200 87.03000 -65.56800 1.000 49.58000 91 THR E CA 1
ATOM 9999 C C . THR E 1 91 ? -26.36900 87.84700 -64.45900 1.000 50.68000 91 THR E C 1
ATOM 10000 O O . THR E 1 91 ? -25.97300 87.72900 -63.29400 1.000 51.24000 91 THR E O 1
ATOM 10004 N N . ILE E 1 92 ? -27.37900 88.66200 -64.78100 1.000 47.49000 92 ILE E N 1
ATOM 10005 C CA . ILE E 1 92 ? -27.97600 89.47100 -63.72100 1.000 47.03000 92 ILE E CA 1
ATOM 10006 C C . ILE E 1 92 ? -28.80400 88.64500 -62.74100 1.000 53.27000 92 ILE E C 1
ATOM 10007 O O . ILE E 1 92 ? -29.11300 89.14000 -61.64900 1.000 52.27000 92 ILE E O 1
ATOM 10012 N N . SER E 1 93 ? -29.21100 87.41900 -63.10100 1.000 51.29000 93 SER E N 1
ATOM 10013 C CA . SER E 1 93 ? -29.93600 86.55000 -62.17500 1.000 52.35000 93 SER E CA 1
ATOM 10014 C C . SER E 1 93 ? -29.05500 85.46900 -61.56000 1.000 54.70000 93 SER E C 1
ATOM 10015 O O . SER E 1 93 ? -29.55300 84.66000 -60.77200 1.000 57.92000 93 SER E O 1
ATOM 10018 N N . GLN E 1 94 ? -27.77400 85.40800 -61.92200 1.000 52.05000 94 GLN E N 1
ATOM 10019 C CA . GLN E 1 94 ? -26.90400 84.35900 -61.41000 1.000 50.16000 94 GLN E CA 1
ATOM 10020 C C . GLN E 1 94 ? -25.62100 84.91000 -60.78400 1.000 58.04000 94 GLN E C 1
ATOM 10021 O O . GLN E 1 94 ? -25.23200 84.47900 -59.69300 1.000 57.39000 94 GLN E O 1
ATOM 10027 N N . GLY E 1 95 ? -24.95900 85.86200 -61.44700 1.000 54.48000 95 GLY E N 1
ATOM 10028 C CA . GLY E 1 95 ? -23.66700 86.32900 -60.97400 1.000 58.51000 95 GLY E CA 1
ATOM 10029 C C . GLY E 1 95 ? -22.66000 86.50400 -62.09100 1.000 57.18000 95 GLY E C 1
ATOM 10030 O O . GLY E 1 95 ? -22.94100 86.16000 -63.24200 1.000 58.51000 95 GLY E O 1
ATOM 10031 N N . PHE E 1 96 ? -21.47200 87.01600 -61.76800 1.000 60.93000 96 PHE E N 1
ATOM 10032 C CA . PHE E 1 96 ? -20.54400 87.48500 -62.78800 1.000 56.29000 96 PHE E CA 1
ATOM 10033 C C . PHE E 1 96 ? -19.54400 86.44800 -63.29100 1.000 57.56000 96 PHE E C 1
ATOM 10034 O O . PHE E 1 96 ? -19.03600 86.60300 -64.40000 1.000 59.80000 96 PHE E O 1
ATOM 10042 N N . GLY E 1 97 ? -19.23400 85.39600 -62.55800 1.000 55.93000 97 GLY E N 1
ATOM 10043 C CA . GLY E 1 97 ? -18.24200 84.50100 -63.12400 1.000 60.77000 97 GLY E CA 1
ATOM 10044 C C . GLY E 1 97 ? -18.73800 83.74900 -64.36100 1.000 59.73000 97 GLY E C 1
ATOM 10045 O O . GLY E 1 97 ? -19.78700 84.03400 -64.94100 1.000 58.82000 97 GLY E O 1
ATOM 10046 N N . ASP E 1 98 ? -17.91000 82.80200 -64.80600 1.000 52.28000 98 ASP E N 1
ATOM 10047 C CA . ASP E 1 98 ? -18.43600 81.71200 -65.61200 1.000 49.67000 98 ASP E CA 1
ATOM 10048 C C . ASP E 1 98 ? -18.95600 80.59600 -64.72400 1.000 53.50000 98 ASP E C 1
ATOM 10049 O O . ASP E 1 98 ? -19.52400 79.62000 -65.22900 1.000 52.84000 98 ASP E O 1
ATOM 10054 N N . GLY E 1 99 ? -18.74100 80.71900 -63.42000 1.000 47.45000 99 GLY E N 1
ATOM 10055 C CA . GLY E 1 99 ? -19.18800 79.76500 -62.44600 1.000 51.35000 99 GLY E CA 1
ATOM 10056 C C . GLY E 1 99 ? -18.13200 78.78900 -61.99100 1.000 52.82000 99 GLY E C 1
ATOM 10057 O O . GLY E 1 99 ? -18.38500 78.04900 -61.04000 1.000 54.60000 99 GLY E O 1
ATOM 10058 N N . PHE E 1 100 ? -16.94200 78.79700 -62.60200 1.000 56.77000 100 PHE E N 1
ATOM 10059 C CA . PHE E 1 100 ? -15.92900 77.78000 -62.31800 1.000 58.05000 100 PHE E CA 1
ATOM 10060 C C . PHE E 1 100 ? -15.09600 78.10300 -61.07800 1.000 62.42000 100 PHE E C 1
ATOM 10061 O O . PHE E 1 100 ? -14.28800 77.26800 -60.65700 1.000 62.86000 100 PHE E O 1
ATOM 10069 N N . LEU E 1 101 ? -15.28900 79.27200 -60.46400 1.000 60.99000 101 LEU E N 1
ATOM 10070 C CA . LEU E 1 101 ? -14.51000 79.68000 -59.30100 1.000 65.55000 101 LEU E CA 1
ATOM 10071 C C . LEU E 1 101 ? -15.35200 79.74900 -58.02800 1.000 67.76000 101 LEU E C 1
ATOM 10072 O O . LEU E 1 101 ? -15.08500 80.57000 -57.14900 1.000 72.93000 101 LEU E O 1
ATOM 10077 N N . GLY E 1 102 ? -16.40100 78.95000 -57.92800 1.000 66.32000 102 GLY E N 1
ATOM 10078 C CA . GLY E 1 102 ? -17.17600 78.91400 -56.70400 1.000 66.56000 102 GLY E CA 1
ATOM 10079 C C . GLY E 1 102 ? -18.49200 79.65100 -56.85300 1.000 61.46000 102 GLY E C 1
ATOM 10080 O O . GLY E 1 102 ? -18.82500 80.18600 -57.90800 1.000 64.14000 102 GLY E O 1
ATOM 10081 N N . LYS E 1 103 ? -19.23300 79.65800 -55.74500 1.000 63.90000 103 LYS E N 1
ATOM 10082 C CA . LYS E 1 103 ? -20.56000 80.25300 -55.67100 1.000 62.12000 103 LYS E CA 1
ATOM 10083 C C . LYS E 1 103 ? -20.54200 81.70200 -56.13400 1.000 64.23000 103 LYS E C 1
ATOM 10084 O O . LYS E 1 103 ? -19.62800 82.46400 -55.81200 1.000 66.80000 103 LYS E O 1
ATOM 10090 N N . VAL E 1 104 ? -21.55000 82.07800 -56.92000 1.000 66.30000 104 VAL E N 1
ATOM 10091 C CA . VAL E 1 104 ? -21.76200 83.46800 -57.30500 1.000 63.53000 104 VAL E CA 1
ATOM 10092 C C . VAL E 1 104 ? -23.17300 83.86200 -56.87800 1.000 67.36000 104 VAL E C 1
ATOM 10093 O O . VAL E 1 104 ? -24.01800 83.01400 -56.58100 1.000 68.06000 104 VAL E O 1
ATOM 10097 N N . ARG E 1 105 ? -23.41400 85.16900 -56.81900 1.000 65.57000 105 ARG E N 1
ATOM 10098 C CA . ARG E 1 105 ? -24.68200 85.70800 -56.36000 1.000 68.53000 105 ARG E CA 1
ATOM 10099 C C . ARG E 1 105 ? -25.12400 86.79700 -57.32600 1.000 64.05000 105 ARG E C 1
ATOM 10100 O O . ARG E 1 105 ? -24.27600 87.49300 -57.89200 1.000 62.80000 105 ARG E O 1
ATOM 10108 N N . PRO E 1 106 ? -26.42700 86.97600 -57.53700 1.000 63.89000 106 PRO E N 1
ATOM 10109 C CA . PRO E 1 106 ? -26.88600 87.99200 -58.49600 1.000 61.03000 106 PRO E CA 1
ATOM 10110 C C . PRO E 1 106 ? -26.38400 89.36700 -58.10700 1.000 60.80000 106 PRO E C 1
ATOM 10111 O O . PRO E 1 106 ? -26.30800 89.70100 -56.91700 1.000 61.07000 106 PRO E O 1
ATOM 10115 N N . PRO E 1 107 ? -26.01100 90.17200 -59.07600 1.000 59.60000 107 PRO E N 1
ATOM 10116 C CA . PRO E 1 107 ? -25.45900 91.49600 -58.77400 1.000 60.34000 107 PRO E CA 1
ATOM 10117 C C . PRO E 1 107 ? -26.50300 92.56000 -58.51700 1.000 65.77000 107 PRO E C 1
ATOM 10118 O O . PRO E 1 107 ? -26.18600 93.75400 -58.59800 1.000 67.40000 107 PRO E O 1
ATOM 10122 N N . MET E 1 108 ? -27.73500 92.16000 -58.21000 1.000 61.38000 108 MET E N 1
ATOM 10123 C CA . MET E 1 108 ? -28.83100 93.11600 -58.09400 1.000 53.44000 108 MET E CA 1
ATOM 10124 C C . MET E 1 108 ? -30.03700 92.40200 -57.49300 1.000 55.24000 108 MET E C 1
ATOM 10125 O O . MET E 1 108 ? -30.02200 91.18600 -57.27700 1.000 58.56000 108 MET E O 1
ATOM 10130 N N . ALA E 1 109 ? -31.09400 93.17100 -57.23100 1.000 49.54000 109 ALA E N 1
ATOM 10131 C CA . ALA E 1 109 ? -32.33200 92.61700 -56.69000 1.000 51.71000 109 ALA E CA 1
ATOM 10132 C C . ALA E 1 109 ? -33.06700 91.88300 -57.81400 1.000 52.04000 109 ALA E C 1
ATOM 10133 O O . ALA E 1 109 ? -34.04100 92.36500 -58.39600 1.000 48.39000 109 ALA E O 1
ATOM 10135 N N . CYS E 1 110 ? -32.59300 90.67200 -58.10100 1.000 51.32000 110 CYS E N 1
ATOM 10136 C CA . CYS E 1 110 ? -33.11000 89.83200 -59.17200 1.000 52.85000 110 CYS E CA 1
ATOM 10137 C C . CYS E 1 110 ? -33.11400 88.38800 -58.70400 1.000 52.20000 110 CYS E C 1
ATOM 10138 O O . CYS E 1 110 ? -32.09200 87.90700 -58.20800 1.000 50.06000 110 CYS E O 1
ATOM 10141 N N . GLU E 1 111 ? -34.25800 87.70700 -58.84800 1.000 45.58000 111 GLU E N 1
ATOM 10142 C CA . GLU E 1 111 ? -34.41600 86.33100 -58.38800 1.000 45.79000 111 GLU E CA 1
ATOM 10143 C C . GLU E 1 111 ? -34.81000 85.42900 -59.54600 1.000 46.81000 111 GLU E C 1
ATOM 10144 O O . GLU E 1 111 ? -35.44900 85.86100 -60.51500 1.000 47.97000 111 GLU E O 1
ATOM 10150 N N . ALA E 1 112 ? -34.40100 84.17600 -59.44900 1.000 44.67000 112 ALA E N 1
ATOM 10151 C CA . ALA E 1 112 ? -34.76200 83.14700 -60.41700 1.000 46.25000 112 ALA E CA 1
ATOM 10152 C C . ALA E 1 112 ? -35.20400 81.93900 -59.60400 1.000 46.57000 112 ALA E C 1
ATOM 10153 O O . ALA E 1 112 ? -34.43000 80.99600 -59.42100 1.000 45.90000 112 ALA E O 1
ATOM 10155 N N . PRO E 1 113 ? -36.44500 81.92500 -59.11200 1.000 45.62000 113 PRO E N 1
ATOM 10156 C CA . PRO E 1 113 ? -36.85000 80.91800 -58.11600 1.000 41.63000 113 PRO E CA 1
ATOM 10157 C C . PRO E 1 113 ? -37.26200 79.57300 -58.69400 1.000 45.11000 113 PRO E C 1
ATOM 10158 O O . PRO E 1 113 ? -37.72400 78.71800 -57.94000 1.000 46.21000 113 PRO E O 1
ATOM 10162 N N . PHE E 1 114 ? -37.09800 79.32100 -59.98500 1.000 44.37000 114 PHE E N 1
ATOM 10163 C CA . PHE E 1 114 ? -37.65600 78.11100 -60.58300 1.000 45.84000 114 PHE E CA 1
ATOM 10164 C C . PHE E 1 114 ? -36.72100 76.89600 -60.55500 1.000 46.58000 114 PHE E C 1
ATOM 10165 O O . PHE E 1 114 ? -37.11900 75.83200 -61.03700 1.000 48.76000 114 PHE E O 1
ATOM 10173 N N . HIS E 1 115 ? -35.48900 77.02000 -60.04600 1.000 46.79000 115 HIS E N 1
ATOM 10174 C CA . HIS E 1 115 ? -34.55200 75.89300 -60.01500 1.000 49.57000 115 HIS E CA 1
ATOM 10175 C C . HIS E 1 115 ? -34.85800 74.97200 -58.83500 1.000 50.86000 115 HIS E C 1
ATOM 10176 O O . HIS E 1 115 ? -34.88500 75.40900 -57.68000 1.000 52.30000 115 HIS E O 1
ATOM 10183 N N . LEU E 1 116 ? -35.05300 73.69300 -59.11500 1.000 52.26000 116 LEU E N 1
ATOM 10184 C CA . LEU E 1 116 ? -35.04000 72.70000 -58.04800 1.000 50.90000 116 LEU E CA 1
ATOM 10185 C C . LEU E 1 116 ? -33.64200 72.10800 -58.16800 1.000 53.53000 116 LEU E C 1
ATOM 10186 O O . LEU E 1 116 ? -32.78100 72.73300 -58.79100 1.000 56.85000 116 LEU E O 1
ATOM 10191 N N . ASN E 1 117 ? -33.40000 70.90000 -57.66900 1.000 44.55000 117 ASN E N 1
ATOM 10192 C CA . ASN E 1 117 ? -32.01400 70.47300 -57.62600 1.000 45.65000 117 ASN E CA 1
ATOM 10193 C C . ASN E 1 117 ? -31.47300 70.25100 -59.03700 1.000 48.04000 117 ASN E C 1
ATOM 10194 O O . ASN E 1 117 ? -32.22100 70.07500 -60.00500 1.000 45.77000 117 ASN E O 1
ATOM 10199 N N . LYS E 1 118 ? -30.15200 70.28200 -59.13900 1.000 46.66000 118 LYS E N 1
ATOM 10200 C CA . LYS E 1 118 ? -29.39700 70.14600 -60.37200 1.000 44.62000 118 LYS E CA 1
ATOM 10201 C C . LYS E 1 118 ? -28.66100 68.81600 -60.41300 1.000 44.44000 118 LYS E C 1
ATOM 10202 O O . LYS E 1 118 ? -28.45000 68.17900 -59.37800 1.000 49.06000 118 LYS E O 1
ATOM 10208 N N . PRO E 1 119 ? -28.28900 68.33800 -61.59500 1.000 46.16000 119 PRO E N 1
ATOM 10209 C CA . PRO E 1 119 ? -27.48800 67.11300 -61.66000 1.000 46.38000 119 PRO E CA 1
ATOM 10210 C C . PRO E 1 119 ? -26.16000 67.28800 -60.92800 1.000 43.90000 119 PRO E C 1
ATOM 10211 O O . PRO E 1 119 ? -25.65600 68.39800 -60.77000 1.000 47.92000 119 PRO E O 1
ATOM 10215 N N . LYS E 1 120 ? -25.59600 66.18300 -60.45300 1.000 48.89000 120 LYS E N 1
ATOM 10216 C CA . LYS E 1 120 ? -24.28300 66.27000 -59.82300 1.000 52.64000 120 LYS E CA 1
ATOM 10217 C C . LYS E 1 120 ? -23.23200 66.65000 -60.86000 1.000 50.33000 120 LYS E C 1
ATOM 10218 O O . LYS E 1 120 ? -23.20000 66.09000 -61.96200 1.000 48.39000 120 LYS E O 1
ATOM 10224 N N . LEU E 1 121 ? -22.34400 67.57700 -60.47500 1.000 53.93000 121 LEU E N 1
ATOM 10225 C CA . LEU E 1 121 ? -21.29400 68.06400 -61.37300 1.000 56.81000 121 LEU E CA 1
ATOM 10226 C C . LEU E 1 121 ? -20.56100 66.92400 -62.05500 1.000 53.98000 121 LEU E C 1
ATOM 10227 O O . LEU E 1 121 ? -20.32200 66.96900 -63.26500 1.000 54.23000 121 LEU E O 1
ATOM 10232 N N . GLU E 1 122 ? -20.22700 65.87800 -61.30100 1.000 51.87000 122 GLU E N 1
ATOM 10233 C CA . GLU E 1 122 ? -19.44900 64.77400 -61.85700 1.000 56.64000 122 GLU E CA 1
ATOM 10234 C C . GLU E 1 122 ? -20.23900 63.98600 -62.88600 1.000 53.90000 122 GLU E C 1
ATOM 10235 O O . GLU E 1 122 ? -19.65300 63.46100 -63.84300 1.000 55.03000 122 GLU E O 1
ATOM 10241 N N . VAL E 1 123 ? -21.55600 63.86400 -62.69400 1.000 51.90000 123 VAL E N 1
ATOM 10242 C CA . VAL E 1 123 ? -22.37100 63.12700 -63.65500 1.000 50.02000 123 VAL E CA 1
ATOM 10243 C C . VAL E 1 123 ? -22.46200 63.88900 -64.97500 1.000 45.17000 123 VAL E C 1
ATOM 10244 O O . VAL E 1 123 ? -22.22300 63.32700 -66.04900 1.000 45.04000 123 VAL E O 1
ATOM 10248 N N . VAL E 1 124 ? -22.78000 65.18200 -64.92300 1.000 46.09000 124 VAL E N 1
ATOM 10249 C CA . VAL E 1 124 ? -22.84800 65.92800 -66.17700 1.000 48.97000 124 VAL E CA 1
ATOM 10250 C C . VAL E 1 124 ? -21.49900 65.92300 -66.86600 1.000 54.89000 124 VAL E C 1
ATOM 10251 O O . VAL E 1 124 ? -21.40500 65.65800 -68.07300 1.000 50.50000 124 VAL E O 1
ATOM 10255 N N . ALA E 1 125 ? -20.42600 66.14800 -66.09500 1.000 53.27000 125 ALA E N 1
ATOM 10256 C CA . ALA E 1 125 ? -19.09700 66.22100 -66.68900 1.000 50.48000 125 ALA E CA 1
ATOM 10257 C C . ALA E 1 125 ? -18.74500 64.91600 -67.37500 1.000 47.46000 125 ALA E C 1
ATOM 10258 O O . ALA E 1 125 ? -18.21800 64.92300 -68.49200 1.000 52.04000 125 ALA E O 1
ATOM 10260 N N . ALA E 1 126 ? -19.05800 63.78100 -66.74000 1.000 50.83000 126 ALA E N 1
ATOM 10261 C CA . ALA E 1 126 ? -18.75000 62.50100 -67.36500 1.000 47.39000 126 ALA E CA 1
ATOM 10262 C C . ALA E 1 126 ? -19.55500 62.31000 -68.64000 1.000 53.50000 126 ALA E C 1
ATOM 10263 O O . ALA E 1 126 ? -19.02400 61.82000 -69.64700 1.000 56.53000 126 ALA E O 1
ATOM 10265 N N . ILE E 1 127 ? -20.83700 62.70300 -68.62500 1.000 50.40000 127 ILE E N 1
ATOM 10266 C CA . ILE E 1 127 ? -21.65700 62.55800 -69.82500 1.000 51.04000 127 ILE E CA 1
ATOM 10267 C C . ILE E 1 127 ? -21.10400 63.45000 -70.92300 1.000 53.42000 127 ILE E C 1
ATOM 10268 O O . ILE E 1 127 ? -20.90300 63.01800 -72.06800 1.000 47.92000 127 ILE E O 1
ATOM 10273 N N . SER E 1 128 ? -20.79500 64.70100 -70.55200 1.000 47.75000 128 SER E N 1
ATOM 10274 C CA . SER E 1 128 ? -20.21900 65.67000 -71.47100 1.000 53.04000 128 SER E CA 1
ATOM 10275 C C . SER E 1 128 ? -18.91400 65.16200 -72.06200 1.000 56.78000 128 SER E C 1
ATOM 10276 O O . SER E 1 128 ? -18.67600 65.30000 -73.26900 1.000 56.65000 128 SER E O 1
ATOM 10279 N N . GLU E 1 129 ? -18.06900 64.55400 -71.22400 1.000 53.14000 129 GLU E N 1
ATOM 10280 C CA . GLU E 1 129 ? -16.81400 63.98600 -71.69600 1.000 56.24000 129 GLU E CA 1
ATOM 10281 C C . GLU E 1 129 ? -17.05100 62.89500 -72.73400 1.000 58.84000 129 GLU E C 1
ATOM 10282 O O . GLU E 1 129 ? -16.36200 62.84700 -73.76400 1.000 59.71000 129 GLU E O 1
ATOM 10288 N N . ALA E 1 130 ? -18.02100 62.00500 -72.48100 1.000 55.69000 130 ALA E N 1
ATOM 10289 C CA . ALA E 1 130 ? -18.30300 60.92600 -73.42500 1.000 54.48000 130 ALA E CA 1
ATOM 10290 C C . ALA E 1 130 ? -18.83200 61.46500 -74.74500 1.000 53.96000 130 ALA E C 1
ATOM 10291 O O . ALA E 1 130 ? -18.49400 60.94100 -75.81200 1.000 53.14000 130 ALA E O 1
ATOM 10293 N N . ILE E 1 131 ? -19.68600 62.48900 -74.68700 1.000 53.75000 131 ILE E N 1
ATOM 10294 C CA . ILE E 1 131 ? -20.17500 63.12300 -75.90600 1.000 52.18000 131 ILE E CA 1
ATOM 10295 C C . ILE E 1 131 ? -19.00200 63.66700 -76.70700 1.000 60.02000 131 ILE E C 1
ATOM 10296 O O . ILE E 1 131 ? -18.89200 63.44500 -77.92000 1.000 58.09000 131 ILE E O 1
ATOM 10301 N N . HIS E 1 132 ? -18.10000 64.38100 -76.02300 1.000 58.76000 132 HIS E N 1
ATOM 10302 C CA . HIS E 1 132 ? -16.94500 64.96800 -76.68500 1.000 61.63000 132 HIS E CA 1
ATOM 10303 C C . HIS E 1 132 ? -16.07800 63.89500 -77.32500 1.000 62.20000 132 HIS E C 1
ATOM 10304 O O . HIS E 1 132 ? -15.60400 64.06400 -78.45200 1.000 62.29000 132 HIS E O 1
ATOM 10311 N N . LYS E 1 133 ? -15.86900 62.77900 -76.62800 1.000 60.82000 133 LYS E N 1
ATOM 10312 C CA . LYS E 1 133 ? -15.01800 61.71500 -77.13400 1.000 58.37000 133 LYS E CA 1
ATOM 10313 C C . LYS E 1 133 ? -15.73500 60.73100 -78.04900 1.000 62.00000 133 LYS E C 1
ATOM 10314 O O . LYS E 1 133 ? -15.09500 59.79200 -78.53300 1.000 60.97000 133 LYS E O 1
ATOM 10320 N N . ARG E 1 134 ? -17.03700 60.90500 -78.30000 1.000 64.82000 134 ARG E N 1
ATOM 10321 C CA . ARG E 1 134 ? -17.79300 59.97300 -79.14300 1.000 54.72000 134 ARG E CA 1
ATOM 10322 C C . ARG E 1 134 ? -17.71700 58.55600 -78.59000 1.000 56.16000 134 ARG E C 1
ATOM 10323 O O . ARG E 1 134 ? -17.51100 57.59300 -79.32800 1.000 59.27000 134 ARG E O 1
ATOM 10331 N N . ALA E 1 135 ? -17.87100 58.42300 -77.28100 1.000 53.20000 135 ALA E N 1
ATOM 10332 C CA . ALA E 1 135 ? -17.69900 57.13800 -76.62300 1.000 56.13000 135 ALA E CA 1
ATOM 10333 C C . ALA E 1 135 ? -19.03500 56.51500 -76.23000 1.000 51.98000 135 ALA E C 1
ATOM 10334 O O . ALA E 1 135 ? -20.07200 57.18000 -76.16700 1.000 55.67000 135 ALA E O 1
ATOM 10336 N N . VAL E 1 136 ? -18.99200 55.22900 -75.97200 1.000 50.81000 136 VAL E N 1
ATOM 10337 C CA . VAL E 1 136 ? -20.05400 54.51200 -75.28000 1.000 48.56000 136 VAL E CA 1
ATOM 10338 C C . VAL E 1 136 ? -19.77900 54.63400 -73.78600 1.000 57.27000 136 VAL E C 1
ATOM 10339 O O . VAL E 1 136 ? -18.61200 54.65100 -73.35700 1.000 56.33000 136 VAL E O 1
ATOM 10343 N N . ILE E 1 137 ? -20.84700 54.77100 -72.99100 1.000 52.92000 137 ILE E N 1
ATOM 10344 C CA . ILE E 1 137 ? -20.76900 54.78100 -71.53300 1.000 53.26000 137 ILE E CA 1
ATOM 10345 C C . ILE E 1 137 ? -21.72600 53.74600 -70.97000 1.000 50.70000 137 ILE E C 1
ATOM 10346 O O . ILE E 1 137 ? -22.78500 53.46700 -71.53800 1.000 49.12000 137 ILE E O 1
ATOM 10351 N N . ASN E 1 138 ? -21.33000 53.16300 -69.85200 1.000 49.60000 138 ASN E N 1
ATOM 10352 C CA . ASN E 1 138 ? -22.21000 52.35500 -69.03400 1.000 51.20000 138 ASN E CA 1
ATOM 10353 C C . ASN E 1 138 ? -22.74200 53.27000 -67.94400 1.000 50.92000 138 ASN E C 1
ATOM 10354 O O . ASN E 1 138 ? -21.98700 54.08500 -67.40300 1.000 53.56000 138 ASN E O 1
ATOM 10359 N N . ILE E 1 139 ? -24.04900 53.20200 -67.67900 1.000 47.67000 139 ILE E N 1
ATOM 10360 C CA . ILE E 1 139 ? -24.66300 54.01700 -66.64000 1.000 48.47000 139 ILE E CA 1
ATOM 10361 C C . ILE E 1 139 ? -25.53500 53.13600 -65.76700 1.000 49.61000 139 ILE E C 1
ATOM 10362 O O . ILE E 1 139 ? -25.96500 52.04900 -66.16000 1.000 51.62000 139 ILE E O 1
ATOM 10367 N N . GLU E 1 140 ? -25.77500 53.61800 -64.56100 1.000 48.76000 140 GLU E N 1
ATOM 10368 C CA . GLU E 1 140 ? -26.88300 53.14600 -63.75600 1.000 50.33000 140 GLU E CA 1
ATOM 10369 C C . GLU E 1 140 ? -27.99300 54.17300 -63.83700 1.000 48.44000 140 GLU E C 1
ATOM 10370 O O . GLU E 1 140 ? -27.74500 55.37700 -63.77200 1.000 50.82000 140 GLU E O 1
ATOM 10376 N N . TYR E 1 141 ? -29.21600 53.69500 -63.99400 1.000 48.52000 141 TYR E N 1
ATOM 10377 C CA . TYR E 1 141 ? -30.32400 54.58500 -64.26200 1.000 47.20000 141 TYR E CA 1
ATOM 10378 C C . TYR E 1 141 ? -31.53800 54.03200 -63.55200 1.000 45.76000 141 TYR E C 1
ATOM 10379 O O . TYR E 1 141 ? -31.79200 52.82400 -63.60000 1.000 44.11000 141 TYR E O 1
ATOM 10388 N N . THR E 1 142 ? -32.28000 54.91700 -62.90400 1.000 42.22000 142 THR E N 1
ATOM 10389 C CA . THR E 1 142 ? -33.53300 54.56400 -62.25200 1.000 44.50000 142 THR E CA 1
ATOM 10390 C C . THR E 1 142 ? -34.65600 55.18900 -63.06300 1.000 44.71000 142 THR E C 1
ATOM 10391 O O . THR E 1 142 ? -34.85600 56.40900 -63.00900 1.000 47.06000 142 THR E O 1
ATOM 10395 N N . SER E 1 143 ? -35.37700 54.36100 -63.82500 1.000 44.82000 143 SER E N 1
ATOM 10396 C CA . SER E 1 143 ? -36.42100 54.86100 -64.71400 1.000 43.44000 143 SER E CA 1
ATOM 10397 C C . SER E 1 143 ? -37.78900 54.82700 -64.03100 1.000 41.36000 143 SER E C 1
ATOM 10398 O O . SER E 1 143 ? -38.04300 54.03200 -63.12600 1.000 42.81000 143 SER E O 1
ATOM 10401 N N . LEU E 1 144 ? -38.69300 55.67300 -64.51500 1.000 45.87000 144 LEU E N 1
ATOM 10402 C CA . LEU E 1 144 ? -40.06500 55.62200 -64.02800 1.000 46.67000 144 LEU E CA 1
ATOM 10403 C C . LEU E 1 144 ? -40.77400 54.36000 -64.49300 1.000 44.84000 144 LEU E C 1
ATOM 10404 O O . LEU E 1 144 ? -41.66700 53.85800 -63.80300 1.000 46.86000 144 LEU E O 1
ATOM 10409 N N . SER E 1 145 ? -40.37500 53.81800 -65.63500 1.000 41.51000 145 SER E N 1
ATOM 10410 C CA . SER E 1 145 ? -41.08900 52.70200 -66.23100 1.000 42.58000 145 SER E CA 1
ATOM 10411 C C . SER E 1 145 ? -40.63600 51.36100 -65.68400 1.000 46.40000 145 SER E C 1
ATOM 10412 O O . SER E 1 145 ? -41.42400 50.41200 -65.67800 1.000 49.11000 145 SER E O 1
ATOM 10415 N N . SER E 1 146 ? -39.37100 51.23700 -65.27500 1.000 39.87000 146 SER E N 1
ATOM 10416 C CA . SER E 1 146 ? -38.88200 49.95500 -64.78300 1.000 45.29000 146 SER E CA 1
ATOM 10417 C C . SER E 1 146 ? -38.02300 50.02200 -63.53200 1.000 45.60000 146 SER E C 1
ATOM 10418 O O . SER E 1 146 ? -37.54100 48.97200 -63.09700 1.000 44.73000 146 SER E O 1
ATOM 10421 N N . GLY E 1 147 ? -37.76700 51.18100 -62.95600 1.000 45.03000 147 GLY E N 1
ATOM 10422 C CA . GLY E 1 147 ? -36.93900 51.22400 -61.76600 1.000 44.97000 147 GLY E CA 1
ATOM 10423 C C . GLY E 1 147 ? -35.45900 51.15400 -62.07900 1.000 47.54000 147 GLY E C 1
ATOM 10424 O O . GLY E 1 147 ? -35.00600 51.46500 -63.18300 1.000 42.73000 147 GLY E O 1
ATOM 10425 N N . HIS E 1 148 ? -34.69900 50.69200 -61.09100 1.000 48.42000 148 HIS E N 1
ATOM 10426 C CA . HIS E 1 148 ? -33.24300 50.74300 -61.17700 1.000 49.08000 148 HIS E CA 1
ATOM 10427 C C . HIS E 1 148 ? -32.65600 49.69400 -62.11400 1.000 47.56000 148 HIS E C 1
ATOM 10428 O O . HIS E 1 148 ? -33.11300 48.55100 -62.15600 1.000 46.59000 148 HIS E O 1
ATOM 10435 N N . GLY E 1 149 ? -31.58500 50.06100 -62.80600 1.000 47.19000 149 GLY E N 1
ATOM 10436 C CA . GLY E 1 149 ? -30.89100 49.10900 -63.65600 1.000 44.56000 149 GLY E CA 1
ATOM 10437 C C . GLY E 1 149 ? -29.66100 49.76500 -64.22100 1.000 45.77000 149 GLY E C 1
ATOM 10438 O O . GLY E 1 149 ? -29.38000 50.93300 -63.94800 1.000 48.48000 149 GLY E O 1
ATOM 10439 N N . SER E 1 150 ? -28.90500 48.98800 -64.99300 1.000 50.26000 150 SER E N 1
ATOM 10440 C CA . SER E 1 150 ? -27.74800 49.51000 -65.70600 1.000 53.58000 150 SER E CA 1
ATOM 10441 C C . SER E 1 150 ? -27.87500 49.18800 -67.19300 1.000 49.91000 150 SER E C 1
ATOM 10442 O O . SER E 1 150 ? -28.55800 48.24000 -67.58700 1.000 48.20000 150 SER E O 1
ATOM 10445 N N . ARG E 1 151 ? -27.19300 50.00900 -67.99200 1.000 49.64000 151 ARG E N 1
ATOM 10446 C CA . ARG E 1 151 ? -27.27500 49.87100 -69.46200 1.000 52.20000 151 ARG E CA 1
ATOM 10447 C C . ARG E 1 151 ? -26.16700 50.69000 -70.12200 1.000 48.81000 151 ARG E C 1
ATOM 10448 O O . ARG E 1 151 ? -25.62400 51.58400 -69.46900 1.000 52.84000 151 ARG E O 1
ATOM 10456 N N . GLN E 1 152 ? -25.80300 50.34800 -71.34800 1.000 45.58000 152 GLN E N 1
ATOM 10457 C CA . GLN E 1 152 ? -24.87100 51.15200 -72.13300 1.000 48.36000 152 GLN E CA 1
ATOM 10458 C C . GLN E 1 152 ? -25.64900 52.12200 -73.00800 1.000 48.50000 152 GLN E C 1
ATOM 10459 O O . GLN E 1 152 ? -26.65000 51.74700 -73.61900 1.000 50.42000 152 GLN E O 1
ATOM 10465 N N . ILE E 1 153 ? -25.18600 53.36600 -73.08100 1.000 48.83000 153 ILE E N 1
ATOM 10466 C CA . ILE E 1 153 ? -25.82600 54.35600 -73.92900 1.000 46.25000 153 ILE E CA 1
ATOM 10467 C C . ILE E 1 153 ? -24.74900 55.09300 -74.71700 1.000 50.03000 153 ILE E C 1
ATOM 10468 O O . ILE E 1 153 ? -23.58200 55.15000 -74.32200 1.000 49.16000 153 ILE E O 1
ATOM 10473 N N . VAL E 1 154 ? -25.15600 55.63400 -75.86400 1.000 47.55000 154 VAL E N 1
ATOM 10474 C CA . VAL E 1 154 ? -24.25800 56.39200 -76.72700 1.000 43.25000 154 VAL E CA 1
ATOM 10475 C C . VAL E 1 154 ? -24.75300 57.82800 -76.76600 1.000 46.26000 154 VAL E C 1
ATOM 10476 O O . VAL E 1 154 ? -25.60900 58.17000 -77.58700 1.000 48.87000 154 VAL E O 1
ATOM 10480 N N . PRO E 1 155 ? -24.22200 58.70200 -75.93300 1.000 48.80000 155 PRO E N 1
ATOM 10481 C CA . PRO E 1 155 ? -24.77900 60.05100 -75.82100 1.000 46.59000 155 PRO E CA 1
ATOM 10482 C C . PRO E 1 155 ? -24.34600 60.93400 -76.97800 1.000 51.07000 155 PRO E C 1
ATOM 10483 O O . PRO E 1 155 ? -23.23800 60.80800 -77.49900 1.000 50.56000 155 PRO E O 1
ATOM 10487 N N . HIS E 1 156 ? -25.22500 61.85300 -77.38600 1.000 45.98000 156 HIS E N 1
ATOM 10488 C CA . HIS E 1 156 ? -24.79000 62.80700 -78.39400 1.000 43.91000 156 HIS E CA 1
ATOM 10489 C C . HIS E 1 156 ? -25.09400 64.25800 -78.07800 1.000 48.07000 156 HIS E C 1
ATOM 10490 O O . HIS E 1 156 ? -24.39300 65.13200 -78.60200 1.000 51.67000 156 HIS E O 1
ATOM 10497 N N . THR E 1 157 ? -26.04800 64.56000 -77.20500 1.000 44.13000 157 THR E N 1
ATOM 10498 C CA . THR E 1 157 ? -26.35600 65.94700 -76.90600 1.000 39.55000 157 THR E CA 1
ATOM 10499 C C . THR E 1 157 ? -26.83100 66.03500 -75.46500 1.000 45.62000 157 THR E C 1
ATOM 10500 O O . THR E 1 157 ? -27.52100 65.12900 -74.98600 1.000 45.52000 157 THR E O 1
ATOM 10504 N N . LEU E 1 158 ? -26.40600 67.09200 -74.77100 1.000 47.35000 158 LEU E N 1
ATOM 10505 C CA . LEU E 1 158 ? -26.93900 67.46900 -73.46800 1.000 49.77000 158 LEU E CA 1
ATOM 10506 C C . LEU E 1 158 ? -28.02700 68.51600 -73.64800 1.000 45.55000 158 LEU E C 1
ATOM 10507 O O . LEU E 1 158 ? -27.88900 69.43200 -74.47000 1.000 42.95000 158 LEU E O 1
ATOM 10512 N N . ILE E 1 159 ? -29.10000 68.39200 -72.86400 1.000 42.93000 159 ILE E N 1
ATOM 10513 C CA . ILE E 1 159 ? -30.26200 69.26300 -73.00100 1.000 45.19000 159 ILE E CA 1
ATOM 10514 C C . ILE E 1 159 ? -30.67500 69.78400 -71.63200 1.000 43.33000 159 ILE E C 1
ATOM 10515 O O . ILE E 1 159 ? -30.87900 69.00300 -70.69700 1.000 43.82000 159 ILE E O 1
ATOM 10520 N N . ASP E 1 160 ? -30.77800 71.10100 -71.51600 1.000 41.78000 160 ASP E N 1
ATOM 10521 C CA . ASP E 1 160 ? -31.51200 71.73700 -70.43100 1.000 42.55000 160 ASP E CA 1
ATOM 10522 C C . ASP E 1 160 ? -32.92500 71.93700 -70.95800 1.000 45.49000 160 ASP E C 1
ATOM 10523 O O . ASP E 1 160 ? -33.17900 72.88500 -71.70500 1.000 44.41000 160 ASP E O 1
ATOM 10528 N N . ASN E 1 161 ? -33.85800 71.05200 -70.58500 1.000 45.18000 161 ASN E N 1
ATOM 10529 C CA . ASN E 1 161 ? -35.24900 71.30100 -70.94300 1.000 42.05000 161 ASN E CA 1
ATOM 10530 C C . ASN E 1 161 ? -35.72100 72.33700 -69.92900 1.000 51.50000 161 ASN E C 1
ATOM 10531 O O . ASN E 1 161 ? -34.92700 72.88100 -69.16200 1.000 56.63000 161 ASN E O 1
ATOM 10536 N N . GLY E 1 162 ? -36.99000 72.66500 -69.86500 1.000 55.86000 162 GLY E N 1
ATOM 10537 C CA . GLY E 1 162 ? -37.37200 73.64900 -68.84900 1.000 61.29000 162 GLY E CA 1
ATOM 10538 C C . GLY E 1 162 ? -37.06000 73.22300 -67.41700 1.000 55.62000 162 GLY E C 1
ATOM 10539 O O . GLY E 1 162 ? -36.59200 74.02500 -66.60700 1.000 60.85000 162 GLY E O 1
ATOM 10540 N N . LEU E 1 163 ? -37.44900 72.01300 -67.03700 1.000 54.20000 163 LEU E N 1
ATOM 10541 C CA . LEU E 1 163 ? -37.40700 71.61200 -65.60900 1.000 52.62000 163 LEU E CA 1
ATOM 10542 C C . LEU E 1 163 ? -36.16300 70.82800 -65.21900 1.000 51.14000 163 LEU E C 1
ATOM 10543 O O . LEU E 1 163 ? -35.62800 71.09200 -64.13900 1.000 49.45000 163 LEU E O 1
ATOM 10548 N N . ARG E 1 164 ? -35.78500 69.84800 -66.02700 1.000 48.67000 164 ARG E N 1
ATOM 10549 C CA . ARG E 1 164 ? -34.65400 68.98600 -65.64000 1.000 43.99000 164 ARG E CA 1
ATOM 10550 C C . ARG E 1 164 ? -33.58600 69.02900 -66.72400 1.000 49.18000 164 ARG E C 1
ATOM 10551 O O . ARG E 1 164 ? -33.76100 69.75800 -67.70800 1.000 45.47000 164 ARG E O 1
ATOM 10559 N N . TRP E 1 165 ? -32.50900 68.28800 -66.51100 1.000 44.98000 165 TRP E N 1
ATOM 10560 C CA . TRP E 1 165 ? -31.45300 68.16700 -67.53200 1.000 41.90000 165 TRP E CA 1
ATOM 10561 C C . TRP E 1 165 ? -31.50300 66.72600 -68.01700 1.000 41.18000 165 TRP E C 1
ATOM 10562 O O . TRP E 1 165 ? -31.69300 65.85500 -67.17300 1.000 40.10000 165 TRP E O 1
ATOM 10573 N N . HIS E 1 166 ? -31.41400 66.50000 -69.32400 1.000 39.68000 166 HIS E N 1
ATOM 10574 C CA . HIS E 1 166 ? -31.33200 65.12800 -69.79600 1.000 43.10000 166 HIS E CA 1
ATOM 10575 C C . HIS E 1 166 ? -30.29900 65.04100 -70.90100 1.000 42.32000 166 HIS E C 1
ATOM 10576 O O . HIS E 1 166 ? -29.78300 66.05600 -71.38200 1.000 44.10000 166 HIS E O 1
ATOM 10583 N N . VAL E 1 167 ? -29.93600 63.80700 -71.23400 1.000 37.29000 167 VAL E N 1
ATOM 10584 C CA . VAL E 1 167 ? -29.03300 63.53200 -72.34200 1.000 43.01000 167 VAL E CA 1
ATOM 10585 C C . VAL E 1 167 ? -29.80700 62.74600 -73.39600 1.000 42.95000 167 VAL E C 1
ATOM 10586 O O . VAL E 1 167 ? -30.52700 61.79100 -73.07100 1.000 43.05000 167 VAL E O 1
ATOM 10590 N N . ARG E 1 168 ? -29.68000 63.16800 -74.64900 1.000 42.53000 168 ARG E N 1
ATOM 10591 C CA . ARG E 1 168 ? -30.21200 62.41900 -75.77800 1.000 41.33000 168 ARG E CA 1
ATOM 10592 C C . ARG E 1 168 ? -29.16600 61.38900 -76.17900 1.000 43.16000 168 ARG E C 1
ATOM 10593 O O . ARG E 1 168 ? -28.00800 61.74400 -76.39600 1.000 46.28000 168 ARG E O 1
ATOM 10601 N N . ALA E 1 169 ? -29.55100 60.11700 -76.24600 1.000 43.21000 169 ALA E N 1
ATOM 10602 C CA . ALA E 1 169 ? -28.56600 59.06700 -76.45400 1.000 43.44000 169 ALA E CA 1
ATOM 10603 C C . ALA E 1 169 ? -29.22600 57.87900 -77.12800 1.000 47.65000 169 ALA E C 1
ATOM 10604 O O . ALA E 1 169 ? -30.45200 57.74100 -77.12800 1.000 46.26000 169 ALA E O 1
ATOM 10606 N N . PHE E 1 170 ? -28.39700 57.03300 -77.73700 1.000 43.95000 170 PHE E N 1
ATOM 10607 C CA . PHE E 1 170 ? -28.86000 55.72700 -78.17700 1.000 44.46000 170 PHE E CA 1
ATOM 10608 C C . PHE E 1 170 ? -28.76900 54.76100 -77.00700 1.000 46.77000 170 PHE E C 1
ATOM 10609 O O . PHE E 1 170 ? -27.68800 54.56700 -76.43300 1.000 45.23000 170 PHE E O 1
ATOM 10617 N N . ASP E 1 171 ? -29.90300 54.17500 -76.63300 1.000 48.94000 171 ASP E N 1
ATOM 10618 C CA . ASP E 1 171 ? -29.96300 53.22900 -75.52200 1.000 42.50000 171 ASP E CA 1
ATOM 10619 C C . ASP E 1 171 ? -29.74200 51.83400 -76.07200 1.000 48.77000 171 ASP E C 1
ATOM 10620 O O . ASP E 1 171 ? -30.53200 51.36200 -76.88700 1.000 47.82000 171 ASP E O 1
ATOM 10625 N N . ARG E 1 172 ? -28.67600 51.17300 -75.64100 1.000 49.20000 172 ARG E N 1
ATOM 10626 C CA . ARG E 1 172 ? -28.43800 49.82700 -76.13800 1.000 47.89000 172 ARG E CA 1
ATOM 10627 C C . ARG E 1 172 ? -29.33300 48.79000 -75.48600 1.000 48.46000 172 ARG E C 1
ATOM 10628 O O . ARG E 1 172 ? -29.41200 47.66600 -75.98200 1.000 51.04000 172 ARG E O 1
ATOM 10636 N N . LYS E 1 173 ? -29.98700 49.11800 -74.37700 1.000 46.68000 173 LYS E N 1
ATOM 10637 C CA . LYS E 1 173 ? -30.87500 48.14300 -73.75500 1.000 46.52000 173 LYS E CA 1
ATOM 10638 C C . LYS E 1 173 ? -32.06800 47.83500 -74.65000 1.000 46.51000 173 LYS E C 1
ATOM 10639 O O . LYS E 1 173 ? -32.32700 46.66900 -74.97600 1.000 47.62000 173 LYS E O 1
ATOM 10645 N N . HIS E 1 174 ? -32.79500 48.86100 -75.09000 1.000 45.88000 174 HIS E N 1
ATOM 10646 C CA . HIS E 1 174 ? -33.94200 48.62900 -75.96300 1.000 47.58000 174 HIS E CA 1
ATOM 10647 C C . HIS E 1 174 ? -33.67200 49.07300 -77.38600 1.000 49.36000 174 HIS E C 1
ATOM 10648 O O . HIS E 1 174 ? -34.58000 49.03000 -78.22300 1.000 50.61000 174 HIS E O 1
ATOM 10655 N N . ARG E 1 175 ? -32.43200 49.46400 -77.68200 1.000 48.40000 175 ARG E N 1
ATOM 10656 C CA . ARG E 1 175 ? -31.98000 49.76400 -79.04100 1.000 51.38000 175 ARG E CA 1
ATOM 10657 C C . ARG E 1 175 ? -32.84300 50.83800 -79.70100 1.000 49.58000 175 ARG E C 1
ATOM 10658 O O . ARG E 1 175 ? -33.42800 50.64200 -80.76400 1.000 48.21000 175 ARG E O 1
ATOM 10666 N N . GLU E 1 176 ? -32.87100 52.00400 -79.05600 1.000 49.84000 176 GLU E N 1
ATOM 10667 C CA . GLU E 1 176 ? -33.63100 53.14800 -79.53100 1.000 49.90000 176 GLU E CA 1
ATOM 10668 C C . GLU E 1 176 ? -33.00000 54.42500 -78.99100 1.000 43.76000 176 GLU E C 1
ATOM 10669 O O . GLU E 1 176 ? -32.35600 54.42500 -77.94300 1.000 47.34000 176 GLU E O 1
ATOM 10675 N N . PHE E 1 177 ? -33.19100 55.51400 -79.70800 1.000 41.44000 177 PHE E N 1
ATOM 10676 C CA . PHE E 1 177 ? -32.81200 56.79800 -79.15400 1.000 43.52000 177 PHE E CA 1
ATOM 10677 C C . PHE E 1 177 ? -33.81400 57.19300 -78.07700 1.000 44.34000 177 PHE E C 1
ATOM 10678 O O . PHE E 1 177 ? -34.98900 56.84200 -78.14400 1.000 45.19000 177 PHE E O 1
ATOM 10686 N N . ARG E 1 178 ? -33.33900 57.90400 -77.05800 1.000 46.21000 178 ARG E N 1
ATOM 10687 C CA . ARG E 1 178 ? -34.11700 58.03300 -75.83100 1.000 46.82000 178 ARG E CA 1
ATOM 10688 C C . ARG E 1 178 ? -33.52500 59.17700 -75.02200 1.000 49.55000 178 ARG E C 1
ATOM 10689 O O . ARG E 1 178 ? -32.35100 59.52600 -75.18700 1.000 46.76000 178 ARG E O 1
ATOM 10697 N N . ASP E 1 179 ? -34.34200 59.75200 -74.13600 1.000 41.95000 179 ASP E N 1
ATOM 10698 C CA . ASP E 1 179 ? -33.86200 60.75000 -73.19000 1.000 44.18000 179 ASP E CA 1
ATOM 10699 C C . ASP E 1 179 ? -33.50800 60.06100 -71.87300 1.000 42.72000 179 ASP E C 1
ATOM 10700 O O . ASP E 1 179 ? -34.19400 59.13400 -71.44700 1.000 41.52000 179 ASP E O 1
ATOM 10705 N N . PHE E 1 180 ? -32.44000 60.51500 -71.22200 1.000 41.63000 180 PHE E N 1
ATOM 10706 C CA . PHE E 1 180 ? -32.14000 60.07100 -69.86300 1.000 39.33000 180 PHE E CA 1
ATOM 10707 C C . PHE E 1 180 ? -31.96600 61.30100 -68.98600 1.000 43.06000 180 PHE E C 1
ATOM 10708 O O . PHE E 1 180 ? -31.05000 62.09700 -69.21500 1.000 46.52000 180 PHE E O 1
ATOM 10716 N N . VAL E 1 181 ? -32.81600 61.42600 -67.96300 1.000 42.82000 181 VAL E N 1
ATOM 10717 C CA . VAL E 1 181 ? -32.75100 62.54000 -67.02400 1.000 39.94000 181 VAL E CA 1
ATOM 10718 C C . VAL E 1 181 ? -31.47200 62.43500 -66.20300 1.000 43.15000 181 VAL E C 1
ATOM 10719 O O . VAL E 1 181 ? -31.18600 61.39500 -65.60100 1.000 44.52000 181 VAL E O 1
ATOM 10723 N N . LEU E 1 182 ? -30.68500 63.51400 -66.18500 1.000 43.46000 182 LEU E N 1
ATOM 10724 C CA . LEU E 1 182 ? -29.35200 63.44300 -65.59000 1.000 46.57000 182 LEU E CA 1
ATOM 10725 C C . LEU E 1 182 ? -29.38700 63.17600 -64.09300 1.000 48.27000 182 LEU E C 1
ATOM 10726 O O . LEU E 1 182 ? -28.54100 62.43100 -63.58900 1.000 47.68000 182 LEU E O 1
ATOM 10731 N N . THR E 1 183 ? -30.39100 63.69900 -63.38700 1.000 47.85000 183 THR E N 1
ATOM 10732 C CA . THR E 1 183 ? -30.51700 63.48300 -61.95100 1.000 46.23000 183 THR E CA 1
ATOM 10733 C C . THR E 1 183 ? -30.94300 62.05900 -61.59200 1.000 51.62000 183 THR E C 1
ATOM 10734 O O . THR E 1 183 ? -31.01000 61.73100 -60.40200 1.000 51.84000 183 THR E O 1
ATOM 10738 N N . ARG E 1 184 ? -31.22100 61.20100 -62.57300 1.000 45.18000 184 ARG E N 1
ATOM 10739 C CA . ARG E 1 184 ? -31.51100 59.79900 -62.32000 1.000 45.73000 184 ARG E CA 1
ATOM 10740 C C . ARG E 1 184 ? -30.38700 58.87400 -62.75900 1.000 46.21000 184 ARG E C 1
ATOM 10741 O O . ARG E 1 184 ? -30.53800 57.65600 -62.66700 1.000 46.50000 184 ARG E O 1
ATOM 10749 N N . ILE E 1 185 ? -29.27600 59.42400 -63.24100 1.000 48.84000 185 ILE E N 1
ATOM 10750 C CA . ILE E 1 185 ? -28.08100 58.66900 -63.60700 1.000 50.30000 185 ILE E CA 1
ATOM 10751 C C . ILE E 1 185 ? -27.15400 58.66000 -62.39600 1.000 56.86000 185 ILE E C 1
ATOM 10752 O O . ILE E 1 185 ? -26.85600 59.72100 -61.83800 1.000 53.57000 185 ILE E O 1
ATOM 10757 N N . SER E 1 186 ? -26.73400 57.46800 -61.95400 1.000 59.76000 186 SER E N 1
ATOM 10758 C CA . SER E 1 186 ? -25.98800 57.34600 -60.69700 1.000 58.61000 186 SER E CA 1
ATOM 10759 C C . SER E 1 186 ? -24.50500 57.11900 -60.89500 1.000 69.07000 186 SER E C 1
ATOM 10760 O O . SER E 1 186 ? -23.70100 57.67800 -60.14400 1.000 80.38000 186 SER E O 1
ATOM 10763 N N . GLU E 1 187 ? -24.12800 56.32500 -61.89500 1.000 65.27000 187 GLU E N 1
ATOM 10764 C CA . GLU E 1 187 ? -22.73900 56.01600 -62.18000 1.000 61.59000 187 GLU E CA 1
ATOM 10765 C C . GLU E 1 187 ? -22.55200 56.13600 -63.67200 1.000 66.43000 187 GLU E C 1
ATOM 10766 O O . GLU E 1 187 ? -23.43400 55.74400 -64.43900 1.000 64.99000 187 GLU E O 1
ATOM 10772 N N . VAL E 1 188 ? -21.40300 56.64800 -64.08300 1.000 60.67000 188 VAL E N 1
ATOM 10773 C CA . VAL E 1 188 ? -21.06600 56.74200 -65.49300 1.000 58.15000 188 VAL E CA 1
ATOM 10774 C C . VAL E 1 188 ? -19.67600 56.17400 -65.66000 1.000 58.41000 188 VAL E C 1
ATOM 10775 O O . VAL E 1 188 ? -18.75400 56.56600 -64.94200 1.000 66.89000 188 VAL E O 1
ATOM 10779 N N . GLU E 1 189 ? -19.52600 55.24900 -66.59100 1.000 58.07000 189 GLU E N 1
ATOM 10780 C CA . GLU E 1 189 ? -18.24100 54.63000 -66.85600 1.000 60.63000 189 GLU E CA 1
ATOM 10781 C C . GLU E 1 189 ? -17.97200 54.68300 -68.35000 1.000 59.94000 189 GLU E C 1
ATOM 10782 O O . GLU E 1 189 ? -18.69600 54.05800 -69.13500 1.000 55.62000 189 GLU E O 1
ATOM 10788 N N . LEU E 1 190 ? -16.93000 55.42200 -68.73500 1.000 60.61000 190 LEU E N 1
ATOM 10789 C CA . LEU E 1 190 ? -16.50200 55.43700 -70.12100 1.000 58.54000 190 LEU E CA 1
ATOM 10790 C C . LEU E 1 190 ? -15.95800 54.06900 -70.47500 1.000 60.57000 190 LEU E C 1
ATOM 10791 O O . LEU E 1 190 ? -15.17300 53.49000 -69.72000 1.000 58.61000 190 LEU E O 1
ATOM 10796 N N . LEU E 1 191 ? -16.42200 53.53200 -71.59400 1.000 58.73000 191 LEU E N 1
ATOM 10797 C CA . LEU E 1 191 ? -16.02800 52.22600 -72.08700 1.000 60.10000 191 LEU E CA 1
ATOM 10798 C C . LEU E 1 191 ? -15.19500 52.40500 -73.34900 1.000 61.73000 191 LEU E C 1
ATOM 10799 O O . LEU E 1 191 ? -15.13800 53.49100 -73.93500 1.000 60.34000 191 LEU E O 1
ATOM 10804 N N . GLU E 1 192 ? -14.51000 51.33800 -73.75000 1.000 63.76000 192 GLU E N 1
ATOM 10805 C CA . GLU E 1 192 ? -13.76900 51.34600 -75.00200 1.000 67.30000 192 GLU E CA 1
ATOM 10806 C C . GLU E 1 192 ? -14.55700 50.74100 -76.15300 1.000 67.47000 192 GLU E C 1
ATOM 10807 O O . GLU E 1 192 ? -14.08300 50.79200 -77.29700 1.000 62.96000 192 GLU E O 1
ATOM 10813 N N . ASP E 1 193 ? -15.76000 50.23900 -75.86200 1.000 65.81000 193 ASP E N 1
ATOM 10814 C CA . ASP E 1 193 ? -16.61500 49.57700 -76.88500 1.000 63.48000 193 ASP E CA 1
ATOM 10815 C C . ASP E 1 193 ? -16.80800 50.49600 -78.09600 1.000 65.18000 193 ASP E C 1
ATOM 10816 O O . ASP E 1 193 ? -17.02000 51.69200 -77.89200 1.000 65.37000 193 ASP E O 1
ATOM 10821 N N . LYS E 1 194 ? -16.76300 49.94700 -79.31200 1.000 62.78000 194 LYS E N 1
ATOM 10822 C CA . LYS E 1 194 ? -16.86000 50.77700 -80.50800 1.000 67.01000 194 LYS E CA 1
ATOM 10823 C C . LYS E 1 194 ? -18.30300 51.21400 -80.75800 1.000 62.32000 194 LYS E C 1
ATOM 10824 O O . LYS E 1 194 ? -19.24900 50.44900 -80.55200 1.000 55.40000 194 LYS E O 1
ATOM 10830 N N . VAL E 1 195 ? -18.45900 52.44700 -81.22600 1.000 65.22000 195 VAL E N 1
ATOM 10831 C CA . VAL E 1 195 ? -19.76500 52.96800 -81.61600 1.000 62.42000 195 VAL E CA 1
ATOM 10832 C C . VAL E 1 195 ? -20.07100 52.50500 -83.03000 1.000 65.10000 195 VAL E C 1
ATOM 10833 O O . VAL E 1 195 ? -19.22600 52.62100 -83.92700 1.000 68.60000 195 VAL E O 1
ATOM 10837 N N . ASN E 1 196 ? -21.27200 51.94600 -83.21900 1.000 60.85000 196 ASN E N 1
ATOM 10838 C CA . ASN E 1 196 ? -21.71200 51.58900 -84.59300 1.000 60.71000 196 ASN E CA 1
ATOM 10839 C C . ASN E 1 196 ? -22.16600 52.89500 -85.24600 1.000 66.19000 196 ASN E C 1
ATOM 10840 O O . ASN E 1 196 ? -23.22000 53.41800 -84.83600 1.000 61.41000 196 ASN E O 1
ATOM 10845 N N . ASP E 1 197 ? -21.40800 53.40000 -86.22300 1.000 67.52000 197 ASP E N 1
ATOM 10846 C CA . ASP E 1 197 ? -21.72700 54.72100 -86.83200 1.000 62.50000 197 ASP E CA 1
ATOM 10847 C C . ASP E 1 197 ? -22.93300 54.61800 -87.77200 1.000 63.70000 197 ASP E C 1
ATOM 10848 O O . ASP E 1 197 ? -23.32300 55.66100 -88.32800 1.000 62.47000 197 ASP E O 1
ATOM 10853 N N . GLU E 1 198 ? -23.49100 53.41700 -87.92400 1.000 61.24000 198 GLU E N 1
ATOM 10854 C CA . GLU E 1 198 ? -24.60900 53.20300 -88.87200 1.000 56.57000 198 GLU E CA 1
ATOM 10855 C C . GLU E 1 198 ? -25.93100 53.01000 -88.12800 1.000 61.20000 198 GLU E C 1
ATOM 10856 O O . GLU E 1 198 ? -26.95500 52.89800 -88.81300 1.000 58.26000 198 GLU E O 1
ATOM 10862 N N . VAL E 1 199 ? -25.91400 52.97600 -86.79300 1.000 53.84000 199 VAL E N 1
ATOM 10863 C CA . VAL E 1 199 ? -27.12500 52.70900 -86.02400 1.000 53.93000 199 VAL E CA 1
ATOM 10864 C C . VAL E 1 199 ? -27.29000 53.69600 -84.87200 1.000 54.78000 199 VAL E C 1
ATOM 10865 O O . VAL E 1 199 ? -28.40100 54.15700 -84.59400 1.000 57.08000 199 VAL E O 1
ATOM 10869 N N . GLU E 1 200 ? -26.18800 54.04000 -84.20600 1.000 50.04000 200 GLU E N 1
ATOM 10870 C CA . GLU E 1 200 ? -26.23500 54.62700 -82.87600 1.000 43.80000 200 GLU E CA 1
ATOM 10871 C C . GLU E 1 200 ? -25.86300 56.09700 -82.85000 1.000 51.64000 200 GLU E C 1
ATOM 10872 O O . GLU E 1 200 ? -25.93100 56.70900 -81.78000 1.000 52.14000 200 GLU E O 1
ATOM 10878 N N . THR E 1 201 ? -25.43100 56.67000 -83.97400 1.000 50.09000 201 THR E N 1
ATOM 10879 C CA . THR E 1 201 ? -24.97100 58.04900 -83.98800 1.000 47.54000 201 THR E CA 1
ATOM 10880 C C . THR E 1 201 ? -26.12800 58.99800 -84.28700 1.000 47.05000 201 THR E C 1
ATOM 10881 O O . THR E 1 201 ? -27.20300 58.59300 -84.72000 1.000 48.18000 201 THR E O 1
ATOM 10885 N N . LEU E 1 202 ? -25.85000 60.28900 -84.10600 1.000 45.12000 202 LEU E N 1
ATOM 10886 C CA . LEU E 1 202 ? -26.87900 61.32100 -84.10500 1.000 47.66000 202 LEU E CA 1
ATOM 10887 C C . LEU E 1 202 ? -27.65700 61.35400 -85.41600 1.000 54.12000 202 LEU E C 1
ATOM 10888 O O . LEU E 1 202 ? -28.87000 61.61100 -85.42000 1.000 48.29000 202 LEU E O 1
ATOM 10893 N N . GLN E 1 203 ? -26.97500 61.12300 -86.54100 1.000 50.30000 203 GLN E N 1
ATOM 10894 C CA . GLN E 1 203 ? -27.61000 61.26300 -87.85000 1.000 49.51000 203 GLN E CA 1
ATOM 10895 C C . GLN E 1 203 ? -28.78700 60.31800 -88.02800 1.000 50.61000 203 GLN E C 1
ATOM 10896 O O . GLN E 1 203 ? -29.64800 60.57400 -88.87700 1.000 57.20000 203 GLN E O 1
ATOM 10902 N N . TRP E 1 204 ? -28.83600 59.22600 -87.26600 1.000 46.65000 204 TRP E N 1
ATOM 10903 C CA . TRP E 1 204 ? -29.90600 58.24200 -87.35000 1.000 49.17000 204 TRP E CA 1
ATOM 10904 C C . TRP E 1 204 ? -31.04500 58.49400 -86.35600 1.000 48.72000 204 TRP E C 1
ATOM 10905 O O . TRP E 1 204 ? -31.99700 57.70700 -86.32700 1.000 42.67000 204 TRP E O 1
ATOM 10916 N N . ASP E 1 205 ? -30.94500 59.52700 -85.51600 1.000 45.17000 205 ASP E N 1
ATOM 10917 C CA . ASP E 1 205 ? -31.95600 59.83700 -84.49400 1.000 45.10000 205 ASP E CA 1
ATOM 10918 C C . ASP E 1 205 ? -33.08900 60.62800 -85.14900 1.000 41.43000 205 ASP E C 1
ATOM 10919 O O . ASP E 1 205 ? -33.05400 61.86000 -85.23200 1.000 41.75000 205 ASP E O 1
ATOM 10924 N N . LYS E 1 206 ? -34.12600 59.90700 -85.58400 1.000 40.99000 206 LYS E N 1
ATOM 10925 C CA . LYS E 1 206 ? -35.16600 60.50200 -86.42200 1.000 41.69000 206 LYS E CA 1
ATOM 10926 C C . LYS E 1 206 ? -35.96200 61.57100 -85.68200 1.000 43.00000 206 LYS E C 1
ATOM 10927 O O . LYS E 1 206 ? -36.23000 62.64900 -86.23400 1.000 42.44000 206 LYS E O 1
ATOM 10933 N N . GLN E 1 207 ? -36.36500 61.29200 -84.43600 1.000 42.41000 207 GLN E N 1
ATOM 10934 C CA . GLN E 1 207 ? -37.11800 62.28500 -83.66600 1.000 41.30000 207 GLN E CA 1
ATOM 10935 C C . GLN E 1 207 ? -36.27000 63.50400 -83.34200 1.000 38.16000 207 GLN E C 1
ATOM 10936 O O . GLN E 1 207 ? -36.80400 64.61500 -83.19200 1.000 40.02000 207 GLN E O 1
ATOM 10942 N N . TRP E 1 208 ? -34.94700 63.31800 -83.23500 1.000 41.31000 208 TRP E N 1
ATOM 10943 C CA . TRP E 1 208 ? -34.03700 64.43300 -82.98400 1.000 36.79000 208 TRP E CA 1
ATOM 10944 C C . TRP E 1 208 ? -33.92500 65.32400 -84.20600 1.000 40.92000 208 TRP E C 1
ATOM 10945 O O . TRP E 1 208 ? -33.94700 66.55800 -84.09900 1.000 44.36000 208 TRP E O 1
ATOM 10956 N N . ASN E 1 209 ? -33.80700 64.70500 -85.38100 1.000 43.75000 209 ASN E N 1
ATOM 10957 C CA . ASN E 1 209 ? -33.53800 65.42500 -86.61700 1.000 40.86000 209 ASN E CA 1
ATOM 10958 C C . ASN E 1 209 ? -34.78400 65.98200 -87.26900 1.000 44.76000 209 ASN E C 1
ATOM 10959 O O . ASN E 1 209 ? -34.67200 66.89100 -88.10200 1.000 45.26000 209 ASN E O 1
ATOM 10964 N N . ARG E 1 210 ? -35.95800 65.47100 -86.90800 1.000 42.03000 210 ARG E N 1
ATOM 10965 C CA . ARG E 1 210 ? -37.19500 66.01000 -87.44200 1.000 43.22000 210 ARG E CA 1
ATOM 10966 C C . ARG E 1 210 ? -37.48400 67.34300 -86.76800 1.000 39.56000 210 ARG E C 1
ATOM 10967 O O . ARG E 1 210 ? -37.58100 67.41600 -85.54500 1.000 46.66000 210 ARG E O 1
ATOM 10975 N N . ILE E 1 211 ? -37.59100 68.40100 -87.54000 1.000 37.77000 211 ILE E N 1
ATOM 10976 C CA . ILE E 1 211 ? -37.94400 69.70700 -87.00600 1.000 41.69000 211 ILE E CA 1
ATOM 10977 C C . ILE E 1 211 ? -39.43700 69.90100 -87.23400 1.000 44.69000 211 ILE E C 1
ATOM 10978 O O . ILE E 1 211 ? -39.92700 69.70900 -88.35400 1.000 43.91000 211 ILE E O 1
ATOM 10983 N N . VAL E 1 212 ? -40.18200 70.20500 -86.17200 1.000 42.41000 212 VAL E N 1
ATOM 10984 C CA . VAL E 1 212 ? -41.60300 70.50000 -86.32300 1.000 40.50000 212 VAL E CA 1
ATOM 10985 C C . VAL E 1 212 ? -41.76200 72.01200 -86.32500 1.000 43.16000 212 VAL E C 1
ATOM 10986 O O . VAL E 1 212 ? -41.05500 72.73500 -85.60300 1.000 45.58000 212 VAL E O 1
ATOM 10990 N N . GLU E 1 213 ? -42.59600 72.49800 -87.23000 1.000 40.67000 213 GLU E N 1
ATOM 10991 C CA . GLU E 1 213 ? -42.80100 73.92400 -87.43300 1.000 42.47000 213 GLU E CA 1
ATOM 10992 C C . GLU E 1 213 ? -44.17300 74.25700 -86.84800 1.000 43.76000 213 GLU E C 1
ATOM 10993 O O . GLU E 1 213 ? -45.20900 73.96500 -87.45600 1.000 45.75000 213 GLU E O 1
ATOM 10999 N N . LEU E 1 214 ? -44.16000 74.82800 -85.64100 1.000 42.72000 214 LEU E N 1
ATOM 11000 C CA . LEU E 1 214 ? -45.35000 75.14300 -84.86900 1.000 48.07000 214 LEU E CA 1
ATOM 11001 C C . LEU E 1 214 ? -45.73200 76.58700 -85.11800 1.000 45.32000 214 LEU E C 1
ATOM 11002 O O . LEU E 1 214 ? -44.86700 77.46300 -85.16200 1.000 47.66000 214 LEU E O 1
ATOM 11007 N N . GLU E 1 215 ? -47.03100 76.83800 -85.22200 1.000 46.13000 215 GLU E N 1
ATOM 11008 C CA . GLU E 1 215 ? -47.57400 78.18100 -85.40000 1.000 50.08000 215 GLU E CA 1
ATOM 11009 C C . GLU E 1 215 ? -48.38400 78.53900 -84.15400 1.000 48.96000 215 GLU E C 1
ATOM 11010 O O . GLU E 1 215 ? -49.45900 77.97000 -83.91200 1.000 44.24000 215 GLU E O 1
ATOM 11016 N N . LEU E 1 216 ? -47.86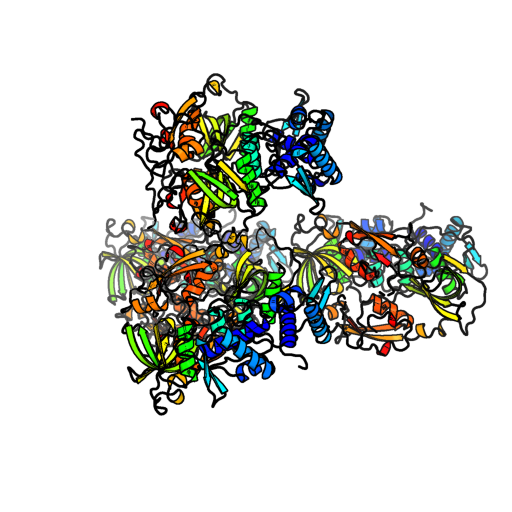400 79.46300 -83.35500 1.000 51.03000 216 LEU E N 1
ATOM 11017 C CA . LEU E 1 216 ? -48.51400 79.88300 -82.12000 1.000 47.62000 216 LEU E CA 1
ATOM 11018 C C . LEU E 1 216 ? -49.27500 81.19000 -82.33600 1.000 51.68000 216 LEU E C 1
ATOM 11019 O O . LEU E 1 216 ? -48.78100 82.09800 -83.00800 1.000 51.53000 216 LEU E O 1
ATOM 11024 N N . ILE E 1 217 ? -50.48000 81.27100 -81.77200 1.000 49.35000 217 ILE E N 1
ATOM 11025 C CA . ILE E 1 217 ? -51.35900 82.43500 -81.91000 1.000 47.32000 217 ILE E CA 1
ATOM 11026 C C . ILE E 1 217 ? -51.89600 82.81600 -80.53600 1.000 47.30000 217 ILE E C 1
ATOM 11027 O O . ILE E 1 217 ? -51.89200 82.00200 -79.59600 1.000 46.75000 217 ILE E O 1
ATOM 11032 N N . PRO E 1 218 ? -52.36000 84.05600 -80.38200 1.000 48.88000 218 PRO E N 1
ATOM 11033 C CA . PRO E 1 218 ? -53.06100 84.41900 -79.14200 1.000 49.88000 218 PRO E CA 1
ATOM 11034 C C . PRO E 1 218 ? -54.27500 83.52100 -78.95000 1.000 51.89000 218 PRO E C 1
ATOM 11035 O O . PRO E 1 218 ? -54.98900 83.21000 -79.90300 1.000 54.66000 218 PRO E O 1
ATOM 11039 N N . HIS E 1 219 ? -54.50500 83.09000 -77.71400 1.000 52.58000 219 HIS E N 1
ATOM 11040 C CA . HIS E 1 219 ? -55.58700 82.14400 -77.49700 1.000 49.85000 219 HIS E CA 1
ATOM 11041 C C . HIS E 1 219 ? -56.90700 82.79500 -77.89500 1.000 47.39000 219 HIS E C 1
ATOM 11042 O O . HIS E 1 219 ? -57.13200 83.97100 -77.59100 1.000 50.18000 219 HIS E O 1
ATOM 11049 N N . PRO E 1 220 ? -57.77100 82.08300 -78.61700 1.000 48.06000 220 PRO E N 1
ATOM 11050 C CA . PRO E 1 220 ? -58.99800 82.71600 -79.12700 1.000 50.97000 220 PRO E CA 1
ATOM 11051 C C . PRO E 1 220 ? -59.95400 83.17300 -78.03500 1.000 51.70000 220 PRO E C 1
ATOM 11052 O O . PRO E 1 220 ? -60.80500 84.02100 -78.30700 1.000 54.23000 220 PRO E O 1
ATOM 11056 N N . LYS E 1 221 ? -59.86400 82.63100 -76.82600 1.000 49.96000 221 LYS E N 1
ATOM 11057 C CA . LYS E 1 221 ? -60.74300 83.04300 -75.74100 1.000 50.07000 221 LYS E CA 1
ATOM 11058 C C . LYS E 1 221 ? -60.32600 84.35900 -75.09100 1.000 55.71000 221 LYS E C 1
ATOM 11059 O O . LYS E 1 221 ? -61.03000 84.83800 -74.19500 1.000 53.76000 221 LYS E O 1
ATOM 11065 N N . LEU E 1 222 ? -59.20400 84.95200 -75.48900 1.000 50.87000 222 LEU E N 1
ATOM 11066 C CA . LEU E 1 222 ? -58.70100 86.12800 -74.79200 1.000 48.49000 222 LEU E CA 1
ATOM 11067 C C . LEU E 1 222 ? -59.45500 87.39100 -75.19000 1.000 49.36000 222 LEU E C 1
ATOM 11068 O O . LEU E 1 222 ? -59.73400 87.62500 -76.36500 1.000 47.55000 222 LEU E O 1
ATOM 11073 N N . ALA E 1 223 ? -59.77400 88.21700 -74.19600 1.000 50.03000 223 ALA E N 1
ATOM 11074 C CA . ALA E 1 223 ? -60.36300 89.51800 -74.48500 1.000 47.08000 223 ALA E CA 1
ATOM 11075 C C . ALA E 1 223 ? -59.33700 90.50100 -75.04600 1.000 52.10000 223 ALA E C 1
ATOM 11076 O O . ALA E 1 223 ? -59.70000 91.42300 -75.78400 1.000 51.59000 223 ALA E O 1
ATOM 11078 N N . HIS E 1 224 ? -58.06700 90.36000 -74.69000 1.000 50.15000 224 HIS E N 1
ATOM 11079 C CA . HIS E 1 224 ? -57.02800 91.27100 -75.16000 1.000 50.63000 224 HIS E CA 1
ATOM 11080 C C . HIS E 1 224 ? -55.87400 90.47600 -75.75600 1.000 52.11000 224 HIS E C 1
ATOM 11081 O O . HIS E 1 224 ? -54.76300 90.45700 -75.20900 1.000 48.14000 224 HIS E O 1
ATOM 11088 N N . PRO E 1 225 ? -56.08900 89.86200 -76.92500 1.000 51.35000 225 PRO E N 1
ATOM 11089 C CA . PRO E 1 225 ? -54.99500 89.12700 -77.57700 1.000 47.90000 225 PRO E CA 1
ATOM 11090 C C . PRO E 1 225 ? -53.81600 90.00400 -77.88000 1.000 48.74000 225 PRO E C 1
ATOM 11091 O O . PRO E 1 225 ? -52.68800 89.49500 -77.97600 1.000 47.25000 225 PRO E O 1
ATOM 11095 N N . GLU E 1 226 ? -54.03700 91.32000 -77.98300 1.000 46.99000 226 GLU E N 1
ATOM 11096 C CA . GLU E 1 226 ? -52.95200 92.24100 -78.29000 1.000 47.56000 226 GLU E CA 1
ATOM 11097 C C . GLU E 1 226 ? -51.87100 92.22600 -77.21400 1.000 50.17000 226 GLU E C 1
ATOM 11098 O O . GLU E 1 226 ? -50.71900 92.57000 -77.51100 1.000 49.61000 226 GLU E O 1
ATOM 11104 N N . ALA E 1 227 ? -52.21000 91.83400 -75.97700 1.000 46.35000 227 ALA E N 1
ATOM 11105 C CA . ALA E 1 227 ? -51.18200 91.65800 -74.95300 1.000 48.65000 227 ALA E CA 1
ATOM 11106 C C . ALA E 1 227 ? -50.26600 90.50800 -75.30500 1.000 43.83000 227 ALA E C 1
ATOM 11107 O O . ALA E 1 227 ? -49.07400 90.54200 -74.98400 1.000 46.44000 227 ALA E O 1
ATOM 11109 N N . VAL E 1 228 ? -50.81300 89.45700 -75.91700 1.000 43.57000 228 VAL E N 1
ATOM 11110 C CA . VAL E 1 228 ? -49.97400 88.31500 -76.27600 1.000 43.56000 228 VAL E CA 1
ATOM 11111 C C . VAL E 1 228 ? -49.11800 88.63300 -77.49700 1.000 47.90000 228 VAL E C 1
ATOM 11112 O O . VAL E 1 228 ? -47.97400 88.16700 -77.59100 1.000 48.04000 228 VAL E O 1
ATOM 11116 N N . LEU E 1 229 ? -49.64000 89.44300 -78.42800 1.000 47.14000 229 LEU E N 1
ATOM 11117 C CA . LEU E 1 229 ? -48.87500 89.85800 -79.60400 1.000 47.79000 229 LEU E CA 1
ATOM 11118 C C . LEU E 1 229 ? -47.58500 90.56000 -79.21200 1.000 44.15000 229 LEU E C 1
ATOM 11119 O O . LEU E 1 229 ? -46.52800 90.26900 -79.76900 1.000 49.23000 229 LEU E O 1
ATOM 11124 N N . ILE E 1 230 ? -47.63900 91.48500 -78.24900 1.000 49.26000 230 ILE E N 1
ATOM 11125 C CA . ILE E 1 230 ? -46.40100 92.15000 -77.83600 1.000 48.79000 230 ILE E CA 1
ATOM 11126 C C . ILE E 1 230 ? -45.53500 91.22200 -76.98500 1.000 50.56000 230 ILE E C 1
ATOM 11127 O O . ILE E 1 230 ? -44.30400 91.21200 -77.11100 1.000 53.25000 230 ILE E O 1
ATOM 11132 N N . ASP E 1 231 ? -46.15800 90.44400 -76.09700 1.000 50.74000 231 ASP E N 1
ATOM 11133 C CA . ASP E 1 231 ? -45.42900 89.57500 -75.17500 1.000 48.10000 231 ASP E CA 1
ATOM 11134 C C . ASP E 1 231 ? -44.46700 88.66000 -75.92500 1.000 49.56000 231 ASP E C 1
ATOM 11135 O O . ASP E 1 231 ? -43.30800 88.49100 -75.52400 1.000 48.36000 231 ASP E O 1
ATOM 11140 N N . TYR E 1 232 ? -44.94700 88.03500 -77.00500 1.000 47.24000 232 TYR E N 1
ATOM 11141 C CA . TYR E 1 232 ? -44.19200 87.03600 -77.75400 1.000 46.71000 232 TYR E CA 1
ATOM 11142 C C . TYR E 1 232 ? -43.63700 87.58200 -79.07900 1.000 50.00000 232 TYR E C 1
ATOM 11143 O O . TYR E 1 232 ? -43.26200 86.79800 -79.95900 1.000 49.09000 232 TYR E O 1
ATOM 11152 N N . ALA E 1 233 ? -43.59000 88.91100 -79.22800 1.000 49.89000 233 ALA E N 1
ATOM 11153 C CA . ALA E 1 233 ? -43.01400 89.57600 -80.39700 1.000 49.59000 233 ALA E CA 1
ATOM 11154 C C . ALA E 1 233 ? -43.57700 88.98400 -81.67500 1.000 51.27000 233 ALA E C 1
ATOM 11155 O O . ALA E 1 233 ? -42.84600 88.57900 -82.57500 1.000 55.01000 233 ALA E O 1
ATOM 11157 N N . MET E 1 234 ? -44.90000 88.90800 -81.73700 1.000 54.05000 234 MET E N 1
ATOM 11158 C CA . MET E 1 234 ? -45.53800 88.25800 -82.86400 1.000 53.80000 234 MET E CA 1
ATOM 11159 C C . MET E 1 234 ? -45.63000 89.21000 -84.05700 1.000 58.42000 234 MET E C 1
ATOM 11160 O O . MET E 1 234 ? -45.46600 90.42800 -83.93700 1.000 57.05000 234 MET E O 1
ATOM 11165 N N . GLU E 1 235 ? -45.86200 88.62100 -85.22600 1.000 60.43000 235 GLU E N 1
ATOM 11166 C CA . GLU E 1 235 ? -46.08800 89.35300 -86.46300 1.000 60.64000 235 GLU E CA 1
ATOM 11167 C C . GLU E 1 235 ? -47.18100 88.64200 -87.23400 1.000 55.73000 235 GLU E C 1
ATOM 11168 O O . GLU E 1 235 ? -47.21500 87.41100 -87.27500 1.000 58.77000 235 GLU E O 1
ATOM 11174 N N . ASN E 1 236 ? -48.08500 89.41500 -87.82100 1.000 53.82000 236 ASN E N 1
ATOM 11175 C CA . ASN E 1 236 ? -49.23000 88.84800 -88.52200 1.000 60.56000 236 ASN E CA 1
ATOM 11176 C C . ASN E 1 236 ? -50.00100 87.90600 -87.59800 1.000 59.58000 236 ASN E C 1
ATOM 11177 O O . ASN E 1 236 ? -50.42800 86.82100 -87.99500 1.000 61.00000 236 ASN E O 1
ATOM 11182 N N . ASN E 1 237 ? -50.11900 88.29600 -86.32800 1.000 61.64000 237 ASN E N 1
ATOM 11183 C CA . ASN E 1 237 ? -50.93100 87.57600 -85.34900 1.000 58.35000 237 ASN E CA 1
ATOM 11184 C C . ASN E 1 237 ? -50.42600 86.15700 -85.07500 1.000 52.80000 237 ASN E C 1
ATOM 11185 O O . ASN E 1 237 ? -51.20700 85.28100 -84.69000 1.000 54.70000 237 ASN E O 1
ATOM 11190 N N . ARG E 1 238 ? -49.14500 85.87600 -85.30200 1.000 55.08000 238 ARG E N 1
ATOM 11191 C CA . ARG E 1 238 ? -48.64700 84.53000 -85.05200 1.000 57.40000 238 ARG E CA 1
ATOM 11192 C C . ARG E 1 238 ? -47.16900 84.57900 -84.68800 1.000 56.12000 238 ARG E C 1
ATOM 11193 O O . ARG E 1 238 ? -46.47700 85.57900 -84.91200 1.000 56.74000 238 ARG E O 1
ATOM 11201 N N . LEU E 1 239 ? -46.72600 83.51700 -84.02200 1.000 53.24000 239 LEU E N 1
ATOM 11202 C CA . LEU E 1 239 ? -45.31800 83.26900 -83.74600 1.000 53.57000 239 LEU E CA 1
ATOM 11203 C C . LEU E 1 239 ? -44.97100 81.90200 -84.30300 1.000 52.34000 239 LEU E C 1
ATOM 11204 O O . LEU E 1 239 ? -45.54500 80.89300 -83.88000 1.000 55.62000 239 LEU E O 1
ATOM 11209 N N . ARG E 1 240 ? -44.01000 81.86400 -85.21500 1.000 51.76000 240 ARG E N 1
ATOM 11210 C CA . ARG E 1 240 ? -43.51800 80.61900 -85.77500 1.000 51.31000 240 ARG E CA 1
ATOM 11211 C C . ARG E 1 240 ? -42.37100 80.10500 -84.91600 1.000 52.04000 240 ARG E C 1
ATOM 11212 O O . ARG E 1 240 ? -41.38800 80.81700 -84.69000 1.000 52.11000 240 ARG E O 1
ATOM 11220 N N . VAL E 1 241 ? -42.49900 78.86900 -84.44300 1.000 44.82000 241 VAL E N 1
ATOM 11221 C CA . VAL E 1 241 ? -41.51200 78.24900 -83.57400 1.000 49.92000 241 VAL E CA 1
ATOM 11222 C C . VAL E 1 241 ? -41.11000 76.92100 -84.19800 1.000 45.77000 241 VAL E C 1
ATOM 11223 O O . VAL E 1 241 ? -41.97200 76.10000 -84.52100 1.000 50.08000 241 VAL E O 1
ATOM 11227 N N . GLU E 1 242 ? -39.80800 76.71300 -84.36200 1.000 45.99000 242 GLU E N 1
ATOM 11228 C CA . GLU E 1 242 ? -39.24300 75.49200 -84.92300 1.000 43.14000 242 GLU E CA 1
ATOM 11229 C C . GLU E 1 242 ? -38.48500 74.75900 -83.82300 1.000 41.94000 242 GLU E C 1
ATOM 11230 O O . GLU E 1 242 ? -37.56700 75.32500 -83.22500 1.000 49.75000 242 GLU E O 1
ATOM 11236 N N . ILE E 1 243 ? -38.87100 73.51600 -83.54200 1.000 42.40000 243 ILE E N 1
ATOM 11237 C CA . ILE E 1 243 ? -38.27200 72.75700 -82.45300 1.000 42.87000 243 ILE E CA 1
ATOM 11238 C C . ILE E 1 243 ? -38.06600 71.32200 -82.89600 1.000 39.79000 243 ILE E C 1
ATOM 11239 O O . ILE E 1 243 ? -38.77100 70.81500 -83.77200 1.000 43.86000 243 ILE E O 1
ATOM 11244 N N . ARG E 1 244 ? -37.09600 70.65300 -82.29100 1.000 42.91000 244 ARG E N 1
ATOM 11245 C CA . ARG E 1 244 ? -36.96400 69.22800 -82.55900 1.000 39.90000 244 ARG E CA 1
ATOM 11246 C C . ARG E 1 244 ? -38.22500 68.50800 -82.11700 1.000 42.55000 244 ARG E C 1
ATOM 11247 O O . ARG E 1 244 ? -38.81500 68.82900 -81.07500 1.000 41.94000 244 ARG E O 1
ATOM 11255 N N . ALA E 1 245 ? -38.64000 67.53200 -82.92500 1.000 37.44000 245 ALA E N 1
ATOM 11256 C CA . ALA E 1 245 ? -39.77300 66.71700 -82.54100 1.000 38.69000 245 ALA E CA 1
ATOM 11257 C C . ALA E 1 245 ? -39.54500 66.12600 -81.16600 1.000 41.93000 245 ALA E C 1
ATOM 11258 O O . ALA E 1 245 ? -40.47700 66.00800 -80.36100 1.000 39.53000 245 ALA E O 1
ATOM 11260 N N . ALA E 1 246 ? -38.29600 65.76400 -80.87900 1.000 37.99000 246 ALA E N 1
ATOM 11261 C CA . ALA E 1 246 ? -37.94900 65.16000 -79.59700 1.000 43.18000 246 ALA E CA 1
ATOM 11262 C C . ALA E 1 246 ? -38.20800 66.08400 -78.41100 1.000 41.30000 246 ALA E C 1
ATOM 11263 O O . ALA E 1 246 ? -38.27800 65.59200 -77.28200 1.000 45.64000 246 ALA E O 1
ATOM 11265 N N . PHE E 1 247 ? -38.36800 67.39900 -78.63300 1.000 39.61000 247 PHE E N 1
ATOM 11266 C CA . PHE E 1 247 ? -38.65900 68.33500 -77.54300 1.000 43.75000 247 PHE E CA 1
ATOM 11267 C C . PHE E 1 247 ? -40.14200 68.69300 -77.42400 1.000 47.44000 247 PHE E C 1
ATOM 11268 O O . PHE E 1 247 ? -40.54300 69.27300 -76.40100 1.000 47.92000 247 PHE E O 1
ATOM 11276 N N . ALA E 1 248 ? -40.95600 68.38700 -78.44600 1.000 43.50000 248 ALA E N 1
ATOM 11277 C CA . ALA E 1 248 ? -42.26400 69.02600 -78.59400 1.000 45.38000 248 ALA E CA 1
ATOM 11278 C C . ALA E 1 248 ? -43.14000 68.83800 -77.35300 1.000 44.57000 248 ALA E C 1
ATOM 11279 O O . ALA E 1 248 ? -43.71400 69.80400 -76.83000 1.000 49.75000 248 ALA E O 1
ATOM 11281 N N . GLY E 1 249 ? -43.23500 67.61100 -76.85800 1.000 43.73000 249 GLY E N 1
ATOM 11282 C CA . GLY E 1 249 ? -44.02100 67.33600 -75.67900 1.000 50.87000 249 GLY E CA 1
ATOM 11283 C C . GLY E 1 249 ? -43.62800 68.16700 -74.47700 1.000 52.84000 249 GLY E C 1
ATOM 11284 O O . GLY E 1 249 ? -44.45100 68.95400 -73.98800 1.000 55.81000 249 GLY E O 1
ATOM 11285 N N . TYR E 1 250 ? -42.37800 68.01200 -74.01900 1.000 47.72000 250 TYR E N 1
ATOM 11286 C CA . TYR E 1 250 ? -41.80700 68.83300 -72.95100 1.000 53.28000 250 TYR E CA 1
ATOM 11287 C C . TYR E 1 250 ? -42.21700 70.29200 -73.09900 1.000 51.31000 250 TYR E C 1
ATOM 11288 O O . TYR E 1 250 ? -42.74600 70.91300 -72.17300 1.000 50.52000 250 TYR E O 1
ATOM 11297 N N . LEU E 1 251 ? -41.92200 70.85400 -74.27200 1.000 47.13000 251 LEU E N 1
ATOM 11298 C CA . LEU E 1 251 ? -41.93700 72.29600 -74.43300 1.000 43.94000 251 LEU E CA 1
ATOM 11299 C C . LEU E 1 251 ? -43.35300 72.84900 -74.55400 1.000 46.58000 251 LEU E C 1
ATOM 11300 O O . LEU E 1 251 ? -43.62500 73.94900 -74.05700 1.000 47.01000 251 LEU E O 1
ATOM 11305 N N . LEU E 1 252 ? -44.25600 72.14000 -75.24600 1.000 44.91000 252 LEU E N 1
ATOM 11306 C CA . LEU E 1 252 ? -45.62800 72.63800 -75.35500 1.000 45.54000 252 LEU E CA 1
ATOM 11307 C C . LEU E 1 252 ? -46.30900 72.66100 -73.99300 1.000 46.58000 252 LEU E C 1
ATOM 11308 O O . LEU E 1 252 ? -47.14400 73.53900 -73.72800 1.000 41.89000 252 LEU E O 1
ATOM 11313 N N . ARG E 1 253 ? -45.97200 71.69700 -73.13200 1.000 46.13000 253 ARG E N 1
ATOM 11314 C CA . ARG E 1 253 ? -46.45600 71.71200 -71.75800 1.000 50.53000 253 ARG E CA 1
ATOM 11315 C C . ARG E 1 253 ? -45.78300 72.80800 -70.95200 1.000 47.49000 253 ARG E C 1
ATOM 11316 O O . ARG E 1 253 ? -46.45200 73.57900 -70.25700 1.000 47.11000 253 ARG E O 1
ATOM 11324 N N . LEU E 1 254 ? -44.45200 72.89200 -71.03900 1.000 44.35000 254 LEU E N 1
ATOM 11325 C CA . LEU E 1 254 ? -43.73300 73.90000 -70.27800 1.000 43.41000 254 LEU E CA 1
ATOM 11326 C C . LEU E 1 254 ? -44.24400 75.29500 -70.60000 1.000 47.87000 254 LEU E C 1
ATOM 11327 O O . LEU E 1 254 ? -44.51100 76.08900 -69.69600 1.000 49.04000 254 LEU E O 1
ATOM 11332 N N . TRP E 1 255 ? -44.54100 75.55300 -71.86800 1.000 46.14000 255 TRP E N 1
ATOM 11333 C CA . TRP E 1 255 ? -45.01100 76.89600 -72.30200 1.000 47.52000 255 TRP E CA 1
ATOM 11334 C C . TRP E 1 255 ? -46.52700 77.06800 -72.13500 1.000 46.88000 255 TRP E C 1
ATOM 11335 O O . TRP E 1 255 ? -47.01300 78.10900 -72.55800 1.000 45.55000 255 TRP E O 1
ATOM 11346 N N . ASN E 1 256 ? -47.23500 76.08700 -71.57000 1.000 48.10000 256 ASN E N 1
ATOM 11347 C CA . ASN E 1 256 ? -48.69900 76.18800 -71.30300 1.000 48.17000 256 ASN E CA 1
ATOM 11348 C C . ASN E 1 256 ? -49.44200 76.57900 -72.58200 1.000 50.69000 256 ASN E C 1
ATOM 11349 O O . ASN E 1 256 ? -50.10900 77.61800 -72.58700 1.000 52.74000 256 ASN E O 1
ATOM 11354 N N . ILE E 1 257 ? -49.32200 75.76500 -73.62700 1.000 48.39000 257 ILE E N 1
ATOM 11355 C CA . ILE E 1 257 ? -49.94400 76.09900 -74.93700 1.000 46.07000 257 ILE E CA 1
ATOM 11356 C C . ILE E 1 257 ? -51.09800 75.13700 -75.20100 1.000 49.62000 257 ILE E C 1
ATOM 11357 O O . ILE E 1 257 ? -50.88000 73.93100 -75.12200 1.000 44.63000 257 ILE E O 1
ATOM 11362 N N . ASP E 1 258 ? -52.28000 75.67600 -75.48900 1.000 49.18000 258 ASP E N 1
ATOM 11363 C CA . ASP E 1 258 ? -53.44600 74.82900 -75.83400 1.000 54.12000 258 ASP E CA 1
ATOM 11364 C C . ASP E 1 258 ? -53.19500 74.18400 -77.19300 1.000 44.34000 258 ASP E C 1
ATOM 11365 O O . ASP E 1 258 ? -53.10200 74.90500 -78.17300 1.000 45.28000 258 ASP E O 1
ATOM 11370 N N . CYS E 1 259 ? -53.11200 72.86300 -77.23400 1.000 43.33000 259 CYS E N 1
ATOM 11371 C CA . CYS E 1 259 ? -52.82100 72.15000 -78.50100 1.000 52.47000 259 CYS E CA 1
ATOM 11372 C C . CYS E 1 259 ? -54.03700 71.31800 -78.90600 1.000 61.22000 259 CYS E C 1
ATOM 11373 O O . CYS E 1 259 ? -53.85000 70.26200 -79.51800 1.000 60.94000 259 CYS E O 1
ATOM 11376 N N . SER E 1 260 ? -55.23600 71.79800 -78.57400 1.000 66.50000 260 SER E N 1
ATOM 11377 C CA . SER E 1 260 ? -56.48400 71.10900 -78.98400 1.000 71.06000 260 SER E CA 1
ATOM 11378 C C . SER E 1 260 ? -56.91400 71.62200 -80.35000 1.000 76.91000 260 SER E C 1
ATOM 11379 O O . SER E 1 260 ? -56.35400 72.61700 -80.81900 1.000 77.46000 260 SER E O 1
ATOM 11382 N N . LYS E 1 261 ? -57.89000 70.95800 -80.95300 1.000 81.97000 261 LYS E N 1
ATOM 11383 C CA . LYS E 1 261 ? -58.29700 71.35500 -82.32000 1.000 84.70000 261 LYS E CA 1
ATOM 11384 C C . LYS E 1 261 ? -59.22900 72.55500 -82.22300 1.000 86.23000 261 LYS E C 1
ATOM 11385 O O . LYS E 1 261 ? -59.08200 73.48100 -83.03300 1.000 104.30000 261 LYS E O 1
ATOM 11391 N N . ASN E 1 262 ? -60.12000 72.55400 -81.23900 1.000 77.55000 262 ASN E N 1
ATOM 11392 C CA . ASN E 1 262 ? -61.12800 73.63800 -81.14800 1.000 83.91000 262 ASN E CA 1
ATOM 11393 C C . ASN E 1 262 ? -60.73100 74.64400 -80.07400 1.000 83.02000 262 ASN E C 1
ATOM 11394 O O . ASN E 1 262 ? -61.56400 75.50300 -79.76000 1.000 85.52000 262 ASN E O 1
ATOM 11399 N N . SER E 1 263 ? -59.51500 74.53200 -79.54200 1.000 81.10000 263 SER E N 1
ATOM 11400 C CA . SER E 1 263 ? -59.02600 75.47600 -78.50700 1.000 80.57000 263 SER E CA 1
ATOM 11401 C C . SER E 1 263 ? -60.06200 75.60300 -77.39600 1.000 81.30000 263 SER E C 1
ATOM 11402 O O . SER E 1 263 ? -60.33300 76.73100 -76.97200 1.000 84.42000 263 SER E O 1
ATOM 11405 N N . LYS E 1 264 ? -60.65200 74.48500 -76.98700 1.000 85.01000 264 LYS E N 1
ATOM 11406 C CA . LYS E 1 264 ? -61.73900 74.54600 -75.98200 1.000 93.30000 264 LYS E CA 1
ATOM 11407 C C . LYS E 1 264 ? -61.24200 73.96600 -74.66800 1.000 98.19000 264 LYS E C 1
ATOM 11408 O O . LYS E 1 264 ? -62.08400 73.60500 -73.83400 1.000 107.98000 264 LYS E O 1
ATOM 11414 N N . SER E 1 265 ? -59.92500 73.88200 -74.49700 1.000 94.26000 265 SER E N 1
ATOM 11415 C CA . SER E 1 265 ? -59.41200 73.42800 -73.18300 1.000 98.23000 265 SER E CA 1
ATOM 11416 C C . SER E 1 265 ? -59.39600 74.62400 -72.22900 1.000 102.31000 265 SER E C 1
ATOM 11417 O O . SER E 1 265 ? -59.36800 75.76800 -72.72400 1.000 99.08000 265 SER E O 1
ATOM 11420 N N . ASN E 1 266 ? -59.42900 74.36400 -70.92000 1.000 109.14000 266 ASN E N 1
ATOM 11421 C CA . ASN E 1 266 ? -59.48800 75.45100 -69.90800 1.000 111.22000 266 ASN E CA 1
ATOM 11422 C C . ASN E 1 266 ? -58.63400 75.03100 -68.71600 1.000 108.40000 266 ASN E C 1
ATOM 11423 O O . ASN E 1 266 ? -58.66900 75.75200 -67.70100 1.000 110.64000 266 ASN E O 1
ATOM 11428 N N . GLY E 1 267 ? -57.92200 73.90200 -68.84000 1.000 106.72000 267 GLY E N 1
ATOM 11429 C CA . GLY E 1 267 ? -57.06800 73.38000 -67.75300 1.000 101.26000 267 GLY E CA 1
ATOM 11430 C C . GLY E 1 267 ? -56.17600 74.33100 -66.98300 1.000 97.28000 267 GLY E C 1
ATOM 11431 O O . GLY E 1 267 ? -55.90800 74.04800 -65.80200 1.000 98.96000 267 GLY E O 1
ATOM 11432 N N . ARG E 1 268 ? -55.72500 75.41600 -67.61600 1.000 93.89000 268 ARG E N 1
ATOM 11433 C CA . ARG E 1 268 ? -54.94500 76.42600 -66.85600 1.000 90.16000 268 ARG E CA 1
ATOM 11434 C C . ARG E 1 268 ? -55.29300 77.71300 -67.60100 1.000 87.01000 268 ARG E C 1
ATOM 11435 O O . ARG E 1 268 ? -56.21900 77.68100 -68.42700 1.000 87.91000 268 ARG E O 1
ATOM 11443 N N . GLU E 1 269 ? -54.58500 78.79800 -67.28800 1.000 83.66000 269 GLU E N 1
ATOM 11444 C CA . GLU E 1 269 ? -54.86800 80.10000 -67.93500 1.000 86.08000 269 GLU E CA 1
ATOM 11445 C C . GLU E 1 269 ? -54.14800 80.11600 -69.28100 1.000 82.76000 269 GLU E C 1
ATOM 11446 O O . GLU E 1 269 ? -53.00700 80.60300 -69.34200 1.000 83.07000 269 GLU E O 1
ATOM 11452 N N . PHE E 1 270 ? -54.80900 79.59800 -70.30600 1.000 74.07000 270 PHE E N 1
ATOM 11453 C CA . PHE E 1 270 ? -54.20100 79.52400 -71.64800 1.000 68.61000 270 PHE E CA 1
ATOM 11454 C C . PHE E 1 270 ? -54.23800 80.90000 -72.28900 1.000 68.88000 270 PHE E C 1
ATOM 11455 O O . PHE E 1 270 ? -55.30900 81.50300 -72.40400 1.000 71.89000 270 PHE E O 1
ATOM 11463 N N . HIS E 1 271 ? -53.08100 81.39300 -72.63700 1.000 61.80000 271 HIS E N 1
ATOM 11464 C CA . HIS E 1 271 ? -52.90800 82.67300 -73.37400 1.000 67.68000 271 HIS E CA 1
ATOM 11465 C C . HIS E 1 271 ? -52.29800 82.37100 -74.74400 1.000 54.56000 271 HIS E C 1
ATOM 11466 O O . HIS E 1 271 ? -52.09300 83.32000 -75.52300 1.000 54.33000 271 HIS E O 1
ATOM 11473 N N . LEU E 1 272 ? -52.03700 81.09300 -75.02600 1.000 54.81000 272 LEU E N 1
ATOM 11474 C CA . LEU E 1 272 ? -51.39000 80.70900 -76.30600 1.000 51.18000 272 LEU E CA 1
ATOM 11475 C C . LEU E 1 272 ? -52.06200 79.44500 -76.84000 1.000 48.40000 272 LEU E C 1
ATOM 11476 O O . LEU E 1 272 ? -52.30700 78.53600 -76.02400 1.000 48.07000 272 LEU E O 1
ATOM 11481 N N . ALA E 1 273 ? -52.36700 79.39200 -78.14200 1.000 47.19000 273 ALA E N 1
ATOM 11482 C CA . ALA E 1 273 ? -52.88500 78.16000 -78.70000 1.000 49.85000 273 ALA E CA 1
ATOM 11483 C C . ALA E 1 273 ? -52.02200 77.75500 -79.88600 1.000 44.74000 273 ALA E C 1
ATOM 11484 O O . ALA E 1 273 ? -51.45600 78.60100 -80.59000 1.000 45.99000 273 ALA E O 1
ATOM 11486 N N . LEU E 1 274 ? -51.92100 76.45000 -80.08700 1.000 44.33000 274 LEU E N 1
ATOM 11487 C CA . LEU E 1 274 ? -51.26400 75.90900 -81.26600 1.000 45.63000 274 LEU E CA 1
ATOM 11488 C C . LEU E 1 274 ? -52.26500 75.87800 -82.41700 1.000 46.41000 274 LEU E C 1
ATOM 11489 O O . LEU E 1 274 ? -53.22900 75.10400 -82.39700 1.000 47.64000 274 LEU E O 1
ATOM 11494 N N . LYS E 1 275 ? -52.03600 76.71300 -83.42600 1.000 49.37000 275 LYS E N 1
ATOM 11495 C CA . LYS E 1 275 ? -52.97200 76.78100 -84.53900 1.000 48.95000 275 LYS E CA 1
ATOM 11496 C C . LYS E 1 275 ? -52.96400 75.50900 -85.36300 1.000 51.89000 275 LYS E C 1
ATOM 11497 O O . LYS E 1 275 ? -53.99000 75.15600 -85.95000 1.000 55.74000 275 LYS E O 1
ATOM 11503 N N . ASN E 1 276 ? -51.82400 74.81900 -85.44900 1.000 50.98000 276 ASN E N 1
ATOM 11504 C CA . ASN E 1 276 ? -51.66800 73.67700 -86.35000 1.000 48.61000 276 ASN E CA 1
ATOM 11505 C C . ASN E 1 276 ? -51.21300 72.42600 -85.60700 1.000 48.84000 276 ASN E C 1
ATOM 11506 O O . ASN E 1 276 ? -50.11000 71.92600 -85.83400 1.000 47.66000 276 ASN E O 1
ATOM 11511 N N . PRO E 1 277 ? -52.07200 71.84700 -84.76500 1.000 53.10000 277 PRO E N 1
ATOM 11512 C CA . PRO E 1 277 ? -51.70200 70.57300 -84.11400 1.000 48.06000 277 PRO E CA 1
ATOM 11513 C C . PRO E 1 277 ? -51.45800 69.41700 -85.08000 1.000 49.30000 277 PRO E C 1
ATOM 11514 O O . PRO E 1 277 ? -50.90600 68.39000 -84.65900 1.000 50.74000 277 PRO E O 1
ATOM 11518 N N . GLU E 1 278 ? -51.87600 69.52600 -86.34700 1.000 50.79000 278 GLU E N 1
ATOM 11519 C CA . GLU E 1 278 ? -51.50600 68.52000 -87.34500 1.000 52.59000 278 GLU E CA 1
ATOM 11520 C C . GLU E 1 278 ? -49.99200 68.33800 -87.45200 1.000 48.52000 278 GLU E C 1
ATOM 11521 O O . GLU E 1 278 ? -49.53500 67.28000 -87.90500 1.000 47.33000 278 GLU E O 1
ATOM 11527 N N . ALA E 1 279 ? -49.21100 69.35500 -87.07000 1.000 45.47000 279 ALA E N 1
ATOM 11528 C CA . ALA E 1 279 ? -47.75400 69.29600 -87.12100 1.000 46.54000 279 ALA E CA 1
ATOM 11529 C C . ALA E 1 279 ? -47.16700 68.36100 -86.08500 1.000 44.40000 279 ALA E C 1
ATOM 11530 O O . ALA E 1 279 ? -45.96100 68.09500 -86.14800 1.000 47.88000 279 ALA E O 1
ATOM 11532 N N . LEU E 1 280 ? -47.97100 67.89300 -85.12600 1.000 41.01000 280 LEU E N 1
ATOM 11533 C CA . LEU E 1 280 ? -47.51400 66.98900 -84.07500 1.000 45.59000 280 LEU E CA 1
ATOM 11534 C C . LEU E 1 280 ? -47.77500 65.53200 -84.39800 1.000 45.52000 280 LEU E C 1
ATOM 11535 O O . LEU E 1 280 ? -47.51600 64.67400 -83.55300 1.000 45.50000 280 LEU E O 1
ATOM 11540 N N . TYR E 1 281 ? -48.28300 65.22600 -85.59000 1.000 46.68000 281 TYR E N 1
ATOM 11541 C CA . TYR E 1 281 ? -48.56200 63.83900 -85.92100 1.000 46.21000 281 TYR E CA 1
ATOM 11542 C C . TYR E 1 281 ? -47.25600 63.05200 -85.98100 1.000 44.32000 281 TYR E C 1
ATOM 11543 O O . TYR E 1 281 ? -46.30900 63.43100 -86.68100 1.000 41.05000 281 TYR E O 1
ATOM 11552 N N . GLY E 1 282 ? -47.23300 61.92800 -85.27400 1.000 44.65000 282 GLY E N 1
ATOM 11553 C CA . GLY E 1 282 ? -46.06500 61.07700 -85.22300 1.000 43.79000 282 GLY E CA 1
ATOM 11554 C C . GLY E 1 282 ? -44.94600 61.58700 -84.35200 1.000 49.18000 282 GLY E C 1
ATOM 11555 O O . GLY E 1 282 ? -43.85400 61.00200 -84.37200 1.000 51.24000 282 GLY E O 1
ATOM 11556 N N . VAL E 1 283 ? -45.17000 62.67700 -83.62000 1.000 45.88000 283 VAL E N 1
ATOM 11557 C CA . VAL E 1 283 ? -44.18500 63.20300 -82.68300 1.000 43.20000 283 VAL E CA 1
ATOM 11558 C C . VAL E 1 283 ? -44.30600 62.41100 -81.38700 1.000 45.81000 283 VAL E C 1
ATOM 11559 O O . VAL E 1 283 ? -45.32900 62.48100 -80.70000 1.000 48.92000 283 VAL E O 1
ATOM 11563 N N . ASP E 1 284 ? -43.27400 61.64100 -81.05600 1.000 43.84000 284 ASP E N 1
ATOM 11564 C CA . ASP E 1 284 ? -43.29100 60.88100 -79.81400 1.000 50.60000 284 ASP E CA 1
ATOM 11565 C C . ASP E 1 284 ? -43.45500 61.82700 -78.62600 1.000 54.21000 284 ASP E C 1
ATOM 11566 O O . ASP E 1 284 ? -42.92500 62.94400 -78.61500 1.000 52.01000 284 ASP E O 1
ATOM 11571 N N . ASN E 1 285 ? -44.26900 61.41200 -77.66100 1.000 50.95000 285 ASN E N 1
ATOM 11572 C CA . ASN E 1 285 ? -44.57800 62.23100 -76.49200 1.000 55.08000 285 ASN E CA 1
ATOM 11573 C C . ASN E 1 285 ? -45.40300 63.46800 -76.83200 1.000 54.57000 285 ASN E C 1
ATOM 11574 O O . ASN E 1 285 ? -45.44400 64.41100 -76.04000 1.000 51.65000 285 ASN E O 1
ATOM 11579 N N . ALA E 1 286 ? -46.06100 63.50400 -77.99900 1.000 52.99000 286 ALA E N 1
ATOM 11580 C CA . ALA E 1 286 ? -46.96700 64.61600 -78.27900 1.000 52.76000 286 ALA E CA 1
ATOM 11581 C C . ALA E 1 286 ? -48.15600 64.63800 -77.32100 1.000 54.46000 286 ALA E C 1
ATOM 11582 O O . ALA E 1 286 ? -48.68400 65.71900 -77.03900 1.000 52.41000 286 ALA E O 1
ATOM 11584 N N . ALA E 1 287 ? -48.59300 63.47000 -76.83600 1.000 53.18000 287 ALA E N 1
ATOM 11585 C CA . ALA E 1 287 ? -49.59400 63.41300 -75.78000 1.000 53.54000 287 ALA E CA 1
ATOM 11586 C C . ALA E 1 287 ? -49.24900 64.35500 -74.61800 1.000 56.98000 287 ALA E C 1
ATOM 11587 O O . ALA E 1 287 ? -50.16300 64.81300 -73.92100 1.000 54.58000 287 ALA E O 1
ATOM 11589 N N . LEU E 1 288 ? -47.95200 64.66700 -74.40400 1.000 55.88000 288 LEU E N 1
ATOM 11590 C CA . LEU E 1 288 ? -47.59700 65.61500 -73.37200 1.000 52.52000 288 LEU E CA 1
ATOM 11591 C C . LEU E 1 288 ? -48.01500 67.06600 -73.66900 1.000 56.24000 288 LEU E C 1
ATOM 11592 O O . LEU E 1 288 ? -47.93100 67.89100 -72.75500 1.000 56.66000 288 LEU E O 1
ATOM 11597 N N . ALA E 1 289 ? -48.45800 67.40100 -74.87400 1.000 49.96000 289 ALA E N 1
ATOM 11598 C CA . ALA E 1 289 ? -48.91500 68.76300 -75.21100 1.000 50.03000 289 ALA E CA 1
ATOM 11599 C C . ALA E 1 289 ? -50.32400 68.97200 -74.66700 1.000 49.95000 289 ALA E C 1
ATOM 11600 O O . ALA E 1 289 ? -51.19500 68.10400 -74.85400 1.000 46.89000 289 ALA E O 1
ATOM 11602 N N . PRO E 1 290 ? -50.58000 70.07500 -73.97400 1.000 48.90000 290 PRO E N 1
ATOM 11603 C CA . PRO E 1 290 ? -51.88800 70.25200 -73.33400 1.000 45.77000 290 PRO E CA 1
ATOM 11604 C C . PRO E 1 290 ? -53.00800 70.15100 -74.35000 1.000 49.83000 290 PRO E C 1
ATOM 11605 O O . PRO E 1 290 ? -53.00300 70.83100 -75.37800 1.000 49.68000 290 PRO E O 1
ATOM 11609 N N . GLY E 1 291 ? -53.93600 69.23800 -74.08300 1.000 49.79000 291 GLY E N 1
ATOM 11610 C CA . GLY E 1 291 ? -55.10400 69.12600 -74.91600 1.000 48.80000 291 GLY E CA 1
ATOM 11611 C C . GLY E 1 291 ? -54.88500 68.47900 -76.25700 1.000 57.54000 291 GLY E C 1
ATOM 11612 O O . GLY E 1 291 ? -55.79100 68.51300 -77.09300 1.000 59.27000 291 GLY E O 1
ATOM 11613 N N . TYR E 1 292 ? -53.71500 67.89600 -76.49900 1.000 51.72000 292 TYR E N 1
ATOM 11614 C CA . TYR E 1 292 ? -53.47400 67.23200 -77.76600 1.000 54.95000 292 TYR E CA 1
ATOM 11615 C C . TYR E 1 292 ? -54.12400 65.85300 -77.78400 1.000 60.26000 292 TYR E C 1
ATOM 11616 O O . TYR E 1 292 ? -53.90100 65.03300 -76.88600 1.000 58.11000 292 TYR E O 1
ATOM 11625 N N . SER E 1 293 ? -54.92100 65.60500 -78.82000 1.000 59.18000 293 SER E N 1
ATOM 11626 C CA . SER E 1 293 ? -55.41500 64.27700 -79.14400 1.000 71.74000 293 SER E CA 1
ATOM 11627 C C . SER E 1 293 ? -55.32300 64.08300 -80.65500 1.000 73.54000 293 SER E C 1
ATOM 11628 O O . SER E 1 293 ? -55.60500 65.00500 -81.42600 1.000 75.96000 293 SER E O 1
ATOM 11631 N N . GLU E 1 294 ? -54.91000 62.88900 -81.08200 1.000 73.27000 294 GLU E N 1
ATOM 11632 C CA . GLU E 1 294 ? -54.87100 62.62200 -82.51800 1.000 78.45000 294 GLU E CA 1
ATOM 11633 C C . GLU E 1 294 ? -56.26200 62.36500 -83.08700 1.000 88.12000 294 GLU E C 1
ATOM 11634 O O . GLU E 1 294 ? -56.50100 62.62200 -84.27300 1.000 88.90000 294 GLU E O 1
ATOM 11640 N N . SER E 1 295 ? -57.18000 61.86500 -82.26000 1.000 87.04000 295 SER E N 1
ATOM 11641 C CA . SER E 1 295 ? -58.53200 61.49000 -82.67000 1.000 93.03000 295 SER E CA 1
ATOM 11642 C C . SER E 1 295 ? -59.26600 62.62100 -83.39800 1.000 96.67000 295 SER E C 1
ATOM 11643 O O . SER E 1 295 ? -59.13200 62.79400 -84.61400 1.000 102.78000 295 SER E O 1
ATOM 11646 N N . GLU F 1 8 ? -4.39200 82.15200 -54.25600 1.000 102.68000 8 GLU F N 1
ATOM 11647 C CA . GLU F 1 8 ? -4.69100 83.51400 -53.80200 1.000 107.28000 8 GLU F CA 1
ATOM 11648 C C . GLU F 1 8 ? -3.55500 84.47900 -54.09700 1.000 106.94000 8 GLU F C 1
ATOM 11649 O O . GLU F 1 8 ? -3.77300 85.66700 -54.35400 1.000 102.80000 8 GLU F O 1
ATOM 11655 N N . GLU F 1 9 ? -2.33100 83.95700 -54.02300 1.000 109.00000 9 GLU F N 1
ATOM 11656 C CA . GLU F 1 9 ? -1.14800 84.70200 -54.42800 1.000 107.08000 9 GLU F CA 1
ATOM 11657 C C . GLU F 1 9 ? -1.09900 84.94800 -55.93100 1.000 103.24000 9 GLU F C 1
ATOM 11658 O O . GLU F 1 9 ? -0.26200 85.73500 -56.38800 1.000 102.25000 9 GLU F O 1
ATOM 11664 N N . LEU F 1 10 ? -1.96300 84.29900 -56.70600 1.000 100.13000 10 LEU F N 1
ATOM 11665 C CA . LEU F 1 10 ? -2.04300 84.55600 -58.13300 1.000 93.18000 10 LEU F CA 1
ATOM 11666 C C . LEU F 1 10 ? -3.10000 85.62600 -58.39500 1.000 84.92000 10 LEU F C 1
ATOM 11667 O O . LEU F 1 10 ? -3.94000 85.91700 -57.54500 1.000 84.18000 10 LEU F O 1
ATOM 11672 N N . SER F 1 11 ? -3.02500 86.24400 -59.57000 1.000 84.12000 11 SER F N 1
ATOM 11673 C CA . SER F 1 11 ? -4.01400 87.24800 -59.94200 1.000 81.76000 11 SER F CA 1
ATOM 11674 C C . SER F 1 11 ? -5.34900 86.59800 -60.29100 1.000 76.95000 11 SER F C 1
ATOM 11675 O O . SER F 1 11 ? -5.44000 85.39500 -60.54400 1.000 74.66000 11 SER F O 1
ATOM 11678 N N . GLN F 1 12 ? -6.40100 87.41700 -60.26800 1.000 75.38000 12 GLN F N 1
ATOM 11679 C CA . GLN F 1 12 ? -7.72100 86.92800 -60.64800 1.000 77.41000 12 GLN F CA 1
ATOM 11680 C C . GLN F 1 12 ? -7.70700 86.36900 -62.06700 1.000 74.37000 12 GLN F C 1
ATOM 11681 O O . GLN F 1 12 ? -8.18100 85.25000 -62.31100 1.000 70.67000 12 GLN F O 1
ATOM 11687 N N . ALA F 1 13 ? -7.09500 87.10700 -63.00100 1.000 74.63000 13 ALA F N 1
ATOM 11688 C CA . ALA F 1 13 ? -7.03800 86.66800 -64.39400 1.000 76.78000 13 ALA F CA 1
ATOM 11689 C C . ALA F 1 13 ? -6.35400 85.31200 -64.52200 1.000 72.21000 13 ALA F C 1
ATOM 11690 O O . ALA F 1 13 ? -6.72400 84.49200 -65.37100 1.000 70.29000 13 ALA F O 1
ATOM 11692 N N . GLN F 1 14 ? -5.34700 85.06800 -63.69400 1.000 69.60000 14 GLN F N 1
ATOM 11693 C CA . GLN F 1 14 ? -4.62700 83.80600 -63.73400 1.000 71.69000 14 GLN F CA 1
ATOM 11694 C C . GLN F 1 14 ? -5.42500 82.68900 -63.06200 1.000 67.96000 14 GLN F C 1
ATOM 11695 O O . GLN F 1 14 ? -5.34600 81.52700 -63.48100 1.000 65.57000 14 GLN F O 1
ATOM 11701 N N . ARG F 1 15 ? -6.16500 83.00500 -61.99300 1.000 65.94000 15 ARG F N 1
ATOM 11702 C CA . ARG F 1 15 ? -7.07500 82.01200 -61.42200 1.000 70.74000 15 ARG F CA 1
ATOM 11703 C C . ARG F 1 15 ? -8.21000 81.68200 -62.38800 1.000 63.95000 15 ARG F C 1
ATOM 11704 O O . ARG F 1 15 ? -8.57500 80.51300 -62.54900 1.000 59.65000 15 ARG F O 1
ATOM 11712 N N . GLU F 1 16 ? -8.74300 82.69300 -63.07600 1.000 67.89000 16 GLU F N 1
ATOM 11713 C CA . GLU F 1 16 ? -9.81200 82.44300 -64.03500 1.000 66.10000 16 GLU F CA 1
ATOM 11714 C C . GLU F 1 16 ? -9.33800 81.52200 -65.14700 1.000 66.16000 16 GLU F C 1
ATOM 11715 O O . GLU F 1 16 ? -10.09200 80.65600 -65.60800 1.000 68.99000 16 GLU F O 1
ATOM 11721 N N . ARG F 1 17 ? -8.08900 81.68100 -65.58600 1.000 66.61000 17 ARG F N 1
ATOM 11722 C CA . ARG F 1 17 ? -7.56400 80.79000 -66.61800 1.000 64.89000 17 ARG F CA 1
ATOM 11723 C C . ARG F 1 17 ? -7.24200 79.40500 -66.06400 1.000 61.96000 17 ARG F C 1
ATOM 11724 O O . ARG F 1 17 ? -7.33100 78.41400 -66.79700 1.000 63.89000 17 ARG F O 1
ATOM 11732 N N . LEU F 1 18 ? -6.83300 79.31200 -64.79500 1.000 65.64000 18 LEU F N 1
ATOM 11733 C CA . LEU F 1 18 ? -6.65200 77.99700 -64.18500 1.000 63.47000 18 LEU F CA 1
ATOM 11734 C C . LEU F 1 18 ? -7.97500 77.25200 -64.10000 1.000 63.70000 18 LEU F C 1
ATOM 11735 O O . LEU F 1 18 ? -8.04600 76.05900 -64.42800 1.000 60.43000 18 LEU F O 1
ATOM 11740 N N . ALA F 1 19 ? -9.04000 77.95200 -63.68300 1.000 60.11000 19 ALA F N 1
ATOM 11741 C CA . ALA F 1 19 ? -10.35100 77.32700 -63.57000 1.000 59.83000 19 ALA F CA 1
ATOM 11742 C C . ALA F 1 19 ? -10.84600 76.86100 -64.92600 1.000 61.15000 19 ALA F C 1
ATOM 11743 O O . ALA F 1 19 ? -11.46300 75.79600 -65.03300 1.000 55.52000 19 ALA F O 1
ATOM 11745 N N . HIS F 1 20 ? -10.53000 77.61100 -65.98100 1.000 60.61000 20 HIS F N 1
ATOM 11746 C CA . HIS F 1 20 ? -10.91500 77.16500 -67.31000 1.000 59.77000 20 HIS F CA 1
ATOM 11747 C C . HIS F 1 20 ? -10.17100 75.89400 -67.69500 1.000 60.64000 20 HIS F C 1
ATOM 11748 O O . HIS F 1 20 ? -10.71700 75.05500 -68.42000 1.000 59.13000 20 HIS F O 1
ATOM 11755 N N . ILE F 1 21 ? -8.93300 75.72400 -67.21800 1.000 60.91000 21 ILE F N 1
ATOM 11756 C CA . ILE F 1 21 ? -8.22700 74.46000 -67.43300 1.000 60.04000 21 ILE F CA 1
ATOM 11757 C C . ILE F 1 21 ? -8.92800 73.33000 -66.68400 1.000 57.68000 21 ILE F C 1
ATOM 11758 O O . ILE F 1 21 ? -9.13000 72.23300 -67.21800 1.000 54.93000 21 ILE F O 1
ATOM 11763 N N . ASP F 1 22 ? -9.24300 73.56700 -65.41000 1.000 60.24000 22 ASP F N 1
ATOM 11764 C CA . ASP F 1 22 ? -9.96000 72.58500 -64.60300 1.000 60.32000 22 ASP F CA 1
ATOM 11765 C C . ASP F 1 22 ? -11.26700 72.17700 -65.28000 1.000 57.45000 22 ASP F C 1
ATOM 11766 O O . ASP F 1 22 ? -11.57300 70.98700 -65.40400 1.000 57.63000 22 ASP F O 1
ATOM 11771 N N . PHE F 1 23 ? -12.03500 73.16000 -65.75000 1.000 59.15000 23 PHE F N 1
ATOM 11772 C CA . PHE F 1 23 ? -13.31700 72.88500 -66.39500 1.000 58.69000 23 PHE F CA 1
ATOM 11773 C C . PHE F 1 23 ? -13.13900 72.04100 -67.65200 1.000 60.28000 23 PHE F C 1
ATOM 11774 O O . PHE F 1 23 ? -13.84900 71.04700 -67.85400 1.000 58.36000 23 PHE F O 1
ATOM 11782 N N . THR F 1 24 ? -12.17300 72.41700 -68.49900 1.000 57.35000 24 THR F N 1
ATOM 11783 C CA . THR F 1 24 ? -11.95800 71.71500 -69.76000 1.000 57.07000 24 THR F CA 1
ATOM 11784 C C . THR F 1 24 ? -11.49900 70.28500 -69.52300 1.000 61.00000 24 THR F C 1
ATOM 11785 O O . THR F 1 24 ? -11.90900 69.37000 -70.24500 1.000 64.37000 24 THR F O 1
ATOM 11789 N N . LEU F 1 25 ? -10.64100 70.06600 -68.52700 1.000 62.69000 25 LEU F N 1
ATOM 11790 C CA . LEU F 1 25 ? -10.27600 68.69400 -68.17600 1.000 66.62000 25 LEU F CA 1
ATOM 11791 C C . LEU F 1 25 ? -11.47700 67.93100 -67.64900 1.000 61.25000 25 LEU F C 1
ATOM 11792 O O . LEU F 1 25 ? -11.62900 66.73400 -67.90800 1.000 61.51000 25 LEU F O 1
ATOM 11797 N N . LEU F 1 26 ? -12.31400 68.59600 -66.86100 1.000 59.79000 26 LEU F N 1
ATOM 11798 C CA . LEU F 1 26 ? -13.44900 67.90900 -66.26900 1.000 56.46000 26 LEU F CA 1
ATOM 11799 C C . LEU F 1 26 ? -14.50900 67.57000 -67.31500 1.000 58.93000 26 LEU F C 1
ATOM 11800 O O . LEU F 1 26 ? -15.00800 66.44000 -67.34800 1.000 60.15000 26 LEU F O 1
ATOM 11805 N N . PHE F 1 27 ? -14.82200 68.50900 -68.21600 1.000 59.46000 27 PHE F N 1
ATOM 11806 C CA . PHE F 1 27 ? -15.96700 68.35400 -69.11400 1.000 59.87000 27 PHE F CA 1
ATOM 11807 C C . PHE F 1 27 ? -15.60100 67.82400 -70.49000 1.000 62.70000 27 PHE F C 1
ATOM 11808 O O . PHE F 1 27 ? -16.48400 67.33500 -71.20600 1.000 59.95000 27 PHE F O 1
ATOM 11816 N N . LYS F 1 28 ? -14.33800 67.92500 -70.87900 1.000 62.67000 28 LYS F N 1
ATOM 11817 C CA . LYS F 1 28 ? -13.81000 67.20400 -72.01900 1.000 63.79000 28 LYS F CA 1
ATOM 11818 C C . LYS F 1 28 ? -12.76800 66.25100 -71.45400 1.000 69.81000 28 LYS F C 1
ATOM 11819 O O . LYS F 1 28 ? -12.38700 66.35800 -70.28600 1.000 70.23000 28 LYS F O 1
ATOM 11825 N N . GLY F 1 29 ? -12.29600 65.30200 -72.24300 1.000 69.14000 29 GLY F N 1
ATOM 11826 C CA . GLY F 1 29 ? -11.36700 64.48400 -71.47900 1.000 74.77000 29 GLY F CA 1
ATOM 11827 C C . GLY F 1 29 ? -9.98200 65.06500 -71.26900 1.000 74.53000 29 GLY F C 1
ATOM 11828 O O . GLY F 1 29 ? -9.12100 64.39800 -70.68900 1.000 72.11000 29 GLY F O 1
ATOM 11829 N N . GLU F 1 30 ? -9.74900 66.30500 -71.69000 1.000 69.53000 30 GLU F N 1
ATOM 11830 C CA . GLU F 1 30 ? -8.41000 66.71700 -72.07800 1.000 75.80000 30 GLU F CA 1
ATOM 11831 C C . GLU F 1 30 ? -8.37500 68.23400 -72.20600 1.000 78.22000 30 GLU F C 1
ATOM 11832 O O . GLU F 1 30 ? -9.41600 68.89100 -72.28900 1.000 77.44000 30 GLU F O 1
ATOM 11838 N N . ALA F 1 31 ? -7.16100 68.78400 -72.25200 1.000 78.91000 31 ALA F N 1
ATOM 11839 C CA . ALA F 1 31 ? -7.00600 70.22600 -72.39600 1.000 78.97000 31 ALA F CA 1
ATOM 11840 C C . ALA F 1 31 ? -5.67100 70.57400 -73.04500 1.000 83.13000 31 ALA F C 1
ATOM 11841 O O . ALA F 1 31 ? -4.62700 70.01700 -72.69800 1.000 86.23000 31 ALA F O 1
ATOM 11843 N N . GLY F 1 32 ? -5.72000 71.50400 -73.99900 1.000 79.48000 32 GLY F N 1
ATOM 11844 C CA . GLY F 1 32 ? -4.52600 72.01600 -74.62400 1.000 81.03000 32 GLY F CA 1
ATOM 11845 C C . GLY F 1 32 ? -4.54600 73.53400 -74.60200 1.000 80.74000 32 GLY F C 1
ATOM 11846 O O . GLY F 1 32 ? -5.54600 74.16000 -74.23600 1.000 77.72000 32 GLY F O 1
ATOM 11847 N N . ARG F 1 33 ? -3.41500 74.11300 -75.00700 1.000 78.89000 33 ARG F N 1
ATOM 11848 C CA . ARG F 1 33 ? -3.25900 75.56400 -74.98800 1.000 76.43000 33 ARG F CA 1
ATOM 11849 C C . ARG F 1 33 ? -4.25700 76.25900 -75.89900 1.000 76.60000 33 ARG F C 1
ATOM 11850 O O . ARG F 1 33 ? -4.52600 77.45800 -75.73200 1.000 74.70000 33 ARG F O 1
ATOM 11858 N N . SER F 1 34 ? -4.74600 75.55700 -76.91900 1.000 77.62000 34 SER F N 1
ATOM 11859 C CA . SER F 1 34 ? -5.68800 76.17800 -77.83900 1.000 78.42000 34 SER F CA 1
ATOM 11860 C C . SER F 1 34 ? -6.98000 76.60100 -77.13800 1.000 78.46000 34 SER F C 1
ATOM 11861 O O . SER F 1 34 ? -7.57600 77.62200 -77.50200 1.000 78.43000 34 SER F O 1
ATOM 11864 N N . TYR F 1 35 ? -7.42000 75.84600 -76.12400 1.000 75.97000 35 TYR F N 1
ATOM 11865 C CA . TYR F 1 35 ? -8.59800 76.24600 -75.35700 1.000 74.70000 35 TYR F CA 1
ATOM 11866 C C . TYR F 1 35 ? -8.36800 77.58300 -74.66000 1.000 75.61000 35 TYR F C 1
ATOM 11867 O O . TYR F 1 35 ? -9.26100 78.44000 -74.62900 1.000 72.12000 35 TYR F O 1
ATOM 11876 N N . LEU F 1 36 ? -7.16200 77.78700 -74.11200 1.000 73.36000 36 LEU F N 1
ATOM 11877 C CA . LEU F 1 36 ? -6.86100 79.00700 -73.36500 1.000 71.05000 36 LEU F CA 1
ATOM 11878 C C . LEU F 1 36 ? -6.64000 80.20000 -74.28800 1.000 70.82000 36 LEU F C 1
ATOM 11879 O O . LEU F 1 36 ? -7.06400 81.31800 -73.97300 1.000 69.76000 36 LEU F O 1
ATOM 11884 N N . THR F 1 37 ? -5.96100 79.99500 -75.41900 1.000 72.44000 37 THR F N 1
ATOM 11885 C CA . THR F 1 37 ? -5.76400 81.10200 -76.34700 1.000 74.39000 37 THR F CA 1
ATOM 11886 C C . THR F 1 37 ? -7.07400 81.51000 -77.01400 1.000 74.43000 37 THR F C 1
ATOM 11887 O O . THR F 1 37 ? -7.29000 82.69000 -77.29700 1.000 68.80000 37 THR F O 1
ATOM 11891 N N . GLU F 1 38 ? -7.95400 80.55200 -77.30000 1.000 74.96000 38 GLU F N 1
ATOM 11892 C CA . GLU F 1 38 ? -9.25800 80.89900 -77.85900 1.000 73.18000 38 GLU F CA 1
ATOM 11893 C C . GLU F 1 38 ? -10.14200 81.58000 -76.81300 1.000 73.05000 38 GLU F C 1
ATOM 11894 O O . GLU F 1 38 ? -10.68100 82.67100 -77.05000 1.000 68.40000 38 GLU F O 1
ATOM 11900 N N . ARG F 1 39 ? -10.24000 80.98600 -75.61700 1.000 72.77000 39 ARG F N 1
ATOM 11901 C CA . ARG F 1 39 ? -11.14500 81.51100 -74.59900 1.000 68.77000 39 ARG F CA 1
ATOM 11902 C C . ARG F 1 39 ? -10.68600 82.87100 -74.09000 1.000 73.63000 39 ARG F C 1
ATOM 11903 O O . ARG F 1 39 ? -11.51000 83.77100 -73.88800 1.000 75.89000 39 ARG F O 1
ATOM 11911 N N . PHE F 1 40 ? -9.37900 83.06000 -73.90000 1.000 72.67000 40 PHE F N 1
ATOM 11912 C CA . PHE F 1 40 ? -8.89600 84.27300 -73.26200 1.000 73.57000 40 PHE F CA 1
ATOM 11913 C C . PHE F 1 40 ? -8.06300 85.14100 -74.19000 1.000 76.91000 40 PHE F C 1
ATOM 11914 O O . PHE F 1 40 ? -7.75900 86.29000 -73.83300 1.000 70.84000 40 PHE F O 1
ATOM 11922 N N . SER F 1 41 ? -7.71400 84.62500 -75.37500 1.000 76.99000 41 SER F N 1
ATOM 11923 C CA . SER F 1 41 ? -6.89100 85.34300 -76.34600 1.000 76.67000 41 SER F CA 1
ATOM 11924 C C . SER F 1 41 ? -5.59100 85.80800 -75.70400 1.000 75.93000 41 SER F C 1
ATOM 11925 O O . SER F 1 41 ? -5.09000 86.89800 -75.97400 1.000 75.40000 41 SER F O 1
ATOM 11928 N N . VAL F 1 42 ? -5.07000 84.98000 -74.79900 1.000 80.56000 42 VAL F N 1
ATOM 11929 C CA . VAL F 1 42 ? -3.74000 85.20800 -74.25900 1.000 77.80000 42 VAL F CA 1
ATOM 11930 C C . VAL F 1 42 ? -2.71200 84.63300 -75.22500 1.000 79.23000 42 VAL F C 1
ATOM 11931 O O . VAL F 1 42 ? -3.01600 83.77400 -76.06300 1.000 75.53000 42 VAL F O 1
ATOM 11935 N N . ALA F 1 43 ? -1.47600 85.11000 -75.09400 1.000 80.90000 43 ALA F N 1
ATOM 11936 C CA . ALA F 1 43 ? -0.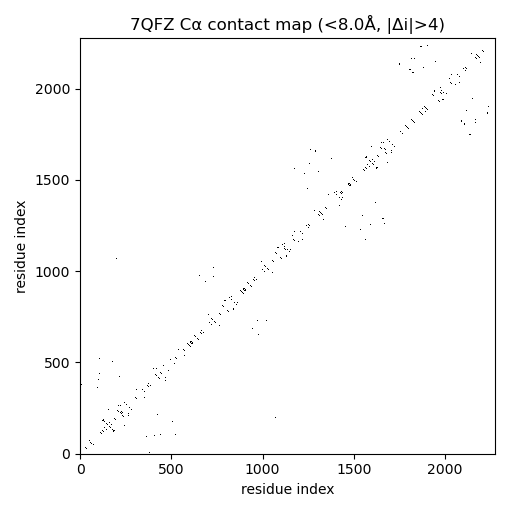41200 84.62500 -75.95100 1.000 77.62000 43 ALA F CA 1
ATOM 11937 C C . ALA F 1 43 ? -0.20900 83.13600 -75.69200 1.000 78.43000 43 ALA F C 1
ATOM 11938 O O . ALA F 1 43 ? -0.45900 82.65500 -74.58100 1.000 74.28000 43 ALA F O 1
ATOM 11940 N N . PRO F 1 44 ? 0.18700 82.37000 -76.71100 1.000 79.19000 44 PRO F N 1
ATOM 11941 C CA . PRO F 1 44 ? 0.44300 80.94200 -76.47500 1.000 75.22000 44 PRO F CA 1
ATOM 11942 C C . PRO F 1 44 ? 1.40000 80.68200 -75.32800 1.000 80.13000 44 PRO F C 1
ATOM 11943 O O . PRO F 1 44 ? 1.14700 79.79200 -74.50600 1.000 79.63000 44 PRO F O 1
ATOM 11947 N N . SER F 1 45 ? 2.45700 81.48500 -75.20200 1.000 82.19000 45 SER F N 1
ATOM 11948 C CA . SER F 1 45 ? 3.42400 81.26300 -74.13100 1.000 80.47000 45 SER F CA 1
ATOM 11949 C C . SER F 1 45 ? 2.79100 81.45500 -72.75500 1.000 77.21000 45 SER F C 1
ATOM 11950 O O . SER F 1 45 ? 3.20200 80.80100 -71.78500 1.000 76.65000 45 SER F O 1
ATOM 11953 N N . VAL F 1 46 ? 1.76400 82.30800 -72.67000 1.000 75.14000 46 VAL F N 1
ATOM 11954 C CA . VAL F 1 46 ? 1.02200 82.49400 -71.42700 1.000 77.92000 46 VAL F CA 1
ATOM 11955 C C . VAL F 1 46 ? 0.29200 81.21300 -71.06500 1.000 75.38000 46 VAL F C 1
ATOM 11956 O O . VAL F 1 46 ? 0.25100 80.81100 -69.89700 1.000 72.66000 46 VAL F O 1
ATOM 11960 N N . ALA F 1 47 ? -0.28900 80.55100 -72.06500 1.000 75.07000 47 ALA F N 1
ATOM 11961 C CA . ALA F 1 47 ? -0.97900 79.29300 -71.82300 1.000 74.73000 47 ALA F CA 1
ATOM 11962 C C . ALA F 1 47 ? -0.04000 78.25400 -71.22200 1.000 75.17000 47 ALA F C 1
ATOM 11963 O O . ALA F 1 47 ? -0.45600 77.46400 -70.36300 1.000 73.46000 47 ALA F O 1
ATOM 11965 N N . THR F 1 48 ? 1.23200 78.24000 -71.64600 1.000 80.61000 48 THR F N 1
ATOM 11966 C CA . THR F 1 48 ? 2.17800 77.28400 -71.06700 1.000 77.71000 48 THR F CA 1
ATOM 11967 C C . THR F 1 48 ? 2.33200 77.49100 -69.56900 1.000 73.92000 48 THR F C 1
ATOM 11968 O O . THR F 1 48 ? 2.30700 76.52700 -68.79600 1.000 73.42000 48 THR F O 1
ATOM 11972 N N . GLN F 1 49 ? 2.50300 78.74600 -69.13500 1.000 74.69000 49 GLN F N 1
ATOM 11973 C CA . GLN F 1 49 ? 2.57700 79.01000 -67.69800 1.000 78.58000 49 GLN F CA 1
ATOM 11974 C C . GLN F 1 49 ? 1.25100 78.77800 -66.99200 1.000 76.51000 49 GLN F C 1
ATOM 11975 O O . GLN F 1 49 ? 1.24400 78.36300 -65.82500 1.000 71.34000 49 GLN F O 1
ATOM 11981 N N . ASP F 1 50 ? 0.12500 79.08800 -67.64700 1.000 78.62000 50 ASP F N 1
ATOM 11982 C CA . ASP F 1 50 ? -1.15800 78.74500 -67.04300 1.000 72.17000 50 ASP F CA 1
ATOM 11983 C C . ASP F 1 50 ? -1.20300 77.24600 -66.78100 1.000 69.21000 50 ASP F C 1
ATOM 11984 O O . ASP F 1 50 ? -1.46000 76.80600 -65.65400 1.000 67.42000 50 ASP F O 1
ATOM 11989 N N . PHE F 1 51 ? -0.86000 76.45000 -67.80100 1.000 68.89000 51 PHE F N 1
ATOM 11990 C CA . PHE F 1 51 ? -0.81700 75.00400 -67.63400 1.000 70.40000 51 PHE F CA 1
ATOM 11991 C C . PHE F 1 51 ? 0.24300 74.58600 -66.62500 1.000 74.51000 51 PHE F C 1
ATOM 11992 O O . PHE F 1 51 ? -0.00400 73.70300 -65.79300 1.000 75.28000 51 PHE F O 1
ATOM 12000 N N . ALA F 1 52 ? 1.41600 75.23200 -66.65700 1.000 73.48000 52 ALA F N 1
ATOM 12001 C CA . ALA F 1 52 ? 2.45600 74.92800 -65.68000 1.000 67.80000 52 ALA F CA 1
ATOM 12002 C C . ALA F 1 52 ? 1.97300 75.20900 -64.26700 1.000 68.96000 52 ALA F C 1
ATOM 12003 O O . ALA F 1 52 ? 2.17900 74.39300 -63.35900 1.000 68.98000 52 ALA F O 1
ATOM 12005 N N . ARG F 1 53 ? 1.31700 76.35600 -64.06500 1.000 70.47000 53 ARG F N 1
ATOM 12006 C CA . ARG F 1 53 ? 0.75600 76.66200 -62.75300 1.000 73.71000 53 ARG F CA 1
ATOM 12007 C C . ARG F 1 53 ? -0.28900 75.62500 -62.34400 1.000 73.50000 53 ARG F C 1
ATOM 12008 O O . ARG F 1 53 ? -0.34600 75.22100 -61.17500 1.000 73.94000 53 ARG F O 1
ATOM 12016 N N . TYR F 1 54 ? -1.11400 75.16500 -63.29300 1.000 70.64000 54 TYR F N 1
ATOM 12017 C CA . TYR F 1 54 ? -2.12600 74.16700 -62.94900 1.000 73.28000 54 TYR F CA 1
ATOM 12018 C C . TYR F 1 54 ? -1.47100 72.85100 -62.53800 1.000 71.25000 54 TYR F C 1
ATOM 12019 O O . TYR F 1 54 ? -1.79300 72.29300 -61.48400 1.000 71.86000 54 TYR F O 1
ATOM 12028 N N . LYS F 1 55 ? -0.51200 72.36900 -63.33800 1.000 73.54000 55 LYS F N 1
ATOM 12029 C CA . LYS F 1 55 ? 0.20100 71.13600 -63.00100 1.000 75.79000 55 LYS F CA 1
ATOM 12030 C C . LYS F 1 55 ? 0.85600 71.24400 -61.63000 1.000 76.20000 55 LYS F C 1
ATOM 12031 O O . LYS F 1 55 ? 0.87100 70.27600 -60.85900 1.000 77.30000 55 LYS F O 1
ATOM 12037 N N . ALA F 1 56 ? 1.39500 72.42500 -61.30800 1.000 73.30000 56 ALA F N 1
ATOM 12038 C CA . ALA F 1 56 ? 1.99800 72.63400 -59.99400 1.000 76.10000 56 ALA F CA 1
ATOM 12039 C C . ALA F 1 56 ? 0.97200 72.48600 -58.88000 1.000 77.53000 56 ALA F C 1
ATOM 12040 O O . ALA F 1 56 ? 1.26000 71.87900 -57.84100 1.000 78.75000 56 ALA F O 1
ATOM 12042 N N . LEU F 1 57 ? -0.24000 73.01200 -59.08400 1.000 73.86000 57 LEU F N 1
ATOM 12043 C CA . LEU F 1 57 ? -1.23100 72.99000 -58.01400 1.000 73.54000 57 LEU F CA 1
ATOM 12044 C C . LEU F 1 57 ? -1.96000 71.65800 -57.92500 1.000 73.52000 57 LEU F C 1
ATOM 12045 O O . LEU F 1 57 ? -2.38900 71.26600 -56.83600 1.000 72.08000 57 LEU F O 1
ATOM 12050 N N . ALA F 1 58 ? -2.10100 70.94800 -59.04000 1.000 74.25000 58 ALA F N 1
ATOM 12051 C CA . ALA F 1 58 ? -2.83300 69.68300 -59.07700 1.000 73.34000 58 ALA F CA 1
ATOM 12052 C C . ALA F 1 58 ? -2.10800 68.72600 -60.00500 1.000 79.28000 58 ALA F C 1
ATOM 12053 O O . ALA F 1 58 ? -2.55500 68.45400 -61.12700 1.000 78.49000 58 ALA F O 1
ATOM 12055 N N . PRO F 1 59 ? -0.96100 68.20300 -59.57000 1.000 81.81000 59 PRO F N 1
ATOM 12056 C CA . PRO F 1 59 ? -0.19300 67.31000 -60.45000 1.000 78.97000 59 PRO F CA 1
ATOM 12057 C C . PRO F 1 59 ? -0.90900 66.00100 -60.72400 1.000 77.04000 59 PRO F C 1
ATOM 12058 O O . PRO F 1 59 ? -0.69100 65.39400 -61.78000 1.000 77.92000 59 PRO F O 1
ATOM 12062 N N . ASN F 1 60 ? -1.75400 65.54700 -59.80300 1.000 75.54000 60 ASN F N 1
ATOM 12063 C CA . ASN F 1 60 ? -2.45800 64.28400 -59.96500 1.000 80.13000 60 ASN F CA 1
ATOM 12064 C C . ASN F 1 60 ? -3.76300 64.43000 -60.74200 1.000 79.00000 60 ASN F C 1
ATOM 12065 O O . ASN F 1 60 ? -4.52500 63.46100 -60.84800 1.000 73.08000 60 ASN F O 1
ATOM 12070 N N . ASN F 1 61 ? -4.04700 65.62300 -61.26200 1.000 78.22000 61 ASN F N 1
ATOM 12071 C CA . ASN F 1 61 ? -5.20200 65.82000 -62.12400 1.000 76.37000 61 ASN F CA 1
ATOM 12072 C C . ASN F 1 61 ? -4.88100 65.60500 -63.59100 1.000 79.04000 61 ASN F C 1
ATOM 12073 O O . ASN F 1 61 ? -5.79100 65.30100 -64.37100 1.000 81.15000 61 ASN F O 1
ATOM 12078 N N . VAL F 1 62 ? -3.61600 65.73500 -63.98500 1.000 82.35000 62 VAL F N 1
ATOM 12079 C CA . VAL F 1 62 ? -3.26200 65.81300 -65.39500 1.000 82.96000 62 VAL F CA 1
ATOM 12080 C C . VAL F 1 62 ? -2.02000 64.98400 -65.66500 1.000 87.59000 62 VAL F C 1
ATOM 12081 O O . VAL F 1 62 ? -1.09900 64.92500 -64.84300 1.000 88.21000 62 VAL F O 1
ATOM 12085 N N . MET F 1 63 ? -1.99900 64.36500 -66.84000 1.000 89.52000 63 MET F N 1
ATOM 12086 C CA . MET F 1 63 ? -0.83000 63.71500 -67.40300 1.000 91.57000 63 MET F CA 1
ATOM 12087 C C . MET F 1 63 ? -0.66600 64.25400 -68.81400 1.000 96.76000 63 MET F C 1
ATOM 12088 O O . MET F 1 63 ? -1.65500 64.50200 -69.51200 1.000 95.95000 63 MET F O 1
ATOM 12093 N N . TYR F 1 64 ? 0.57500 64.45600 -69.22800 1.000 97.56000 64 TYR F N 1
ATOM 12094 C CA . TYR F 1 64 ? 0.82600 65.02100 -70.54100 1.000 100.13000 64 TYR F CA 1
ATOM 12095 C C . TYR F 1 64 ? 1.03200 63.90600 -71.55500 1.000 102.40000 64 TYR F C 1
ATOM 12096 O O . TYR F 1 64 ? 1.59000 62.85200 -71.23400 1.000 102.04000 64 TYR F O 1
ATOM 12105 N N . ASP F 1 65 ? 0.50100 64.13100 -72.76300 1.000 103.30000 65 ASP F N 1
ATOM 12106 C CA . ASP F 1 65 ? 0.66800 63.17100 -73.88500 1.000 106.46000 65 ASP F CA 1
ATOM 12107 C C . ASP F 1 65 ? 1.32100 63.96900 -75.01600 1.000 109.16000 65 ASP F C 1
ATOM 12108 O O . ASP F 1 65 ? 0.75900 65.01700 -75.38900 1.000 107.74000 65 ASP F O 1
ATOM 12113 N N . GLU F 1 66 ? 2.46800 63.51400 -75.52300 1.000 111.64000 66 GLU F N 1
ATOM 12114 C CA . GLU F 1 66 ? 3.20500 64.30100 -76.54800 1.000 110.33000 66 GLU F CA 1
ATOM 12115 C C . GLU F 1 66 ? 2.63000 64.02500 -77.93800 1.000 110.57000 66 GLU F C 1
ATOM 12116 O O . GLU F 1 66 ? 2.81900 64.87900 -78.82500 1.000 111.80000 66 GLU F O 1
ATOM 12122 N N . LYS F 1 67 ? 1.95300 62.88800 -78.11400 1.000 109.21000 67 LYS F N 1
ATOM 12123 C CA . LYS F 1 67 ? 1.42000 62.50200 -79.44900 1.000 109.20000 67 LYS F CA 1
ATOM 12124 C C . LYS F 1 67 ? 0.52800 63.61800 -80.00300 1.000 113.21000 67 LYS F C 1
ATOM 12125 O O . LYS F 1 67 ? 0.77300 64.05100 -81.14500 1.000 115.73000 67 LYS F O 1
ATOM 12131 N N . ARG F 1 68 ? -0.46700 64.05800 -79.22800 1.000 112.64000 68 ARG F N 1
ATOM 12132 C CA . ARG F 1 68 ? -1.41500 65.09000 -79.72600 1.000 111.74000 68 ARG F CA 1
ATOM 12133 C C . ARG F 1 68 ? -1.16700 66.41700 -79.00300 1.000 111.14000 68 ARG F C 1
ATOM 12134 O O . ARG F 1 68 ? -1.99800 67.32800 -79.18000 1.000 108.99000 68 ARG F O 1
ATOM 12142 N N . ARG F 1 69 ? -0.06500 66.52200 -78.25100 1.000 110.77000 69 ARG F N 1
ATOM 12143 C CA . ARG F 1 69 ? 0.25700 67.76000 -77.48300 1.000 109.03000 69 ARG F CA 1
ATOM 12144 C C . ARG F 1 69 ? -0.94200 68.13300 -76.60600 1.000 106.65000 69 ARG F C 1
ATOM 12145 O O . ARG F 1 69 ? -1.30200 69.32600 -76.58500 1.000 99.08000 69 ARG F O 1
ATOM 12153 N N . VAL F 1 70 ? -1.52300 67.15500 -75.90500 1.000 107.43000 70 VAL F N 1
ATOM 12154 C CA . VAL F 1 70 ? -2.69700 67.36500 -75.06500 1.000 101.81000 70 VAL F CA 1
ATOM 12155 C C . VAL F 1 70 ? -2.41200 66.92800 -73.63500 1.000 95.84000 70 VAL F C 1
ATOM 12156 O O . VAL F 1 70 ? -1.74200 65.91700 -73.39700 1.000 97.39000 70 VAL F O 1
ATOM 12160 N N . HIS F 1 71 ? -2.95000 67.69300 -72.69200 1.000 92.50000 71 HIS F N 1
ATOM 12161 C CA . HIS F 1 71 ? -2.96000 67.34800 -71.27500 1.000 94.38000 71 HIS F CA 1
ATOM 12162 C C . HIS F 1 71 ? -4.23100 66.55800 -70.97200 1.000 91.55000 71 HIS F C 1
ATOM 12163 O O . HIS F 1 71 ? -5.33900 67.09400 -71.09300 1.000 89.05000 71 HIS F O 1
ATOM 12170 N N . LEU F 1 72 ? -4.08100 65.28800 -70.60500 1.000 91.52000 72 LEU F N 1
ATOM 12171 C CA . LEU F 1 72 ? -5.22000 64.39700 -70.43300 1.000 85.72000 72 LEU F CA 1
ATOM 12172 C C . LEU F 1 72 ? -5.61300 64.30900 -68.96300 1.000 87.46000 72 LEU F C 1
ATOM 12173 O O . LEU F 1 72 ? -4.75600 64.34600 -68.07300 1.000 85.64000 72 LEU F O 1
ATOM 12178 N N . LYS F 1 73 ? -6.92500 64.22000 -68.72500 1.000 86.17000 73 LYS F N 1
ATOM 12179 C CA . LYS F 1 73 ? -7.47100 63.97200 -67.39700 1.000 75.44000 73 LYS F CA 1
ATOM 12180 C C . LYS F 1 73 ? -7.07500 62.57800 -66.92000 1.000 79.19000 73 LYS F C 1
ATOM 12181 O O . LYS F 1 73 ? -7.17500 61.60000 -67.66600 1.000 82.18000 73 LYS F O 1
ATOM 12187 N N . THR F 1 74 ? -6.59200 62.49800 -65.68300 1.000 79.55000 74 THR F N 1
ATOM 12188 C CA . THR F 1 74 ? -6.15300 61.24600 -65.08800 1.000 82.50000 74 THR F CA 1
ATOM 12189 C C . THR F 1 74 ? -7.32200 60.48400 -64.46000 1.000 77.41000 74 THR F C 1
ATOM 12190 O O . THR F 1 74 ? -8.44500 60.98100 -64.35200 1.000 78.20000 74 THR F O 1
ATOM 12194 N N . SER F 1 75 ? -7.05800 59.23400 -64.06800 1.000 81.95000 75 SER F N 1
ATOM 12195 C CA . SER F 1 75 ? -8.10800 58.43200 -63.38700 1.000 81.95000 75 SER F CA 1
ATOM 12196 C C . SER F 1 75 ? -8.22800 58.93300 -61.94800 1.000 78.30000 75 SER F C 1
ATOM 12197 O O . SER F 1 75 ? -9.22700 58.59800 -61.28200 1.000 76.01000 75 SER F O 1
ATOM 12200 N N . THR F 1 76 ? -7.24200 59.71300 -61.49800 1.000 79.48000 76 THR F N 1
ATOM 12201 C CA . THR F 1 76 ? -7.23900 60.21600 -60.10000 1.000 80.67000 76 THR F CA 1
ATOM 12202 C C . THR F 1 76 ? -7.66300 61.68900 -60.08400 1.000 78.11000 76 THR F C 1
ATOM 12203 O O . THR F 1 76 ? -7.22400 62.41300 -59.16700 1.000 84.90000 76 THR F O 1
ATOM 12207 N N . PHE F 1 77 ? -8.47400 62.11400 -61.05900 1.000 77.01000 77 PHE F N 1
ATOM 12208 C CA . PHE F 1 77 ? -8.87000 63.52300 -61.11400 1.000 76.20000 77 PHE F CA 1
ATOM 12209 C C . PHE F 1 77 ? -9.89900 63.87000 -60.03900 1.000 72.21000 77 PHE F C 1
ATOM 12210 O O . PHE F 1 77 ? -10.86300 63.13700 -59.81300 1.000 74.47000 77 PHE F O 1
ATOM 12218 N N . GLN F 1 78 ? -9.64500 64.96800 -59.33600 1.000 70.80000 78 GLN F N 1
ATOM 12219 C CA . GLN F 1 78 ? -10.61600 65.62300 -58.47400 1.000 71.69000 78 GLN F CA 1
ATOM 12220 C C . GLN F 1 78 ? -10.55600 67.12100 -58.74800 1.000 74.82000 78 GLN F C 1
ATOM 12221 O O . GLN F 1 78 ? -9.45300 67.69100 -58.84300 1.000 72.22000 78 GLN F O 1
ATOM 12227 N N . PRO F 1 79 ? -11.70100 67.78300 -58.91600 1.000 74.82000 79 PRO F N 1
ATOM 12228 C CA . PRO F 1 79 ? -11.70000 69.17700 -59.37700 1.000 69.99000 79 PRO F CA 1
ATOM 12229 C C . PRO F 1 79 ? -10.89300 70.09200 -58.47200 1.000 67.26000 79 PRO F C 1
ATOM 12230 O O . PRO F 1 79 ? -10.98800 70.02900 -57.24600 1.000 71.03000 79 PRO F O 1
ATOM 12234 N N . LEU F 1 80 ? -10.10200 70.96400 -59.09600 1.000 68.54000 80 LEU F N 1
ATOM 12235 C CA . LEU F 1 80 ? -9.27300 71.88900 -58.33000 1.000 64.83000 80 LEU F CA 1
ATOM 12236 C C . LEU F 1 80 ? -10.09900 72.98400 -57.67700 1.000 68.72000 80 LEU F C 1
ATOM 12237 O O . LEU F 1 80 ? -9.68900 73.53500 -56.65100 1.000 67.85000 80 LEU F O 1
ATOM 12242 N N . PHE F 1 81 ? -11.26200 73.30300 -58.23500 1.000 67.52000 81 PHE F N 1
ATOM 12243 C CA . PHE F 1 81 ? -12.08000 74.39600 -57.73600 1.000 67.08000 81 PHE F CA 1
ATOM 12244 C C . PHE F 1 81 ? -13.46600 73.87400 -57.39400 1.000 65.30000 81 PHE F C 1
ATOM 12245 O O . PHE F 1 81 ? -13.86300 72.79100 -57.82800 1.000 67.95000 81 PHE F O 1
ATOM 12253 N N . ASP F 1 82 ? -14.19300 74.64700 -56.59300 1.000 66.39000 82 ASP F N 1
ATOM 12254 C CA . ASP F 1 82 ? -15.62300 74.42700 -56.41600 1.000 70.97000 82 ASP F CA 1
ATOM 12255 C C . ASP F 1 82 ? -16.37300 75.15800 -57.51900 1.000 68.08000 82 ASP F C 1
ATOM 12256 O O . ASP F 1 82 ? -15.97300 76.24800 -57.94300 1.000 71.41000 82 ASP F O 1
ATOM 12261 N N . TYR F 1 83 ? -17.46100 74.55800 -57.98400 1.000 63.93000 83 TYR F N 1
ATOM 12262 C CA . TYR F 1 83 ? -18.23700 75.11900 -59.08000 1.000 64.19000 83 TYR F CA 1
ATOM 12263 C C . TYR F 1 83 ? -19.60900 75.56100 -58.58000 1.000 61.32000 83 TYR F C 1
ATOM 12264 O O . TYR F 1 83 ? -20.26200 74.83900 -57.81900 1.000 60.35000 83 TYR F O 1
ATOM 12273 N N . ASP F 1 84 ? -20.04100 76.75100 -59.00400 1.000 55.28000 84 ASP F N 1
ATOM 12274 C CA . ASP F 1 84 ? -21.44700 77.13000 -58.88100 1.000 54.56000 84 ASP F CA 1
ATOM 12275 C C . ASP F 1 84 ? -22.22300 76.31800 -59.91100 1.000 53.09000 84 ASP F C 1
ATOM 12276 O O . ASP F 1 84 ? -22.08900 76.54400 -61.12000 1.000 53.76000 84 ASP F O 1
ATOM 12281 N N . ILE F 1 85 ? -23.02000 75.35400 -59.45000 1.000 52.14000 85 ILE F N 1
ATOM 12282 C CA . ILE F 1 85 ? -23.59100 74.38800 -60.38900 1.000 50.03000 85 ILE F CA 1
ATOM 12283 C C . ILE F 1 85 ? -24.59800 75.07000 -61.31700 1.000 45.64000 85 ILE F C 1
ATOM 12284 O O . ILE F 1 85 ? -24.63100 74.80000 -62.52100 1.000 51.40000 85 ILE F O 1
ATOM 12289 N N . VAL F 1 86 ? -25.37800 76.01400 -60.79800 1.000 44.92000 86 VAL F N 1
ATOM 12290 C CA . VAL F 1 86 ? -26.35600 76.69800 -61.63400 1.000 41.26000 86 VAL F CA 1
ATOM 12291 C C . VAL F 1 86 ? -25.65900 77.50500 -62.72800 1.000 50.10000 86 VAL F C 1
ATOM 12292 O O . VAL F 1 86 ? -26.01700 77.41900 -63.91000 1.000 47.30000 86 VAL F O 1
ATOM 12296 N N . ARG F 1 87 ? -24.64200 78.29200 -62.35400 1.000 46.91000 87 ARG F N 1
ATOM 12297 C CA . ARG F 1 87 ? -23.95700 79.13100 -63.33500 1.000 48.13000 87 ARG F CA 1
ATOM 12298 C C . ARG F 1 87 ? -23.12800 78.28300 -64.29600 1.000 46.69000 87 ARG F C 1
ATOM 12299 O O . ARG F 1 87 ? -23.06700 78.57900 -65.49600 1.000 49.18000 87 ARG F O 1
ATOM 12307 N N . THR F 1 88 ? -22.52500 77.19500 -63.80300 1.000 42.02000 88 THR F N 1
ATOM 12308 C CA . THR F 1 88 ? -21.74800 76.32900 -64.68400 1.000 45.44000 88 THR F CA 1
ATOM 12309 C C . THR F 1 88 ? -22.64000 75.72700 -65.76100 1.000 50.61000 88 THR F C 1
ATOM 12310 O O . THR F 1 88 ? -22.33000 75.80800 -66.95900 1.000 48.19000 88 THR F O 1
ATOM 12314 N N . LEU F 1 89 ? -23.79900 75.19200 -65.35000 1.000 47.57000 89 LEU F N 1
ATOM 12315 C CA . LEU F 1 89 ? -24.75400 74.65200 -66.30800 1.000 49.78000 89 LEU F CA 1
ATOM 12316 C C . LEU F 1 89 ? -25.27000 75.74400 -67.24100 1.000 47.14000 89 LEU F C 1
ATOM 12317 O O . LEU F 1 89 ? -25.51700 75.47700 -68.42200 1.000 44.53000 89 LEU F O 1
ATOM 12322 N N . ALA F 1 90 ? -25.40400 76.98200 -66.75200 1.000 42.92000 90 ALA F N 1
ATOM 12323 C CA . ALA F 1 90 ? -25.76000 78.06100 -67.66100 1.000 42.23000 90 ALA F CA 1
ATOM 12324 C C . ALA F 1 90 ? -24.66100 78.27400 -68.70000 1.000 49.85000 90 ALA F C 1
ATOM 12325 O O . ALA F 1 90 ? -24.93900 78.36700 -69.90200 1.000 52.09000 90 ALA F O 1
ATOM 12327 N N . THR F 1 91 ? -23.39900 78.29300 -68.26000 1.000 50.47000 91 THR F N 1
ATOM 12328 C CA . THR F 1 91 ? -22.29100 78.54400 -69.17900 1.000 54.97000 91 THR F CA 1
ATOM 12329 C C . THR F 1 91 ? -22.20600 77.48500 -70.27300 1.000 51.77000 91 THR F C 1
ATOM 12330 O O . THR F 1 91 ? -22.05700 77.82400 -71.45400 1.000 54.43000 91 THR F O 1
ATOM 12334 N N . ILE F 1 92 ? -22.32400 76.20100 -69.91800 1.000 46.02000 92 ILE F N 1
ATOM 12335 C CA . ILE F 1 92 ? -22.17800 75.18500 -70.95800 1.000 46.51000 92 ILE F CA 1
ATOM 12336 C C . ILE F 1 92 ? -23.37400 75.15800 -71.91300 1.000 52.07000 92 ILE F C 1
ATOM 12337 O O . ILE F 1 92 ? -23.25300 74.62300 -73.02000 1.000 48.66000 92 ILE F O 1
ATOM 12342 N N . SER F 1 93 ? -24.52600 75.71400 -71.52700 1.000 46.10000 93 SER F N 1
ATOM 12343 C CA . SER F 1 93 ? -25.66900 75.78300 -72.42700 1.000 51.22000 93 SER F CA 1
ATOM 12344 C C . SER F 1 93 ? -25.83300 77.15900 -73.06200 1.000 52.47000 93 SER F C 1
ATOM 12345 O O . SER F 1 93 ? -26.72200 77.33700 -73.90400 1.000 51.36000 93 SER F O 1
ATOM 12348 N N . GLN F 1 94 ? -24.97500 78.11600 -72.72300 1.000 46.60000 94 GLN F N 1
ATOM 12349 C CA . GLN F 1 94 ? -25.10800 79.46900 -73.25600 1.000 46.96000 94 GLN F CA 1
ATOM 12350 C C . GLN F 1 94 ? -23.83300 79.99800 -73.89600 1.000 55.19000 94 GLN F C 1
ATOM 12351 O O . GLN F 1 94 ? -23.90600 80.58800 -74.97800 1.000 56.52000 94 GLN F O 1
ATOM 12357 N N . GLY F 1 95 ? -22.67200 79.80700 -73.26000 1.000 55.98000 95 GLY F N 1
ATOM 12358 C CA . GLY F 1 95 ? -21.42400 80.40300 -73.72400 1.000 58.33000 95 GLY F CA 1
ATOM 12359 C C . GLY F 1 95 ? -20.56300 80.99800 -72.61600 1.000 56.65000 95 GLY F C 1
ATOM 12360 O O . GLY F 1 95 ? -20.98400 81.04800 -71.45500 1.000 58.26000 95 GLY F O 1
ATOM 12361 N N . PHE F 1 96 ? -19.36200 81.47700 -72.96000 1.000 54.05000 96 PHE F N 1
ATOM 12362 C CA . PHE F 1 96 ? -18.35100 81.80900 -71.96700 1.000 49.98000 96 PHE F CA 1
ATOM 12363 C C . PHE F 1 96 ? -18.35200 83.25300 -71.49400 1.000 57.76000 96 PHE F C 1
ATOM 12364 O O . PHE F 1 96 ? -17.85200 83.52400 -70.40200 1.000 61.97000 96 PHE F O 1
ATOM 12372 N N . GLY F 1 97 ? -18.86800 84.20900 -72.24200 1.000 57.56000 97 GLY F N 1
ATOM 12373 C CA . GLY F 1 97 ? -18.75800 85.53800 -71.67000 1.000 64.81000 97 GLY F CA 1
ATOM 12374 C C . GLY F 1 97 ? -19.69000 85.76100 -70.47500 1.000 58.97000 97 GLY F C 1
ATOM 12375 O O . GLY F 1 97 ? -20.36500 84.85900 -69.97500 1.000 57.08000 97 GLY F O 1
ATOM 12376 N N . ASP F 1 98 ? -19.71000 87.00700 -70.00900 1.000 53.13000 98 ASP F N 1
ATOM 12377 C CA . ASP F 1 98 ? -20.85200 87.41200 -69.21000 1.000 51.07000 98 ASP F CA 1
ATOM 12378 C C . ASP F 1 98 ? -22.01000 87.83800 -70.10600 1.000 60.01000 98 ASP F C 1
ATOM 12379 O O . ASP F 1 98 ? -23.11000 88.09900 -69.60700 1.000 59.31000 98 ASP F O 1
ATOM 12384 N N . GLY F 1 99 ? -21.77800 87.92500 -71.41600 1.000 61.64000 99 GLY F N 1
ATOM 12385 C CA . GLY F 1 99 ? -22.79200 88.30600 -72.37300 1.000 63.63000 99 GLY F CA 1
ATOM 12386 C C . GLY F 1 99 ? -22.74300 89.74300 -72.83400 1.000 60.72000 99 GLY F C 1
ATOM 12387 O O . GLY F 1 99 ? -23.55000 90.11700 -73.69700 1.000 60.06000 99 GLY F O 1
ATOM 12388 N N . PHE F 1 100 ? -21.83900 90.56200 -72.28300 1.000 62.01000 100 PHE F N 1
ATOM 12389 C CA . PHE F 1 100 ? -21.82100 92.00100 -72.53900 1.000 65.54000 100 PHE F CA 1
ATOM 12390 C C . PHE F 1 100 ? -21.05600 92.40000 -73.79800 1.000 66.56000 100 PHE F C 1
ATOM 12391 O O . PHE F 1 100 ? -21.08900 93.57500 -74.17400 1.000 66.91000 100 PHE F O 1
ATOM 12399 N N . LEU F 1 101 ? -20.37800 91.46700 -74.45800 1.000 63.41000 101 LEU F N 1
ATOM 12400 C CA . LEU F 1 101 ? -19.58200 91.76500 -75.63700 1.000 66.41000 101 LEU F CA 1
ATOM 12401 C C . LEU F 1 101 ? -20.14700 91.10200 -76.89100 1.000 69.67000 101 LEU F C 1
ATOM 12402 O O . LEU F 1 101 ? -19.39400 90.76400 -77.80800 1.000 72.86000 101 LEU F O 1
ATOM 12407 N N . GLY F 1 102 ? -21.45200 90.85800 -76.93100 1.000 71.62000 102 GLY F N 1
ATOM 12408 C CA . GLY F 1 102 ? -22.08100 90.30200 -78.11500 1.000 70.44000 102 GLY F CA 1
ATOM 12409 C C . GLY F 1 102 ? -22.45300 88.83900 -77.93500 1.000 68.43000 102 GLY F C 1
ATOM 12410 O O . GLY F 1 102 ? -22.22800 88.22900 -76.88900 1.000 68.08000 102 GLY F O 1
ATOM 12411 N N . LYS F 1 103 ? -23.02300 88.28900 -79.01000 1.000 70.76000 103 LYS F N 1
ATOM 12412 C CA . LYS F 1 103 ? -23.51600 86.91600 -79.03200 1.000 66.87000 103 LYS F CA 1
ATOM 12413 C C . LYS F 1 103 ? -22.45300 85.91600 -78.59000 1.000 67.34000 103 LYS F C 1
ATOM 12414 O O . LYS F 1 103 ? -21.27500 86.05800 -78.92000 1.000 69.08000 103 LYS F O 1
ATOM 12420 N N . VAL F 1 104 ? -22.87200 84.92600 -77.79300 1.000 68.66000 104 VAL F N 1
ATOM 12421 C CA . VAL F 1 104 ? -22.04300 83.77700 -77.44500 1.000 63.60000 104 VAL F CA 1
ATOM 12422 C C . VAL F 1 104 ? -22.80100 82.51200 -77.83200 1.000 66.93000 104 VAL F C 1
ATOM 12423 O O . VAL F 1 104 ? -24.02500 82.52100 -77.99400 1.000 71.70000 104 VAL F O 1
ATOM 12427 N N . ARG F 1 105 ? -22.06100 81.41000 -77.96300 1.000 63.46000 105 ARG F N 1
ATOM 12428 C CA . ARG F 1 105 ? -22.59400 80.11800 -78.37100 1.000 62.07000 105 ARG F CA 1
ATOM 12429 C C . ARG F 1 105 ? -22.04400 79.01300 -77.47700 1.000 63.74000 105 ARG F C 1
ATOM 12430 O O . ARG F 1 105 ? -20.94200 79.13700 -76.93700 1.000 63.56000 105 ARG F O 1
ATOM 12438 N N . PRO F 1 106 ? -22.80400 77.93700 -77.28300 1.000 62.39000 106 PRO F N 1
ATOM 12439 C CA . PRO F 1 106 ? -22.38600 76.86600 -76.35700 1.000 62.70000 106 PRO F CA 1
ATOM 12440 C C . PRO F 1 106 ? -21.05200 76.26000 -76.75000 1.000 64.43000 106 PRO F C 1
ATOM 12441 O O . PRO F 1 106 ? -20.80000 75.99400 -77.93500 1.000 66.04000 106 PRO F O 1
ATOM 12445 N N . PRO F 1 107 ? -20.19700 75.95900 -75.77200 1.000 59.38000 107 PRO F N 1
ATOM 12446 C CA . PRO F 1 107 ? -18.88400 75.38400 -76.08700 1.000 57.40000 107 PRO F CA 1
ATOM 12447 C C . PRO F 1 107 ? -18.93200 73.88800 -76.32100 1.000 63.71000 107 PRO F C 1
ATOM 12448 O O . PRO F 1 107 ? -17.89500 73.21400 -76.27800 1.000 64.32000 107 PRO F O 1
ATOM 12452 N N . MET F 1 108 ? -20.12400 73.35500 -76.55900 1.000 57.66000 108 MET F N 1
ATOM 12453 C CA . MET F 1 108 ? -20.27900 71.91200 -76.65500 1.000 58.27000 108 MET F CA 1
ATOM 12454 C C . MET F 1 108 ? -21.67300 71.59800 -77.18000 1.000 55.32000 108 MET F C 1
ATOM 12455 O O . MET F 1 108 ? -22.53100 72.48000 -77.28900 1.000 52.56000 108 MET F O 1
ATOM 12460 N N . ALA F 1 109 ? -21.90100 70.30700 -77.43000 1.000 51.19000 109 ALA F N 1
ATOM 12461 C CA . ALA F 1 109 ? -23.16900 69.78700 -77.94000 1.000 49.63000 109 ALA F CA 1
ATOM 12462 C C . ALA F 1 109 ? -24.18700 69.84600 -76.80400 1.000 49.11000 109 ALA F C 1
ATOM 12463 O O . ALA F 1 109 ? -24.51600 68.85400 -76.15200 1.000 48.89000 109 ALA F O 1
ATOM 12465 N N . CYS F 1 110 ? -24.69900 71.04700 -76.56400 1.000 49.57000 110 CYS F N 1
ATOM 12466 C CA . CYS F 1 110 ? -25.61400 71.26600 -75.45800 1.000 48.49000 110 CYS F CA 1
ATOM 12467 C C . CYS F 1 110 ? -26.67400 72.26800 -75.87700 1.000 50.61000 110 CYS F C 1
ATOM 12468 O O . CYS F 1 110 ? -26.33100 73.34800 -76.36200 1.000 50.96000 110 CYS F O 1
ATOM 12471 N N . GLU F 1 111 ? -27.95400 71.92300 -75.68500 1.000 48.30000 111 GLU F N 1
ATOM 12472 C CA . GLU F 1 111 ? -29.05000 72.78400 -76.11500 1.000 43.72000 111 GLU F CA 1
ATOM 12473 C C . GLU F 1 111 ? -29.95300 73.14300 -74.93900 1.000 46.34000 111 GLU F C 1
ATOM 12474 O O . GLU F 1 111 ? -30.10200 72.38400 -73.97700 1.000 48.86000 111 GLU F O 1
ATOM 12480 N N . ALA F 1 112 ? -30.53800 74.32800 -75.02400 1.000 45.62000 112 ALA F N 1
ATOM 12481 C CA . ALA F 1 112 ? -31.49500 74.83100 -74.04800 1.000 47.30000 112 ALA F CA 1
ATOM 12482 C C . ALA F 1 112 ? -32.64600 75.40600 -74.86200 1.000 45.16000 112 ALA F C 1
ATOM 12483 O O . ALA F 1 112 ? -32.75500 76.62700 -75.03500 1.000 52.23000 112 ALA F O 1
ATOM 12485 N N . PRO F 1 113 ? -33.54000 74.55400 -75.36300 1.000 44.03000 113 PRO F N 1
ATOM 12486 C CA . PRO F 1 113 ? -34.53200 74.99400 -76.35200 1.000 47.10000 113 PRO F CA 1
ATOM 12487 C C . PRO F 1 113 ? -35.79000 75.63800 -75.78600 1.000 45.19000 113 PRO F C 1
ATOM 12488 O O . PRO F 1 113 ? -36.72100 75.88600 -76.55400 1.000 47.31000 113 PRO F O 1
ATOM 12492 N N . PHE F 1 114 ? -35.87300 75.92700 -74.48700 1.000 48.23000 114 PHE F N 1
ATOM 12493 C CA . PHE F 1 114 ? -37.13200 76.37400 -73.89300 1.000 44.97000 114 PHE F CA 1
ATOM 12494 C C . PHE F 1 114 ? -37.32900 77.88400 -73.93600 1.000 48.03000 114 PHE F C 1
ATOM 12495 O O . PHE F 1 114 ? -38.38100 78.37100 -73.51500 1.000 51.23000 114 PHE F O 1
ATOM 12503 N N . HIS F 1 115 ? -36.36100 78.64000 -74.42800 1.000 49.74000 115 HIS F N 1
ATOM 12504 C CA . HIS F 1 115 ? -36.48400 80.09100 -74.46500 1.000 54.12000 115 HIS F CA 1
ATOM 12505 C C . HIS F 1 115 ? -37.37300 80.51700 -75.63100 1.000 53.60000 115 HIS F C 1
ATOM 12506 O O . HIS F 1 115 ? -37.16400 80.08400 -76.76900 1.000 53.79000 115 HIS F O 1
ATOM 12513 N N . LEU F 1 116 ? -38.38200 81.33800 -75.35000 1.000 52.54000 116 LEU F N 1
ATOM 12514 C CA . LEU F 1 116 ? -39.00200 82.09900 -76.43300 1.000 56.28000 116 LEU F CA 1
ATOM 12515 C C . LEU F 1 116 ? -38.35500 83.46500 -76.34800 1.000 57.63000 116 LEU F C 1
ATOM 12516 O O . LEU F 1 116 ? -37.30800 83.61000 -75.70900 1.000 64.22000 116 LEU F O 1
ATOM 12521 N N . ASN F 1 117 ? -38.96500 84.47600 -76.94200 1.000 45.59000 117 ASN F N 1
ATOM 12522 C CA . ASN F 1 117 ? -38.32600 85.77400 -76.83400 1.000 50.36000 117 ASN F CA 1
ATOM 12523 C C . ASN F 1 117 ? -38.10000 86.31400 -75.41800 1.000 52.84000 117 ASN F C 1
ATOM 12524 O O . ASN F 1 117 ? -38.78300 85.94500 -74.45900 1.000 52.20000 117 ASN F O 1
ATOM 12529 N N . LYS F 1 118 ? -37.12600 87.20400 -75.30500 1.000 54.60000 118 LYS F N 1
ATOM 12530 C CA . LYS F 1 118 ? -36.67800 87.82600 -74.07100 1.000 46.32000 118 LYS F CA 1
ATOM 12531 C C . LYS F 1 118 ? -37.08100 89.29800 -74.01900 1.000 48.22000 118 LYS F C 1
ATOM 12532 O O . LYS F 1 118 ? -37.37500 89.90500 -75.05200 1.000 50.35000 118 LYS F O 1
ATOM 12538 N N . PRO F 1 119 ? -37.12200 89.90400 -72.83100 1.000 49.42000 119 PRO F N 1
ATOM 12539 C CA . PRO F 1 119 ? -37.41700 91.33700 -72.75000 1.000 47.50000 119 PRO F CA 1
ATOM 12540 C C . PRO F 1 119 ? -36.42600 92.15900 -73.56800 1.000 49.64000 119 PRO F C 1
ATOM 12541 O O . PRO F 1 119 ? -35.30300 91.73600 -73.84400 1.000 47.38000 119 PRO F O 1
ATOM 12545 N N . LYS F 1 120 ? -36.86100 93.35500 -73.95700 1.000 49.13000 120 LYS F N 1
ATOM 12546 C CA . LYS F 1 120 ? -35.95100 94.28600 -74.60700 1.000 55.11000 120 LYS F CA 1
ATOM 12547 C C . LYS F 1 120 ? -34.87500 94.72600 -73.62100 1.000 51.96000 120 LYS F C 1
ATOM 12548 O O . LYS F 1 120 ? -35.18000 95.12800 -72.49100 1.000 53.57000 120 LYS F O 1
ATOM 12554 N N . LEU F 1 121 ? -33.62200 94.70500 -74.08000 1.000 53.27000 121 LEU F N 1
ATOM 12555 C CA . LEU F 1 121 ? -32.48600 95.09800 -73.24700 1.000 58.01000 121 LEU F CA 1
ATOM 12556 C C . LEU F 1 121 ? -32.72100 96.44300 -72.57400 1.000 55.28000 121 LEU F C 1
ATOM 12557 O O . LEU F 1 121 ? -32.43400 96.60600 -71.38500 1.000 56.14000 121 LEU F O 1
ATOM 12562 N N . GLU F 1 122 ? -33.22400 97.42600 -73.32600 1.000 55.92000 122 GLU F N 1
ATOM 12563 C CA . GLU F 1 122 ? -33.43400 98.75100 -72.75200 1.000 57.02000 122 GLU F CA 1
ATOM 12564 C C . GLU F 1 122 ? -34.54700 98.73500 -71.71700 1.000 56.13000 122 GLU F C 1
ATOM 12565 O O . GLU F 1 122 ? -34.49400 99.48700 -70.73300 1.000 56.50000 122 GLU F O 1
ATOM 12571 N N . VAL F 1 123 ? -35.57200 97.90800 -71.93500 1.000 55.75000 123 VAL F N 1
ATOM 12572 C CA . VAL F 1 123 ? -36.67700 97.84800 -70.98700 1.000 51.50000 123 VAL F CA 1
ATOM 12573 C C . VAL F 1 123 ? -36.21900 97.22000 -69.67800 1.000 49.95000 123 VAL F C 1
ATOM 12574 O O . VAL F 1 123 ? -36.46600 97.76800 -68.59900 1.000 51.71000 123 VAL F O 1
ATOM 12578 N N . VAL F 1 124 ? -35.54500 96.06800 -69.74400 1.000 48.13000 124 VAL F N 1
ATOM 12579 C CA . VAL F 1 124 ? -35.07700 95.45100 -68.50500 1.000 51.46000 124 VAL F CA 1
ATOM 12580 C C . VAL F 1 124 ? -34.05800 96.35600 -67.81400 1.000 51.51000 124 VAL F C 1
ATOM 12581 O O . VAL F 1 124 ? -34.06600 96.49300 -66.58800 1.000 51.45000 124 VAL F O 1
ATOM 12585 N N . ALA F 1 125 ? -33.17500 97.00500 -68.58300 1.000 57.85000 125 ALA F N 1
ATOM 12586 C CA . ALA F 1 125 ? -32.17600 97.88200 -67.96500 1.000 55.48000 125 ALA F CA 1
ATOM 12587 C C . ALA F 1 125 ? -32.83100 99.06300 -67.26100 1.000 54.10000 125 ALA F C 1
ATOM 12588 O O . ALA F 1 125 ? -32.43900 99.42500 -66.14600 1.000 56.88000 125 ALA F O 1
ATOM 12590 N N . ALA F 1 126 ? -33.84200 99.66700 -67.88600 1.000 55.45000 126 ALA F N 1
ATOM 12591 C CA . ALA F 1 126 ? -34.50500 100.81900 -67.28000 1.000 51.30000 126 ALA F CA 1
ATOM 12592 C C . ALA F 1 126 ? -35.20500 100.44000 -65.97900 1.000 58.13000 126 ALA F C 1
ATOM 12593 O O . ALA F 1 126 ? -35.18800 101.20900 -65.00500 1.000 55.70000 126 ALA F O 1
ATOM 12595 N N . ILE F 1 127 ? -35.84900 99.26900 -65.94600 1.000 54.50000 127 ILE F N 1
ATOM 12596 C CA . ILE F 1 127 ? -36.48600 98.83100 -64.70400 1.000 56.35000 127 ILE F CA 1
ATOM 12597 C C . ILE F 1 127 ? -35.43200 98.52000 -63.64600 1.000 52.91000 127 ILE F C 1
ATOM 12598 O O . ILE F 1 127 ? -35.58800 98.87100 -62.46700 1.000 48.38000 127 ILE F O 1
ATOM 12603 N N . SER F 1 128 ? -34.34600 97.85500 -64.04900 1.000 52.91000 128 SER F N 1
ATOM 12604 C CA . SER F 1 128 ? -33.23700 97.59200 -63.13300 1.000 54.88000 128 SER F CA 1
ATOM 12605 C C . SER F 1 128 ? -32.66000 98.89000 -62.56500 1.000 57.40000 128 SER F C 1
ATOM 12606 O O . SER F 1 128 ? -32.33500 98.97200 -61.37300 1.000 55.93000 128 SER F O 1
ATOM 12609 N N . GLU F 1 129 ? -32.51800 99.91300 -63.41200 1.000 57.55000 129 GLU F N 1
ATOM 12610 C CA . GLU F 1 129 ? -32.03600 101.20900 -62.95300 1.000 57.44000 129 GLU F CA 1
ATOM 12611 C C . GLU F 1 129 ? -32.97500 101.81200 -61.92000 1.000 57.63000 129 GLU F C 1
ATOM 12612 O O . GLU F 1 129 ? -32.52500 102.35500 -60.90300 1.000 60.16000 129 GLU F O 1
ATOM 12618 N N . ALA F 1 130 ? -34.28400 101.73100 -62.16400 1.000 55.27000 130 ALA F N 1
ATOM 12619 C CA . ALA F 1 130 ? -35.24400 102.29100 -61.22200 1.000 52.60000 130 ALA F CA 1
ATOM 12620 C C . ALA F 1 130 ? -35.18600 101.58100 -59.87500 1.000 57.63000 130 ALA F C 1
ATOM 12621 O O . ALA F 1 130 ? -35.30800 102.22100 -58.82400 1.000 58.61000 130 ALA F O 1
ATOM 12623 N N . ILE F 1 131 ? -35.03900 100.25400 -59.89000 1.000 55.94000 131 ILE F N 1
ATOM 12624 C CA . ILE F 1 131 ? -34.92000 99.50000 -58.64600 1.000 55.80000 131 ILE F CA 1
ATOM 12625 C C . ILE F 1 131 ? -33.68600 99.94700 -57.88300 1.000 58.12000 131 ILE F C 1
ATOM 12626 O O . ILE F 1 131 ? -33.74600 100.23200 -56.68200 1.000 56.93000 131 ILE F O 1
ATOM 12631 N N . HIS F 1 132 ? -32.55000 100.02900 -58.58000 1.000 60.17000 132 HIS F N 1
ATOM 12632 C CA . HIS F 1 132 ? -31.31300 100.45000 -57.93500 1.000 61.65000 132 HIS F CA 1
ATOM 12633 C C . HIS F 1 132 ? -31.46200 101.83900 -57.32300 1.000 61.58000 132 HIS F C 1
ATOM 12634 O O . HIS F 1 132 ? -31.05700 102.07200 -56.17700 1.000 65.80000 132 HIS F O 1
ATOM 12641 N N . LYS F 1 133 ? -32.09700 102.75400 -58.04900 1.000 62.02000 133 LYS F N 1
ATOM 12642 C CA . LYS F 1 133 ? -32.26900 104.12300 -57.58800 1.000 62.28000 133 LYS F CA 1
ATOM 12643 C C . LYS F 1 133 ? -33.47000 104.30900 -56.67900 1.000 62.88000 133 LYS F C 1
ATOM 12644 O O . LYS F 1 133 ? -33.69000 105.43700 -56.22300 1.000 63.50000 133 LYS F O 1
ATOM 12650 N N . ARG F 1 134 ? -34.24200 103.25400 -56.39700 1.000 58.43000 134 ARG F N 1
ATOM 12651 C CA . ARG F 1 134 ? -35.41300 103.36600 -55.52100 1.000 60.80000 134 ARG F CA 1
ATOM 12652 C C . ARG F 1 134 ? -36.39900 104.40700 -56.04400 1.000 57.04000 134 ARG F C 1
ATOM 12653 O O . ARG F 1 134 ? -37.02400 105.14200 -55.27000 1.000 56.23000 134 ARG F O 1
ATOM 12661 N N . ALA F 1 135 ? -36.58800 104.42800 -57.35900 1.000 55.20000 135 ALA F N 1
ATOM 12662 C CA . ALA F 1 135 ? -37.37500 105.47000 -57.99500 1.000 55.23000 135 ALA F CA 1
ATOM 12663 C C . ALA F 1 135 ? -38.74200 104.96300 -58.42400 1.000 56.35000 135 ALA F C 1
ATOM 12664 O O . ALA F 1 135 ? -38.94800 103.77000 -58.63900 1.000 59.43000 135 ALA F O 1
ATOM 12666 N N . VAL F 1 136 ? -39.66000 105.91800 -58.62000 1.000 55.58000 136 VAL F N 1
ATOM 12667 C CA . VAL F 1 136 ? -40.91700 105.66600 -59.30800 1.000 54.75000 136 VAL F CA 1
ATOM 12668 C C . VAL F 1 136 ? -40.66300 105.75900 -60.80500 1.000 60.37000 136 VAL F C 1
ATOM 12669 O O . VAL F 1 136 ? -39.89100 106.61300 -61.26300 1.000 59.68000 136 VAL F O 1
ATOM 12673 N N . ILE F 1 137 ? -41.30000 104.88100 -61.58100 1.000 55.64000 137 ILE F N 1
ATOM 12674 C CA . ILE F 1 137 ? -41.22900 104.95400 -63.03600 1.000 59.68000 137 ILE F CA 1
ATOM 12675 C C . ILE F 1 137 ? -42.63400 104.96800 -63.59700 1.000 58.70000 137 ILE F C 1
ATOM 12676 O O . ILE F 1 137 ? -43.53000 104.28700 -63.08300 1.000 61.00000 137 ILE F O 1
ATOM 12681 N N . ASN F 1 138 ? -42.81100 105.70900 -64.68100 1.000 58.72000 138 ASN F N 1
ATOM 12682 C CA . ASN F 1 138 ? -44.01200 105.62100 -65.48400 1.000 56.89000 138 ASN F CA 1
ATOM 12683 C C . ASN F 1 138 ? -43.75100 104.58800 -66.56600 1.000 56.60000 138 ASN F C 1
ATOM 12684 O O . ASN F 1 138 ? -42.64700 104.52000 -67.11000 1.000 58.23000 138 ASN F O 1
ATOM 12689 N N . ILE F 1 139 ? -44.72900 103.71300 -66.80600 1.000 53.01000 139 ILE F N 1
ATOM 12690 C CA . ILE F 1 139 ? -44.59500 102.70000 -67.84500 1.000 55.36000 139 ILE F CA 1
ATOM 12691 C C . ILE F 1 139 ? -45.84800 102.71600 -68.71100 1.000 55.31000 139 ILE F C 1
ATOM 12692 O O . ILE F 1 139 ? -46.91100 103.19400 -68.30600 1.000 53.45000 139 ILE F O 1
ATOM 12697 N N . GLU F 1 140 ? -45.69400 102.22100 -69.93100 1.000 49.89000 140 GLU F N 1
ATOM 12698 C CA . GLU F 1 140 ? -46.81500 101.77300 -70.73400 1.000 58.39000 140 GLU F CA 1
ATOM 12699 C C . GLU F 1 140 ? -46.86200 100.25300 -70.66600 1.000 52.20000 140 GLU F C 1
ATOM 12700 O O . GLU F 1 140 ? -45.82900 99.58500 -70.75600 1.000 50.47000 140 GLU F O 1
ATOM 12706 N N . TYR F 1 141 ? -48.06300 99.71200 -70.50400 1.000 53.38000 141 TYR F N 1
ATOM 12707 C CA . TYR F 1 141 ? -48.23100 98.29200 -70.24900 1.000 45.85000 141 TYR F CA 1
ATOM 12708 C C . TYR F 1 141 ? -49.48900 97.83200 -70.95800 1.000 48.04000 141 TYR F C 1
ATOM 12709 O O . TYR F 1 141 ? -50.48900 98.55100 -70.99900 1.000 49.61000 141 TYR F O 1
ATOM 12718 N N . THR F 1 142 ? -49.41400 96.66200 -71.55600 1.000 49.55000 142 THR F N 1
ATOM 12719 C CA . THR F 1 142 ? -50.56200 96.03400 -72.19200 1.000 50.80000 142 THR F CA 1
ATOM 12720 C C . THR F 1 142 ? -50.92700 94.81600 -71.35700 1.000 48.70000 142 THR F C 1
ATOM 12721 O O . THR F 1 142 ? -50.21100 93.81300 -71.37700 1.000 49.16000 142 THR F O 1
ATOM 12725 N N . SER F 1 143 ? -52.01400 94.90300 -70.60500 1.000 49.15000 143 SER F N 1
ATOM 12726 C CA . SER F 1 143 ? -52.37700 93.78100 -69.75400 1.000 48.59000 143 SER F CA 1
ATOM 12727 C C . SER F 1 143 ? -53.35600 92.86800 -70.47000 1.000 48.22000 143 SER F C 1
ATOM 12728 O O . SER F 1 143 ? -54.07400 93.27200 -71.38000 1.000 50.11000 143 SER F O 1
ATOM 12731 N N . LEU F 1 144 ? -53.40500 91.62500 -70.01700 1.000 50.48000 144 LEU F N 1
ATOM 12732 C CA . LEU F 1 144 ? -54.43300 90.73100 -70.51600 1.000 51.17000 144 LEU F CA 1
ATOM 12733 C C . LEU F 1 144 ? -55.81100 91.15800 -70.02900 1.000 49.00000 144 LEU F C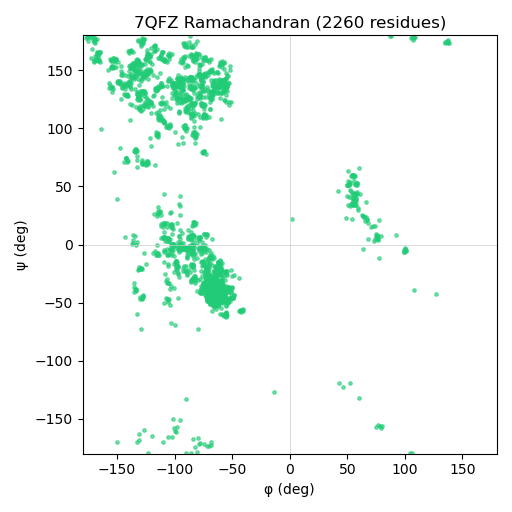 1
ATOM 12734 O O . LEU F 1 144 ? -56.81700 90.87100 -70.68300 1.000 49.71000 144 LEU F O 1
ATOM 12739 N N . SER F 1 145 ? -55.88200 91.82400 -68.88800 1.000 48.81000 145 SER F N 1
ATOM 12740 C CA . SER F 1 145 ? -57.17600 92.11900 -68.28500 1.000 51.07000 145 SER F CA 1
ATOM 12741 C C . SER F 1 145 ? -57.81700 93.39300 -68.81100 1.000 46.96000 145 SER F C 1
ATOM 12742 O O . SER F 1 145 ? -59.04800 93.48300 -68.83700 1.000 49.95000 145 SER F O 1
ATOM 12745 N N . SER F 1 146 ? -57.03200 94.39000 -69.19900 1.000 45.49000 146 SER F N 1
ATOM 12746 C CA . SER F 1 146 ? -57.59100 95.65300 -69.66100 1.000 49.61000 146 SER F CA 1
ATOM 12747 C C . SER F 1 146 ? -56.92700 96.21600 -70.90800 1.000 48.36000 146 SER F C 1
ATOM 12748 O O . SER F 1 146 ? -57.28100 97.32300 -71.31900 1.000 52.10000 146 SER F O 1
ATOM 12751 N N . GLY F 1 147 ? -55.97700 95.51700 -71.50600 1.000 49.31000 147 GLY F N 1
ATOM 12752 C CA . GLY F 1 147 ? -55.31200 96.01600 -72.69300 1.000 47.90000 147 GLY F CA 1
ATOM 12753 C C . GLY F 1 147 ? -54.28300 97.09400 -72.40200 1.000 51.83000 147 GLY F C 1
ATOM 12754 O O . GLY F 1 147 ? -53.75800 97.23100 -71.29000 1.000 47.95000 147 GLY F O 1
ATOM 12755 N N . HIS F 1 148 ? -54.03900 97.91400 -73.42500 1.000 54.22000 148 HIS F N 1
ATOM 12756 C CA . HIS F 1 148 ? -52.97400 98.90500 -73.34400 1.000 53.89000 148 HIS F CA 1
ATOM 12757 C C . HIS F 1 148 ? -53.33600 100.07100 -72.42800 1.000 54.53000 148 HIS F C 1
ATOM 12758 O O . HIS F 1 148 ? -54.48800 100.49700 -72.34300 1.000 56.05000 148 HIS F O 1
ATOM 12765 N N . GLY F 1 149 ? -52.32700 100.59000 -71.74300 1.000 57.91000 149 GLY F N 1
ATOM 12766 C CA . GLY F 1 149 ? -52.49200 101.77500 -70.92000 1.000 51.61000 149 GLY F CA 1
ATOM 12767 C C . GLY F 1 149 ? -51.14600 102.13600 -70.34600 1.000 51.32000 149 GLY F C 1
ATOM 12768 O O . GLY F 1 149 ? -50.15300 101.43600 -70.55600 1.000 52.45000 149 GLY F O 1
ATOM 12769 N N . SER F 1 150 ? -51.12300 103.23500 -69.60500 1.000 53.77000 150 SER F N 1
ATOM 12770 C CA . SER F 1 150 ? -49.92300 103.66500 -68.90900 1.000 56.85000 150 SER F CA 1
ATOM 12771 C C . SER F 1 150 ? -50.23500 103.82900 -67.42400 1.000 54.64000 150 SER F C 1
ATOM 12772 O O . SER F 1 150 ? -51.39300 103.96600 -67.03200 1.000 56.45000 150 SER F O 1
ATOM 12775 N N . ARG F 1 151 ? -49.19100 103.78900 -66.59300 1.000 50.90000 151 ARG F N 1
ATOM 12776 C CA . ARG F 1 151 ? -49.35800 103.88900 -65.14700 1.000 53.54000 151 ARG F CA 1
ATOM 12777 C C . ARG F 1 151 ? -47.99000 104.12500 -64.52100 1.000 54.07000 151 ARG F C 1
ATOM 12778 O O . ARG F 1 151 ? -46.95800 103.92800 -65.16500 1.000 56.42000 151 ARG F O 1
ATOM 12786 N N . GLN F 1 152 ? -47.99700 104.56200 -63.26400 1.000 51.72000 152 GLN F N 1
ATOM 12787 C CA . GLN F 1 152 ? -46.78400 104.67700 -62.46100 1.000 54.76000 152 GLN F CA 1
ATOM 12788 C C . GLN F 1 152 ? -46.63700 103.44500 -61.57300 1.000 52.77000 152 GLN F C 1
ATOM 12789 O O . GLN F 1 152 ? -47.62100 102.96400 -61.00700 1.000 51.90000 152 GLN F O 1
ATOM 12795 N N . ILE F 1 153 ? -45.41000 102.92000 -61.45900 1.000 47.94000 153 ILE F N 1
ATOM 12796 C CA . ILE F 1 153 ? -45.15100 101.78200 -60.58700 1.000 46.77000 153 ILE F CA 1
ATOM 12797 C C . ILE F 1 153 ? -43.86800 102.03900 -59.81200 1.000 51.99000 153 ILE F C 1
ATOM 12798 O O . ILE F 1 153 ? -43.01500 102.83100 -60.21900 1.000 51.94000 153 ILE F O 1
ATOM 12803 N N . VAL F 1 154 ? -43.75800 101.37200 -58.66600 1.000 45.79000 154 VAL F N 1
ATOM 12804 C CA . VAL F 1 154 ? -42.58800 101.43800 -57.80100 1.000 47.69000 154 VAL F CA 1
ATOM 12805 C C . VAL F 1 154 ? -41.93000 100.06700 -57.78300 1.000 49.84000 154 VAL F C 1
ATOM 12806 O O . VAL F 1 154 ? -42.26700 99.23100 -56.93500 1.000 47.71000 154 VAL F O 1
ATOM 12810 N N . PRO F 1 155 ? -40.96500 99.80400 -58.64900 1.000 50.36000 155 PRO F N 1
ATOM 12811 C CA . PRO F 1 155 ? -40.40300 98.45200 -58.73000 1.000 51.55000 155 PRO F CA 1
ATOM 12812 C C . PRO F 1 155 ? -39.43100 98.14700 -57.60100 1.000 50.53000 155 PRO F C 1
ATOM 12813 O O . PRO F 1 155 ? -38.65400 98.99700 -57.16800 1.000 50.58000 155 PRO F O 1
ATOM 12817 N N . HIS F 1 156 ? -39.43400 96.89000 -57.15100 1.000 46.09000 156 HIS F N 1
ATOM 12818 C CA . HIS F 1 156 ? -38.42700 96.48900 -56.17300 1.000 40.56000 156 HIS F CA 1
ATOM 12819 C C . HIS F 1 156 ? -37.65500 95.22400 -56.51900 1.000 46.43000 156 HIS F C 1
ATOM 12820 O O . HIS F 1 156 ? -36.54300 95.06400 -56.00200 1.000 51.87000 156 HIS F O 1
ATOM 12827 N N . THR F 1 157 ? -38.15300 94.34500 -57.39400 1.000 43.36000 157 THR F N 1
ATOM 12828 C CA . THR F 1 157 ? -37.39000 93.14100 -57.70400 1.000 41.30000 157 THR F CA 1
ATOM 12829 C C . THR F 1 157 ? -37.65600 92.69700 -59.13600 1.000 45.42000 157 THR F C 1
ATOM 12830 O O . THR F 1 157 ? -38.79500 92.75900 -59.61000 1.000 48.81000 157 THR F O 1
ATOM 12834 N N . LEU F 1 158 ? -36.60000 92.24800 -59.81700 1.000 45.62000 158 LEU F N 1
ATOM 12835 C CA . LEU F 1 158 ? -36.72600 91.58500 -61.11100 1.000 47.32000 158 LEU F CA 1
ATOM 12836 C C . LEU F 1 158 ? -36.78700 90.07800 -60.90700 1.000 46.16000 158 LEU F C 1
ATOM 12837 O O . LEU F 1 158 ? -36.07500 89.53600 -60.05700 1.000 47.94000 158 LEU F O 1
ATOM 12842 N N . ILE F 1 159 ? -37.64700 89.39800 -61.67400 1.000 43.51000 159 ILE F N 1
ATOM 12843 C CA . ILE F 1 159 ? -37.84100 87.95600 -61.51700 1.000 41.06000 159 ILE F CA 1
ATOM 12844 C C . ILE F 1 159 ? -37.78400 87.28000 -62.87500 1.000 41.99000 159 ILE F C 1
ATOM 12845 O O . ILE F 1 159 ? -38.49100 87.67800 -63.80900 1.000 45.88000 159 ILE F O 1
ATOM 12850 N N . ASP F 1 160 ? -36.92500 86.27300 -62.98500 1.00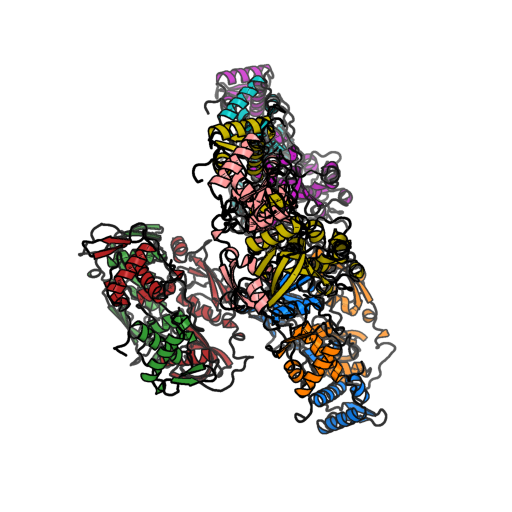0 45.15000 160 ASP F N 1
ATOM 12851 C CA . ASP F 1 160 ? -37.00300 85.29000 -64.05700 1.000 45.19000 160 ASP F CA 1
ATOM 12852 C C . ASP F 1 160 ? -37.88800 84.16500 -63.52600 1.000 50.54000 160 ASP F C 1
ATOM 12853 O O . ASP F 1 160 ? -37.43600 83.32000 -62.74100 1.000 40.73000 160 ASP F O 1
ATOM 12858 N N . ASN F 1 161 ? -39.17100 84.16600 -63.90300 1.000 47.45000 161 ASN F N 1
ATOM 12859 C CA . ASN F 1 161 ? -39.95200 82.99900 -63.52200 1.000 49.92000 161 ASN F CA 1
ATOM 12860 C C . ASN F 1 161 ? -39.61600 81.92200 -64.54600 1.000 55.81000 161 ASN F C 1
ATOM 12861 O O . ASN F 1 161 ? -38.79000 82.12700 -65.43700 1.000 58.02000 161 ASN F O 1
ATOM 12866 N N . GLY F 1 162 ? -40.21700 80.75800 -64.46300 1.000 58.11000 162 GLY F N 1
ATOM 12867 C CA . GLY F 1 162 ? -39.88000 79.75000 -65.47000 1.000 67.13000 162 GLY F CA 1
ATOM 12868 C C . GLY F 1 162 ? -39.98100 80.22900 -66.91500 1.000 57.22000 162 GLY F C 1
ATOM 12869 O O . GLY F 1 162 ? -39.12700 79.91600 -67.74700 1.000 56.00000 162 GLY F O 1
ATOM 12870 N N . LEU F 1 163 ? -41.01800 81.00300 -67.22700 1.000 59.93000 163 LEU F N 1
ATOM 12871 C CA . LEU F 1 163 ? -41.46200 81.25100 -68.59600 1.000 57.80000 163 LEU F CA 1
ATOM 12872 C C . LEU F 1 163 ? -41.11900 82.63300 -69.12700 1.000 55.78000 163 LEU F C 1
ATOM 12873 O O . LEU F 1 163 ? -40.66000 82.76300 -70.26500 1.000 55.58000 163 LEU F O 1
ATOM 12878 N N . ARG F 1 164 ? -41.42100 83.67700 -68.36200 1.000 52.52000 164 ARG F N 1
ATOM 12879 C CA . ARG F 1 164 ? -41.17800 85.04600 -68.76800 1.000 50.48000 164 ARG F CA 1
ATOM 12880 C C . ARG F 1 164 ? -40.37700 85.73200 -67.66300 1.000 49.26000 164 ARG F C 1
ATOM 12881 O O . ARG F 1 164 ? -40.14000 85.16500 -66.58800 1.000 46.65000 164 ARG F O 1
ATOM 12889 N N . TRP F 1 165 ? -40.00000 86.97700 -67.92900 1.000 37.84000 165 TRP F N 1
ATOM 12890 C CA . TRP F 1 165 ? -39.42700 87.87700 -66.94100 1.000 43.66000 165 TRP F CA 1
ATOM 12891 C C . TRP F 1 165 ? -40.50700 88.82900 -66.45000 1.000 45.05000 165 TRP F C 1
ATOM 12892 O O . TRP F 1 165 ? -41.33200 89.31400 -67.23400 1.000 46.22000 165 TRP F O 1
ATOM 12903 N N . HIS F 1 166 ? -40.53000 89.07600 -65.15200 1.000 41.27000 166 HIS F N 1
ATOM 12904 C CA . HIS F 1 166 ? -41.44000 90.09200 -64.66900 1.000 47.21000 166 HIS F CA 1
ATOM 12905 C C . HIS F 1 166 ? -40.75900 90.89200 -63.57100 1.000 41.53000 166 HIS F C 1
ATOM 12906 O O . HIS F 1 166 ? -39.68600 90.53800 -63.08200 1.000 42.65000 166 HIS F O 1
ATOM 12913 N N . VAL F 1 167 ? -41.36900 92.01500 -63.23200 1.000 38.13000 167 VAL F N 1
ATOM 12914 C CA . VAL F 1 167 ? -40.90100 92.86000 -62.14800 1.000 41.06000 167 VAL F CA 1
ATOM 12915 C C . VAL F 1 167 ? -41.97500 92.87900 -61.07500 1.000 43.77000 167 VAL F C 1
ATOM 12916 O O . VAL F 1 167 ? -43.17100 93.00500 -61.37900 1.000 46.64000 167 VAL F O 1
ATOM 12920 N N . ARG F 1 168 ? -41.55500 92.72700 -59.83100 1.000 43.47000 168 ARG F N 1
ATOM 12921 C CA . ARG F 1 168 ? -42.45000 92.89200 -58.69800 1.000 43.06000 168 ARG F CA 1
ATOM 12922 C C . ARG F 1 168 ? -42.46400 94.36800 -58.30700 1.000 44.04000 168 ARG F C 1
ATOM 12923 O O . ARG F 1 168 ? -41.40400 94.97400 -58.11000 1.000 45.84000 168 ARG F O 1
ATOM 12931 N N . ALA F 1 169 ? -43.65700 94.95100 -58.22900 1.000 43.14000 169 ALA F N 1
ATOM 12932 C CA . ALA F 1 169 ? -43.75400 96.39100 -58.06500 1.000 44.80000 169 ALA F CA 1
ATOM 12933 C C . ALA F 1 169 ? -45.07200 96.75500 -57.40400 1.000 50.81000 169 ALA F C 1
ATOM 12934 O O . ALA F 1 169 ? -46.03500 95.98600 -57.42500 1.000 50.19000 169 ALA F O 1
ATOM 12936 N N . PHE F 1 170 ? -45.10200 97.93700 -56.80300 1.000 45.33000 170 PHE F N 1
ATOM 12937 C CA . PHE F 1 170 ? -46.34900 98.53700 -56.36400 1.000 44.95000 170 PHE F CA 1
ATOM 12938 C C . PHE F 1 170 ? -46.95300 99.30200 -57.53300 1.000 48.81000 170 PHE F C 1
ATOM 12939 O O . PHE F 1 170 ? -46.32500 100.22000 -58.07600 1.000 50.79000 170 PHE F O 1
ATOM 12947 N N . ASP F 1 171 ? -48.16200 98.92500 -57.91600 1.000 48.99000 171 ASP F N 1
ATOM 12948 C CA . ASP F 1 171 ? -48.87800 99.55400 -59.01400 1.000 46.02000 171 ASP F CA 1
ATOM 12949 C C . ASP F 1 171 ? -49.67500 100.72800 -58.46200 1.000 49.12000 171 ASP F C 1
ATOM 12950 O O . ASP F 1 171 ? -50.57500 100.52800 -57.64400 1.000 49.42000 171 ASP F O 1
ATOM 12955 N N . ARG F 1 172 ? -49.35800 101.95000 -58.90300 1.000 48.88000 172 ARG F N 1
ATOM 12956 C CA . ARG F 1 172 ? -50.12500 103.09500 -58.41800 1.000 50.29000 172 ARG F CA 1
ATOM 12957 C C . ARG F 1 172 ? -51.50000 103.20300 -59.05800 1.000 54.63000 172 ARG F C 1
ATOM 12958 O O . ARG F 1 172 ? -52.34600 103.94900 -58.54500 1.000 58.67000 172 ARG F O 1
ATOM 12966 N N . LYS F 1 173 ? -51.74300 102.49700 -60.16700 1.000 49.28000 173 LYS F N 1
ATOM 12967 C CA . LYS F 1 173 ? -53.06200 102.54600 -60.79000 1.000 48.78000 173 LYS F CA 1
ATOM 12968 C C . LYS F 1 173 ? -54.11700 101.93700 -59.87000 1.000 49.93000 173 LYS F C 1
ATOM 12969 O O . LYS F 1 173 ? -55.16900 102.53800 -59.63300 1.000 51.45000 173 LYS F O 1
ATOM 12975 N N . HIS F 1 174 ? -53.87100 100.73200 -59.36000 1.000 53.17000 174 HIS F N 1
ATOM 12976 C CA . HIS F 1 174 ? -54.82000 100.09600 -58.45100 1.000 54.44000 174 HIS F CA 1
ATOM 12977 C C . HIS F 1 174 ? -54.30800 100.00500 -57.01400 1.000 53.15000 174 HIS F C 1
ATOM 12978 O O . HIS F 1 174 ? -54.96600 99.38500 -56.17500 1.000 51.91000 174 HIS F O 1
ATOM 12985 N N . ARG F 1 175 ? -53.15200 100.59800 -56.72100 1.000 50.75000 175 ARG F N 1
ATOM 12986 C CA . ARG F 1 175 ? -52.59500 100.69400 -55.36700 1.000 53.42000 175 ARG F CA 1
ATOM 12987 C C . ARG F 1 175 ? -52.48100 99.32000 -54.69800 1.000 50.81000 175 ARG F C 1
ATOM 12988 O O . ARG F 1 175 ? -53.05000 99.04000 -53.63600 1.000 45.50000 175 ARG F O 1
ATOM 12996 N N . GLU F 1 176 ? -51.70100 98.46400 -55.34800 1.000 49.49000 176 GLU F N 1
ATOM 12997 C CA . GLU F 1 176 ? -51.47400 97.11100 -54.87100 1.000 50.99000 176 GLU F CA 1
ATOM 12998 C C . GLU F 1 176 ? -50.13300 96.63600 -55.42100 1.000 48.81000 176 GLU F C 1
ATOM 12999 O O . GLU F 1 176 ? -49.68600 97.09500 -56.47600 1.000 45.56000 176 GLU F O 1
ATOM 13005 N N . PHE F 1 177 ? -49.50000 95.71800 -54.69900 1.000 42.69000 177 PHE F N 1
ATOM 13006 C CA . PHE F 1 177 ? -48.31800 95.04400 -55.22900 1.000 49.89000 177 PHE F CA 1
ATOM 13007 C C . PHE F 1 177 ? -48.73600 94.02200 -56.28300 1.000 47.26000 177 PHE F C 1
ATOM 13008 O O . PHE F 1 177 ? -49.80800 93.42400 -56.20100 1.000 47.82000 177 PHE F O 1
ATOM 13016 N N . ARG F 1 178 ? -47.89400 93.84400 -57.29400 1.000 42.62000 178 ARG F N 1
ATOM 13017 C CA . ARG F 1 178 ? -48.34000 93.20300 -58.52600 1.000 44.97000 178 ARG F CA 1
ATOM 13018 C C . ARG F 1 178 ? -47.12800 92.81700 -59.36000 1.000 49.49000 178 ARG F C 1
ATOM 13019 O O . ARG F 1 178 ? -46.03300 93.37100 -59.20200 1.000 51.37000 178 ARG F O 1
ATOM 13027 N N . ASP F 1 179 ? -47.33600 91.86900 -60.25500 1.000 44.65000 179 ASP F N 1
ATOM 13028 C CA . ASP F 1 179 ? -46.33100 91.48600 -61.22900 1.000 43.59000 179 ASP F CA 1
ATOM 13029 C C . ASP F 1 179 ? -46.61500 92.19000 -62.54400 1.000 45.20000 179 ASP F C 1
ATOM 13030 O O . ASP F 1 179 ? -47.77200 92.32100 -62.94700 1.000 46.84000 179 ASP F O 1
ATOM 13035 N N . PHE F 1 180 ? -45.55800 92.61400 -63.23000 1.000 45.35000 180 PHE F N 1
ATOM 13036 C CA . PHE F 1 180 ? -45.67200 93.15900 -64.58000 1.000 43.81000 180 PHE F CA 1
ATOM 13037 C C . PHE F 1 180 ? -44.73400 92.37900 -65.49200 1.000 43.82000 180 PHE F C 1
ATOM 13038 O O . PHE F 1 180 ? -43.52600 92.33600 -65.24600 1.000 42.75000 180 PHE F O 1
ATOM 13046 N N . VAL F 1 181 ? -45.28800 91.75400 -66.53400 1.000 43.09000 181 VAL F N 1
ATOM 13047 C CA . VAL F 1 181 ? -44.46700 91.00500 -67.48100 1.000 47.82000 181 VAL F CA 1
ATOM 13048 C C . VAL F 1 181 ? -43.61500 91.97100 -68.30200 1.000 46.61000 181 VAL F C 1
ATOM 13049 O O . VAL F 1 181 ? -44.14000 92.89900 -68.93500 1.000 46.94000 181 VAL F O 1
ATOM 13053 N N . LEU F 1 182 ? -42.29200 91.73900 -68.31600 1.000 45.43000 182 LEU F N 1
ATOM 13054 C CA . LEU F 1 182 ? -41.36000 92.70500 -68.90900 1.000 46.73000 182 LEU F CA 1
ATOM 13055 C C . LEU F 1 182 ? -41.57300 92.86700 -70.40600 1.000 50.16000 182 LEU F C 1
ATOM 13056 O O . LEU F 1 182 ? -41.41500 93.97100 -70.94200 1.000 52.08000 182 LEU F O 1
ATOM 13061 N N . THR F 1 183 ? -41.94800 91.79400 -71.09500 1.000 49.69000 183 THR F N 1
ATOM 13062 C CA . THR F 1 183 ? -42.19200 91.88900 -72.52800 1.000 51.21000 183 THR F CA 1
ATOM 13063 C C . THR F 1 183 ? -43.49800 92.59100 -72.86600 1.000 50.83000 183 THR F C 1
ATOM 13064 O O . THR F 1 183 ? -43.77000 92.80300 -74.04900 1.000 54.46000 183 THR F O 1
ATOM 13068 N N . ARG F 1 184 ? -44.30500 92.97000 -71.88200 1.000 48.33000 184 ARG F N 1
ATOM 13069 C CA . ARG F 1 184 ? -45.49900 93.75700 -72.12900 1.000 47.73000 184 ARG F CA 1
ATOM 13070 C C . ARG F 1 184 ? -45.33300 95.20400 -71.71000 1.000 49.91000 184 ARG F C 1
ATOM 13071 O O . ARG F 1 184 ? -46.29800 95.97600 -71.79200 1.000 48.99000 184 ARG F O 1
ATOM 13079 N N . ILE F 1 185 ? -44.14300 95.57300 -71.24600 1.000 50.04000 185 ILE F N 1
ATOM 13080 C CA . ILE F 1 185 ? -43.78800 96.95000 -70.92000 1.000 50.68000 185 ILE F CA 1
ATOM 13081 C C . ILE F 1 185 ? -43.10600 97.56200 -72.14500 1.000 56.75000 185 ILE F C 1
ATOM 13082 O O . ILE F 1 185 ? -42.06000 97.07300 -72.58900 1.000 54.70000 185 ILE F O 1
ATOM 13087 N N . SER F 1 186 ? -43.65700 98.65700 -72.66200 1.000 58.04000 186 SER F N 1
ATOM 13088 C CA . SER F 1 186 ? -43.18900 99.23300 -73.92200 1.000 60.35000 186 SER F CA 1
ATOM 13089 C C . SER F 1 186 ? -42.35700 100.49300 -73.75400 1.000 66.01000 186 SER F C 1
ATOM 13090 O O . SER F 1 186 ? -41.46000 100.73300 -74.56800 1.000 75.13000 186 SER F O 1
ATOM 13093 N N . GLU F 1 187 ? -42.63500 101.31600 -72.74900 1.000 62.72000 187 GLU F N 1
ATOM 13094 C CA . GLU F 1 187 ? -41.84200 102.50600 -72.48700 1.000 60.50000 187 GLU F CA 1
ATOM 13095 C C . GLU F 1 187 ? -41.58700 102.54800 -71.00000 1.000 63.12000 187 GLU F C 1
ATOM 13096 O O . GLU F 1 187 ? -42.44800 102.14400 -70.21200 1.000 63.94000 187 GLU F O 1
ATOM 13102 N N . VAL F 1 188 ? -40.40300 103.01300 -70.61800 1.000 63.47000 188 VAL F N 1
ATOM 13103 C CA . VAL F 1 188 ? -40.05100 103.20400 -69.22000 1.000 60.34000 188 VAL F CA 1
ATOM 13104 C C . VAL F 1 188 ? -39.44200 104.58800 -69.08100 1.000 59.37000 188 VAL F C 1
ATOM 13105 O O . VAL F 1 188 ? -38.46600 104.90800 -69.76600 1.000 60.08000 188 VAL F O 1
ATOM 13109 N N . GLU F 1 189 ? -39.98200 105.38200 -68.16000 1.000 58.85000 189 GLU F N 1
ATOM 13110 C CA . GLU F 1 189 ? -39.52500 106.74200 -67.91000 1.000 61.03000 189 GLU F CA 1
ATOM 13111 C C . GLU F 1 189 ? -39.27700 106.90200 -66.41900 1.000 62.61000 189 GLU F C 1
ATOM 13112 O O . GLU F 1 189 ? -40.22100 106.85400 -65.62400 1.000 62.50000 189 GLU F O 1
ATOM 13118 N N . LEU F 1 190 ? -38.01900 107.11400 -66.04100 1.000 60.51000 190 LEU F N 1
ATOM 13119 C CA . LEU F 1 190 ? -37.69800 107.37700 -64.64400 1.000 63.76000 190 LEU F CA 1
ATOM 13120 C C . LEU F 1 190 ? -38.25000 108.73000 -64.22100 1.000 66.39000 190 LEU F C 1
ATOM 13121 O O . LEU F 1 190 ? -38.06700 109.73000 -64.91600 1.000 64.99000 190 LEU F O 1
ATOM 13126 N N . LEU F 1 191 ? -38.93900 108.75700 -63.08900 1.000 62.35000 191 LEU F N 1
ATOM 13127 C CA . LEU F 1 191 ? -39.54800 109.96200 -62.56200 1.000 61.39000 191 LEU F CA 1
ATOM 13128 C C . LEU F 1 191 ? -38.80700 110.38600 -61.30200 1.000 65.89000 191 LEU F C 1
ATOM 13129 O O . LEU F 1 191 ? -37.97300 109.65300 -60.76300 1.000 56.06000 191 LEU F O 1
ATOM 13134 N N . GLU F 1 192 ? -39.06300 111.62600 -60.89000 1.000 62.37000 192 GLU F N 1
ATOM 13135 C CA . GLU F 1 192 ? -38.54600 112.16000 -59.64300 1.000 65.81000 192 GLU F CA 1
ATOM 13136 C C . GLU F 1 192 ? -39.54600 112.08200 -58.50500 1.000 66.32000 192 GLU F C 1
ATOM 13137 O O . GLU F 1 192 ? -39.19000 112.44000 -57.37600 1.000 68.97000 192 GLU F O 1
ATOM 13143 N N . ASP F 1 193 ? -40.74200 111.57200 -58.78900 1.000 64.62000 193 ASP F N 1
ATOM 13144 C CA . ASP F 1 193 ? -41.81500 111.49400 -57.76500 1.000 66.72000 193 ASP F CA 1
ATOM 13145 C C . ASP F 1 193 ? -41.31500 110.71900 -56.54000 1.000 63.88000 193 ASP F C 1
ATOM 13146 O O . ASP F 1 193 ? -40.62300 109.71000 -56.72800 1.000 62.32000 193 ASP F O 1
ATOM 13151 N N . LYS F 1 194 ? -41.65700 111.18900 -55.33700 1.000 64.59000 194 LYS F N 1
ATOM 13152 C CA . LYS F 1 194 ? -41.17500 110.54300 -54.12400 1.000 72.16000 194 LYS F CA 1
ATOM 13153 C C . LYS F 1 194 ? -41.95300 109.25800 -53.84200 1.000 65.97000 194 LYS F C 1
ATOM 13154 O O . LYS F 1 194 ? -43.16700 109.18300 -54.05300 1.000 58.58000 194 LYS F O 1
ATOM 13160 N N . VAL F 1 195 ? -41.23500 108.25200 -53.35500 1.000 61.90000 195 VAL F N 1
ATOM 13161 C CA . VAL F 1 195 ? -41.82400 106.98800 -52.93400 1.000 56.43000 195 VAL F CA 1
ATOM 13162 C C . VAL F 1 195 ? -42.36100 107.14600 -51.52000 1.000 61.31000 195 VAL F C 1
ATOM 13163 O O . VAL F 1 195 ? -41.69200 107.71400 -50.65000 1.000 67.27000 195 VAL F O 1
ATOM 13167 N N . ASN F 1 196 ? -43.56800 106.64400 -51.28600 1.000 56.79000 196 ASN F N 1
ATOM 13168 C CA . ASN F 1 196 ? -44.14500 106.56900 -49.94800 1.000 55.34000 196 ASN F CA 1
ATOM 13169 C C . ASN F 1 196 ? -43.59700 105.32400 -49.25500 1.000 59.32000 196 ASN F C 1
ATOM 13170 O O . ASN F 1 196 ? -44.12900 104.21800 -49.42300 1.000 57.07000 196 ASN F O 1
ATOM 13175 N N . ASP F 1 197 ? -42.55100 105.49200 -48.44200 1.000 58.85000 197 ASP F N 1
ATOM 13176 C CA . ASP F 1 197 ? -41.99200 104.28100 -47.83400 1.000 59.09000 197 ASP F CA 1
ATOM 13177 C C . ASP F 1 197 ? -42.89500 103.68700 -46.72600 1.000 60.30000 197 ASP F C 1
ATOM 13178 O O . ASP F 1 197 ? -42.41600 102.77300 -46.03700 1.000 60.79000 197 ASP F O 1
ATOM 13183 N N . GLU F 1 198 ? -44.12300 104.16400 -46.52700 1.000 53.57000 198 GLU F N 1
ATOM 13184 C CA . GLU F 1 198 ? -45.06600 103.52500 -45.62000 1.000 60.45000 198 GLU F CA 1
ATOM 13185 C C . GLU F 1 198 ? -46.12100 102.69800 -46.34400 1.000 61.14000 198 GLU F C 1
ATOM 13186 O O . GLU F 1 198 ? -46.95000 102.06400 -45.67900 1.000 58.20000 198 GLU F O 1
ATOM 13192 N N . VAL F 1 199 ? -46.12600 102.69700 -47.68000 1.000 56.17000 199 VAL F N 1
ATOM 13193 C CA . VAL F 1 199 ? -47.14900 101.97200 -48.43100 1.000 54.75000 199 VAL F CA 1
ATOM 13194 C C . VAL F 1 199 ? -46.52400 101.16000 -49.56400 1.000 53.72000 199 VAL F C 1
ATOM 13195 O O . VAL F 1 199 ? -46.92200 100.01800 -49.81300 1.000 55.42000 199 VAL F O 1
ATOM 13199 N N . GLU F 1 200 ? -45.50900 101.72200 -50.22000 1.000 54.51000 200 GLU F N 1
ATOM 13200 C CA . GLU F 1 200 ? -45.10400 101.29300 -51.55100 1.000 52.32000 200 GLU F CA 1
ATOM 13201 C C . GLU F 1 200 ? -43.81300 100.48700 -51.60800 1.000 53.76000 200 GLU F C 1
ATOM 13202 O O . GLU F 1 200 ? -43.49200 99.95500 -52.67900 1.000 52.14000 200 GLU F O 1
ATOM 13208 N N . THR F 1 201 ? -43.06400 100.38000 -50.51500 1.000 49.60000 201 THR F N 1
ATOM 13209 C CA . THR F 1 201 ? -41.79100 99.68200 -50.58000 1.000 49.11000 201 THR F CA 1
ATOM 13210 C C . THR F 1 201 ? -41.96200 98.20400 -50.23000 1.000 50.28000 201 THR F C 1
ATOM 13211 O O . THR F 1 201 ? -43.00800 97.76600 -49.74800 1.000 51.33000 201 THR F O 1
ATOM 13215 N N . LEU F 1 202 ? -40.87800 97.45200 -50.41900 1.000 46.41000 202 LEU F N 1
ATOM 13216 C CA . LEU F 1 202 ? -40.92300 95.99500 -50.33800 1.000 48.23000 202 LEU F CA 1
ATOM 13217 C C . LEU F 1 202 ? -41.49500 95.50600 -49.00600 1.000 55.11000 202 LEU F C 1
ATOM 13218 O O . LEU F 1 202 ? -42.28200 94.54500 -48.97300 1.000 49.24000 202 LEU F O 1
ATOM 13223 N N . GLN F 1 203 ? -41.13500 96.14400 -47.89400 1.000 53.27000 203 GLN F N 1
ATOM 13224 C CA . GLN F 1 203 ? -41.54400 95.65300 -46.54600 1.000 53.03000 203 GLN F CA 1
ATOM 13225 C C . GLN F 1 203 ? -43.05900 95.48900 -46.41200 1.000 51.99000 203 GLN F C 1
ATOM 13226 O O . GLN F 1 203 ? -43.48000 94.73000 -45.53800 1.000 49.70000 203 GLN F O 1
ATOM 13232 N N . TRP F 1 204 ? -43.83400 96.18600 -47.23200 1.000 52.16000 204 TRP F N 1
ATOM 13233 C CA . TRP F 1 204 ? -45.28700 96.11300 -47.17300 1.000 50.96000 204 TRP F CA 1
ATOM 13234 C C . TRP F 1 204 ? -45.89400 95.07800 -48.12800 1.000 47.19000 204 TRP F C 1
ATOM 13235 O O . TRP F 1 204 ? -47.11700 94.88100 -48.10900 1.000 46.48000 204 TRP F O 1
ATOM 13246 N N . ASP F 1 205 ? -45.08000 94.41400 -48.95100 1.000 49.03000 205 ASP F N 1
ATOM 13247 C CA . ASP F 1 205 ? -45.56200 93.46000 -49.95700 1.000 47.07000 205 ASP F CA 1
ATOM 13248 C C . ASP F 1 205 ? -45.78700 92.11000 -49.27000 1.000 43.11000 205 ASP F C 1
ATOM 13249 O O . ASP F 1 205 ? -44.87100 91.29900 -49.12200 1.000 38.85000 205 ASP F O 1
ATOM 13254 N N . LYS F 1 206 ? -47.02900 91.88200 -48.83000 1.000 40.76000 206 LYS F N 1
ATOM 13255 C CA . LYS F 1 206 ? -47.33400 90.73400 -47.97700 1.000 42.54000 206 LYS F CA 1
ATOM 13256 C C . LYS F 1 206 ? -47.14900 89.40900 -48.71100 1.000 44.96000 206 LYS F C 1
ATOM 13257 O O . LYS F 1 206 ? -46.59100 88.45100 -48.15400 1.000 45.70000 206 LYS F O 1
ATOM 13263 N N . GLN F 1 207 ? -47.63800 89.31900 -49.95000 1.000 45.17000 207 GLN F N 1
ATOM 13264 C CA . GLN F 1 207 ? -47.48100 88.08300 -50.70700 1.000 43.75000 207 GLN F CA 1
ATOM 13265 C C . GLN F 1 207 ? -46.01800 87.82200 -51.03700 1.000 47.07000 207 GLN F C 1
ATOM 13266 O O . GLN F 1 207 ? -45.61400 86.65800 -51.20300 1.000 44.67000 207 GLN F O 1
ATOM 13272 N N . TRP F 1 208 ? -45.22200 88.89200 -51.15000 1.000 42.16000 208 TRP F N 1
ATOM 13273 C CA . TRP F 1 208 ? -43.79100 88.75400 -51.39700 1.000 41.69000 208 TRP F CA 1
ATOM 13274 C C . TRP F 1 208 ? -43.06200 88.24000 -50.16500 1.000 44.52000 208 TRP F C 1
ATOM 13275 O O . TRP F 1 208 ? -42.14600 87.41400 -50.27100 1.000 42.74000 208 TRP F O 1
ATOM 13286 N N . ASN F 1 209 ? -43.41400 88.76200 -48.99500 1.000 43.95000 209 ASN F N 1
ATOM 13287 C CA . ASN F 1 209 ? -42.68700 88.42900 -47.78300 1.000 46.69000 209 ASN F CA 1
ATOM 13288 C C . ASN F 1 209 ? -43.19000 87.16000 -47.11400 1.000 43.74000 209 ASN F C 1
ATOM 13289 O O . ASN F 1 209 ? -42.48400 86.61800 -46.26700 1.000 45.32000 209 ASN F O 1
ATOM 13294 N N . ARG F 1 210 ? -44.39400 86.69200 -47.45500 1.000 46.16000 210 ARG F N 1
ATOM 13295 C CA . ARG F 1 210 ? -44.91600 85.43800 -46.92100 1.000 45.45000 210 ARG F CA 1
ATOM 13296 C C . ARG F 1 210 ? -44.22400 84.26800 -47.59800 1.000 42.04000 210 ARG F C 1
ATOM 13297 O O . ARG F 1 210 ? -44.27600 84.14900 -48.82200 1.000 46.76000 210 ARG F O 1
ATOM 13305 N N . ILE F 1 211 ? -43.56600 83.42100 -46.81800 1.000 39.41000 211 ILE F N 1
ATOM 13306 C CA . ILE F 1 211 ? -42.88700 82.23500 -47.33000 1.000 44.15000 211 ILE F CA 1
ATOM 13307 C C . ILE F 1 211 ? -43.78500 81.02700 -47.11100 1.000 44.10000 211 ILE F C 1
ATOM 13308 O O . ILE F 1 211 ? -44.20500 80.75300 -45.98200 1.000 43.81000 211 ILE F O 1
ATOM 13313 N N . VAL F 1 212 ? -44.07100 80.29900 -48.18300 1.000 42.03000 212 VAL F N 1
ATOM 13314 C CA . VAL F 1 212 ? -44.88100 79.09000 -48.12800 1.000 43.78000 212 VAL F CA 1
ATOM 13315 C C . VAL F 1 212 ? -43.95100 77.88600 -48.12800 1.000 45.80000 212 VAL F C 1
ATOM 13316 O O . VAL F 1 212 ? -43.03300 77.79300 -48.95500 1.000 42.99000 212 VAL F O 1
ATOM 13320 N N . GLU F 1 213 ? -44.19500 76.95000 -47.21800 1.000 44.86000 213 GLU F N 1
ATOM 13321 C CA . GLU F 1 213 ? -43.32500 75.79300 -47.05900 1.000 47.39000 213 GLU F CA 1
ATOM 13322 C C . GLU F 1 213 ? -44.05400 74.61400 -47.69000 1.000 47.18000 213 GLU F C 1
ATOM 13323 O O . GLU F 1 213 ? -45.02900 74.09700 -47.13600 1.000 44.82000 213 GLU F O 1
ATOM 13329 N N . LEU F 1 214 ? -43.61400 74.24000 -48.88900 1.000 44.45000 214 LEU F N 1
ATOM 13330 C CA . LEU F 1 214 ? -44.25500 73.18100 -49.64800 1.000 50.06000 214 LEU F CA 1
ATOM 13331 C C . LEU F 1 214 ? -43.58300 71.85500 -49.34800 1.000 50.38000 214 LEU F C 1
ATOM 13332 O O . LEU F 1 214 ? -42.35300 71.75700 -49.29200 1.000 43.95000 214 LEU F O 1
ATOM 13337 N N . GLU F 1 215 ? -44.40000 70.83000 -49.20500 1.000 47.56000 215 GLU F N 1
ATOM 13338 C CA . GLU F 1 215 ? -43.92100 69.47800 -48.97900 1.000 51.07000 215 GLU F CA 1
ATOM 13339 C C . GLU F 1 215 ? -44.29300 68.67900 -50.22200 1.000 48.94000 215 GLU F C 1
ATOM 13340 O O . GLU F 1 215 ? -45.47700 68.40700 -50.46500 1.000 50.92000 215 GLU F O 1
ATOM 13346 N N . LEU F 1 216 ? -43.28800 68.35300 -51.03200 1.000 49.02000 216 LEU F N 1
ATOM 13347 C CA . LEU F 1 216 ? -43.47900 67.61800 -52.27900 1.000 46.59000 216 LEU F CA 1
ATOM 13348 C C . LEU F 1 216 ? -43.12300 66.15600 -52.09200 1.000 47.93000 216 LEU F C 1
ATOM 13349 O O . LEU F 1 216 ? -42.08100 65.83700 -51.50600 1.000 49.01000 216 LEU F O 1
ATOM 13354 N N . ILE F 1 217 ? -43.94700 65.27700 -52.65500 1.000 42.39000 217 ILE F N 1
ATOM 13355 C CA . ILE F 1 217 ? -43.72700 63.83700 -52.54500 1.000 45.52000 217 ILE F CA 1
ATOM 13356 C C . ILE F 1 217 ? -43.84700 63.20900 -53.92800 1.000 43.36000 217 ILE F C 1
ATOM 13357 O O . ILE F 1 217 ? -44.46500 63.78100 -54.84300 1.000 41.20000 217 ILE F O 1
ATOM 13362 N N . PRO F 1 218 ? -43.27400 62.01700 -54.10900 1.000 44.04000 218 PRO F N 1
ATOM 13363 C CA . PRO F 1 218 ? -43.51500 61.27100 -55.35000 1.000 46.27000 218 PRO F CA 1
ATOM 13364 C C . PRO F 1 218 ? -45.00300 61.03400 -55.52000 1.000 45.80000 218 PRO F C 1
ATOM 13365 O O . PRO F 1 218 ? -45.72700 60.82500 -54.54800 1.000 46.26000 218 PRO F O 1
ATOM 13369 N N . HIS F 1 219 ? -45.47300 61.13800 -56.75000 1.000 43.53000 219 HIS F N 1
ATOM 13370 C CA . HIS F 1 219 ? -46.90200 61.01500 -56.95700 1.000 47.38000 219 HIS F CA 1
ATOM 13371 C C . HIS F 1 219 ? -47.35400 59.61200 -56.54500 1.000 49.17000 219 HIS F C 1
ATOM 13372 O O . HIS F 1 219 ? -46.67000 58.62100 -56.84400 1.000 46.05000 219 HIS F O 1
ATOM 13379 N N . PRO F 1 220 ? -48.46400 59.49200 -55.81400 1.000 47.38000 220 PRO F N 1
ATOM 13380 C CA . PRO F 1 220 ? -48.87800 58.16300 -55.33800 1.000 48.11000 220 PRO F CA 1
ATOM 13381 C C . PRO F 1 220 ? -49.24200 57.19700 -56.45900 1.000 48.54000 220 PRO F C 1
ATOM 13382 O O . PRO F 1 220 ? -49.22400 55.98500 -56.23600 1.000 53.72000 220 PRO F O 1
ATOM 13386 N N . LYS F 1 221 ? -49.56400 57.68000 -57.65400 1.000 50.82000 221 LYS F N 1
ATOM 13387 C CA . LYS F 1 221 ? -49.90000 56.77300 -58.74600 1.000 50.96000 221 LYS F CA 1
ATOM 13388 C C . LYS F 1 221 ? -48.68400 56.14200 -59.41300 1.000 50.29000 221 LYS F C 1
ATOM 13389 O O . LYS F 1 221 ? -48.85600 55.27200 -60.26800 1.000 55.27000 221 LYS F O 1
ATOM 13395 N N . LEU F 1 222 ? -47.47300 56.53100 -59.04800 1.000 49.47000 222 LEU F N 1
ATOM 13396 C CA . LEU F 1 222 ? -46.29100 56.04400 -59.74500 1.000 49.91000 222 LEU F CA 1
ATOM 13397 C C . LEU F 1 222 ? -45.96400 54.61600 -59.32600 1.000 48.95000 222 LEU F C 1
ATOM 13398 O O . LEU F 1 222 ? -46.00900 54.27700 -58.14300 1.000 49.46000 222 LEU F O 1
ATOM 13403 N N . ALA F 1 223 ? -45.63200 53.77400 -60.30500 1.000 44.44000 223 ALA F N 1
ATOM 13404 C CA . ALA F 1 223 ? -45.16500 52.42600 -59.99400 1.000 39.51000 223 ALA F CA 1
ATOM 13405 C C . ALA F 1 223 ? -43.74400 52.43100 -59.44900 1.000 45.23000 223 ALA F C 1
ATOM 13406 O O . ALA F 1 223 ? -43.34900 51.48900 -58.75900 1.000 46.83000 223 ALA F O 1
ATOM 13408 N N . HIS F 1 224 ? -42.93200 53.42900 -59.79900 1.000 45.85000 224 HIS F N 1
ATOM 13409 C CA . HIS F 1 224 ? -41.55200 53.49500 -59.32300 1.000 45.99000 224 HIS F CA 1
ATOM 13410 C C . HIS F 1 224 ? -41.26100 54.85000 -58.69700 1.000 48.70000 224 HIS F C 1
ATOM 13411 O O . HIS F 1 224 ? -40.46500 55.63700 -59.22400 1.000 44.02000 224 HIS F O 1
ATOM 13418 N N . PRO F 1 225 ? -41.84500 55.12900 -57.52900 1.000 48.12000 225 PRO F N 1
ATOM 13419 C CA . PRO F 1 225 ? -41.56100 56.41500 -56.86600 1.000 46.46000 225 PRO F CA 1
ATOM 13420 C C . PRO F 1 225 ? -40.09200 56.60000 -56.53500 1.000 47.28000 225 PRO F C 1
ATOM 13421 O O . PRO F 1 225 ? -39.63500 57.75100 -56.43800 1.000 44.94000 225 PRO F O 1
ATOM 13425 N N . GLU F 1 226 ? -39.32900 55.50300 -56.42800 1.000 42.70000 226 GLU F N 1
ATOM 13426 C CA . GLU F 1 226 ? -37.90000 55.60500 -56.15800 1.000 48.12000 226 GLU F CA 1
ATOM 13427 C C . GLU F 1 226 ? -37.16600 56.34300 -57.27600 1.000 50.06000 226 GLU F C 1
ATOM 13428 O O . GLU F 1 226 ? -36.07600 56.88200 -57.04300 1.000 49.88000 226 GLU F O 1
ATOM 13434 N N . ALA F 1 227 ? -37.72900 56.37100 -58.48700 1.000 45.95000 227 ALA F N 1
ATOM 13435 C CA . ALA F 1 227 ? -37.14200 57.18200 -59.54600 1.000 47.74000 227 ALA F CA 1
ATOM 13436 C C . ALA F 1 227 ? -37.24200 58.67000 -59.21100 1.000 47.19000 227 ALA F C 1
ATOM 13437 O O . ALA F 1 227 ? -36.33100 59.44800 -59.51800 1.000 48.64000 227 ALA F O 1
ATOM 13439 N N . VAL F 1 228 ? -38.35300 59.08500 -58.60100 1.000 41.31000 228 VAL F N 1
ATOM 13440 C CA . VAL F 1 228 ? -38.53600 60.48100 -58.21900 1.000 40.89000 228 VAL F CA 1
ATOM 13441 C C . VAL F 1 228 ? -37.70500 60.82600 -56.99300 1.000 47.51000 228 VAL F C 1
ATOM 13442 O O . VAL F 1 228 ? -37.25100 61.96200 -56.86000 1.000 46.36000 228 VAL F O 1
ATOM 13446 N N . LEU F 1 229 ? -37.51100 59.86800 -56.07300 1.000 48.46000 229 LEU F N 1
ATOM 13447 C CA . LEU F 1 229 ? -36.67800 60.11300 -54.89300 1.000 49.17000 229 LEU F CA 1
ATOM 13448 C C . LEU F 1 229 ? -35.25700 60.50100 -55.28300 1.000 46.55000 229 LEU F C 1
ATOM 13449 O O . LEU F 1 229 ? -34.69900 61.45900 -54.73400 1.000 51.38000 229 LEU F O 1
ATOM 13454 N N . ILE F 1 230 ? -34.65600 59.78700 -56.24000 1.000 43.90000 230 ILE F N 1
ATOM 13455 C CA . ILE F 1 230 ? -33.30400 60.14600 -56.66800 1.000 49.29000 230 ILE F CA 1
ATOM 13456 C C . ILE F 1 230 ? -33.31400 61.41700 -57.52100 1.000 48.12000 230 ILE F C 1
ATOM 13457 O O . ILE F 1 230 ? -32.44000 62.27200 -57.37400 1.000 49.83000 230 ILE F O 1
ATOM 13462 N N . ASP F 1 231 ? -34.31400 61.56900 -58.40300 1.000 50.32000 231 ASP F N 1
ATOM 13463 C CA . ASP F 1 231 ? -34.38900 62.71100 -59.31500 1.000 45.78000 231 ASP F CA 1
ATOM 13464 C C . ASP F 1 231 ? -34.30200 64.02800 -58.56100 1.000 45.25000 231 ASP F C 1
ATOM 13465 O O . ASP F 1 231 ? -33.54300 64.92600 -58.93700 1.000 48.94000 231 ASP F O 1
ATOM 13470 N N . TYR F 1 232 ? -35.08400 64.16400 -57.49600 1.000 47.45000 232 TYR F N 1
ATOM 13471 C CA . TYR F 1 232 ? -35.18000 65.41200 -56.76100 1.000 44.46000 232 TYR F CA 1
ATOM 13472 C C . TYR F 1 232 ? -34.39800 65.37600 -55.44900 1.000 45.16000 232 TYR F C 1
ATOM 13473 O O . TYR F 1 232 ? -34.60400 66.24200 -54.59500 1.000 46.80000 232 TYR F O 1
ATOM 13482 N N . ALA F 1 233 ? -33.50900 64.39800 -55.27400 1.000 46.80000 233 ALA F N 1
ATOM 13483 C CA . ALA F 1 233 ? -32.64000 64.33000 -54.09600 1.000 52.51000 233 ALA F CA 1
ATOM 13484 C C . ALA F 1 233 ? -33.45700 64.45000 -52.81700 1.000 53.35000 233 ALA F C 1
ATOM 13485 O O . ALA F 1 233 ? -33.22100 65.32200 -51.98100 1.000 55.20000 233 ALA F O 1
ATOM 13487 N N . MET F 1 234 ? -34.47400 63.60400 -52.70600 1.000 46.92000 234 MET F N 1
ATOM 13488 C CA . MET F 1 234 ? -35.40500 63.69800 -51.59600 1.000 49.60000 234 MET F CA 1
ATOM 13489 C C . MET F 1 234 ? -34.83200 63.01700 -50.35500 1.000 48.84000 234 MET F C 1
ATOM 13490 O O . MET F 1 234 ? -33.84900 62.27900 -50.42000 1.000 54.43000 234 MET F O 1
ATOM 13495 N N . GLU F 1 235 ? -35.44000 63.31200 -49.20700 1.000 53.91000 235 GLU F N 1
ATOM 13496 C CA . GLU F 1 235 ? -35.10500 62.67900 -47.93500 1.000 58.83000 235 GLU F CA 1
ATOM 13497 C C . GLU F 1 235 ? -36.38700 62.41900 -47.16500 1.000 54.68000 235 GLU F C 1
ATOM 13498 O O . GLU F 1 235 ? -37.29800 63.24800 -47.17900 1.000 53.93000 235 GLU F O 1
ATOM 13504 N N . ASN F 1 236 ? -36.46400 61.26400 -46.51100 1.000 55.41000 236 ASN F N 1
ATOM 13505 C CA . ASN F 1 236 ? -37.68100 60.88400 -45.80300 1.000 57.87000 236 ASN F CA 1
ATOM 13506 C C . ASN F 1 236 ? -38.87200 60.93100 -46.75400 1.000 61.69000 236 ASN F C 1
ATOM 13507 O O . ASN F 1 236 ? -39.98700 61.30900 -46.38100 1.000 59.89000 236 ASN F O 1
ATOM 13512 N N . ASN F 1 237 ? -38.62500 60.54300 -48.00900 1.000 62.48000 237 ASN F N 1
ATOM 13513 C CA . ASN F 1 237 ? -39.65500 60.43700 -49.03500 1.000 54.20000 237 ASN F CA 1
ATOM 13514 C C . ASN F 1 237 ? -40.30500 61.77600 -49.36000 1.000 49.55000 237 ASN F C 1
ATOM 13515 O O . ASN F 1 237 ? -41.46600 61.80600 -49.78100 1.000 53.99000 237 ASN F O 1
ATOM 13520 N N . ARG F 1 238 ? -39.61700 62.89900 -49.13300 1.000 48.60000 238 ARG F N 1
ATOM 13521 C CA . ARG F 1 238 ? -40.20700 64.19600 -49.45300 1.000 53.78000 238 ARG F CA 1
ATOM 13522 C C . ARG F 1 238 ? -39.13200 65.21800 -49.80000 1.000 48.97000 238 ARG F C 1
ATOM 13523 O O . ARG F 1 238 ? -37.94600 65.04900 -49.49900 1.000 46.57000 238 ARG F O 1
ATOM 13531 N N . LEU F 1 239 ? -39.56500 66.26800 -50.49000 1.000 49.20000 239 LEU F N 1
ATOM 13532 C CA . LEU F 1 239 ? -38.73500 67.43400 -50.76200 1.000 47.51000 239 LEU F CA 1
ATOM 13533 C C . LEU F 1 239 ? -39.43800 68.63200 -50.16500 1.000 49.53000 239 LEU F C 1
ATOM 13534 O O . LEU F 1 239 ? -40.58300 68.92300 -50.52900 1.000 53.56000 239 LEU F O 1
ATOM 13539 N N . ARG F 1 240 ? -38.76900 69.31800 -49.25300 1.000 47.69000 240 ARG F N 1
ATOM 13540 C CA . ARG F 1 240 ? -39.28900 70.56100 -48.70900 1.000 47.32000 240 ARG F CA 1
ATOM 13541 C C . ARG F 1 240 ? -38.75600 71.71900 -49.54900 1.000 46.04000 240 ARG F C 1
ATOM 13542 O O . ARG F 1 240 ? -37.54500 71.84400 -49.74800 1.000 48.49000 240 ARG F O 1
ATOM 13550 N N . VAL F 1 241 ? -39.69100 72.51400 -50.06500 1.000 42.60000 241 VAL F N 1
ATOM 13551 C CA . VAL F 1 241 ? -39.34900 73.68600 -50.91300 1.000 48.99000 241 VAL F CA 1
ATOM 13552 C C . VAL F 1 241 ? -39.99400 74.92400 -50.29300 1.000 48.08000 241 VAL F C 1
ATOM 13553 O O . VAL F 1 241 ? -41.19500 74.89300 -50.06600 1.000 46.16000 241 VAL F O 1
ATOM 13557 N N . GLU F 1 242 ? -39.21600 75.97000 -50.05400 1.000 42.85000 242 GLU F N 1
ATOM 13558 C CA . GLU F 1 242 ? -39.71500 77.23100 -49.51000 1.000 47.05000 242 GLU F CA 1
ATOM 13559 C C . GLU F 1 242 ? -39.70700 78.27900 -50.60800 1.000 46.67000 242 GLU F C 1
ATOM 13560 O O . GLU F 1 242 ? -38.67100 78.52400 -51.22900 1.000 46.76000 242 GLU F O 1
ATOM 13566 N N . ILE F 1 243 ? -40.87000 78.86300 -50.87700 1.000 45.52000 243 ILE F N 1
ATOM 13567 C CA . ILE F 1 243 ? -41.00400 79.84000 -51.94500 1.000 47.07000 243 ILE F CA 1
ATOM 13568 C C . ILE F 1 243 ? -41.87300 80.99300 -51.47100 1.000 44.43000 243 ILE F C 1
ATOM 13569 O O . ILE F 1 243 ? -42.73100 80.84400 -50.59400 1.000 46.11000 243 ILE F O 1
ATOM 13574 N N . ARG F 1 244 ? -41.64400 82.15200 -52.06200 1.000 41.85000 244 ARG F N 1
ATOM 13575 C CA . ARG F 1 244 ? -42.54200 83.26500 -51.81600 1.000 44.50000 244 ARG F CA 1
ATOM 13576 C C . ARG F 1 244 ? -43.94400 82.90600 -52.28500 1.000 45.71000 244 ARG F C 1
ATOM 13577 O O . ARG F 1 244 ? -44.12300 82.25800 -53.32500 1.000 46.74000 244 ARG F O 1
ATOM 13585 N N . ALA F 1 245 ? -44.94100 83.32800 -51.50000 1.000 41.13000 245 ALA F N 1
ATOM 13586 C CA . ALA F 1 245 ? -46.33100 83.16100 -51.89600 1.000 39.45000 245 ALA F CA 1
ATOM 13587 C C . ALA F 1 245 ? -46.58900 83.75600 -53.27400 1.000 40.68000 245 ALA F C 1
ATOM 13588 O O . ALA F 1 245 ? -47.35100 83.19300 -54.06800 1.000 41.78000 245 ALA F O 1
ATOM 13590 N N . ALA F 1 246 ? -45.96200 84.90000 -53.57800 1.000 39.56000 246 ALA F N 1
ATOM 13591 C CA . ALA F 1 246 ? -46.14000 85.53400 -54.88300 1.000 42.27000 246 ALA F CA 1
ATOM 13592 C C . ALA F 1 246 ? -45.65800 84.67300 -56.04900 1.000 45.45000 246 ALA F C 1
ATOM 13593 O O . ALA F 1 246 ? -46.00900 84.97400 -57.19600 1.000 48.18000 246 ALA F O 1
ATOM 13595 N N . PHE F 1 247 ? -44.84200 83.62900 -55.79700 1.000 42.71000 247 PHE F N 1
ATOM 13596 C CA . PHE F 1 247 ? -44.36700 82.72400 -56.84400 1.000 45.37000 247 PHE F CA 1
ATOM 13597 C C . PHE F 1 247 ? -45.15500 81.42400 -56.92500 1.000 46.70000 247 PHE F C 1
ATOM 13598 O O . PHE F 1 247 ? -45.00300 80.69000 -57.90700 1.000 45.09000 247 PHE F O 1
ATOM 13606 N N . ALA F 1 248 ? -45.95300 81.10500 -55.90600 1.000 46.36000 248 ALA F N 1
ATOM 13607 C CA . ALA F 1 248 ? -46.43000 79.73400 -55.74200 1.000 44.99000 248 ALA F CA 1
ATOM 13608 C C . ALA F 1 248 ? -47.21900 79.26600 -56.96400 1.000 45.28000 248 ALA F C 1
ATOM 13609 O O . ALA F 1 248 ? -46.99100 78.16600 -57.47600 1.000 50.08000 248 ALA F O 1
ATOM 13611 N N . GLY F 1 249 ? -48.13500 80.08600 -57.45300 1.000 43.19000 249 GLY F N 1
ATOM 13612 C CA . GLY F 1 249 ? -48.91100 79.70300 -58.61500 1.000 48.40000 249 GLY F CA 1
ATOM 13613 C C . GLY F 1 249 ? -48.07400 79.32800 -59.82500 1.000 53.91000 249 GLY F C 1
ATOM 13614 O O . GLY F 1 249 ? -48.13100 78.17400 -60.27500 1.000 49.15000 249 GLY F O 1
ATOM 13615 N N . TYR F 1 250 ? -47.28900 80.29800 -60.32500 1.000 51.83000 250 TYR F N 1
ATOM 13616 C CA . TYR F 1 250 ? -46.32000 80.11700 -61.40500 1.000 51.29000 250 TYR F CA 1
ATOM 13617 C C . TYR F 1 250 ? -45.57600 78.80700 -61.26500 1.000 51.15000 250 TYR F C 1
ATOM 13618 O O . TYR F 1 250 ? -45.50500 78.00300 -62.20100 1.000 51.63000 250 TYR F O 1
ATOM 13627 N N . LEU F 1 251 ? -44.92800 78.64200 -60.10800 1.000 44.16000 251 LEU F N 1
ATOM 13628 C CA . LEU F 1 251 ? -43.91800 77.61100 -59.96600 1.000 45.36000 251 LEU F CA 1
ATOM 13629 C C . LEU F 1 251 ? -44.54700 76.23300 -59.85400 1.000 46.30000 251 LEU F C 1
ATOM 13630 O O . LEU F 1 251 ? -43.97200 75.24300 -60.32400 1.000 43.15000 251 LEU F O 1
ATOM 13635 N N . LEU F 1 252 ? -45.68500 76.13700 -59.16400 1.000 43.88000 252 LEU F N 1
ATOM 13636 C CA . LEU F 1 252 ? -46.35300 74.84800 -59.07400 1.000 45.78000 252 LEU F CA 1
ATOM 13637 C C . LEU F 1 252 ? -46.84700 74.39900 -60.45000 1.000 47.78000 252 LEU F C 1
ATOM 13638 O O . LEU F 1 252 ? -46.79700 73.20600 -60.76500 1.000 45.14000 252 LEU F O 1
ATOM 13643 N N . ARG F 1 253 ? -47.28900 75.34400 -61.29700 1.000 45.15000 253 ARG F N 1
ATOM 13644 C CA . ARG F 1 253 ? -47.65800 74.99300 -62.66600 1.000 51.07000 253 ARG F CA 1
ATOM 13645 C C . ARG F 1 253 ? -46.42400 74.66500 -63.50000 1.000 51.19000 253 ARG F C 1
ATOM 13646 O O . ARG F 1 253 ? -46.37300 73.62900 -64.17500 1.000 47.67000 253 ARG F O 1
ATOM 13654 N N . LEU F 1 254 ? -45.40400 75.52300 -63.43500 1.000 47.22000 254 LEU F N 1
ATOM 13655 C CA . LEU F 1 254 ? -44.17700 75.26600 -64.17900 1.000 48.40000 254 LEU F CA 1
ATOM 13656 C C . LEU F 1 254 ? -43.58500 73.91200 -63.81500 1.000 48.02000 254 LEU F C 1
ATOM 13657 O O . LEU F 1 254 ? -43.19000 73.14600 -64.69900 1.000 43.72000 254 LEU F O 1
ATOM 13662 N N . TRP F 1 255 ? -43.53800 73.58900 -62.52200 1.000 43.23000 255 TRP F N 1
ATOM 13663 C CA . TRP F 1 255 ? -42.97500 72.31700 -62.09000 1.000 45.85000 255 TRP F CA 1
ATOM 13664 C C . TRP F 1 255 ? -43.90900 71.13500 -62.32100 1.000 44.07000 255 TRP F C 1
ATOM 13665 O O . TRP F 1 255 ? -43.50900 70.00200 -62.05300 1.000 46.37000 255 TRP F O 1
ATOM 13676 N N . ASN F 1 256 ? -45.12800 71.36600 -62.79500 1.000 44.24000 256 ASN F N 1
ATOM 13677 C CA . ASN F 1 256 ? -46.06900 70.29100 -63.10000 1.000 47.51000 256 ASN F CA 1
ATOM 13678 C C . ASN F 1 256 ? -46.36700 69.41800 -61.87100 1.000 49.01000 256 ASN F C 1
ATOM 13679 O O . ASN F 1 256 ? -46.29900 68.18600 -61.91300 1.000 45.60000 256 ASN F O 1
ATOM 13684 N N . ILE F 1 257 ? -46.72300 70.07500 -60.76500 1.000 47.39000 257 ILE F N 1
ATOM 13685 C CA . ILE F 1 257 ? -46.98700 69.40900 -59.49300 1.000 46.53000 257 ILE F CA 1
ATOM 13686 C C . ILE F 1 257 ? -48.49100 69.25400 -59.29800 1.000 46.55000 257 ILE F C 1
ATOM 13687 O O . ILE F 1 257 ? -49.25300 70.22200 -59.42900 1.000 43.13000 257 ILE F O 1
ATOM 13692 N N . ASP F 1 258 ? -48.91500 68.03700 -58.98200 1.000 44.78000 258 ASP F N 1
ATOM 13693 C CA . ASP F 1 258 ? -50.32100 67.75900 -58.70800 1.000 50.30000 258 ASP F CA 1
ATOM 13694 C C . ASP F 1 258 ? -50.67300 68.32400 -57.33800 1.000 46.26000 258 ASP F C 1
ATOM 13695 O O . ASP F 1 258 ? -50.22200 67.80600 -56.31300 1.000 45.00000 258 ASP F O 1
ATOM 13700 N N . CYS F 1 259 ? -51.49200 69.37700 -57.31000 1.000 46.26000 259 CYS F N 1
ATOM 13701 C CA . CYS F 1 259 ? -51.85500 70.03200 -56.05800 1.000 50.79000 259 CYS F CA 1
ATOM 13702 C C . CYS F 1 259 ? -53.30700 69.76700 -55.66700 1.000 52.00000 259 CYS F C 1
ATOM 13703 O O . CYS F 1 259 ? -53.85800 70.47700 -54.82400 1.000 51.74000 259 CYS F O 1
ATOM 13706 N N . SER F 1 260 ? -53.92100 68.73600 -56.23800 1.000 53.66000 260 SER F N 1
ATOM 13707 C CA . SER F 1 260 ? -55.27900 68.36100 -55.87700 1.000 56.26000 260 SER F CA 1
ATOM 13708 C C . SER F 1 260 ? -55.28500 67.63200 -54.54300 1.000 58.15000 260 SER F C 1
ATOM 13709 O O . SER F 1 260 ? -54.27700 67.06200 -54.11600 1.000 58.39000 260 SER F O 1
ATOM 13712 N N . LYS F 1 261 ? -56.44000 67.70000 -53.87700 1.000 60.00000 261 LYS F N 1
ATOM 13713 C CA . LYS F 1 261 ? -56.61400 67.15500 -52.53200 1.000 65.11000 261 LYS F CA 1
ATOM 13714 C C . LYS F 1 261 ? -56.24200 65.67700 -52.48600 1.000 66.91000 261 LYS F C 1
ATOM 13715 O O . LYS F 1 261 ? -55.41600 65.25400 -51.67300 1.000 69.03000 261 LYS F O 1
ATOM 13721 N N . ASN F 1 262 ? -56.93100 64.86000 -53.27600 1.000 70.96000 262 ASN F N 1
ATOM 13722 C CA . ASN F 1 262 ? -56.72300 63.41900 -53.30200 1.000 74.20000 262 ASN F CA 1
ATOM 13723 C C . ASN F 1 262 ? -55.77200 62.93600 -54.39400 1.000 74.21000 262 ASN F C 1
ATOM 13724 O O . ASN F 1 262 ? -55.73700 61.72900 -54.65000 1.000 74.74000 262 ASN F O 1
ATOM 13729 N N . SER F 1 263 ? -55.02700 63.82300 -55.05500 1.000 67.96000 263 SER F N 1
ATOM 13730 C CA . SER F 1 263 ? -54.13800 63.39100 -56.13200 1.000 68.31000 263 SER F CA 1
ATOM 13731 C C . SER F 1 263 ? -54.87600 62.58800 -57.19100 1.000 70.66000 263 SER F C 1
ATOM 13732 O O . SER F 1 263 ? -54.25200 61.82400 -57.93500 1.000 73.93000 263 SER F O 1
ATOM 13735 N N . LYS F 1 264 ? -56.19200 62.74300 -57.28100 1.000 77.36000 264 LYS F N 1
ATOM 13736 C CA . LYS F 1 264 ? -56.93700 61.93200 -58.23200 1.000 88.83000 264 LYS F CA 1
ATOM 13737 C C . LYS F 1 264 ? -57.21900 62.66900 -59.50600 1.000 91.95000 264 LYS F C 1
ATOM 13738 O O . LYS F 1 264 ? -58.08800 62.25500 -60.29100 1.000 95.42000 264 LYS F O 1
ATOM 13744 N N . SER F 1 265 ? -56.46400 63.73200 -59.74800 1.000 86.01000 265 SER F N 1
ATOM 13745 C CA . SER F 1 265 ? -56.51700 64.46800 -61.00000 1.000 92.25000 265 SER F CA 1
ATOM 13746 C C . SER F 1 265 ? -55.24800 64.14300 -61.77300 1.000 92.91000 265 SER F C 1
ATOM 13747 O O . SER F 1 265 ? -54.14600 64.37400 -61.26800 1.000 88.94000 265 SER F O 1
ATOM 13750 N N . ASN F 1 266 ? -55.40200 63.55600 -62.96300 1.000 97.03000 266 ASN F N 1
ATOM 13751 C CA . ASN F 1 266 ? -54.27000 63.23100 -63.82900 1.000 98.31000 266 ASN F CA 1
ATOM 13752 C C . ASN F 1 266 ? -54.43300 64.04600 -65.11200 1.000 98.56000 266 ASN F C 1
ATOM 13753 O O . ASN F 1 266 ? -54.75100 63.49400 -66.17500 1.000 99.10000 266 ASN F O 1
ATOM 13758 N N . GLY F 1 267 ? -54.27900 65.37600 -65.00100 1.000 96.60000 267 GLY F N 1
ATOM 13759 C CA . GLY F 1 267 ? -54.29400 66.31200 -66.11900 1.000 97.93000 267 GLY F CA 1
ATOM 13760 C C . GLY F 1 267 ? -53.14400 66.19000 -67.07600 1.000 94.59000 267 GLY F C 1
ATOM 13761 O O . GLY F 1 267 ? -53.17800 66.75400 -68.17700 1.000 99.75000 267 GLY F O 1
ATOM 13762 N N . ARG F 1 268 ? -52.17100 65.39800 -66.68300 1.000 92.82000 268 ARG F N 1
ATOM 13763 C CA . ARG F 1 268 ? -50.83300 65.41000 -67.22300 1.000 85.75000 268 ARG F CA 1
ATOM 13764 C C . ARG F 1 268 ? -50.13300 64.23700 -66.52900 1.000 84.06000 268 ARG F C 1
ATOM 13765 O O . ARG F 1 268 ? -50.70900 63.63100 -65.62800 1.000 85.68000 268 ARG F O 1
ATOM 13773 N N . GLU F 1 269 ? -48.90200 63.91700 -66.89200 1.000 79.75000 269 GLU F N 1
ATOM 13774 C CA . GLU F 1 269 ? -48.22100 62.79300 -66.24300 1.000 78.07000 269 GLU F CA 1
ATOM 13775 C C . GLU F 1 269 ? -47.34400 63.37300 -65.13600 1.000 72.63000 269 GLU F C 1
ATOM 13776 O O . GLU F 1 269 ? -46.17000 63.70100 -65.34100 1.000 75.19000 269 GLU F O 1
ATOM 13782 N N . PHE F 1 270 ? -47.96700 63.54300 -63.97100 1.000 59.71000 270 PHE F N 1
ATOM 13783 C CA . PHE F 1 270 ? -47.30600 64.05000 -62.77700 1.000 56.26000 270 PHE F CA 1
ATOM 13784 C C . PHE F 1 270 ? -46.28000 63.05900 -62.23900 1.000 52.20000 270 PHE F C 1
ATOM 13785 O O . PHE F 1 270 ? -46.53700 61.85700 -62.15700 1.000 53.53000 270 PHE F O 1
ATOM 13793 N N . HIS F 1 271 ? -45.11400 63.57900 -61.86100 1.000 53.00000 271 HIS F N 1
ATOM 13794 C CA . HIS F 1 271 ? -44.14600 62.86200 -61.04000 1.000 52.46000 271 HIS F CA 1
ATOM 13795 C C . HIS F 1 271 ? -44.26300 63.22700 -59.57200 1.000 46.71000 271 HIS F C 1
ATOM 13796 O O . HIS F 1 271 ? -43.83700 62.45800 -58.70400 1.000 42.94000 271 HIS F O 1
ATOM 13803 N N . LEU F 1 272 ? -44.77800 64.41300 -59.29600 1.000 47.57000 272 LEU F N 1
ATOM 13804 C CA . LEU F 1 272 ? -44.76300 65.00400 -57.97400 1.000 45.13000 272 LEU F CA 1
ATOM 13805 C C . LEU F 1 272 ? -46.17300 65.40700 -57.59400 1.000 45.43000 272 LEU F C 1
ATOM 13806 O O . LEU F 1 272 ? -46.93500 65.89900 -58.43300 1.000 48.38000 272 LEU F O 1
ATOM 13811 N N . ALA F 1 273 ? -46.49500 65.24900 -56.31600 1.000 45.19000 273 ALA F N 1
ATOM 13812 C CA . ALA F 1 273 ? -47.72600 65.76200 -55.74700 1.000 42.84000 273 ALA F CA 1
ATOM 13813 C C . ALA F 1 273 ? -47.40000 66.68600 -54.57600 1.000 49.59000 273 ALA F C 1
ATOM 13814 O O . ALA F 1 273 ? -46.40400 66.49600 -53.85900 1.000 42.11000 273 ALA F O 1
ATOM 13816 N N . LEU F 1 274 ? -48.25100 67.69200 -54.39000 1.000 43.46000 274 LEU F N 1
ATOM 13817 C CA . LEU F 1 274 ? -48.14100 68.56600 -53.23200 1.000 43.93000 274 LEU F CA 1
ATOM 13818 C C . LEU F 1 274 ? -48.84500 67.89400 -52.05900 1.000 44.49000 274 LEU F C 1
ATOM 13819 O O . LEU F 1 274 ? -50.07700 67.79100 -52.03900 1.000 48.36000 274 LEU F O 1
ATOM 13824 N N . LYS F 1 275 ? -48.06300 67.46400 -51.06800 1.000 47.25000 275 LYS F N 1
ATOM 13825 C CA . LYS F 1 275 ? -48.62100 66.75900 -49.91800 1.000 44.84000 275 LYS F CA 1
ATOM 13826 C C . LYS F 1 275 ? -49.51100 67.64600 -49.06500 1.000 49.10000 275 LYS F C 1
ATOM 13827 O O . LYS F 1 275 ? -50.46800 67.15300 -48.46400 1.000 54.85000 275 LYS F O 1
ATOM 13833 N N . ASN F 1 276 ? -49.22300 68.94000 -48.97600 1.000 48.53000 276 ASN F N 1
ATOM 13834 C CA . ASN F 1 276 ? -49.92200 69.83100 -48.05000 1.000 47.65000 276 ASN F CA 1
ATOM 13835 C C . ASN F 1 276 ? -50.52400 71.02100 -48.79200 1.000 47.61000 276 ASN F C 1
ATOM 13836 O O . ASN F 1 276 ? -50.13000 72.16700 -48.57600 1.000 46.97000 276 ASN F O 1
ATOM 13841 N N . PRO F 1 277 ? -51.54700 70.79200 -49.62000 1.000 50.61000 277 PRO F N 1
ATOM 13842 C CA . PRO F 1 277 ? -52.17900 71.92900 -50.31300 1.000 45.39000 277 PRO F CA 1
ATOM 13843 C C . PRO F 1 277 ? -52.77000 72.95500 -49.37600 1.000 46.93000 277 PRO F C 1
ATOM 13844 O O . PRO F 1 277 ? -53.02500 74.09100 -49.80700 1.000 45.03000 277 PRO F O 1
ATOM 13848 N N . GLU F 1 278 ? -52.97800 72.60600 -48.10200 1.000 47.94000 278 GLU F N 1
ATOM 13849 C CA . GLU F 1 278 ? -53.37600 73.61100 -47.11800 1.000 45.77000 278 GLU F CA 1
ATOM 13850 C C . GLU F 1 278 ? -52.37800 74.75800 -47.06000 1.000 47.52000 278 GLU F C 1
ATOM 13851 O O . GLU F 1 278 ? -52.74300 75.86500 -46.65100 1.000 47.30000 278 GLU F O 1
ATOM 13857 N N . ALA F 1 279 ? -51.12700 74.52400 -47.47400 1.000 44.20000 279 ALA F N 1
ATOM 13858 C CA . ALA F 1 279 ? -50.12500 75.57500 -47.39800 1.000 47.74000 279 ALA F CA 1
ATOM 13859 C C . ALA F 1 279 ? -50.37800 76.71600 -48.38000 1.000 47.19000 279 ALA F C 1
ATOM 13860 O O . ALA F 1 279 ? -49.71800 77.75400 -48.25900 1.000 47.10000 279 ALA F O 1
ATOM 13862 N N . LEU F 1 280 ? -51.30800 76.55600 -49.33000 1.000 44.93000 280 LEU F N 1
ATOM 13863 C CA . LEU F 1 280 ? -51.61600 77.57900 -50.32900 1.000 46.67000 280 LEU F CA 1
ATOM 13864 C C . LEU F 1 280 ? -52.81200 78.45000 -49.97500 1.000 46.11000 280 LEU F C 1
ATOM 13865 O O . LEU F 1 280 ? -53.19100 79.30300 -50.78900 1.000 43.07000 280 LEU F O 1
ATOM 13870 N N . TYR F 1 281 ? -53.43300 78.24800 -48.81200 1.000 42.64000 281 TYR F N 1
ATOM 13871 C CA . TYR F 1 281 ? -54.59200 79.05600 -48.47600 1.000 41.86000 281 TYR F CA 1
ATOM 13872 C C . TYR F 1 281 ? -54.16800 80.50800 -48.38700 1.000 43.33000 281 TYR F C 1
ATOM 13873 O O . TYR F 1 281 ? -53.13700 80.82700 -47.79700 1.000 45.01000 281 TYR F O 1
ATOM 13882 N N . GLY F 1 282 ? -54.97800 81.39000 -48.96400 1.000 44.51000 282 GLY F N 1
ATOM 13883 C CA . GLY F 1 282 ? -54.68200 82.80300 -48.96800 1.000 48.93000 282 GLY F CA 1
ATOM 13884 C C . GLY F 1 282 ? -53.56400 83.22700 -49.89100 1.000 47.71000 282 GLY F C 1
ATOM 13885 O O . GLY F 1 282 ? -53.20800 84.41400 -49.90000 1.000 44.45000 282 GLY F O 1
ATOM 13886 N N . VAL F 1 283 ? -52.99100 82.30300 -50.65700 1.000 46.30000 283 VAL F N 1
ATOM 13887 C CA . VAL F 1 283 ? -51.94500 82.64300 -51.61500 1.000 45.85000 283 VAL F CA 1
ATOM 13888 C C . VAL F 1 283 ? -52.62300 83.11100 -52.89300 1.000 51.80000 283 VAL F C 1
ATOM 13889 O O . VAL F 1 283 ? -53.37600 82.35700 -53.52400 1.000 50.38000 283 VAL F O 1
ATOM 13893 N N . ASP F 1 284 ? -52.41100 84.37300 -53.24000 1.000 48.58000 284 ASP F N 1
ATOM 13894 C CA . ASP F 1 284 ? -52.94200 84.88700 -54.48900 1.000 51.63000 284 ASP F CA 1
ATOM 13895 C C . ASP F 1 284 ? -52.34200 84.09600 -55.65200 1.000 53.10000 284 ASP F C 1
ATOM 13896 O O . ASP F 1 284 ? -51.15800 83.75800 -55.64800 1.000 55.67000 284 ASP F O 1
ATOM 13901 N N . ASN F 1 285 ? -53.18900 83.75800 -56.62000 1.000 52.88000 285 ASN F N 1
ATOM 13902 C CA . ASN F 1 285 ? -52.84300 82.98000 -57.81100 1.000 53.47000 285 ASN F CA 1
ATOM 13903 C C . ASN F 1 285 ? -52.63600 81.49500 -57.53300 1.000 54.33000 285 ASN F C 1
ATOM 13904 O O . ASN F 1 285 ? -52.10700 80.77700 -58.39300 1.000 50.42000 285 ASN F O 1
ATOM 13909 N N . ALA F 1 286 ? -53.09000 80.99600 -56.37300 1.000 47.80000 286 ALA F N 1
ATOM 13910 C CA . ALA F 1 286 ? -52.98000 79.57000 -56.09100 1.000 50.20000 286 ALA F CA 1
ATOM 13911 C C . ALA F 1 286 ? -53.76400 78.72200 -57.09300 1.000 53.59000 286 ALA F C 1
ATOM 13912 O O . ALA F 1 286 ? -53.43200 77.54300 -57.28900 1.000 51.80000 286 ALA F O 1
ATOM 13914 N N . ALA F 1 287 ? -54.77000 79.30600 -57.75300 1.000 48.13000 287 ALA F N 1
ATOM 13915 C CA . ALA F 1 287 ? -55.56000 78.58100 -58.74400 1.000 52.15000 287 ALA F CA 1
ATOM 13916 C C . ALA F 1 287 ? -54.74400 78.16100 -59.96600 1.000 53.74000 287 ALA F C 1
ATOM 13917 O O . ALA F 1 287 ? -55.17700 77.26500 -60.69900 1.000 57.26000 287 ALA F O 1
ATOM 13919 N N . LEU F 1 288 ? -53.58700 78.79500 -60.21200 1.000 56.22000 288 LEU F N 1
ATOM 13920 C CA . LEU F 1 288 ? -52.67500 78.34200 -61.26100 1.000 55.74000 288 LEU F CA 1
ATOM 13921 C C . LEU F 1 288 ? -52.03200 76.99300 -60.95100 1.000 52.08000 288 LEU F C 1
ATOM 13922 O O . LEU F 1 288 ? -51.48600 76.36100 -61.85600 1.000 53.34000 288 LEU F O 1
ATOM 13927 N N . ALA F 1 289 ? -52.04500 76.55000 -59.70800 1.000 50.39000 289 ALA F N 1
ATOM 13928 C CA . ALA F 1 289 ? -51.35900 75.29800 -59.39100 1.000 48.93000 289 ALA F CA 1
ATOM 13929 C C . ALA F 1 289 ? -52.21100 74.11200 -59.83900 1.000 53.25000 289 ALA F C 1
ATOM 13930 O O . ALA F 1 289 ? -53.40500 74.06400 -59.52400 1.000 49.27000 289 ALA F O 1
ATOM 13932 N N . PRO F 1 290 ? -51.63400 73.13600 -60.57700 1.000 51.30000 290 PRO F N 1
ATOM 13933 C CA . PRO F 1 290 ? -52.44400 72.04700 -61.14300 1.000 46.07000 290 PRO F CA 1
ATOM 13934 C C . PRO F 1 290 ? -53.31000 71.33200 -60.11600 1.000 49.03000 290 PRO F C 1
ATOM 13935 O O . PRO F 1 290 ? -52.81200 70.77300 -59.13000 1.000 48.91000 290 PRO F O 1
ATOM 13939 N N . GLY F 1 291 ? -54.62200 71.36000 -60.34300 1.000 45.31000 291 GLY F N 1
ATOM 13940 C CA . GLY F 1 291 ? -55.54300 70.64400 -59.49100 1.000 48.29000 291 GLY F CA 1
ATOM 13941 C C . GLY F 1 291 ? -55.87800 71.31900 -58.18100 1.000 55.53000 291 GLY F C 1
ATOM 13942 O O . GLY F 1 291 ? -56.55800 70.70900 -57.34800 1.000 53.65000 291 GLY F O 1
ATOM 13943 N N . TYR F 1 292 ? -55.43900 72.55500 -57.96500 1.000 51.97000 292 TYR F N 1
ATOM 13944 C CA . TYR F 1 292 ? -55.67900 73.19500 -56.68500 1.000 58.56000 292 TYR F CA 1
ATOM 13945 C C . TYR F 1 292 ? -57.11500 73.68300 -56.61800 1.000 61.27000 292 TYR F C 1
ATOM 13946 O O . TYR F 1 292 ? -57.56000 74.43900 -57.48900 1.000 64.60000 292 TYR F O 1
ATOM 13955 N N . SER F 1 293 ? -57.82200 73.27700 -55.56600 1.000 64.99000 293 SER F N 1
ATOM 13956 C CA . SER F 1 293 ? -59.18600 73.71900 -55.31400 1.000 71.95000 293 SER F CA 1
ATOM 13957 C C . SER F 1 293 ? -59.24400 74.30200 -53.90900 1.000 75.22000 293 SER F C 1
ATOM 13958 O O . SER F 1 293 ? -58.92400 73.61000 -52.93400 1.000 72.95000 293 SER F O 1
ATOM 13961 N N . GLU F 1 294 ? -59.66800 75.57200 -53.81700 1.000 79.87000 294 GLU F N 1
ATOM 13962 C CA . GLU F 1 294 ? -59.64400 76.34700 -52.57200 1.000 82.52000 294 GLU F CA 1
ATOM 13963 C C . GLU F 1 294 ? -60.29700 75.63900 -51.38500 1.000 84.41000 294 GLU F C 1
ATOM 13964 O O . GLU F 1 294 ? -60.00000 75.98400 -50.23200 1.000 87.30000 294 GLU F O 1
ATOM 13970 N N . SER F 1 295 ? -61.18000 74.67200 -51.63700 1.000 84.13000 295 SER F N 1
ATOM 13971 C CA . SER F 1 295 ? -61.94700 74.01300 -50.58300 1.000 88.94000 295 SER F CA 1
ATOM 13972 C C . SER F 1 295 ? -61.08700 73.07300 -49.73400 1.000 92.13000 295 SER F C 1
ATOM 13973 O O . SER F 1 295 ? -59.90900 73.33500 -49.46600 1.000 89.30000 295 SER F O 1
ATOM 13976 N N . GLU G 1 8 ? 19.44800 30.30100 -81.91100 1.000 98.23000 8 GLU G N 1
ATOM 13977 C CA . GLU G 1 8 ? 20.36800 31.42700 -81.78500 1.000 96.14000 8 GLU G CA 1
ATOM 13978 C C . GLU G 1 8 ? 21.69600 31.02600 -81.13800 1.000 100.68000 8 GLU G C 1
ATOM 13979 O O . GLU G 1 8 ? 21.87500 29.88800 -80.70400 1.000 101.15000 8 GLU G O 1
ATOM 13985 N N . GLU G 1 9 ? 22.62300 31.97900 -81.06900 1.000 97.28000 9 GLU G N 1
ATOM 13986 C CA . GLU G 1 9 ? 23.99800 31.70600 -80.66600 1.000 98.18000 9 GLU G CA 1
ATOM 13987 C C . GLU G 1 9 ? 24.16800 31.49400 -79.16400 1.000 96.54000 9 GLU G C 1
ATOM 13988 O O . GLU G 1 9 ? 25.30100 31.29000 -78.71300 1.000 96.85000 9 GLU G O 1
ATOM 13994 N N . LEU G 1 10 ? 23.09400 31.53400 -78.38000 1.000 89.73000 10 LEU G N 1
ATOM 13995 C CA . LEU G 1 10 ? 23.21100 31.26000 -76.95800 1.000 82.40000 10 LEU G CA 1
ATOM 13996 C C . LEU G 1 10 ? 23.26200 29.75200 -76.71400 1.000 84.25000 10 LEU G C 1
ATOM 13997 O O . LEU G 1 10 ? 22.86000 28.94600 -77.55600 1.000 81.09000 10 LEU G O 1
ATOM 14002 N N . SER G 1 11 ? 23.77600 29.37200 -75.54600 1.000 81.81000 11 SER G N 1
ATOM 14003 C CA . SER G 1 11 ? 23.76200 27.96700 -75.17300 1.000 74.23000 11 SER G CA 1
ATOM 14004 C C . SER G 1 11 ? 22.35100 27.54800 -74.76600 1.000 73.84000 11 SER G C 1
ATOM 14005 O O . SER G 1 11 ? 21.50300 28.37700 -74.41900 1.000 72.45000 11 SER G O 1
ATOM 14008 N N . GLN G 1 12 ? 22.11000 26.23500 -74.79600 1.000 71.22000 12 GLN G N 1
ATOM 14009 C CA . GLN G 1 12 ? 20.80200 25.72000 -74.40500 1.000 70.98000 12 GLN G CA 1
ATOM 14010 C C . GLN G 1 12 ? 20.41500 26.17800 -73.00600 1.000 69.01000 12 GLN G C 1
ATOM 14011 O O . GLN G 1 12 ? 19.25200 26.51700 -72.75900 1.000 67.73000 12 GLN G O 1
ATOM 14017 N N . ALA G 1 13 ? 21.36900 26.16500 -72.07000 1.000 68.55000 13 ALA G N 1
ATOM 14018 C CA . ALA G 1 13 ? 21.08200 26.59300 -70.70300 1.000 68.44000 13 ALA G CA 1
ATOM 14019 C C . ALA G 1 13 ? 20.60700 28.04300 -70.64900 1.000 71.35000 13 ALA G C 1
ATOM 14020 O O . ALA G 1 13 ? 19.75000 28.39400 -69.82800 1.000 69.65000 13 ALA G O 1
ATOM 14022 N N . GLN G 1 14 ? 21.15200 28.90300 -71.50900 1.000 72.33000 14 GLN G N 1
ATOM 14023 C CA . GLN G 1 14 ? 20.74800 30.30300 -71.47100 1.000 72.96000 14 GLN G CA 1
ATOM 14024 C C . GLN G 1 14 ? 19.37800 30.52700 -72.10600 1.000 71.78000 14 GLN G C 1
ATOM 14025 O O . GLN G 1 14 ? 18.61300 31.38000 -71.64000 1.000 73.03000 14 GLN G O 1
ATOM 14031 N N . ARG G 1 15 ? 19.05200 29.79500 -73.17400 1.000 71.83000 15 ARG G N 1
ATOM 14032 C CA . ARG G 1 15 ? 17.70400 29.87500 -73.72600 1.000 69.34000 15 ARG G CA 1
ATOM 14033 C C . ARG G 1 15 ? 16.67700 29.34200 -72.73700 1.000 71.16000 15 ARG G C 1
ATOM 14034 O O . ARG G 1 15 ? 15.56700 29.87400 -72.64100 1.000 71.11000 15 ARG G O 1
ATOM 14042 N N . GLU G 1 16 ? 17.02400 28.27500 -72.00500 1.000 70.28000 16 GLU G N 1
ATOM 14043 C CA . GLU G 1 16 ? 16.11900 27.74500 -70.98700 1.000 73.42000 16 GLU G CA 1
ATOM 14044 C C . GLU G 1 16 ? 15.86400 28.77300 -69.89400 1.000 75.34000 16 GLU G C 1
ATOM 14045 O O . GLU G 1 16 ? 14.74300 28.87900 -69.38100 1.000 72.16000 16 GLU G O 1
ATOM 14051 N N . ARG G 1 17 ? 16.89400 29.53100 -69.51200 1.000 70.75000 17 ARG G N 1
ATOM 14052 C CA . ARG G 1 17 ? 16.68200 30.55400 -68.49900 1.000 72.75000 17 ARG G CA 1
ATOM 14053 C C . ARG G 1 17 ? 15.91600 31.74600 -69.06900 1.000 75.17000 17 ARG G C 1
ATOM 14054 O O . ARG G 1 17 ? 15.11800 32.36100 -68.35400 1.000 75.56000 17 ARG G O 1
ATOM 14062 N N . LEU G 1 18 ? 16.11000 32.06500 -70.35400 1.000 75.87000 18 LEU G N 1
ATOM 14063 C CA . LEU G 1 18 ? 15.29100 33.09800 -70.98300 1.000 73.39000 18 LEU G CA 1
ATOM 14064 C C . LEU G 1 18 ? 13.81900 32.70200 -71.01500 1.000 76.18000 18 LEU G C 1
ATOM 14065 O O . LEU G 1 18 ? 12.94000 33.53200 -70.75800 1.000 78.63000 18 LEU G O 1
ATOM 14070 N N . ALA G 1 19 ? 13.52800 31.44200 -71.35300 1.000 76.00000 19 ALA G N 1
ATOM 14071 C CA . ALA G 1 19 ? 12.14300 30.98600 -71.41300 1.000 71.39000 19 ALA G CA 1
ATOM 14072 C C . ALA G 1 19 ? 11.47700 30.99400 -70.04200 1.000 72.26000 19 ALA G C 1
ATOM 14073 O O . ALA G 1 19 ? 10.26100 31.19400 -69.94600 1.000 74.00000 19 ALA G O 1
ATOM 14075 N N . HIS G 1 20 ? 12.23500 30.73500 -68.97700 1.000 72.01000 20 HIS G N 1
ATOM 14076 C CA . HIS G 1 20 ? 11.65300 30.82200 -67.64400 1.000 76.60000 20 HIS G CA 1
ATOM 14077 C C . HIS G 1 20 ? 11.28600 32.26600 -67.29800 1.000 77.45000 20 HIS G C 1
ATOM 14078 O O . HIS G 1 20 ? 10.34600 32.49100 -66.52800 1.000 75.46000 20 HIS G O 1
ATOM 14085 N N . ILE G 1 21 ? 12.03400 33.24600 -67.82800 1.000 77.67000 21 ILE G N 1
ATOM 14086 C CA . ILE G 1 21 ? 11.64200 34.65200 -67.70000 1.000 81.03000 21 ILE G CA 1
ATOM 14087 C C . ILE G 1 21 ? 10.34300 34.90800 -68.45100 1.000 80.61000 21 ILE G C 1
ATOM 14088 O O . ILE G 1 21 ? 9.39100 35.48100 -67.90700 1.000 81.28000 21 ILE G O 1
ATOM 14093 N N . ASP G 1 22 ? 10.28900 34.47700 -69.71300 1.000 78.17000 22 ASP G N 1
ATOM 14094 C CA . ASP G 1 22 ? 9.07900 34.61400 -70.51200 1.000 78.71000 22 ASP G CA 1
ATOM 14095 C C . ASP G 1 22 ? 7.88700 34.01200 -69.78200 1.000 78.67000 22 ASP G C 1
ATOM 14096 O O . ASP G 1 22 ? 6.82100 34.63100 -69.68100 1.000 79.80000 22 ASP G O 1
ATOM 14101 N N . PHE G 1 23 ? 8.06700 32.79900 -69.25100 1.000 73.89000 23 PHE G N 1
ATOM 14102 C CA . PHE G 1 23 ? 6.98000 32.09600 -68.57600 1.000 74.58000 23 PHE G CA 1
ATOM 14103 C C . PHE G 1 23 ? 6.50400 32.85600 -67.34500 1.000 75.00000 23 PHE G C 1
ATOM 14104 O O . PHE G 1 23 ? 5.29700 33.01100 -67.13000 1.000 75.39000 23 PHE G O 1
ATOM 14112 N N . THR G 1 24 ? 7.43700 33.32300 -66.51200 1.000 75.57000 24 THR G N 1
ATOM 14113 C CA . THR G 1 24 ? 7.04300 33.98800 -65.27300 1.000 80.65000 24 THR G CA 1
ATOM 14114 C C . THR G 1 24 ? 6.31900 35.30200 -65.55600 1.000 85.37000 24 THR G C 1
ATOM 14115 O O . THR G 1 24 ? 5.37000 35.65500 -64.84500 1.000 84.98000 24 THR G O 1
ATOM 14119 N N . LEU G 1 25 ? 6.75800 36.04400 -66.57900 1.000 83.44000 25 LEU G N 1
ATOM 14120 C CA . LEU G 1 25 ? 6.02800 37.24100 -66.98700 1.000 82.24000 25 LEU G CA 1
ATOM 14121 C C . LEU G 1 25 ? 4.63700 36.88700 -67.50600 1.000 83.40000 25 LEU G C 1
ATOM 14122 O O . LEU G 1 25 ? 3.67000 37.61700 -67.26300 1.000 88.34000 25 LEU G O 1
ATOM 14127 N N . LEU G 1 26 ? 4.52200 35.78900 -68.25500 1.000 78.47000 26 LEU G N 1
ATOM 14128 C CA . LEU G 1 26 ? 3.23200 35.40700 -68.82300 1.000 77.59000 26 LEU G CA 1
ATOM 14129 C C . LEU G 1 26 ? 2.26300 34.90100 -67.75800 1.000 77.73000 26 LEU G C 1
ATOM 14130 O O . LEU G 1 26 ? 1.08100 35.25500 -67.77400 1.000 80.29000 26 LEU G O 1
ATOM 14135 N N . PHE G 1 27 ? 2.73000 34.05400 -66.84200 1.000 76.82000 27 PHE G N 1
ATOM 14136 C CA . PHE G 1 27 ? 1.83900 33.37400 -65.90600 1.000 76.29000 27 PHE G CA 1
ATOM 14137 C C . PHE G 1 27 ? 1.77800 34.02900 -64.53200 1.000 78.89000 27 PHE G C 1
ATOM 14138 O O . PHE G 1 27 ? 0.87400 33.71300 -63.75400 1.000 78.84000 27 PHE G O 1
ATOM 14146 N N . LYS G 1 28 ? 2.74300 34.87000 -64.19300 1.000 83.96000 28 LYS G N 1
ATOM 14147 C CA . LYS G 1 28 ? 2.67200 35.76500 -63.05100 1.000 84.13000 28 LYS G CA 1
ATOM 14148 C C . LYS G 1 28 ? 2.72700 37.17400 -63.61800 1.000 85.81000 28 LYS G C 1
ATOM 14149 O O . LYS G 1 28 ? 2.90300 37.36500 -64.82300 1.000 84.12000 28 LYS G O 1
ATOM 14155 N N . GLY G 1 29 ? 2.51100 38.17600 -62.78900 1.000 88.34000 29 GLY G N 1
ATOM 14156 C CA . GLY G 1 29 ? 2.57400 39.42400 -63.52200 1.000 90.26000 29 GLY G CA 1
ATOM 14157 C C . GLY G 1 29 ? 3.96000 39.95600 -63.80300 1.000 90.49000 29 GLY G C 1
ATOM 14158 O O . GLY G 1 29 ? 4.09200 40.99200 -64.45900 1.000 94.50000 29 GLY G O 1
ATOM 14159 N N . GLU G 1 30 ? 5.00300 39.24300 -63.39400 1.000 94.08000 30 GLU G N 1
ATOM 14160 C CA . GLU G 1 30 ? 6.28300 39.88000 -63.11000 1.000 99.39000 30 GLU G CA 1
ATOM 14161 C C . GLU G 1 30 ? 7.35300 38.80300 -62.97800 1.000 97.64000 30 GLU G C 1
ATOM 14162 O O . GLU G 1 30 ? 7.04900 37.61800 -62.82900 1.000 97.06000 30 GLU G O 1
ATOM 14168 N N . ALA G 1 31 ? 8.61300 39.23300 -63.01100 1.000 95.38000 31 ALA G N 1
ATOM 14169 C CA . ALA G 1 31 ? 9.73200 38.31500 -62.85700 1.000 97.13000 31 ALA G CA 1
ATOM 14170 C C . ALA G 1 31 ? 10.92300 39.07200 -62.29000 1.000 99.57000 31 ALA G C 1
ATOM 14171 O O . ALA G 1 31 ? 11.25800 40.15900 -62.76700 1.000 99.96000 31 ALA G O 1
ATOM 14173 N N . GLY G 1 32 ? 11.57100 38.48400 -61.28600 1.000 97.92000 32 GLY G N 1
ATOM 14174 C CA . GLY G 1 32 ? 12.74400 39.07300 -60.67600 1.000 99.84000 32 GLY G CA 1
ATOM 14175 C C . GLY G 1 32 ? 13.88700 38.07500 -60.62500 1.000 99.55000 32 GLY G C 1
ATOM 14176 O O . GLY G 1 32 ? 13.73100 36.90100 -60.97100 1.000 96.12000 32 GLY G O 1
ATOM 14177 N N . ARG G 1 33 ? 15.04000 38.57600 -60.17100 1.000 100.04000 33 ARG G N 1
ATOM 14178 C CA . ARG G 1 33 ? 16.25300 37.76400 -60.12400 1.000 95.74000 33 ARG G CA 1
ATOM 14179 C C . ARG G 1 33 ? 16.09000 36.52700 -59.25200 1.000 94.72000 33 ARG G C 1
ATOM 14180 O O . ARG G 1 33 ? 16.68300 35.48300 -59.54900 1.000 90.77000 33 ARG G O 1
ATOM 14188 N N . SER G 1 34 ? 15.27500 36.60900 -58.19900 1.000 92.84000 34 SER G N 1
ATOM 14189 C CA . SER G 1 34 ? 15.13100 35.46900 -57.30200 1.000 92.79000 34 SER G CA 1
ATOM 14190 C C . SER G 1 34 ? 14.49700 34.27200 -57.99700 1.000 94.08000 34 SER G C 1
ATOM 14191 O O . SER G 1 34 ? 14.79800 33.12800 -57.64100 1.000 95.60000 34 SER G O 1
ATOM 14194 N N . TYR G 1 35 ? 13.61600 34.50600 -58.97600 1.000 94.09000 35 TYR G N 1
ATOM 14195 C CA . TYR G 1 35 ? 13.03100 33.39000 -59.71900 1.000 91.81000 35 TYR G CA 1
ATOM 14196 C C . TYR G 1 35 ? 14.10100 32.56900 -60.43000 1.000 88.20000 35 TYR G C 1
ATOM 14197 O O . TYR G 1 35 ? 14.03600 31.33500 -60.43700 1.000 87.12000 35 TYR G O 1
ATOM 14206 N N . LEU G 1 36 ? 15.10600 33.23100 -61.01000 1.000 86.46000 36 LEU G N 1
ATOM 14207 C CA . LEU G 1 36 ? 16.11800 32.51300 -61.77900 1.000 85.48000 36 LEU G CA 1
ATOM 14208 C C . LEU G 1 36 ? 17.10400 31.77800 -60.87500 1.000 86.76000 36 LEU G C 1
ATOM 14209 O O . LEU G 1 36 ? 17.52000 30.65700 -61.18900 1.000 85.03000 36 LEU G O 1
ATOM 14214 N N . THR G 1 37 ? 17.49200 32.38700 -59.75500 1.000 88.71000 37 THR G N 1
ATOM 14215 C CA . THR G 1 37 ? 18.41600 31.71600 -58.85000 1.000 86.28000 37 THR G CA 1
ATOM 14216 C C . THR G 1 37 ? 17.78400 30.49600 -58.19300 1.000 85.40000 37 THR G C 1
ATOM 14217 O O . THR G 1 37 ? 18.47000 29.49900 -57.96000 1.000 88.21000 37 THR G O 1
ATOM 14221 N N . GLU G 1 38 ? 16.49600 30.55000 -57.85400 1.000 85.83000 38 GLU G N 1
ATOM 14222 C CA . GLU G 1 38 ? 15.86300 29.36000 -57.28800 1.000 89.19000 38 GLU G CA 1
ATOM 14223 C C . GLU G 1 38 ? 15.66000 28.27500 -58.34300 1.000 88.82000 38 GLU G C 1
ATOM 14224 O O . GLU G 1 38 ? 15.94300 27.09600 -58.09500 1.000 88.03000 38 GLU G O 1
ATOM 14230 N N . ARG G 1 39 ? 15.15500 28.65100 -59.52400 1.000 83.34000 39 ARG G N 1
ATOM 14231 C CA . ARG G 1 39 ? 14.84100 27.64900 -60.53900 1.000 79.85000 39 ARG G CA 1
ATOM 14232 C C . ARG G 1 39 ? 16.10500 26.98000 -61.06900 1.000 82.24000 39 ARG G C 1
ATOM 14233 O O . ARG G 1 39 ? 16.13200 25.75500 -61.24500 1.000 76.98000 39 ARG G O 1
ATOM 14241 N N . PHE G 1 40 ? 17.17900 27.75500 -61.27500 1.000 81.64000 40 PHE G N 1
ATOM 14242 C CA . PHE G 1 40 ? 18.37100 27.26800 -61.95700 1.000 80.00000 40 PHE G CA 1
ATOM 14243 C C . PHE G 1 40 ? 19.62600 27.21500 -61.09400 1.000 81.58000 40 PHE G C 1
ATOM 14244 O O . PHE G 1 40 ? 20.65000 26.71200 -61.57200 1.000 78.55000 40 PHE G O 1
ATOM 14252 N N . SER G 1 41 ? 19.58900 27.73400 -59.86100 1.000 84.72000 41 SER G N 1
ATOM 14253 C CA . SER G 1 41 ? 20.75900 27.78300 -58.97100 1.000 81.66000 41 SER G CA 1
ATOM 14254 C C . SER G 1 41 ? 21.93800 28.49300 -59.63300 1.000 81.71000 41 SER G C 1
ATOM 14255 O O . SER G 1 41 ? 23.09600 28.12500 -59.43900 1.000 81.00000 41 SER G O 1
ATOM 14258 N N . VAL G 1 42 ? 21.63800 29.50300 -60.44300 1.000 83.34000 42 VAL G N 1
ATOM 14259 C CA . VAL G 1 42 ? 22.68400 30.35100 -60.99300 1.000 85.53000 42 VAL G CA 1
ATOM 14260 C C . VAL G 1 42 ? 23.02400 31.44700 -59.99000 1.000 90.11000 42 VAL G C 1
ATOM 14261 O O . VAL G 1 42 ? 22.27100 31.72600 -59.05100 1.000 88.81000 42 VAL G O 1
ATOM 14265 N N . ALA G 1 43 ? 24.19000 32.05800 -60.18000 1.000 92.84000 43 ALA G N 1
ATOM 14266 C CA . ALA G 1 43 ? 24.55600 33.18900 -59.34900 1.000 95.00000 43 ALA G CA 1
ATOM 14267 C C . ALA G 1 43 ? 23.60900 34.35600 -59.62800 1.000 95.48000 43 ALA G C 1
ATOM 14268 O O . ALA G 1 43 ? 23.10900 34.50400 -60.74800 1.000 91.43000 43 ALA G O 1
ATOM 14270 N N . PRO G 1 44 ? 23.32600 35.18300 -58.61400 1.000 97.21000 44 PRO G N 1
ATOM 14271 C CA . PRO G 1 44 ? 22.48600 36.37000 -58.85000 1.000 94.98000 44 PRO G CA 1
ATOM 14272 C C . PRO G 1 44 ? 22.98000 37.24100 -59.99700 1.000 95.03000 44 PRO G C 1
ATOM 14273 O O . PRO G 1 44 ? 22.16800 37.77700 -60.76300 1.000 92.96000 44 PRO G O 1
ATOM 14277 N N . SER G 1 45 ? 24.30000 37.38200 -60.14500 1.000 92.52000 45 SER G N 1
ATOM 14278 C CA . SER G 1 45 ? 24.83700 38.18100 -61.24000 1.000 92.42000 45 SER G CA 1
ATOM 14279 C C . SER G 1 45 ? 24.51500 37.55800 -62.58900 1.000 91.69000 45 SER G C 1
ATOM 14280 O O . SER G 1 45 ? 24.39500 38.26900 -63.59200 1.000 90.28000 45 SER G O 1
ATOM 14283 N N . VAL G 1 46 ? 24.37600 36.23200 -62.63300 1.000 94.43000 46 VAL G N 1
ATOM 14284 C CA . VAL G 1 46 ? 24.00200 35.56400 -63.87300 1.000 92.15000 46 VAL G CA 1
ATOM 14285 C C . VAL G 1 46 ? 22.56500 35.90900 -64.24400 1.000 92.79000 46 VAL G C 1
ATOM 14286 O O . VAL G 1 46 ? 22.26200 36.19700 -65.41000 1.000 91.47000 46 VAL G O 1
ATOM 14290 N N . ALA G 1 47 ? 21.66000 35.89300 -63.25400 1.000 93.10000 47 ALA G N 1
ATOM 14291 C CA . ALA G 1 47 ? 20.26000 36.24400 -63.49400 1.000 91.24000 47 ALA G CA 1
ATOM 14292 C C . ALA G 1 47 ? 20.13400 37.66500 -64.02900 1.000 91.49000 47 ALA G C 1
ATOM 14293 O O . ALA G 1 47 ? 19.29000 37.94600 -64.89300 1.000 89.22000 47 ALA G O 1
ATOM 14295 N N . THR G 1 48 ? 20.96800 38.57600 -63.52000 1.000 94.90000 48 THR G N 1
ATOM 14296 C CA . THR G 1 48 ? 20.97400 39.94500 -64.01800 1.000 92.77000 48 THR G CA 1
ATOM 14297 C C . THR G 1 48 ? 21.32100 39.98100 -65.50200 1.000 91.78000 48 THR G C 1
ATOM 14298 O O . THR G 1 48 ? 20.69100 40.71200 -66.27500 1.000 89.50000 48 THR G O 1
ATOM 14302 N N . GLN G 1 49 ? 22.32100 39.19400 -65.91800 1.000 92.23000 49 GLN G N 1
ATOM 14303 C CA . GLN G 1 49 ? 22.65600 39.11100 -67.33800 1.000 93.44000 49 GLN G CA 1
ATOM 14304 C C . GLN G 1 49 ? 21.54000 38.45700 -68.14800 1.000 90.62000 49 GLN G C 1
ATOM 14305 O O . GLN G 1 49 ? 21.29600 38.84900 -69.29700 1.000 88.89000 49 GLN G O 1
ATOM 14311 N N . ASP G 1 50 ? 20.86700 37.44500 -67.58500 1.000 86.57000 50 ASP G N 1
ATOM 14312 C CA . ASP G 1 50 ? 19.74400 36.82600 -68.29300 1.000 87.71000 50 ASP G CA 1
ATOM 14313 C C . ASP G 1 50 ? 18.65500 37.85000 -68.58100 1.000 89.42000 50 ASP G C 1
ATOM 14314 O O . ASP G 1 50 ? 18.15200 37.94000 -69.70900 1.000 86.74000 50 ASP G O 1
ATOM 14319 N N . PHE G 1 51 ? 18.27800 38.63700 -67.56500 1.000 89.65000 51 PHE G N 1
ATOM 14320 C CA . PHE G 1 51 ? 17.27000 39.67300 -67.77000 1.000 91.58000 51 PHE G CA 1
ATOM 14321 C C . PHE G 1 51 ? 17.75700 40.70000 -68.78500 1.000 92.19000 51 PHE G C 1
ATOM 14322 O O . PHE G 1 51 ? 16.97300 41.20900 -69.59400 1.000 92.54000 51 PHE G O 1
ATOM 14330 N N . ALA G 1 52 ? 19.05500 41.00400 -68.76600 1.000 87.42000 52 ALA G N 1
ATOM 14331 C CA . ALA G 1 52 ? 19.61500 41.89900 -69.77000 1.000 90.24000 52 ALA G CA 1
ATOM 14332 C C . ALA G 1 52 ? 19.44700 41.32200 -71.17200 1.000 93.29000 52 ALA G C 1
ATOM 14333 O O . ALA G 1 52 ? 19.03600 42.02700 -72.10100 1.000 94.01000 52 ALA G O 1
ATOM 14335 N N . ARG G 1 53 ? 19.75700 40.03200 -71.34200 1.000 91.80000 53 ARG G N 1
ATOM 14336 C CA . ARG G 1 53 ? 19.55700 39.38200 -72.63500 1.000 91.53000 53 ARG G CA 1
ATOM 14337 C C . ARG G 1 53 ? 18.08300 39.35100 -73.03000 1.000 90.83000 53 ARG G C 1
ATOM 14338 O O . ARG G 1 53 ? 17.74600 39.52200 -74.20800 1.000 87.81000 53 ARG G O 1
ATOM 14346 N N . TYR G 1 54 ? 17.19000 39.11800 -72.06100 1.000 90.36000 54 TYR G N 1
ATOM 14347 C CA . TYR G 1 54 ? 15.76200 39.04500 -72.36700 1.000 92.10000 54 TYR G CA 1
ATOM 14348 C C . TYR G 1 54 ? 15.23200 40.39100 -72.85000 1.000 94.14000 54 TYR G C 1
ATOM 14349 O O . TYR G 1 54 ? 14.46200 40.45600 -73.81800 1.000 90.17000 54 TYR G O 1
ATOM 14358 N N . LYS G 1 55 ? 15.61100 41.47200 -72.16000 1.000 94.63000 55 LYS G N 1
ATOM 14359 C CA . LYS G 1 55 ? 15.19300 42.81300 -72.56400 1.000 95.01000 55 LYS G CA 1
ATOM 14360 C C . LYS G 1 55 ? 15.65000 43.14100 -73.98300 1.000 93.98000 55 LYS G C 1
ATOM 14361 O O . LYS G 1 55 ? 14.89800 43.73900 -74.76500 1.000 92.83000 55 LYS G O 1
ATOM 14367 N N . ALA G 1 56 ? 16.87400 42.74100 -74.33900 1.000 91.99000 56 ALA G N 1
ATOM 14368 C CA . ALA G 1 56 ? 17.38000 43.00200 -75.68400 1.000 90.99000 56 ALA G CA 1
ATOM 14369 C C . ALA G 1 56 ? 16.53200 42.30800 -76.73900 1.000 92.56000 56 ALA G C 1
ATOM 14370 O O . ALA G 1 56 ? 16.26200 42.87100 -77.80700 1.000 90.11000 56 ALA G O 1
ATOM 14372 N N . LEU G 1 57 ? 16.09100 41.08600 -76.45100 1.000 93.62000 57 LEU G N 1
ATOM 14373 C CA . LEU G 1 57 ? 15.35900 40.30300 -77.43500 1.000 93.00000 57 LEU G CA 1
ATOM 14374 C C . LEU G 1 57 ? 13.88400 40.68600 -77.47900 1.000 90.64000 57 LEU G C 1
ATOM 14375 O O . LEU G 1 57 ? 13.23500 40.51200 -78.51700 1.000 85.13000 57 LEU G O 1
ATOM 14380 N N . ALA G 1 58 ? 13.34000 41.19400 -76.37100 1.000 94.03000 58 ALA G N 1
ATOM 14381 C CA . ALA G 1 58 ? 11.93000 41.58100 -76.28100 1.000 98.53000 58 ALA G CA 1
ATOM 14382 C C . ALA G 1 58 ? 11.77900 42.84900 -75.44100 1.000 96.76000 58 ALA G C 1
ATOM 14383 O O . ALA G 1 58 ? 11.33900 42.80300 -74.28600 1.000 96.06000 58 ALA G O 1
ATOM 14385 N N . PRO G 1 59 ? 12.14500 44.01300 -75.99500 1.000 97.58000 59 PRO G N 1
ATOM 14386 C CA . PRO G 1 59 ? 12.06200 45.24900 -75.19300 1.000 98.95000 59 PRO G CA 1
ATOM 14387 C C . PRO G 1 59 ? 10.63800 45.65300 -74.82400 1.000 98.28000 59 PRO G C 1
ATOM 14388 O O . PRO G 1 59 ? 10.44100 46.26300 -73.76700 1.000 97.34000 59 PRO G O 1
ATOM 14392 N N . ASN G 1 60 ? 9.64100 45.32500 -75.64900 1.000 99.05000 60 ASN G N 1
ATOM 14393 C CA . ASN G 1 60 ? 8.24600 45.67200 -75.38800 1.000 98.53000 60 ASN G CA 1
ATOM 14394 C C . ASN G 1 60 ? 7.50800 44.63700 -74.55400 1.000 100.29000 60 ASN G C 1
ATOM 14395 O O . ASN G 1 60 ? 6.29100 44.75500 -74.38600 1.000 102.11000 60 ASN G O 1
ATOM 14400 N N . ASN G 1 61 ? 8.19500 43.61500 -74.05700 1.000 100.07000 61 ASN G N 1
ATOM 14401 C CA . ASN G 1 61 ? 7.55100 42.65300 -73.17600 1.000 99.16000 61 ASN G CA 1
ATOM 14402 C C . ASN G 1 61 ? 7.64200 43.04500 -71.71200 1.000 97.37000 61 ASN G C 1
ATOM 14403 O O . ASN G 1 61 ? 6.81400 42.60200 -70.90600 1.000 95.80000 61 ASN G O 1
ATOM 14408 N N . VAL G 1 62 ? 8.61500 43.86600 -71.35200 1.000 98.19000 62 VAL G N 1
ATOM 14409 C CA . VAL G 1 62 ? 8.97200 44.07600 -69.95900 1.000 101.90000 62 VAL G CA 1
ATOM 14410 C C . VAL G 1 62 ? 9.28900 45.54700 -69.74800 1.000 101.05000 62 VAL G C 1
ATOM 14411 O O . VAL G 1 62 ? 9.81700 46.21900 -70.64000 1.000 101.23000 62 VAL G O 1
ATOM 14415 N N . MET G 1 63 ? 8.93700 46.04800 -68.57400 1.000 102.29000 63 MET G N 1
ATOM 14416 C CA . MET G 1 63 ? 9.39400 47.33500 -68.09100 1.000 105.02000 63 MET G CA 1
ATOM 14417 C C . MET G 1 63 ? 9.96400 47.08800 -66.70500 1.000 106.12000 63 MET G C 1
ATOM 14418 O O . MET G 1 63 ? 9.46500 46.22800 -65.97100 1.000 106.77000 63 MET G O 1
ATOM 14423 N N . TYR G 1 64 ? 11.04200 47.78400 -66.34100 1.000 107.36000 64 TYR G N 1
ATOM 14424 C CA . TYR G 1 64 ? 11.68800 47.45200 -65.04200 1.000 113.37000 64 TYR G CA 1
ATOM 14425 C C . TYR G 1 64 ? 11.21200 48.37100 -63.91600 1.000 117.96000 64 TYR G C 1
ATOM 14426 O O . TYR G 1 64 ? 11.51400 49.57800 -63.95600 1.000 117.42000 64 TYR G O 1
ATOM 14435 N N . ASP G 1 65 ? 10.49500 47.80900 -62.94000 1.000 119.57000 65 ASP G N 1
ATOM 14436 C CA . ASP G 1 65 ? 10.12800 48.60800 -61.74200 1.000 121.67000 65 ASP G CA 1
ATOM 14437 C C . ASP G 1 65 ? 11.22500 48.35800 -60.70600 1.000 124.06000 65 ASP G C 1
ATOM 14438 O O . ASP G 1 65 ? 11.06900 47.42800 -59.89600 1.000 124.35000 65 ASP G O 1
ATOM 14443 N N . GLU G 1 66 ? 12.30200 49.14700 -60.75100 1.000 126.22000 66 GLU G N 1
ATOM 14444 C CA . GLU G 1 66 ? 13.44000 48.95900 -59.81100 1.000 127.74000 66 GLU G CA 1
ATOM 14445 C C . GLU G 1 66 ? 13.00900 49.39100 -58.40700 1.000 126.51000 66 GLU G C 1
ATOM 14446 O O . GLU G 1 66 ? 13.71100 49.02700 -57.44400 1.000 125.77000 66 GLU G O 1
ATOM 14452 N N . LYS G 1 67 ? 11.90100 50.13300 -58.29800 1.000 124.86000 67 LYS G N 1
ATOM 14453 C CA . LYS G 1 67 ? 11.36300 50.55100 -56.97600 1.000 125.03000 67 LYS G CA 1
ATOM 14454 C C . LYS G 1 67 ? 11.15500 49.30500 -56.10600 1.000 125.49000 67 LYS G C 1
ATOM 14455 O O . LYS G 1 67 ? 11.59500 49.32400 -54.93900 1.000 125.63000 67 LYS G O 1
ATOM 14461 N N . ARG G 1 68 ? 10.53500 48.25600 -56.65800 1.000 125.38000 68 ARG G N 1
ATOM 14462 C CA . ARG G 1 68 ? 10.36200 46.98900 -55.90000 1.000 125.35000 68 ARG G CA 1
ATOM 14463 C C . ARG G 1 68 ? 11.23100 45.89800 -56.53300 1.000 125.25000 68 ARG G C 1
ATOM 14464 O O . ARG G 1 68 ? 10.96600 44.71400 -56.24100 1.000 123.61000 68 ARG G O 1
ATOM 14472 N N . ARG G 1 69 ? 12.20100 46.28300 -57.37100 1.000 126.71000 69 ARG G N 1
ATOM 14473 C CA . ARG G 1 69 ? 13.12700 45.31400 -58.02300 1.000 124.91000 69 ARG G CA 1
ATOM 14474 C C . ARG G 1 69 ? 12.32800 44.20600 -58.72000 1.000 122.46000 69 ARG G C 1
ATOM 14475 O O . ARG G 1 69 ? 12.59400 43.02500 -58.43700 1.000 119.80000 69 ARG G O 1
ATOM 14483 N N . VAL G 1 70 ? 11.38100 44.57500 -59.59100 1.000 121.62000 70 VAL G N 1
ATOM 14484 C CA . VAL G 1 70 ? 10.53700 43.55900 -60.28900 1.000 116.34000 70 VAL G CA 1
ATOM 14485 C C . VAL G 1 70 ? 10.34600 43.94800 -61.75700 1.000 111.62000 70 VAL G C 1
ATOM 14486 O O . VAL G 1 70 ? 9.82000 45.04500 -62.01600 1.000 113.33000 70 VAL G O 1
ATOM 14490 N N . HIS G 1 71 ? 10.77100 43.08700 -62.68300 1.000 109.21000 71 HIS G N 1
ATOM 14491 C CA . HIS G 1 71 ? 10.50200 43.34100 -64.09300 1.000 106.80000 71 HIS G CA 1
ATOM 14492 C C . HIS G 1 71 ? 9.02400 43.04800 -64.34700 1.000 104.39000 71 HIS G C 1
ATOM 14493 O O . HIS G 1 71 ? 8.58000 41.90900 -64.16300 1.000 102.97000 71 HIS G O 1
ATOM 14500 N N . LEU G 1 72 ? 8.25300 44.06500 -64.72800 1.000 105.61000 72 LEU G N 1
ATOM 14501 C CA . LEU G 1 72 ? 6.80300 43.93100 -64.83700 1.000 101.91000 72 LEU G CA 1
ATOM 14502 C C . LEU G 1 72 ? 6.38700 43.64700 -66.27700 1.000 98.12000 72 LEU G C 1
ATOM 14503 O O . LEU G 1 72 ? 7.00100 44.14700 -67.22400 1.000 96.91000 72 LEU G O 1
ATOM 14508 N N . LYS G 1 73 ? 5.36300 42.80400 -66.43100 1.000 95.58000 73 LYS G N 1
ATOM 14509 C CA . LYS G 1 73 ? 4.76600 42.55600 -67.73900 1.000 96.44000 73 LYS G CA 1
ATOM 14510 C C . LYS G 1 73 ? 4.05200 43.80400 -68.24500 1.000 99.17000 73 LYS G C 1
ATOM 14511 O O . LYS G 1 73 ? 3.21200 44.38100 -67.54700 1.000 101.36000 73 LYS G O 1
ATOM 14517 N N . THR G 1 74 ? 4.36900 44.21300 -69.47900 1.000 97.07000 74 THR G N 1
ATOM 14518 C CA . THR G 1 74 ? 3.73100 45.41700 -70.07900 1.000 96.88000 74 THR G CA 1
ATOM 14519 C C . THR G 1 74 ? 2.35100 45.06500 -70.64100 1.000 100.42000 74 THR G C 1
ATOM 14520 O O . THR G 1 74 ? 1.99900 43.87100 -70.65300 1.000 97.16000 74 THR G O 1
ATOM 14524 N N . SER G 1 75 ? 1.61100 46.07000 -71.11800 1.000 101.20000 75 SER G N 1
ATOM 14525 C CA . SER G 1 75 ? 0.29100 45.81100 -71.75000 1.000 100.18000 75 SER G CA 1
ATOM 14526 C C . SER G 1 75 ? 0.51300 45.28300 -73.17000 1.000 100.49000 75 SER G C 1
ATOM 14527 O O . SER G 1 75 ? -0.39100 44.60600 -73.69600 1.000 99.68000 75 SER G O 1
ATOM 14530 N N . THR G 1 76 ? 1.67800 45.57600 -73.75800 1.000 99.34000 76 THR G N 1
ATOM 14531 C CA . THR G 1 76 ? 2.00400 45.10100 -75.12900 1.000 99.17000 76 THR G CA 1
ATOM 14532 C C . THR G 1 76 ? 2.82100 43.80900 -75.03400 1.000 98.08000 76 THR G C 1
ATOM 14533 O O . THR G 1 76 ? 3.68600 43.59700 -75.90700 1.000 100.25000 76 THR G O 1
ATOM 14537 N N . PHE G 1 77 ? 2.55600 42.98200 -74.02100 1.000 98.28000 77 PHE G N 1
ATOM 14538 C CA . PHE G 1 77 ? 3.37400 41.75900 -73.82600 1.000 96.31000 77 PHE G CA 1
ATOM 14539 C C . PHE G 1 77 ? 2.97300 40.66800 -74.81200 1.000 93.98000 77 PHE G C 1
ATOM 14540 O O . PHE G 1 77 ? 1.78700 40.27900 -74.82000 1.000 97.48000 77 PHE G O 1
ATOM 14548 N N . GLN G 1 78 ? 3.92200 40.20100 -75.62100 1.000 93.07000 78 GLN G N 1
ATOM 14549 C CA . GLN G 1 78 ? 3.68100 39.05500 -76.48500 1.000 94.41000 78 GLN G CA 1
ATOM 14550 C C . GLN G 1 78 ? 4.76800 38.02000 -76.21700 1.000 92.22000 78 GLN G C 1
ATOM 14551 O O . GLN G 1 78 ? 5.96000 38.37300 -76.19400 1.000 89.80000 78 GLN G O 1
ATOM 14557 N N . PRO G 1 79 ? 4.41300 36.75300 -75.99300 1.000 90.05000 79 PRO G N 1
ATOM 14558 C CA . PRO G 1 79 ? 5.41800 35.76200 -75.57000 1.000 85.16000 79 PRO G CA 1
ATOM 14559 C C . PRO G 1 79 ? 6.55300 35.62800 -76.57400 1.000 81.20000 79 PRO G C 1
ATOM 14560 O O . PRO G 1 79 ? 6.32900 35.50700 -77.78200 1.000 82.81000 79 PRO G O 1
ATOM 14564 N N . LEU G 1 80 ? 7.78300 35.61700 -76.05400 1.000 78.82000 80 LEU G N 1
ATOM 14565 C CA . LEU G 1 80 ? 8.95700 35.49800 -76.91600 1.000 80.94000 80 LEU G CA 1
ATOM 14566 C C . LEU G 1 80 ? 9.11000 34.10000 -77.49600 1.000 79.21000 80 LEU G C 1
ATOM 14567 O O . LEU G 1 80 ? 9.71600 33.94700 -78.56200 1.000 75.39000 80 LEU G O 1
ATOM 14572 N N . PHE G 1 81 ? 8.54400 33.08700 -76.84800 1.000 77.33000 81 PHE G N 1
ATOM 14573 C CA . PHE G 1 81 ? 8.70500 31.70900 -77.27500 1.000 76.94000 81 PHE G CA 1
ATOM 14574 C C . PHE G 1 81 ? 7.34400 31.10100 -77.56600 1.000 74.09000 81 PHE G C 1
ATOM 14575 O O . PHE G 1 81 ? 6.30800 31.60700 -77.12600 1.000 77.39000 81 PHE G O 1
ATOM 14583 N N . ASP G 1 82 ? 7.36700 30.00200 -78.31300 1.000 71.30000 82 ASP G N 1
ATOM 14584 C CA . ASP G 1 82 ? 6.20800 29.14100 -78.48400 1.000 72.38000 82 ASP G CA 1
ATOM 14585 C C . ASP G 1 82 ? 6.14300 28.13500 -77.33900 1.000 73.21000 82 ASP G C 1
ATOM 14586 O O . ASP G 1 82 ? 7.17500 27.70300 -76.82100 1.000 72.46000 82 ASP G O 1
ATOM 14591 N N . TYR G 1 83 ? 4.92900 27.81100 -76.90200 1.000 71.31000 83 TYR G N 1
ATOM 14592 C CA . TYR G 1 83 ? 4.73500 26.91600 -75.77100 1.000 66.50000 83 TYR G CA 1
ATOM 14593 C C . TYR G 1 83 ? 4.05600 25.62400 -76.21800 1.000 67.31000 83 TYR G C 1
ATOM 14594 O O . TYR G 1 83 ? 3.07600 25.65100 -76.96700 1.000 65.61000 83 TYR G O 1
ATOM 14603 N N . ASP G 1 84 ? 4.56800 24.49000 -75.74900 1.000 67.94000 84 ASP G N 1
ATOM 14604 C CA . ASP G 1 84 ? 3.82300 23.23300 -75.82400 1.000 63.90000 84 ASP G CA 1
ATOM 14605 C C . ASP G 1 84 ? 2.72400 23.27800 -74.77600 1.000 61.28000 84 ASP G C 1
ATOM 14606 O O . ASP G 1 84 ? 3.01300 23.32000 -73.57700 1.000 62.80000 84 ASP G O 1
ATOM 14611 N N . ILE G 1 85 ? 1.46500 23.32500 -75.21500 1.000 61.60000 85 ILE G N 1
ATOM 14612 C CA . ILE G 1 85 ? 0.39000 23.60100 -74.27000 1.000 61.67000 85 ILE G CA 1
ATOM 14613 C C . ILE G 1 85 ? 0.15300 22.41500 -73.34600 1.000 59.63000 85 ILE G C 1
ATOM 14614 O O . ILE G 1 85 ? -0.07700 22.58900 -72.14400 1.000 63.38000 85 ILE G O 1
ATOM 14619 N N . VAL G 1 86 ? 0.22000 21.19300 -73.86500 1.000 58.64000 86 VAL G N 1
ATOM 14620 C CA . VAL G 1 86 ? 0.03700 20.05200 -72.97700 1.000 55.36000 86 VAL G CA 1
ATOM 14621 C C . VAL G 1 86 ? 1.16000 20.01400 -71.95100 1.000 61.61000 86 VAL G C 1
ATOM 14622 O O . VAL G 1 86 ? 0.92300 19.81100 -70.75300 1.000 59.38000 86 VAL G O 1
ATOM 14626 N N . ARG G 1 87 ? 2.40100 20.21700 -72.40000 1.000 61.50000 87 ARG G N 1
ATOM 14627 C CA . ARG G 1 87 ? 3.52300 20.14500 -71.47300 1.000 59.98000 87 ARG G CA 1
ATOM 14628 C C . ARG G 1 87 ? 3.54900 21.34000 -70.52800 1.000 60.65000 87 ARG G C 1
ATOM 14629 O O . ARG G 1 87 ? 3.86400 21.19100 -69.33600 1.000 55.53000 87 ARG G O 1
ATOM 14637 N N . THR G 1 88 ? 3.21100 22.53400 -71.02600 1.000 61.96000 88 THR G N 1
ATOM 14638 C CA . THR G 1 88 ? 3.19000 23.69800 -70.14100 1.000 60.60000 88 THR G CA 1
ATOM 14639 C C . THR G 1 88 ? 2.14000 23.52600 -69.05400 1.000 56.95000 88 THR G C 1
ATOM 14640 O O . THR G 1 88 ? 2.40300 23.79700 -67.87800 1.000 58.62000 88 THR G O 1
ATOM 14644 N N . LEU G 1 89 ? 0.94900 23.05000 -69.42700 1.000 58.22000 89 LEU G N 1
ATOM 14645 C CA . LEU G 1 89 ? -0.09500 22.80800 -68.43800 1.000 60.62000 89 LEU G CA 1
ATOM 14646 C C . LEU G 1 89 ? 0.31900 21.73100 -67.44400 1.000 63.06000 89 LEU G C 1
ATOM 14647 O O . LEU G 1 89 ? -0.07900 21.78100 -66.27400 1.000 64.82000 89 LEU G O 1
ATOM 14652 N N . ALA G 1 90 ? 1.11300 20.74600 -67.88400 1.000 59.40000 90 ALA G N 1
ATOM 14653 C CA . ALA G 1 90 ? 1.63700 19.76600 -66.93800 1.000 57.83000 90 ALA G CA 1
ATOM 14654 C C . ALA G 1 90 ? 2.57500 20.42200 -65.93800 1.000 60.17000 90 ALA G C 1
ATOM 14655 O O . ALA G 1 90 ? 2.46200 20.19100 -64.72700 1.000 59.74000 90 ALA G O 1
ATOM 14657 N N . THR G 1 91 ? 3.47300 21.28300 -66.42600 1.000 56.09000 91 THR G N 1
ATOM 14658 C CA . THR G 1 91 ? 4.46100 21.90700 -65.55400 1.000 60.63000 91 THR G CA 1
ATOM 14659 C C . THR G 1 91 ? 3.80000 22.73800 -64.46100 1.000 65.08000 91 THR G C 1
ATOM 14660 O O . THR G 1 91 ? 4.18800 22.64900 -63.28900 1.000 60.47000 91 THR G O 1
ATOM 14664 N N . ILE G 1 92 ? 2.78800 23.53900 -64.81900 1.000 64.67000 92 ILE G N 1
ATOM 14665 C CA . ILE G 1 92 ? 2.14800 24.41200 -63.83800 1.000 64.38000 92 ILE G CA 1
ATOM 14666 C C . ILE G 1 92 ? 1.33600 23.62200 -62.82500 1.000 66.06000 92 ILE G C 1
ATOM 14667 O O . ILE G 1 92 ? 1.05700 24.13700 -61.73800 1.000 70.92000 92 ILE G O 1
ATOM 14672 N N . SER G 1 93 ? 0.95800 22.37700 -63.14000 1.000 68.86000 93 SER G N 1
ATOM 14673 C CA . SER G 1 93 ? 0.25400 21.50000 -62.20600 1.000 66.02000 93 SER G CA 1
ATOM 14674 C C . SER G 1 93 ? 1.13800 20.42000 -61.58400 1.000 65.98000 93 SER G C 1
ATOM 14675 O O . SER G 1 93 ? 0.62600 19.59400 -60.82400 1.000 64.26000 93 SER G O 1
ATOM 14678 N N . GLN G 1 94 ? 2.43300 20.36800 -61.91200 1.000 67.80000 94 GLN G N 1
ATOM 14679 C CA . GLN G 1 94 ? 3.28800 19.30200 -61.39000 1.000 64.54000 94 GLN G CA 1
ATOM 14680 C C . GLN G 1 94 ? 4.58800 19.80000 -60.76800 1.000 65.37000 94 GLN G C 1
ATOM 14681 O O . GLN G 1 94 ? 4.98200 19.33000 -59.69800 1.000 69.40000 94 GLN G O 1
ATOM 14687 N N . GLY G 1 95 ? 5.27700 20.72400 -61.43500 1.000 65.60000 95 GLY G N 1
ATOM 14688 C CA . GLY G 1 95 ? 6.59800 21.15700 -61.00100 1.000 64.24000 95 GLY G CA 1
ATOM 14689 C C . GLY G 1 95 ? 7.55700 21.29700 -62.17000 1.000 61.94000 95 GLY G C 1
ATOM 14690 O O . GLY G 1 95 ? 7.20000 20.96300 -63.30100 1.000 61.38000 95 GLY G O 1
ATOM 14691 N N . PHE G 1 96 ? 8.77000 21.79400 -61.92900 1.000 66.39000 96 PHE G N 1
ATOM 14692 C CA . PHE G 1 96 ? 9.65100 22.19300 -63.02200 1.000 64.05000 96 PHE G CA 1
ATOM 14693 C C . PHE G 1 96 ? 10.62000 21.11200 -63.50600 1.000 65.00000 96 PHE G C 1
ATOM 14694 O O . PHE G 1 96 ? 11.13500 21.21700 -64.62400 1.000 63.38000 96 PHE G O 1
ATOM 14702 N N . GLY G 1 97 ? 10.92000 20.09100 -62.72800 1.000 59.12000 97 GLY G N 1
ATOM 14703 C CA . GLY G 1 97 ? 11.89900 19.16600 -63.26600 1.000 67.50000 97 GLY G CA 1
ATOM 14704 C C . GLY G 1 97 ? 11.37900 18.33900 -64.44200 1.000 59.10000 97 GLY G C 1
ATOM 14705 O O . GLY G 1 97 ? 10.29100 18.54200 -64.98000 1.000 55.88000 97 GLY G O 1
ATOM 14706 N N . ASP G 1 98 ? 12.21100 17.39100 -64.85500 1.000 54.58000 98 ASP G N 1
ATOM 14707 C CA . ASP G 1 98 ? 11.69700 16.28800 -65.65000 1.000 51.56000 98 ASP G CA 1
ATOM 14708 C C . ASP G 1 98 ? 11.11500 15.20700 -64.75600 1.000 52.41000 98 ASP G C 1
ATOM 14709 O O . ASP G 1 98 ? 10.44200 14.29700 -65.25700 1.000 51.04000 98 ASP G O 1
ATOM 14714 N N . GLY G 1 99 ? 11.31500 15.34900 -63.44100 1.000 50.97000 99 GLY G N 1
ATOM 14715 C CA . GLY G 1 99 ? 10.84000 14.43700 -62.43100 1.000 52.13000 99 GLY G CA 1
ATOM 14716 C C . GLY G 1 99 ? 11.88600 13.48500 -61.91000 1.000 56.36000 99 GLY G C 1
ATOM 14717 O O . GLY G 1 99 ? 11.59900 12.74300 -60.95900 1.000 54.68000 99 GLY G O 1
ATOM 14718 N N . PHE G 1 100 ? 13.09500 13.49500 -62.49100 1.000 54.98000 100 PHE G N 1
ATOM 14719 C CA . PHE G 1 100 ? 14.10600 12.48200 -62.20500 1.000 53.37000 100 PHE G CA 1
ATOM 14720 C C . PHE G 1 100 ? 14.96400 12.80600 -60.98100 1.000 53.78000 100 PHE G C 1
ATOM 14721 O O . PHE G 1 100 ? 15.77700 11.96700 -60.58200 1.000 53.16000 100 PHE G O 1
ATOM 14729 N N . LEU G 1 101 ? 14.80900 13.98400 -60.36900 1.000 59.59000 101 LEU G N 1
ATOM 14730 C CA . LEU G 1 101 ? 15.59400 14.37000 -59.19600 1.000 58.54000 101 LEU G CA 1
ATOM 14731 C C . LEU G 1 101 ? 14.75800 14.46200 -57.92700 1.000 61.67000 101 LEU G C 1
ATOM 14732 O O . LEU G 1 101 ? 15.12500 15.17100 -56.99100 1.000 70.39000 101 LEU G O 1
ATOM 14737 N N . GLY G 1 102 ? 13.65300 13.75000 -57.86100 1.000 61.15000 102 GLY G N 1
ATOM 14738 C CA . GLY G 1 102 ? 12.84500 13.73800 -56.65800 1.000 64.16000 102 GLY G CA 1
ATOM 14739 C C . GLY G 1 102 ? 11.57100 14.54700 -56.82600 1.000 61.74000 102 GLY G C 1
ATOM 14740 O O . GLY G 1 102 ? 11.30800 15.15400 -57.86700 1.000 59.31000 102 GLY G O 1
ATOM 14741 N N . LYS G 1 103 ? 10.78100 14.53000 -55.75300 1.000 67.31000 103 LYS G N 1
ATOM 14742 C CA . LYS G 1 103 ? 9.48900 15.19800 -55.72600 1.000 65.91000 103 LYS G CA 1
ATOM 14743 C C . LYS G 1 103 ? 9.62800 16.66600 -56.09900 1.000 69.23000 103 LYS G C 1
ATOM 14744 O O . LYS G 1 103 ? 10.57000 17.34900 -55.68900 1.000 70.18000 103 LYS G O 1
ATOM 14750 N N . VAL G 1 104 ? 8.70600 17.13000 -56.93000 1.000 67.04000 104 VAL G N 1
ATOM 14751 C CA . VAL G 1 104 ? 8.56500 18.53700 -57.26400 1.000 72.19000 104 VAL G CA 1
ATOM 14752 C C . VAL G 1 104 ? 7.13600 18.94500 -56.93900 1.000 71.62000 104 VAL G C 1
ATOM 14753 O O . VAL G 1 104 ? 6.23800 18.11300 -56.78700 1.000 75.89000 104 VAL G O 1
ATOM 14757 N N . ARG G 1 105 ? 6.93000 20.24300 -56.85000 1.000 73.00000 105 ARG G N 1
ATOM 14758 C CA . ARG G 1 105 ? 5.61800 20.76100 -56.52000 1.000 74.97000 105 ARG G CA 1
ATOM 14759 C C . ARG G 1 105 ? 5.26300 21.89300 -57.46900 1.000 74.41000 105 ARG G C 1
ATOM 14760 O O . ARG G 1 105 ? 6.15500 22.59700 -57.96900 1.000 70.38000 105 ARG G O 1
ATOM 14768 N N . PRO G 1 106 ? 3.97000 22.10200 -57.71600 1.000 71.44000 106 PRO G N 1
ATOM 14769 C CA . PRO G 1 106 ? 3.53700 23.15600 -58.64800 1.000 69.66000 106 PRO G CA 1
ATOM 14770 C C . PRO G 1 106 ? 4.09300 24.51500 -58.26100 1.000 71.03000 106 PRO G C 1
ATOM 14771 O O . PRO G 1 106 ? 4.19500 24.84800 -57.07100 1.000 73.60000 106 PRO G O 1
ATOM 14775 N N . PRO G 1 107 ? 4.46600 25.33000 -59.24100 1.000 68.34000 107 PRO G N 1
ATOM 14776 C CA . PRO G 1 107 ? 5.02300 26.65400 -58.94200 1.000 68.34000 107 PRO G CA 1
ATOM 14777 C C . PRO G 1 107 ? 3.95500 27.69500 -58.65800 1.000 77.39000 107 PRO G C 1
ATOM 14778 O O . PRO G 1 107 ? 4.21800 28.90200 -58.74500 1.000 75.38000 107 PRO G O 1
ATOM 14782 N N . MET G 1 108 ? 2.74500 27.24700 -58.34500 1.000 77.10000 108 MET G N 1
ATOM 14783 C CA . MET G 1 108 ? 1.61200 28.15000 -58.18700 1.000 78.40000 108 MET G CA 1
ATOM 14784 C C . MET G 1 108 ? 0.45700 27.36300 -57.58600 1.000 77.45000 108 MET G C 1
ATOM 14785 O O . MET G 1 108 ? 0.56700 26.16300 -57.31500 1.000 76.54000 108 MET G O 1
ATOM 14790 N N . ALA G 1 109 ? -0.64100 28.07300 -57.33400 1.000 84.97000 109 ALA G N 1
ATOM 14791 C CA . ALA G 1 109 ? -1.86300 27.48600 -56.78800 1.000 83.59000 109 ALA G CA 1
ATOM 14792 C C . ALA G 1 109 ? -2.58100 26.72200 -57.89700 1.000 82.28000 109 ALA G C 1
ATOM 14793 O O . ALA G 1 109 ? -3.54100 27.19800 -58.50900 1.000 83.61000 109 ALA G O 1
ATOM 14795 N N . CYS G 1 110 ? -2.09500 25.51200 -58.16800 1.000 79.79000 110 CYS G N 1
ATOM 14796 C CA . CYS G 1 110 ? -2.67400 24.68300 -59.21500 1.000 77.40000 110 CYS G CA 1
ATOM 14797 C C . CYS G 1 110 ? -2.68300 23.23000 -58.77300 1.000 79.60000 110 CYS G C 1
ATOM 14798 O O . CYS G 1 110 ? -1.64900 22.70000 -58.36100 1.000 84.50000 110 CYS G O 1
ATOM 14801 N N . GLU G 1 111 ? -3.84100 22.58900 -58.86900 1.000 76.48000 111 GLU G N 1
ATOM 14802 C CA . GLU G 1 111 ? -4.01700 21.23100 -58.38400 1.000 80.24000 111 GLU G CA 1
ATOM 14803 C C . GLU G 1 111 ? -4.52600 20.30600 -59.48300 1.000 81.31000 111 GLU G C 1
ATOM 14804 O O . GLU G 1 111 ? -5.22900 20.73200 -60.40600 1.000 78.21000 111 GLU G O 1
ATOM 14810 N N . ALA G 1 112 ? -4.15700 19.02700 -59.36900 1.000 80.78000 112 ALA G N 1
ATOM 14811 C CA . ALA G 1 112 ? -4.62700 17.96400 -60.25600 1.000 74.59000 112 ALA G CA 1
ATOM 14812 C C . ALA G 1 112 ? -5.02400 16.78400 -59.37700 1.000 79.54000 112 ALA G C 1
ATOM 14813 O O . ALA G 1 112 ? -4.24000 15.84400 -59.18000 1.000 79.93000 112 ALA G O 1
ATOM 14815 N N . PRO G 1 113 ? -6.23300 16.80700 -58.81300 1.000 82.31000 113 PRO G N 1
ATOM 14816 C CA . PRO G 1 113 ? -6.60100 15.83600 -57.77600 1.000 80.62000 113 PRO G CA 1
ATOM 14817 C C . PRO G 1 113 ? -7.09600 14.49800 -58.29700 1.000 76.71000 113 PRO G C 1
ATOM 14818 O O . PRO G 1 113 ? -7.57400 13.69100 -57.49500 1.000 74.36000 113 PRO G O 1
ATOM 14822 N N . PHE G 1 114 ? -7.01300 14.23500 -59.59700 1.000 79.15000 114 PHE G N 1
ATOM 14823 C CA . PHE G 1 114 ? -7.58900 13.01600 -60.14900 1.000 78.55000 114 PHE G CA 1
ATOM 14824 C C . PHE G 1 114 ? -6.62000 11.83900 -60.14800 1.000 79.43000 114 PHE G C 1
ATOM 14825 O O . PHE G 1 114 ? -7.02200 10.72300 -60.49700 1.000 80.97000 114 PHE G O 1
ATOM 14833 N N . HIS G 1 115 ? -5.35500 12.12600 -59.87900 1.000 79.53000 115 HIS G N 1
ATOM 14834 C CA . HIS G 1 115 ? -4.33700 11.05500 -59.88600 1.000 75.75000 115 HIS G CA 1
ATOM 14835 C C . HIS G 1 115 ? -4.56500 10.20900 -58.64500 1.000 76.10000 115 HIS G C 1
ATOM 14836 O O . HIS G 1 115 ? -4.64700 10.77700 -57.55000 1.000 80.42000 115 HIS G O 1
ATOM 14843 N N . LEU G 1 116 ? -4.69500 8.90600 -58.81300 1.000 74.89000 116 LEU G N 1
ATOM 14844 C CA . LEU G 1 116 ? -4.76200 8.05400 -57.61000 1.000 75.56000 116 LEU G CA 1
ATOM 14845 C C . LEU G 1 116 ? -3.55400 7.23000 -57.16200 1.000 81.59000 116 LEU G C 1
ATOM 14846 O O . LEU G 1 116 ? -2.96700 7.55900 -56.12000 1.000 95.75000 116 LEU G O 1
ATOM 14851 N N . ASN G 1 117 ? -3.18200 6.22100 -57.94700 1.000 78.08000 117 ASN G N 1
ATOM 14852 C CA . ASN G 1 117 ? -2.00100 5.40200 -57.59600 1.000 72.37000 117 ASN G CA 1
ATOM 14853 C C . ASN G 1 117 ? -1.38200 5.26300 -58.98700 1.000 72.34000 117 ASN G C 1
ATOM 14854 O O . ASN G 1 117 ? -2.13000 5.15200 -59.95900 1.000 69.57000 117 ASN G O 1
ATOM 14859 N N . LYS G 1 118 ? -0.05500 5.30800 -59.06400 1.000 73.38000 118 LYS G N 1
ATOM 14860 C CA . LYS G 1 118 ? 0.65300 5.18000 -60.32600 1.000 67.13000 118 LYS G CA 1
ATOM 14861 C C . LYS G 1 118 ? 1.36800 3.83800 -60.37500 1.000 65.93000 118 LYS G C 1
ATOM 14862 O O . LYS G 1 118 ? 1.59600 3.21300 -59.33500 1.000 64.90000 118 LYS G O 1
ATOM 14868 N N . PRO G 1 119 ? 1.71500 3.34300 -61.56000 1.000 66.12000 119 PRO G N 1
ATOM 14869 C CA . PRO G 1 119 ? 2.50700 2.11200 -61.61900 1.000 63.75000 119 PRO G CA 1
ATOM 14870 C C . PRO G 1 119 ? 3.83100 2.29100 -60.88400 1.000 59.37000 119 PRO G C 1
ATOM 14871 O O . PRO G 1 119 ? 4.32300 3.40700 -60.70200 1.000 55.53000 119 PRO G O 1
ATOM 14875 N N . LYS G 1 120 ? 4.39100 1.17100 -60.43200 1.000 56.72000 120 LYS G N 1
ATOM 14876 C CA . LYS G 1 120 ? 5.70900 1.20100 -59.80800 1.000 60.88000 120 LYS G CA 1
ATOM 14877 C C . LYS G 1 120 ? 6.76500 1.61400 -60.82700 1.000 54.38000 120 LYS G C 1
ATOM 14878 O O . LYS G 1 120 ? 6.72300 1.19500 -61.99000 1.000 53.93000 120 LYS G O 1
ATOM 14884 N N . LEU G 1 121 ? 7.69200 2.47300 -60.39200 1.000 53.41000 121 LEU G N 1
ATOM 14885 C CA . LEU G 1 121 ? 8.73800 2.96800 -61.28600 1.000 55.46000 121 LEU G CA 1
ATOM 14886 C C . LEU G 1 121 ? 9.45200 1.81900 -61.98900 1.000 56.99000 121 LEU G C 1
ATOM 14887 O O . LEU G 1 121 ? 9.61000 1.83100 -63.21400 1.000 53.37000 121 LEU G O 1
ATOM 14892 N N . GLU G 1 122 ? 9.82700 0.78200 -61.23100 1.000 51.55000 122 GLU G N 1
ATOM 14893 C CA . GLU G 1 122 ? 10.57400 -0.32600 -61.81100 1.000 54.08000 122 GLU G CA 1
ATOM 14894 C C . GLU G 1 122 ? 9.73400 -1.12000 -62.79600 1.000 55.78000 122 GLU G C 1
ATOM 14895 O O . GLU G 1 122 ? 10.27800 -1.68400 -63.75800 1.000 49.29000 122 GLU G O 1
ATOM 14901 N N . VAL G 1 123 ? 8.42000 -1.20700 -62.56200 1.000 56.38000 123 VAL G N 1
ATOM 14902 C CA . VAL G 1 123 ? 7.56300 -1.95900 -63.47500 1.000 50.23000 123 VAL G CA 1
ATOM 14903 C C . VAL G 1 123 ? 7.42700 -1.22600 -64.81000 1.000 48.76000 123 VAL G C 1
ATOM 14904 O O . VAL G 1 123 ? 7.61000 -1.81700 -65.88300 1.000 51.92000 123 VAL G O 1
ATOM 14908 N N . VAL G 1 124 ? 7.10700 0.07000 -64.77000 1.000 48.69000 124 VAL G N 1
ATOM 14909 C CA . VAL G 1 124 ? 6.98300 0.82800 -66.01300 1.000 48.93000 124 VAL G CA 1
ATOM 14910 C C . VAL G 1 124 ? 8.33000 0.89100 -66.73400 1.000 51.20000 124 VAL G C 1
ATOM 14911 O O . VAL G 1 124 ? 8.40400 0.74800 -67.96200 1.000 47.04000 124 VAL G O 1
ATOM 14915 N N . ALA G 1 125 ? 9.42100 1.07100 -65.97800 1.000 52.79000 125 ALA G N 1
ATOM 14916 C CA . ALA G 1 125 ? 10.74800 1.13400 -66.58800 1.000 48.05000 125 ALA G CA 1
ATOM 14917 C C . ALA G 1 125 ? 11.10700 -0.17300 -67.28600 1.000 49.21000 125 ALA G C 1
ATOM 14918 O O . ALA G 1 125 ? 11.62500 -0.15900 -68.41000 1.000 47.75000 125 ALA G O 1
ATOM 14920 N N . ALA G 1 126 ? 10.81400 -1.31600 -66.65000 1.000 47.76000 126 ALA G N 1
ATOM 14921 C CA . ALA G 1 126 ? 11.14300 -2.60700 -67.25300 1.000 49.90000 126 ALA G CA 1
ATOM 14922 C C . ALA G 1 126 ? 10.35900 -2.83400 -68.53800 1.000 47.71000 126 ALA G C 1
ATOM 14923 O O . ALA G 1 126 ? 10.89300 -3.36900 -69.51700 1.000 53.04000 126 ALA G O 1
ATOM 14925 N N . ILE G 1 127 ? 9.08400 -2.45800 -68.54700 1.000 46.35000 127 ILE G N 1
ATOM 14926 C CA . ILE G 1 127 ? 8.29100 -2.58100 -69.76300 1.000 49.14000 127 ILE G CA 1
ATOM 14927 C C . ILE G 1 127 ? 8.81500 -1.63600 -70.83300 1.000 46.63000 127 ILE G C 1
ATOM 14928 O O . ILE G 1 127 ? 8.98100 -2.01900 -71.99600 1.000 47.46000 127 ILE G O 1
ATOM 14933 N N . SER G 1 128 ? 9.12700 -0.40200 -70.44500 1.000 50.87000 128 SER G N 1
ATOM 14934 C CA . SER G 1 128 ? 9.71300 0.54800 -71.38300 1.000 52.66000 128 SER G CA 1
ATOM 14935 C C . SER G 1 128 ? 11.00400 -0.00500 -71.98400 1.000 50.21000 128 SER G C 1
ATOM 14936 O O . SER G 1 128 ? 11.19800 0.04000 -73.20800 1.000 49.27000 128 SER G O 1
ATOM 14939 N N . GLU G 1 129 ? 11.86100 -0.60200 -71.14600 1.000 47.60000 129 GLU G N 1
ATOM 14940 C CA . GLU G 1 129 ? 13.10300 -1.19100 -71.63600 1.000 48.70000 129 GLU G CA 1
ATOM 14941 C C . GLU G 1 129 ? 12.82700 -2.31100 -72.63100 1.000 50.45000 129 GLU G C 1
ATOM 14942 O O . GLU G 1 129 ? 13.43200 -2.35500 -73.71000 1.000 50.08000 129 GLU G O 1
ATOM 14948 N N . ALA G 1 130 ? 11.87200 -3.19200 -72.30900 1.000 47.41000 130 ALA G N 1
ATOM 14949 C CA . ALA G 1 130 ? 11.53100 -4.29100 -73.20800 1.000 50.59000 130 ALA G CA 1
ATOM 14950 C C . ALA G 1 130 ? 10.97800 -3.77900 -74.53700 1.000 47.56000 130 ALA G C 1
ATOM 14951 O O . ALA G 1 130 ? 11.32400 -4.30400 -75.60800 1.000 47.74000 130 ALA G O 1
ATOM 14953 N N . ILE G 1 131 ? 10.13100 -2.74800 -74.49300 1.000 45.97000 131 ILE G N 1
ATOM 14954 C CA . ILE G 1 131 ? 9.63900 -2.14400 -75.73200 1.000 47.72000 131 ILE G CA 1
ATOM 14955 C C . ILE G 1 131 ? 10.80800 -1.61500 -76.55400 1.000 49.67000 131 ILE G C 1
ATOM 14956 O O . ILE G 1 131 ? 10.90800 -1.85700 -77.76000 1.000 48.38000 131 ILE G O 1
ATOM 14961 N N . HIS G 1 132 ? 11.71400 -0.87700 -75.90600 1.000 49.17000 132 HIS G N 1
ATOM 14962 C CA . HIS G 1 132 ? 12.83300 -0.29100 -76.63300 1.000 48.67000 132 HIS G CA 1
ATOM 14963 C C . HIS G 1 132 ? 13.67500 -1.35900 -77.31600 1.000 49.83000 132 HIS G C 1
ATOM 14964 O O . HIS G 1 132 ? 14.13200 -1.16600 -78.44800 1.000 43.60000 132 HIS G O 1
ATOM 14971 N N . LYS G 1 133 ? 13.91700 -2.47800 -76.63000 1.000 52.08000 133 LYS G N 1
ATOM 14972 C CA . LYS G 1 133 ? 14.74000 -3.56400 -77.14600 1.000 50.81000 133 LYS G CA 1
ATOM 14973 C C . LYS G 1 133 ? 13.98100 -4.57000 -77.99900 1.000 53.93000 133 LYS G C 1
ATOM 14974 O O . LYS G 1 133 ? 14.61100 -5.50100 -78.51200 1.000 53.49000 133 LYS G O 1
ATOM 14980 N N . ARG G 1 134 ? 12.66600 -4.40400 -78.18600 1.000 54.02000 134 ARG G N 1
ATOM 14981 C CA . ARG G 1 134 ? 11.87000 -5.36000 -78.95900 1.000 53.85000 134 ARG G CA 1
ATOM 14982 C C . ARG G 1 134 ? 11.97300 -6.76000 -78.35700 1.000 53.48000 134 ARG G C 1
ATOM 14983 O O . ARG G 1 134 ? 12.10800 -7.75800 -79.07100 1.000 56.83000 134 ARG G O 1
ATOM 14991 N N . ALA G 1 135 ? 11.89500 -6.83200 -77.03500 1.000 49.07000 135 ALA G N 1
ATOM 14992 C CA . ALA G 1 135 ? 12.15500 -8.06500 -76.30900 1.000 56.16000 135 ALA G CA 1
ATOM 14993 C C . ALA G 1 135 ? 10.86500 -8.71700 -75.82200 1.000 57.32000 135 ALA G C 1
ATOM 14994 O O . ALA G 1 135 ? 9.79600 -8.10000 -75.81200 1.000 54.69000 135 ALA G O 1
ATOM 14996 N N . VAL G 1 136 ? 10.97300 -10.01600 -75.45200 1.000 52.07000 136 VAL G N 1
ATOM 14997 C CA . VAL G 1 136 ? 9.92200 -10.70500 -74.71400 1.000 53.55000 136 VAL G CA 1
ATOM 14998 C C . VAL G 1 136 ? 10.17000 -10.50600 -73.22600 1.000 54.73000 136 VAL G C 1
ATOM 14999 O O . VAL G 1 136 ? 11.31700 -10.54700 -72.77400 1.000 55.04000 136 VAL G O 1
ATOM 15003 N N . ILE G 1 137 ? 9.09900 -10.31200 -72.45200 1.000 57.52000 137 ILE G N 1
ATOM 15004 C CA . ILE G 1 137 ? 9.18000 -10.24400 -70.99500 1.000 57.54000 137 ILE G CA 1
ATOM 15005 C C . ILE G 1 137 ? 8.21900 -11.25300 -70.39900 1.000 60.64000 137 ILE G C 1
ATOM 15006 O O . ILE G 1 137 ? 7.13700 -11.50100 -70.94500 1.000 59.43000 137 ILE G O 1
ATOM 15011 N N . ASN G 1 138 ? 8.61900 -11.83600 -69.27800 1.000 57.71000 138 ASN G N 1
ATOM 15012 C CA . ASN G 1 138 ? 7.69400 -12.59100 -68.45800 1.000 63.16000 138 ASN G CA 1
ATOM 15013 C C . ASN G 1 138 ? 7.16500 -11.66100 -67.38300 1.000 58.77000 138 ASN G C 1
ATOM 15014 O O . ASN G 1 138 ? 7.93900 -10.95800 -66.72700 1.000 65.04000 138 ASN G O 1
ATOM 15019 N N . ILE G 1 139 ? 5.85300 -11.67200 -67.19400 1.000 57.76000 139 ILE G N 1
ATOM 15020 C CA . ILE G 1 139 ? 5.21500 -10.84400 -66.18800 1.000 61.58000 139 ILE G CA 1
ATOM 15021 C C . ILE G 1 139 ? 4.32300 -11.72600 -65.32900 1.000 66.14000 139 ILE G C 1
ATOM 15022 O O . ILE G 1 139 ? 3.88400 -12.80700 -65.73400 1.000 66.71000 139 ILE G O 1
ATOM 15027 N N . GLU G 1 140 ? 4.08600 -11.25900 -64.11600 1.000 64.72000 140 GLU G N 1
ATOM 15028 C CA . GLU G 1 140 ? 2.97900 -11.73600 -63.31200 1.000 70.05000 140 GLU G CA 1
ATOM 15029 C C . GLU G 1 140 ? 1.86700 -10.70600 -63.40800 1.000 70.09000 140 GLU G C 1
ATOM 15030 O O . GLU G 1 140 ? 2.11600 -9.49900 -63.31500 1.000 69.13000 140 GLU G O 1
ATOM 15036 N N . TYR G 1 141 ? 0.64400 -11.18500 -63.60200 1.000 70.28000 141 TYR G N 1
ATOM 15037 C CA . TYR G 1 141 ? -0.48300 -10.30700 -63.85600 1.000 72.18000 141 TYR G CA 1
ATOM 15038 C C . TYR G 1 141 ? -1.70200 -10.87800 -63.15800 1.000 72.89000 141 TYR G C 1
ATOM 15039 O O . TYR G 1 141 ? -1.97100 -12.07800 -63.26100 1.000 74.66000 141 TYR G O 1
ATOM 15048 N N . THR G 1 142 ? -2.43700 -10.01800 -62.46800 1.000 73.46000 142 THR G N 1
ATOM 15049 C CA . THR G 1 142 ? -3.68700 -10.38900 -61.81500 1.000 78.61000 142 THR G CA 1
ATOM 15050 C C . THR G 1 142 ? -4.80100 -9.71700 -62.60800 1.000 79.01000 142 THR G C 1
ATOM 15051 O O . THR G 1 142 ? -5.03500 -8.51100 -62.47100 1.000 75.05000 142 THR G O 1
ATOM 15055 N N . SER G 1 143 ? -5.50800 -10.50600 -63.40600 1.000 80.45000 143 SER G N 1
ATOM 15056 C CA . SER G 1 143 ? -6.53900 -9.98000 -64.28700 1.000 84.11000 143 SER G CA 1
ATOM 15057 C C . SER G 1 143 ? -7.88800 -9.98900 -63.57800 1.000 87.47000 143 SER G C 1
ATOM 15058 O O . SER G 1 143 ? -8.05300 -10.58800 -62.51500 1.000 87.23000 143 SER G O 1
ATOM 15061 N N . LEU G 1 144 ? -8.82100 -9.20900 -64.12100 1.000 88.12000 144 LEU G N 1
ATOM 15062 C CA . LEU G 1 144 ? -10.18800 -9.23000 -63.61300 1.000 86.56000 144 LEU G CA 1
ATOM 15063 C C . LEU G 1 144 ? -10.92400 -10.50700 -64.01700 1.000 87.62000 144 LEU G C 1
ATOM 15064 O O . LEU G 1 144 ? -11.80900 -10.96600 -63.28500 1.000 88.05000 144 LEU G O 1
ATOM 15069 N N . SER G 1 145 ? -10.56100 -11.10800 -65.15900 1.000 89.84000 145 SER G N 1
ATOM 15070 C CA . SER G 1 145 ? -11.29500 -12.26300 -65.67500 1.000 89.17000 145 SER G CA 1
ATOM 15071 C C . SER G 1 145 ? -10.84100 -13.56400 -65.02500 1.000 89.54000 145 SER G C 1
ATOM 15072 O O . SER G 1 145 ? -11.63500 -14.50500 -64.91500 1.000 91.72000 145 SER G O 1
ATOM 15075 N N . SER G 1 146 ? -9.57700 -13.63700 -64.60900 1.000 85.21000 146 SER G N 1
ATOM 15076 C CA . SER G 1 146 ? -9.02000 -14.79100 -63.91200 1.000 83.28000 146 SER G CA 1
ATOM 15077 C C . SER G 1 146 ? -8.29400 -14.24300 -62.69200 1.000 86.05000 146 SER G C 1
ATOM 15078 O O . SER G 1 146 ? -8.46800 -13.07200 -62.35100 1.000 88.03000 146 SER G O 1
ATOM 15081 N N . GLY G 1 147 ? -7.49800 -15.04600 -62.02000 1.000 83.16000 147 GLY G N 1
ATOM 15082 C CA . GLY G 1 147 ? -6.77000 -14.59300 -60.84600 1.000 88.72000 147 GLY G CA 1
ATOM 15083 C C . GLY G 1 147 ? -5.35900 -14.14900 -61.16600 1.000 84.00000 147 GLY G C 1
ATOM 15084 O O . GLY G 1 147 ? -5.06300 -13.64500 -62.25300 1.000 80.79000 147 GLY G O 1
ATOM 15085 N N . HIS G 1 148 ? -4.47900 -14.30700 -60.18800 1.000 82.51000 148 HIS G N 1
ATOM 15086 C CA . HIS G 1 148 ? -3.07400 -14.01400 -60.40400 1.000 82.04000 148 HIS G CA 1
ATOM 15087 C C . HIS G 1 148 ? -2.48200 -15.06800 -61.33800 1.000 79.40000 148 HIS G C 1
ATOM 15088 O O . HIS G 1 148 ? -2.90300 -16.22500 -61.34100 1.000 84.53000 148 HIS G O 1
ATOM 15095 N N . GLY G 1 149 ? -1.49800 -14.67300 -62.13700 1.000 79.11000 149 GLY G N 1
ATOM 15096 C CA . GLY G 1 149 ? -0.89000 -15.66100 -63.01200 1.000 77.14000 149 GLY G CA 1
ATOM 15097 C C . GLY G 1 149 ? 0.35800 -15.14100 -63.68900 1.000 74.12000 149 GLY G C 1
ATOM 15098 O O . GLY G 1 149 ? 0.76400 -13.99100 -63.50300 1.000 72.29000 149 GLY G O 1
ATOM 15099 N N . SER G 1 150 ? 0.96900 -16.02200 -64.48200 1.000 68.51000 150 SER G N 1
ATOM 15100 C CA . SER G 1 150 ? 2.17600 -15.71100 -65.23000 1.000 68.42000 150 SER G CA 1
ATOM 15101 C C . SER G 1 150 ? 1.93800 -15.91600 -66.71700 1.000 66.11000 150 SER G C 1
ATOM 15102 O O . SER G 1 150 ? 1.17000 -16.79100 -67.12300 1.000 68.95000 150 SER G O 1
ATOM 15105 N N . ARG G 1 151 ? 2.67000 -15.15600 -67.52600 1.000 66.64000 151 ARG G N 1
ATOM 15106 C CA . ARG G 1 151 ? 2.56100 -15.25100 -68.97500 1.000 65.82000 151 ARG G CA 1
ATOM 15107 C C . ARG G 1 151 ? 3.68800 -14.44000 -69.59800 1.000 63.50000 151 ARG G C 1
ATOM 15108 O O . ARG G 1 151 ? 4.19700 -13.48700 -68.99900 1.000 60.89000 151 ARG G O 1
ATOM 15116 N N . GLN G 1 152 ? 4.02400 -14.79400 -70.83300 1.000 62.90000 152 GLN G N 1
ATOM 15117 C CA . GLN G 1 152 ? 4.97500 -14.04600 -71.63800 1.000 61.16000 152 GLN G CA 1
ATOM 15118 C C . GLN G 1 152 ? 4.23400 -13.10000 -72.57700 1.000 60.81000 152 GLN G C 1
ATOM 15119 O O . GLN G 1 152 ? 3.21200 -13.46700 -73.16700 1.000 62.65000 152 GLN G O 1
ATOM 15125 N N . ILE G 1 153 ? 4.75000 -11.87400 -72.70900 1.000 57.67000 153 ILE G N 1
ATOM 15126 C CA . ILE G 1 153 ? 4.18400 -10.89100 -73.62300 1.000 60.45000 153 ILE G CA 1
ATOM 15127 C C . ILE G 1 153 ? 5.30300 -10.21300 -74.40800 1.000 56.75000 153 ILE G C 1
ATOM 15128 O O . ILE G 1 153 ? 6.46100 -10.17200 -73.98900 1.000 58.55000 153 ILE G O 1
ATOM 15133 N N . VAL G 1 154 ? 4.93800 -9.70700 -75.58200 1.000 53.03000 154 VAL G N 1
ATOM 15134 C CA . VAL G 1 154 ? 5.83600 -8.96400 -76.45400 1.000 52.19000 154 VAL G CA 1
ATOM 15135 C C . VAL G 1 154 ? 5.27700 -7.54700 -76.51600 1.000 53.11000 154 VAL G C 1
ATOM 15136 O O . VAL G 1 154 ? 4.39200 -7.27000 -77.33300 1.000 53.35000 154 VAL G O 1
ATOM 15140 N N . PRO G 1 155 ? 5.73700 -6.63100 -75.67300 1.000 53.07000 155 PRO G N 1
ATOM 15141 C CA . PRO G 1 155 ? 5.12700 -5.30000 -75.62200 1.000 47.91000 155 PRO G CA 1
ATOM 15142 C C . PRO G 1 155 ? 5.60700 -4.41300 -76.76000 1.000 53.58000 155 PRO G C 1
ATOM 15143 O O . PRO G 1 155 ? 6.72700 -4.56200 -77.25600 1.000 49.94000 155 PRO G O 1
ATOM 15147 N N . HIS G 1 156 ? 4.72800 -3.49400 -77.20500 1.000 47.84000 156 HIS G N 1
ATOM 15148 C CA . HIS G 1 156 ? 5.15300 -2.52000 -78.19700 1.000 50.29000 156 HIS G CA 1
ATOM 15149 C C . HIS G 1 156 ? 4.82200 -1.05300 -77.90300 1.000 54.27000 156 HIS G C 1
ATOM 15150 O O . HIS G 1 156 ? 5.51400 -0.19300 -78.46200 1.000 52.39000 156 HIS G O 1
ATOM 15157 N N . THR G 1 157 ? 3.84000 -0.72300 -77.04900 1.000 49.74000 157 THR G N 1
ATOM 15158 C CA . THR G 1 157 ? 3.52500 0.68400 -76.76900 1.000 47.95000 157 THR G CA 1
ATOM 15159 C C . THR G 1 157 ? 3.03600 0.83700 -75.33500 1.000 50.79000 157 THR G C 1
ATOM 15160 O O . THR G 1 157 ? 2.33000 -0.03300 -74.82300 1.000 53.24000 157 THR G O 1
ATOM 15164 N N . LEU G 1 158 ? 3.45200 1.91500 -74.66800 1.000 49.01000 158 LEU G N 1
ATOM 15165 C CA . LEU G 1 158 ? 2.88200 2.28800 -73.37800 1.000 54.29000 158 LEU G CA 1
ATOM 15166 C C . LEU G 1 158 ? 1.79300 3.33000 -73.58800 1.000 55.99000 158 LEU G C 1
ATOM 15167 O O . LEU G 1 158 ? 1.95300 4.24600 -74.40100 1.000 52.95000 158 LEU G O 1
ATOM 15172 N N . ILE G 1 159 ? 0.70500 3.21600 -72.83100 1.000 53.28000 159 ILE G N 1
ATOM 15173 C CA . ILE G 1 159 ? -0.44100 4.10300 -73.00500 1.000 58.20000 159 ILE G CA 1
ATOM 15174 C C . ILE G 1 159 ? -0.85500 4.66400 -71.65700 1.000 56.18000 159 ILE G C 1
ATOM 15175 O O . ILE G 1 159 ? -1.03500 3.91500 -70.69100 1.000 57.18000 159 ILE G O 1
ATOM 15180 N N . ASP G 1 160 ? -0.94300 5.98900 -71.58600 1.000 58.01000 160 ASP G N 1
ATOM 15181 C CA . ASP G 1 160 ? -1.68800 6.68900 -70.54000 1.000 59.90000 160 ASP G CA 1
ATOM 15182 C C . ASP G 1 160 ? -3.09200 6.90600 -71.10300 1.000 64.35000 160 ASP G C 1
ATOM 15183 O O . ASP G 1 160 ? -3.29400 7.75700 -71.97200 1.000 65.57000 160 ASP G O 1
ATOM 15188 N N . ASN G 1 161 ? -4.06200 6.09100 -70.67200 1.000 63.71000 161 ASN G N 1
ATOM 15189 C CA . ASN G 1 161 ? -5.43300 6.29500 -71.14500 1.000 69.30000 161 ASN G CA 1
ATOM 15190 C C . ASN G 1 161 ? -6.18400 7.40100 -70.40400 1.000 66.00000 161 ASN G C 1
ATOM 15191 O O . ASN G 1 161 ? -7.25000 7.81100 -70.87000 1.000 67.99000 161 ASN G O 1
ATOM 15196 N N . GLY G 1 162 ? -5.65400 7.90400 -69.29100 1.000 66.67000 162 GLY G N 1
ATOM 15197 C CA . GLY G 1 162 ? -6.30300 8.97700 -68.55600 1.000 69.84000 162 GLY G CA 1
ATOM 15198 C C . GLY G 1 162 ? -6.47500 8.59700 -67.10500 1.000 69.17000 162 GLY G C 1
ATOM 15199 O O . GLY G 1 162 ? -6.20400 9.38900 -66.19800 1.000 67.99000 162 GLY G O 1
ATOM 15200 N N . LEU G 1 163 ? -6.87400 7.34700 -66.89700 1.000 70.02000 163 LEU G N 1
ATOM 15201 C CA . LEU G 1 163 ? -7.29500 6.78900 -65.62300 1.000 72.31000 163 LEU G CA 1
ATOM 15202 C C . LEU G 1 163 ? -6.21400 5.90800 -65.02600 1.000 76.21000 163 LEU G C 1
ATOM 15203 O O . LEU G 1 163 ? -5.79800 6.09400 -63.87600 1.000 74.71000 163 LEU G O 1
ATOM 15208 N N . ARG G 1 164 ? -5.74200 4.96200 -65.82800 1.000 75.95000 164 ARG G N 1
ATOM 15209 C CA . ARG G 1 164 ? -4.69400 4.01500 -65.51700 1.000 69.75000 164 ARG G CA 1
ATOM 15210 C C . ARG G 1 164 ? -3.67400 4.05800 -66.64700 1.000 68.18000 164 ARG G C 1
ATOM 15211 O O . ARG G 1 164 ? -3.86000 4.73600 -67.66500 1.000 62.65000 164 ARG G O 1
ATOM 15219 N N . TRP G 1 165 ? -2.58300 3.33000 -66.45500 1.000 62.39000 165 TRP G N 1
ATOM 15220 C CA . TRP G 1 165 ? -1.61300 3.07500 -67.50500 1.000 57.40000 165 TRP G CA 1
ATOM 15221 C C . TRP G 1 165 ? -1.75700 1.64000 -67.98400 1.000 56.62000 165 TRP G C 1
ATOM 15222 O O . TRP G 1 165 ? -1.94200 0.72800 -67.17300 1.000 58.29000 165 TRP G O 1
ATOM 15233 N N . HIS G 1 166 ? -1.64000 1.41700 -69.28800 1.000 57.21000 166 HIS G N 1
ATOM 15234 C CA . HIS G 1 166 ? -1.58200 0.03800 -69.76000 1.000 59.09000 166 HIS G CA 1
ATOM 15235 C C . HIS G 1 166 ? -0.49200 -0.07800 -70.81600 1.000 55.01000 166 HIS G C 1
ATOM 15236 O O . HIS G 1 166 ? 0.06200 0.91900 -71.27600 1.000 57.83000 166 HIS G O 1
ATOM 15243 N N . VAL G 1 167 ? -0.11500 -1.31400 -71.12500 1.000 55.00000 167 VAL G N 1
ATOM 15244 C CA . VAL G 1 167 ? 0.84000 -1.61000 -72.18300 1.000 55.02000 167 VAL G CA 1
ATOM 15245 C C . VAL G 1 167 ? 0.11400 -2.42600 -73.24200 1.000 53.06000 167 VAL G C 1
ATOM 15246 O O . VAL G 1 167 ? -0.60100 -3.37900 -72.91700 1.000 57.21000 167 VAL G O 1
ATOM 15250 N N . ARG G 1 168 ? 0.27900 -2.04100 -74.50100 1.000 48.36000 168 ARG G N 1
ATOM 15251 C CA . ARG G 1 168 ? -0.25500 -2.80500 -75.61200 1.000 51.69000 168 ARG G CA 1
ATOM 15252 C C . ARG G 1 168 ? 0.77700 -3.85600 -75.98300 1.000 57.76000 168 ARG G C 1
ATOM 15253 O O . ARG G 1 168 ? 1.93700 -3.52600 -76.24400 1.000 55.38000 168 ARG G O 1
ATOM 15261 N N . ALA G 1 169 ? 0.36000 -5.11800 -76.01100 1.000 53.07000 169 ALA G N 1
ATOM 15262 C CA . ALA G 1 169 ? 1.32700 -6.19500 -76.15800 1.000 58.03000 169 ALA G CA 1
ATOM 15263 C C . ALA G 1 169 ? 0.66800 -7.39600 -76.81500 1.000 57.45000 169 ALA G C 1
ATOM 15264 O O . ALA G 1 169 ? -0.55500 -7.54200 -76.80400 1.000 61.23000 169 ALA G O 1
ATOM 15266 N N . PHE G 1 170 ? 1.49700 -8.25100 -77.39900 1.000 55.70000 170 PHE G N 1
ATOM 15267 C CA . PHE G 1 170 ? 1.04800 -9.57500 -77.81000 1.000 57.79000 170 PHE G CA 1
ATOM 15268 C C . PHE G 1 170 ? 1.13700 -10.51300 -76.61100 1.000 60.94000 170 PHE G C 1
ATOM 15269 O O . PHE G 1 170 ? 2.21600 -10.69800 -76.04400 1.000 56.41000 170 PHE G O 1
ATOM 15277 N N . ASP G 1 171 ? 0.00900 -11.09700 -76.21500 1.000 67.05000 171 ASP G N 1
ATOM 15278 C CA . ASP G 1 171 ? -0.02900 -12.02100 -75.08700 1.000 59.65000 171 ASP G CA 1
ATOM 15279 C C . ASP G 1 171 ? 0.24400 -13.42900 -75.60300 1.000 62.43000 171 ASP G C 1
ATOM 15280 O O . ASP G 1 171 ? -0.47900 -13.92600 -76.47000 1.000 63.53000 171 ASP G O 1
ATOM 15285 N N . ARG G 1 172 ? 1.32300 -14.05000 -75.12900 1.000 62.74000 172 ARG G N 1
ATOM 15286 C CA . ARG G 1 172 ? 1.60600 -15.40700 -75.58600 1.000 66.49000 172 ARG G CA 1
ATOM 15287 C C . ARG G 1 172 ? 0.70200 -16.44800 -74.92900 1.000 67.77000 172 ARG G C 1
ATOM 15288 O O . ARG G 1 172 ? 0.60300 -17.57200 -75.43100 1.000 63.97000 172 ARG G O 1
ATOM 15296 N N . LYS G 1 173 ? 0.01500 -16.08600 -73.84500 1.000 69.69000 173 LYS G N 1
ATOM 15297 C CA . LYS G 1 173 ? -0.89600 -17.02200 -73.19800 1.000 70.82000 173 LYS G CA 1
ATOM 15298 C C . LYS G 1 173 ? -2.02900 -17.42500 -74.14000 1.000 71.56000 173 LYS G C 1
ATOM 15299 O O . LYS G 1 173 ? -2.24400 -18.61500 -74.38700 1.000 75.75000 173 LYS G O 1
ATOM 15305 N N . HIS G 1 174 ? -2.72900 -16.44600 -74.71700 1.000 70.87000 174 HIS G N 1
ATOM 15306 C CA . HIS G 1 174 ? -3.84800 -16.70400 -75.62100 1.000 73.13000 174 HIS G CA 1
ATOM 15307 C C . HIS G 1 174 ? -3.54600 -16.36400 -77.07700 1.000 73.98000 174 HIS G C 1
ATOM 15308 O O . HIS G 1 174 ? -4.45100 -16.43200 -77.91400 1.000 73.58000 174 HIS G O 1
ATOM 15315 N N . ARG G 1 175 ? -2.30400 -16.00800 -77.39400 1.000 69.62000 175 ARG G N 1
ATOM 15316 C CA . ARG G 1 175 ? -1.86200 -15.67300 -78.74900 1.000 67.94000 175 ARG G CA 1
ATOM 15317 C C . ARG G 1 175 ? -2.74600 -14.58300 -79.36400 1.000 67.05000 175 ARG G C 1
ATOM 15318 O O . ARG G 1 175 ? -3.38200 -14.76700 -80.40000 1.000 65.60000 175 ARG G O 1
ATOM 15326 N N . GLU G 1 176 ? -2.77200 -13.42200 -78.70600 1.000 65.74000 176 GLU G N 1
ATOM 15327 C CA . GLU G 1 176 ? -3.54900 -12.29800 -79.20900 1.000 62.08000 176 GLU G CA 1
ATOM 15328 C C . GLU G 1 176 ? -2.96300 -10.98900 -78.69900 1.000 60.21000 176 GLU G C 1
ATOM 15329 O O . GLU G 1 176 ? -2.36100 -10.93600 -77.62000 1.000 60.99000 176 GLU G O 1
ATOM 15335 N N . PHE G 1 177 ? -3.18200 -9.92500 -79.46900 1.000 60.70000 177 PHE G N 1
ATOM 15336 C CA . PHE G 1 177 ? -2.89200 -8.58300 -78.98900 1.000 56.60000 177 PHE G CA 1
ATOM 15337 C C . PHE G 1 177 ? -3.94100 -8.18000 -77.96500 1.000 62.13000 177 PHE G C 1
ATOM 15338 O O . PHE G 1 177 ? -5.11500 -8.54200 -78.08800 1.000 66.21000 177 PHE G O 1
ATOM 15346 N N . ARG G 1 178 ? -3.50300 -7.43100 -76.95100 1.000 63.69000 178 ARG G N 1
ATOM 15347 C CA . ARG G 1 178 ? -4.23400 -7.21600 -75.70600 1.000 61.96000 178 ARG G CA 1
ATOM 15348 C C . ARG G 1 178 ? -3.57700 -6.08300 -74.91900 1.000 63.34000 178 ARG G C 1
ATOM 15349 O O . ARG G 1 178 ? -2.40600 -5.75000 -75.13200 1.000 61.42000 178 ARG G O 1
ATOM 15357 N N . ASP G 1 179 ? -4.35000 -5.49600 -74.00700 1.000 62.05000 179 ASP G N 1
ATOM 15358 C CA . ASP G 1 179 ? -3.87500 -4.51400 -73.04500 1.000 62.39000 179 ASP G CA 1
ATOM 15359 C C . ASP G 1 179 ? -3.57900 -5.19700 -71.70900 1.000 66.57000 179 ASP G C 1
ATOM 15360 O O . ASP G 1 179 ? -4.23000 -6.18000 -71.34400 1.000 70.66000 179 ASP G O 1
ATOM 15365 N N . PHE G 1 180 ? -2.54900 -4.70800 -71.00500 1.000 64.19000 180 PHE G N 1
ATOM 15366 C CA . PHE G 1 180 ? -2.25600 -5.12500 -69.63300 1.000 61.93000 180 PHE G CA 1
ATOM 15367 C C . PHE G 1 180 ? -2.13500 -3.88800 -68.75000 1.000 63.20000 180 PHE G C 1
ATOM 15368 O O . PHE G 1 180 ? -1.28000 -3.03400 -69.00600 1.000 65.74000 180 PHE G O 1
ATOM 15376 N N . VAL G 1 181 ? -2.97800 -3.78700 -67.71800 1.000 62.91000 181 VAL G N 1
ATOM 15377 C CA . VAL G 1 181 ? -2.94900 -2.62200 -66.83100 1.000 63.75000 181 VAL G CA 1
ATOM 15378 C C . VAL G 1 181 ? -1.67200 -2.63900 -66.00200 1.000 61.83000 181 VAL G C 1
ATOM 15379 O O . VAL G 1 181 ? -1.37500 -3.62300 -65.31600 1.000 61.27000 181 VAL G O 1
ATOM 15383 N N . LEU G 1 182 ? -0.87300 -1.57900 -66.09700 1.000 64.27000 182 LEU G N 1
ATOM 15384 C CA . LEU G 1 182 ? 0.47300 -1.56600 -65.46200 1.000 64.47000 182 LEU G CA 1
ATOM 15385 C C . LEU G 1 182 ? 0.41600 -1.79400 -63.95100 1.000 64.52000 182 LEU G C 1
ATOM 15386 O O . LEU G 1 182 ? 1.28100 -2.51000 -63.43900 1.000 64.36000 182 LEU G O 1
ATOM 15391 N N . THR G 1 183 ? -0.54600 -1.18400 -63.27000 1.000 65.13000 183 THR G N 1
ATOM 15392 C CA . THR G 1 183 ? -0.64200 -1.34300 -61.82300 1.000 67.65000 183 THR G CA 1
ATOM 15393 C C . THR G 1 183 ? -1.08700 -2.74200 -61.40000 1.000 67.22000 183 THR G C 1
ATOM 15394 O O . THR G 1 183 ? -1.11400 -3.02200 -60.20000 1.000 66.63000 183 THR G O 1
ATOM 15398 N N . ARG G 1 184 ? -1.42400 -3.62200 -62.34000 1.000 65.81000 184 ARG G N 1
ATOM 15399 C CA . ARG G 1 184 ? -1.69600 -5.02200 -62.03900 1.000 68.35000 184 ARG G CA 1
ATOM 15400 C C . ARG G 1 184 ? -0.55100 -5.93100 -62.45000 1.000 68.57000 184 ARG G C 1
ATOM 15401 O O . ARG G 1 184 ? -0.68500 -7.15500 -62.35000 1.000 71.38000 184 ARG G O 1
ATOM 15409 N N . ILE G 1 185 ? 0.55700 -5.36800 -62.92600 1.000 65.40000 185 ILE G N 1
ATOM 15410 C CA . ILE G 1 185 ? 1.75200 -6.14000 -63.24300 1.000 67.51000 185 ILE G CA 1
ATOM 15411 C C . ILE G 1 185 ? 2.65800 -6.10600 -62.01700 1.000 65.50000 185 ILE G C 1
ATOM 15412 O O . ILE G 1 185 ? 2.97600 -5.03100 -61.49500 1.000 66.54000 185 ILE G O 1
ATOM 15417 N N . SER G 1 186 ? 3.03200 -7.27800 -61.51600 1.000 69.83000 186 SER G N 1
ATOM 15418 C CA . SER G 1 186 ? 3.75900 -7.34000 -60.25500 1.000 69.38000 186 SER G CA 1
ATOM 15419 C C . SER G 1 186 ? 5.23600 -7.65300 -60.40900 1.000 72.27000 186 SER G C 1
ATOM 15420 O O . SER G 1 186 ? 6.03800 -7.15300 -59.61800 1.000 77.64000 186 SER G O 1
ATOM 15423 N N . GLU G 1 187 ? 5.59400 -8.46200 -61.40700 1.000 67.17000 187 GLU G N 1
ATOM 15424 C CA . GLU G 1 187 ? 7.01500 -8.84200 -61.61900 1.000 69.08000 187 GLU G CA 1
ATOM 15425 C C . GLU G 1 187 ? 7.29800 -8.79000 -63.11400 1.000 71.13000 187 GLU G C 1
ATOM 15426 O O . GLU G 1 187 ? 6.45700 -9.27500 -63.85400 1.000 72.80000 187 GLU G O 1
ATOM 15432 N N . VAL G 1 188 ? 8.41000 -8.18200 -63.52200 1.000 58.44000 188 VAL G N 1
ATOM 15433 C CA . VAL G 1 188 ? 8.76400 -8.09500 -64.93100 1.000 57.29000 188 VAL G CA 1
ATOM 15434 C C . VAL G 1 188 ? 10.17000 -8.64700 -65.08600 1.000 57.11000 188 VAL G C 1
ATOM 15435 O O . VAL G 1 188 ? 11.05500 -8.32100 -64.29000 1.000 54.56000 188 VAL G O 1
ATOM 15439 N N . GLU G 1 189 ? 10.36000 -9.53200 -66.06200 1.000 59.08000 189 GLU G N 1
ATOM 15440 C CA . GLU G 1 189 ? 11.66200 -10.13000 -66.32800 1.000 54.75000 189 GLU G CA 1
ATOM 15441 C C . GLU G 1 189 ? 11.97000 -10.03800 -67.80800 1.000 54.98000 189 GLU G C 1
ATOM 15442 O O . GLU G 1 189 ? 11.25100 -10.61700 -68.63400 1.000 55.06000 189 GLU G O 1
ATOM 15448 N N . LEU G 1 190 ? 13.03500 -9.32000 -68.14200 1.000 50.10000 190 LEU G N 1
ATOM 15449 C CA . LEU G 1 190 ? 13.48400 -9.25700 -69.52200 1.000 49.24000 190 LEU G CA 1
ATOM 15450 C C . LEU G 1 190 ? 14.00400 -10.62400 -69.93900 1.000 50.78000 190 LEU G C 1
ATOM 15451 O O . LEU G 1 190 ? 14.74400 -11.26600 -69.18700 1.000 48.04000 190 LEU G O 1
ATOM 15456 N N . LEU G 1 191 ? 13.55100 -11.10800 -71.09500 1.000 52.02000 191 LEU G N 1
ATOM 15457 C CA . LEU G 1 191 ? 13.95200 -12.41500 -71.59500 1.000 51.03000 191 LEU G CA 1
ATOM 15458 C C . LEU G 1 191 ? 14.76600 -12.27100 -72.87100 1.000 53.26000 191 LEU G C 1
ATOM 15459 O O . LEU G 1 191 ? 14.65600 -11.27700 -73.59000 1.000 55.99000 191 LEU G O 1
ATOM 15464 N N . GLU G 1 192 ? 15.52100 -13.32000 -73.19400 1.000 51.10000 192 GLU G N 1
ATOM 15465 C CA . GLU G 1 192 ? 16.28900 -13.34600 -74.42800 1.000 52.00000 192 GLU G CA 1
ATOM 15466 C C . GLU G 1 192 ? 15.54300 -14.04000 -75.55700 1.000 55.00000 192 GLU G C 1
ATOM 15467 O O . GLU G 1 192 ? 16.03900 -14.05000 -76.69200 1.000 54.60000 192 GLU G O 1
ATOM 15473 N N . ASP G 1 193 ? 14.36600 -14.60600 -75.26600 1.000 55.29000 193 ASP G N 1
ATOM 15474 C CA . ASP G 1 193 ? 13.59500 -15.35300 -76.25000 1.000 52.65000 193 ASP G CA 1
ATOM 15475 C C . ASP G 1 193 ? 13.34400 -14.53400 -77.50500 1.000 54.98000 193 ASP G C 1
ATOM 15476 O O . ASP G 1 193 ? 13.16300 -13.31000 -77.46700 1.000 58.87000 193 ASP G O 1
ATOM 15481 N N . LYS G 1 194 ? 13.32600 -15.24300 -78.62800 1.000 57.80000 194 LYS G N 1
ATOM 15482 C CA . LYS G 1 194 ? 13.21500 -14.62500 -79.93600 1.000 61.60000 194 LYS G CA 1
ATOM 15483 C C . LYS G 1 194 ? 11.76600 -14.20600 -80.15600 1.000 62.72000 194 LYS G C 1
ATOM 15484 O O . LYS G 1 194 ? 10.84400 -14.88500 -79.70100 1.000 59.42000 194 LYS G O 1
ATOM 15490 N N . VAL G 1 195 ? 11.57400 -13.03000 -80.77500 1.000 63.38000 195 VAL G N 1
ATOM 15491 C CA . VAL G 1 195 ? 10.25400 -12.53600 -81.16800 1.000 62.88000 195 VAL G CA 1
ATOM 15492 C C . VAL G 1 195 ? 9.91500 -13.08100 -82.54500 1.000 63.55000 195 VAL G C 1
ATOM 15493 O O . VAL G 1 195 ? 10.77500 -13.12600 -83.43500 1.000 63.53000 195 VAL G O 1
ATOM 15497 N N . ASN G 1 196 ? 8.67300 -13.53600 -82.71500 1.000 64.19000 196 ASN G N 1
ATOM 15498 C CA . ASN G 1 196 ? 8.17900 -13.93700 -84.03300 1.000 63.85000 196 ASN G CA 1
ATOM 15499 C C . ASN G 1 196 ? 7.72000 -12.68300 -84.76800 1.000 63.61000 196 ASN G C 1
ATOM 15500 O O . ASN G 1 196 ? 6.58700 -12.23400 -84.59300 1.000 63.00000 196 ASN G O 1
ATOM 15505 N N . ASP G 1 197 ? 8.59000 -12.12100 -85.62100 1.000 65.94000 197 ASP G N 1
ATOM 15506 C CA . ASP G 1 197 ? 8.22600 -10.86600 -86.29300 1.000 63.21000 197 ASP G CA 1
ATOM 15507 C C . ASP G 1 197 ? 7.16900 -11.05300 -87.38200 1.000 66.21000 197 ASP G C 1
ATOM 15508 O O . ASP G 1 197 ? 6.82200 -10.09800 -88.10000 1.000 65.26000 197 ASP G O 1
ATOM 15513 N N . GLU G 1 198 ? 6.60400 -12.24500 -87.52900 1.000 65.67000 198 GLU G N 1
ATOM 15514 C CA . GLU G 1 198 ? 5.49400 -12.45900 -88.44200 1.000 68.32000 198 GLU G CA 1
ATOM 15515 C C . GLU G 1 198 ? 4.15400 -12.55600 -87.72800 1.000 64.79000 198 GLU G C 1
ATOM 15516 O O . GLU G 1 198 ? 3.11600 -12.61800 -88.39700 1.000 66.98000 198 GLU G O 1
ATOM 15522 N N . VAL G 1 199 ? 4.14900 -12.53800 -86.39200 1.000 63.10000 199 VAL G N 1
ATOM 15523 C CA . VAL G 1 199 ? 2.93300 -12.74700 -85.61300 1.000 59.73000 199 VAL G CA 1
ATOM 15524 C C . VAL G 1 199 ? 2.79600 -11.74200 -84.47400 1.000 58.48000 199 VAL G C 1
ATOM 15525 O O . VAL G 1 199 ? 1.70800 -11.21500 -84.22400 1.000 63.31000 199 VAL G O 1
ATOM 15529 N N . GLU G 1 200 ? 3.90000 -11.43900 -83.80200 1.000 59.12000 200 GLU G N 1
ATOM 15530 C CA . GLU G 1 200 ? 3.85400 -10.83300 -82.47700 1.000 59.09000 200 GLU G CA 1
ATOM 15531 C C . GLU G 1 200 ? 4.19600 -9.34600 -82.46300 1.000 55.62000 200 GLU G C 1
ATOM 15532 O O . GLU G 1 200 ? 4.02900 -8.70300 -81.42200 1.000 58.82000 200 GLU G O 1
ATOM 15538 N N . THR G 1 201 ? 4.66100 -8.78400 -83.57500 1.000 58.63000 201 THR G N 1
ATOM 15539 C CA . THR G 1 201 ? 5.10900 -7.40000 -83.59300 1.000 53.30000 201 THR G CA 1
ATOM 15540 C C . THR G 1 201 ? 3.97900 -6.44800 -83.97600 1.000 54.12000 201 THR G C 1
ATOM 15541 O O . THR G 1 201 ? 2.92100 -6.85500 -84.45600 1.000 58.22000 201 THR G O 1
ATOM 15545 N N . LEU G 1 202 ? 4.26800 -5.15100 -83.82800 1.000 58.70000 202 LEU G N 1
ATOM 15546 C CA . LEU G 1 202 ? 3.25400 -4.09600 -83.89200 1.000 56.11000 202 LEU G CA 1
ATOM 15547 C C . LEU G 1 202 ? 2.47000 -4.10700 -85.20200 1.000 57.87000 202 LEU G C 1
ATOM 15548 O O . LEU G 1 202 ? 1.28400 -3.76000 -85.21600 1.000 59.26000 202 LEU G O 1
ATOM 15553 N N . GLN G 1 203 ? 3.12200 -4.42200 -86.32400 1.000 55.90000 203 GLN G N 1
ATOM 15554 C CA . GLN G 1 203 ? 2.42800 -4.32600 -87.60800 1.000 56.46000 203 GLN G CA 1
ATOM 15555 C C . GLN G 1 203 ? 1.24300 -5.27700 -87.72600 1.000 56.91000 203 GLN G C 1
ATOM 15556 O O . GLN G 1 203 ? 0.37400 -5.05000 -88.56800 1.000 58.14000 203 GLN G O 1
ATOM 15562 N N . TRP G 1 204 ? 1.19500 -6.34000 -86.93300 1.000 58.72000 204 TRP G N 1
ATOM 15563 C CA . TRP G 1 204 ? 0.11300 -7.31100 -87.02000 1.000 60.99000 204 TRP G CA 1
ATOM 15564 C C . TRP G 1 204 ? -1.05300 -6.99800 -86.09900 1.000 57.93000 204 TRP G C 1
ATOM 15565 O O . TRP G 1 204 ? -2.06100 -7.70200 -86.14400 1.000 60.97000 204 TRP G O 1
ATOM 15576 N N . ASP G 1 205 ? -0.94300 -5.95600 -85.28300 1.000 62.62000 205 ASP G N 1
ATOM 15577 C CA . ASP G 1 205 ? -1.96300 -5.59500 -84.29900 1.000 60.87000 205 ASP G CA 1
ATOM 15578 C C . ASP G 1 205 ? -3.05400 -4.80400 -85.01500 1.000 58.61000 205 ASP G C 1
ATOM 15579 O O . ASP G 1 205 ? -3.00400 -3.57500 -85.10700 1.000 60.43000 205 ASP G O 1
ATOM 15584 N N . LYS G 1 206 ? -4.07600 -5.51900 -85.49400 1.000 61.30000 206 LYS G N 1
ATOM 15585 C CA . LYS G 1 206 ? -5.08400 -4.89900 -86.35600 1.000 60.67000 206 LYS G CA 1
ATOM 15586 C C . LYS G 1 206 ? -5.88200 -3.83200 -85.61700 1.000 57.68000 206 LYS G C 1
ATOM 15587 O O . LYS G 1 206 ? -6.12200 -2.74300 -86.15200 1.000 60.63000 206 LYS G O 1
ATOM 15593 N N . GLN G 1 207 ? -6.31700 -4.12500 -84.38900 1.000 59.71000 207 GLN G N 1
ATOM 15594 C CA . GLN G 1 207 ? -7.09100 -3.12500 -83.66200 1.000 57.72000 207 GLN G CA 1
ATOM 15595 C C . GLN G 1 207 ? -6.23600 -1.90800 -83.34100 1.000 59.90000 207 GLN G C 1
ATOM 15596 O O . GLN G 1 207 ? -6.75900 -0.79200 -83.22400 1.000 63.19000 207 GLN G O 1
ATOM 15602 N N . TRP G 1 208 ? -4.92000 -2.09800 -83.21400 1.000 60.87000 208 TRP G N 1
ATOM 15603 C CA . TRP G 1 208 ? -4.03500 -0.96800 -82.96600 1.000 56.00000 208 TRP G CA 1
ATOM 15604 C C . TRP G 1 208 ? -3.91700 -0.08900 -84.20000 1.000 54.75000 208 TRP G C 1
ATOM 15605 O O . TRP G 1 208 ? -3.96500 1.14100 -84.09600 1.000 60.34000 208 TRP G O 1
ATOM 15616 N N . ASN G 1 209 ? -3.78500 -0.69700 -85.37800 1.000 56.16000 209 ASN G N 1
ATOM 15617 C CA . ASN G 1 209 ? -3.49300 0.06700 -86.58700 1.000 58.10000 209 ASN G CA 1
ATOM 15618 C C . ASN G 1 209 ? -4.73300 0.63000 -87.27100 1.000 61.38000 209 ASN G C 1
ATOM 15619 O O . ASN G 1 209 ? -4.61200 1.59100 -88.04100 1.000 54.82000 209 ASN G O 1
ATOM 15624 N N . ARG G 1 210 ? -5.91500 0.08100 -86.98900 1.000 63.87000 210 ARG G N 1
ATOM 15625 C CA . ARG G 1 210 ? -7.15300 0.61700 -87.54600 1.000 62.51000 210 ARG G CA 1
ATOM 15626 C C . ARG G 1 210 ? -7.50100 1.92400 -86.84900 1.000 58.90000 210 ARG G C 1
ATOM 15627 O O . ARG G 1 210 ? -7.66100 1.95100 -85.62500 1.000 63.18000 210 ARG G O 1
ATOM 15635 N N . ILE G 1 211 ? -7.59200 3.00900 -87.61700 1.000 57.86000 211 ILE G N 1
ATOM 15636 C CA . ILE G 1 211 ? -7.96500 4.32000 -87.09300 1.000 60.08000 211 ILE G CA 1
ATOM 15637 C C . ILE G 1 211 ? -9.45300 4.51400 -87.35500 1.000 67.53000 211 ILE G C 1
ATOM 15638 O O . ILE G 1 211 ? -9.89200 4.50000 -88.51200 1.000 67.23000 211 ILE G O 1
ATOM 15643 N N . VAL G 1 212 ? -10.23600 4.73500 -86.30200 1.000 66.52000 212 VAL G N 1
ATOM 15644 C CA . VAL G 1 212 ? -11.66400 4.99100 -86.45400 1.000 65.74000 212 VAL G CA 1
ATOM 15645 C C . VAL G 1 212 ? -11.87400 6.49400 -86.37000 1.000 68.20000 212 VAL G C 1
ATOM 15646 O O . VAL G 1 212 ? -11.35500 7.15800 -85.46100 1.000 66.01000 212 VAL G O 1
ATOM 15650 N N . GLU G 1 213 ? -12.64200 7.02900 -87.31100 1.000 67.50000 213 GLU G N 1
ATOM 15651 C CA . GLU G 1 213 ? -12.82000 8.46800 -87.45900 1.000 70.90000 213 GLU G CA 1
ATOM 15652 C C . GLU G 1 213 ? -14.19600 8.79500 -86.89500 1.000 74.96000 213 GLU G C 1
ATOM 15653 O O . GLU G 1 213 ? -15.22300 8.50200 -87.51600 1.000 77.65000 213 GLU G O 1
ATOM 15659 N N . LEU G 1 214 ? -14.19900 9.33200 -85.67300 1.000 74.39000 214 LEU G N 1
ATOM 15660 C CA . LEU G 1 214 ? -15.40400 9.65200 -84.92600 1.000 73.20000 214 LEU G CA 1
ATOM 15661 C C . LEU G 1 214 ? -15.78600 11.10700 -85.14100 1.000 80.64000 214 LEU G C 1
ATOM 15662 O O . LEU G 1 214 ? -14.93100 11.98500 -85.29100 1.000 82.88000 214 LEU G O 1
ATOM 15667 N N . GLU G 1 215 ? -17.09200 11.34800 -85.18300 1.000 86.12000 215 GLU G N 1
ATOM 15668 C CA . GLU G 1 215 ? -17.66200 12.67500 -85.36800 1.000 84.93000 215 GLU G CA 1
ATOM 15669 C C . GLU G 1 215 ? -18.40100 13.03800 -84.08600 1.000 85.09000 215 GLU G C 1
ATOM 15670 O O . GLU G 1 215 ? -19.40200 12.40400 -83.74400 1.000 88.25000 215 GLU G O 1
ATOM 15676 N N . LEU G 1 216 ? -17.89100 14.01300 -83.34600 1.000 86.40000 216 LEU G N 1
ATOM 15677 C CA . LEU G 1 216 ? -18.52300 14.43700 -82.10400 1.000 86.97000 216 LEU G CA 1
ATOM 15678 C C . LEU G 1 216 ? -19.37600 15.66700 -82.37000 1.000 89.89000 216 LEU G C 1
ATOM 15679 O O . LEU G 1 216 ? -18.95100 16.59000 -83.07400 1.000 90.29000 216 LEU G O 1
ATOM 15684 N N . ILE G 1 217 ? -20.57800 15.67500 -81.79800 1.000 91.92000 217 ILE G N 1
ATOM 15685 C CA . ILE G 1 217 ? -21.51300 16.78800 -81.94400 1.000 91.73000 217 ILE G CA 1
ATOM 15686 C C . ILE G 1 217 ? -21.99900 17.15700 -80.55000 1.000 89.92000 217 ILE G C 1
ATOM 15687 O O . ILE G 1 217 ? -22.00200 16.29600 -79.65500 1.000 86.24000 217 ILE G O 1
ATOM 15692 N N . PRO G 1 218 ? -22.41900 18.40300 -80.31500 1.000 91.36000 218 PRO G N 1
ATOM 15693 C CA . PRO G 1 218 ? -23.07300 18.72100 -79.04100 1.000 93.58000 218 PRO G CA 1
ATOM 15694 C C . PRO G 1 218 ? -24.32200 17.86500 -78.88100 1.000 94.11000 218 PRO G C 1
ATOM 15695 O O . PRO G 1 218 ? -25.04200 17.60900 -79.85000 1.000 95.04000 218 PRO G O 1
ATOM 15699 N N . HIS G 1 219 ? -24.55400 17.38900 -77.65900 1.000 91.72000 219 HIS G N 1
ATOM 15700 C CA . HIS G 1 219 ? -25.65400 16.46200 -77.43300 1.000 96.40000 219 HIS G CA 1
ATOM 15701 C C . HIS G 1 219 ? -26.97800 17.13200 -77.78900 1.000 97.94000 219 HIS G C 1
ATOM 15702 O O . HIS G 1 219 ? -27.19100 18.30000 -77.44700 1.000 98.15000 219 HIS G O 1
ATOM 15709 N N . PRO G 1 220 ? -27.88100 16.43300 -78.48300 1.000 101.39000 220 PRO G N 1
ATOM 15710 C CA . PRO G 1 220 ? -29.12000 17.09000 -78.93500 1.000 101.71000 220 PRO G CA 1
ATOM 15711 C C . PRO G 1 220 ? -30.01500 17.57300 -77.79600 1.000 103.43000 220 PRO G C 1
ATOM 15712 O O . PRO G 1 220 ? -30.79500 18.51100 -78.00600 1.000 103.39000 220 PRO G O 1
ATOM 15716 N N . LYS G 1 221 ? -29.89300 16.99700 -76.59500 1.000 103.09000 221 LYS G N 1
ATOM 15717 C CA . LYS G 1 221 ? -30.68300 17.36100 -75.42000 1.000 99.10000 221 LYS G CA 1
ATOM 15718 C C . LYS G 1 221 ? -30.21100 18.63900 -74.73100 1.000 95.99000 221 LYS G C 1
ATOM 15719 O O . LYS G 1 221 ? -30.81000 19.02900 -73.72600 1.000 95.37000 221 LYS G O 1
ATOM 15725 N N . LEU G 1 222 ? -29.14300 19.27400 -75.20600 1.000 99.14000 222 LEU G N 1
ATOM 15726 C CA . LEU G 1 222 ? -28.56500 20.42400 -74.51600 1.000 102.23000 222 LEU G CA 1
ATOM 15727 C C . LEU G 1 222 ? -29.40200 21.67800 -74.72500 1.000 100.51000 222 LEU G C 1
ATOM 15728 O O . LEU G 1 222 ? -29.80500 21.99800 -75.84500 1.000 101.69000 222 LEU G O 1
ATOM 15733 N N . ALA G 1 223 ? -29.61700 22.41700 -73.63900 1.000 98.26000 223 ALA G N 1
ATOM 15734 C CA . ALA G 1 223 ? -30.29500 23.69700 -73.76800 1.000 99.64000 223 ALA G CA 1
ATOM 15735 C C . ALA G 1 223 ? -29.40200 24.73500 -74.42800 1.000 103.64000 223 ALA G C 1
ATOM 15736 O O . ALA G 1 223 ? -29.90200 25.64000 -75.10400 1.000 105.54000 223 ALA G O 1
ATOM 15738 N N . HIS G 1 224 ? -28.09000 24.63500 -74.23700 1.000 106.48000 224 HIS G N 1
ATOM 15739 C CA . HIS G 1 224 ? -27.13400 25.59000 -74.80000 1.000 105.10000 224 HIS G CA 1
ATOM 15740 C C . HIS G 1 224 ? -25.97000 24.86300 -75.46900 1.000 105.11000 224 HIS G C 1
ATOM 15741 O O . HIS G 1 224 ? -24.85000 24.83600 -74.94000 1.000 102.49000 224 HIS G O 1
ATOM 15748 N N . PRO G 1 225 ? -26.20200 24.25200 -76.63500 1.000 103.99000 225 PRO G N 1
ATOM 15749 C CA . PRO G 1 225 ? -25.09000 23.60800 -77.35600 1.000 100.49000 225 PRO G CA 1
ATOM 15750 C C . PRO G 1 225 ? -23.97100 24.56900 -77.73900 1.000 100.07000 225 PRO G C 1
ATOM 15751 O O . PRO G 1 225 ? -22.85800 24.11100 -78.02600 1.000 98.79000 225 PRO G O 1
ATOM 15755 N N . GLU G 1 226 ? -24.23400 25.88000 -77.78000 1.000 100.03000 226 GLU G N 1
ATOM 15756 C CA . GLU G 1 226 ? -23.18300 26.84100 -78.10500 1.000 98.72000 226 GLU G CA 1
ATOM 15757 C C . GLU G 1 226 ? -22.06600 26.83300 -77.06500 1.000 98.13000 226 GLU G C 1
ATOM 15758 O O . GLU G 1 226 ? -20.93400 27.22900 -77.36800 1.000 94.76000 226 GLU G O 1
ATOM 15764 N N . ALA G 1 227 ? -22.37400 26.43400 -75.82500 1.000 99.67000 227 ALA G N 1
ATOM 15765 C CA . ALA G 1 227 ? -21.33300 26.27800 -74.81400 1.000 95.85000 227 ALA G CA 1
ATOM 15766 C C . ALA G 1 227 ? -20.42400 25.09700 -75.13500 1.000 94.55000 227 ALA G C 1
ATOM 15767 O O . ALA G 1 227 ? -19.20100 25.18400 -74.97900 1.000 91.50000 227 ALA G O 1
ATOM 15769 N N . VAL G 1 228 ? -21.00300 23.99900 -75.62200 1.000 92.00000 228 VAL G N 1
ATOM 15770 C CA . VAL G 1 228 ? -20.21100 22.83000 -75.98300 1.000 92.39000 228 VAL G CA 1
ATOM 15771 C C . VAL G 1 228 ? -19.42900 23.08300 -77.26700 1.000 92.15000 228 VAL G C 1
ATOM 15772 O O . VAL G 1 228 ? -18.35100 22.51000 -77.46900 1.000 91.09000 228 VAL G O 1
ATOM 15776 N N . LEU G 1 229 ? -19.96400 23.90600 -78.17000 1.000 91.94000 229 LEU G N 1
ATOM 15777 C CA . LEU G 1 229 ? -19.22600 24.25600 -79.37900 1.000 92.77000 229 LEU G CA 1
ATOM 15778 C C . LEU G 1 229 ? -17.91300 24.95900 -79.04400 1.000 91.28000 229 LEU G C 1
ATOM 15779 O O . LEU G 1 229 ? -16.86100 24.63800 -79.60800 1.000 89.17000 229 LEU G O 1
ATOM 15784 N N . ILE G 1 230 ? -17.96400 25.93900 -78.13800 1.000 89.55000 230 ILE G N 1
ATOM 15785 C CA . ILE G 1 230 ? -16.77100 26.68200 -77.73100 1.000 88.12000 230 ILE G CA 1
ATOM 15786 C C . ILE G 1 230 ? -15.89000 25.84700 -76.79700 1.000 90.69000 230 ILE G C 1
ATOM 15787 O O . ILE G 1 230 ? -14.65800 25.97300 -76.81100 1.000 88.16000 230 ILE G O 1
ATOM 15792 N N . ASP G 1 231 ? -16.50700 25.03400 -75.93400 1.000 89.58000 231 ASP G N 1
ATOM 15793 C CA . ASP G 1 231 ? -15.76100 24.21300 -74.98500 1.000 87.19000 231 ASP G CA 1
ATOM 15794 C C . ASP G 1 231 ? -14.72100 23.35100 -75.70300 1.000 86.87000 231 ASP G C 1
ATOM 15795 O O . ASP G 1 231 ? -13.55500 23.29100 -75.29800 1.000 86.71000 231 ASP G O 1
ATOM 15800 N N . TYR G 1 232 ? -15.13300 22.68200 -76.78100 1.000 83.68000 232 TYR G N 1
ATOM 15801 C CA . TYR G 1 232 ? -14.31200 21.73200 -77.51800 1.000 79.99000 232 TYR G CA 1
ATOM 15802 C C . TYR G 1 232 ? -13.77300 22.30000 -78.82700 1.000 83.22000 232 TYR G C 1
ATOM 15803 O O . TYR G 1 232 ? -13.37100 21.53000 -79.70600 1.000 83.93000 232 TYR G O 1
ATOM 15812 N N . ALA G 1 233 ? -13.79100 23.62600 -78.98300 1.000 84.76000 233 ALA G N 1
ATOM 15813 C CA . ALA G 1 233 ? -13.22500 24.30900 -80.14800 1.000 82.88000 233 ALA G CA 1
ATOM 15814 C C . ALA G 1 233 ? -13.72800 23.69200 -81.45000 1.000 84.27000 233 ALA G C 1
ATOM 15815 O O . ALA G 1 233 ? -12.95700 23.34900 -82.34400 1.000 87.12000 233 ALA G O 1
ATOM 15817 N N . MET G 1 234 ? -15.04500 23.55600 -81.54900 1.000 89.00000 234 MET G N 1
ATOM 15818 C CA . MET G 1 234 ? -15.68200 22.90500 -82.68000 1.000 88.70000 234 MET G CA 1
ATOM 15819 C C . MET G 1 234 ? -15.82000 23.86300 -83.86200 1.000 91.70000 234 MET G C 1
ATOM 15820 O O . MET G 1 234 ? -15.63500 25.07800 -83.74400 1.000 93.95000 234 MET G O 1
ATOM 15825 N N . GLU G 1 235 ? -16.07900 23.28300 -85.03100 1.000 90.47000 235 GLU G N 1
ATOM 15826 C CA . GLU G 1 235 ? -16.39200 24.03700 -86.23400 1.000 93.58000 235 GLU G CA 1
ATOM 15827 C C . GLU G 1 235 ? -17.46100 23.29300 -87.01300 1.000 97.36000 235 GLU G C 1
ATOM 15828 O O . GLU G 1 235 ? -17.39200 22.06900 -87.15600 1.000 94.98000 235 GLU G O 1
ATOM 15834 N N . ASN G 1 236 ? -18.43100 24.04300 -87.53700 1.000 98.70000 236 ASN G N 1
ATOM 15835 C CA . ASN G 1 236 ? -19.54300 23.46100 -88.28800 1.000 97.26000 236 ASN G CA 1
ATOM 15836 C C . ASN G 1 236 ? -20.26900 22.38400 -87.48300 1.000 95.29000 236 ASN G C 1
ATOM 15837 O O . ASN G 1 236 ? -20.56500 21.29800 -87.98800 1.000 96.58000 236 ASN G O 1
ATOM 15842 N N . ASN G 1 237 ? -20.52600 22.68300 -86.20400 1.000 93.01000 237 ASN G N 1
ATOM 15843 C CA . ASN G 1 237 ? -21.30500 21.83500 -85.30300 1.000 95.47000 237 ASN G CA 1
ATOM 15844 C C . ASN G 1 237 ? -20.60600 20.51800 -84.98100 1.000 96.18000 237 ASN G C 1
ATOM 15845 O O . ASN G 1 237 ? -21.25500 19.56000 -84.53100 1.000 98.31000 237 ASN G O 1
ATOM 15850 N N . ARG G 1 238 ? -19.28300 20.43700 -85.13200 1.000 97.52000 238 ARG G N 1
ATOM 15851 C CA . ARG G 1 238 ? -18.65300 19.13400 -84.98100 1.000 95.72000 238 ARG G CA 1
ATOM 15852 C C . ARG G 1 238 ? -17.23600 19.20300 -84.45100 1.000 90.57000 238 ARG G C 1
ATOM 15853 O O . ARG G 1 238 ? -16.53200 20.20400 -84.59600 1.000 90.56000 238 ARG G O 1
ATOM 15861 N N . LEU G 1 239 ? -16.82800 18.08200 -83.86000 1.000 86.66000 239 LEU G N 1
ATOM 15862 C CA . LEU G 1 239 ? -15.43700 17.79600 -83.55000 1.000 86.48000 239 LEU G CA 1
ATOM 15863 C C . LEU G 1 239 ? -15.09500 16.48300 -84.23700 1.000 84.45000 239 LEU G C 1
ATOM 15864 O O . LEU G 1 239 ? -15.69000 15.44600 -83.92300 1.000 83.59000 239 LEU G O 1
ATOM 15869 N N . ARG G 1 240 ? -14.13700 16.51700 -85.15600 1.000 80.34000 240 ARG G N 1
ATOM 15870 C CA . ARG G 1 240 ? -13.64600 15.29000 -85.76400 1.000 80.20000 240 ARG G CA 1
ATOM 15871 C C . ARG G 1 240 ? -12.49500 14.77100 -84.92000 1.000 76.14000 240 ARG G C 1
ATOM 15872 O O . ARG G 1 240 ? -11.57900 15.52500 -84.57600 1.000 73.30000 240 ARG G O 1
ATOM 15880 N N . VAL G 1 241 ? -12.59100 13.51100 -84.51600 1.000 70.00000 241 VAL G N 1
ATOM 15881 C CA . VAL G 1 241 ? -11.57700 12.87500 -83.69300 1.000 71.12000 241 VAL G CA 1
ATOM 15882 C C . VAL G 1 241 ? -11.17300 11.56400 -84.35000 1.000 68.98000 241 VAL G C 1
ATOM 15883 O O . VAL G 1 241 ? -12.03500 10.76300 -84.72800 1.000 67.37000 241 VAL G O 1
ATOM 15887 N N . GLU G 1 242 ? -9.86800 11.36000 -84.50600 1.000 66.00000 242 GLU G N 1
ATOM 15888 C CA . GLU G 1 242 ? -9.31000 10.11900 -85.02800 1.000 66.01000 242 GLU G CA 1
ATOM 15889 C C . GLU G 1 242 ? -8.55600 9.41900 -83.90600 1.000 62.88000 242 GLU G C 1
ATOM 15890 O O . GLU G 1 242 ? -7.63000 9.98900 -83.32500 1.000 59.70000 242 GLU G O 1
ATOM 15896 N N . ILE G 1 243 ? -8.97100 8.19800 -83.58900 1.000 58.93000 243 ILE G N 1
ATOM 15897 C CA . ILE G 1 243 ? -8.36400 7.43400 -82.51500 1.000 57.45000 243 ILE G CA 1
ATOM 15898 C C . ILE G 1 243 ? -8.23300 5.99500 -82.98300 1.000 62.42000 243 ILE G C 1
ATOM 15899 O O . ILE G 1 243 ? -8.94600 5.54800 -83.88700 1.000 61.80000 243 ILE G O 1
ATOM 15904 N N . ARG G 1 244 ? -7.26600 5.29000 -82.40600 1.000 59.30000 244 ARG G N 1
ATOM 15905 C CA . ARG G 1 244 ? -7.13400 3.86100 -82.65900 1.000 62.71000 244 ARG G CA 1
ATOM 15906 C C . ARG G 1 244 ? -8.35300 3.10400 -82.14600 1.000 61.75000 244 ARG G C 1
ATOM 15907 O O . ARG G 1 244 ? -8.89800 3.41600 -81.08400 1.000 59.60000 244 ARG G O 1
ATOM 15915 N N . ALA G 1 245 ? -8.77400 2.09300 -82.91100 1.000 60.23000 245 ALA G N 1
ATOM 15916 C CA . ALA G 1 245 ? -9.86600 1.23700 -82.47000 1.000 62.41000 245 ALA G CA 1
ATOM 15917 C C . ALA G 1 245 ? -9.58400 0.65700 -81.08800 1.000 65.30000 245 ALA G C 1
ATOM 15918 O O . ALA G 1 245 ? -10.48900 0.55300 -80.24700 1.000 66.90000 245 ALA G O 1
ATOM 15920 N N . ALA G 1 246 ? -8.32600 0.30000 -80.82600 1.000 61.55000 246 ALA G N 1
ATOM 15921 C CA . ALA G 1 246 ? -7.94200 -0.22000 -79.51900 1.000 63.35000 246 ALA G CA 1
ATOM 15922 C C . ALA G 1 246 ? -8.15100 0.78400 -78.39000 1.000 57.98000 246 ALA G C 1
ATOM 15923 O O . ALA G 1 246 ? -8.07300 0.39000 -77.22200 1.000 65.81000 246 ALA G O 1
ATOM 15925 N N . PHE G 1 247 ? -8.35500 2.06900 -78.70400 1.000 61.50000 247 PHE G N 1
ATOM 15926 C CA . PHE G 1 247 ? -8.62300 3.10000 -77.70400 1.000 63.34000 247 PHE G CA 1
ATOM 15927 C C . PHE G 1 247 ? -10.09400 3.47100 -77.57300 1.000 66.89000 247 PHE G C 1
ATOM 15928 O O . PHE G 1 247 ? -10.46300 4.09000 -76.56800 1.000 66.78000 247 PHE G O 1
ATOM 15936 N N . ALA G 1 248 ? -10.93400 3.11300 -78.55000 1.000 64.43000 248 ALA G N 1
ATOM 15937 C CA . ALA G 1 248 ? -12.24400 3.75000 -78.68500 1.000 68.49000 248 ALA G CA 1
ATOM 15938 C C . ALA G 1 248 ? -13.09600 3.56500 -77.42900 1.000 69.36000 248 ALA G C 1
ATOM 15939 O O . ALA G 1 248 ? -13.64900 4.53600 -76.89500 1.000 70.28000 248 ALA G O 1
ATOM 15941 N N . GLY G 1 249 ? -13.18300 2.33600 -76.92300 1.000 69.51000 249 GLY G N 1
ATOM 15942 C CA . GLY G 1 249 ? -13.93600 2.06900 -75.71000 1.000 73.43000 249 GLY G CA 1
ATOM 15943 C C . GLY G 1 249 ? -13.51900 2.91400 -74.52000 1.000 76.30000 249 GLY G C 1
ATOM 15944 O O . GLY G 1 249 ? -14.34400 3.67000 -73.99500 1.000 79.83000 249 GLY G O 1
ATOM 15945 N N . TYR G 1 250 ? -12.25300 2.79800 -74.09100 1.000 74.82000 250 TYR G N 1
ATOM 15946 C CA . TYR G 1 250 ? -11.70200 3.64300 -73.03300 1.000 75.76000 250 TYR G CA 1
ATOM 15947 C C . TYR G 1 250 ? -12.14200 5.09000 -73.19300 1.000 74.78000 250 TYR G C 1
ATOM 15948 O O . TYR G 1 250 ? -12.71500 5.69400 -72.27900 1.000 75.06000 250 TYR G O 1
ATOM 15957 N N . LEU G 1 251 ? -11.85100 5.65300 -74.36700 1.000 70.14000 251 LEU G N 1
ATOM 15958 C CA . LEU G 1 251 ? -11.92500 7.09500 -74.56600 1.000 72.15000 251 LEU G CA 1
ATOM 15959 C C . LEU G 1 251 ? -13.37200 7.56600 -74.67000 1.000 73.02000 251 LEU G C 1
ATOM 15960 O O . LEU G 1 251 ? -13.71700 8.64100 -74.17200 1.000 72.03000 251 LEU G O 1
ATOM 15965 N N . LEU G 1 252 ? -14.22900 6.79100 -75.33900 1.000 74.07000 252 LEU G N 1
ATOM 15966 C CA . LEU G 1 252 ? -15.63400 7.17700 -75.41100 1.000 76.68000 252 LEU G CA 1
ATOM 15967 C C . LEU G 1 252 ? -16.28100 7.13900 -74.03500 1.000 77.32000 252 LEU G C 1
ATOM 15968 O O . LEU G 1 252 ? -17.11600 7.99100 -73.71700 1.000 77.84000 252 LEU G O 1
ATOM 15973 N N . ARG G 1 253 ? -15.87400 6.18600 -73.19000 1.000 76.67000 253 ARG G N 1
ATOM 15974 C CA . ARG G 1 253 ? -16.37600 6.13400 -71.82000 1.000 71.78000 253 ARG G CA 1
ATOM 15975 C C . ARG G 1 253 ? -15.80400 7.28200 -70.99700 1.000 75.58000 253 ARG G C 1
ATOM 15976 O O . ARG G 1 253 ? -16.54100 7.99400 -70.30300 1.000 77.94000 253 ARG G O 1
ATOM 15984 N N . LEU G 1 254 ? -14.48100 7.47900 -71.07500 1.000 77.38000 254 LEU G N 1
ATOM 15985 C CA . LEU G 1 254 ? -13.81500 8.54600 -70.33000 1.000 74.89000 254 LEU G CA 1
ATOM 15986 C C . LEU G 1 254 ? -14.36300 9.92500 -70.67900 1.000 73.34000 254 LEU G C 1
ATOM 15987 O O . LEU G 1 254 ? -14.54300 10.77000 -69.79500 1.000 70.04000 254 LEU G O 1
ATOM 15992 N N . TRP G 1 255 ? -14.57300 10.19100 -71.96500 1.000 74.15000 255 TRP G N 1
ATOM 15993 C CA . TRP G 1 255 ? -15.06900 11.48200 -72.42700 1.000 76.24000 255 TRP G CA 1
ATOM 15994 C C . TRP G 1 255 ? -16.56200 11.67500 -72.19900 1.000 80.06000 255 TRP G C 1
ATOM 15995 O O . TRP G 1 255 ? -17.08100 12.75300 -72.52100 1.000 77.41000 255 TRP G O 1
ATOM 16006 N N . ASN G 1 256 ? -17.25700 10.66500 -71.66800 1.000 80.74000 256 ASN G N 1
ATOM 16007 C CA . ASN G 1 256 ? -18.68800 10.75300 -71.37400 1.000 83.25000 256 ASN G CA 1
ATOM 16008 C C . ASN G 1 256 ? -19.46700 11.07500 -72.64800 1.000 82.83000 256 ASN G C 1
ATOM 16009 O O . ASN G 1 256 ? -20.24700 12.02800 -72.70800 1.000 84.24000 256 ASN G O 1
ATOM 16014 N N . ILE G 1 257 ? -19.23300 10.26700 -73.68000 1.000 80.81000 257 ILE G N 1
ATOM 16015 C CA . ILE G 1 257 ? -19.81100 10.47500 -75.00100 1.000 84.92000 257 ILE G CA 1
ATOM 16016 C C . ILE G 1 257 ? -21.06400 9.62300 -75.11600 1.000 86.38000 257 ILE G C 1
ATOM 16017 O O . ILE G 1 257 ? -21.02700 8.41300 -74.85200 1.000 85.29000 257 ILE G O 1
ATOM 16022 N N . ASP G 1 258 ? -22.17200 10.24900 -75.51700 1.000 91.12000 258 ASP G N 1
ATOM 16023 C CA . ASP G 1 258 ? -23.41100 9.51600 -75.75800 1.000 92.22000 258 ASP G CA 1
ATOM 16024 C C . ASP G 1 258 ? -23.26500 8.77500 -77.07800 1.000 86.33000 258 ASP G C 1
ATOM 16025 O O . ASP G 1 258 ? -23.20500 9.40100 -78.14200 1.000 81.88000 258 ASP G O 1
ATOM 16030 N N . CYS G 1 259 ? -23.16500 7.44600 -77.01300 1.000 84.96000 259 CYS G N 1
ATOM 16031 C CA . CYS G 1 259 ? -22.97200 6.63200 -78.20800 1.000 89.59000 259 CYS G CA 1
ATOM 16032 C C . CYS G 1 259 ? -24.18400 5.76700 -78.54700 1.000 92.88000 259 CYS G C 1
ATOM 16033 O O . CYS G 1 259 ? -24.06400 4.82400 -79.33800 1.000 93.31000 259 CYS G O 1
ATOM 16036 N N . SER G 1 260 ? -25.35300 6.07700 -77.99200 1.000 95.87000 260 SER G N 1
ATOM 16037 C CA . SER G 1 260 ? -26.55300 5.34800 -78.37500 1.000 98.04000 260 SER G CA 1
ATOM 16038 C C . SER G 1 260 ? -27.07800 5.85200 -79.71400 1.000 95.80000 260 SER G C 1
ATOM 16039 O O . SER G 1 260 ? -26.88500 7.01300 -80.08600 1.000 95.36000 260 SER G O 1
ATOM 16042 N N . LYS G 1 261 ? -27.75300 4.95300 -80.43500 1.000 97.86000 261 LYS G N 1
ATOM 16043 C CA . LYS G 1 261 ? -28.22900 5.25100 -81.78600 1.000 103.48000 261 LYS G CA 1
ATOM 16044 C C . LYS G 1 261 ? -29.18500 6.44000 -81.79600 1.000 105.18000 261 LYS G C 1
ATOM 16045 O O . LYS G 1 261 ? -28.97300 7.42100 -82.51700 1.000 105.77000 261 LYS G O 1
ATOM 16051 N N . ASN G 1 262 ? -30.24000 6.37500 -80.98600 1.000 104.86000 262 ASN G N 1
ATOM 16052 C CA . ASN G 1 262 ? -31.27200 7.40200 -80.96600 1.000 107.63000 262 ASN G CA 1
ATOM 16053 C C . ASN G 1 262 ? -30.95600 8.55000 -80.01700 1.000 108.20000 262 ASN G C 1
ATOM 16054 O O . ASN G 1 262 ? -31.66400 9.56100 -80.05200 1.000 106.81000 262 ASN G O 1
ATOM 16059 N N . SER G 1 263 ? -29.81300 8.45200 -79.31900 1.000 107.50000 263 SER G N 1
ATOM 16060 C CA . SER G 1 263 ? -29.35600 9.48300 -78.34200 1.000 106.73000 263 SER G CA 1
ATOM 16061 C C . SER G 1 263 ? -30.29000 9.52700 -77.13600 1.000 110.25000 263 SER G C 1
ATOM 16062 O O . SER G 1 263 ? -30.28200 10.53800 -76.41600 1.000 108.93000 263 SER G O 1
ATOM 16065 N N . LYS G 1 264 ? -31.02600 8.44100 -76.91000 1.000 111.08000 264 LYS G N 1
ATOM 16066 C CA . LYS G 1 264 ? -31.99800 8.41600 -75.79500 1.000 112.30000 264 LYS G CA 1
ATOM 16067 C C . LYS G 1 264 ? -31.32500 7.80500 -74.56600 1.000 114.17000 264 LYS G C 1
ATOM 16068 O O . LYS G 1 264 ? -32.03700 7.19500 -73.74700 1.000 114.94000 264 LYS G O 1
ATOM 16074 N N . ARG G 1 268 ? -26.18500 10.74600 -66.43000 1.000 118.28000 268 ARG G N 1
ATOM 16075 C CA . ARG G 1 268 ? -25.89600 12.12300 -65.94700 1.000 119.13000 268 ARG G CA 1
ATOM 16076 C C . ARG G 1 268 ? -26.22500 13.10600 -67.07200 1.000 117.83000 268 ARG G C 1
ATOM 16077 O O . ARG G 1 268 ? -27.35100 13.05000 -67.60000 1.000 115.12000 268 ARG G O 1
ATOM 16085 N N . GLU G 1 269 ? -25.27200 13.96800 -67.42200 1.000 117.49000 269 GLU G N 1
ATOM 16086 C CA . GLU G 1 269 ? -25.53100 14.99000 -68.46600 1.000 114.84000 269 GLU G CA 1
ATOM 16087 C C . GLU G 1 269 ? -24.52200 14.80400 -69.59000 1.000 109.55000 269 GLU G C 1
ATOM 16088 O O . GLU G 1 269 ? -23.42200 15.37400 -69.50000 1.000 108.26000 269 GLU G O 1
ATOM 16094 N N . PHE G 1 270 ? -24.87600 14.00900 -70.59200 1.000 106.41000 270 PHE G N 1
ATOM 16095 C CA . PHE G 1 270 ? -23.98300 13.89100 -71.76200 1.000 100.65000 270 PHE G CA 1
ATOM 16096 C C . PHE G 1 270 ? -23.91900 15.27200 -72.41100 1.000 99.71000 270 PHE G C 1
ATOM 16097 O O . PHE G 1 270 ? -24.97400 15.87900 -72.61800 1.000 102.68000 270 PHE G O 1
ATOM 16105 N N . HIS G 1 271 ? -22.71800 15.76200 -72.69600 1.000 97.10000 271 HIS G N 1
ATOM 16106 C CA . HIS G 1 271 ? -22.57600 17.06700 -73.38200 1.000 93.67000 271 HIS G CA 1
ATOM 16107 C C . HIS G 1 271 ? -22.29200 16.80900 -74.85500 1.000 91.22000 271 HIS G C 1
ATOM 16108 O O . HIS G 1 271 ? -22.34000 17.76300 -75.63400 1.000 91.86000 271 HIS G O 1
ATOM 16115 N N . LEU G 1 272 ? -22.03100 15.55400 -75.21400 1.000 92.09000 272 LEU G N 1
ATOM 16116 C CA . LEU G 1 272 ? -21.63800 15.24600 -76.61000 1.000 87.50000 272 LEU G CA 1
ATOM 16117 C C . LEU G 1 272 ? -22.30300 13.95900 -77.07900 1.000 87.33000 272 LEU G C 1
ATOM 16118 O O . LEU G 1 272 ? -22.53100 13.09000 -76.23100 1.000 92.03000 272 LEU G O 1
ATOM 16123 N N . ALA G 1 273 ? -22.58300 13.84800 -78.37600 1.000 85.91000 273 ALA G N 1
ATOM 16124 C CA . ALA G 1 273 ? -23.11900 12.62900 -78.94900 1.000 86.31000 273 ALA G CA 1
ATOM 16125 C C . ALA G 1 273 ? -22.22400 12.19400 -80.09600 1.000 85.59000 273 ALA G C 1
ATOM 16126 O O . ALA G 1 273 ? -21.63600 13.02600 -80.79400 1.000 88.36000 273 ALA G O 1
ATOM 16128 N N . LEU G 1 274 ? -22.11400 10.88300 -80.27400 1.000 80.08000 274 LEU G N 1
ATOM 16129 C CA . LEU G 1 274 ? -21.40700 10.31600 -81.41300 1.000 82.01000 274 LEU G CA 1
ATOM 16130 C C . LEU G 1 274 ? -22.38400 10.23500 -82.58100 1.000 82.61000 274 LEU G C 1
ATOM 16131 O O . LEU G 1 274 ? -23.30200 9.40700 -82.57200 1.000 84.63000 274 LEU G O 1
ATOM 16136 N N . LYS G 1 275 ? -22.17300 11.07400 -83.60000 1.000 81.65000 275 LYS G N 1
ATOM 16137 C CA . LYS G 1 275 ? -23.10200 11.10200 -84.72500 1.000 83.00000 275 LYS G CA 1
ATOM 16138 C C . LYS G 1 275 ? -23.05500 9.81000 -85.52900 1.000 85.16000 275 LYS G C 1
ATOM 16139 O O . LYS G 1 275 ? -24.06900 9.40300 -86.10900 1.000 82.06000 275 LYS G O 1
ATOM 16145 N N . ASN G 1 276 ? -21.90100 9.14700 -85.58800 1.000 82.84000 276 ASN G N 1
ATOM 16146 C CA . ASN G 1 276 ? -21.72700 7.97300 -86.43800 1.000 81.18000 276 ASN G CA 1
ATOM 16147 C C . ASN G 1 276 ? -21.27600 6.76200 -85.62100 1.000 78.94000 276 ASN G C 1
ATOM 16148 O O . ASN G 1 276 ? -20.13200 6.30700 -85.74100 1.000 78.68000 276 ASN G O 1
ATOM 16153 N N . PRO G 1 277 ? -22.16400 6.20100 -84.79300 1.000 78.87000 277 PRO G N 1
ATOM 16154 C CA . PRO G 1 277 ? -21.82600 4.95100 -84.09200 1.000 77.74000 277 PRO G CA 1
ATOM 16155 C C . PRO G 1 277 ? -21.52400 3.79400 -85.03000 1.000 75.90000 277 PRO G C 1
ATOM 16156 O O . PRO G 1 277 ? -21.02900 2.76100 -84.55900 1.000 73.14000 277 PRO G O 1
ATOM 16160 N N . GLU G 1 278 ? -21.86100 3.90900 -86.32000 1.000 75.05000 278 GLU G N 1
ATOM 16161 C CA . GLU G 1 278 ? -21.44300 2.90800 -87.29800 1.000 76.11000 278 GLU G CA 1
ATOM 16162 C C . GLU G 1 278 ? -19.92300 2.74100 -87.34100 1.000 74.27000 278 GLU G C 1
ATOM 16163 O O . GLU G 1 278 ? -19.42600 1.66100 -87.67900 1.000 70.58000 278 GLU G O 1
ATOM 16169 N N . ALA G 1 279 ? -19.17000 3.78500 -86.98500 1.000 74.37000 279 ALA G N 1
ATOM 16170 C CA . ALA G 1 279 ? -17.71600 3.70600 -87.03500 1.000 71.83000 279 ALA G CA 1
ATOM 16171 C C . ALA G 1 279 ? -17.13300 2.76800 -85.98600 1.000 73.52000 279 ALA G C 1
ATOM 16172 O O . ALA G 1 279 ? -15.93300 2.48000 -86.04900 1.000 74.74000 279 ALA G O 1
ATOM 16174 N N . LEU G 1 280 ? -17.93300 2.29900 -85.02500 1.000 67.70000 280 LEU G N 1
ATOM 16175 C CA . LEU G 1 280 ? -17.46700 1.38400 -83.99100 1.000 67.61000 280 LEU G CA 1
ATOM 16176 C C . LEU G 1 280 ? -17.75500 -0.07700 -84.31300 1.000 69.40000 280 LEU G C 1
ATOM 16177 O O . LEU G 1 280 ? -17.53500 -0.94100 -83.45800 1.000 70.58000 280 LEU G O 1
ATOM 16182 N N . TYR G 1 281 ? -18.24300 -0.37800 -85.51200 1.000 65.27000 281 TYR G N 1
ATOM 16183 C CA . TYR G 1 281 ? -18.43000 -1.77300 -85.87900 1.000 67.90000 281 TYR G CA 1
ATOM 16184 C C . TYR G 1 281 ? -17.09000 -2.50200 -85.86100 1.000 69.61000 281 TYR G C 1
ATOM 16185 O O . TYR G 1 281 ? -16.08200 -1.98700 -86.34900 1.000 68.28000 281 TYR G O 1
ATOM 16194 N N . GLY G 1 282 ? -17.08100 -3.70600 -85.28300 1.000 67.98000 282 GLY G N 1
ATOM 16195 C CA . GLY G 1 282 ? -15.88200 -4.52900 -85.22000 1.000 67.05000 282 GLY G CA 1
ATOM 16196 C C . GLY G 1 282 ? -14.77400 -4.00900 -84.32700 1.000 66.20000 282 GLY G C 1
ATOM 16197 O O . GLY G 1 282 ? -13.69200 -4.60100 -84.29600 1.000 69.08000 282 GLY G O 1
ATOM 16198 N N . VAL G 1 283 ? -15.01300 -2.91600 -83.61100 1.000 66.53000 283 VAL G N 1
ATOM 16199 C CA . VAL G 1 283 ? -14.03300 -2.30500 -82.72500 1.000 64.61000 283 VAL G CA 1
ATOM 16200 C C . VAL G 1 283 ? -14.13600 -3.00100 -81.37400 1.000 72.19000 283 VAL G C 1
ATOM 16201 O O . VAL G 1 283 ? -15.12000 -2.82500 -80.65200 1.000 75.46000 283 VAL G O 1
ATOM 16205 N N . ASP G 1 284 ? -13.12800 -3.80500 -81.03700 1.000 71.01000 284 ASP G N 1
ATOM 16206 C CA . ASP G 1 284 ? -13.14400 -4.53200 -79.77500 1.000 72.04000 284 ASP G CA 1
ATOM 16207 C C . ASP G 1 284 ? -13.30400 -3.57100 -78.60300 1.000 74.98000 284 ASP G C 1
ATOM 16208 O O . ASP G 1 284 ? -12.79100 -2.44800 -78.62100 1.000 78.72000 284 ASP G O 1
ATOM 16213 N N . ASN G 1 285 ? -14.06000 -4.01200 -77.59700 1.000 75.37000 285 ASN G N 1
ATOM 16214 C CA . ASN G 1 285 ? -14.40700 -3.20300 -76.42500 1.000 78.26000 285 ASN G CA 1
ATOM 16215 C C . ASN G 1 285 ? -15.15800 -1.91900 -76.78600 1.000 78.15000 285 ASN G C 1
ATOM 16216 O O . ASN G 1 285 ? -15.08100 -0.91700 -76.06700 1.000 78.51000 285 ASN G O 1
ATOM 16221 N N . ALA G 1 286 ? -15.91900 -1.94100 -77.88400 1.000 78.60000 286 ALA G N 1
ATOM 16222 C CA . ALA G 1 286 ? -16.85000 -0.84900 -78.15000 1.000 81.23000 286 ALA G CA 1
ATOM 16223 C C . ALA G 1 286 ? -18.02500 -0.85100 -77.17700 1.000 82.99000 286 ALA G C 1
ATOM 16224 O O . ALA G 1 286 ? -18.71200 0.17000 -77.05400 1.000 79.61000 286 ALA G O 1
ATOM 16226 N N . ALA G 1 287 ? -18.26200 -1.97400 -76.48600 1.000 80.75000 287 ALA G N 1
ATOM 16227 C CA . ALA G 1 287 ? -19.35700 -2.05600 -75.52500 1.000 82.18000 287 ALA G CA 1
ATOM 16228 C C . ALA G 1 287 ? -19.18100 -1.06900 -74.38100 1.000 85.83000 287 ALA G C 1
ATOM 16229 O O . ALA G 1 287 ? -20.16900 -0.64400 -73.77200 1.000 90.07000 287 ALA G O 1
ATOM 16231 N N . LEU G 1 288 ? -17.93800 -0.69300 -74.07300 1.000 84.10000 288 LEU G N 1
ATOM 16232 C CA . LEU G 1 288 ? -17.69400 0.29800 -73.03300 1.000 82.46000 288 LEU G CA 1
ATOM 16233 C C . LEU G 1 288 ? -18.10600 1.69800 -73.45700 1.000 79.98000 288 LEU G C 1
ATOM 16234 O O . LEU G 1 288 ? -18.14800 2.59500 -72.60900 1.000 84.46000 288 LEU G O 1
ATOM 16239 N N . ALA G 1 289 ? -18.38600 1.91100 -74.73600 1.000 81.52000 289 ALA G N 1
ATOM 16240 C CA . ALA G 1 289 ? -18.89500 3.20200 -75.17900 1.000 84.61000 289 ALA G CA 1
ATOM 16241 C C . ALA G 1 289 ? -20.31500 3.39400 -74.65100 1.000 88.28000 289 ALA G C 1
ATOM 16242 O O . ALA G 1 289 ? -21.17700 2.53400 -74.88200 1.000 87.61000 289 ALA G O 1
ATOM 16244 N N . PRO G 1 290 ? -20.60100 4.50300 -73.93800 1.000 85.35000 290 PRO G N 1
ATOM 16245 C CA . PRO G 1 290 ? -21.91400 4.65400 -73.29000 1.000 85.61000 290 PRO G CA 1
ATOM 16246 C C . PRO G 1 290 ? -23.07800 4.61700 -74.27000 1.000 88.28000 290 PRO G C 1
ATOM 16247 O O . PRO G 1 290 ? -23.28700 5.55800 -75.04400 1.000 90.98000 290 PRO G O 1
ATOM 16251 N N . GLY G 1 291 ? -23.83300 3.52200 -74.24400 1.000 89.48000 291 GLY G N 1
ATOM 16252 C CA . GLY G 1 291 ? -25.02400 3.38700 -75.05300 1.000 92.54000 291 GLY G CA 1
ATOM 16253 C C . GLY G 1 291 ? -24.84100 2.73900 -76.40700 1.000 92.18000 291 GLY G C 1
ATOM 16254 O O . GLY G 1 291 ? -25.79200 2.72700 -77.19700 1.000 93.19000 291 GLY G O 1
ATOM 16255 N N . TYR G 1 292 ? -23.66900 2.18700 -76.70300 1.000 89.09000 292 TYR G N 1
ATOM 16256 C CA . TYR G 1 292 ? -23.42300 1.65200 -78.03900 1.000 86.47000 292 TYR G CA 1
ATOM 16257 C C . TYR G 1 292 ? -24.29800 0.43500 -78.35800 1.000 82.44000 292 TYR G C 1
ATOM 16258 O O . TYR G 1 292 ? -24.13800 -0.63900 -77.77700 1.000 79.17000 292 TYR G O 1
ATOM 16267 N N . LEU H 1 7 ? 27.95800 13.94200 -54.18200 1.000 77.49000 7 LEU H N 1
ATOM 16268 C CA . LEU H 1 7 ? 26.79600 14.17800 -55.03800 1.000 79.16000 7 LEU H CA 1
ATOM 16269 C C . LEU H 1 7 ? 26.13400 15.51700 -54.70900 1.000 80.39000 7 LEU H C 1
ATOM 16270 O O . LEU H 1 7 ? 25.74900 16.27900 -55.59700 1.000 73.04000 7 LEU H O 1
ATOM 16275 N N . GLU H 1 8 ? 26.01400 15.79200 -53.40900 1.000 87.27000 8 GLU H N 1
ATOM 16276 C CA . GLU H 1 8 ? 25.37400 17.01700 -52.94500 1.000 84.36000 8 GLU H CA 1
ATOM 16277 C C . GLU H 1 8 ? 26.16300 18.26300 -53.32700 1.000 81.67000 8 GLU H C 1
ATOM 16278 O O . GLU H 1 8 ? 25.57900 19.34900 -53.39500 1.000 78.39000 8 GLU H O 1
ATOM 16284 N N . GLU H 1 9 ? 27.46600 18.12700 -53.58700 1.000 82.08000 9 GLU H N 1
ATOM 16285 C CA . GLU H 1 9 ? 28.34800 19.24800 -53.88800 1.000 79.07000 9 GLU H CA 1
ATOM 16286 C C . GLU H 1 9 ? 28.45700 19.55100 -55.38200 1.000 76.26000 9 GLU H C 1
ATOM 16287 O O . GLU H 1 9 ? 29.13800 20.51300 -55.75500 1.000 76.87000 9 GLU H O 1
ATOM 16293 N N . LEU H 1 10 ? 27.82700 18.75900 -56.24700 1.000 73.57000 10 LEU H N 1
ATOM 16294 C CA . LEU H 1 10 ? 27.83600 19.07200 -57.66700 1.000 64.95000 10 LEU H CA 1
ATOM 16295 C C . LEU H 1 10 ? 26.86200 20.20200 -57.97000 1.000 59.97000 10 LEU H C 1
ATOM 16296 O O . LEU H 1 10 ? 25.94400 20.48600 -57.19800 1.000 62.88000 10 LEU H O 1
ATOM 16301 N N . SER H 1 11 ? 27.05400 20.83100 -59.12800 1.000 56.94000 11 SER H N 1
ATOM 16302 C CA . SER H 1 11 ? 26.12600 21.86200 -59.56100 1.000 58.04000 11 SER H CA 1
ATOM 16303 C C . SER H 1 11 ? 24.78800 21.23800 -59.93200 1.000 60.99000 11 SER H C 1
ATOM 16304 O O . SER H 1 11 ? 24.68300 20.03700 -60.20500 1.000 57.63000 11 SER H O 1
ATOM 16307 N N . GLN H 1 12 ? 23.74900 22.07400 -59.91800 1.000 59.30000 12 GLN H N 1
ATOM 16308 C CA . GLN H 1 12 ? 22.42800 21.59800 -60.30300 1.000 61.76000 12 GLN H CA 1
ATOM 16309 C C . GLN H 1 12 ? 22.43700 21.04100 -61.72100 1.000 57.05000 12 GLN H C 1
ATOM 16310 O O . GLN H 1 12 ? 21.83400 19.99500 -61.98000 1.000 55.85000 12 GLN H O 1
ATOM 16316 N N . ALA H 1 13 ? 23.10200 21.73000 -62.65500 1.000 55.30000 13 ALA H N 1
ATOM 16317 C CA . ALA H 1 13 ? 23.13500 21.24300 -64.03200 1.000 55.51000 13 ALA H CA 1
ATOM 16318 C C . ALA H 1 13 ? 23.77100 19.86100 -64.11900 1.000 55.01000 13 ALA H C 1
ATOM 16319 O O . ALA H 1 13 ? 23.29600 19.00100 -64.87300 1.000 54.31000 13 ALA H O 1
ATOM 16321 N N . GLN H 1 14 ? 24.81000 19.60800 -63.31600 1.000 53.71000 14 GLN H N 1
ATOM 16322 C CA . GLN H 1 14 ? 25.49400 18.32200 -63.38900 1.000 51.59000 14 GLN H CA 1
ATOM 16323 C C . GLN H 1 14 ? 24.65800 17.20900 -62.76200 1.000 51.44000 14 GLN H C 1
ATOM 16324 O O . GLN H 1 14 ? 24.64600 16.07900 -63.26600 1.000 46.42000 14 GLN H O 1
ATOM 16330 N N . ARG H 1 15 ? 23.94300 17.50900 -61.67500 1.000 51.65000 15 ARG H N 1
ATOM 16331 C CA . ARG H 1 15 ? 23.01700 16.53000 -61.10800 1.000 53.77000 15 ARG H CA 1
ATOM 16332 C C . ARG H 1 15 ? 21.87800 16.23000 -62.07800 1.000 54.52000 15 ARG H C 1
ATOM 16333 O O . ARG H 1 15 ? 21.37400 15.10100 -62.12700 1.000 50.55000 15 ARG H O 1
ATOM 16341 N N . GLU H 1 16 ? 21.41400 17.24000 -62.82000 1.000 52.70000 16 GLU H N 1
ATOM 16342 C CA . GLU H 1 16 ? 20.37200 16.97600 -63.80800 1.000 50.47000 16 GLU H CA 1
ATOM 16343 C C . GLU H 1 16 ? 20.87800 16.00000 -64.86300 1.000 50.67000 16 GLU H C 1
ATOM 16344 O O . GLU H 1 16 ? 20.17000 15.05900 -65.25700 1.000 46.97000 16 GLU H O 1
ATOM 16350 N N . ARG H 1 17 ? 22.13400 16.14800 -65.26900 1.000 49.15000 17 ARG H N 1
ATOM 16351 C CA . ARG H 1 17 ? 22.65100 15.23400 -66.27800 1.000 47.15000 17 ARG H CA 1
ATOM 16352 C C . ARG H 1 17 ? 22.87000 13.83500 -65.70200 1.000 47.14000 17 ARG H C 1
ATOM 16353 O O . ARG H 1 17 ? 22.62000 12.83500 -66.39200 1.000 47.38000 17 ARG H O 1
ATOM 16361 N N . LEU H 1 18 ? 23.25700 13.74200 -64.42400 1.000 46.56000 18 LEU H N 1
ATOM 16362 C CA . LEU H 1 18 ? 23.34900 12.44200 -63.76200 1.000 46.44000 18 LEU H CA 1
ATOM 16363 C C . LEU H 1 18 ? 21.98500 11.76400 -63.68800 1.000 47.25000 18 LEU H C 1
ATOM 16364 O O . LEU H 1 18 ? 21.87400 10.54700 -63.89300 1.000 47.32000 18 LEU H O 1
ATOM 16369 N N . ALA H 1 19 ? 20.93900 12.52900 -63.37000 1.000 47.62000 19 ALA H N 1
ATOM 16370 C CA . ALA H 1 19 ? 19.59500 11.96000 -63.29800 1.000 47.41000 19 ALA H CA 1
ATOM 16371 C C . ALA H 1 19 ? 19.10600 11.49800 -64.66700 1.000 44.95000 19 ALA H C 1
ATOM 16372 O O . ALA H 1 19 ? 18.37600 10.50200 -64.76400 1.000 45.46000 19 ALA H O 1
ATOM 16374 N N . HIS H 1 20 ? 19.49300 12.20400 -65.73100 1.000 44.12000 20 HIS H N 1
ATOM 16375 C CA . HIS H 1 20 ? 19.11200 11.77900 -67.07100 1.000 42.11000 20 HIS H CA 1
ATOM 16376 C C . HIS H 1 20 ? 19.80800 10.48000 -67.46600 1.000 44.68000 20 HIS H C 1
ATOM 16377 O O . HIS H 1 20 ? 19.21000 9.65300 -68.16700 1.000 45.89000 20 HIS H O 1
ATOM 16384 N N . ILE H 1 21 ? 21.05400 10.27500 -67.01700 1.000 41.86000 21 ILE H N 1
ATOM 16385 C CA . ILE H 1 21 ? 21.73200 8.99100 -67.21800 1.000 42.10000 21 ILE H CA 1
ATOM 16386 C C . ILE H 1 21 ? 21.00000 7.87900 -66.46800 1.000 43.72000 21 ILE H C 1
ATOM 16387 O O . ILE H 1 21 ? 20.77700 6.78400 -67.00500 1.000 42.94000 21 ILE H O 1
ATOM 16392 N N . ASP H 1 22 ? 20.65800 8.13000 -65.19700 1.000 44.47000 22 ASP H N 1
ATOM 16393 C CA . ASP H 1 22 ? 19.91300 7.15000 -64.40600 1.000 44.89000 22 ASP H CA 1
ATOM 16394 C C . ASP H 1 22 ? 18.63100 6.74800 -65.12100 1.000 45.47000 22 ASP H C 1
ATOM 16395 O O . ASP H 1 22 ? 18.34600 5.55500 -65.29900 1.000 45.16000 22 ASP H O 1
ATOM 16400 N N . PHE H 1 23 ? 17.88000 7.75300 -65.59000 1.000 44.78000 23 PHE H N 1
ATOM 16401 C CA . PHE H 1 23 ? 16.60700 7.53300 -66.26700 1.000 42.87000 23 PHE H CA 1
ATOM 16402 C C . PHE H 1 23 ? 16.78300 6.72500 -67.54500 1.000 47.84000 23 PHE H C 1
ATOM 16403 O O . PHE H 1 23 ? 15.98300 5.83000 -67.84200 1.000 48.36000 23 PHE H O 1
ATOM 16411 N N . THR H 1 24 ? 17.78500 7.07700 -68.35800 1.000 47.40000 24 THR H N 1
ATOM 16412 C CA . THR H 1 24 ? 17.96900 6.37700 -69.62800 1.000 46.32000 24 THR H CA 1
ATOM 16413 C C . THR H 1 24 ? 18.38500 4.92800 -69.40100 1.000 46.60000 24 THR H C 1
ATOM 16414 O O . THR H 1 24 ? 17.92600 4.02700 -70.11100 1.000 43.43000 24 THR H O 1
ATOM 16418 N N . LEU H 1 25 ? 19.24200 4.68900 -68.40600 1.000 43.89000 25 LEU H N 1
ATOM 16419 C CA . LEU H 1 25 ? 19.57900 3.32200 -68.03900 1.000 44.55000 25 LEU H CA 1
ATOM 16420 C C . LEU H 1 25 ? 18.33700 2.58500 -67.56300 1.000 48.94000 25 LEU H C 1
ATOM 16421 O O . LEU H 1 25 ? 18.10900 1.42300 -67.91600 1.000 45.92000 25 LEU H O 1
ATOM 16426 N N . LEU H 1 26 ? 17.49800 3.26600 -66.79200 1.000 45.69000 26 LEU H N 1
ATOM 16427 C CA . LEU H 1 26 ? 16.33000 2.61000 -66.22600 1.000 48.41000 26 LEU H CA 1
ATOM 16428 C C . LEU H 1 26 ? 15.29600 2.29200 -67.30800 1.000 49.84000 26 LEU H C 1
ATOM 16429 O O . LEU H 1 26 ? 14.74600 1.18600 -67.34400 1.000 53.35000 26 LEU H O 1
ATOM 16434 N N . PHE H 1 27 ? 15.06000 3.22000 -68.23700 1.000 49.32000 27 PHE H N 1
ATOM 16435 C CA . PHE H 1 27 ? 13.95700 3.09500 -69.18300 1.000 48.74000 27 PHE H CA 1
ATOM 16436 C C . PHE H 1 27 ? 14.36300 2.55900 -70.55200 1.000 54.83000 27 PHE H C 1
ATOM 16437 O O . PHE H 1 27 ? 13.49900 2.07200 -71.29300 1.000 51.84000 27 PHE H O 1
ATOM 16445 N N . LYS H 1 28 ? 15.63400 2.65600 -70.91200 1.000 48.06000 28 LYS H N 1
ATOM 16446 C CA . LYS H 1 28 ? 16.19500 1.95000 -72.04700 1.000 52.13000 28 LYS H CA 1
ATOM 16447 C C . LYS H 1 28 ? 17.27500 1.01500 -71.51900 1.000 53.48000 28 LYS H C 1
ATOM 16448 O O . LYS H 1 28 ? 17.62100 1.03300 -70.33600 1.000 54.27000 28 LYS H O 1
ATOM 16454 N N . GLY H 1 29 ? 17.78000 0.14300 -72.35200 1.000 48.66000 29 GLY H N 1
ATOM 16455 C CA . GLY H 1 29 ? 18.71700 -0.67000 -71.57300 1.000 59.19000 29 GLY H CA 1
ATOM 16456 C C . GLY H 1 29 ? 20.09100 -0.08600 -71.28800 1.000 50.87000 29 GLY H C 1
ATOM 16457 O O . GLY H 1 29 ? 20.93900 -0.76900 -70.70900 1.000 53.90000 29 GLY H O 1
ATOM 16458 N N . GLU H 1 30 ? 20.34100 1.16500 -71.65400 1.000 47.67000 30 GLU H N 1
ATOM 16459 C CA . GLU H 1 30 ? 21.69600 1.59300 -71.96700 1.000 52.21000 30 GLU H CA 1
ATOM 16460 C C . GLU H 1 30 ? 21.73000 3.11500 -71.97100 1.000 56.27000 30 GLU H C 1
ATOM 16461 O O . GLU H 1 30 ? 20.68800 3.77300 -72.04600 1.000 55.75000 30 GLU H O 1
ATOM 16467 N N . ALA H 1 31 ? 22.94500 3.67100 -71.94400 1.000 47.33000 31 ALA H N 1
ATOM 16468 C CA . ALA H 1 31 ? 23.12100 5.11700 -72.01700 1.000 46.20000 31 ALA H CA 1
ATOM 16469 C C . ALA H 1 31 ? 24.49400 5.43100 -72.59500 1.000 48.39000 31 ALA H C 1
ATOM 16470 O O . ALA H 1 31 ? 25.50500 4.90100 -72.12900 1.000 50.01000 31 ALA H O 1
ATOM 16472 N N . GLY H 1 32 ? 24.52000 6.32100 -73.58900 1.000 49.54000 32 GLY H N 1
ATOM 16473 C CA . GLY H 1 32 ? 25.75000 6.75900 -74.21600 1.000 51.71000 32 GLY H CA 1
ATOM 16474 C C . GLY H 1 32 ? 25.78900 8.27300 -74.32300 1.000 50.77000 32 GLY H C 1
ATOM 16475 O O . GLY H 1 32 ? 24.82800 8.96100 -73.98300 1.000 50.80000 32 GLY H O 1
ATOM 16476 N N . ARG H 1 33 ? 26.91900 8.77300 -74.82000 1.000 55.55000 33 ARG H N 1
ATOM 16477 C CA . ARG H 1 33 ? 27.10600 10.22100 -74.87900 1.000 57.64000 33 ARG H CA 1
ATOM 16478 C C . ARG H 1 33 ? 26.03800 10.91200 -75.72000 1.000 51.79000 33 ARG H C 1
ATOM 16479 O O . ARG H 1 33 ? 25.66600 12.05100 -75.41700 1.000 51.24000 33 ARG H O 1
ATOM 16487 N N . SER H 1 34 ? 25.51000 10.23900 -76.74800 1.000 49.59000 34 SER H N 1
ATOM 16488 C CA . SER H 1 34 ? 24.55100 10.88200 -77.64600 1.000 52.69000 34 SER H CA 1
ATOM 16489 C C . SER H 1 34 ? 23.25700 11.28200 -76.93900 1.000 54.17000 34 SER H C 1
ATOM 16490 O O . SER H 1 34 ? 22.64000 12.29100 -77.31300 1.000 50.30000 34 SER H O 1
ATOM 16493 N N . TYR H 1 35 ? 22.81800 10.51400 -75.93000 1.000 54.43000 35 TYR H N 1
ATOM 16494 C CA . TYR H 1 35 ? 21.64700 10.92900 -75.15100 1.000 51.97000 35 TYR H CA 1
ATOM 16495 C C . TYR H 1 35 ? 21.90100 12.26000 -74.45700 1.000 50.69000 35 TYR H C 1
ATOM 16496 O O . TYR H 1 35 ? 20.99800 13.09900 -74.36200 1.000 53.38000 35 TYR H O 1
ATOM 16505 N N . LEU H 1 36 ? 23.11800 12.46900 -73.94500 1.000 51.74000 36 LEU H N 1
ATOM 16506 C CA . LEU H 1 36 ? 23.39800 13.70300 -73.21300 1.000 52.44000 36 LEU H CA 1
ATOM 16507 C C . LEU H 1 36 ? 23.58100 14.88200 -74.16200 1.000 50.70000 36 LEU H C 1
ATOM 16508 O O . LEU H 1 36 ? 23.08700 15.98300 -73.89500 1.000 51.61000 36 LEU H O 1
ATOM 16513 N N . THR H 1 37 ? 24.26200 14.67700 -75.28800 1.000 51.31000 37 THR H N 1
ATOM 16514 C CA . THR H 1 37 ? 24.41300 15.79000 -76.21400 1.000 54.88000 37 THR H CA 1
ATOM 16515 C C . THR H 1 37 ? 23.05800 16.19300 -76.80700 1.000 56.87000 37 THR H C 1
ATOM 16516 O O . THR H 1 37 ? 22.79100 17.38600 -76.99100 1.000 52.85000 37 THR H O 1
ATOM 16520 N N . GLU H 1 38 ? 22.16900 15.22800 -77.05400 1.000 50.91000 38 GLU H N 1
ATOM 16521 C CA . GLU H 1 38 ? 20.83600 15.56500 -77.55400 1.000 54.97000 38 GLU H CA 1
ATOM 16522 C C . GLU H 1 38 ? 20.01900 16.29800 -76.50100 1.000 54.67000 38 GLU H C 1
ATOM 16523 O O . GLU H 1 38 ? 19.42600 17.34300 -76.78000 1.000 53.44000 38 GLU H O 1
ATOM 16529 N N . ARG H 1 39 ? 19.97100 15.76000 -75.28200 1.000 49.23000 39 ARG H N 1
ATOM 16530 C CA . ARG H 1 39 ? 19.09800 16.33600 -74.26300 1.000 49.72000 39 ARG H CA 1
ATOM 16531 C C . ARG H 1 39 ? 19.60800 17.69500 -73.77500 1.000 52.51000 39 ARG H C 1
ATOM 16532 O O . ARG H 1 39 ? 18.80500 18.60100 -73.51700 1.000 48.87000 39 ARG H O 1
ATOM 16540 N N . PHE H 1 40 ? 20.94100 17.85800 -73.62800 1.000 49.71000 40 PHE H N 1
ATOM 16541 C CA . PHE H 1 40 ? 21.52600 19.03400 -72.97300 1.000 48.12000 40 PHE H CA 1
ATOM 16542 C C . PHE H 1 40 ? 22.44200 19.89600 -73.84200 1.000 48.68000 40 PHE H C 1
ATOM 16543 O O . PHE H 1 40 ? 22.87000 20.95400 -73.37600 1.000 51.05000 40 PHE H O 1
ATOM 16551 N N . SER H 1 41 ? 22.77400 19.47700 -75.06500 1.000 47.93000 41 SER H N 1
ATOM 16552 C CA . SER H 1 41 ? 23.71000 20.20900 -75.92900 1.000 52.24000 41 SER H CA 1
ATOM 16553 C C . SER H 1 41 ? 25.07700 20.41600 -75.26400 1.000 53.83000 41 SER H C 1
ATOM 16554 O O . SER H 1 41 ? 25.73200 21.43800 -75.48900 1.000 50.54000 41 SER H O 1
ATOM 16557 N N . VAL H 1 42 ? 25.54000 19.45700 -74.44800 1.000 51.91000 42 VAL H N 1
ATOM 16558 C CA . VAL H 1 42 ? 26.86900 19.57300 -73.85200 1.000 47.15000 42 VAL H CA 1
ATOM 16559 C C . VAL H 1 42 ? 27.92600 19.07200 -74.82700 1.000 48.95000 42 VAL H C 1
ATOM 16560 O O . VAL H 1 42 ? 27.65300 18.29500 -75.74400 1.000 50.92000 42 VAL H O 1
ATOM 16564 N N . ALA H 1 43 ? 29.15800 19.52700 -74.61800 1.000 52.01000 43 ALA H N 1
ATOM 16565 C CA . ALA H 1 43 ? 30.27200 19.04300 -75.41100 1.000 49.89000 43 ALA H CA 1
ATOM 16566 C C . ALA H 1 43 ? 30.54700 17.58100 -75.07300 1.000 53.44000 43 ALA H C 1
ATOM 16567 O O . ALA H 1 43 ? 30.27800 17.13400 -73.95200 1.000 50.75000 43 ALA H O 1
ATOM 16569 N N . PRO H 1 44 ? 31.05500 16.81000 -76.03600 1.000 57.71000 44 PRO H N 1
ATOM 16570 C CA . PRO H 1 44 ? 31.43500 15.41800 -75.74300 1.000 56.20000 44 PRO H CA 1
ATOM 16571 C C . PRO H 1 44 ? 32.32400 15.27400 -74.51500 1.000 56.48000 44 PRO H C 1
ATOM 16572 O O . PRO H 1 44 ? 32.17000 14.30800 -73.75400 1.000 53.03000 44 PRO H O 1
ATOM 16576 N N . SER H 1 45 ? 33.24900 16.21500 -74.28900 1.000 55.73000 45 SER H N 1
ATOM 16577 C CA . SER H 1 45 ? 34.11800 16.09900 -73.12200 1.000 52.30000 45 SER H CA 1
ATOM 16578 C C . SER H 1 45 ? 33.33600 16.23900 -71.82200 1.000 51.10000 45 SER H C 1
ATOM 16579 O O . SER H 1 45 ? 33.73900 15.67600 -70.79600 1.000 52.23000 45 SER H O 1
ATOM 16582 N N . VAL H 1 46 ? 32.23800 16.99900 -71.83100 1.000 46.78000 46 VAL H N 1
ATOM 16583 C CA . VAL H 1 46 ? 31.41000 17.10200 -70.63100 1.000 49.92000 46 VAL H CA 1
ATOM 16584 C C . VAL H 1 46 ? 30.62400 15.81200 -70.40900 1.000 49.79000 46 VAL H C 1
ATOM 16585 O O . VAL H 1 46 ? 30.55200 15.29900 -69.28600 1.000 51.25000 46 VAL H O 1
ATOM 16589 N N . ALA H 1 47 ? 30.04700 15.25800 -71.48100 1.000 50.25000 47 ALA H N 1
ATOM 16590 C CA . ALA H 1 47 ? 29.32000 13.99700 -71.38400 1.000 51.07000 47 ALA H CA 1
ATOM 16591 C C . ALA H 1 47 ? 30.22300 12.87500 -70.86600 1.000 51.92000 47 ALA H C 1
ATOM 16592 O O . ALA H 1 47 ? 29.78000 12.02000 -70.08400 1.000 47.18000 47 ALA H O 1
ATOM 16594 N N . THR H 1 48 ? 31.49200 12.86300 -71.29300 1.000 46.75000 48 THR H N 1
ATOM 16595 C CA . THR H 1 48 ? 32.43800 11.87500 -70.78000 1.000 48.68000 48 THR H CA 1
ATOM 16596 C C . THR H 1 48 ? 32.65800 12.03800 -69.27800 1.000 47.26000 48 THR H C 1
ATOM 16597 O O . THR H 1 48 ? 32.73700 11.04400 -68.54500 1.000 50.30000 48 THR H O 1
ATOM 16601 N N . GLN H 1 49 ? 32.78200 13.28600 -68.80400 1.000 49.94000 49 GLN H N 1
ATOM 16602 C CA . GLN H 1 49 ? 32.86600 13.55000 -67.36700 1.000 47.48000 49 GLN H CA 1
ATOM 16603 C C . GLN H 1 49 ? 31.59400 13.09200 -66.65600 1.000 49.87000 49 GLN H C 1
ATOM 16604 O O . GLN H 1 49 ? 31.64700 12.55300 -65.53700 1.000 47.07000 49 GLN H O 1
ATOM 16610 N N . ASP H 1 50 ? 30.43000 13.32200 -67.28900 1.000 45.75000 50 ASP H N 1
ATOM 16611 C CA . ASP H 1 50 ? 29.16200 12.92900 -66.67200 1.000 49.72000 50 ASP H CA 1
ATOM 16612 C C . ASP H 1 50 ? 29.11400 11.42300 -66.41500 1.000 45.54000 50 ASP H C 1
ATOM 16613 O O . ASP H 1 50 ? 28.77300 10.98400 -65.31300 1.000 42.69000 50 ASP H O 1
ATOM 16618 N N . PHE H 1 51 ? 29.46300 10.61700 -67.42200 1.000 45.64000 51 PHE H N 1
ATOM 16619 C CA . PHE H 1 51 ? 29.43900 9.17100 -67.23800 1.000 43.84000 51 PHE H CA 1
ATOM 16620 C C . PHE H 1 51 ? 30.46800 8.72700 -66.20900 1.000 47.17000 51 PHE H C 1
ATOM 16621 O O . PHE H 1 51 ? 30.19200 7.83100 -65.40200 1.000 46.08000 51 PHE H O 1
ATOM 16629 N N . ALA H 1 52 ? 31.63800 9.37500 -66.18500 1.000 44.49000 52 ALA H N 1
ATOM 16630 C CA . ALA H 1 52 ? 32.63300 9.06900 -65.16100 1.000 47.52000 52 ALA H CA 1
ATOM 16631 C C . ALA H 1 52 ? 32.09500 9.36200 -63.76400 1.000 48.64000 52 ALA H C 1
ATOM 16632 O O . ALA H 1 52 ? 32.32000 8.58900 -62.82600 1.000 48.48000 52 ALA H O 1
ATOM 16634 N N . ARG H 1 53 ? 31.42300 10.50000 -63.59100 1.000 48.53000 53 ARG H N 1
ATOM 16635 C CA . ARG H 1 53 ? 30.81600 10.79600 -62.29500 1.000 51.50000 53 ARG H CA 1
ATOM 16636 C C . ARG H 1 53 ? 29.75000 9.76200 -61.93900 1.000 48.55000 53 ARG H C 1
ATOM 16637 O O . ARG H 1 53 ? 29.60200 9.38600 -60.76900 1.000 44.97000 53 ARG H O 1
ATOM 16645 N N . TYR H 1 54 ? 28.97600 9.31300 -62.93600 1.000 48.13000 54 TYR H N 1
ATOM 16646 C CA . TYR H 1 54 ? 27.91500 8.34700 -62.66300 1.000 46.03000 54 TYR H CA 1
ATOM 16647 C C . TYR H 1 54 ? 28.50500 7.01700 -62.20900 1.000 46.59000 54 TYR H C 1
ATOM 16648 O O . TYR H 1 54 ? 28.06500 6.44100 -61.21000 1.000 48.16000 54 TYR H O 1
ATOM 16657 N N . LYS H 1 55 ? 29.52300 6.52800 -62.92500 1.000 47.34000 55 LYS H N 1
ATOM 16658 C CA . LYS H 1 55 ? 30.18200 5.28600 -62.53100 1.000 48.66000 55 LYS H CA 1
ATOM 16659 C C . LYS H 1 55 ? 30.73700 5.39100 -61.11500 1.000 49.67000 55 LYS H C 1
ATOM 16660 O O . LYS H 1 55 ? 30.69000 4.42400 -60.34700 1.000 48.60000 55 LYS H O 1
ATOM 16666 N N . ALA H 1 56 ? 31.27700 6.55800 -60.75600 1.000 50.26000 56 ALA H N 1
ATOM 16667 C CA . ALA H 1 56 ? 31.79500 6.74700 -59.40600 1.000 48.13000 56 ALA H CA 1
ATOM 16668 C C . ALA H 1 56 ? 30.68800 6.64100 -58.36800 1.000 49.76000 56 ALA H C 1
ATOM 16669 O O . ALA H 1 56 ? 30.88600 6.05700 -57.29200 1.000 49.33000 56 ALA H O 1
ATOM 16671 N N . LEU H 1 57 ? 29.51200 7.19500 -58.66700 1.000 51.98000 57 LEU H N 1
ATOM 16672 C CA . LEU H 1 57 ? 28.46400 7.21900 -57.65200 1.000 50.14000 57 LEU H CA 1
ATOM 16673 C C . LEU H 1 57 ? 27.70000 5.90500 -57.58300 1.000 50.41000 57 LEU H C 1
ATOM 16674 O O . LEU H 1 57 ? 27.28300 5.50000 -56.49600 1.000 49.74000 57 LEU H O 1
ATOM 16679 N N . ALA H 1 58 ? 27.56000 5.19100 -58.70000 1.000 52.27000 58 ALA H N 1
ATOM 16680 C CA . ALA H 1 58 ? 26.79200 3.94500 -58.73700 1.000 50.41000 58 ALA H CA 1
ATOM 16681 C C . ALA H 1 58 ? 27.50200 2.95500 -59.64900 1.000 49.64000 58 ALA H C 1
ATOM 16682 O O . ALA H 1 58 ? 27.01300 2.61900 -60.73800 1.000 46.20000 58 ALA H O 1
ATOM 16684 N N . PRO H 1 59 ? 28.65100 2.42700 -59.20800 1.000 48.86000 59 PRO H N 1
ATOM 16685 C CA . PRO H 1 59 ? 29.46000 1.58500 -60.11300 1.000 49.36000 59 PRO H CA 1
ATOM 16686 C C . PRO H 1 59 ? 28.79500 0.27100 -60.50000 1.000 49.09000 59 PRO H C 1
ATOM 16687 O O . PRO H 1 59 ? 29.06300 -0.23000 -61.60300 1.000 42.04000 59 PRO H O 1
ATOM 16691 N N . ASN H 1 60 ? 27.94900 -0.30400 -59.63800 1.000 47.00000 60 ASN H N 1
ATOM 16692 C CA . ASN H 1 60 ? 27.27900 -1.56500 -59.95300 1.000 50.96000 60 ASN H CA 1
ATOM 16693 C C . ASN H 1 60 ? 25.97200 -1.38100 -60.70300 1.000 50.84000 60 ASN H C 1
ATOM 16694 O O . ASN H 1 60 ? 25.26400 -2.36800 -60.93600 1.000 53.96000 60 ASN H O 1
ATOM 16699 N N . ASN H 1 61 ? 25.65500 -0.15600 -61.12100 1.000 46.47000 61 ASN H N 1
ATOM 16700 C CA . ASN H 1 61 ? 24.48600 0.06100 -61.95500 1.000 44.36000 61 ASN H CA 1
ATOM 16701 C C . ASN H 1 61 ? 24.79800 -0.17800 -63.42500 1.000 47.49000 61 ASN H C 1
ATOM 16702 O O . ASN H 1 61 ? 23.86800 -0.34300 -64.21900 1.000 45.61000 61 ASN H O 1
ATOM 16707 N N . VAL H 1 62 ? 26.08200 -0.17700 -63.80700 1.000 44.72000 62 VAL H N 1
ATOM 16708 C CA . VAL H 1 62 ? 26.48500 -0.11500 -65.20600 1.000 43.42000 62 VAL H CA 1
ATOM 16709 C C . VAL H 1 62 ? 27.64000 -1.07200 -65.48400 1.000 47.88000 62 VAL H C 1
ATOM 16710 O O . VAL H 1 62 ? 28.50600 -1.32500 -64.64000 1.000 46.29000 62 VAL H O 1
ATOM 16714 N N . MET H 1 63 ? 27.62400 -1.60600 -66.69400 1.000 46.00000 63 MET H N 1
ATOM 16715 C CA . MET H 1 63 ? 28.70000 -2.37100 -67.28900 1.000 43.04000 63 MET H CA 1
ATOM 16716 C C . MET H 1 63 ? 28.90700 -1.73200 -68.64700 1.000 45.52000 63 MET H C 1
ATOM 16717 O O . MET H 1 63 ? 28.02000 -1.03100 -69.13400 1.000 49.63000 63 MET H O 1
ATOM 16722 N N . TYR H 1 64 ? 30.11500 -1.81700 -69.18500 1.000 50.51000 64 TYR H N 1
ATOM 16723 C CA . TYR H 1 64 ? 30.42100 -1.08900 -70.40700 1.000 46.49000 64 TYR H CA 1
ATOM 16724 C C . TYR H 1 64 ? 30.52800 -1.96300 -71.65400 1.000 49.47000 64 TYR H C 1
ATOM 16725 O O . TYR H 1 64 ? 31.22300 -2.99000 -71.66100 1.000 44.99000 64 TYR H O 1
ATOM 16734 N N . ASP H 1 65 ? 29.92300 -1.48500 -72.74500 1.000 50.86000 65 ASP H N 1
ATOM 16735 C CA . ASP H 1 65 ? 30.04300 -2.15100 -74.03400 1.000 49.80000 65 ASP H CA 1
ATOM 16736 C C . ASP H 1 65 ? 31.16100 -1.46300 -74.79100 1.000 51.61000 65 ASP H C 1
ATOM 16737 O O . ASP H 1 65 ? 30.99400 -0.33500 -75.25800 1.000 50.57000 65 ASP H O 1
ATOM 16742 N N . GLU H 1 66 ? 32.24400 -2.20000 -75.02000 1.000 51.33000 66 GLU H N 1
ATOM 16743 C CA . GLU H 1 66 ? 33.42100 -1.62800 -75.66000 1.000 54.84000 66 GLU H CA 1
ATOM 16744 C C . GLU H 1 66 ? 33.14000 -1.33300 -77.13000 1.000 55.40000 66 GLU H C 1
ATOM 16745 O O . GLU H 1 66 ? 33.62500 -0.33600 -77.67000 1.000 55.14000 66 GLU H O 1
ATOM 16751 N N . LYS H 1 67 ? 32.40000 -2.22300 -77.80700 1.000 56.53000 67 LYS H N 1
ATOM 16752 C CA . LYS H 1 67 ? 32.11600 -2.04100 -79.23000 1.000 57.66000 67 LYS H CA 1
ATOM 16753 C C . LYS H 1 67 ? 31.40400 -0.71500 -79.49600 1.000 57.49000 67 LYS H C 1
ATOM 16754 O O . LYS H 1 67 ? 31.90800 0.12200 -80.25200 1.000 59.12000 67 LYS H O 1
ATOM 16760 N N . ARG H 1 68 ? 30.21600 -0.50900 -78.91100 1.000 52.77000 68 ARG H N 1
ATOM 16761 C CA . ARG H 1 68 ? 29.44100 0.69100 -79.22500 1.000 54.92000 68 ARG H CA 1
ATOM 16762 C C . ARG H 1 68 ? 29.70000 1.85400 -78.26900 1.000 54.14000 68 ARG H C 1
ATOM 16763 O O . ARG H 1 68 ? 29.11500 2.92300 -78.45200 1.000 50.98000 68 ARG H O 1
ATOM 16771 N N . ARG H 1 69 ? 30.59600 1.68900 -77.29800 1.000 53.84000 69 ARG H N 1
ATOM 16772 C CA . ARG H 1 69 ? 30.89300 2.69400 -76.27400 1.000 51.79000 69 ARG H CA 1
ATOM 16773 C C . ARG H 1 69 ? 29.63600 3.22400 -75.59000 1.000 53.15000 69 ARG H C 1
ATOM 16774 O O . ARG H 1 69 ? 29.41500 4.43300 -75.51200 1.000 49.79000 69 ARG H O 1
ATOM 16782 N N . VAL H 1 70 ? 28.79300 2.32000 -75.11300 1.000 52.42000 70 VAL H N 1
ATOM 16783 C CA . VAL H 1 70 ? 27.63800 2.70300 -74.31500 1.000 47.77000 70 VAL H CA 1
ATOM 16784 C C . VAL H 1 70 ? 27.71200 1.92500 -73.02000 1.000 49.19000 70 VAL H C 1
ATOM 16785 O O . VAL H 1 70 ? 28.26100 0.82200 -72.98100 1.000 47.10000 70 VAL H O 1
ATOM 16789 N N . HIS H 1 71 ? 27.19200 2.51600 -71.94900 1.000 45.24000 71 HIS H N 1
ATOM 16790 C CA . HIS H 1 71 ? 27.08000 1.80300 -70.68900 1.000 47.59000 71 HIS H CA 1
ATOM 16791 C C . HIS H 1 71 ? 25.76400 1.04300 -70.66700 1.000 48.41000 71 HIS H C 1
ATOM 16792 O O . HIS H 1 71 ? 24.74600 1.52900 -71.16100 1.000 51.38000 71 HIS H O 1
ATOM 16799 N N . LEU H 1 72 ? 25.82000 -0.18700 -70.18300 1.000 48.02000 72 LEU H N 1
ATOM 16800 C CA . LEU H 1 72 ? 24.69000 -1.09600 -70.16200 1.000 46.14000 72 LEU H CA 1
ATOM 16801 C C . LEU H 1 72 ? 24.15900 -1.19400 -68.74100 1.000 46.47000 72 LEU H C 1
ATOM 16802 O O . LEU H 1 72 ? 24.93000 -1.20100 -67.77800 1.000 44.38000 72 LEU H O 1
ATOM 16807 N N . LYS H 1 73 ? 22.84400 -1.29000 -68.61800 1.000 44.41000 73 LYS H N 1
ATOM 16808 C CA . LYS H 1 73 ? 22.23100 -1.52600 -67.32100 1.000 47.49000 73 LYS H CA 1
ATOM 16809 C C . LYS H 1 73 ? 22.59900 -2.91600 -66.80100 1.000 50.08000 73 LYS H C 1
ATOM 16810 O O . LYS H 1 73 ? 22.55200 -3.90800 -67.54100 1.000 47.74000 73 LYS H O 1
ATOM 16816 N N . THR H 1 74 ? 23.01900 -2.98000 -65.54300 1.000 49.59000 74 THR H N 1
ATOM 16817 C CA . THR H 1 74 ? 23.32900 -4.25900 -64.93000 1.000 48.64000 74 THR H CA 1
ATOM 16818 C C . THR H 1 74 ? 22.04900 -4.89800 -64.39300 1.000 50.80000 74 THR H C 1
ATOM 16819 O O . THR H 1 74 ? 20.99300 -4.26600 -64.32100 1.000 50.99000 74 THR H O 1
ATOM 16823 N N . SER H 1 75 ? 22.15000 -6.17100 -63.99700 1.000 47.20000 75 SER H N 1
ATOM 16824 C CA . SER H 1 75 ? 20.98300 -6.85000 -63.37400 1.000 50.78000 75 SER H CA 1
ATOM 16825 C C . SER H 1 75 ? 20.85100 -6.33700 -61.93800 1.000 53.23000 75 SER H C 1
ATOM 16826 O O . SER H 1 75 ? 19.76200 -6.48400 -61.35300 1.000 61.46000 75 SER H O 1
ATOM 16829 N N . THR H 1 76 ? 21.92600 -5.74800 -61.40500 1.000 56.01000 76 THR H N 1
ATOM 16830 C CA . THR H 1 76 ? 21.91100 -5.20000 -60.02200 1.000 55.52000 76 THR H CA 1
ATOM 16831 C C . THR H 1 76 ? 21.59000 -3.70500 -59.99700 1.000 59.57000 76 THR H C 1
ATOM 16832 O O . THR H 1 76 ? 22.00500 -3.02900 -59.03500 1.000 64.77000 76 THR H O 1
ATOM 16836 N N . PHE H 1 77 ? 20.88100 -3.21100 -61.01400 1.000 59.98000 77 PHE H N 1
ATOM 16837 C CA . PHE H 1 77 ? 20.61200 -1.75300 -61.09700 1.000 50.31000 77 PHE H CA 1
ATOM 16838 C C . PHE H 1 77 ? 19.65200 -1.17900 -60.05800 1.000 55.23000 77 PHE H C 1
ATOM 16839 O O . PHE H 1 77 ? 18.47700 -1.59900 -60.04500 1.000 59.14000 77 PHE H O 1
ATOM 16847 N N . GLN H 1 78 ? 20.13300 -0.27200 -59.20500 1.000 52.98000 78 GLN H N 1
ATOM 16848 C CA . GLN H 1 78 ? 19.23300 0.43900 -58.30900 1.000 54.03000 78 GLN H CA 1
ATOM 16849 C C . GLN H 1 78 ? 19.30500 1.93300 -58.60000 1.000 54.55000 78 GLN H C 1
ATOM 16850 O O . GLN H 1 78 ? 20.40200 2.52100 -58.53400 1.000 49.36000 78 GLN H O 1
ATOM 16856 N N . PRO H 1 79 ? 18.16700 2.59500 -58.82900 1.000 55.22000 79 PRO H N 1
ATOM 16857 C CA . PRO H 1 79 ? 18.19200 4.00600 -59.25200 1.000 54.46000 79 PRO H CA 1
ATOM 16858 C C . PRO H 1 79 ? 18.96500 4.89000 -58.28300 1.000 53.52000 79 PRO H C 1
ATOM 16859 O O . PRO H 1 79 ? 18.84600 4.76800 -57.06500 1.000 51.96000 79 PRO H O 1
ATOM 16863 N N . LEU H 1 80 ? 19.79500 5.76600 -58.84800 1.000 54.02000 80 LEU H N 1
ATOM 16864 C CA . LEU H 1 80 ? 20.60300 6.68600 -58.04900 1.000 54.42000 80 LEU H CA 1
ATOM 16865 C C . LEU H 1 80 ? 19.76500 7.80200 -57.43200 1.000 55.86000 80 LEU H C 1
ATOM 16866 O O . LEU H 1 80 ? 20.21100 8.44300 -56.47100 1.000 55.45000 80 LEU H O 1
ATOM 16871 N N . PHE H 1 81 ? 18.59400 8.09200 -57.99600 1.000 57.71000 81 PHE H N 1
ATOM 16872 C CA . PHE H 1 81 ? 17.74200 9.16300 -57.50400 1.000 55.46000 81 PHE H CA 1
ATOM 16873 C C . PHE H 1 81 ? 16.35900 8.62300 -57.18000 1.000 57.11000 81 PHE H C 1
ATOM 16874 O O . PHE H 1 81 ? 15.95800 7.54900 -57.64400 1.000 52.32000 81 PHE H O 1
ATOM 16882 N N . ASP H 1 82 ? 15.63400 9.38500 -56.36400 1.000 56.21000 82 ASP H N 1
ATOM 16883 C CA . ASP H 1 82 ? 14.20800 9.17300 -56.19400 1.000 60.69000 82 ASP H CA 1
ATOM 16884 C C . ASP H 1 82 ? 13.49700 9.93900 -57.28900 1.000 61.79000 82 ASP H C 1
ATOM 16885 O O . ASP H 1 82 ? 13.88200 11.06200 -57.62300 1.000 59.59000 82 ASP H O 1
ATOM 16890 N N . TYR H 1 83 ? 12.44000 9.34900 -57.82000 1.000 60.35000 83 TYR H N 1
ATOM 16891 C CA . TYR H 1 83 ? 11.72700 9.92400 -58.94300 1.000 54.68000 83 TYR H CA 1
ATOM 16892 C C . TYR H 1 83 ? 10.35300 10.39900 -58.50200 1.000 59.21000 83 TYR H C 1
ATOM 16893 O O . TYR H 1 83 ? 9.65600 9.70800 -57.75300 1.000 58.05000 83 TYR H O 1
ATOM 16902 N N . ASP H 1 84 ? 9.97100 11.58400 -58.96700 1.000 62.95000 84 ASP H N 1
ATOM 16903 C CA . ASP H 1 84 ? 8.57800 11.99900 -58.89200 1.000 57.98000 84 ASP H CA 1
ATOM 16904 C C . ASP H 1 84 ? 7.80900 11.18900 -59.92900 1.000 56.63000 84 ASP H C 1
ATOM 16905 O O . ASP H 1 84 ? 7.97900 11.39800 -61.13700 1.000 58.46000 84 ASP H O 1
ATOM 16910 N N . ILE H 1 85 ? 6.97400 10.25200 -59.47400 1.000 53.25000 85 ILE H N 1
ATOM 16911 C CA . ILE H 1 85 ? 6.39100 9.29300 -60.40500 1.000 54.12000 85 ILE H CA 1
ATOM 16912 C C . ILE H 1 85 ? 5.37800 9.97000 -61.32700 1.000 57.91000 85 ILE H C 1
ATOM 16913 O O . ILE H 1 85 ? 5.25600 9.60900 -62.50300 1.000 57.62000 85 ILE H O 1
ATOM 16918 N N . VAL H 1 86 ? 4.63600 10.95600 -60.82200 1.000 56.25000 86 VAL H N 1
ATOM 16919 C CA . VAL H 1 86 ? 3.69100 11.65800 -61.68200 1.000 57.55000 86 VAL H CA 1
ATOM 16920 C C . VAL H 1 86 ? 4.42500 12.42400 -62.77500 1.000 53.40000 86 VAL H C 1
ATOM 16921 O O . VAL H 1 86 ? 4.08000 12.32200 -63.95600 1.000 54.73000 86 VAL H O 1
ATOM 16925 N N . ARG H 1 87 ? 5.45400 13.19100 -62.40400 1.000 55.57000 87 ARG H N 1
ATOM 16926 C CA . ARG H 1 87 ? 6.16900 14.01200 -63.38600 1.000 56.06000 87 ARG H CA 1
ATOM 16927 C C . ARG H 1 87 ? 6.97400 13.14500 -64.35600 1.000 54.99000 87 ARG H C 1
ATOM 16928 O O . ARG H 1 87 ? 7.05800 13.45800 -65.55300 1.000 52.61000 87 ARG H O 1
ATOM 16936 N N . THR H 1 88 ? 7.53900 12.03400 -63.86900 1.000 55.39000 88 THR H N 1
ATOM 16937 C CA . THR H 1 88 ? 8.26700 11.11200 -64.74300 1.000 53.88000 88 THR H CA 1
ATOM 16938 C C . THR H 1 88 ? 7.33900 10.48800 -65.78100 1.000 51.61000 88 THR H C 1
ATOM 16939 O O . THR H 1 88 ? 7.67300 10.40900 -66.97000 1.000 52.55000 88 THR H O 1
ATOM 16943 N N . LEU H 1 89 ? 6.16200 10.03500 -65.35100 1.000 53.30000 89 LEU H N 1
ATOM 16944 C CA . LEU H 1 89 ? 5.19600 9.50100 -66.30500 1.000 51.91000 89 LEU H CA 1
ATOM 16945 C C . LEU H 1 89 ? 4.73500 10.56600 -67.28700 1.000 52.98000 89 LEU H C 1
ATOM 16946 O O . LEU H 1 89 ? 4.42000 10.25300 -68.44300 1.000 52.20000 89 LEU H O 1
ATOM 16951 N N . ALA H 1 90 ? 4.67300 11.82300 -66.85200 1.000 53.75000 90 ALA H N 1
ATOM 16952 C CA . ALA H 1 90 ? 4.37300 12.89400 -67.79900 1.000 55.21000 90 ALA H CA 1
ATOM 16953 C C . ALA H 1 90 ? 5.50600 13.05800 -68.80000 1.000 52.16000 90 ALA H C 1
ATOM 16954 O O . ALA H 1 90 ? 5.27600 13.17600 -70.01200 1.000 51.79000 90 ALA H O 1
ATOM 16956 N N . THR H 1 91 ? 6.74400 13.05300 -68.31000 1.000 53.02000 91 THR H N 1
ATOM 16957 C CA . THR H 1 91 ? 7.87300 13.29600 -69.19800 1.000 50.55000 91 THR H CA 1
ATOM 16958 C C . THR H 1 91 ? 7.95400 12.24100 -70.29500 1.000 51.79000 91 THR H C 1
ATOM 16959 O O . THR H 1 91 ? 8.13100 12.57500 -71.47100 1.000 47.17000 91 THR H O 1
ATOM 16963 N N . ILE H 1 92 ? 7.78000 10.96200 -69.94600 1.000 47.84000 92 ILE H N 1
ATOM 16964 C CA . ILE H 1 92 ? 7.91500 9.93600 -70.97000 1.000 50.65000 92 ILE H CA 1
ATOM 16965 C C . ILE H 1 92 ? 6.74800 9.95900 -71.95500 1.000 55.57000 92 ILE H C 1
ATOM 16966 O O . ILE H 1 92 ? 6.86900 9.42300 -73.06900 1.000 54.30000 92 ILE H O 1
ATOM 16971 N N . SER H 1 93 ? 5.61800 10.56100 -71.58500 1.000 50.33000 93 SER H N 1
ATOM 16972 C CA . SER H 1 93 ? 4.47700 10.67500 -72.49000 1.000 59.73000 93 SER H CA 1
ATOM 16973 C C . SER H 1 93 ? 4.32700 12.06800 -73.10100 1.000 53.80000 93 SER H C 1
ATOM 16974 O O . SER H 1 93 ? 3.45900 12.26000 -73.95400 1.000 54.17000 93 SER H O 1
ATOM 16977 N N . GLN H 1 94 ? 5.19000 13.00800 -72.75600 1.000 51.88000 94 GLN H N 1
ATOM 16978 C CA . GLN H 1 94 ? 5.03900 14.35700 -73.29800 1.000 55.27000 94 GLN H CA 1
ATOM 16979 C C . GLN H 1 94 ? 6.30200 14.88900 -73.95400 1.000 55.49000 94 GLN H C 1
ATOM 16980 O O . GLN H 1 94 ? 6.21200 15.49300 -75.02300 1.000 52.96000 94 GLN H O 1
ATOM 16986 N N . GLY H 1 95 ? 7.46800 14.68700 -73.33800 1.000 51.76000 95 GLY H N 1
ATOM 16987 C CA . GLY H 1 95 ? 8.71700 15.23400 -73.82600 1.000 51.62000 95 GLY H CA 1
ATOM 16988 C C . GLY H 1 95 ? 9.57100 15.77300 -72.70000 1.000 51.88000 95 GLY H C 1
ATOM 16989 O O . GLY H 1 95 ? 9.10400 15.86400 -71.56000 1.000 53.38000 95 GLY H O 1
ATOM 16990 N N . PHE H 1 96 ? 10.80100 16.18300 -73.01200 1.000 47.37000 96 PHE H N 1
ATOM 16991 C CA . PHE H 1 96 ? 11.79600 16.45000 -71.98500 1.000 50.52000 96 PHE H CA 1
ATOM 16992 C C . PHE H 1 96 ? 11.82200 17.88900 -71.47200 1.000 57.69000 96 PHE H C 1
ATOM 16993 O O . PHE H 1 96 ? 12.36600 18.12700 -70.39400 1.000 64.31000 96 PHE H O 1
ATOM 17001 N N . GLY H 1 97 ? 11.28000 18.87000 -72.16600 1.000 56.12000 97 GLY H N 1
ATOM 17002 C CA . GLY H 1 97 ? 11.35700 20.22500 -71.63700 1.000 62.91000 97 GLY H CA 1
ATOM 17003 C C . GLY H 1 97 ? 10.41200 20.50700 -70.46600 1.000 56.25000 97 GLY H C 1
ATOM 17004 O O . GLY H 1 97 ? 9.79600 19.61900 -69.87700 1.000 52.2800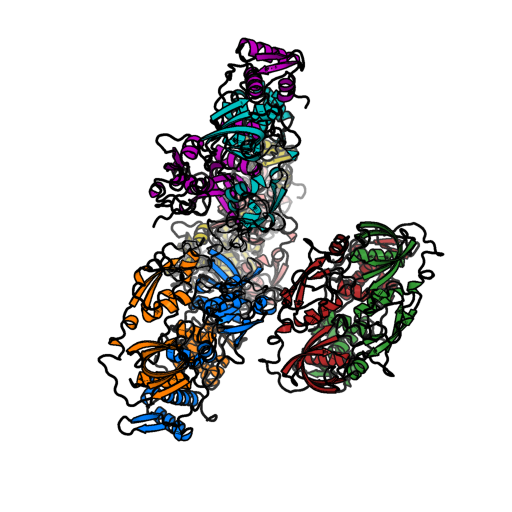0 97 GLY H O 1
ATOM 17005 N N . ASP H 1 98 ? 10.35400 21.78200 -70.09200 1.000 58.33000 98 ASP H N 1
ATOM 17006 C CA . ASP H 1 98 ? 9.23600 22.29000 -69.30600 1.000 59.41000 98 ASP H CA 1
ATOM 17007 C C . ASP H 1 98 ? 8.06800 22.69900 -70.19500 1.000 61.65000 98 ASP H C 1
ATOM 17008 O O . ASP H 1 98 ? 6.98100 22.99200 -69.68400 1.000 61.34000 98 ASP H O 1
ATOM 17013 N N . GLY H 1 99 ? 8.27700 22.70700 -71.51000 1.000 61.89000 99 GLY H N 1
ATOM 17014 C CA . GLY H 1 99 ? 7.28300 23.08900 -72.48400 1.000 60.63000 99 GLY H CA 1
ATOM 17015 C C . GLY H 1 99 ? 7.42500 24.50800 -72.98800 1.000 61.84000 99 GLY H C 1
ATOM 17016 O O . GLY H 1 99 ? 6.73400 24.87600 -73.94300 1.000 64.81000 99 GLY H O 1
ATOM 17017 N N . PHE H 1 100 ? 8.33800 25.29400 -72.41400 1.000 60.51000 100 PHE H N 1
ATOM 17018 C CA . PHE H 1 100 ? 8.42900 26.72200 -72.69800 1.000 62.07000 100 PHE H CA 1
ATOM 17019 C C . PHE H 1 100 ? 9.27900 27.05700 -73.92400 1.000 65.27000 100 PHE H C 1
ATOM 17020 O O . PHE H 1 100 ? 9.37000 28.23300 -74.28700 1.000 67.58000 100 PHE H O 1
ATOM 17028 N N . LEU H 1 101 ? 9.93000 26.08600 -74.56000 1.000 66.33000 101 LEU H N 1
ATOM 17029 C CA . LEU H 1 101 ? 10.74800 26.37100 -75.73400 1.000 66.29000 101 LEU H CA 1
ATOM 17030 C C . LEU H 1 101 ? 10.17500 25.72200 -76.98900 1.000 70.82000 101 LEU H C 1
ATOM 17031 O O . LEU H 1 101 ? 10.90800 25.43200 -77.93600 1.000 77.50000 101 LEU H O 1
ATOM 17036 N N . GLY H 1 102 ? 8.87200 25.49200 -77.01500 1.000 68.23000 102 GLY H N 1
ATOM 17037 C CA . GLY H 1 102 ? 8.21100 24.94100 -78.18100 1.000 69.34000 102 GLY H CA 1
ATOM 17038 C C . GLY H 1 102 ? 7.78800 23.49400 -77.97600 1.000 68.14000 102 GLY H C 1
ATOM 17039 O O . GLY H 1 102 ? 8.02200 22.87900 -76.93400 1.000 65.86000 102 GLY H O 1
ATOM 17040 N N . LYS H 1 103 ? 7.15300 22.97400 -79.02600 1.000 64.50000 103 LYS H N 1
ATOM 17041 C CA . LYS H 1 103 ? 6.59600 21.62900 -79.04000 1.000 68.94000 103 LYS H CA 1
ATOM 17042 C C . LYS H 1 103 ? 7.64400 20.58200 -78.67900 1.000 68.71000 103 LYS H C 1
ATOM 17043 O O . LYS H 1 103 ? 8.78300 20.63100 -79.14900 1.000 68.85000 103 LYS H O 1
ATOM 17049 N N . VAL H 1 104 ? 7.24400 19.61900 -77.85000 1.000 64.00000 104 VAL H N 1
ATOM 17050 C CA . VAL H 1 104 ? 8.08200 18.48000 -77.50200 1.000 64.37000 104 VAL H CA 1
ATOM 17051 C C . VAL H 1 104 ? 7.35500 17.20000 -77.89100 1.000 64.81000 104 VAL H C 1
ATOM 17052 O O . VAL H 1 104 ? 6.13800 17.18800 -78.09700 1.000 66.92000 104 VAL H O 1
ATOM 17056 N N . ARG H 1 105 ? 8.11500 16.10800 -77.97800 1.000 65.12000 105 ARG H N 1
ATOM 17057 C CA . ARG H 1 105 ? 7.58300 14.81000 -78.37500 1.000 69.76000 105 ARG H CA 1
ATOM 17058 C C . ARG H 1 105 ? 8.05100 13.72200 -77.41500 1.000 64.61000 105 ARG H C 1
ATOM 17059 O O . ARG H 1 105 ? 9.13000 13.83600 -76.81800 1.000 63.59000 105 ARG H O 1
ATOM 17067 N N . PRO H 1 106 ? 7.24800 12.67500 -77.22200 1.000 66.21000 106 PRO H N 1
ATOM 17068 C CA . PRO H 1 106 ? 7.62700 11.59600 -76.27900 1.000 58.91000 106 PRO H CA 1
ATOM 17069 C C . PRO H 1 106 ? 8.94900 10.95500 -76.67000 1.000 59.76000 106 PRO H C 1
ATOM 17070 O O . PRO H 1 106 ? 9.21600 10.73000 -77.86100 1.000 60.31000 106 PRO H O 1
ATOM 17074 N N . PRO H 1 107 ? 9.81100 10.64300 -75.69000 1.000 56.06000 107 PRO H N 1
ATOM 17075 C CA . PRO H 1 107 ? 11.11500 10.04300 -76.00600 1.000 54.70000 107 PRO H CA 1
ATOM 17076 C C . PRO H 1 107 ? 11.08400 8.52600 -76.18400 1.000 60.71000 107 PRO H C 1
ATOM 17077 O O . PRO H 1 107 ? 12.13000 7.86600 -76.09000 1.000 56.23000 107 PRO H O 1
ATOM 17081 N N . MET H 1 108 ? 9.90500 7.95600 -76.42600 1.000 49.95000 108 MET H N 1
ATOM 17082 C CA . MET H 1 108 ? 9.75600 6.50600 -76.50400 1.000 51.16000 108 MET H CA 1
ATOM 17083 C C . MET H 1 108 ? 8.37200 6.20200 -77.05900 1.000 54.38000 108 MET H C 1
ATOM 17084 O O . MET H 1 108 ? 7.54100 7.09700 -77.21700 1.000 54.04000 108 MET H O 1
ATOM 17089 N N . ALA H 1 109 ? 8.12100 4.91800 -77.32400 1.000 54.03000 109 ALA H N 1
ATOM 17090 C CA . ALA H 1 109 ? 6.82500 4.48600 -77.84900 1.000 51.69000 109 ALA H CA 1
ATOM 17091 C C . ALA H 1 109 ? 5.81600 4.52400 -76.70800 1.000 53.52000 109 ALA H C 1
ATOM 17092 O O . ALA H 1 109 ? 5.48000 3.51100 -76.09000 1.000 53.55000 109 ALA H O 1
ATOM 17094 N N . CYS H 1 110 ? 5.33900 5.73300 -76.41900 1.000 53.75000 110 CYS H N 1
ATOM 17095 C CA . CYS H 1 110 ? 4.37600 5.98100 -75.35700 1.000 55.59000 110 CYS H CA 1
ATOM 17096 C C . CYS H 1 110 ? 3.38800 7.03100 -75.84800 1.000 57.15000 110 CYS H C 1
ATOM 17097 O O . CYS H 1 110 ? 3.79900 8.11000 -76.29100 1.000 58.72000 110 CYS H O 1
ATOM 17100 N N . GLU H 1 111 ? 2.09400 6.71800 -75.74700 1.000 54.14000 111 GLU H N 1
ATOM 17101 C CA . GLU H 1 111 ? 1.01000 7.55700 -76.24900 1.000 57.46000 111 GLU H CA 1
ATOM 17102 C C . GLU H 1 111 ? 0.06800 7.94600 -75.11200 1.000 59.70000 111 GLU H C 1
ATOM 17103 O O . GLU H 1 111 ? -0.07900 7.22000 -74.12200 1.000 59.29000 111 GLU H O 1
ATOM 17109 N N . ALA H 1 112 ? -0.53400 9.12200 -75.23900 1.000 55.27000 112 ALA H N 1
ATOM 17110 C CA . ALA H 1 112 ? -1.53100 9.61600 -74.28900 1.000 62.67000 112 ALA H CA 1
ATOM 17111 C C . ALA H 1 112 ? -2.68800 10.19800 -75.09400 1.000 58.53000 112 ALA H C 1
ATOM 17112 O O . ALA H 1 112 ? -2.78700 11.41900 -75.26600 1.000 62.03000 112 ALA H O 1
ATOM 17114 N N . PRO H 1 113 ? -3.58500 9.35100 -75.59900 1.000 56.69000 113 PRO H N 1
ATOM 17115 C CA . PRO H 1 113 ? -4.58100 9.79500 -76.58600 1.000 59.72000 113 PRO H CA 1
ATOM 17116 C C . PRO H 1 113 ? -5.84800 10.41900 -76.01800 1.000 65.91000 113 PRO H C 1
ATOM 17117 O O . PRO H 1 113 ? -6.75900 10.70500 -76.80100 1.000 70.30000 113 PRO H O 1
ATOM 17121 N N . PHE H 1 114 ? -5.93400 10.66500 -74.71100 1.000 70.16000 114 PHE H N 1
ATOM 17122 C CA . PHE H 1 114 ? -7.16700 11.12000 -74.08100 1.000 66.98000 114 PHE H CA 1
ATOM 17123 C C . PHE H 1 114 ? -7.31600 12.63500 -74.08100 1.000 71.15000 114 PHE H C 1
ATOM 17124 O O . PHE H 1 114 ? -8.32700 13.14100 -73.58600 1.000 71.39000 114 PHE H O 1
ATOM 17132 N N . HIS H 1 115 ? -6.32600 13.37600 -74.56900 1.000 69.65000 115 HIS H N 1
ATOM 17133 C CA . HIS H 1 115 ? -6.42800 14.82900 -74.58900 1.000 71.03000 115 HIS H CA 1
ATOM 17134 C C . HIS H 1 115 ? -7.30100 15.26300 -75.76600 1.000 76.80000 115 HIS H C 1
ATOM 17135 O O . HIS H 1 115 ? -7.06400 14.85800 -76.91300 1.000 73.88000 115 HIS H O 1
ATOM 17142 N N . LEU H 1 116 ? -8.32000 16.07300 -75.47900 1.000 75.49000 116 LEU H N 1
ATOM 17143 C CA . LEU H 1 116 ? -8.99600 16.82800 -76.52600 1.000 75.12000 116 LEU H CA 1
ATOM 17144 C C . LEU H 1 116 ? -8.46400 18.22600 -76.25900 1.000 75.58000 116 LEU H C 1
ATOM 17145 O O . LEU H 1 116 ? -7.48400 18.38100 -75.52500 1.000 80.04000 116 LEU H O 1
ATOM 17150 N N . ASN H 1 117 ? -9.09000 19.24600 -76.83500 1.000 70.93000 117 ASN H N 1
ATOM 17151 C CA . ASN H 1 117 ? -8.46000 20.55200 -76.89900 1.000 69.69000 117 ASN H CA 1
ATOM 17152 C C . ASN H 1 117 ? -8.15300 21.03400 -75.48700 1.000 71.47000 117 ASN H C 1
ATOM 17153 O O . ASN H 1 117 ? -8.72200 20.55800 -74.49800 1.000 69.60000 117 ASN H O 1
ATOM 17158 N N . LYS H 1 118 ? -7.20200 21.95100 -75.39900 1.000 70.77000 118 LYS H N 1
ATOM 17159 C CA . LYS H 1 118 ? -6.75200 22.51700 -74.14300 1.000 70.61000 118 LYS H CA 1
ATOM 17160 C C . LYS H 1 118 ? -7.12500 23.98700 -74.03300 1.000 71.05000 118 LYS H C 1
ATOM 17161 O O . LYS H 1 118 ? -7.41300 24.64300 -75.04100 1.000 73.86000 118 LYS H O 1
ATOM 17167 N N . PRO H 1 119 ? -7.13700 24.54100 -72.82000 1.000 70.84000 119 PRO H N 1
ATOM 17168 C CA . PRO H 1 119 ? -7.35700 25.98400 -72.69200 1.000 72.72000 119 PRO H CA 1
ATOM 17169 C C . PRO H 1 119 ? -6.31600 26.76000 -73.48000 1.000 72.62000 119 PRO H C 1
ATOM 17170 O O . PRO H 1 119 ? -5.17600 26.32400 -73.64900 1.000 74.68000 119 PRO H O 1
ATOM 17174 N N . LYS H 1 120 ? -6.71500 27.94300 -73.93000 1.000 75.66000 120 LYS H N 1
ATOM 17175 C CA . LYS H 1 120 ? -5.79800 28.83000 -74.62400 1.000 76.55000 120 LYS H CA 1
ATOM 17176 C C . LYS H 1 120 ? -4.70700 29.29300 -73.67100 1.000 76.44000 120 LYS H C 1
ATOM 17177 O O . LYS H 1 120 ? -4.95300 29.49400 -72.47900 1.000 78.31000 120 LYS H O 1
ATOM 17183 N N . LEU H 1 121 ? -3.47600 29.37300 -74.18400 1.000 77.98000 121 LEU H N 1
ATOM 17184 C CA . LEU H 1 121 ? -2.35100 29.80100 -73.35700 1.000 74.62000 121 LEU H CA 1
ATOM 17185 C C . LEU H 1 121 ? -2.65500 31.11900 -72.65400 1.000 76.94000 121 LEU H C 1
ATOM 17186 O O . LEU H 1 121 ? -2.44200 31.25600 -71.44400 1.000 74.18000 121 LEU H O 1
ATOM 17191 N N . GLU H 1 122 ? -3.20200 32.09000 -73.39300 1.000 79.05000 122 GLU H N 1
ATOM 17192 C CA . GLU H 1 122 ? -3.44200 33.41200 -72.82000 1.000 79.14000 122 GLU H CA 1
ATOM 17193 C C . GLU H 1 122 ? -4.51000 33.38000 -71.73100 1.000 74.99000 122 GLU H C 1
ATOM 17194 O O . GLU H 1 122 ? -4.40000 34.10800 -70.73800 1.000 74.06000 122 GLU H O 1
ATOM 17200 N N . VAL H 1 123 ? -5.52400 32.52700 -71.87800 1.000 75.12000 123 VAL H N 1
ATOM 17201 C CA . VAL H 1 123 ? -6.60700 32.48100 -70.90000 1.000 73.17000 123 VAL H CA 1
ATOM 17202 C C . VAL H 1 123 ? -6.11100 31.91800 -69.57500 1.000 77.88000 123 VAL H C 1
ATOM 17203 O O . VAL H 1 123 ? -6.34400 32.50200 -68.51100 1.000 75.71000 123 VAL H O 1
ATOM 17207 N N . VAL H 1 124 ? -5.44000 30.76200 -69.61700 1.000 77.41000 124 VAL H N 1
ATOM 17208 C CA . VAL H 1 124 ? -4.89900 30.15800 -68.40000 1.000 74.78000 124 VAL H CA 1
ATOM 17209 C C . VAL H 1 124 ? -3.83200 31.05800 -67.79000 1.000 74.02000 124 VAL H C 1
ATOM 17210 O O . VAL H 1 124 ? -3.71600 31.16500 -66.56300 1.000 78.22000 124 VAL H O 1
ATOM 17214 N N . ALA H 1 125 ? -3.01000 31.68900 -68.63300 1.000 75.87000 125 ALA H N 1
ATOM 17215 C CA . ALA H 1 125 ? -1.98600 32.59200 -68.11900 1.000 76.97000 125 ALA H CA 1
ATOM 17216 C C . ALA H 1 125 ? -2.61100 33.79000 -67.41500 1.000 80.66000 125 ALA H C 1
ATOM 17217 O O . ALA H 1 125 ? -2.12900 34.22100 -66.35700 1.000 78.38000 125 ALA H O 1
ATOM 17219 N N . ALA H 1 126 ? -3.67400 34.35900 -68.00200 1.000 79.90000 126 ALA H N 1
ATOM 17220 C CA . ALA H 1 126 ? -4.31700 35.52700 -67.40400 1.000 81.49000 126 ALA H CA 1
ATOM 17221 C C . ALA H 1 126 ? -4.97700 35.18200 -66.07400 1.000 77.46000 126 ALA H C 1
ATOM 17222 O O . ALA H 1 126 ? -4.85400 35.93800 -65.10300 1.000 74.89000 126 ALA H O 1
ATOM 17224 N N . ILE H 1 127 ? -5.65800 34.03400 -66.00200 1.000 73.64000 127 ILE H N 1
ATOM 17225 C CA . ILE H 1 127 ? -6.26400 33.61000 -64.74500 1.000 77.96000 127 ILE H CA 1
ATOM 17226 C C . ILE H 1 127 ? -5.18200 33.33300 -63.71300 1.000 81.99000 127 ILE H C 1
ATOM 17227 O O . ILE H 1 127 ? -5.32800 33.66000 -62.52800 1.000 84.14000 127 ILE H O 1
ATOM 17232 N N . SER H 1 128 ? -4.09000 32.70200 -64.14200 1.000 81.30000 128 SER H N 1
ATOM 17233 C CA . SER H 1 128 ? -2.95700 32.48300 -63.25400 1.000 81.29000 128 SER H CA 1
ATOM 17234 C C . SER H 1 128 ? -2.40300 33.80200 -62.72100 1.000 78.93000 128 SER H C 1
ATOM 17235 O O . SER H 1 128 ? -2.12600 33.92700 -61.52200 1.000 78.52000 128 SER H O 1
ATOM 17238 N N . GLU H 1 129 ? -2.25900 34.80800 -63.59200 1.000 76.96000 129 GLU H N 1
ATOM 17239 C CA . GLU H 1 129 ? -1.76300 36.10900 -63.14500 1.000 81.17000 129 GLU H CA 1
ATOM 17240 C C . GLU H 1 129 ? -2.69100 36.72700 -62.10200 1.000 84.54000 129 GLU H C 1
ATOM 17241 O O . GLU H 1 129 ? -2.22900 37.31800 -61.11400 1.000 82.58000 129 GLU H O 1
ATOM 17247 N N . ALA H 1 130 ? -4.00400 36.62500 -62.32000 1.000 83.81000 130 ALA H N 1
ATOM 17248 C CA . ALA H 1 130 ? -4.96100 37.17500 -61.36800 1.000 87.57000 130 ALA H CA 1
ATOM 17249 C C . ALA H 1 130 ? -4.88200 36.45800 -60.03000 1.000 85.74000 130 ALA H C 1
ATOM 17250 O O . ALA H 1 130 ? -4.94200 37.09800 -58.97400 1.000 88.72000 130 ALA H O 1
ATOM 17252 N N . ILE H 1 131 ? -4.73700 35.13000 -60.05300 1.000 81.63000 131 ILE H N 1
ATOM 17253 C CA . ILE H 1 131 ? -4.57800 34.38000 -58.81000 1.000 85.65000 131 ILE H CA 1
ATOM 17254 C C . ILE H 1 131 ? -3.33900 34.86100 -58.06500 1.000 86.28000 131 ILE H C 1
ATOM 17255 O O . ILE H 1 131 ? -3.37600 35.11400 -56.85600 1.000 83.03000 131 ILE H O 1
ATOM 17260 N N . HIS H 1 132 ? -2.22500 35.00200 -58.78600 1.000 86.75000 132 HIS H N 1
ATOM 17261 C CA . HIS H 1 132 ? -0.98700 35.45500 -58.16300 1.000 86.34000 132 HIS H CA 1
ATOM 17262 C C . HIS H 1 132 ? -1.15200 36.84200 -57.55700 1.000 87.67000 132 HIS H C 1
ATOM 17263 O O . HIS H 1 132 ? -0.72600 37.08700 -56.42200 1.000 86.06000 132 HIS H O 1
ATOM 17270 N N . LYS H 1 133 ? -1.80200 37.74900 -58.28300 1.000 88.19000 133 LYS H N 1
ATOM 17271 C CA . LYS H 1 133 ? -1.95600 39.12200 -57.81900 1.000 90.43000 133 LYS H CA 1
ATOM 17272 C C . LYS H 1 133 ? -3.14800 39.32600 -56.89000 1.000 92.50000 133 LYS H C 1
ATOM 17273 O O . LYS H 1 133 ? -3.32500 40.44500 -56.39200 1.000 92.88000 133 LYS H O 1
ATOM 17279 N N . ARG H 1 134 ? -3.94300 38.28500 -56.61900 1.000 92.47000 134 ARG H N 1
ATOM 17280 C CA . ARG H 1 134 ? -5.10900 38.41500 -55.74200 1.000 92.67000 134 ARG H CA 1
ATOM 17281 C C . ARG H 1 134 ? -6.05500 39.49600 -56.26400 1.000 94.74000 134 ARG H C 1
ATOM 17282 O O . ARG H 1 134 ? -6.55500 40.33100 -55.50700 1.000 95.95000 134 ARG H O 1
ATOM 17290 N N . ALA H 1 135 ? -6.27200 39.49500 -57.57400 1.000 93.68000 135 ALA H N 1
ATOM 17291 C CA . ALA H 1 135 ? -7.03800 40.52700 -58.25000 1.000 96.16000 135 ALA H CA 1
ATOM 17292 C C . ALA H 1 135 ? -8.41400 40.01200 -58.65400 1.000 97.73000 135 ALA H C 1
ATOM 17293 O O . ALA H 1 135 ? -8.68200 38.80700 -58.65100 1.000 95.57000 135 ALA H O 1
ATOM 17295 N N . VAL H 1 136 ? -9.30600 40.96300 -58.95000 1.000 95.66000 136 VAL H N 1
ATOM 17296 C CA . VAL H 1 136 ? -10.57300 40.68800 -59.61200 1.000 93.89000 136 VAL H CA 1
ATOM 17297 C C . VAL H 1 136 ? -10.34700 40.75300 -61.11100 1.000 93.28000 136 VAL H C 1
ATOM 17298 O O . VAL H 1 136 ? -9.60500 41.61300 -61.60500 1.000 94.01000 136 VAL H O 1
ATOM 17302 N N . ILE H 1 137 ? -10.99100 39.85000 -61.84200 1.000 92.32000 137 ILE H N 1
ATOM 17303 C CA . ILE H 1 137 ? -10.98300 39.87400 -63.29700 1.000 94.63000 137 ILE H CA 1
ATOM 17304 C C . ILE H 1 137 ? -12.41800 39.83400 -63.78400 1.000 92.13000 137 ILE H C 1
ATOM 17305 O O . ILE H 1 137 ? -13.27300 39.17100 -63.18500 1.000 91.63000 137 ILE H O 1
ATOM 17310 N N . ASN H 1 138 ? -12.67500 40.52700 -64.88300 1.000 91.20000 138 ASN H N 1
ATOM 17311 C CA . ASN H 1 138 ? -13.91100 40.34600 -65.61900 1.000 94.50000 138 ASN H CA 1
ATOM 17312 C C . ASN H 1 138 ? -13.64500 39.31100 -66.69900 1.000 92.20000 138 ASN H C 1
ATOM 17313 O O . ASN H 1 138 ? -12.64100 39.40000 -67.41400 1.000 91.54000 138 ASN H O 1
ATOM 17318 N N . ILE H 1 139 ? -14.54500 38.34300 -66.82500 1.000 92.19000 139 ILE H N 1
ATOM 17319 C CA . ILE H 1 139 ? -14.39800 37.29200 -67.82000 1.000 94.92000 139 ILE H CA 1
ATOM 17320 C C . ILE H 1 139 ? -15.68800 37.21000 -68.61800 1.000 96.63000 139 ILE H C 1
ATOM 17321 O O . ILE H 1 139 ? -16.76500 37.57700 -68.13800 1.000 97.51000 139 ILE H O 1
ATOM 17326 N N . GLU H 1 140 ? -15.57400 36.71900 -69.84600 1.000 93.29000 140 GLU H N 1
ATOM 17327 C CA . GLU H 1 140 ? -16.72500 36.26200 -70.60300 1.000 93.97000 140 GLU H CA 1
ATOM 17328 C C . GLU H 1 140 ? -16.79500 34.74500 -70.53000 1.000 93.00000 140 GLU H C 1
ATOM 17329 O O . GLU H 1 140 ? -15.78200 34.06000 -70.67300 1.000 92.47000 140 GLU H O 1
ATOM 17335 N N . TYR H 1 141 ? -17.99600 34.22600 -70.30800 1.000 92.96000 141 TYR H N 1
ATOM 17336 C CA . TYR H 1 141 ? -18.19400 32.81200 -70.04900 1.000 90.65000 141 TYR H CA 1
ATOM 17337 C C . TYR H 1 141 ? -19.50200 32.36900 -70.68300 1.000 92.83000 141 TYR H C 1
ATOM 17338 O O . TYR H 1 141 ? -20.51100 33.07500 -70.59800 1.000 96.37000 141 TYR H O 1
ATOM 17347 N N . THR H 1 142 ? -19.47600 31.21100 -71.33400 1.000 89.56000 142 THR H N 1
ATOM 17348 C CA . THR H 1 142 ? -20.66200 30.59700 -71.92000 1.000 92.35000 142 THR H CA 1
ATOM 17349 C C . THR H 1 142 ? -20.99800 29.35800 -71.10200 1.000 96.41000 142 THR H C 1
ATOM 17350 O O . THR H 1 142 ? -20.31300 28.33700 -71.20500 1.000 96.32000 142 THR H O 1
ATOM 17354 N N . SER H 1 143 ? -22.05600 29.44000 -70.30800 1.000 96.09000 143 SER H N 1
ATOM 17355 C CA . SER H 1 143 ? -22.41400 28.35900 -69.40400 1.000 99.33000 143 SER H CA 1
ATOM 17356 C C . SER H 1 143 ? -23.39800 27.39100 -70.06500 1.000 101.80000 143 SER H C 1
ATOM 17357 O O . SER H 1 143 ? -24.00900 27.68800 -71.09300 1.000 99.61000 143 SER H O 1
ATOM 17360 N N . LEU H 1 144 ? -23.48200 26.18400 -69.49800 1.000 102.35000 144 LEU H N 1
ATOM 17361 C CA . LEU H 1 144 ? -24.46600 25.21000 -69.96000 1.000 105.23000 144 LEU H CA 1
ATOM 17362 C C . LEU H 1 144 ? -25.88600 25.60100 -69.56300 1.000 106.78000 144 LEU H C 1
ATOM 17363 O O . LEU H 1 144 ? -26.84400 25.25900 -70.26800 1.000 103.54000 144 LEU H O 1
ATOM 17368 N N . SER H 1 145 ? -26.03500 26.30700 -68.43700 1.000 108.74000 145 SER H N 1
ATOM 17369 C CA . SER H 1 145 ? -27.34800 26.62600 -67.88800 1.000 106.04000 145 SER H CA 1
ATOM 17370 C C . SER H 1 145 ? -27.94300 27.87000 -68.53200 1.000 106.49000 145 SER H C 1
ATOM 17371 O O . SER H 1 145 ? -29.17100 27.99400 -68.62000 1.000 111.19000 145 SER H O 1
ATOM 17374 N N . SER H 1 146 ? -27.09800 28.78800 -68.98700 1.000 104.04000 146 SER H N 1
ATOM 17375 C CA . SER H 1 146 ? -27.54200 30.02600 -69.61100 1.000 101.98000 146 SER H CA 1
ATOM 17376 C C . SER H 1 146 ? -26.75200 30.15700 -70.91000 1.000 104.47000 146 SER H C 1
ATOM 17377 O O . SER H 1 146 ? -26.15700 29.20100 -71.41700 1.000 107.71000 146 SER H O 1
ATOM 17380 N N . GLY H 1 147 ? -26.72800 31.34600 -71.47900 1.000 105.29000 147 GLY H N 1
ATOM 17381 C CA . GLY H 1 147 ? -25.99600 31.56800 -72.70400 1.000 102.34000 147 GLY H CA 1
ATOM 17382 C C . GLY H 1 147 ? -24.66900 32.24600 -72.45400 1.000 96.56000 147 GLY H C 1
ATOM 17383 O O . GLY H 1 147 ? -24.04100 32.07100 -71.40300 1.000 94.84000 147 GLY H O 1
ATOM 17384 N N . HIS H 1 148 ? -24.22900 33.01200 -73.44300 1.000 97.30000 148 HIS H N 1
ATOM 17385 C CA . HIS H 1 148 ? -23.01000 33.78700 -73.31200 1.000 96.56000 148 HIS H CA 1
ATOM 17386 C C . HIS H 1 148 ? -23.24900 34.90800 -72.30500 1.000 99.66000 148 HIS H C 1
ATOM 17387 O O . HIS H 1 148 ? -24.37500 35.37900 -72.13100 1.000 103.99000 148 HIS H O 1
ATOM 17394 N N . GLY H 1 149 ? -22.19700 35.30800 -71.60400 1.000 98.16000 149 GLY H N 1
ATOM 17395 C CA . GLY H 1 149 ? -22.37500 36.41100 -70.67900 1.000 95.88000 149 GLY H CA 1
ATOM 17396 C C . GLY H 1 149 ? -21.06200 36.86100 -70.08400 1.000 97.90000 149 GLY H C 1
ATOM 17397 O O . GLY H 1 149 ? -19.99800 36.31200 -70.37500 1.000 98.09000 149 GLY H O 1
ATOM 17398 N N . SER H 1 150 ? -21.15800 37.88700 -69.24400 1.000 94.73000 150 SER H N 1
ATOM 17399 C CA . SER H 1 150 ? -20.02300 38.42600 -68.52000 1.000 91.65000 150 SER H CA 1
ATOM 17400 C C . SER H 1 150 ? -20.28900 38.37800 -67.02300 1.000 95.38000 150 SER H C 1
ATOM 17401 O O . SER H 1 150 ? -21.43500 38.28600 -66.57600 1.000 95.54000 150 SER H O 1
ATOM 17404 N N . ARG H 1 151 ? -19.20100 38.39600 -66.26000 1.000 95.32000 151 ARG H N 1
ATOM 17405 C CA . ARG H 1 151 ? -19.24400 38.47200 -64.80600 1.000 95.74000 151 ARG H CA 1
ATOM 17406 C C . ARG H 1 151 ? -17.82400 38.72200 -64.32700 1.000 96.59000 151 ARG H C 1
ATOM 17407 O O . ARG H 1 151 ? -16.85200 38.43900 -65.03300 1.000 97.44000 151 ARG H O 1
ATOM 17415 N N . GLN H 1 152 ? -17.72200 39.25800 -63.11700 1.000 97.52000 152 GLN H N 1
ATOM 17416 C CA . GLN H 1 152 ? -16.45600 39.42500 -62.42200 1.000 96.61000 152 GLN H CA 1
ATOM 17417 C C . GLN H 1 152 ? -16.27900 38.27000 -61.44900 1.000 100.76000 152 GLN H C 1
ATOM 17418 O O . GLN H 1 152 ? -17.22900 37.86200 -60.77500 1.000 103.31000 152 GLN H O 1
ATOM 17424 N N . ILE H 1 153 ? -15.06400 37.73100 -61.38400 1.000 99.54000 153 ILE H N 1
ATOM 17425 C CA . ILE H 1 153 ? -14.77100 36.65000 -60.45600 1.000 100.55000 153 ILE H CA 1
ATOM 17426 C C . ILE H 1 153 ? -13.45200 36.94200 -59.75700 1.000 95.71000 153 ILE H C 1
ATOM 17427 O O . ILE H 1 153 ? -12.61600 37.71300 -60.23600 1.000 92.12000 153 ILE H O 1
ATOM 17432 N N . VAL H 1 154 ? -13.29800 36.34700 -58.58100 1.000 98.25000 154 VAL H N 1
ATOM 17433 C CA . VAL H 1 154 ? -12.06300 36.47600 -57.81600 1.000 101.17000 154 VAL H CA 1
ATOM 17434 C C . VAL H 1 154 ? -11.41800 35.09800 -57.74100 1.000 101.61000 154 VAL H C 1
ATOM 17435 O O . VAL H 1 154 ? -11.75800 34.29500 -56.85500 1.000 101.32000 154 VAL H O 1
ATOM 17439 N N . PRO H 1 155 ? -10.49900 34.78200 -58.64800 1.000 98.67000 155 PRO H N 1
ATOM 17440 C CA . PRO H 1 155 ? -9.93600 33.43200 -58.69900 1.000 93.24000 155 PRO H CA 1
ATOM 17441 C C . PRO H 1 155 ? -8.87800 33.22400 -57.63000 1.000 93.43000 155 PRO H C 1
ATOM 17442 O O . PRO H 1 155 ? -8.14200 34.14200 -57.26100 1.000 90.40000 155 PRO H O 1
ATOM 17446 N N . HIS H 1 156 ? -8.81400 31.99100 -57.12300 1.000 93.57000 156 HIS H N 1
ATOM 17447 C CA . HIS H 1 156 ? -7.75800 31.62000 -56.18500 1.000 94.44000 156 HIS H CA 1
ATOM 17448 C C . HIS H 1 156 ? -7.02500 30.31400 -56.51000 1.000 94.63000 156 HIS H C 1
ATOM 17449 O O . HIS H 1 156 ? -5.89700 30.13800 -56.03000 1.000 90.47000 156 HIS H O 1
ATOM 17456 N N . THR H 1 157 ? -7.59200 29.42000 -57.32400 1.000 94.32000 157 THR H N 1
ATOM 17457 C CA . THR H 1 157 ? -6.92100 28.17300 -57.66700 1.000 88.01000 157 THR H CA 1
ATOM 17458 C C . THR H 1 157 ? -7.28500 27.75100 -59.08300 1.000 88.14000 157 THR H C 1
ATOM 17459 O O . THR H 1 157 ? -8.44600 27.85100 -59.48900 1.000 87.27000 157 THR H O 1
ATOM 17463 N N . LEU H 1 158 ? -6.28000 27.27800 -59.82300 1.000 86.52000 158 LEU H N 1
ATOM 17464 C CA . LEU H 1 158 ? -6.47400 26.59500 -61.09300 1.000 83.09000 158 LEU H CA 1
ATOM 17465 C C . LEU H 1 158 ? -6.48600 25.09400 -60.83000 1.000 81.30000 158 LEU H C 1
ATOM 17466 O O . LEU H 1 158 ? -5.70300 24.59700 -60.02100 1.000 83.71000 158 LEU H O 1
ATOM 17471 N N . ILE H 1 159 ? -7.38400 24.37100 -61.49400 1.000 81.00000 159 ILE H N 1
ATOM 17472 C CA . ILE H 1 159 ? -7.57300 22.94500 -61.24100 1.000 79.07000 159 ILE H CA 1
ATOM 17473 C C . ILE H 1 159 ? -7.60500 22.19400 -62.56300 1.000 82.57000 159 ILE H C 1
ATOM 17474 O O . ILE H 1 159 ? -8.41200 22.50900 -63.44500 1.000 81.89000 159 ILE H O 1
ATOM 17479 N N . ASP H 1 160 ? -6.74400 21.18700 -62.68700 1.000 83.16000 160 ASP H N 1
ATOM 17480 C CA . ASP H 1 160 ? -6.83900 20.19000 -63.74900 1.000 79.51000 160 ASP H CA 1
ATOM 17481 C C . ASP H 1 160 ? -7.69500 19.04500 -63.22300 1.000 78.98000 160 ASP H C 1
ATOM 17482 O O . ASP H 1 160 ? -7.23700 18.24500 -62.40700 1.000 81.52000 160 ASP H O 1
ATOM 17487 N N . ASN H 1 161 ? -8.96000 18.98300 -63.63800 1.000 82.92000 161 ASN H N 1
ATOM 17488 C CA . ASN H 1 161 ? -9.73600 17.79900 -63.28200 1.000 83.67000 161 ASN H CA 1
ATOM 17489 C C . ASN H 1 161 ? -9.44400 16.76300 -64.36400 1.000 82.80000 161 ASN H C 1
ATOM 17490 O O . ASN H 1 161 ? -8.65500 17.02600 -65.27600 1.000 88.60000 161 ASN H O 1
ATOM 17495 N N . GLY H 1 162 ? -10.04000 15.58100 -64.29700 1.000 82.96000 162 GLY H N 1
ATOM 17496 C CA . GLY H 1 162 ? -9.77100 14.61100 -65.34400 1.000 86.71000 162 GLY H CA 1
ATOM 17497 C C . GLY H 1 162 ? -9.89400 15.06200 -66.78900 1.000 87.52000 162 GLY H C 1
ATOM 17498 O O . GLY H 1 162 ? -8.99700 14.82500 -67.60200 1.000 87.54000 162 GLY H O 1
ATOM 17499 N N . LEU H 1 163 ? -10.97400 15.76900 -67.11200 1.000 84.32000 163 LEU H N 1
ATOM 17500 C CA . LEU H 1 163 ? -11.42000 15.96700 -68.48500 1.000 82.81000 163 LEU H CA 1
ATOM 17501 C C . LEU H 1 163 ? -11.12000 17.36700 -69.01000 1.000 83.52000 163 LEU H C 1
ATOM 17502 O O . LEU H 1 163 ? -10.65000 17.52100 -70.14400 1.000 83.65000 163 LEU H O 1
ATOM 17507 N N . ARG H 1 164 ? -11.42300 18.40300 -68.23200 1.000 79.64000 164 ARG H N 1
ATOM 17508 C CA . ARG H 1 164 ? -11.16000 19.77100 -68.65700 1.000 78.25000 164 ARG H CA 1
ATOM 17509 C C . ARG H 1 164 ? -10.37100 20.47800 -67.56200 1.000 74.83000 164 ARG H C 1
ATOM 17510 O O . ARG H 1 164 ? -10.03700 19.89500 -66.53000 1.000 72.52000 164 ARG H O 1
ATOM 17518 N N . TRP H 1 165 ? -10.02300 21.72700 -67.82500 1.000 75.87000 165 TRP H N 1
ATOM 17519 C CA . TRP H 1 165 ? -9.45600 22.62000 -66.82600 1.000 77.15000 165 TRP H CA 1
ATOM 17520 C C . TRP H 1 165 ? -10.51300 23.61100 -66.34600 1.000 81.86000 165 TRP H C 1
ATOM 17521 O O . TRP H 1 165 ? -11.31600 24.10800 -67.14100 1.000 85.31000 165 TRP H O 1
ATOM 17532 N N . HIS H 1 166 ? -10.52200 23.89200 -65.04300 1.000 83.80000 166 HIS H N 1
ATOM 17533 C CA . HIS H 1 166 ? -11.37400 24.94800 -64.51100 1.000 87.33000 166 HIS H CA 1
ATOM 17534 C C . HIS H 1 166 ? -10.61300 25.75900 -63.46400 1.000 88.65000 166 HIS H C 1
ATOM 17535 O O . HIS H 1 166 ? -9.52200 25.39000 -63.02500 1.000 85.11000 166 HIS H O 1
ATOM 17542 N N . VAL H 1 167 ? -11.18300 26.91100 -63.11100 1.000 87.75000 167 VAL H N 1
ATOM 17543 C CA . VAL H 1 167 ? -10.65700 27.78100 -62.06500 1.000 90.45000 167 VAL H CA 1
ATOM 17544 C C . VAL H 1 167 ? -11.68100 27.87500 -60.94100 1.000 93.65000 167 VAL H C 1
ATOM 17545 O O . VAL H 1 167 ? -12.88100 28.02500 -61.19700 1.000 96.03000 167 VAL H O 1
ATOM 17549 N N . ARG H 1 168 ? -11.21200 27.75700 -59.70100 1.000 92.25000 168 ARG H N 1
ATOM 17550 C CA . ARG H 1 168 ? -12.05100 27.99000 -58.53400 1.000 95.28000 168 ARG H CA 1
ATOM 17551 C C . ARG H 1 168 ? -12.00900 29.47100 -58.18900 1.000 98.55000 168 ARG H C 1
ATOM 17552 O O . ARG H 1 168 ? -10.92800 30.03800 -57.99500 1.000 98.09000 168 ARG H O 1
ATOM 17560 N N . ALA H 1 169 ? -13.18200 30.09400 -58.10300 1.000 99.58000 169 ALA H N 1
ATOM 17561 C CA . ALA H 1 169 ? -13.24500 31.53900 -57.94600 1.000 101.35000 169 ALA H CA 1
ATOM 17562 C C . ALA H 1 169 ? -14.53300 31.93100 -57.24300 1.000 104.80000 169 ALA H C 1
ATOM 17563 O O . ALA H 1 169 ? -15.52200 31.19300 -57.24900 1.000 102.54000 169 ALA H O 1
ATOM 17565 N N . PHE H 1 170 ? -14.51100 33.12000 -56.65000 1.000 106.49000 170 PHE H N 1
ATOM 17566 C CA . PHE H 1 170 ? -15.73400 33.74600 -56.17200 1.000 107.48000 170 PHE H CA 1
ATOM 17567 C C . PHE H 1 170 ? -16.41300 34.45200 -57.33900 1.000 106.53000 170 PHE H C 1
ATOM 17568 O O . PHE H 1 170 ? -15.84200 35.37300 -57.93500 1.000 104.13000 170 PHE H O 1
ATOM 17576 N N . ASP H 1 171 ? -17.63900 34.03400 -57.64500 1.000 106.26000 171 ASP H N 1
ATOM 17577 C CA . ASP H 1 171 ? -18.42000 34.58200 -58.75200 1.000 106.74000 171 ASP H CA 1
ATOM 17578 C C . ASP H 1 171 ? -19.21500 35.78400 -58.25700 1.000 108.64000 171 ASP H C 1
ATOM 17579 O O . ASP H 1 171 ? -20.12200 35.62900 -57.44000 1.000 109.29000 171 ASP H O 1
ATOM 17584 N N . ARG H 1 172 ? -18.89700 36.98000 -58.76800 1.000 107.22000 172 ARG H N 1
ATOM 17585 C CA . ARG H 1 172 ? -19.61600 38.18400 -58.35700 1.000 106.51000 172 ARG H CA 1
ATOM 17586 C C . ARG H 1 172 ? -21.00700 38.30100 -58.97900 1.000 106.71000 172 ARG H C 1
ATOM 17587 O O . ARG H 1 172 ? -21.81200 39.11200 -58.50600 1.000 106.54000 172 ARG H O 1
ATOM 17595 N N . LYS H 1 173 ? -21.31400 37.52600 -60.02000 1.000 105.09000 173 LYS H N 1
ATOM 17596 C CA . LYS H 1 173 ? -22.66100 37.55800 -60.57400 1.000 103.09000 173 LYS H CA 1
ATOM 17597 C C . LYS H 1 173 ? -23.67800 37.05900 -59.55000 1.000 108.60000 173 LYS H C 1
ATOM 17598 O O . LYS H 1 173 ? -24.69200 37.71800 -59.29800 1.000 112.35000 173 LYS H O 1
ATOM 17604 N N . HIS H 1 174 ? -23.42900 35.89100 -58.95300 1.000 106.74000 174 HIS H N 1
ATOM 17605 C CA . HIS H 1 174 ? -24.31300 35.31600 -57.94500 1.000 104.73000 174 HIS H CA 1
ATOM 17606 C C . HIS H 1 174 ? -23.68900 35.28400 -56.55200 1.000 105.62000 174 HIS H C 1
ATOM 17607 O O . HIS H 1 174 ? -24.27700 34.69700 -55.63800 1.000 107.33000 174 HIS H O 1
ATOM 17614 N N . ARG H 1 175 ? -22.50000 35.86500 -56.38500 1.000 108.99000 175 ARG H N 1
ATOM 17615 C CA . ARG H 1 175 ? -21.78200 35.98100 -55.10300 1.000 112.60000 175 ARG H CA 1
ATOM 17616 C C . ARG H 1 175 ? -21.68400 34.63700 -54.37500 1.000 109.63000 175 ARG H C 1
ATOM 17617 O O . ARG H 1 175 ? -22.17600 34.44600 -53.26200 1.000 107.46000 175 ARG H O 1
ATOM 17625 N N . GLU H 1 176 ? -20.99200 33.71200 -55.03400 1.000 109.72000 176 GLU H N 1
ATOM 17626 C CA . GLU H 1 176 ? -20.76400 32.37100 -54.52600 1.000 110.89000 176 GLU H CA 1
ATOM 17627 C C . GLU H 1 176 ? -19.44500 31.85900 -55.08800 1.000 110.88000 176 GLU H C 1
ATOM 17628 O O . GLU H 1 176 ? -19.00300 32.28700 -56.16200 1.000 108.36000 176 GLU H O 1
ATOM 17634 N N . PHE H 1 177 ? -18.81100 30.95000 -54.34500 1.000 111.85000 177 PHE H N 1
ATOM 17635 C CA . PHE H 1 177 ? -17.65600 30.23100 -54.86200 1.000 109.27000 177 PHE H CA 1
ATOM 17636 C C . PHE H 1 177 ? -18.12100 29.13800 -55.81900 1.000 107.99000 177 PHE H C 1
ATOM 17637 O O . PHE H 1 177 ? -19.12500 28.46400 -55.56900 1.000 109.12000 177 PHE H O 1
ATOM 17645 N N . ARG H 1 178 ? -17.36100 28.93400 -56.89500 1.000 106.37000 178 ARG H N 1
ATOM 17646 C CA . ARG H 1 178 ? -17.87700 28.20300 -58.04800 1.000 104.29000 178 ARG H CA 1
ATOM 17647 C C . ARG H 1 178 ? -16.72000 27.85000 -58.97500 1.000 100.26000 178 ARG H C 1
ATOM 17648 O O . ARG H 1 178 ? -15.65300 28.46800 -58.92800 1.000 101.23000 178 ARG H O 1
ATOM 17656 N N . ASP H 1 179 ? -16.94700 26.84500 -59.81500 1.000 95.98000 179 ASP H N 1
ATOM 17657 C CA . ASP H 1 179 ? -15.99000 26.44100 -60.83800 1.000 96.84000 179 ASP H CA 1
ATOM 17658 C C . ASP H 1 179 ? -16.35200 27.08700 -62.17400 1.000 97.69000 179 ASP H C 1
ATOM 17659 O O . ASP H 1 179 ? -17.53100 27.18800 -62.52300 1.000 99.68000 179 ASP H O 1
ATOM 17664 N N . PHE H 1 180 ? -15.33200 27.51100 -62.92500 1.000 95.16000 180 PHE H N 1
ATOM 17665 C CA . PHE H 1 180 ? -15.50300 28.00600 -64.29100 1.000 94.43000 180 PHE H CA 1
ATOM 17666 C C . PHE H 1 180 ? -14.57900 27.22600 -65.21800 1.000 90.28000 180 PHE H C 1
ATOM 17667 O O . PHE H 1 180 ? -13.35700 27.26700 -65.04600 1.000 91.17000 180 PHE H O 1
ATOM 17675 N N . VAL H 1 181 ? -15.15000 26.54700 -66.21300 1.000 84.28000 181 VAL H N 1
ATOM 17676 C CA . VAL H 1 181 ? -14.35500 25.77200 -67.16100 1.000 81.80000 181 VAL H CA 1
ATOM 17677 C C . VAL H 1 181 ? -13.51900 26.71500 -68.02400 1.000 87.07000 181 VAL H C 1
ATOM 17678 O O . VAL H 1 181 ? -14.05200 27.62000 -68.67600 1.000 89.08000 181 VAL H O 1
ATOM 17682 N N . LEU H 1 182 ? -12.19700 26.49700 -68.04000 1.000 81.79000 182 LEU H N 1
ATOM 17683 C CA . LEU H 1 182 ? -11.30400 27.43500 -68.71600 1.000 83.36000 182 LEU H CA 1
ATOM 17684 C C . LEU H 1 182 ? -11.53500 27.47000 -70.22000 1.000 81.37000 182 LEU H C 1
ATOM 17685 O O . LEU H 1 182 ? -11.38600 28.52700 -70.83800 1.000 80.28000 182 LEU H O 1
ATOM 17690 N N . THR H 1 183 ? -11.90200 26.34600 -70.82900 1.000 79.26000 183 THR H N 1
ATOM 17691 C CA . THR H 1 183 ? -12.12700 26.36800 -72.26800 1.000 79.54000 183 THR H CA 1
ATOM 17692 C C . THR H 1 183 ? -13.42400 27.07400 -72.66300 1.000 84.71000 183 THR H C 1
ATOM 17693 O O . THR H 1 183 ? -13.69500 27.21700 -73.86200 1.000 85.31000 183 THR H O 1
ATOM 17697 N N . ARG H 1 184 ? -14.23300 27.51500 -71.70000 1.000 86.77000 184 ARG H N 1
ATOM 17698 C CA . ARG H 1 184 ? -15.41600 28.31700 -71.98000 1.000 88.55000 184 ARG H CA 1
ATOM 17699 C C . ARG H 1 184 ? -15.23700 29.78600 -71.61600 1.000 84.84000 184 ARG H C 1
ATOM 17700 O O . ARG H 1 184 ? -16.20400 30.55000 -71.68900 1.000 85.32000 184 ARG H O 1
ATOM 17708 N N . ILE H 1 185 ? -14.04400 30.19800 -71.20200 1.000 85.18000 185 ILE H N 1
ATOM 17709 C CA . ILE H 1 185 ? -13.75600 31.60200 -70.93900 1.000 84.62000 185 ILE H CA 1
ATOM 17710 C C . ILE H 1 185 ? -13.15300 32.20600 -72.20100 1.000 87.12000 185 ILE H C 1
ATOM 17711 O O . ILE H 1 185 ? -12.16700 31.68600 -72.73300 1.000 90.20000 185 ILE H O 1
ATOM 17716 N N . SER H 1 186 ? -13.75000 33.29800 -72.69000 1.000 91.05000 186 SER H N 1
ATOM 17717 C CA . SER H 1 186 ? -13.39700 33.88200 -73.98300 1.000 89.68000 186 SER H CA 1
ATOM 17718 C C . SER H 1 186 ? -12.53900 35.13100 -73.86500 1.000 93.21000 186 SER H C 1
ATOM 17719 O O . SER H 1 186 ? -11.67600 35.36400 -74.71700 1.000 97.66000 186 SER H O 1
ATOM 17722 N N . GLU H 1 187 ? -12.76400 35.95400 -72.84700 1.000 91.48000 187 GLU H N 1
ATOM 17723 C CA . GLU H 1 187 ? -11.93600 37.12600 -72.60600 1.000 88.27000 187 GLU H CA 1
ATOM 17724 C C . GLU H 1 187 ? -11.64600 37.19100 -71.12300 1.000 93.10000 187 GLU H C 1
ATOM 17725 O O . GLU H 1 187 ? -12.50300 36.84600 -70.30500 1.000 95.41000 187 GLU H O 1
ATOM 17731 N N . VAL H 1 188 ? -10.43800 37.62900 -70.78000 1.000 92.05000 188 VAL H N 1
ATOM 17732 C CA . VAL H 1 188 ? -10.03900 37.83300 -69.39400 1.000 89.64000 188 VAL H CA 1
ATOM 17733 C C . VAL H 1 188 ? -9.43700 39.22300 -69.30100 1.000 90.96000 188 VAL H C 1
ATOM 17734 O O . VAL H 1 188 ? -8.59300 39.59500 -70.12300 1.000 88.60000 188 VAL H O 1
ATOM 17738 N N . GLU H 1 189 ? -9.91100 40.00400 -68.33700 1.000 93.90000 189 GLU H N 1
ATOM 17739 C CA . GLU H 1 189 ? -9.45500 41.37100 -68.14100 1.000 91.63000 189 GLU H CA 1
ATOM 17740 C C . GLU H 1 189 ? -9.12400 41.55600 -66.67100 1.000 94.55000 189 GLU H C 1
ATOM 17741 O O . GLU H 1 189 ? -10.00400 41.40700 -65.81500 1.000 94.18000 189 GLU H O 1
ATOM 17747 N N . LEU H 1 190 ? -7.85800 41.84600 -66.37500 1.000 94.82000 190 LEU H N 1
ATOM 17748 C CA . LEU H 1 190 ? -7.46400 42.13800 -65.00400 1.000 93.65000 190 LEU H CA 1
ATOM 17749 C C . LEU H 1 190 ? -8.06600 43.46800 -64.57100 1.000 94.16000 190 LEU H C 1
ATOM 17750 O O . LEU H 1 190 ? -7.95400 44.47200 -65.28300 1.000 94.20000 190 LEU H O 1
ATOM 17755 N N . LEU H 1 191 ? -8.71700 43.47600 -63.41200 1.000 94.02000 191 LEU H N 1
ATOM 17756 C CA . LEU H 1 191 ? -9.34800 44.68600 -62.91100 1.000 94.39000 191 LEU H CA 1
ATOM 17757 C C . LEU H 1 191 ? -8.62200 45.19300 -61.67400 1.000 96.18000 191 LEU H C 1
ATOM 17758 O O . LEU H 1 191 ? -7.94300 44.44300 -60.96500 1.000 95.90000 191 LEU H O 1
ATOM 17763 N N . GLU H 1 192 ? -8.83200 46.47900 -61.39700 1.000 96.77000 192 GLU H N 1
ATOM 17764 C CA . GLU H 1 192 ? -8.28600 47.14600 -60.22600 1.000 95.23000 192 GLU H CA 1
ATOM 17765 C C . GLU H 1 192 ? -9.27800 47.18200 -59.07700 1.000 93.44000 192 GLU H C 1
ATOM 17766 O O . GLU H 1 192 ? -8.94600 47.69200 -58.00200 1.000 93.18000 192 GLU H O 1
ATOM 17772 N N . ASP H 1 193 ? -10.49700 46.69000 -59.29700 1.000 95.16000 193 ASP H N 1
ATOM 17773 C CA . ASP H 1 193 ? -11.49200 46.64800 -58.23800 1.000 96.22000 193 ASP H CA 1
ATOM 17774 C C . ASP H 1 193 ? -10.92600 45.89900 -57.04300 1.000 97.09000 193 ASP H C 1
ATOM 17775 O O . ASP H 1 193 ? -10.20500 44.90900 -57.19400 1.000 99.00000 193 ASP H O 1
ATOM 17780 N N . LYS H 1 194 ? -11.27100 46.36200 -55.85100 1.000 98.73000 194 LYS H N 1
ATOM 17781 C CA . LYS H 1 194 ? -10.73100 45.76900 -54.64200 1.000 100.43000 194 LYS H CA 1
ATOM 17782 C C . LYS H 1 194 ? -11.44500 44.45900 -54.34000 1.000 102.18000 194 LYS H C 1
ATOM 17783 O O . LYS H 1 194 ? -12.63000 44.28300 -54.64500 1.000 102.21000 194 LYS H O 1
ATOM 17789 N N . VAL H 1 195 ? -10.69000 43.51000 -53.80600 1.000 103.33000 195 VAL H N 1
ATOM 17790 C CA . VAL H 1 195 ? -11.25300 42.25000 -53.34400 1.000 103.09000 195 VAL H CA 1
ATOM 17791 C C . VAL H 1 195 ? -11.75600 42.45000 -51.92000 1.000 106.05000 195 VAL H C 1
ATOM 17792 O O . VAL H 1 195 ? -11.06300 43.04600 -51.08400 1.000 102.63000 195 VAL H O 1
ATOM 17796 N N . ASN H 1 196 ? -12.97100 41.97700 -51.64600 1.000 107.21000 196 ASN H N 1
ATOM 17797 C CA . ASN H 1 196 ? -13.49700 41.98700 -50.28200 1.000 109.71000 196 ASN H CA 1
ATOM 17798 C C . ASN H 1 196 ? -12.98400 40.74300 -49.57300 1.000 108.09000 196 ASN H C 1
ATOM 17799 O O . ASN H 1 196 ? -13.58700 39.66900 -49.63200 1.000 106.11000 196 ASN H O 1
ATOM 17804 N N . ASP H 1 197 ? -11.88000 40.91000 -48.85000 1.000 109.62000 197 ASP H N 1
ATOM 17805 C CA . ASP H 1 197 ? -11.18300 39.81200 -48.18700 1.000 110.23000 197 ASP H CA 1
ATOM 17806 C C . ASP H 1 197 ? -11.93100 39.24800 -46.96400 1.000 109.50000 197 ASP H C 1
ATOM 17807 O O . ASP H 1 197 ? -11.36900 38.41500 -46.23400 1.000 106.64000 197 ASP H O 1
ATOM 17812 N N . GLU H 1 198 ? -13.17500 39.64400 -46.70700 1.000 109.97000 198 GLU H N 1
ATOM 17813 C CA . GLU H 1 198 ? -13.98900 38.99800 -45.68900 1.000 109.42000 198 GLU H CA 1
ATOM 17814 C C . GLU H 1 198 ? -15.04800 38.07200 -46.27900 1.000 108.51000 198 GLU H C 1
ATOM 17815 O O . GLU H 1 198 ? -15.74000 37.38300 -45.52300 1.000 108.27000 198 GLU H O 1
ATOM 17821 N N . VAL H 1 199 ? -15.18200 38.02300 -47.60700 1.000 109.72000 199 VAL H N 1
ATOM 17822 C CA . VAL H 1 199 ? -16.20500 37.20200 -48.25100 1.000 110.37000 199 VAL H CA 1
ATOM 17823 C C . VAL H 1 199 ? -15.60900 36.43400 -49.42800 1.000 109.60000 199 VAL H C 1
ATOM 17824 O O . VAL H 1 199 ? -15.96500 35.27200 -49.66100 1.000 108.27000 199 VAL H O 1
ATOM 17828 N N . GLU H 1 200 ? -14.67600 37.06000 -50.15900 1.000 108.44000 200 GLU H N 1
ATOM 17829 C CA . GLU H 1 200 ? -14.30900 36.61900 -51.50400 1.000 108.71000 200 GLU H CA 1
ATOM 17830 C C . GLU H 1 200 ? -12.99400 35.84500 -51.58900 1.000 108.45000 200 GLU H C 1
ATOM 17831 O O . GLU H 1 200 ? -12.67600 35.32700 -52.66700 1.000 105.20000 200 GLU H O 1
ATOM 17837 N N . THR H 1 201 ? -12.22200 35.75500 -50.50900 1.000 109.13000 201 THR H N 1
ATOM 17838 C CA . THR H 1 201 ? -10.92000 35.10500 -50.56200 1.000 105.51000 201 THR H CA 1
ATOM 17839 C C . THR H 1 201 ? -11.03700 33.61900 -50.22100 1.000 105.93000 201 THR H C 1
ATOM 17840 O O . THR H 1 201 ? -12.10400 33.11700 -49.85800 1.000 106.59000 201 THR H O 1
ATOM 17844 N N . LEU H 1 202 ? -9.91400 32.90700 -50.38400 1.000 107.88000 202 LEU H N 1
ATOM 17845 C CA . LEU H 1 202 ? -9.91800 31.44700 -50.30000 1.000 104.29000 202 LEU H CA 1
ATOM 17846 C C . LEU H 1 202 ? -10.40400 30.95400 -48.94100 1.000 104.41000 202 LEU H C 1
ATOM 17847 O O . LEU H 1 202 ? -11.11500 29.94500 -48.86400 1.000 105.61000 202 LEU H O 1
ATOM 17852 N N . GLN H 1 203 ? -10.03300 31.64400 -47.85600 1.000 105.19000 203 GLN H N 1
ATOM 17853 C CA . GLN H 1 203 ? -10.35500 31.14000 -46.52300 1.000 104.00000 203 GLN H CA 1
ATOM 17854 C C . GLN H 1 203 ? -11.85500 30.99300 -46.29200 1.000 106.84000 203 GLN H C 1
ATOM 17855 O O . GLN H 1 203 ? -12.25800 30.22000 -45.41500 1.000 105.38000 203 GLN H O 1
ATOM 17861 N N . TRP H 1 204 ? -12.69100 31.69900 -47.05500 1.000 109.78000 204 TRP H N 1
ATOM 17862 C CA . TRP H 1 204 ? -14.13600 31.63000 -46.86800 1.000 109.33000 204 TRP H CA 1
ATOM 17863 C C . TRP H 1 204 ? -14.80200 30.58000 -47.74400 1.000 105.16000 204 TRP H C 1
ATOM 17864 O O . TRP H 1 204 ? -16.00800 30.36000 -47.60800 1.000 105.04000 204 TRP H O 1
ATOM 17875 N N . ASP H 1 205 ? -14.05200 29.90600 -48.61100 1.000 104.56000 205 ASP H N 1
ATOM 17876 C CA . ASP H 1 205 ? -14.64200 28.94300 -49.53700 1.000 105.00000 205 ASP H CA 1
ATOM 17877 C C . ASP H 1 205 ? -14.86100 27.63800 -48.78200 1.000 106.61000 205 ASP H C 1
ATOM 17878 O O . ASP H 1 205 ? -13.94500 26.82900 -48.62600 1.000 104.19000 205 ASP H O 1
ATOM 17883 N N . LYS H 1 206 ? -16.08400 27.46500 -48.27400 1.000 107.14000 206 LYS H N 1
ATOM 17884 C CA . LYS H 1 206 ? -16.40600 26.35100 -47.38600 1.000 106.22000 206 LYS H CA 1
ATOM 17885 C C . LYS H 1 206 ? -16.35300 24.99900 -48.10300 1.000 106.14000 206 LYS H C 1
ATOM 17886 O O . LYS H 1 206 ? -15.81600 24.02800 -47.55400 1.000 104.31000 206 LYS H O 1
ATOM 17892 N N . GLN H 1 207 ? -16.92200 24.90000 -49.31500 1.000 105.41000 207 GLN H N 1
ATOM 17893 C CA . GLN H 1 207 ? -16.88300 23.63500 -50.05700 1.000 105.65000 207 GLN H CA 1
ATOM 17894 C C . GLN H 1 207 ? -15.46200 23.25400 -50.47300 1.000 107.80000 207 GLN H C 1
ATOM 17895 O O . GLN H 1 207 ? -15.14400 22.06200 -50.58500 1.000 104.83000 207 GLN H O 1
ATOM 17901 N N . TRP H 1 208 ? -14.60400 24.25300 -50.70800 1.000 107.60000 208 TRP H N 1
ATOM 17902 C CA . TRP H 1 208 ? -13.21000 24.01100 -51.07200 1.000 102.79000 208 TRP H CA 1
ATOM 17903 C C . TRP H 1 208 ? -12.38900 23.52300 -49.88100 1.000 103.53000 208 TRP H C 1
ATOM 17904 O O . TRP H 1 208 ? -11.60200 22.57800 -50.01100 1.000 103.30000 208 TRP H O 1
ATOM 17915 N N . ASN H 1 209 ? -12.58000 24.13600 -48.70800 1.000 101.65000 209 ASN H N 1
ATOM 17916 C CA . ASN H 1 209 ? -11.73300 23.87100 -47.55000 1.000 97.77000 209 ASN H CA 1
ATOM 17917 C C . ASN H 1 209 ? -12.16400 22.65300 -46.74800 1.000 99.78000 209 ASN H C 1
ATOM 17918 O O . ASN H 1 209 ? -11.37100 22.14600 -45.94700 1.000 98.43000 209 ASN H O 1
ATOM 17923 N N . ARG H 1 210 ? -13.39200 22.17800 -46.92300 1.000 100.72000 210 ARG H N 1
ATOM 17924 C CA . ARG H 1 210 ? -13.81200 20.96100 -46.24300 1.000 101.13000 210 ARG H CA 1
ATOM 17925 C C . ARG H 1 210 ? -13.17100 19.75300 -46.91100 1.000 102.44000 210 ARG H C 1
ATOM 17926 O O . ARG H 1 210 ? -13.41100 19.49500 -48.09600 1.000 104.65000 210 ARG H O 1
ATOM 17934 N N . ILE H 1 211 ? -12.37800 18.99800 -46.15800 1.000 100.58000 211 ILE H N 1
ATOM 17935 C CA . ILE H 1 211 ? -11.79100 17.76500 -46.66400 1.000 98.59000 211 ILE H CA 1
ATOM 17936 C C . ILE H 1 211 ? -12.68200 16.62000 -46.21300 1.000 100.92000 211 ILE H C 1
ATOM 17937 O O . ILE H 1 211 ? -12.77400 16.32400 -45.01600 1.000 105.06000 211 ILE H O 1
ATOM 17942 N N . VAL H 1 212 ? -13.29800 15.94800 -47.17700 1.000 101.26000 212 VAL H N 1
ATOM 17943 C CA . VAL H 1 212 ? -14.14300 14.78900 -46.93100 1.000 101.86000 212 VAL H CA 1
ATOM 17944 C C . VAL H 1 212 ? -13.33000 13.54900 -47.26800 1.000 106.34000 212 VAL H C 1
ATOM 17945 O O . VAL H 1 212 ? -12.62200 13.52000 -48.28300 1.000 107.66000 212 VAL H O 1
ATOM 17949 N N . GLU H 1 213 ? -13.38600 12.54400 -46.40400 1.000 104.61000 213 GLU H N 1
ATOM 17950 C CA . GLU H 1 213 ? -12.55300 11.35600 -46.55200 1.000 103.65000 213 GLU H CA 1
ATOM 17951 C C . GLU H 1 213 ? -13.39600 10.16900 -47.01400 1.000 105.67000 213 GLU H C 1
ATOM 17952 O O . GLU H 1 213 ? -14.10700 9.54300 -46.22200 1.000 106.54000 213 GLU H O 1
ATOM 17958 N N . LEU H 1 214 ? -13.29100 9.85900 -48.30500 1.000 106.81000 214 LEU H N 1
ATOM 17959 C CA . LEU H 1 214 ? -14.05600 8.79400 -48.93300 1.000 105.78000 214 LEU H CA 1
ATOM 17960 C C . LEU H 1 214 ? -13.24600 7.50800 -48.87600 1.000 104.61000 214 LEU H C 1
ATOM 17961 O O . LEU H 1 214 ? -12.02000 7.52500 -49.01300 1.000 106.26000 214 LEU H O 1
ATOM 17966 N N . GLU H 1 215 ? -13.93500 6.39500 -48.64800 1.000 105.13000 215 GLU H N 1
ATOM 17967 C CA . GLU H 1 215 ? -13.31600 5.07700 -48.54000 1.000 104.48000 215 GLU H CA 1
ATOM 17968 C C . GLU H 1 215 ? -13.79700 4.16900 -49.66600 1.000 106.93000 215 GLU H C 1
ATOM 17969 O O . GLU H 1 215 ? -14.97100 3.78300 -49.69800 1.000 110.40000 215 GLU H O 1
ATOM 17975 N N . LEU H 1 216 ? -12.87900 3.81200 -50.56900 1.000 108.14000 216 LEU H N 1
ATOM 17976 C CA . LEU H 1 216 ? -13.17100 3.02700 -51.76500 1.000 106.87000 216 LEU H CA 1
ATOM 17977 C C . LEU H 1 216 ? -12.88000 1.55300 -51.53600 1.000 104.84000 216 LEU H C 1
ATOM 17978 O O . LEU H 1 216 ? -11.89900 1.19500 -50.88000 1.000 105.31000 216 LEU H O 1
ATOM 17983 N N . ILE H 1 217 ? -13.74400 0.70200 -52.08000 1.000 103.75000 217 ILE H N 1
ATOM 17984 C CA . ILE H 1 217 ? -13.65200 -0.73700 -51.84600 1.000 104.08000 217 ILE H CA 1
ATOM 17985 C C . ILE H 1 217 ? -13.74600 -1.44200 -53.19200 1.000 102.87000 217 ILE H C 1
ATOM 17986 O O . ILE H 1 217 ? -14.32500 -0.90200 -54.15000 1.000 103.23000 217 ILE H O 1
ATOM 17991 N N . PRO H 1 218 ? -13.19300 -2.65400 -53.30400 1.000 101.08000 218 PRO H N 1
ATOM 17992 C CA . PRO H 1 218 ? -13.45900 -3.44800 -54.50900 1.000 101.65000 218 PRO H CA 1
ATOM 17993 C C . PRO H 1 218 ? -14.95200 -3.69900 -54.61600 1.000 107.52000 218 PRO H C 1
ATOM 17994 O O . PRO H 1 218 ? -15.62300 -3.94000 -53.61200 1.000 105.98000 218 PRO H O 1
ATOM 17998 N N . HIS H 1 219 ? -15.48300 -3.57700 -55.82700 1.000 111.97000 219 HIS H N 1
ATOM 17999 C CA . HIS H 1 219 ? -16.91500 -3.75300 -56.01400 1.000 111.36000 219 HIS H CA 1
ATOM 18000 C C . HIS H 1 219 ? -17.31400 -5.19100 -55.69100 1.000 111.04000 219 HIS H C 1
ATOM 18001 O O . HIS H 1 219 ? -16.60300 -6.13200 -56.06400 1.000 107.83000 219 HIS H O 1
ATOM 18008 N N . PRO H 1 220 ? -18.40700 -5.46600 -54.91800 1.000 111.24000 220 PRO H N 1
ATOM 18009 C CA . PRO H 1 220 ? -18.71700 -6.84500 -54.52700 1.000 108.44000 220 PRO H CA 1
ATOM 18010 C C . PRO H 1 220 ? -19.09200 -7.77300 -55.68800 1.000 109.29000 220 PRO H C 1
ATOM 18011 O O . PRO H 1 220 ? -19.13100 -8.96600 -55.47700 1.000 108.73000 220 PRO H O 1
ATOM 18015 N N . LYS H 1 221 ? -19.34100 -7.22000 -56.87400 1.000 105.85000 221 LYS H N 1
ATOM 18016 C CA . LYS H 1 221 ? -19.79300 -8.07000 -58.00300 1.000 107.62000 221 LYS H CA 1
ATOM 18017 C C . LYS H 1 221 ? -18.58500 -8.62900 -58.75400 1.000 108.96000 221 LYS H C 1
ATOM 18018 O O . LYS H 1 221 ? -18.79500 -9.25100 -59.80400 1.000 108.49000 221 LYS H O 1
ATOM 18024 N N . LEU H 1 222 ? -17.37300 -8.42400 -58.24000 1.000 108.33000 222 LEU H N 1
ATOM 18025 C CA . LEU H 1 222 ? -16.16900 -8.85600 -58.99400 1.000 102.80000 222 LEU H CA 1
ATOM 18026 C C . LEU H 1 222 ? -15.79600 -10.28500 -58.61300 1.000 98.73000 222 LEU H C 1
ATOM 18027 O O . LEU H 1 222 ? -15.69600 -10.56600 -57.41100 1.000 97.72000 222 LEU H O 1
ATOM 18032 N N . ALA H 1 223 ? -15.59200 -11.13700 -59.61500 1.000 96.16000 223 ALA H N 1
ATOM 18033 C CA . ALA H 1 223 ? -15.21300 -12.54500 -59.37200 1.000 102.28000 223 ALA H CA 1
ATOM 18034 C C . ALA H 1 223 ? -13.79200 -12.63200 -58.80700 1.000 104.44000 223 ALA H C 1
ATOM 18035 O O . ALA H 1 223 ? -13.55600 -13.49300 -57.94400 1.000 106.59000 223 ALA H O 1
ATOM 18037 N N . HIS H 1 224 ? -12.87300 -11.80000 -59.30200 1.000 100.06000 224 HIS H N 1
ATOM 18038 C CA . HIS H 1 224 ? -11.50000 -11.78000 -58.73900 1.000 92.95000 224 HIS H CA 1
ATOM 18039 C C . HIS H 1 224 ? -11.18800 -10.37900 -58.21000 1.000 93.48000 224 HIS H C 1
ATOM 18040 O O . HIS H 1 224 ? -10.58700 -9.59200 -58.95300 1.000 92.73000 224 HIS H O 1
ATOM 18047 N N . PRO H 1 225 ? -11.56700 -10.03800 -56.96000 1.000 92.36000 225 PRO H N 1
ATOM 18048 C CA . PRO H 1 225 ? -11.33700 -8.70000 -56.41300 1.000 93.04000 225 PRO H CA 1
ATOM 18049 C C . PRO H 1 225 ? -9.87300 -8.40800 -56.06100 1.000 88.99000 225 PRO H C 1
ATOM 18050 O O . PRO H 1 225 ? -9.58100 -7.28600 -55.71700 1.000 86.70000 225 PRO H O 1
ATOM 18054 N N . GLU H 1 226 ? -9.00400 -9.41500 -56.15400 1.000 89.25000 226 GLU H N 1
ATOM 18055 C CA . GLU H 1 226 ? -7.56200 -9.25100 -55.83600 1.000 89.35000 226 GLU H CA 1
ATOM 18056 C C . GLU H 1 226 ? -6.92200 -8.34900 -56.89100 1.000 84.95000 226 GLU H C 1
ATOM 18057 O O . GLU H 1 226 ? -5.94400 -7.66500 -56.56600 1.000 82.33000 226 GLU H O 1
ATOM 18063 N N . ALA H 1 227 ? -7.48500 -8.33700 -58.09800 1.000 85.68000 227 ALA H N 1
ATOM 18064 C CA . ALA H 1 227 ? -6.96000 -7.50300 -59.19800 1.000 84.58000 227 ALA H CA 1
ATOM 18065 C C . ALA H 1 227 ? -7.12800 -6.03300 -58.84200 1.000 83.38000 227 ALA H C 1
ATOM 18066 O O . ALA H 1 227 ? -6.23800 -5.24900 -59.15900 1.000 80.83000 227 ALA H O 1
ATOM 18068 N N . VAL H 1 228 ? -8.23200 -5.69600 -58.18600 1.000 82.26000 228 VAL H N 1
ATOM 18069 C CA . VAL H 1 228 ? -8.50800 -4.27700 -57.83500 1.000 82.05000 228 VAL H CA 1
ATOM 18070 C C . VAL H 1 228 ? -7.65000 -3.90900 -56.62400 1.000 83.63000 228 VAL H C 1
ATOM 18071 O O . VAL H 1 228 ? -7.21900 -2.74700 -56.52400 1.000 82.09000 228 VAL H O 1
ATOM 18075 N N . LEU H 1 229 ? -7.35900 -4.89200 -55.77700 1.000 83.20000 229 LEU H N 1
ATOM 18076 C CA . LEU H 1 229 ? -6.51600 -4.63100 -54.58800 1.000 84.23000 229 LEU H CA 1
ATOM 18077 C C . LEU H 1 229 ? -5.12500 -4.18600 -55.04500 1.000 81.68000 229 LEU H C 1
ATOM 18078 O O . LEU H 1 229 ? -4.60100 -3.23100 -54.47100 1.000 83.28000 229 LEU H O 1
ATOM 18083 N N . ILE H 1 230 ? -4.56000 -4.86200 -56.04500 1.000 79.91000 230 ILE H N 1
ATOM 18084 C CA . ILE H 1 230 ? -3.20200 -4.49600 -56.53900 1.000 76.83000 230 ILE H CA 1
ATOM 18085 C C . ILE H 1 230 ? -3.31000 -3.25200 -57.42800 1.000 76.20000 230 ILE H C 1
ATOM 18086 O O . ILE H 1 230 ? -2.48900 -2.34400 -57.24700 1.000 75.58000 230 ILE H O 1
ATOM 18091 N N . ASP H 1 231 ? -4.33000 -3.17900 -58.28600 1.000 75.45000 231 ASP H N 1
ATOM 18092 C CA . ASP H 1 231 ? -4.53700 -2.02300 -59.19600 1.000 73.29000 231 ASP H CA 1
ATOM 18093 C C . ASP H 1 231 ? -4.49800 -0.72200 -58.40400 1.000 76.11000 231 ASP H C 1
ATOM 18094 O O . ASP H 1 231 ? -3.87500 0.22300 -58.87500 1.000 72.34000 231 ASP H O 1
ATOM 18099 N N . TYR H 1 232 ? -5.13800 -0.68000 -57.23900 1.000 78.55000 232 TYR H N 1
ATOM 18100 C CA . TYR H 1 232 ? -5.22600 0.60600 -56.50700 1.000 76.60000 232 TYR H CA 1
ATOM 18101 C C . TYR H 1 232 ? -4.37100 0.58500 -55.24600 1.000 77.13000 232 TYR H C 1
ATOM 18102 O O . TYR H 1 232 ? -4.57600 1.48200 -54.41600 1.000 80.47000 232 TYR H O 1
ATOM 18111 N N . ALA H 1 233 ? -3.45700 -0.38200 -55.12900 1.000 78.26000 233 ALA H N 1
ATOM 18112 C CA . ALA H 1 233 ? -2.53900 -0.46200 -53.96800 1.000 83.32000 233 ALA H CA 1
ATOM 18113 C C . ALA H 1 233 ? -3.35500 -0.37000 -52.68500 1.000 85.89000 233 ALA H C 1
ATOM 18114 O O . ALA H 1 233 ? -3.04500 0.49400 -51.84800 1.000 86.59000 233 ALA H O 1
ATOM 18116 N N . MET H 1 234 ? -4.34800 -1.24100 -52.53800 1.000 85.71000 234 MET H N 1
ATOM 18117 C CA . MET H 1 234 ? -5.26600 -1.13700 -51.38000 1.000 90.66000 234 MET H CA 1
ATOM 18118 C C . MET H 1 234 ? -4.70500 -1.88000 -50.17500 1.000 93.96000 234 MET H C 1
ATOM 18119 O O . MET H 1 234 ? -4.19700 -2.99900 -50.35800 1.000 95.60000 234 MET H O 1
ATOM 18124 N N . GLU H 1 235 ? -4.77200 -1.26400 -48.99700 1.000 94.98000 235 GLU H N 1
ATOM 18125 C CA . GLU H 1 235 ? -4.37400 -1.96800 -47.75300 1.000 99.24000 235 GLU H CA 1
ATOM 18126 C C . GLU H 1 235 ? -5.65700 -2.15100 -46.94500 1.000 99.25000 235 GLU H C 1
ATOM 18127 O O . GLU H 1 235 ? -6.53300 -1.29000 -47.06000 1.000 101.79000 235 GLU H O 1
ATOM 18133 N N . ASN H 1 236 ? -5.77000 -3.23600 -46.18300 1.000 99.87000 236 ASN H N 1
ATOM 18134 C CA . ASN H 1 236 ? -7.01500 -3.52700 -45.42200 1.000 101.92000 236 ASN H CA 1
ATOM 18135 C C . ASN H 1 236 ? -8.19600 -3.58900 -46.39600 1.000 104.08000 236 ASN H C 1
ATOM 18136 O O . ASN H 1 236 ? -9.28200 -3.11800 -46.01700 1.000 105.51000 236 ASN H O 1
ATOM 18141 N N . ASN H 1 237 ? -7.98200 -4.13100 -47.59800 1.000 102.24000 237 ASN H N 1
ATOM 18142 C CA . ASN H 1 237 ? -9.04900 -4.27500 -48.62600 1.000 102.95000 237 ASN H CA 1
ATOM 18143 C C . ASN H 1 237 ? -9.79800 -2.96100 -48.86200 1.000 101.79000 237 ASN H C 1
ATOM 18144 O O . ASN H 1 237 ? -10.99000 -3.03800 -49.17900 1.000 100.79000 237 ASN H O 1
ATOM 18149 N N . ARG H 1 238 ? -9.11300 -1.81800 -48.77100 1.000 101.80000 238 ARG H N 1
ATOM 18150 C CA . ARG H 1 238 ? -9.79500 -0.50600 -48.91400 1.000 102.79000 238 ARG H CA 1
ATOM 18151 C C . ARG H 1 238 ? -8.79500 0.58000 -49.31900 1.000 103.05000 238 ARG H C 1
ATOM 18152 O O . ARG H 1 238 ? -7.62800 0.47200 -48.93800 1.000 103.45000 238 ARG H O 1
ATOM 18160 N N . LEU H 1 239 ? -9.24100 1.60300 -50.05200 1.000 104.04000 239 LEU H N 1
ATOM 18161 C CA . LEU H 1 239 ? -8.33600 2.73800 -50.37500 1.000 101.82000 239 LEU H CA 1
ATOM 18162 C C . LEU H 1 239 ? -8.91100 4.02000 -49.77700 1.000 102.99000 239 LEU H C 1
ATOM 18163 O O . LEU H 1 239 ? -10.03200 4.39500 -50.14800 1.000 103.75000 239 LEU H O 1
ATOM 18168 N N . ARG H 1 240 ? -8.15700 4.65300 -48.88200 1.000 102.18000 240 ARG H N 1
ATOM 18169 C CA . ARG H 1 240 ? -8.62600 5.89400 -48.22800 1.000 100.09000 240 ARG H CA 1
ATOM 18170 C C . ARG H 1 240 ? -8.19200 7.09300 -49.06500 1.000 99.88000 240 ARG H C 1
ATOM 18171 O O . ARG H 1 240 ? -6.99000 7.22000 -49.32400 1.000 104.57000 240 ARG H O 1
ATOM 18179 N N . VAL H 1 241 ? -9.14400 7.93000 -49.47200 1.000 99.06000 241 VAL H N 1
ATOM 18180 C CA . VAL H 1 241 ? -8.82300 9.09700 -50.33800 1.000 99.15000 241 VAL H CA 1
ATOM 18181 C C . VAL H 1 241 ? -9.32000 10.37000 -49.65200 1.000 101.95000 241 VAL H C 1
ATOM 18182 O O . VAL H 1 241 ? -10.51300 10.42800 -49.33400 1.000 104.76000 241 VAL H O 1
ATOM 18186 N N . GLU H 1 242 ? -8.43800 11.35100 -49.45000 1.000 100.52000 242 GLU H N 1
ATOM 18187 C CA . GLU H 1 242 ? -8.84200 12.61600 -48.85300 1.000 97.25000 242 GLU H CA 1
ATOM 18188 C C . GLU H 1 242 ? -8.92600 13.64200 -49.97100 1.000 100.91000 242 GLU H C 1
ATOM 18189 O O . GLU H 1 242 ? -7.90500 13.97300 -50.58100 1.000 101.94000 242 GLU H O 1
ATOM 18195 N N . ILE H 1 243 ? -10.12400 14.17900 -50.21100 1.000 102.53000 243 ILE H N 1
ATOM 18196 C CA . ILE H 1 243 ? -10.33700 15.12300 -51.30300 1.000 100.82000 243 ILE H CA 1
ATOM 18197 C C . ILE H 1 243 ? -11.22200 16.27400 -50.84400 1.000 101.14000 243 ILE H C 1
ATOM 18198 O O . ILE H 1 243 ? -12.06000 16.13000 -49.95000 1.000 102.39000 243 ILE H O 1
ATOM 18203 N N . ARG H 1 244 ? -11.02500 17.42500 -51.47600 1.000 99.82000 244 ARG H N 1
ATOM 18204 C CA . ARG H 1 244 ? -11.91600 18.55500 -51.26900 1.000 100.77000 244 ARG H CA 1
ATOM 18205 C C . ARG H 1 244 ? -13.33200 18.19000 -51.69600 1.000 102.12000 244 ARG H C 1
ATOM 18206 O O . ARG H 1 244 ? -13.53300 17.43500 -52.65300 1.000 101.05000 244 ARG H O 1
ATOM 18214 N N . ALA H 1 245 ? -14.31800 18.69100 -50.94400 1.000 103.38000 245 ALA H N 1
ATOM 18215 C CA . ALA H 1 245 ? -15.71800 18.48600 -51.31100 1.000 103.17000 245 ALA H CA 1
ATOM 18216 C C . ALA H 1 245 ? -16.01700 18.98400 -52.72600 1.000 100.66000 245 ALA H C 1
ATOM 18217 O O . ALA H 1 245 ? -16.77200 18.34300 -53.46800 1.000 95.41000 245 ALA H O 1
ATOM 18219 N N . ALA H 1 246 ? -15.42300 20.11500 -53.12300 1.000 99.82000 246 ALA H N 1
ATOM 18220 C CA . ALA H 1 246 ? -15.64500 20.66200 -54.46100 1.000 96.12000 246 ALA H CA 1
ATOM 18221 C C . ALA H 1 246 ? -15.16900 19.73300 -55.57600 1.000 99.43000 246 ALA H C 1
ATOM 18222 O O . ALA H 1 246 ? -15.52600 19.95300 -56.73900 1.000 99.91000 246 ALA H O 1
ATOM 18224 N N . PHE H 1 247 ? -14.35900 18.71500 -55.25500 1.000 99.32000 247 PHE H N 1
ATOM 18225 C CA . PHE H 1 247 ? -13.89600 17.73200 -56.23200 1.000 96.53000 247 PHE H CA 1
ATOM 18226 C C . PHE H 1 247 ? -14.71200 16.45000 -56.22000 1.000 98.85000 247 PHE H C 1
ATOM 18227 O O . PHE H 1 247 ? -14.60700 15.66500 -57.16700 1.000 100.09000 247 PHE H O 1
ATOM 18235 N N . ALA H 1 248 ? -15.50900 16.22200 -55.17000 1.000 100.23000 248 ALA H N 1
ATOM 18236 C CA . ALA H 1 248 ? -16.07900 14.90000 -54.92300 1.000 99.87000 248 ALA H CA 1
ATOM 18237 C C . ALA H 1 248 ? -16.93900 14.43600 -56.09200 1.000 101.80000 248 ALA H C 1
ATOM 18238 O O . ALA H 1 248 ? -16.86700 13.27000 -56.50200 1.000 102.06000 248 ALA H O 1
ATOM 18240 N N . GLY H 1 249 ? -17.79100 15.31800 -56.61100 1.000 103.35000 249 GLY H N 1
ATOM 18241 C CA . GLY H 1 249 ? -18.62000 15.00200 -57.75900 1.000 103.10000 249 GLY H CA 1
ATOM 18242 C C . GLY H 1 249 ? -17.84600 14.55600 -58.98500 1.000 104.95000 249 GLY H C 1
ATOM 18243 O O . GLY H 1 249 ? -18.04200 13.43000 -59.46100 1.000 107.22000 249 GLY H O 1
ATOM 18244 N N . TYR H 1 250 ? -16.98000 15.43400 -59.51200 1.000 102.86000 250 TYR H N 1
ATOM 18245 C CA . TYR H 1 250 ? -16.08200 15.08400 -60.61000 1.000 102.56000 250 TYR H CA 1
ATOM 18246 C C . TYR H 1 250 ? -15.45000 13.71000 -60.42100 1.000 103.63000 250 TYR H C 1
ATOM 18247 O O . TYR H 1 250 ? -15.62000 12.80500 -61.24700 1.000 102.50000 250 TYR H O 1
ATOM 18256 N N . LEU H 1 251 ? -14.75700 13.53700 -59.29300 1.000 100.32000 251 LEU H N 1
ATOM 18257 C CA . LEU H 1 251 ? -13.81800 12.43400 -59.16000 1.000 97.77000 251 LEU H CA 1
ATOM 18258 C C . LEU H 1 251 ? -14.53800 11.10600 -59.02100 1.000 99.83000 251 LEU H C 1
ATOM 18259 O O . LEU H 1 251 ? -14.11700 10.10600 -59.61300 1.000 100.59000 251 LEU H O 1
ATOM 18264 N N . LEU H 1 252 ? -15.64000 11.07500 -58.26900 1.000 99.95000 252 LEU H N 1
ATOM 18265 C CA . LEU H 1 252 ? -16.38800 9.83100 -58.14800 1.000 102.35000 252 LEU H CA 1
ATOM 18266 C C . LEU H 1 252 ? -16.94500 9.40200 -59.49900 1.000 104.42000 252 LEU H C 1
ATOM 18267 O O . LEU H 1 252 ? -16.99600 8.20400 -59.79900 1.000 102.31000 252 LEU H O 1
ATOM 18272 N N . ARG H 1 253 ? -17.33000 10.36900 -60.33800 1.000 106.09000 253 ARG H N 1
ATOM 18273 C CA . ARG H 1 253 ? -17.78500 10.04900 -61.68700 1.000 105.46000 253 ARG H CA 1
ATOM 18274 C C . ARG H 1 253 ? -16.62600 9.61000 -62.57300 1.000 104.71000 253 ARG H C 1
ATOM 18275 O O . ARG H 1 253 ? -16.71100 8.58500 -63.26000 1.000 103.53000 253 ARG H O 1
ATOM 18283 N N . LEU H 1 254 ? -15.53300 10.37800 -62.56800 1.000 103.34000 254 LEU H N 1
ATOM 18284 C CA . LEU H 1 254 ? -14.37200 10.04200 -63.38600 1.000 99.12000 254 LEU H CA 1
ATOM 18285 C C . LEU H 1 254 ? -13.81800 8.66400 -63.03900 1.000 99.02000 254 LEU H C 1
ATOM 18286 O O . LEU H 1 254 ? -13.55300 7.84700 -63.92900 1.000 97.01000 254 LEU H O 1
ATOM 18291 N N . TRP H 1 255 ? -13.66600 8.37600 -61.74400 1.000 98.19000 255 TRP H N 1
ATOM 18292 C CA . TRP H 1 255 ? -13.13000 7.10300 -61.27500 1.000 96.11000 255 TRP H CA 1
ATOM 18293 C C . TRP H 1 255 ? -14.12800 5.95500 -61.36100 1.000 102.59000 255 TRP H C 1
ATOM 18294 O O . TRP H 1 255 ? -13.76700 4.82300 -61.01300 1.000 97.29000 255 TRP H O 1
ATOM 18305 N N . ASN H 1 256 ? -15.36500 6.21500 -61.80000 1.000 106.27000 256 ASN H N 1
ATOM 18306 C CA . ASN H 1 256 ? -16.39300 5.18200 -61.93100 1.000 106.87000 256 ASN H CA 1
ATOM 18307 C C . ASN H 1 256 ? -16.63000 4.51500 -60.57400 1.000 109.31000 256 ASN H C 1
ATOM 18308 O O . ASN H 1 256 ? -16.54500 3.29500 -60.42700 1.000 111.25000 256 ASN H O 1
ATOM 18313 N N . ILE H 1 257 ? -16.90300 5.32100 -59.55800 1.000 108.84000 257 ILE H N 1
ATOM 18314 C CA . ILE H 1 257 ? -17.19600 4.74300 -58.21600 1.000 111.16000 257 ILE H CA 1
ATOM 18315 C C . ILE H 1 257 ? -18.70200 4.50100 -58.08600 1.000 115.76000 257 ILE H C 1
ATOM 18316 O O . ILE H 1 257 ? -19.46300 5.45500 -58.30100 1.000 115.03000 257 ILE H O 1
ATOM 18321 N N . ASP H 1 258 ? -19.11100 3.27100 -57.76400 1.000 116.97000 258 ASP H N 1
ATOM 18322 C CA . ASP H 1 258 ? -20.54800 2.97900 -57.52600 1.000 118.51000 258 ASP H CA 1
ATOM 18323 C C . ASP H 1 258 ? -20.89300 3.48100 -56.12800 1.000 122.10000 258 ASP H C 1
ATOM 18324 O O . ASP H 1 258 ? -20.54500 2.79900 -55.15000 1.000 121.07000 258 ASP H O 1
ATOM 18329 N N . CYS H 1 259 ? -21.52800 4.64700 -56.03900 1.000 121.68000 259 CYS H N 1
ATOM 18330 C CA . CYS H 1 259 ? -21.80900 5.22500 -54.70500 1.000 122.41000 259 CYS H CA 1
ATOM 18331 C C . CYS H 1 259 ? -23.23000 4.84100 -54.28600 1.000 127.68000 259 CYS H C 1
ATOM 18332 O O . CYS H 1 259 ? -23.94100 5.70600 -53.73800 1.000 126.74000 259 CYS H O 1
ATOM 18335 N N . SER H 1 260 ? -23.61900 3.58700 -54.53300 1.000 129.95000 260 SER H N 1
ATOM 18336 C CA . SER H 1 260 ? -24.97300 3.10500 -54.16600 1.000 131.28000 260 SER H CA 1
ATOM 18337 C C . SER H 1 260 ? -25.00400 2.77200 -52.67900 1.000 136.72000 260 SER H C 1
ATOM 18338 O O . SER H 1 260 ? -23.92400 2.52500 -52.10900 1.000 134.14000 260 SER H O 1
ATOM 18341 N N . GLU H 1 269 ? -19.25200 -2.95100 -65.39700 1.000 131.36000 269 GLU H N 1
ATOM 18342 C CA . GLU H 1 269 ? -17.85400 -2.44700 -65.53600 1.000 128.27000 269 GLU H CA 1
ATOM 18343 C C . GLU H 1 269 ? -17.48000 -1.57900 -64.32800 1.000 123.61000 269 GLU H C 1
ATOM 18344 O O . GLU H 1 269 ? -16.53800 -0.77500 -64.45500 1.000 123.89000 269 GLU H O 1
ATOM 18350 N N . PHE H 1 270 ? -18.17600 -1.75000 -63.20000 1.000 120.98000 270 PHE H N 1
ATOM 18351 C CA . PHE H 1 270 ? -17.84600 -0.99300 -61.96600 1.000 116.40000 270 PHE H CA 1
ATOM 18352 C C . PHE H 1 270 ? -16.81400 -1.80100 -61.18300 1.000 114.13000 270 PHE H C 1
ATOM 18353 O O . PHE H 1 270 ? -17.11100 -2.95300 -60.81500 1.000 117.09000 270 PHE H O 1
ATOM 18361 N N . HIS H 1 271 ? -15.63300 -1.22300 -60.96500 1.000 113.38000 271 HIS H N 1
ATOM 18362 C CA . HIS H 1 271 ? -14.55200 -1.97800 -60.28200 1.000 108.11000 271 HIS H CA 1
ATOM 18363 C C . HIS H 1 271 ? -14.39400 -1.46400 -58.84900 1.000 103.46000 271 HIS H C 1
ATOM 18364 O O . HIS H 1 271 ? -13.77800 -2.18000 -58.03700 1.000 98.44000 271 HIS H O 1
ATOM 18371 N N . LEU H 1 272 ? -14.94200 -0.28000 -58.55000 1.000 105.37000 272 LEU H N 1
ATOM 18372 C CA . LEU H 1 272 ? -14.87600 0.21400 -57.18300 1.000 105.41000 272 LEU H CA 1
ATOM 18373 C C . LEU H 1 272 ? -16.25600 0.64600 -56.71000 1.000 110.83000 272 LEU H C 1
ATOM 18374 O O . LEU H 1 272 ? -17.08500 1.10600 -57.50100 1.000 110.68000 272 LEU H O 1
ATOM 18379 N N . ALA H 1 273 ? -16.49400 0.49200 -55.40900 1.000 111.22000 273 ALA H N 1
ATOM 18380 C CA . ALA H 1 273 ? -17.67800 1.03400 -54.76000 1.000 111.44000 273 ALA H CA 1
ATOM 18381 C C . ALA H 1 273 ? -17.26300 1.94600 -53.60900 1.000 109.96000 273 ALA H C 1
ATOM 18382 O O . ALA H 1 273 ? -16.25800 1.70200 -52.93600 1.000 110.93000 273 ALA H O 1
ATOM 18384 N N . LEU H 1 274 ? -18.05700 2.99100 -53.37400 1.000 110.59000 274 LEU H N 1
ATOM 18385 C CA . LEU H 1 274 ? -17.85100 3.88800 -52.23600 1.000 111.47000 274 LEU H CA 1
ATOM 18386 C C . LEU H 1 274 ? -18.51600 3.27800 -51.00800 1.000 115.90000 274 LEU H C 1
ATOM 18387 O O . LEU H 1 274 ? -19.74800 3.18500 -50.95200 1.000 118.97000 274 LEU H O 1
ATOM 18392 N N . LYS H 1 275 ? -17.71000 2.85600 -50.02000 1.000 116.26000 275 LYS H N 1
ATOM 18393 C CA . LYS H 1 275 ? -18.28600 2.17600 -48.85900 1.000 114.82000 275 LYS H CA 1
ATOM 18394 C C . LYS H 1 275 ? -19.10200 3.11000 -47.97600 1.000 113.83000 275 LYS H C 1
ATOM 18395 O O . LYS H 1 275 ? -20.11300 2.69300 -47.39700 1.000 112.03000 275 LYS H O 1
ATOM 18401 N N . ASN H 1 276 ? -18.69000 4.36900 -47.85600 1.000 114.35000 276 ASN H N 1
ATOM 18402 C CA . ASN H 1 276 ? -19.26000 5.27900 -46.86700 1.000 111.15000 276 ASN H CA 1
ATOM 18403 C C . ASN H 1 276 ? -19.81000 6.52300 -47.55200 1.000 111.01000 276 ASN H C 1
ATOM 18404 O O . ASN H 1 276 ? -19.28100 7.63000 -47.37800 1.000 110.52000 276 ASN H O 1
ATOM 18409 N N . PRO H 1 277 ? -20.90500 6.38200 -48.30700 1.000 110.69000 277 PRO H N 1
ATOM 18410 C CA . PRO H 1 277 ? -21.53200 7.56100 -48.92300 1.000 109.25000 277 PRO H CA 1
ATOM 18411 C C . PRO H 1 277 ? -22.01000 8.59500 -47.91700 1.000 108.70000 277 PRO H C 1
ATOM 18412 O O . PRO H 1 277 ? -22.33100 9.71800 -48.32700 1.000 107.30000 277 PRO H O 1
ATOM 18416 N N . GLU H 1 278 ? -22.08300 8.24600 -46.62600 1.000 111.51000 278 GLU H N 1
ATOM 18417 C CA . GLU H 1 278 ? -22.43700 9.19900 -45.57600 1.000 108.22000 278 GLU H CA 1
ATOM 18418 C C . GLU H 1 278 ? -21.54500 10.43500 -45.55700 1.000 106.83000 278 GLU H C 1
ATOM 18419 O O . GLU H 1 278 ? -21.98200 11.49000 -45.08300 1.000 107.56000 278 GLU H O 1
ATOM 18425 N N . ALA H 1 279 ? -20.31700 10.34500 -46.06600 1.000 106.61000 279 ALA H N 1
ATOM 18426 C CA . ALA H 1 279 ? -19.42800 11.50000 -46.05800 1.000 105.12000 279 ALA H CA 1
ATOM 18427 C C . ALA H 1 279 ? -19.90400 12.60800 -46.98900 1.000 104.60000 279 ALA H C 1
ATOM 18428 O O . ALA H 1 279 ? -19.33400 13.70400 -46.96200 1.000 101.88000 279 ALA H O 1
ATOM 18430 N N . LEU H 1 280 ? -20.94300 12.35500 -47.78100 1.000 106.25000 280 LEU H N 1
ATOM 18431 C CA . LEU H 1 280 ? -21.45300 13.29800 -48.76800 1.000 103.46000 280 LEU H CA 1
ATOM 18432 C C . LEU H 1 280 ? -22.58200 14.16500 -48.19200 1.000 101.03000 280 LEU H C 1
ATOM 18433 O O . LEU H 1 280 ? -22.40900 15.36200 -47.93900 1.000 94.58000 280 LEU H O 1
#

B-factor: mean 59.75, std 21.06, range [26.92, 137.49]

InterPro domains:
  IPR016634 DNA-binding transcriptional repressor CapW-like [PIRSF015558] (16-302)
  IPR026881 WYL domain [PF13280] (135-203)
  IPR051534 CBASS antivirus and pafABC operon-associated protein [PTHR34580] (125-231)
  IPR059019 DNA-binding transcriptional repressor CapW, winged helix-turn-helix domain [PF26109] (27-94)
  IPR059020 DNA-binding transcriptional repressor CapW, C-terminal dimerisation domain [PF26107] (224-293)

Nearest PDB structures (foldseek):
  7qfz-assembly1_A  TM=1.000E+00  e=2.966E-56  Escherichia fergusonii ATCC 35469
  7qfz-assembly4_G  TM=9.994E-01  e=2.155E-54  Escherichia fergusonii ATCC 35469
  7qfz-assembly4_H  TM=9.994E-01  e=3.321E-50  Escherichia fergusonii ATCC 35469
  7tb6-assembly1_A-2  TM=8.462E-01  e=1.929E-22  Stenotrophomonas maltophilia
  7tb5-assembly1_A-2  TM=6.328E-01  e=1.173E-20  Pseudomonas aeruginosa

Foldseek 3Di:
DVVDDPVLVVLLLQQLVCVVPPFWAALVSSCVQPVDDSVVSVVSVVVNCVQCVQQWDADPPVRITGGHPPHDRSDDDPVVVVVCCQAAHDDPCPPHGGHHPDPHHDPQADDAFDPVLVVLLVVQQVVQFKKKWWFQDPVHGTDIFIWGFHDWDDFVHFIWTFTQTPVVRATDIGTRNRTDDIGTDPDDDDVVRTDPVNRQQQPDKFKWKKAFQPVDPCLVVVCVVQVHDPRTDIDIDRLQRQLRVLVVQQEAEAQVSPQHPDDDGIYTPCNVSNVPRVNVVSRHNRD/DPDDPLLVVLLLQQLVCVVPPFWAALVSSCVQPVDDSVVSVVSVVVNCVQCVQQWDADVVVRIIGGHPPHDRPDDDPVVVVLCCQAAHPDPCPPHGGHHPDPHHDPQADDAFDPVLVVLLVVQLVVQFKKKWWFQDPVHGTDIFIWGFHDWDDFVHFIWTFTQTPVVGATDIGTRNRTDDIGTDPDDDPVVRTDDVNHVQQPDKFKWKKAFQPPDPCLVVVCVVQVDDPRIDIDIDRLQNQLRRLLVQVEAEADPCPDPPPPHGMYTPCNVSNPPRPNVVSHHNDDDD/DVPDDPVLVVLLLVQLVCVVVPFWAALVSSCVQPVDDSVVSVVSVVVNCVQCVQQWDADPVVRIIGGDPPHDRSDDDPVVVVLVCQAAHDDDCPPHGGHHPDPHHDPQDDDAFDPVLVVLLVVQLVVQFKKKWWFQDPVPGTDIFIWGFHDWDDLPRFIWTFTQTPVVRATDIGTRNRTDDIGTDPDDDDPVRTDPVNRVQQPDKQKWKKAFQVVDPCLVVVCVVQVHDPRTDIDIDRLNNQLSVLVVQQEAEAQVSPDPPDDHGMYTPCNVSNVPRPNVVSHHNRDPD/DVPPDDPVLVVLLLQQLVCVVPPFWAALVSVCVQPVDDSVVSVVSVVVNCVQPVQQWDADPVVRIIGGDPPHDRSDDDPVVVVLCCQAAHDDDCPPDGGHHPDPHHDPQADDAFDPVLVVLLVVQQVVQFKKKWWFQDPVHGIDIFIWGFHDWDDFVHFIWTFTQTPVVRATDIGTRNRTDDIGTDPDDDDPPRTDDVNRQQQPDKQKWKKAFQPVDPCLVVVCVVQVHDPRIDIDIHRLQRQLRHLLVLVEAAAQDRHDQDDDHGMYTPCNVSNPPRVNSVSHHNDDDD/DDPVLVVLLLQQLVCVVVPQWADLCSVCVLPVDDSVVSVVSVVVNCVLPVQQWDADPVVGITGGHPVHDRPDDDPVVVVLVCQAAHDDPCPPDGGHHPDPHHDPQADDAFDPVLVVLLVVQQVVQFKKKWWFQDPVHGTDIFIWGFHDWDDQPHFIWTFTQTPVVGATDIGTRNGTDDIGTDPDDDDPVRTDDVNRQQQPDKFKWKKAFQPPDPCLVVVCVVQVHDPRIDIDIDRLQCQLSRLLVVQEAAAQVSPDPPDPHGMYTPCNVSNVPRPNVVSHHRDDPD/DVDDPVLVVLLLQQLVCVVVPFWDALVSSCVLPVDDSVVSVVSVVVNCVQCVQQWDADPPVRITGGHPRHDRPDDDPVVVVVVCQAAHDDPCPPHGGHHPDPHHDPQADDAFDPVLVVLLVVQQVVQFKKKWWFQDPVPGTDIFIWGFHDWDDFVHFIWTFTQTPVVRATDIGTRNRTDDIGTDPDDDDVVRTDPVNRQLQPDKFWWKKAFQPVDPCLVVVCVVQVDDPRIDIDIDRLQCQLRRLLVQVEAAADVSPDPPDPDGMYTPCNVSNAPRPNVVSHHNRDND/DPDDPVLVVLLLQQLVCVVVPFWDALVSSCVVPVDDSVVSVVSVVVNCVQPVQQWDAPVVVRITGGHPPHDRPDDDDVVVVVCCQAAHPDPCPPHGGGHPDPHYDPLDDDAFDPVLVVLLVVLQVVQFKKKWWFQDPVHGIDIWIWRFHDWDDLPRFIWTFTQTPVVRATDIGTRNRTDDIGTDPDDDDVVRTDDVNRVQQPDKQKWKKAFQPPDPCLVVVCVVQVHDPRIDIDIDRLQSQLSNLLVQQEQEAQVSPVDHGIYTPCNVSNVPRPNVVSRHRD/DVPDDPVLVVLLLQQLVCVVPPFWAALVSVCVQPVDDSVVSVVSVVVNCVQPVQQWDADPVVGITGGHPPHDRPDDDPVVVVVCCQAAHDDPCVPHGGHHPDPHYDPQDDDAFDPVLVVLLVVQLVVQFKKKWWFQDPVHGIDIWIWRFNDWDDFPRFTWTFTQTPVVRATDIGTRNGTDDIGTDPDDDPVVRTDDVNRVQQPDKQKWKKAFDPVDPDLVVVCVVQVNDPRIDIDIHRNVCPVRPCVVQQECDVVRGMHTPCVVSD

Organism: Escherichia fergusonii (strain ATCC 35469 / DSM 13698 / CCUG 18766 / IAM 14443 / JCM 21226 / LMG 7866 / NBRC 102419 / NCTC 12128 / CDC 0568-73) (NCBI:txid585054)

Solvent-accessible surface area: 103542 Å² total; per-residue (Å²): 54,143,163,32,62,36,48,47,62,60,20,0,1,6,2,0,3,3,0,7,0,23,1,22,1,3,108,62,51,1,38,132,48,32,72,28,49,76,72,49,0,57,98,0,9,55,59,2,89,83,65,13,66,108,7,6,98,114,31,150,189,136,182,22,33,40,55,20,119,92,23,138,39,41,22,120,27,5,49,35,0,0,5,7,0,0,11,26,0,45,26,18,2,8,82,13,151,34,183,54,31,31,46,6,50,24,28,34,59,25,44,37,4,144,26,97,17,0,1,26,0,4,16,0,23,73,85,201,14,0,0,43,0,53,3,8,3,39,40,34,4,111,22,68,19,56,0,8,6,19,6,0,0,23,11,18,45,22,5,2,0,16,0,11,0,52,89,100,174,82,38,59,20,0,21,1,17,18,6,45,108,37,104,71,33,179,69,153,28,58,84,92,68,12,37,79,120,114,1,72,25,4,28,25,36,5,84,1,24,0,39,16,4,86,116,39,88,43,51,68,0,0,47,90,0,13,54,22,132,121,105,66,33,149,14,99,12,53,0,14,4,0,3,54,0,0,35,17,15,10,0,0,0,10,110,109,14,143,56,30,87,61,81,11,38,2,1,5,105,13,6,84,6,1,77,44,10,92,94,6,85,22,1,4,10,44,77,178,155,35,60,34,50,45,65,54,24,1,2,6,1,0,2,3,0,4,1,21,1,26,1,7,73,67,55,1,38,134,51,31,71,28,53,83,78,42,0,71,97,0,6,60,58,0,86,83,91,12,69,107,8,7,99,111,42,122,171,131,142,16,33,34,58,24,122,89,21,139,43,59,40,118,27,6,51,37,0,0,4,8,0,0,10,24,0,46,25,20,2,8,79,12,158,32,156,58,29,37,45,6,53,23,30,33,58,29,40,40,4,143,27,99,14,0,1,25,0,4,15,0,22,71,92,205,12,0,0,44,1,57,3,7,5,39,93,68,6,116,23,66,21,54,0,7,6,19,5,0,0,22,9,20,42,21,4,2,0,17,0,8,0,39,104,107,149,83,36,59,22,0,20,1,16,13,8,56,111,35,106,69,33,180,68,176,26,69,94,128,67,6,41,75,117,111,1,167,34,3,64,93,77,4,113,1,27,0,37,14,3,88,84,39,62,18,53,67,0,0,49,62,1,9,57,22,137,129,95,66,33,161,20,119,10,55,0,14,5,0,2,48,1,0,34,13,11,15,0,1,0,21,102,65,25,135,30,56,53,82,94,6,46,3,7,7,108,38,8,126,24,1,142,38,9,87,95,6,89,34,2,30,44,33,62,100,140,60,166,149,29,59,31,51,47,55,58,21,0,2,6,1,0,2,2,0,10,0,18,1,28,1,5,118,64,64,1,35,135,45,30,69,31,48,71,74,45,0,68,101,0,6,62,55,0,90,84,67,12,63,106,7,4,105,107,31,131,141,121,170,16,34,26,54,20,120,92,22,137,43,44,21,116,27,8,52,42,0,0,4,8,0,0,10,26,0,44,21,16,3,9,77,13,155,33,161,52,30,33,48,5,50,23,30,29,58,19,44,33,3,143,25,98,17,0,1,24,0,3,15,0,24,68,90,197,14,0,0,42,0,54,5,8,6,35,92,70,6,117,23,67,23,57,0,9,6,19,4,0,0,22,11,14,36,18,6,2,0,15,0,12,0,56,89,96,169,79,37,57,21,0,22,1,16,15,6,49,104,35,101,70,41,170,74,181,40,71,94,131,63,12,39,77,115,110,1,172,34,3,62,90,79,4,116,2,19,0,32,8,2,85,115,39,91,47,46,64,0,3,49,91,7,12,60,20,132,122,77,76,34,159,17,124,10,56,0,13,4,0,2,44,0,0,40,17,9,11,0,0,1,14,163,99,15,159,46,77,49,29,104,15,48,3,1,5,99,38,17,129,23,1,148,38,10,91,88,6,87,37,2,17,37,37,75,121,133,55,38,146,132,28,59,29,50,45,63,57,24,0,2,6,2,0,2,3,0,7,0,19,2,25,1,8,102,63,62,1,36,140,45,33,73,26,52,76,70,51,0,58,105,0,11,64,54,2,88,82,51,13,69,108,6,3,104,105,25,123,163,129,176,24,37,29,58,27,119,88,23,138,40,42,22,118,28,6,49,36,0,0,4,7,0,0,10,26,0,49,21,17,3,8,76,13,167,34,194,54,31,37,47,6,51,24,31,31,59,26,46,37,4,149,28,99,18,0,1,25,0,4,15,0,24,60,81,198,14,0,0,43,0,56,4,9,3,51,97,56,19,115,24,67,21,55,0,9,6,19,4,0,0,24,10,18,41,22,5,1,0,18,0,14,0,56,89,96,170,82,36,60,25,0,18,1,18,25,8,59,108,36,105,75,32,165,68,183,39,75,92,82,67,13,42,75,122,109,1,72,20,4,26,23,37,4,84,2,21,0,34,13,3,86,120,40,88,44,51,68,0,0,50,61,0,4,62,21,136,100,84,62,32,165,20,93,10,57,0,15,4,0,2,53,0,0,30,16,7,9,0,1,1,8,140,112,70,49,87,40,37,110,76,5,38,2,7,5,103,15,11,89,7,0,53,38,9,89,100,4,71,18,0,0,16,31,76,109,108,122,57,36,54,60,90,59,22,2,1,6,2,0,3,2,0,8,0,20,0,22,0,3,96,63,58,0,37,138,51,26,69,33,55,86,67,33,0,71,96,0,13,60,56,0,87,80,94,12,73,99,7,10,99,107,55,112,145,179,174,19,23,52,49,24,89,116,25,136,45,57,41,117,27,10,47,40,0,0,4,8,0,0,12,25,0,44,28,21,1,8,78,12,163,28,196,57,31,31,50,4,52,23,29,32,59,25,45,37,4,144,25,104,18,0,1,21,0,2,15,0,19,60,84,198,15,0,0,43,1,56,3,7,2,43,40,28,5,115,18,67,19,50,0,8,7,20,5,0,0,22,13,17,41,18,4,1,0,19,0,8,0,65,101,110,160,84,36,61,21,0,20,1,14,14,7,45,108,34,102,61,39,168,66,183,36,74,93,122,59,8,36,70,119,116,1,170,35,4,63,90,79,4,115,3,20,0,39,14,3,86,105,35,88,45,54,68,0,1,50,63,2,19,55,21,142,111,87,61,33,160,16,121,12,54,0,15,4,0,1,43,1,0,51,16,8,21,0,0,0,16,106,109,15,155,30,123,50,65,103,21,50,4,0,3,115,38,6,131,26,0,153,36,8,91,88,5,81,21,1,16,38,19,27,104,113,192,182,52,55,32,52,51,67,58,20,2,1,6,1,0,7,2,0,9,2,27,1,33,1,7,99,58,61,0,45,131,49,30,74,28,51,86,77,49,0,63,106,0,10,55,49,1,87,82,100,12,65,104,8,5,93,106,41,144,193,195,189,27,33,44,58,19,122,92,23,142,44,55,39,120,27,6,49,36,0,0,5,9,0,0,11,26,0,41,25,19,2,10,75,12,173,33,182,33,35,31,47,5,49,22,31,32,58,23,45,38,5,137,27,101,14,0,1,20,0,4,12,0,23,57,80,197,15,0,0,41,0,56,4,9,4,34,88,66,5,111,23,66,22,54,0,8,6,21,6,0,0,24,10,18,37,22,5,1,0,16,0,9,0,58,91,99,176,84,38,58,24,0,20,1,14,26,5,47,106,33,104,58,40,167,70,187,39,72,92,129,73,13,39,75,121,114,1,170,35,4,65,92,81,5,114,2,20,0,40,15,5,86,90,38,68,15,54,70,0,0,52,64,0,10,53,22,141,78,91,54,32,159,20,120,11,55,0,14,3,0,2,44,0,0,49,15,8,18,0,0,1,15,109,95,15,122,47,73,68,29,112,18,53,2,1,6,106,35,17,136,24,1,169,43,9,95,86,5,57,10,0,10,24,25,54,118,123,117,187,38,61,28,50,51,58,58,21,0,2,8,2,0,5,2,0,14,1,25,1,34,1,8,99,67,65,1,34,143,51,32,74,28,51,72,75,50,0,62,103,0,10,56,67,2,83,82,80,10,70,103,7,5,98,92,31,119,168,118,190,26,22,32,59,25,118,89,24,136,47,64,31,116,29,5,50,36,0,0,5,8,0,0,12,23,0,41,26,20,1,9,78,11,158,37,193,45,32,37,47,5,54,22,29,29,59,45,26,39,4,144,27,98,14,0,1,25,0,2,11,0,18,76,90,202,13,0,0,41,0,52,7,6,6,41,93,52,20,107,26,72,20,60,0,6,5,18,4,0,0,23,14,19,47,17,5,2,0,18,0,9,0,61,102,104,194,81,38,57,25,0,21,1,12,25,6,39,106,36,100,69,33,184,71,168,24,71,84,126,70,11,39,76,119,109,1,169,37,4,61,94,77,6,113,3,22,0,32,11,5,86,147,31,87,44,51,62,0,0,56,80,6,7,57,21,138,134,82,83,32,189,18,118,11,56,0,15,4,0,3,50,0,0,79,31,7,38,0,6,1,26,180,104,23,194,203,103,64,40,5,5,6,111,39,18,132,24,1,174,44,6,88,98,6,87,29,1,30,53,113,50,156,144,35,60,32,53,47,59,56,20,0,2,5,2,0,4,3,0,7,0,21,1,25,1,4,111,65,55,1,44,136,45,31,73,27,52,74,75,51,0,68,104,0,16,63,48,2,83,82,65,14,63,108,7,7,106,98,33,140,182,131,179,18,32,49,54,18,119,92,22,142,39,42,25,120,26,8,49,37,0,0,5,7,0,0,11,26,0,47,24,21,2,7,82,12,157,29,199,57,31,31,48,4,53,25,32,32,58,21,44,40,4,139,30,106,16,0,1,28,0,4,14,0,25,69,84,201,14,0,0,40,0,52,6,1,5,56,94,52,25,111,23,63,23,48,0,7,4,20,5,0,0,24,12,22,50,19,5,0,0,14,0,5,0,58,101,114,182,78,38,59,29,0,21,1,14,20,9,47,107,36,106,75,33,167,67,181,37,80,91,129,78,10,40,72,119,108,1,176,111,1,52,122,99,9,94,2,26,1,30,19,15,109,184,34,89,52,53,70,0,0,45,59,4,11,52,20,141,136,96,96,31,182,18,121,12,54,20,19,4,10,54,60,1,14,85,35,9,47,4,33,47,117,132,92,48,2,10,4,104,38,40,150,21,114

Radius of gyration: 46.89 Å; Cα contacts (8 Å, |Δi|>4): 4801; chains: 8; bounding box: 134×133×94 Å